Protein 3BB1 (pdb70)

GO terms:
  GO:0042802 identical protein binding (F, IPI)
  GO:0005515 protein binding (F, IPI)

Nearest PDB structures (foldseek):
  3bb1-assembly2_D  TM=1.004E+00  e=2.138E-53  Pisum sativum
  1h65-assembly1_A  TM=9.921E-01  e=2.258E-46  Pisum sativum
  3bb1-assembly3_F  TM=9.816E-01  e=4.273E-45  Pisum sativum
  3bb1-assembly3_E  TM=9.855E-01  e=5.135E-45  Pisum sativum
  3bb1-assembly2_C  TM=9.762E-01  e=2.525E-44  Pisum sativum

Secondary structure (DSSP, 8-state):
----------SGGGGS-HHHHHHHHHHHHHHHHTT--EEEEEEEESTTSSHHHHHHHHHTS--S---SS-----S-EEEEEEETTEEEEEEE---SEETTEE-HHHHHHHHHHTTT-EESEEEEEEESS-----HHHHHHHHHHHHHH-GGGGGGEEEEEE------GGG--HHHHHHHHHHHHHHHHHHHHT------EEE----TT--B-TTS-BB-TTS-BHHHHHHHHHHHHHTSSSPPEE--HHHH-/-EE-GGGGGS-HHHHHHHHHHHHHHHTTT----EEEEEESSSSSHHHHHHHHHTS--S---SS------EEEEEEETTEEEEEEE---SEETTEE-HHHHHHHHHHHTT-EESEEEEEEESS-----HHHHHHHHHHHHHH-GGGGGGEEEEEE--S---STT--HHHHHHHHHHHHHHHHHHHTT------EEE---SS-----S-B-TTS-BHHHHHHHHHHHHHTS----EE--HHHHH-/----GGGGGS-HHHHHHHHHHHHHHHHTT--EEEEEEEESTTSSHHHHHHHHTTS--S---SSS------EEEEEEETTEEEEEEE---S-STTS--HHHHHHHHHHTTTEEE-EEEEEEES------HHHHHHHHHHHHHH-GGGGGGEEEEEE------STT--HHHHHHHHHHHHHHHHHHHHT------EEE----TTPPB-TTS-BB-TTS-BHHHHHHHHHHHHHTSSS--EEE-HHHH-/---B-GGGGGS-HHHHHHHHHHHHHHHHTT--EEEEEEE-STTSSHHHHHHHHHTS--S---SS-------EEEEEEETTEEEEEEE---SEETTEE-HHHHHHHHHHTTT-EESEEEEEEESS-----HHHHHHHHHHHHHH-GGGGGGEEEEEE--S---STT--HHHHHHHHHHHHHHHHHHHHS--S-------EEE----S--------TTS--HHHHHHHHHHHHHTSSS--EE--HHHH-/----GGGGGS-HHHHHHHHHHHHHHHHTT--EEEEEEEESTTSSHHHHHHHHHTS--S---SS-------EEEEEEETTEEEEEEE---SEETTEE-HHHHHHHHHHTTT-EE-EEEEEEETT-----HHHHHHHHHHHHHH-GGGGGGEEEEEE------STT--HHHHHHHHHHHHHHHHHHHTT------S-EEE----TT--B-TTS-BB-TTS-BHHHHHHHHHHHHHTSSS--EE--HHHH-/-EE-GGGGGS-HHHHHHHHHHHHHHHTTT--EEEEEEEESTTSSHHHHHHHHHTS--S---SS-------EEEEEEETTEEEEEEE---SBSSSSB-HHHHHHHHHHTTT-EE-EEEEEEETT-----HHHHHHHHHHHHHH-GGGGGGEEEEEE--S---SSS--HHHHHHHHHHHHHHHHHHHHT------EEE---SS-----TTS--B-TTS-BHHHHHHHHHHHHHTS-SPPEE--TT--/----------SSGGGS-HHHHHHHHHHHHHHHHTT--EEEEEEE-STTSSHHHHHHHHHTS--S---SSS---SS-EEEEE-TTT-EEEEEE---SEETTEE-HHHHHHHHHHHTT-EESEEEEEEESS-----HHHHHHHHHHHHHH-GGGGGGEEEEEE------STT--HHHHHHHHHHHHHHHHHHHHT---S-EEE----TT--B-TTS-BB-TTS-BHHHHHHHHHHHHHTSSSPPEE--HHHH-/-----GGGTS-HHHHHHHHHHHHHHHTTT--EEEEEEEESTTSSHHHHHHHHHTS--S---SS----SS-EEEEEEETTEEEEEEE---SEETTEE-HHHHHHHHHHTTT-EE-EEEEEEESS-----HHHHHHHHHHHHHHTGGGGGSEEEEEE--S----SS--HHHHHHHHHHHHHHHHHHHHT--------EEE---SS---B-SS--BB-TTS-BHHHHHHHHHHHHHTSSS--EE--HHHH-

Solvent-accessible surface area: 80983 Å² total; per-residue (Å²): 165,109,164,163,134,120,112,166,26,9,77,0,1,86,97,20,18,99,34,4,38,93,78,8,81,123,13,19,35,59,2,69,128,92,119,31,75,56,6,18,1,0,0,0,0,45,27,18,7,19,13,28,32,0,0,18,19,6,0,17,43,170,45,7,90,40,29,17,47,108,64,140,40,69,165,18,69,74,8,17,57,15,62,98,57,2,28,15,20,0,0,9,7,18,11,0,17,89,5,5,122,28,26,82,133,2,12,68,43,0,37,66,61,0,51,113,56,49,0,23,0,0,0,1,1,2,27,1,10,25,28,64,20,50,76,21,2,66,59,0,0,101,9,0,16,94,4,4,31,116,31,0,3,69,4,0,0,0,0,0,1,42,0,43,32,54,14,43,52,26,38,4,3,41,68,1,44,64,81,6,15,111,21,0,31,113,26,0,46,54,7,0,70,51,179,118,44,5,34,31,4,7,0,11,34,29,67,129,8,50,110,50,117,57,83,8,47,17,9,8,43,48,72,16,2,16,12,64,0,15,80,9,6,4,101,4,17,64,48,210,36,150,45,18,96,0,62,152,128,63,17,142,131,136,6,4,8,0,1,35,57,18,4,88,42,2,38,76,93,2,75,106,18,7,29,67,2,92,153,108,129,32,67,62,7,13,1,0,0,0,0,51,23,24,9,17,15,24,22,0,0,15,18,11,0,11,11,93,38,14,100,60,43,55,38,114,84,68,82,185,8,43,72,10,8,17,38,48,47,48,3,34,10,18,0,0,15,7,20,24,0,23,108,11,7,158,39,38,90,123,2,16,63,55,0,17,77,64,0,68,91,57,49,0,22,0,0,0,1,0,3,24,0,5,28,23,65,50,53,46,16,4,78,35,0,0,102,8,0,12,66,1,3,26,119,45,0,5,67,3,1,0,1,0,0,0,44,0,60,31,55,18,37,86,76,39,81,25,84,71,0,37,66,115,5,13,100,34,1,14,124,16,1,51,50,7,1,67,106,100,61,128,9,41,35,3,9,0,14,34,44,24,52,12,80,127,34,12,10,39,6,68,58,60,72,31,4,12,10,60,3,14,77,9,8,6,103,9,12,75,72,172,26,137,42,17,109,0,47,168,112,48,55,128,80,191,141,5,9,48,2,0,91,106,20,13,94,33,1,37,75,94,1,67,116,27,4,30,65,2,68,155,106,128,27,85,50,6,14,0,0,0,0,0,38,36,20,9,19,16,18,22,0,0,16,19,8,0,18,46,236,47,10,68,81,51,21,49,135,70,134,18,92,42,19,52,77,8,27,26,41,64,73,55,2,47,7,26,0,0,0,1,11,12,0,14,85,7,3,41,25,39,83,144,5,10,74,56,0,32,78,65,0,52,94,53,50,0,19,0,0,0,3,0,4,26,0,12,28,25,67,37,42,32,18,5,4,34,0,2,44,8,0,14,83,2,4,26,109,30,0,9,80,7,2,0,1,0,0,1,49,0,43,38,48,12,46,66,28,31,9,5,37,67,0,35,56,76,8,14,113,30,0,20,76,2,3,70,36,5,0,39,35,192,158,127,16,22,32,4,8,0,10,35,31,69,133,7,44,129,51,113,55,75,5,52,14,9,7,35,45,75,10,2,14,8,61,0,10,77,6,8,6,106,8,13,64,56,221,40,149,35,16,115,0,36,130,135,57,27,140,138,115,92,2,4,8,0,0,32,67,18,12,91,54,4,35,86,80,0,68,106,25,4,22,75,1,62,133,98,104,50,77,48,6,16,1,0,0,0,0,47,30,12,8,20,14,28,28,0,0,15,18,4,0,12,10,99,43,10,100,53,59,34,39,83,68,88,36,40,139,6,51,78,15,14,12,35,47,35,63,2,38,8,23,1,0,10,7,23,15,0,18,67,6,4,27,14,33,35,50,0,11,76,40,0,37,69,60,0,53,112,57,53,0,23,0,0,1,2,1,3,25,0,9,24,27,67,40,52,51,22,2,80,26,0,0,46,9,0,19,48,1,1,26,113,32,0,5,71,2,0,0,1,0,0,2,45,0,55,41,59,18,42,75,72,42,82,28,97,80,1,42,70,102,9,16,130,37,0,17,105,6,0,59,46,6,0,46,61,38,100,129,124,147,80,75,6,41,32,5,12,0,12,34,46,49,89,1,69,77,54,43,59,11,67,49,42,92,13,3,11,10,64,1,11,76,8,6,6,100,10,20,48,47,198,47,155,47,25,106,0,44,143,135,58,34,144,128,189,11,9,65,2,0,100,101,22,14,99,33,4,37,79,81,1,59,125,16,3,31,55,2,65,146,95,125,28,81,50,6,14,0,0,0,0,0,37,32,19,10,16,12,23,30,0,0,15,20,6,0,21,48,219,52,19,88,63,38,23,51,137,75,156,50,53,194,13,63,78,6,17,14,37,64,75,55,2,32,8,25,0,0,10,6,20,16,0,20,99,4,2,34,38,40,70,151,3,12,74,51,0,31,72,62,0,75,93,58,53,0,22,0,0,0,5,0,7,28,0,10,29,24,67,36,38,32,18,5,4,32,0,2,46,6,0,18,86,1,2,27,109,30,0,8,80,3,3,0,4,0,0,0,49,0,64,36,30,6,39,61,18,29,14,4,42,61,1,43,64,79,9,13,121,28,0,40,52,5,3,60,38,5,0,48,36,160,137,145,107,117,20,44,30,2,9,0,12,29,53,63,167,1,42,108,49,107,57,80,6,50,15,10,10,38,46,78,8,2,15,9,82,0,11,72,10,8,6,106,9,17,66,54,216,42,139,37,17,117,0,33,152,124,50,38,149,121,127,10,6,10,0,0,31,45,20,11,94,34,5,34,96,91,0,55,118,30,4,10,57,2,76,126,105,121,33,74,53,5,13,0,0,0,0,0,51,29,16,8,19,15,26,24,0,0,13,21,7,0,11,11,84,41,14,96,59,32,37,29,93,72,74,42,36,153,12,52,72,9,17,22,36,46,32,66,2,26,6,22,0,0,9,8,20,17,0,21,74,10,0,26,18,31,39,43,0,17,46,32,0,22,73,60,0,59,104,53,52,0,19,0,0,0,3,1,4,25,0,9,30,24,67,39,38,58,18,3,79,29,0,0,38,8,0,17,96,5,4,33,114,35,0,2,52,1,1,0,2,0,0,2,48,0,54,34,98,16,60,55,72,36,86,27,98,75,1,41,64,111,8,12,81,42,1,14,116,18,0,45,54,4,0,49,42,183,61,137,7,45,37,4,12,0,13,42,29,51,73,0,57,17,40,127,61,19,11,56,23,6,66,62,51,91,12,4,17,12,76,1,10,70,7,8,5,95,10,6,65,65,123,47,130,22,18,100,6,55,155,131,52,146,166,106,162,175,147,134,107,163,22,13,75,0,0,85,102,21,15,100,28,3,39,98,78,4,77,124,14,14,34,52,5,65,139,89,122,34,75,52,5,16,1,0,0,0,0,34,27,18,8,18,13,22,33,0,0,20,19,6,0,19,40,234,42,15,54,64,31,30,41,146,71,119,31,88,174,12,69,81,8,15,61,12,73,71,60,3,31,12,28,0,0,11,4,16,18,0,14,106,7,7,152,28,51,96,141,3,18,73,66,0,27,72,60,0,50,107,52,53,0,23,0,0,0,1,1,2,28,1,13,20,27,76,19,42,70,26,2,83,55,0,0,102,8,0,16,92,4,2,26,120,26,0,8,79,2,2,0,1,0,0,1,48,0,64,29,34,8,46,82,14,36,4,6,37,70,1,43,58,90,5,15,121,29,1,22,111,17,0,81,60,7,0,67,104,156,100,8,46,31,3,8,0,14,34,39,71,150,6,52,121,50,116,58,84,6,52,16,9,7,44,46,79,14,2,13,13,68,0,19,73,8,5,5,97,8,18,66,57,215,42,150,41,21,112,0,46,122,110,57,52,139,130,139,5,6,8,0,0,29,31,17,23,99,33,3,34,79,82,1,66,110,25,15,32,55,1,117,143,103,131,38,88,63,4,17,1,0,2,0,0,46,38,12,9,20,17,25,24,0,2,13,21,5,0,10,11,88,38,15,83,71,40,43,34,67,73,148,49,42,158,5,71,73,8,15,25,35,47,54,70,9,33,7,20,1,0,15,6,26,14,0,26,115,1,14,162,35,33,94,125,2,13,70,15,0,40,65,68,0,80,108,49,50,0,22,0,0,3,3,1,3,27,0,7,24,26,60,36,32,71,15,3,86,41,0,0,103,5,0,20,95,3,3,14,116,30,0,11,81,2,1,0,0,0,0,2,44,0,58,40,59,8,46,81,79,33,75,22,89,109,1,41,62,124,7,9,85,39,1,9,119,19,3,64,52,10,0,74,61,171,191,133,151,67,9,39,40,5,4,0,16,40,29,33,84,0,56,22,39,111,50,21,12,48,25,4,66,50,54,69,17,0,7,5,55,0,10,78,14,10,4,103,8,22,81,58,216,33,150,44,17,110,0,56,127,108,55,42,142

Organism: Pisum sativum (NCBI:txid3888)

InterPro domains:
  IPR005688 Chloroplast protein import component Toc34 [PIRSF038134] (1-308)
  IPR005688 Chloroplast protein import component Toc34 [TIGR00991] (1-309)
  IPR006703 AIG1-type guanine nucleotide-binding (G) domain [PF04548] (40-227)
  IPR006703 AIG1-type guanine nucleotide-binding (G) domain [PS51720] (37-260)
  IPR027417 P-loop containing nucleoside triphosphate hydrolase [G3DSA:3.40.50.300] (1-269)
  IPR027417 P-loop containing nucleoside triphosphate hydrolase [SSF52540] (9-258)
  IPR045058 GTPase GIMA/IAN/Toc [PTHR10903] (39-187)

Sequence (1980 aa):
ASQQQTVRGWSGINTFAPATQTKLLELLGNLKQEDVNSLTILVMGKGGVGKSSTVNSIIGERVVSISPFQSEGPRPVMVSRSRAGFTLNIIDTPGLIEGGYINDMALNIIKSFLLDKTIDVLLYVDRLDAYRVDNLDKLVAKAITDSFGKGIWNKAIVALTHAQFSPPDGLPYDEFFSKRSEALLQVVRSGASLKSDIPVVLIENSGRCNKNDSDEKVLPNGIAWIPHLVQTITEVALNKSESIFVDKNLIDVRGWSGINTFAPATQTKLLELLGNLKQEDVNSLTILVMGKGGVGKSSTVNSIIGERVVSISPFQSGPRPVMVSRSRAGFTLNIIDTPGLIEGGYINDMALNIIKSFLLDKTIDVLLYVDRLDAYRVDNLDKLVAKAITDSFGKGIWNKAIVALTHAQFSPPDGLPYDEFFSKRSEALLQVVRSGASLASDIPVVLIENSGRCNSDEKVLPNGIAWIPHLVQTITEVALNKSESIFVDKNLIDGVRGWSGINTFAPATQTKLLELLGNLKQEDVNSLTILVMGKGGVGKSSTVNSIIGERVVSISPFQSEGPRPVMVSRSRAGFTLNIIDTPGLIEGGYINDMALNIIKSFLLDKTIDVLLYVDRLDAYRVDNLDKLVAKAITDSFGKGIWNKAIVALTHAQFSPPDGLPYDEFFSKRSEALLQVVRSGASLKSDIPVVLIENSGRCNKNDSDEKVLPNGIAWIPHLVQTITEVALNKSESIFVDKNLIDTVRGWSGINTFAPATQTKLLELLGNLKQEDVNSLTILVMGKGGVGKSSTVNSIIGERVVSISPFQSEGPRPVMVSRSRAGFTLNIIDTPGLIEGGYINDMALNIIKSFLLDKTIDVLLYVDRLDAYRVDNLDKLVAKAITDSFGKGIWNKAIVALTHAQFSPPDGLPYDEFFSKRSEALLQVVRSGASLKKDAASDIPVVLIENSGRCNDEKVLPNGIAWIPHLVQTITEVALNKSESIFVDKNLIDVRGWSGINTFAPATQTKLLELLGNLKQEDVNSLTILVMGKGGVGKSSTVNSIIGERVVSISPFQSEGPRPVMVSRSRAGFTLNIIDTPGLIEGGYINDMALNIIKSFLLDKTIDVLLYVDRLDAYRVDNLDKLVAKAITDSFGKGIWNKAIVALTHAQFSPPDGLPYDEFFSKRSEALLQVVRSGASLKKASDIPVVLIENSGRCNKNDSDEKVLPNGIAWIPHLVQTITEVALNKSESIFVDKNLIDVRGWSGINTFAPATQTKLLELLGNLKQEDVNSLTILVMGKGGVGKSSTVNSIIGERVVSISPFQSEGPRPVMVSRSRAGFTLNIIDTPGLIEGGYINDMALNIIKSFLLDKTIDVLLYVDRLDAYRVDNLDKLVAKAITDSFGKGIWNKAIVALTHAQFSPPDGLPYDEFFSKRSEALLQVVRSGASLKKDIPVVLIENSGRCNKNDSDEKVLPNGIAWIPHLVQTITEVALNKSESIFVDKNLIASQQQTVRGWSGINTFAPATQTKLLELLGNLKQEDVNSLTILVMGKGGVGKSSTVNSIIGERVVSISPFQSEGPRPVMVSRSRAGFTLNIIDTPGLIEGGYINDMALNIIKSFLLDKTIDVLLYVDRLDAYRVDNLDKLVAKAITDSFGKGIWNKAIVALTHAQFSPPDGLPYDEFFSKRSEALLQVVRSGASLSDIPVVLIENSGRCNKNDSDEKVLPNGIAWIPHLVQTITEVALNKSESIFVDKNLIDVRGWSGINTFAPATQTKLLELLGNLKQEDVNSLTILVMGKGGVGKSSTVNSIIGERVVSISPFQSEGPRPVMVSRSRAGFTLNIIDTPGLIEGGYINDMALNIIKSFLLDKTIDVLLYVDRLDAYRVDNLDKLVAKAITDSFGKGIWNKAIVALTHAQFSPPDGLPYDEFFSKRSEALLQVVRSGASLKKDSDIPVVLIENSGRCNKNDSDEKVLPNGIAWIPHLVQTITEVALNKSESIFVDKNLID

CATH classification: 3.40.50.300

Structure (mmCIF, N/CA/C/O backbone):
data_3BB1
#
_entry.id   3BB1
#
_cell.length_a   178.776
_cell.length_b   180.061
_cell.length_c   90.948
_cell.angle_alpha   90.00
_cell.angle_beta   90.00
_cell.angle_gamma   90.00
#
_symmetry.space_group_name_H-M   'P 21 21 2'
#
loop_
_entity.id
_entity.type
_entity.pdbx_description
1 polymer 'Translocase of chloroplast 34'
2 non-polymer 'MAGNESIUM ION'
3 non-polymer 'PHOSPHOAMINOPHOSPHONIC ACID-GUANYLATE ESTER'
4 non-polymer 'TRIETHYLENE GLYCOL'
5 non-polymer GLYCEROL
6 water water
#
loop_
_atom_site.group_PDB
_atom_site.id
_atom_site.type_symbol
_atom_site.label_atom_id
_atom_site.label_alt_id
_atom_site.label_comp_id
_atom_site.label_asym_id
_atom_site.label_entity_id
_atom_site.label_seq_id
_atom_site.pdbx_PDB_ins_code
_atom_site.Cartn_x
_atom_site.Cartn_y
_atom_site.Cartn_z
_atom_site.occupancy
_atom_site.B_iso_or_equiv
_atom_site.auth_seq_id
_atom_site.auth_comp_id
_atom_site.auth_asym_id
_atom_site.auth_atom_id
_atom_site.pdbx_PDB_model_num
ATOM 1 N N . ALA A 1 2 ? -31.843 66.161 77.146 1.00 71.24 2 ALA A N 1
ATOM 2 C CA . ALA A 1 2 ? -32.564 66.059 75.862 1.00 71.31 2 ALA A CA 1
ATOM 3 C C . ALA A 1 2 ? -31.629 65.318 74.950 1.00 72.08 2 ALA A C 1
ATOM 4 O O . ALA A 1 2 ? -30.500 65.026 75.313 1.00 71.26 2 ALA A O 1
ATOM 6 N N . SER A 1 3 ? -32.092 65.027 73.747 1.00 73.55 3 SER A N 1
ATOM 7 C CA . SER A 1 3 ? -31.358 64.140 72.850 1.00 74.72 3 SER A CA 1
ATOM 8 C C . SER A 1 3 ? -31.625 64.480 71.396 1.00 75.15 3 SER A C 1
ATOM 9 O O . SER A 1 3 ? -32.777 64.755 71.051 1.00 76.18 3 SER A O 1
ATOM 12 N N . GLN A 1 4 ? -30.582 64.484 70.566 1.00 75.26 4 GLN A N 1
ATOM 13 C CA . GLN A 1 4 ? -30.749 64.616 69.113 1.00 75.91 4 GLN A CA 1
ATOM 14 C C . GLN A 1 4 ? -30.168 63.438 68.331 1.00 75.95 4 GLN A C 1
ATOM 15 O O . GLN A 1 4 ? -29.407 62.619 68.840 1.00 75.36 4 GLN A O 1
ATOM 21 N N . GLN A 1 5 ? -30.527 63.413 67.055 1.00 76.03 5 GLN A N 1
ATOM 22 C CA . GLN A 1 5 ? -30.036 62.430 66.130 1.00 76.25 5 GLN A CA 1
ATOM 23 C C . GLN A 1 5 ? -29.082 63.248 65.297 1.00 74.87 5 GLN A C 1
ATOM 24 O O . GLN A 1 5 ? -29.451 63.966 64.378 1.00 75.45 5 GLN A O 1
ATOM 30 N N . GLN A 1 6 ? -27.842 63.212 65.734 1.00 73.44 6 GLN A N 1
ATOM 31 C CA . GLN A 1 6 ? -26.724 63.859 65.055 1.00 72.33 6 GLN A CA 1
ATOM 32 C C . GLN A 1 6 ? -26.424 63.021 63.814 1.00 70.59 6 GLN A C 1
ATOM 33 O O . GLN A 1 6 ? -26.606 61.801 63.816 1.00 71.68 6 GLN A O 1
ATOM 39 N N . THR A 1 7 ? -25.970 63.632 62.740 1.00 67.88 7 THR A N 1
ATOM 40 C CA . THR A 1 7 ? -25.471 62.800 61.669 1.00 66.07 7 THR A CA 1
ATOM 41 C C . THR A 1 7 ? -23.990 63.060 61.393 1.00 63.88 7 THR A C 1
ATOM 42 O O . THR A 1 7 ? -23.523 64.160 61.479 1.00 62.58 7 THR A O 1
ATOM 46 N N . VAL A 1 8 ? -23.271 61.989 61.094 1.00 62.49 8 VAL A N 1
ATOM 47 C CA . VAL A 1 8 ? -21.819 62.003 61.086 1.00 61.13 8 VAL A CA 1
ATOM 48 C C . VAL A 1 8 ? -21.321 61.021 60.098 1.00 60.71 8 VAL A C 1
ATOM 49 O O . VAL A 1 8 ? -21.973 60.072 59.807 1.00 59.96 8 VAL A O 1
ATOM 53 N N . ARG A 1 9 ? -20.117 61.239 59.617 1.00 61.10 9 ARG A N 1
ATOM 54 C CA . ARG A 1 9 ? -19.579 60.374 58.603 1.00 61.19 9 ARG A CA 1
ATOM 55 C C . ARG A 1 9 ? -19.244 58.965 59.058 1.00 61.48 9 ARG A C 1
ATOM 56 O O . ARG A 1 9 ? -19.537 57.993 58.386 1.00 62.61 9 ARG A O 1
ATOM 64 N N . GLY A 1 10 ? -18.602 58.842 60.186 1.00 61.69 10 GLY A N 1
ATOM 65 C CA . GLY A 1 10 ? -17.343 58.178 60.095 1.00 62.95 10 GLY A CA 1
ATOM 66 C C . GLY A 1 10 ? -16.997 56.768 60.424 1.00 63.71 10 GLY A C 1
ATOM 67 O O . GLY A 1 10 ? -17.630 56.071 61.221 1.00 65.39 10 GLY A O 1
ATOM 68 N N . TRP A 1 11 ? -15.945 56.367 59.753 1.00 63.94 11 TRP A N 1
ATOM 69 C CA . TRP A 1 11 ? -14.984 55.407 60.262 1.00 64.50 11 TRP A CA 1
ATOM 70 C C . TRP A 1 11 ? -15.443 54.037 60.660 1.00 63.15 11 TRP A C 1
ATOM 71 O O . TRP A 1 11 ? -15.273 53.659 61.795 1.00 62.43 11 TRP A O 1
ATOM 82 N N . SER A 1 12 ? -15.960 53.246 59.739 1.00 63.00 12 SER A N 1
ATOM 83 C CA . SER A 1 12 ? -16.147 51.815 60.062 1.00 63.12 12 SER A CA 1
ATOM 84 C C . SER A 1 12 ? -14.817 51.056 59.806 1.00 62.77 12 SER A C 1
ATOM 85 O O . SER A 1 12 ? -14.560 49.981 60.330 1.00 61.37 12 SER A O 1
ATOM 88 N N . GLY A 1 13 ? -13.953 51.679 59.025 1.00 63.54 13 GLY A N 1
ATOM 89 C CA . GLY A 1 13 ? -12.661 51.110 58.706 1.00 64.34 13 GLY A CA 1
ATOM 90 C C . GLY A 1 13 ? -11.822 50.746 59.909 1.00 65.05 13 GLY A C 1
ATOM 91 O O . GLY A 1 13 ? -11.187 49.682 59.902 1.00 64.72 13 GLY A O 1
ATOM 92 N N . ILE A 1 14 ? -11.843 51.594 60.950 1.00 65.87 14 ILE A N 1
ATOM 93 C CA . ILE A 1 14 ? -10.988 51.374 62.150 1.00 66.44 14 ILE A CA 1
ATOM 94 C C . ILE A 1 14 ? -11.285 50.060 62.839 1.00 65.55 14 ILE A C 1
ATOM 95 O O . ILE A 1 14 ? -10.380 49.417 63.383 1.00 65.08 14 ILE A O 1
ATOM 100 N N . ASN A 1 15 ? -12.556 49.683 62.825 1.00 65.01 15 ASN A N 1
ATOM 101 C CA . ASN A 1 15 ? -12.994 48.484 63.494 1.00 65.32 15 ASN A CA 1
ATOM 102 C C . ASN A 1 15 ? -12.340 47.225 62.922 1.00 65.27 15 ASN A C 1
ATOM 103 O O . ASN A 1 15 ? -12.172 46.216 63.621 1.00 65.69 15 ASN A O 1
ATOM 108 N N . THR A 1 16 ? -11.920 47.314 61.665 1.00 64.80 16 THR A N 1
ATOM 109 C CA . THR A 1 16 ? -11.188 46.246 61.004 1.00 64.15 16 THR A CA 1
ATOM 110 C C . THR A 1 16 ? -9.693 46.156 61.345 1.00 64.05 16 THR A C 1
ATOM 111 O O . THR A 1 16 ? -9.004 45.340 60.788 1.00 64.99 16 THR A O 1
ATOM 115 N N . PHE A 1 17 ? -9.147 47.004 62.201 1.00 63.78 17 PHE A N 1
ATOM 116 C CA . PHE A 1 17 ? -7.744 46.853 62.556 1.00 63.02 17 PHE A CA 1
ATOM 117 C C . PHE A 1 17 ? -7.681 45.866 63.667 1.00 61.86 17 PHE A C 1
ATOM 118 O O . PHE A 1 17 ? -8.699 45.617 64.325 1.00 61.25 17 PHE A O 1
ATOM 126 N N . ALA A 1 18 ? -6.475 45.368 63.938 1.00 60.75 18 ALA A N 1
ATOM 127 C CA . ALA A 1 18 ? -6.251 44.599 65.168 1.00 60.37 18 ALA A CA 1
ATOM 128 C C . ALA A 1 18 ? -6.655 45.456 66.416 1.00 60.15 18 ALA A C 1
ATOM 129 O O . ALA A 1 18 ? -6.443 46.672 66.465 1.00 60.33 18 ALA A O 1
ATOM 131 N N . PRO A 1 19 ? -7.286 44.839 67.412 1.00 59.73 19 PRO A N 1
ATOM 132 C CA . PRO A 1 19 ? -7.625 45.579 68.623 1.00 59.56 19 PRO A CA 1
ATOM 133 C C . PRO A 1 19 ? -6.474 46.455 69.165 1.00 59.38 19 PRO A C 1
ATOM 134 O O . PRO A 1 19 ? -6.672 47.635 69.508 1.00 59.28 19 PRO A O 1
ATOM 138 N N . ALA A 1 20 ? -5.279 45.885 69.227 1.00 58.92 20 ALA A N 1
ATOM 139 C CA . ALA A 1 20 ? -4.185 46.565 69.901 1.00 58.71 20 ALA A CA 1
ATOM 140 C C . ALA A 1 20 ? -3.873 47.832 69.145 1.00 58.63 20 ALA A C 1
ATOM 141 O O . ALA A 1 20 ? -3.487 48.813 69.771 1.00 58.32 20 ALA A O 1
ATOM 143 N N . THR A 1 21 ? -4.078 47.793 67.816 1.00 58.52 21 THR A N 1
ATOM 144 C CA . THR A 1 21 ? -3.854 48.922 66.936 1.00 59.47 21 THR A CA 1
ATOM 145 C C . THR A 1 21 ? -4.951 49.974 67.088 1.00 60.05 21 THR A C 1
ATOM 146 O O . THR A 1 21 ? -4.646 51.156 67.256 1.00 60.88 21 THR A O 1
ATOM 150 N N . GLN A 1 22 ? -6.227 49.578 67.049 1.00 60.19 22 GLN A N 1
ATOM 151 C CA . GLN A 1 22 ? -7.312 50.568 67.252 1.00 60.01 22 GLN A CA 1
ATOM 152 C C . GLN A 1 22 ? -7.091 51.334 68.498 1.00 59.47 22 GLN A C 1
ATOM 153 O O . GLN A 1 22 ? -7.283 52.541 68.505 1.00 58.81 22 GLN A O 1
ATOM 159 N N . THR A 1 23 ? -6.733 50.625 69.573 1.00 59.22 23 THR A N 1
ATOM 160 C CA . THR A 1 23 ? -6.513 51.293 70.842 1.00 59.10 23 THR A CA 1
ATOM 161 C C . THR A 1 23 ? -5.503 52.414 70.614 1.00 59.47 23 THR A C 1
ATOM 162 O O . THR A 1 23 ? -5.809 53.568 70.887 1.00 60.13 23 THR A O 1
ATOM 166 N N . LYS A 1 24 ? -4.359 52.135 70.012 1.00 59.29 24 LYS A N 1
ATOM 167 C CA . LYS A 1 24 ? -3.390 53.190 69.863 1.00 59.70 24 LYS A CA 1
ATOM 168 C C . LYS A 1 24 ? -3.989 54.308 69.048 1.00 60.28 24 LYS A C 1
ATOM 169 O O . LYS A 1 24 ? -3.829 55.483 69.364 1.00 60.80 24 LYS A O 1
ATOM 175 N N . LEU A 1 25 ? -4.673 53.965 67.976 1.00 60.64 25 LEU A N 1
ATOM 176 C CA . LEU A 1 25 ? -5.214 55.010 67.116 1.00 61.05 25 LEU A CA 1
ATOM 177 C C . LEU A 1 25 ? -6.236 55.855 67.865 1.00 60.45 25 LEU A C 1
ATOM 178 O O . LEU A 1 25 ? -6.172 57.084 67.825 1.00 60.86 25 LEU A O 1
ATOM 183 N N . LEU A 1 26 ? -7.164 55.215 68.569 1.00 59.92 26 LEU A N 1
ATOM 184 C CA . LEU A 1 26 ? -8.140 55.983 69.344 1.00 59.27 26 LEU A CA 1
ATOM 185 C C . LEU A 1 26 ? -7.374 56.943 70.256 1.00 59.48 26 LEU A C 1
ATOM 186 O O . LEU A 1 26 ? -7.736 58.105 70.356 1.00 60.73 26 LEU A O 1
ATOM 191 N N . GLU A 1 27 ? -6.278 56.487 70.855 1.00 59.32 27 GLU A N 1
ATOM 192 C CA . GLU A 1 27 ? -5.483 57.355 71.747 1.00 60.03 27 GLU A CA 1
ATOM 193 C C . GLU A 1 27 ? -4.923 58.566 71.042 1.00 59.28 27 GLU A C 1
ATOM 194 O O . GLU A 1 27 ? -4.946 59.659 71.560 1.00 58.17 27 GLU A O 1
ATOM 200 N N . LEU A 1 28 ? -4.424 58.346 69.840 1.00 60.10 28 LEU A N 1
ATOM 201 C CA . LEU A 1 28 ? -3.779 59.415 69.098 1.00 60.38 28 LEU A CA 1
ATOM 202 C C . LEU A 1 28 ? -4.811 60.455 68.707 1.00 61.09 28 LEU A C 1
ATOM 203 O O . LEU A 1 28 ? -4.546 61.659 68.793 1.00 62.32 28 LEU A O 1
ATOM 208 N N . LEU A 1 29 ? -5.987 59.999 68.308 1.00 60.87 29 LEU A N 1
ATOM 209 C CA . LEU A 1 29 ? -7.052 60.926 67.956 1.00 60.92 29 LEU A CA 1
ATOM 210 C C . LEU A 1 29 ? -7.448 61.811 69.159 1.00 59.86 29 LEU A C 1
ATOM 211 O O . LEU A 1 29 ? -7.886 62.932 68.982 1.00 59.18 29 LEU A O 1
ATOM 216 N N . GLY A 1 30 ? -7.287 61.311 70.371 1.00 59.24 30 GLY A N 1
ATOM 217 C CA . GLY A 1 30 ? -7.569 62.122 71.541 1.00 59.72 30 GLY A CA 1
ATOM 218 C C . GLY A 1 30 ? -6.484 63.158 71.663 1.00 60.63 30 GLY A C 1
ATOM 219 O O . GLY A 1 30 ? -6.773 64.333 71.714 1.00 60.66 30 GLY A O 1
ATOM 220 N N . ASN A 1 31 ? -5.223 62.710 71.647 1.00 61.80 31 ASN A N 1
ATOM 221 C CA . ASN A 1 31 ? -4.083 63.593 71.548 1.00 62.59 31 ASN A CA 1
ATOM 222 C C . ASN A 1 31 ? -4.392 64.779 70.624 1.00 62.96 31 ASN A C 1
ATOM 223 O O . ASN A 1 31 ? -4.194 65.927 71.001 1.00 62.94 31 ASN A O 1
ATOM 228 N N . LEU A 1 32 ? -4.893 64.501 69.428 1.00 63.42 32 LEU A N 1
ATOM 229 C CA . LEU A 1 32 ? -5.221 65.574 68.489 1.00 64.48 32 LEU A CA 1
ATOM 230 C C . LEU A 1 32 ? -6.353 66.450 69.031 1.00 65.27 32 LEU A C 1
ATOM 231 O O . LEU A 1 32 ? -6.159 67.664 69.191 1.00 66.12 32 LEU A O 1
ATOM 236 N N . LYS A 1 33 ? -7.503 65.845 69.341 1.00 65.21 33 LYS A N 1
ATOM 237 C CA . LYS A 1 33 ? -8.631 66.593 69.875 1.00 65.21 33 LYS A CA 1
ATOM 238 C C . LYS A 1 33 ? -8.144 67.387 71.064 1.00 65.47 33 LYS A C 1
ATOM 239 O O . LYS A 1 33 ? -8.601 68.518 71.325 1.00 65.84 33 LYS A O 1
ATOM 245 N N . GLN A 1 34 ? -7.189 66.817 71.780 1.00 65.30 34 GLN A N 1
ATOM 246 C CA . GLN A 1 34 ? -6.768 67.424 73.018 1.00 65.76 34 GLN A CA 1
ATOM 247 C C . GLN A 1 34 ? -6.112 68.769 72.793 1.00 66.56 34 GLN A C 1
ATOM 248 O O . GLN A 1 34 ? -6.256 69.653 73.616 1.00 66.48 34 GLN A O 1
ATOM 254 N N . GLU A 1 35 ? -5.390 68.917 71.690 1.00 67.01 35 GLU A N 1
ATOM 255 C CA . GLU A 1 35 ? -4.754 70.186 71.362 1.00 67.50 35 GLU A CA 1
ATOM 256 C C . GLU A 1 35 ? -5.643 71.020 70.414 1.00 67.47 35 GLU A C 1
ATOM 257 O O . GLU A 1 35 ? -5.156 71.837 69.632 1.00 66.89 35 GLU A O 1
ATOM 263 N N . ASP A 1 36 ? -6.950 70.813 70.489 1.00 67.46 36 ASP A N 1
ATOM 264 C CA . ASP A 1 36 ? -7.891 71.432 69.548 1.00 68.04 36 ASP A CA 1
ATOM 265 C C . ASP A 1 36 ? -7.648 71.183 68.070 1.00 66.62 36 ASP A C 1
ATOM 266 O O . ASP A 1 36 ? -8.003 71.992 67.266 1.00 67.03 36 ASP A O 1
ATOM 271 N N . VAL A 1 37 ? -7.059 70.056 67.712 1.00 65.75 37 VAL A N 1
ATOM 272 C CA . VAL A 1 37 ? -6.982 69.667 66.320 1.00 64.49 37 VAL A CA 1
ATOM 273 C C . VAL A 1 37 ? -8.154 68.741 65.990 1.00 64.66 37 VAL A C 1
ATOM 274 O O . VAL A 1 37 ? -8.131 67.545 66.239 1.00 63.63 37 VAL A O 1
ATOM 278 N N . ASN A 1 38 ? -9.177 69.352 65.398 1.00 65.73 38 ASN A N 1
ATOM 279 C CA . ASN A 1 38 ? -10.485 68.741 65.122 1.00 65.46 38 ASN A CA 1
ATOM 280 C C . ASN A 1 38 ? -10.656 68.105 63.748 1.00 64.72 38 ASN A C 1
ATOM 281 O O . ASN A 1 38 ? -11.648 67.449 63.487 1.00 65.01 38 ASN A O 1
ATOM 286 N N . SER A 1 39 ? -9.712 68.363 62.861 1.00 64.19 39 SER A N 1
ATOM 287 C CA . SER A 1 39 ? -9.642 67.690 61.596 1.00 64.17 39 SER A CA 1
ATOM 288 C C . SER A 1 39 ? -8.213 67.715 61.102 1.00 63.83 39 SER A C 1
ATOM 289 O O . SER A 1 39 ? -7.428 68.558 61.487 1.00 64.37 39 SER A O 1
ATOM 292 N N . LEU A 1 40 ? -7.866 66.757 60.267 1.00 63.74 40 LEU A N 1
ATOM 293 C CA . LEU A 1 40 ? -6.595 66.768 59.543 1.00 63.35 40 LEU A CA 1
ATOM 294 C C . LEU A 1 40 ? -6.911 66.519 58.085 1.00 62.80 40 LEU A C 1
ATOM 295 O O . LEU A 1 40 ? -7.755 65.677 57.774 1.00 63.04 40 LEU A O 1
ATOM 300 N N . THR A 1 41 ? -6.276 67.274 57.196 1.00 62.27 41 THR A N 1
ATOM 301 C CA . THR A 1 41 ? -6.249 66.924 55.775 1.00 62.26 41 THR A CA 1
ATOM 302 C C . THR A 1 41 ? -4.856 66.411 55.465 1.00 61.59 41 THR A C 1
ATOM 303 O O . THR A 1 41 ? -3.912 67.118 55.687 1.00 60.97 41 THR A O 1
ATOM 307 N N . ILE A 1 42 ? -4.762 65.185 54.958 1.00 61.22 42 ILE A N 1
ATOM 308 C CA . ILE A 1 42 ? -3.513 64.598 54.525 1.00 61.05 42 ILE A CA 1
ATOM 309 C C . ILE A 1 42 ? -3.462 64.473 53.014 1.00 61.15 42 ILE A C 1
ATOM 310 O O . ILE A 1 42 ? -4.305 63.764 52.438 1.00 60.66 42 ILE A O 1
ATOM 315 N N . LEU A 1 43 ? -2.468 65.123 52.385 1.00 60.72 43 LEU A N 1
ATOM 316 C CA . LEU A 1 43 ? -2.321 65.096 50.923 1.00 60.82 43 LEU A CA 1
ATOM 317 C C . LEU A 1 43 ? -1.277 64.054 50.598 1.00 61.52 43 LEU A C 1
ATOM 318 O O . LEU A 1 43 ? -0.204 64.043 51.192 1.00 61.82 43 LEU A O 1
ATOM 323 N N . VAL A 1 44 ? -1.600 63.142 49.681 1.00 62.18 44 VAL A N 1
ATOM 324 C CA . VAL A 1 44 ? -0.714 61.999 49.396 1.00 61.91 44 VAL A CA 1
ATOM 325 C C . VAL A 1 44 ? -0.207 62.125 47.980 1.00 62.30 44 VAL A C 1
ATOM 326 O O . VAL A 1 44 ? -0.953 62.069 47.030 1.00 62.04 44 VAL A O 1
ATOM 330 N N . MET A 1 45 ? 1.088 62.330 47.856 1.00 63.62 45 MET A N 1
ATOM 331 C CA . MET A 1 45 ? 1.707 62.580 46.565 1.00 64.40 45 MET A CA 1
ATOM 332 C C . MET A 1 45 ? 2.904 61.651 46.394 1.00 64.71 45 MET A C 1
ATOM 333 O O . MET A 1 45 ? 3.491 61.217 47.387 1.00 63.79 45 MET A O 1
ATOM 338 N N . GLY A 1 46 ? 3.207 61.355 45.117 1.00 65.49 46 GLY A N 1
ATOM 339 C CA . GLY A 1 46 ? 4.389 60.643 44.688 1.00 65.56 46 GLY A CA 1
ATOM 340 C C . GLY A 1 46 ? 4.509 60.331 43.202 1.00 66.34 46 GLY A C 1
ATOM 341 O O . GLY A 1 46 ? 3.657 60.646 42.381 1.00 66.59 46 GLY A O 1
ATOM 342 N N . LYS A 1 47 ? 5.621 59.697 42.855 1.00 67.28 47 LYS A N 1
ATOM 343 C CA . LYS A 1 47 ? 5.763 59.060 41.551 1.00 67.19 47 LYS A CA 1
ATOM 344 C C . LYS A 1 47 ? 4.640 58.040 41.365 1.00 66.62 47 LYS A C 1
ATOM 345 O O . LYS A 1 47 ? 3.940 57.662 42.307 1.00 66.83 47 LYS A O 1
ATOM 351 N N . GLY A 1 48 ? 4.435 57.615 40.147 1.00 66.23 48 GLY A N 1
ATOM 352 C CA . GLY A 1 48 ? 3.340 56.725 39.906 1.00 66.91 48 GLY A CA 1
ATOM 353 C C . GLY A 1 48 ? 3.760 55.318 40.261 1.00 67.40 48 GLY A C 1
ATOM 354 O O . GLY A 1 48 ? 4.936 54.995 40.234 1.00 67.72 48 GLY A O 1
ATOM 355 N N . GLY A 1 49 ? 2.797 54.477 40.611 1.00 67.55 49 GLY A N 1
ATOM 356 C CA . GLY A 1 49 ? 3.077 53.066 40.881 1.00 67.19 49 GLY A CA 1
ATOM 357 C C . GLY A 1 49 ? 3.849 52.787 42.152 1.00 66.80 49 GLY A C 1
ATOM 358 O O . GLY A 1 49 ? 4.443 51.743 42.285 1.00 67.88 49 GLY A O 1
ATOM 359 N N . VAL A 1 50 ? 3.836 53.701 43.101 1.00 66.41 50 VAL A N 1
ATOM 360 C CA . VAL A 1 50 ? 4.539 53.479 44.365 1.00 65.60 50 VAL A CA 1
ATOM 361 C C . VAL A 1 50 ? 3.687 53.015 45.539 1.00 65.79 50 VAL A C 1
ATOM 362 O O . VAL A 1 50 ? 4.265 52.706 46.607 1.00 65.97 50 VAL A O 1
ATOM 366 N N . GLY A 1 51 ? 2.353 52.962 45.362 1.00 65.29 51 GLY A N 1
ATOM 367 C CA . GLY A 1 51 ? 1.429 52.629 46.481 1.00 65.29 51 GLY A CA 1
ATOM 368 C C . GLY A 1 51 ? 0.728 53.773 47.235 1.00 65.18 51 GLY A C 1
ATOM 369 O O . GLY A 1 51 ? 0.235 53.582 48.369 1.00 64.66 51 GLY A O 1
ATOM 370 N N . LYS A 1 52 ? 0.659 54.956 46.611 1.00 64.55 52 LYS A N 1
ATOM 371 C CA . LYS A 1 52 ? -0.197 56.026 47.112 1.00 63.79 52 LYS A CA 1
ATOM 372 C C . LYS A 1 52 ? -1.616 55.484 47.455 1.00 63.45 52 LYS A C 1
ATOM 373 O O . LYS A 1 52 ? -2.084 55.642 48.570 1.00 63.71 52 LYS A O 1
ATOM 379 N N . SER A 1 53 ? -2.279 54.834 46.506 1.00 62.46 53 SER A N 1
ATOM 380 C CA . SER A 1 53 ? -3.655 54.421 46.694 1.00 61.83 53 SER A CA 1
ATOM 381 C C . SER A 1 53 ? -3.811 53.343 47.772 1.00 61.28 53 SER A C 1
ATOM 382 O O . SER A 1 53 ? -4.750 53.373 48.587 1.00 60.50 53 SER A O 1
ATOM 385 N N . SER A 1 54 ? -2.866 52.404 47.758 1.00 60.99 54 SER A N 1
ATOM 386 C CA . SER A 1 54 ? -2.824 51.259 48.663 1.00 60.38 54 SER A CA 1
ATOM 387 C C . SER A 1 54 ? -2.676 51.693 50.108 1.00 60.65 54 SER A C 1
ATOM 388 O O . SER A 1 54 ? -3.333 51.153 50.981 1.00 61.26 54 SER A O 1
ATOM 391 N N . THR A 1 55 ? -1.764 52.639 50.338 1.00 60.99 55 THR A N 1
ATOM 392 C CA . THR A 1 55 ? -1.593 53.348 51.606 1.00 60.88 55 THR A CA 1
ATOM 393 C C . THR A 1 55 ? -2.863 54.071 52.036 1.00 61.06 55 THR A C 1
ATOM 394 O O . THR A 1 55 ? -3.251 53.955 53.187 1.00 62.48 55 THR A O 1
ATOM 398 N N . VAL A 1 56 ? -3.521 54.824 51.158 1.00 60.67 56 VAL A N 1
ATOM 399 C CA . VAL A 1 56 ? -4.742 55.499 51.590 1.00 60.37 56 VAL A CA 1
ATOM 400 C C . VAL A 1 56 ? -5.721 54.413 52.028 1.00 61.00 56 VAL A C 1
ATOM 401 O O . VAL A 1 56 ? -6.243 54.472 53.103 1.00 60.97 56 VAL A O 1
ATOM 405 N N . ASN A 1 57 ? -5.904 53.381 51.218 1.00 61.62 57 ASN A N 1
ATOM 406 C CA . ASN A 1 57 ? -6.734 52.236 51.610 1.00 61.57 57 ASN A CA 1
ATOM 407 C C . ASN A 1 57 ? -6.322 51.601 52.949 1.00 61.97 57 ASN A C 1
ATOM 408 O O . ASN A 1 57 ? -7.169 51.096 53.695 1.00 63.03 57 ASN A O 1
ATOM 413 N N . SER A 1 58 ? -5.036 51.596 53.254 1.00 61.52 58 SER A N 1
ATOM 414 C CA . SER A 1 58 ? -4.578 50.970 54.476 1.00 61.74 58 SER A CA 1
ATOM 415 C C . SER A 1 58 ? -4.924 51.826 55.660 1.00 61.03 58 SER A C 1
ATOM 416 O O . SER A 1 58 ? -5.364 51.284 56.660 1.00 61.41 58 SER A O 1
ATOM 419 N N . ILE A 1 59 ? -4.680 53.143 55.568 1.00 60.10 59 ILE A N 1
ATOM 420 C CA . ILE A 1 59 ? -4.917 54.071 56.684 1.00 59.59 59 ILE A CA 1
ATOM 421 C C . ILE A 1 59 ? -6.420 54.132 57.030 1.00 59.34 59 ILE A C 1
ATOM 422 O O . ILE A 1 59 ? -6.820 53.985 58.167 1.00 58.76 59 ILE A O 1
ATOM 427 N N . ILE A 1 60 ? -7.237 54.334 56.015 1.00 58.89 60 ILE A N 1
ATOM 428 C CA . ILE A 1 60 ? -8.660 54.334 56.169 1.00 58.90 60 ILE A CA 1
ATOM 429 C C . ILE A 1 60 ? -9.192 52.933 56.515 1.00 59.71 60 ILE A C 1
ATOM 430 O O . ILE A 1 60 ? -10.266 52.802 57.100 1.00 59.12 60 ILE A O 1
ATOM 435 N N . GLY A 1 61 ? -8.441 51.885 56.181 1.00 59.91 61 GLY A N 1
ATOM 436 C CA . GLY A 1 61 ? -8.870 50.531 56.517 1.00 59.91 61 GLY A CA 1
ATOM 437 C C . GLY A 1 61 ? -10.138 50.111 55.780 1.00 60.43 61 GLY A C 1
ATOM 438 O O . GLY A 1 61 ? -10.943 49.369 56.316 1.00 60.73 61 GLY A O 1
ATOM 439 N N . GLU A 1 62 ? -10.293 50.582 54.535 1.00 61.31 62 GLU A N 1
ATOM 440 C CA . GLU A 1 62 ? -11.395 50.234 53.608 1.00 61.21 62 GLU A CA 1
ATOM 441 C C . GLU A 1 62 ? -10.875 50.440 52.182 1.00 62.21 62 GLU A C 1
ATOM 442 O O . GLU A 1 62 ? -10.028 51.300 51.971 1.00 61.81 62 GLU A O 1
ATOM 448 N N . ARG A 1 63 ? -11.332 49.643 51.206 1.00 63.63 63 ARG A N 1
ATOM 449 C CA . ARG A 1 63 ? -10.990 49.907 49.803 1.00 64.98 63 ARG A CA 1
ATOM 450 C C . ARG A 1 63 ? -11.824 51.064 49.424 1.00 63.85 63 ARG A C 1
ATOM 451 O O . ARG A 1 63 ? -13.002 50.882 49.179 1.00 62.72 63 ARG A O 1
ATOM 459 N N . VAL A 1 64 ? -11.227 52.254 49.402 1.00 63.81 64 VAL A N 1
ATOM 460 C CA . VAL A 1 64 ? -11.931 53.439 48.955 1.00 63.04 64 VAL A CA 1
ATOM 461 C C . VAL A 1 64 ? -11.278 53.988 47.707 1.00 63.39 64 VAL A C 1
ATOM 462 O O . VAL A 1 64 ? -11.917 54.721 46.976 1.00 63.94 64 VAL A O 1
ATOM 466 N N . VAL A 1 65 ? -10.027 53.639 47.441 1.00 63.36 65 VAL A N 1
ATOM 467 C CA . VAL A 1 65 ? -9.369 54.110 46.219 1.00 63.62 65 VAL A CA 1
ATOM 468 C C . VAL A 1 65 ? -8.838 52.923 45.465 1.00 65.10 65 VAL A C 1
ATOM 469 O O . VAL A 1 65 ? -8.503 51.897 46.057 1.00 65.56 65 VAL A O 1
ATOM 473 N N . SER A 1 66 ? -8.786 53.051 44.153 1.00 66.90 66 SER A N 1
ATOM 474 C CA . SER A 1 66 ? -8.480 51.910 43.306 1.00 68.50 66 SER A CA 1
ATOM 475 C C . SER A 1 66 ? -6.989 51.640 43.179 1.00 69.85 66 SER A C 1
ATOM 476 O O . SER A 1 66 ? -6.147 52.510 43.382 1.00 68.72 66 SER A O 1
ATOM 479 N N . ILE A 1 67 ? -6.695 50.397 42.833 1.00 72.59 67 ILE A N 1
ATOM 480 C CA . ILE A 1 67 ? -5.351 49.875 42.848 1.00 74.95 67 ILE A CA 1
ATOM 481 C C . ILE A 1 67 ? -4.916 49.566 41.442 1.00 77.42 67 ILE A C 1
ATOM 482 O O . ILE A 1 67 ? -5.723 49.194 40.613 1.00 78.03 67 ILE A O 1
ATOM 487 N N . SER A 1 68 ? -3.618 49.700 41.186 1.00 80.44 68 SER A N 1
ATOM 488 C CA . SER A 1 68 ? -3.114 49.680 39.823 1.00 82.37 68 SER A CA 1
ATOM 489 C C . SER A 1 68 ? -1.749 49.010 39.618 1.00 83.44 68 SER A C 1
ATOM 490 O O . SER A 1 68 ? -0.709 49.682 39.585 1.00 82.66 68 SER A O 1
ATOM 493 N N . PRO A 1 69 ? -1.772 47.679 39.433 1.00 85.22 69 PRO A N 1
ATOM 494 C CA . PRO A 1 69 ? -0.579 46.838 39.330 1.00 86.56 69 PRO A CA 1
ATOM 495 C C . PRO A 1 69 ? 0.103 46.909 37.974 1.00 88.24 69 PRO A C 1
ATOM 496 O O . PRO A 1 69 ? 1.174 46.333 37.797 1.00 88.41 69 PRO A O 1
ATOM 500 N N . PHE A 1 70 ? -0.533 47.578 37.019 1.00 90.41 70 PHE A N 1
ATOM 501 C CA . PHE A 1 70 ? -0.042 47.651 35.642 1.00 92.06 70 PHE A CA 1
ATOM 502 C C . PHE A 1 70 ? -0.186 49.017 35.036 1.00 93.69 70 PHE A C 1
ATOM 503 O O . PHE A 1 70 ? 0.471 49.335 34.048 1.00 94.05 70 PHE A O 1
ATOM 511 N N . GLN A 1 71 ? -1.066 49.817 35.612 1.00 95.83 71 GLN A N 1
ATOM 512 C CA . GLN A 1 71 ? -2.014 50.446 34.742 1.00 97.42 71 GLN A CA 1
ATOM 513 C C . GLN A 1 71 ? -2.160 51.954 34.724 1.00 97.72 71 GLN A C 1
ATOM 514 O O . GLN A 1 71 ? -2.497 52.478 33.668 1.00 99.14 71 GLN A O 1
ATOM 520 N N . SER A 1 72 ? -1.820 52.646 35.808 1.00 97.56 72 SER A N 1
ATOM 521 C CA . SER A 1 72 ? -2.289 54.048 36.113 1.00 97.63 72 SER A CA 1
ATOM 522 C C . SER A 1 72 ? -3.530 54.027 37.031 1.00 97.45 72 SER A C 1
ATOM 523 O O . SER A 1 72 ? -3.375 54.282 38.252 1.00 97.78 72 SER A O 1
ATOM 526 N N . GLU A 1 73 ? -4.751 53.813 36.539 1.00 96.29 73 GLU A N 1
ATOM 527 C CA . GLU A 1 73 ? -5.325 54.462 35.396 1.00 95.69 73 GLU A CA 1
ATOM 528 C C . GLU A 1 73 ? -5.583 55.938 35.802 1.00 93.38 73 GLU A C 1
ATOM 529 O O . GLU A 1 73 ? -5.195 56.875 35.102 1.00 93.63 73 GLU A O 1
ATOM 535 N N . GLY A 1 74 ? -6.165 56.102 36.994 1.00 90.64 74 GLY A N 1
ATOM 536 C CA . GLY A 1 74 ? -7.052 57.226 37.353 1.00 87.88 74 GLY A CA 1
ATOM 537 C C . GLY A 1 74 ? -6.426 58.579 37.643 1.00 86.52 74 GLY A C 1
ATOM 538 O O . GLY A 1 74 ? -5.866 58.794 38.733 1.00 86.82 74 GLY A O 1
ATOM 539 N N . PRO A 1 75 ? -6.572 59.522 36.699 1.00 83.93 75 PRO A N 1
ATOM 540 C CA . PRO A 1 75 ? -5.923 60.830 36.631 1.00 82.26 75 PRO A CA 1
ATOM 541 C C . PRO A 1 75 ? -6.473 61.982 37.499 1.00 80.59 75 PRO A C 1
ATOM 542 O O . PRO A 1 75 ? -5.890 63.082 37.457 1.00 81.00 75 PRO A O 1
ATOM 546 N N . ARG A 1 76 ? -7.559 61.771 38.249 1.00 77.79 76 ARG A N 1
ATOM 547 C CA . ARG A 1 76 ? -8.025 62.811 39.189 1.00 76.41 76 ARG A CA 1
ATOM 548 C C . ARG A 1 76 ? -7.941 62.412 40.659 1.00 72.84 76 ARG A C 1
ATOM 549 O O . ARG A 1 76 ? -8.051 61.250 40.976 1.00 72.53 76 ARG A O 1
ATOM 557 N N . PRO A 1 77 ? -7.726 63.389 41.551 1.00 69.73 77 PRO A N 1
ATOM 558 C CA . PRO A 1 77 ? -7.693 63.163 42.973 1.00 68.44 77 PRO A CA 1
ATOM 559 C C . PRO A 1 77 ? -8.969 62.593 43.512 1.00 66.98 77 PRO A C 1
ATOM 560 O O . PRO A 1 77 ? -10.053 62.981 43.085 1.00 67.58 77 PRO A O 1
ATOM 564 N N . VAL A 1 78 ? -8.843 61.683 44.454 1.00 65.16 78 VAL A N 1
ATOM 565 C CA . VAL A 1 78 ? -9.966 61.261 45.226 1.00 64.46 78 VAL A CA 1
ATOM 566 C C . VAL A 1 78 ? -9.666 61.733 46.614 1.00 64.26 78 VAL A C 1
ATOM 567 O O . VAL A 1 78 ? -8.568 61.465 47.120 1.00 65.30 78 VAL A O 1
ATOM 571 N N . MET A 1 79 ? -10.605 62.442 47.233 1.00 63.24 79 MET A N 1
ATOM 572 C CA . MET A 1 79 ? -10.548 62.666 48.692 1.00 62.16 79 MET A CA 1
ATOM 573 C C . MET A 1 79 ? -11.447 61.617 49.428 1.00 61.62 79 MET A C 1
ATOM 574 O O . MET A 1 79 ? -12.567 61.290 48.972 1.00 62.18 79 MET A O 1
ATOM 579 N N . VAL A 1 80 ? -10.927 61.048 50.513 1.00 60.22 80 VAL A N 1
ATOM 580 C CA . VAL A 1 80 ? -11.701 60.180 51.383 1.00 59.69 80 VAL A CA 1
ATOM 581 C C . VAL A 1 80 ? -11.787 60.911 52.703 1.00 59.37 80 VAL A C 1
ATOM 582 O O . VAL A 1 80 ? -10.801 61.537 53.112 1.00 60.08 80 VAL A O 1
ATOM 586 N N . SER A 1 81 ? -12.963 60.883 53.338 1.00 58.11 81 SER A N 1
ATOM 587 C CA . SER A 1 81 ? -13.182 61.645 54.543 1.00 58.28 81 SER A CA 1
ATOM 588 C C . SER A 1 81 ? -13.987 60.844 55.528 1.00 59.01 81 SER A C 1
ATOM 589 O O . SER A 1 81 ? -15.010 60.299 55.190 1.00 58.60 81 SER A O 1
ATOM 592 N N . ARG A 1 82 ? -13.533 60.799 56.774 1.00 59.90 82 ARG A N 1
ATOM 593 C CA . ARG A 1 82 ? -14.142 59.933 57.764 1.00 60.73 82 ARG A CA 1
ATOM 594 C C . ARG A 1 82 ? -14.112 60.613 59.113 1.00 60.82 82 ARG A C 1
ATOM 595 O O . ARG A 1 82 ? -13.321 61.521 59.321 1.00 61.08 82 ARG A O 1
ATOM 603 N N . SER A 1 83 ? -14.935 60.140 60.041 1.00 60.43 83 SER A N 1
ATOM 604 C CA . SER A 1 83 ? -14.934 60.719 61.355 1.00 59.92 83 SER A CA 1
ATOM 605 C C . SER A 1 83 ? -15.063 59.738 62.492 1.00 60.18 83 SER A C 1
ATOM 606 O O . SER A 1 83 ? -15.400 58.586 62.321 1.00 58.81 83 SER A O 1
ATOM 609 N N . ARG A 1 84 ? -14.676 60.228 63.658 1.00 61.34 84 ARG A N 1
ATOM 610 C CA . ARG A 1 84 ? -14.808 59.520 64.926 1.00 62.07 84 ARG A CA 1
ATOM 611 C C . ARG A 1 84 ? -14.762 60.537 66.080 1.00 62.34 84 ARG A C 1
ATOM 612 O O . ARG A 1 84 ? -13.950 61.474 66.088 1.00 62.88 84 ARG A O 1
ATOM 620 N N . ALA A 1 85 ? -15.674 60.394 67.023 1.00 62.30 85 ALA A N 1
ATOM 621 C CA . ALA A 1 85 ? -15.589 61.141 68.264 1.00 61.99 85 ALA A CA 1
ATOM 622 C C . ALA A 1 85 ? -15.179 62.614 68.084 1.00 61.92 85 ALA A C 1
ATOM 623 O O . ALA A 1 85 ? -14.349 63.145 68.850 1.00 62.43 85 ALA A O 1
ATOM 625 N N . GLY A 1 86 ? -15.766 63.277 67.088 1.00 61.69 86 GLY A N 1
ATOM 626 C CA . GLY A 1 86 ? -15.559 64.715 66.871 1.00 61.74 86 GLY A CA 1
ATOM 627 C C . GLY A 1 86 ? -14.435 65.056 65.906 1.00 62.25 86 GLY A C 1
ATOM 628 O O . GLY A 1 86 ? -14.398 66.151 65.331 1.00 63.04 86 GLY A O 1
ATOM 629 N N . PHE A 1 87 ? -13.535 64.102 65.686 1.00 62.16 87 PHE A N 1
ATOM 630 C CA . PHE A 1 87 ? -12.436 64.274 64.740 1.00 61.97 87 PHE A CA 1
ATOM 631 C C . PHE A 1 87 ? -12.748 63.790 63.326 1.00 62.29 87 PHE A C 1
ATOM 632 O O . PHE A 1 87 ? -13.239 62.631 63.160 1.00 62.64 87 PHE A O 1
ATOM 640 N N . THR A 1 88 ? -12.430 64.649 62.335 1.00 61.43 88 THR A N 1
ATOM 641 C CA . THR A 1 88 ? -12.553 64.337 60.917 1.00 60.87 88 THR A CA 1
ATOM 642 C C . THR A 1 88 ? -11.183 64.136 60.261 1.00 60.91 88 THR A C 1
ATOM 643 O O . THR A 1 88 ? -10.332 65.035 60.266 1.00 60.52 88 THR A O 1
ATOM 647 N N . LEU A 1 89 ? -10.987 62.960 59.666 1.00 60.68 89 LEU A N 1
ATOM 648 C CA . LEU A 1 89 ? -9.820 62.705 58.852 1.00 60.78 89 LEU A CA 1
ATOM 649 C C . LEU A 1 89 ? -10.204 62.870 57.391 1.00 61.10 89 LEU A C 1
ATOM 650 O O . LEU A 1 89 ? -11.178 62.258 56.961 1.00 61.50 89 LEU A O 1
ATOM 655 N N . ASN A 1 90 ? -9.494 63.741 56.662 1.00 61.15 90 ASN A N 1
ATOM 656 C CA . ASN A 1 90 ? -9.574 63.796 55.200 1.00 61.25 90 ASN A CA 1
ATOM 657 C C . ASN A 1 90 ? -8.234 63.418 54.640 1.00 61.83 90 ASN A C 1
ATOM 658 O O . ASN A 1 90 ? -7.211 64.022 55.001 1.00 61.39 90 ASN A O 1
ATOM 663 N N . ILE A 1 91 ? -8.246 62.480 53.701 1.00 62.06 91 ILE A N 1
ATOM 664 C CA . ILE A 1 91 ? -7.032 62.075 53.047 1.00 62.57 91 ILE A CA 1
ATOM 665 C C . ILE A 1 91 ? -7.222 62.159 51.510 1.00 62.51 91 ILE A C 1
ATOM 666 O O . ILE A 1 91 ? -8.114 61.576 50.978 1.00 61.97 91 ILE A O 1
ATOM 671 N N . ILE A 1 92 ? -6.352 62.910 50.826 1.00 63.37 92 ILE A N 1
ATOM 672 C CA . ILE A 1 92 ? -6.400 63.105 49.370 1.00 63.52 92 ILE A CA 1
ATOM 673 C C . ILE A 1 92 ? -5.404 62.193 48.630 1.00 63.50 92 ILE A C 1
ATOM 674 O O . ILE A 1 92 ? -4.183 62.358 48.764 1.00 63.48 92 ILE A O 1
ATOM 679 N N . ASP A 1 93 ? -5.922 61.216 47.881 1.00 63.49 93 ASP A N 1
ATOM 680 C CA . ASP A 1 93 ? -5.093 60.351 47.060 1.00 63.72 93 ASP A CA 1
ATOM 681 C C . ASP A 1 93 ? -4.895 61.179 45.809 1.00 64.05 93 ASP A C 1
ATOM 682 O O . ASP A 1 93 ? -5.724 62.022 45.502 1.00 64.86 93 ASP A O 1
ATOM 687 N N . THR A 1 94 ? -3.780 60.989 45.111 1.00 64.48 94 THR A N 1
ATOM 688 C CA . THR A 1 94 ? -3.433 61.794 43.910 1.00 64.12 94 THR A CA 1
ATOM 689 C C . THR A 1 94 ? -2.732 60.914 42.868 1.00 64.12 94 THR A C 1
ATOM 690 O O . THR A 1 94 ? -2.154 59.891 43.210 1.00 64.45 94 THR A O 1
ATOM 694 N N . PRO A 1 95 ? -2.788 61.306 41.593 1.00 64.24 95 PRO A N 1
ATOM 695 C CA . PRO A 1 95 ? -2.075 60.570 40.558 1.00 64.72 95 PRO A CA 1
ATOM 696 C C . PRO A 1 95 ? -0.550 60.778 40.571 1.00 65.00 95 PRO A C 1
ATOM 697 O O . PRO A 1 95 ? -0.071 61.854 40.886 1.00 65.45 95 PRO A O 1
ATOM 701 N N . GLY A 1 96 ? 0.206 59.752 40.239 1.00 65.62 96 GLY A N 1
ATOM 702 C CA . GLY A 1 96 ? 1.654 59.886 40.187 1.00 66.75 96 GLY A CA 1
ATOM 703 C C . GLY A 1 96 ? 2.054 61.094 39.347 1.00 67.64 96 GLY A C 1
ATOM 704 O O . GLY A 1 96 ? 1.566 61.262 38.236 1.00 67.81 96 GLY A O 1
ATOM 705 N N . LEU A 1 97 ? 2.921 61.945 39.888 1.00 68.67 97 LEU A N 1
ATOM 706 C CA . LEU A 1 97 ? 3.333 63.161 39.198 1.00 69.61 97 LEU A CA 1
ATOM 707 C C . LEU A 1 97 ? 4.353 62.956 38.055 1.00 71.44 97 LEU A C 1
ATOM 708 O O . LEU A 1 97 ? 4.520 63.826 37.209 1.00 71.61 97 LEU A O 1
ATOM 713 N N . ILE A 1 98 ? 5.046 61.830 38.028 1.00 73.67 98 ILE A N 1
ATOM 714 C CA . ILE A 1 98 ? 6.022 61.576 36.976 1.00 75.73 98 ILE A CA 1
ATOM 715 C C . ILE A 1 98 ? 5.407 60.651 35.932 1.00 77.99 98 ILE A C 1
ATOM 716 O O . ILE A 1 98 ? 4.884 59.599 36.292 1.00 79.12 98 ILE A O 1
ATOM 721 N N . GLU A 1 99 ? 5.388 61.084 34.664 1.00 80.25 99 GLU A N 1
ATOM 722 C CA . GLU A 1 99 ? 5.244 60.169 33.507 1.00 81.79 99 GLU A CA 1
ATOM 723 C C . GLU A 1 99 ? 6.198 60.115 32.317 1.00 82.02 99 GLU A C 1
ATOM 724 O O . GLU A 1 99 ? 6.520 61.129 31.700 1.00 81.44 99 GLU A O 1
ATOM 730 N N . GLY A 1 100 ? 6.669 58.906 32.040 1.00 82.72 100 GLY A N 1
ATOM 731 C CA . GLY A 1 100 ? 7.817 58.714 31.183 1.00 83.30 100 GLY A CA 1
ATOM 732 C C . GLY A 1 100 ? 9.003 59.367 31.857 1.00 83.80 100 GLY A C 1
ATOM 733 O O . GLY A 1 100 ? 9.289 59.111 33.038 1.00 83.28 100 GLY A O 1
ATOM 734 N N . GLY A 1 101 ? 9.674 60.236 31.107 1.00 84.48 101 GLY A N 1
ATOM 735 C CA . GLY A 1 101 ? 10.792 60.984 31.632 1.00 84.74 101 GLY A CA 1
ATOM 736 C C . GLY A 1 101 ? 10.434 62.209 32.454 1.00 85.10 101 GLY A C 1
ATOM 737 O O . GLY A 1 101 ? 11.243 62.679 33.218 1.00 85.52 101 GLY A O 1
ATOM 738 N N . TYR A 1 102 ? 9.217 62.714 32.338 1.00 85.50 102 TYR A N 1
ATOM 739 C CA . TYR A 1 102 ? 8.934 64.106 32.712 1.00 85.75 102 TYR A CA 1
ATOM 740 C C . TYR A 1 102 ? 7.800 64.209 33.701 1.00 84.45 102 TYR A C 1
ATOM 741 O O . TYR A 1 102 ? 7.033 63.274 33.847 1.00 83.99 102 TYR A O 1
ATOM 750 N N . ILE A 1 103 ? 7.695 65.359 34.375 1.00 83.26 103 ILE A N 1
ATOM 751 C CA . ILE A 1 103 ? 6.529 65.650 35.241 1.00 81.55 103 ILE A CA 1
ATOM 752 C C . ILE A 1 103 ? 5.298 65.741 34.388 1.00 80.41 103 ILE A C 1
ATOM 753 O O . ILE A 1 103 ? 5.351 66.153 33.238 1.00 79.93 103 ILE A O 1
ATOM 758 N N . ASN A 1 104 ? 4.183 65.375 34.978 1.00 79.28 104 ASN A N 1
ATOM 759 C CA . ASN A 1 104 ? 2.943 65.443 34.295 1.00 78.51 104 ASN A CA 1
ATOM 760 C C . ASN A 1 104 ? 2.200 66.669 34.757 1.00 78.50 104 ASN A C 1
ATOM 761 O O . ASN A 1 104 ? 1.574 66.627 35.799 1.00 78.26 104 ASN A O 1
ATOM 766 N N . ASP A 1 105 ? 2.252 67.779 34.020 1.00 79.20 105 ASP A N 1
ATOM 767 C CA . ASP A 1 105 ? 1.546 68.960 34.561 1.00 79.50 105 ASP A CA 1
ATOM 768 C C . ASP A 1 105 ? 0.026 68.966 34.435 1.00 79.35 105 ASP A C 1
ATOM 769 O O . ASP A 1 105 ? -0.628 69.645 35.203 1.00 79.77 105 ASP A O 1
ATOM 774 N N . MET A 1 106 ? -0.545 68.135 33.575 1.00 79.09 106 MET A N 1
ATOM 775 C CA . MET A 1 106 ? -1.987 67.908 33.607 1.00 79.07 106 MET A CA 1
ATOM 776 C C . MET A 1 106 ? -2.361 67.279 34.936 1.00 76.77 106 MET A C 1
ATOM 777 O O . MET A 1 106 ? -3.179 67.815 35.677 1.00 76.68 106 MET A O 1
ATOM 782 N N . ALA A 1 107 ? -1.758 66.137 35.234 1.00 74.51 107 ALA A N 1
ATOM 783 C CA . ALA A 1 107 ? -1.884 65.549 36.552 1.00 72.37 107 ALA A CA 1
ATOM 784 C C . ALA A 1 107 ? -1.660 66.640 37.591 1.00 70.95 107 ALA A C 1
ATOM 785 O O . ALA A 1 107 ? -2.557 66.949 38.358 1.00 70.34 107 ALA A O 1
ATOM 787 N N . LEU A 1 108 ? -0.477 67.243 37.598 1.00 69.50 108 LEU A N 1
ATOM 788 C CA . LEU A 1 108 ? -0.150 68.249 38.609 1.00 68.76 108 LEU A CA 1
ATOM 789 C C . LEU A 1 108 ? -1.185 69.363 38.722 1.00 68.44 108 LEU A C 1
ATOM 790 O O . LEU A 1 108 ? -1.605 69.728 39.808 1.00 68.65 108 LEU A O 1
ATOM 795 N N . ASN A 1 109 ? -1.593 69.911 37.598 1.00 67.87 109 ASN A N 1
ATOM 796 C CA . ASN A 1 109 ? -2.462 71.073 37.612 1.00 67.48 109 ASN A CA 1
ATOM 797 C C . ASN A 1 109 ? -3.829 70.859 38.209 1.00 66.87 109 ASN A C 1
ATOM 798 O O . ASN A 1 109 ? -4.401 71.791 38.767 1.00 66.40 109 ASN A O 1
ATOM 803 N N . ILE A 1 110 ? -4.361 69.647 38.071 1.00 66.25 110 ILE A N 1
ATOM 804 C CA . ILE A 1 110 ? -5.642 69.310 38.658 1.00 66.04 110 ILE A CA 1
ATOM 805 C C . ILE A 1 110 ? -5.468 69.072 40.151 1.00 65.92 110 ILE A C 1
ATOM 806 O O . ILE A 1 110 ? -6.315 69.468 40.954 1.00 66.74 110 ILE A O 1
ATOM 811 N N . ILE A 1 111 ? -4.362 68.468 40.551 1.00 65.44 111 ILE A N 1
ATOM 812 C CA . ILE A 1 111 ? -4.045 68.405 41.978 1.00 64.46 111 ILE A CA 1
ATOM 813 C C . ILE A 1 111 ? -4.121 69.833 42.536 1.00 64.30 111 ILE A C 1
ATOM 814 O O . ILE A 1 111 ? -4.864 70.086 43.466 1.00 63.36 111 ILE A O 1
ATOM 819 N N . LYS A 1 112 ? -3.415 70.767 41.905 1.00 64.66 112 LYS A N 1
ATOM 820 C CA . LYS A 1 112 ? -3.339 72.149 42.381 1.00 65.34 112 LYS A CA 1
ATOM 821 C C . LYS A 1 112 ? -4.719 72.776 42.402 1.00 65.88 112 LYS A C 1
ATOM 822 O O . LYS A 1 112 ? -5.155 73.323 43.398 1.00 66.33 112 LYS A O 1
ATOM 828 N N . SER A 1 113 ? -5.432 72.691 41.300 1.00 66.77 113 SER A N 1
ATOM 829 C CA . SER A 1 113 ? -6.771 73.250 41.265 1.00 67.30 113 SER A CA 1
ATOM 830 C C . SER A 1 113 ? -7.643 72.643 42.369 1.00 67.43 113 SER A C 1
ATOM 831 O O . SER A 1 113 ? -8.333 73.360 43.083 1.00 67.86 113 SER A O 1
ATOM 834 N N . PHE A 1 114 ? -7.590 71.321 42.495 1.00 67.03 114 PHE A N 1
ATOM 835 C CA . PHE A 1 114 ? -8.415 70.602 43.438 1.00 67.07 114 PHE A CA 1
ATOM 836 C C . PHE A 1 114 ? -8.200 70.981 44.901 1.00 67.06 114 PHE A C 1
ATOM 837 O O . PHE A 1 114 ? -9.072 70.764 45.737 1.00 66.88 114 PHE A O 1
ATOM 845 N N . LEU A 1 115 ? -7.030 71.527 45.212 1.00 67.47 115 LEU A N 1
ATOM 846 C CA . LEU A 1 115 ? -6.640 71.835 46.610 1.00 67.26 115 LEU A CA 1
ATOM 847 C C . LEU A 1 115 ? -6.965 73.270 47.024 1.00 66.80 115 LEU A C 1
ATOM 848 O O . LEU A 1 115 ? -6.748 73.640 48.173 1.00 66.21 115 LEU A O 1
ATOM 853 N N . LEU A 1 116 ? -7.486 74.066 46.084 1.00 66.96 116 LEU A N 1
ATOM 854 C CA . LEU A 1 116 ? -7.746 75.495 46.308 1.00 66.66 116 LEU A CA 1
ATOM 855 C C . LEU A 1 116 ? -8.710 75.632 47.466 1.00 66.05 116 LEU A C 1
ATOM 856 O O . LEU A 1 116 ? -9.700 74.919 47.537 1.00 65.68 116 LEU A O 1
ATOM 861 N N . ASP A 1 117 ? -8.357 76.483 48.417 1.00 65.92 117 ASP A N 1
ATOM 862 C CA . ASP A 1 117 ? -9.178 76.721 49.611 1.00 66.16 117 ASP A CA 1
ATOM 863 C C . ASP A 1 117 ? -9.201 75.612 50.669 1.00 65.12 117 ASP A C 1
ATOM 864 O O . ASP A 1 117 ? -9.745 75.815 51.761 1.00 64.11 117 ASP A O 1
ATOM 869 N N . LYS A 1 118 ? -8.595 74.462 50.345 1.00 64.23 118 LYS A N 1
ATOM 870 C CA . LYS A 1 118 ? -8.342 73.404 51.317 1.00 63.18 118 LYS A CA 1
ATOM 871 C C . LYS A 1 118 ? -7.055 73.810 51.985 1.00 63.27 118 LYS A C 1
ATOM 872 O O . LYS A 1 118 ? -6.333 74.639 51.457 1.00 63.16 118 LYS A O 1
ATOM 878 N N . THR A 1 119 ? -6.800 73.223 53.148 1.00 63.29 119 THR A N 1
ATOM 879 C CA . THR A 1 119 ? -5.557 73.357 53.875 1.00 62.94 119 THR A CA 1
ATOM 880 C C . THR A 1 119 ? -4.845 72.006 54.048 1.00 63.36 119 THR A C 1
ATOM 881 O O . THR A 1 119 ? -5.445 71.019 54.461 1.00 63.18 119 THR A O 1
ATOM 885 N N . ILE A 1 120 ? -3.547 71.991 53.773 1.00 64.21 120 ILE A N 1
ATOM 886 C CA . ILE A 1 120 ? -2.731 70.787 53.885 1.00 64.62 120 ILE A CA 1
ATOM 887 C C . ILE A 1 120 ? -2.085 70.750 55.252 1.00 64.94 120 ILE A C 1
ATOM 888 O O . ILE A 1 120 ? -1.294 71.632 55.579 1.00 65.42 120 ILE A O 1
ATOM 893 N N . ASP A 1 121 ? -2.440 69.744 56.040 1.00 64.90 121 ASP A N 1
ATOM 894 C CA . ASP A 1 121 ? -1.940 69.601 57.385 1.00 65.42 121 ASP A CA 1
ATOM 895 C C . ASP A 1 121 ? -0.720 68.692 57.401 1.00 65.46 121 ASP A C 1
ATOM 896 O O . ASP A 1 121 ? 0.214 68.884 58.206 1.00 65.64 121 ASP A O 1
ATOM 901 N N . VAL A 1 122 ? -0.748 67.698 56.515 1.00 65.06 122 VAL A N 1
ATOM 902 C CA . VAL A 1 122 ? 0.348 66.790 56.329 1.00 64.66 122 VAL A CA 1
ATOM 903 C C . VAL A 1 122 ? 0.430 66.359 54.849 1.00 65.12 122 VAL A C 1
ATOM 904 O O . VAL A 1 122 ? -0.592 66.168 54.170 1.00 64.97 122 VAL A O 1
ATOM 908 N N . LEU A 1 123 ? 1.672 66.262 54.369 1.00 65.12 123 LEU A N 1
ATOM 909 C CA . LEU A 1 123 ? 2.003 65.750 53.072 1.00 65.15 123 LEU A CA 1
ATOM 910 C C . LEU A 1 123 ? 2.649 64.384 53.216 1.00 65.72 123 LEU A C 1
ATOM 911 O O . LEU A 1 123 ? 3.719 64.254 53.779 1.00 66.11 123 LEU A O 1
ATOM 916 N N . LEU A 1 124 ? 2.024 63.367 52.666 1.00 66.42 124 LEU A N 1
ATOM 917 C CA . LEU A 1 124 ? 2.580 62.020 52.706 1.00 66.68 124 LEU A CA 1
ATOM 918 C C . LEU A 1 124 ? 3.260 61.688 51.358 1.00 67.58 124 LEU A C 1
ATOM 919 O O . LEU A 1 124 ? 2.645 61.109 50.448 1.00 67.97 124 LEU A O 1
ATOM 924 N N . TYR A 1 125 ? 4.534 62.060 51.245 1.00 67.65 125 TYR A N 1
ATOM 925 C CA . TYR A 1 125 ? 5.330 61.738 50.074 1.00 67.78 125 TYR A CA 1
ATOM 926 C C . TYR A 1 125 ? 5.585 60.250 50.000 1.00 66.50 125 TYR A C 1
ATOM 927 O O . TYR A 1 125 ? 6.208 59.728 50.880 1.00 66.56 125 TYR A O 1
ATOM 936 N N . VAL A 1 126 ? 5.132 59.578 48.948 1.00 65.60 126 VAL A N 1
ATOM 937 C CA . VAL A 1 126 ? 5.182 58.125 48.900 1.00 65.24 126 VAL A CA 1
ATOM 938 C C . VAL A 1 126 ? 6.159 57.586 47.834 1.00 65.98 126 VAL A C 1
ATOM 939 O O . VAL A 1 126 ? 6.242 58.094 46.722 1.00 66.74 126 VAL A O 1
ATOM 943 N N . ASP A 1 127 ? 6.912 56.555 48.208 1.00 66.00 127 ASP A N 1
ATOM 944 C CA . ASP A 1 127 ? 7.895 55.940 47.347 1.00 66.17 127 ASP A CA 1
ATOM 945 C C . ASP A 1 127 ? 8.053 54.466 47.758 1.00 66.46 127 ASP A C 1
ATOM 946 O O . ASP A 1 127 ? 7.466 54.019 48.742 1.00 65.95 127 ASP A O 1
ATOM 951 N N . ARG A 1 128 ? 8.817 53.712 46.969 1.00 66.87 128 ARG A N 1
ATOM 952 C CA . ARG A 1 128 ? 9.145 52.327 47.289 1.00 67.10 128 ARG A CA 1
ATOM 953 C C . ARG A 1 128 ? 10.401 52.189 48.078 1.00 67.11 128 ARG A C 1
ATOM 954 O O . ARG A 1 128 ? 11.296 52.999 47.944 1.00 67.35 128 ARG A O 1
ATOM 962 N N . LEU A 1 129 ? 10.453 51.169 48.924 1.00 67.18 129 LEU A N 1
ATOM 963 C CA . LEU A 1 129 ? 11.623 50.964 49.768 1.00 67.35 129 LEU A CA 1
ATOM 964 C C . LEU A 1 129 ? 12.647 50.292 48.900 1.00 67.41 129 LEU A C 1
ATOM 965 O O . LEU A 1 129 ? 13.795 50.689 48.855 1.00 66.90 129 LEU A O 1
ATOM 970 N N . ASP A 1 130 ? 12.160 49.299 48.167 1.00 68.13 130 ASP A N 1
ATOM 971 C CA . ASP A 1 130 ? 12.953 48.445 47.280 1.00 68.44 130 ASP A CA 1
ATOM 972 C C . ASP A 1 130 ? 13.120 49.013 45.901 1.00 68.45 130 ASP A C 1
ATOM 973 O O . ASP A 1 130 ? 12.697 48.392 44.930 1.00 68.57 130 ASP A O 1
ATOM 978 N N . ALA A 1 131 ? 13.691 50.211 45.850 1.00 68.65 131 ALA A N 1
ATOM 979 C CA . ALA A 1 131 ? 14.188 50.837 44.644 1.00 68.74 131 ALA A CA 1
ATOM 980 C C . ALA A 1 131 ? 15.637 51.045 44.997 1.00 69.82 131 ALA A C 1
ATOM 981 O O . ALA A 1 131 ? 15.953 51.279 46.144 1.00 69.29 131 ALA A O 1
ATOM 983 N N . TYR A 1 132 ? 16.533 50.924 44.027 1.00 71.77 132 TYR A N 1
ATOM 984 C CA . TYR A 1 132 ? 17.977 50.940 44.319 1.00 72.62 132 TYR A CA 1
ATOM 985 C C . TYR A 1 132 ? 18.690 52.216 43.876 1.00 73.65 132 TYR A C 1
ATOM 986 O O . TYR A 1 132 ? 19.919 52.335 44.016 1.00 73.90 132 TYR A O 1
ATOM 995 N N . ARG A 1 133 ? 17.927 53.167 43.357 1.00 74.60 133 ARG A N 1
ATOM 996 C CA . ARG A 1 133 ? 18.496 54.231 42.544 1.00 75.57 133 ARG A CA 1
ATOM 997 C C . ARG A 1 133 ? 17.695 55.485 42.793 1.00 75.27 133 ARG A C 1
ATOM 998 O O . ARG A 1 133 ? 16.537 55.426 43.115 1.00 76.08 133 ARG A O 1
ATOM 1006 N N . VAL A 1 134 ? 18.331 56.620 42.666 1.00 75.22 134 VAL A N 1
ATOM 1007 C CA . VAL A 1 134 ? 17.688 57.876 42.898 1.00 75.11 134 VAL A CA 1
ATOM 1008 C C . VAL A 1 134 ? 18.323 58.861 41.975 1.00 75.21 134 VAL A C 1
ATOM 1009 O O . VAL A 1 134 ? 19.549 58.988 41.921 1.00 75.21 134 VAL A O 1
ATOM 1013 N N . ASP A 1 135 ? 17.476 59.548 41.234 1.00 75.27 135 ASP A N 1
ATOM 1014 C CA . ASP A 1 135 ? 17.928 60.404 40.177 1.00 75.34 135 ASP A CA 1
ATOM 1015 C C . ASP A 1 135 ? 17.079 61.663 40.144 1.00 75.39 135 ASP A C 1
ATOM 1016 O O . ASP A 1 135 ? 16.357 61.978 41.091 1.00 74.83 135 ASP A O 1
ATOM 1021 N N . ASN A 1 136 ? 17.191 62.382 39.044 1.00 75.54 136 ASN A N 1
ATOM 1022 C CA . ASN A 1 136 ? 16.570 63.653 38.914 1.00 75.61 136 ASN A CA 1
ATOM 1023 C C . ASN A 1 136 ? 15.062 63.572 38.803 1.00 74.93 136 ASN A C 1
ATOM 1024 O O . ASN A 1 136 ? 14.385 64.565 39.067 1.00 74.46 136 ASN A O 1
ATOM 1029 N N . LEU A 1 137 ? 14.537 62.415 38.392 1.00 74.52 137 LEU A N 1
ATOM 1030 C CA . LEU A 1 137 ? 13.068 62.239 38.305 1.00 74.37 137 LEU A CA 1
ATOM 1031 C C . LEU A 1 137 ? 12.460 62.431 39.663 1.00 73.52 137 LEU A C 1
ATOM 1032 O O . LEU A 1 137 ? 11.366 62.960 39.768 1.00 73.91 137 LEU A O 1
ATOM 1037 N N . ASP A 1 138 ? 13.177 61.968 40.683 1.00 72.58 138 ASP A N 1
ATOM 1038 C CA . ASP A 1 138 ? 12.763 62.106 42.081 1.00 72.16 138 ASP A CA 1
ATOM 1039 C C . ASP A 1 138 ? 12.831 63.544 42.495 1.00 71.32 138 ASP A C 1
ATOM 1040 O O . ASP A 1 138 ? 11.896 64.059 43.107 1.00 71.31 138 ASP A O 1
ATOM 1045 N N . LYS A 1 139 ? 13.937 64.175 42.115 1.00 70.37 139 LYS A N 1
ATOM 1046 C CA . LYS A 1 139 ? 14.212 65.581 42.370 1.00 69.90 139 LYS A CA 1
ATOM 1047 C C . LYS A 1 139 ? 13.218 66.513 41.666 1.00 68.72 139 LYS A C 1
ATOM 1048 O O . LYS A 1 139 ? 12.766 67.501 42.262 1.00 68.26 139 LYS A O 1
ATOM 1054 N N . LEU A 1 140 ? 12.899 66.208 40.401 1.00 67.36 140 LEU A N 1
ATOM 1055 C CA . LEU A 1 140 ? 11.785 66.858 39.706 1.00 66.28 140 LEU A CA 1
ATOM 1056 C C . LEU A 1 140 ? 10.500 66.782 40.500 1.00 66.38 140 LEU A C 1
ATOM 1057 O O . LEU A 1 140 ? 9.742 67.752 40.511 1.00 67.54 140 LEU A O 1
ATOM 1062 N N . VAL A 1 141 ? 10.247 65.657 41.174 1.00 65.51 141 VAL A N 1
ATOM 1063 C CA . VAL A 1 141 ? 9.031 65.527 41.958 1.00 64.69 141 VAL A CA 1
ATOM 1064 C C . VAL A 1 141 ? 9.080 66.454 43.156 1.00 64.48 141 VAL A C 1
ATOM 1065 O O . VAL A 1 141 ? 8.111 67.144 43.439 1.00 64.77 141 VAL A O 1
ATOM 1069 N N . ALA A 1 142 ? 10.200 66.480 43.865 1.00 63.97 142 ALA A N 1
ATOM 1070 C CA . ALA A 1 142 ? 10.338 67.380 45.006 1.00 63.80 142 ALA A CA 1
ATOM 1071 C C . ALA A 1 142 ? 10.152 68.822 44.553 1.00 64.30 142 ALA A C 1
ATOM 1072 O O . ALA A 1 142 ? 9.532 69.621 45.226 1.00 64.39 142 ALA A O 1
ATOM 1074 N N . LYS A 1 143 ? 10.709 69.148 43.398 1.00 64.70 143 LYS A N 1
ATOM 1075 C CA . LYS A 1 143 ? 10.718 70.515 42.947 1.00 64.97 143 LYS A CA 1
ATOM 1076 C C . LYS A 1 143 ? 9.306 70.874 42.609 1.00 64.83 143 LYS A C 1
ATOM 1077 O O . LYS A 1 143 ? 8.858 71.956 42.970 1.00 65.41 143 LYS A O 1
ATOM 1083 N N . ALA A 1 144 ? 8.604 69.973 41.917 1.00 64.18 144 ALA A N 1
ATOM 1084 C CA . ALA A 1 144 ? 7.215 70.248 41.528 1.00 63.72 144 ALA A CA 1
ATOM 1085 C C . ALA A 1 144 ? 6.345 70.485 42.769 1.00 63.71 144 ALA A C 1
ATOM 1086 O O . ALA A 1 144 ? 5.478 71.355 42.748 1.00 63.33 144 ALA A O 1
ATOM 1088 N N . ILE A 1 145 ? 6.588 69.749 43.855 1.00 63.64 145 ILE A N 1
ATOM 1089 C CA . ILE A 1 145 ? 5.810 69.988 45.048 1.00 63.73 145 ILE A CA 1
ATOM 1090 C C . ILE A 1 145 ? 6.132 71.354 45.646 1.00 64.38 145 ILE A C 1
ATOM 1091 O O . ILE A 1 145 ? 5.198 72.095 45.999 1.00 65.03 145 ILE A O 1
ATOM 1096 N N . THR A 1 146 ? 7.420 71.699 45.733 1.00 64.13 146 THR A N 1
ATOM 1097 C CA . THR A 1 146 ? 7.841 72.976 46.324 1.00 64.42 146 THR A CA 1
ATOM 1098 C C . THR A 1 146 ? 7.263 74.117 45.525 1.00 64.76 146 THR A C 1
ATOM 1099 O O . THR A 1 146 ? 6.606 75.008 46.071 1.00 64.46 146 THR A O 1
ATOM 1103 N N . ASP A 1 147 ? 7.488 74.068 44.221 1.00 64.98 147 ASP A N 1
ATOM 1104 C CA . ASP A 1 147 ? 6.914 75.047 43.318 1.00 65.73 147 ASP A CA 1
ATOM 1105 C C . ASP A 1 147 ? 5.416 75.255 43.576 1.00 65.56 147 ASP A C 1
ATOM 1106 O O . ASP A 1 147 ? 4.893 76.369 43.614 1.00 65.68 147 ASP A O 1
ATOM 1111 N N . SER A 1 148 ? 4.719 74.164 43.760 1.00 65.96 148 SER A N 1
ATOM 1112 C CA . SER A 1 148 ? 3.283 74.224 43.832 1.00 66.09 148 SER A CA 1
ATOM 1113 C C . SER A 1 148 ? 2.798 74.762 45.174 1.00 66.49 148 SER A C 1
ATOM 1114 O O . SER A 1 148 ? 1.788 75.495 45.208 1.00 66.66 148 SER A O 1
ATOM 1117 N N . PHE A 1 149 ? 3.513 74.430 46.260 1.00 66.25 149 PHE A N 1
ATOM 1118 C CA . PHE A 1 149 ? 3.037 74.747 47.605 1.00 66.26 149 PHE A CA 1
ATOM 1119 C C . PHE A 1 149 ? 3.962 75.539 48.548 1.00 66.83 149 PHE A C 1
ATOM 1120 O O . PHE A 1 149 ? 3.503 76.057 49.558 1.00 67.51 149 PHE A O 1
ATOM 1128 N N . GLY A 1 150 ? 5.238 75.679 48.230 1.00 67.38 150 GLY A N 1
ATOM 1129 C CA . GLY A 1 150 ? 6.145 76.465 49.077 1.00 67.82 150 GLY A CA 1
ATOM 1130 C C . GLY A 1 150 ? 7.174 75.568 49.743 1.00 68.82 150 GLY A C 1
ATOM 1131 O O . GLY A 1 150 ? 6.943 74.368 49.841 1.00 69.85 150 GLY A O 1
ATOM 1132 N N . LYS A 1 151 ? 8.300 76.121 50.215 1.00 68.94 151 LYS A N 1
ATOM 1133 C CA . LYS A 1 151 ? 9.257 75.327 50.998 1.00 68.99 151 LYS A CA 1
ATOM 1134 C C . LYS A 1 151 ? 8.641 74.923 52.346 1.00 68.66 151 LYS A C 1
ATOM 1135 O O . LYS A 1 151 ? 9.163 74.041 53.038 1.00 69.05 151 LYS A O 1
ATOM 1141 N N . GLY A 1 152 ? 7.524 75.562 52.696 1.00 67.92 152 GLY A N 1
ATOM 1142 C CA . GLY A 1 152 ? 6.841 75.321 53.945 1.00 67.44 152 GLY A CA 1
ATOM 1143 C C . GLY A 1 152 ? 6.135 73.984 54.017 1.00 67.10 152 GLY A C 1
ATOM 1144 O O . GLY A 1 152 ? 5.978 73.397 55.088 1.00 67.13 152 GLY A O 1
ATOM 1145 N N . ILE A 1 153 ? 5.700 73.469 52.887 1.00 66.82 153 ILE A N 1
ATOM 1146 C CA . ILE A 1 153 ? 5.005 72.186 52.928 1.00 66.19 153 ILE A CA 1
ATOM 1147 C C . ILE A 1 153 ? 5.915 71.123 53.593 1.00 66.51 153 ILE A C 1
ATOM 1148 O O . ILE A 1 153 ? 5.417 70.198 54.264 1.00 66.50 153 ILE A O 1
ATOM 1153 N N . TRP A 1 154 ? 7.239 71.273 53.434 1.00 65.93 154 TRP A N 1
ATOM 1154 C CA . TRP A 1 154 ? 8.193 70.248 53.887 1.00 65.46 154 TRP A CA 1
ATOM 1155 C C . TRP A 1 154 ? 8.318 70.187 55.409 1.00 64.90 154 TRP A C 1
ATOM 1156 O O . TRP A 1 154 ? 8.723 69.161 55.976 1.00 64.63 154 TRP A O 1
ATOM 1167 N N . ASN A 1 155 ? 7.912 71.275 56.071 1.00 64.63 155 ASN A N 1
ATOM 1168 C CA . ASN A 1 155 ? 7.748 71.271 57.523 1.00 64.09 155 ASN A CA 1
ATOM 1169 C C . ASN A 1 155 ? 6.556 70.367 57.927 1.00 64.00 155 ASN A C 1
ATOM 1170 O O . ASN A 1 155 ? 6.414 70.038 59.085 1.00 64.11 155 ASN A O 1
ATOM 1175 N N . LYS A 1 156 ? 5.704 69.983 56.978 1.00 63.66 156 LYS A N 1
ATOM 1176 C CA . LYS A 1 156 ? 4.649 69.017 57.225 1.00 63.39 156 LYS A CA 1
ATOM 1177 C C . LYS A 1 156 ? 4.830 67.707 56.460 1.00 63.39 156 LYS A C 1
ATOM 1178 O O . LYS A 1 156 ? 3.942 66.866 56.456 1.00 63.75 156 LYS A O 1
ATOM 1184 N N . ALA A 1 157 ? 5.993 67.513 55.845 1.00 63.43 157 ALA A N 1
ATOM 1185 C CA . ALA A 1 157 ? 6.298 66.278 55.119 1.00 62.83 157 ALA A CA 1
ATOM 1186 C C . ALA A 1 157 ? 6.564 65.119 56.043 1.00 62.51 157 ALA A C 1
ATOM 1187 O O . ALA A 1 157 ? 7.251 65.286 57.073 1.00 63.07 157 ALA A O 1
ATOM 1189 N N . ILE A 1 158 ? 6.008 63.968 55.649 1.00 61.62 158 ILE A N 1
ATOM 1190 C CA . ILE A 1 158 ? 6.490 62.633 56.022 1.00 61.28 158 ILE A CA 1
ATOM 1191 C C . ILE A 1 158 ? 6.810 61.840 54.735 1.00 61.14 158 ILE A C 1
ATOM 1192 O O . ILE A 1 158 ? 5.970 61.707 53.861 1.00 60.73 158 ILE A O 1
ATOM 1197 N N . VAL A 1 159 ? 8.013 61.292 54.628 1.00 61.32 159 VAL A N 1
ATOM 1198 C CA . VAL A 1 159 ? 8.333 60.343 53.543 1.00 60.98 159 VAL A CA 1
ATOM 1199 C C . VAL A 1 159 ? 7.995 58.914 53.968 1.00 60.95 159 VAL A C 1
ATOM 1200 O O . VAL A 1 159 ? 8.386 58.513 55.058 1.00 61.89 159 VAL A O 1
ATOM 1204 N N . ALA A 1 160 ? 7.291 58.152 53.121 1.00 60.18 160 ALA A N 1
ATOM 1205 C CA . ALA A 1 160 ? 6.717 56.838 53.514 1.00 59.62 160 ALA A CA 1
ATOM 1206 C C . ALA A 1 160 ? 7.120 55.772 52.486 1.00 59.03 160 ALA A C 1
ATOM 1207 O O . ALA A 1 160 ? 6.607 55.770 51.377 1.00 59.30 160 ALA A O 1
ATOM 1209 N N . LEU A 1 161 ? 8.044 54.873 52.824 1.00 58.24 161 LEU A N 1
ATOM 1210 C CA . LEU A 1 161 ? 8.527 53.923 51.839 1.00 57.54 161 LEU A CA 1
ATOM 1211 C C . LEU A 1 161 ? 7.662 52.675 51.936 1.00 57.16 161 LEU A C 1
ATOM 1212 O O . LEU A 1 161 ? 7.464 52.154 53.012 1.00 57.30 161 LEU A O 1
ATOM 1217 N N . THR A 1 162 ? 7.123 52.212 50.821 1.00 57.02 162 THR A N 1
ATOM 1218 C CA . THR A 1 162 ? 6.253 51.067 50.826 1.00 57.19 162 THR A CA 1
ATOM 1219 C C . THR A 1 162 ? 7.008 49.794 50.495 1.00 57.46 162 THR A C 1
ATOM 1220 O O . THR A 1 162 ? 8.226 49.805 50.413 1.00 58.39 162 THR A O 1
ATOM 1224 N N . HIS A 1 163 ? 6.281 48.692 50.350 1.00 57.68 163 HIS A N 1
ATOM 1225 C CA . HIS A 1 163 ? 6.849 47.346 50.316 1.00 57.82 163 HIS A CA 1
ATOM 1226 C C . HIS A 1 163 ? 7.938 47.089 51.383 1.00 58.03 163 HIS A C 1
ATOM 1227 O O . HIS A 1 163 ? 8.958 46.453 51.118 1.00 58.16 163 HIS A O 1
ATOM 1234 N N . ALA A 1 164 ? 7.674 47.553 52.599 1.00 57.94 164 ALA A N 1
ATOM 1235 C CA . ALA A 1 164 ? 8.549 47.388 53.728 1.00 57.45 164 ALA A CA 1
ATOM 1236 C C . ALA A 1 164 ? 8.868 45.937 54.027 1.00 58.06 164 ALA A C 1
ATOM 1237 O O . ALA A 1 164 ? 9.902 45.657 54.580 1.00 58.44 164 ALA A O 1
ATOM 1239 N N . GLN A 1 165 ? 8.028 44.983 53.676 1.00 59.67 165 GLN A N 1
ATOM 1240 C CA . GLN A 1 165 ? 8.408 43.583 53.944 1.00 61.17 165 GLN A CA 1
ATOM 1241 C C . GLN A 1 165 ? 9.412 43.057 52.880 1.00 62.51 165 GLN A C 1
ATOM 1242 O O . GLN A 1 165 ? 9.074 42.395 51.907 1.00 63.32 165 GLN A O 1
ATOM 1248 N N . PHE A 1 166 ? 10.676 43.330 53.132 1.00 63.51 166 PHE A N 1
ATOM 1249 C CA . PHE A 1 166 ? 11.704 43.259 52.118 1.00 63.90 166 PHE A CA 1
ATOM 1250 C C . PHE A 1 166 ? 12.941 42.722 52.818 1.00 63.69 166 PHE A C 1
ATOM 1251 O O . PHE A 1 166 ? 13.354 43.239 53.843 1.00 63.26 166 PHE A O 1
ATOM 1259 N N . SER A 1 167 ? 13.506 41.663 52.269 1.00 63.61 167 SER A N 1
ATOM 1260 C CA . SER A 1 167 ? 14.794 41.182 52.705 1.00 62.98 167 SER A CA 1
ATOM 1261 C C . SER A 1 167 ? 15.883 41.743 51.782 1.00 63.00 167 SER A C 1
ATOM 1262 O O . SER A 1 167 ? 15.994 41.329 50.642 1.00 63.70 167 SER A O 1
ATOM 1265 N N . PRO A 1 168 ? 16.658 42.736 52.239 1.00 63.23 168 PRO A N 1
ATOM 1266 C CA . PRO A 1 168 ? 17.651 43.334 51.346 1.00 63.88 168 PRO A CA 1
ATOM 1267 C C . PRO A 1 168 ? 18.681 42.358 50.810 1.00 64.73 168 PRO A C 1
ATOM 1268 O O . PRO A 1 168 ? 19.066 41.412 51.505 1.00 65.34 168 PRO A O 1
ATOM 1272 N N . PRO A 1 169 ? 19.153 42.603 49.587 1.00 65.68 169 PRO A N 1
ATOM 1273 C CA . PRO A 1 169 ? 20.063 41.669 48.927 1.00 66.33 169 PRO A CA 1
ATOM 1274 C C . PRO A 1 169 ? 21.465 41.647 49.515 1.00 66.47 169 PRO A C 1
ATOM 1275 O O . PRO A 1 169 ? 21.897 42.605 50.149 1.00 66.28 169 PRO A O 1
ATOM 1279 N N . ASP A 1 170 ? 22.167 40.556 49.262 1.00 66.99 170 ASP A N 1
ATOM 1280 C CA . ASP A 1 170 ? 23.542 40.428 49.691 1.00 67.78 170 ASP A CA 1
ATOM 1281 C C . ASP A 1 170 ? 23.755 40.519 51.191 1.00 67.43 170 ASP A C 1
ATOM 1282 O O . ASP A 1 170 ? 24.843 40.903 51.672 1.00 67.28 170 ASP A O 1
ATOM 1287 N N . GLY A 1 171 ? 22.700 40.166 51.919 1.00 66.64 171 GLY A N 1
ATOM 1288 C CA . GLY A 1 171 ? 22.780 40.017 53.361 1.00 66.11 171 GLY A CA 1
ATOM 1289 C C . GLY A 1 171 ? 22.868 41.324 54.110 1.00 65.42 171 GLY A C 1
ATOM 1290 O O . GLY A 1 171 ? 23.085 41.320 55.346 1.00 65.17 171 GLY A O 1
ATOM 1291 N N . LEU A 1 172 ? 22.679 42.435 53.385 1.00 63.99 172 LEU A N 1
ATOM 1292 C CA . LEU A 1 172 ? 22.765 43.736 53.998 1.00 63.41 172 LEU A CA 1
ATOM 1293 C C . LEU A 1 172 ? 21.620 43.849 54.990 1.00 63.34 172 LEU A C 1
ATOM 1294 O O . LEU A 1 172 ? 20.484 43.553 54.662 1.00 62.89 172 LEU A O 1
ATOM 1299 N N . PRO A 1 173 ? 21.921 44.238 56.233 1.00 63.70 173 PRO A N 1
ATOM 1300 C CA . PRO A 1 173 ? 20.852 44.129 57.204 1.00 63.87 173 PRO A CA 1
ATOM 1301 C C . PRO A 1 173 ? 19.739 45.164 56.995 1.00 63.74 173 PRO A C 1
ATOM 1302 O O . PRO A 1 173 ? 19.994 46.271 56.588 1.00 63.43 173 PRO A O 1
ATOM 1306 N N . TYR A 1 174 ? 18.508 44.781 57.289 1.00 64.33 174 TYR A N 1
ATOM 1307 C CA . TYR A 1 174 ? 17.321 45.605 56.969 1.00 64.85 174 TYR A CA 1
ATOM 1308 C C . TYR A 1 174 ? 17.470 47.084 57.354 1.00 64.93 174 TYR A C 1
ATOM 1309 O O . TYR A 1 174 ? 17.081 47.962 56.603 1.00 64.95 174 TYR A O 1
ATOM 1318 N N . ASP A 1 175 ? 18.011 47.354 58.530 1.00 65.72 175 ASP A N 1
ATOM 1319 C CA . ASP A 1 175 ? 18.077 48.726 59.028 1.00 66.74 175 ASP A CA 1
ATOM 1320 C C . ASP A 1 175 ? 19.105 49.488 58.270 1.00 66.18 175 ASP A C 1
ATOM 1321 O O . ASP A 1 175 ? 18.949 50.658 58.013 1.00 66.48 175 ASP A O 1
ATOM 1326 N N . GLU A 1 176 ? 20.160 48.798 57.889 1.00 66.26 176 GLU A N 1
ATOM 1327 C CA . GLU A 1 176 ? 21.251 49.428 57.182 1.00 65.77 176 GLU A CA 1
ATOM 1328 C C . GLU A 1 176 ? 20.791 49.843 55.783 1.00 65.08 176 GLU A C 1
ATOM 1329 O O . GLU A 1 176 ? 21.063 50.946 55.330 1.00 65.67 176 GLU A O 1
ATOM 1335 N N . PHE A 1 177 ? 20.049 48.963 55.129 1.00 64.44 177 PHE A N 1
ATOM 1336 C CA . PHE A 1 177 ? 19.390 49.279 53.857 1.00 63.62 177 PHE A CA 1
ATOM 1337 C C . PHE A 1 177 ? 18.425 50.434 54.019 1.00 63.58 177 PHE A C 1
ATOM 1338 O O . PHE A 1 177 ? 18.323 51.273 53.165 1.00 63.44 177 PHE A O 1
ATOM 1346 N N . PHE A 1 178 ? 17.690 50.454 55.115 1.00 64.37 178 PHE A N 1
ATOM 1347 C CA . PHE A 1 178 ? 16.597 51.401 55.257 1.00 64.91 178 PHE A CA 1
ATOM 1348 C C . PHE A 1 178 ? 17.232 52.737 55.365 1.00 65.14 178 PHE A C 1
ATOM 1349 O O . PHE A 1 178 ? 16.768 53.710 54.798 1.00 64.59 178 PHE A O 1
ATOM 1357 N N . SER A 1 179 ? 18.328 52.756 56.099 1.00 65.92 179 SER A N 1
ATOM 1358 C CA . SER A 1 179 ? 19.029 53.983 56.363 1.00 66.57 179 SER A CA 1
ATOM 1359 C C . SER A 1 179 ? 19.664 54.563 55.108 1.00 67.40 179 SER A C 1
ATOM 1360 O O . SER A 1 179 ? 19.478 55.738 54.846 1.00 68.10 179 SER A O 1
ATOM 1363 N N . LYS A 1 180 ? 20.374 53.765 54.312 1.00 68.00 180 LYS A N 1
ATOM 1364 C CA . LYS A 1 180 ? 20.964 54.311 53.083 1.00 68.88 180 LYS A CA 1
ATOM 1365 C C . LYS A 1 180 ? 19.845 54.778 52.117 1.00 69.07 180 LYS A C 1
ATOM 1366 O O . LYS A 1 180 ? 19.867 55.925 51.671 1.00 69.99 180 LYS A O 1
ATOM 1372 N N . ARG A 1 181 ? 18.843 53.941 51.835 1.00 69.02 181 ARG A N 1
ATOM 1373 C CA . ARG A 1 181 ? 17.647 54.391 51.050 1.00 69.01 181 ARG A CA 1
ATOM 1374 C C . ARG A 1 181 ? 17.057 55.727 51.522 1.00 68.58 181 ARG A C 1
ATOM 1375 O O . ARG A 1 181 ? 16.814 56.600 50.712 1.00 68.63 181 ARG A O 1
ATOM 1383 N N . SER A 1 182 ? 16.839 55.871 52.823 1.00 68.62 182 SER A N 1
ATOM 1384 C CA . SER A 1 182 ? 16.333 57.130 53.416 1.00 68.57 182 SER A CA 1
ATOM 1385 C C . SER A 1 182 ? 17.279 58.290 53.155 1.00 68.54 182 SER A C 1
ATOM 1386 O O . SER A 1 182 ? 16.873 59.324 52.638 1.00 68.43 182 SER A O 1
ATOM 1389 N N . GLU A 1 183 ? 18.542 58.104 53.519 1.00 68.85 183 GLU A N 1
ATOM 1390 C CA . GLU A 1 183 ? 19.570 59.149 53.353 1.00 69.87 183 GLU A CA 1
ATOM 1391 C C . GLU A 1 183 ? 19.616 59.628 51.901 1.00 69.02 183 GLU A C 1
ATOM 1392 O O . GLU A 1 183 ? 19.512 60.820 51.641 1.00 68.98 183 GLU A O 1
ATOM 1398 N N . ALA A 1 184 ? 19.718 58.679 50.974 1.00 68.54 184 ALA A N 1
ATOM 1399 C CA . ALA A 1 184 ? 19.735 58.957 49.538 1.00 68.00 184 ALA A CA 1
ATOM 1400 C C . ALA A 1 184 ? 18.515 59.719 49.022 1.00 67.68 184 ALA A C 1
ATOM 1401 O O . ALA A 1 184 ? 18.635 60.505 48.119 1.00 67.45 184 ALA A O 1
ATOM 1403 N N . LEU A 1 185 ? 17.348 59.487 49.595 1.00 67.92 185 LEU A N 1
ATOM 1404 C CA . LEU A 1 185 ? 16.084 60.061 49.069 1.00 68.15 185 LEU A CA 1
ATOM 1405 C C . LEU A 1 185 ? 15.788 61.436 49.702 1.00 68.51 185 LEU A C 1
ATOM 1406 O O . LEU A 1 185 ? 15.247 62.340 49.066 1.00 68.11 185 LEU A O 1
ATOM 1411 N N . LEU A 1 186 ? 16.127 61.566 50.978 1.00 69.39 186 LEU A N 1
ATOM 1412 C CA . LEU A 1 186 ? 16.003 62.832 51.673 1.00 69.46 186 LEU A CA 1
ATOM 1413 C C . LEU A 1 186 ? 16.983 63.829 51.087 1.00 70.26 186 LEU A C 1
ATOM 1414 O O . LEU A 1 186 ? 16.681 65.006 50.998 1.00 70.97 186 LEU A O 1
ATOM 1419 N N . GLN A 1 187 ? 18.158 63.349 50.690 1.00 70.73 187 GLN A N 1
ATOM 1420 C CA . GLN A 1 187 ? 19.160 64.155 49.982 1.00 71.52 187 GLN A CA 1
ATOM 1421 C C . GLN A 1 187 ? 18.479 64.833 48.792 1.00 70.92 187 GLN A C 1
ATOM 1422 O O . GLN A 1 187 ? 18.430 66.043 48.676 1.00 71.38 187 GLN A O 1
ATOM 1428 N N . VAL A 1 188 ? 17.926 64.004 47.926 1.00 70.45 188 VAL A N 1
ATOM 1429 C CA . VAL A 1 188 ? 17.439 64.401 46.629 1.00 69.94 188 VAL A CA 1
ATOM 1430 C C . VAL A 1 188 ? 16.118 65.135 46.711 1.00 70.24 188 VAL A C 1
ATOM 1431 O O . VAL A 1 188 ? 15.886 66.029 45.890 1.00 70.60 188 VAL A O 1
ATOM 1435 N N . VAL A 1 189 ? 15.256 64.791 47.679 1.00 69.99 189 VAL A N 1
ATOM 1436 C CA . VAL A 1 189 ? 14.095 65.628 47.949 1.00 70.02 189 VAL A CA 1
ATOM 1437 C C . VAL A 1 189 ? 14.582 67.029 48.335 1.00 70.40 189 VAL A C 1
ATOM 1438 O O . VAL A 1 189 ? 14.085 68.019 47.840 1.00 69.95 189 VAL A O 1
ATOM 1442 N N . ARG A 1 190 ? 15.574 67.101 49.201 1.00 71.07 190 ARG A N 1
ATOM 1443 C CA . ARG A 1 190 ? 16.018 68.384 49.717 1.00 72.35 190 ARG A CA 1
ATOM 1444 C C . ARG A 1 190 ? 16.612 69.198 48.606 1.00 72.26 190 ARG A C 1
ATOM 1445 O O . ARG A 1 190 ? 16.436 70.406 48.544 1.00 72.03 190 ARG A O 1
ATOM 1453 N N . SER A 1 191 ? 17.302 68.513 47.711 1.00 73.05 191 SER A N 1
ATOM 1454 C CA . SER A 1 191 ? 17.947 69.152 46.580 1.00 73.77 191 SER A CA 1
ATOM 1455 C C . SER A 1 191 ? 16.890 69.790 45.681 1.00 74.14 191 SER A C 1
ATOM 1456 O O . SER A 1 191 ? 16.850 71.007 45.532 1.00 74.34 191 SER A O 1
ATOM 1459 N N . GLY A 1 192 ? 16.002 68.967 45.129 1.00 74.55 192 GLY A N 1
ATOM 1460 C CA . GLY A 1 192 ? 14.876 69.452 44.327 1.00 74.67 192 GLY A CA 1
ATOM 1461 C C . GLY A 1 192 ? 13.992 70.404 45.089 1.00 74.69 192 GLY A C 1
ATOM 1462 O O . GLY A 1 192 ? 13.488 71.349 44.539 1.00 74.57 192 GLY A O 1
ATOM 1463 N N . ALA A 1 193 ? 13.825 70.152 46.374 1.00 75.76 193 ALA A N 1
ATOM 1464 C CA . ALA A 1 193 ? 13.038 71.025 47.238 1.00 76.59 193 ALA A CA 1
ATOM 1465 C C . ALA A 1 193 ? 13.735 72.348 47.488 1.00 77.30 193 ALA A C 1
ATOM 1466 O O . ALA A 1 193 ? 13.108 73.300 47.935 1.00 76.82 193 ALA A O 1
ATOM 1468 N N . SER A 1 194 ? 15.030 72.409 47.183 1.00 78.89 194 SER A N 1
ATOM 1469 C CA . SER A 1 194 ? 15.853 73.601 47.466 1.00 80.14 194 SER A CA 1
ATOM 1470 C C . SER A 1 194 ? 15.848 73.975 48.968 1.00 81.43 194 SER A C 1
ATOM 1471 O O . SER A 1 194 ? 15.701 75.147 49.325 1.00 81.89 194 SER A O 1
ATOM 1474 N N . LEU A 1 195 ? 15.992 72.968 49.832 1.00 82.64 195 LEU A N 1
ATOM 1475 C CA . LEU A 1 195 ? 16.077 73.177 51.270 1.00 83.36 195 LEU A CA 1
ATOM 1476 C C . LEU A 1 195 ? 17.546 73.141 51.702 1.00 84.35 195 LEU A C 1
ATOM 1477 O O . LEU A 1 195 ? 18.279 74.105 51.466 1.00 84.96 195 LEU A O 1
ATOM 1482 N N . LYS A 1 196 ? 18.007 72.054 52.318 1.00 85.30 196 LYS A N 1
ATOM 1483 C CA . LYS A 1 196 ? 19.295 72.147 52.988 1.00 86.13 196 LYS A CA 1
ATOM 1484 C C . LYS A 1 196 ? 20.201 70.823 52.914 1.00 86.51 196 LYS A C 1
ATOM 1485 O O . LYS A 1 196 ? 21.260 70.873 53.724 1.00 87.09 196 LYS A O 1
ATOM 1489 N N . SER A 1 202 ? 14.142 67.604 61.405 1.00 83.83 202 SER A N 1
ATOM 1490 C CA . SER A 1 202 ? 14.491 68.111 60.077 1.00 83.68 202 SER A CA 1
ATOM 1491 C C . SER A 1 202 ? 13.275 68.731 59.322 1.00 83.38 202 SER A C 1
ATOM 1492 O O . SER A 1 202 ? 13.459 69.779 58.679 1.00 83.50 202 SER A O 1
ATOM 1495 N N . ASP A 1 203 ? 12.059 68.127 59.378 1.00 82.69 203 ASP A N 1
ATOM 1496 C CA . ASP A 1 203 ? 11.796 66.858 60.109 1.00 81.61 203 ASP A CA 1
ATOM 1497 C C . ASP A 1 203 ? 12.802 65.786 59.623 1.00 79.30 203 ASP A C 1
ATOM 1498 O O . ASP A 1 203 ? 13.597 65.312 60.438 1.00 79.85 203 ASP A O 1
ATOM 1503 N N . ILE A 1 204 ? 12.750 65.320 58.368 1.00 75.84 204 ILE A N 1
ATOM 1504 C CA . ILE A 1 204 ? 11.526 64.957 57.698 1.00 73.06 204 ILE A CA 1
ATOM 1505 C C . ILE A 1 204 ? 11.436 63.512 58.130 1.00 71.03 204 ILE A C 1
ATOM 1506 O O . ILE A 1 204 ? 12.350 62.734 57.902 1.00 71.24 204 ILE A O 1
ATOM 1511 N N . PRO A 1 205 ? 10.365 63.135 58.787 1.00 68.59 205 PRO A N 1
ATOM 1512 C CA . PRO A 1 205 ? 10.401 61.760 59.202 1.00 67.38 205 PRO A CA 1
ATOM 1513 C C . PRO A 1 205 ? 10.258 60.782 58.046 1.00 66.17 205 PRO A C 1
ATOM 1514 O O . PRO A 1 205 ? 9.596 61.067 57.048 1.00 65.52 205 PRO A O 1
ATOM 1518 N N . VAL A 1 206 ? 10.882 59.626 58.194 1.00 65.17 206 VAL A N 1
ATOM 1519 C CA . VAL A 1 206 ? 10.701 58.534 57.249 1.00 64.20 206 VAL A CA 1
ATOM 1520 C C . VAL A 1 206 ? 10.089 57.344 57.984 1.00 63.85 206 VAL A C 1
ATOM 1521 O O . VAL A 1 206 ? 10.549 56.936 59.036 1.00 63.70 206 VAL A O 1
ATOM 1525 N N . VAL A 1 207 ? 9.020 56.818 57.421 1.00 63.57 207 VAL A N 1
ATOM 1526 C CA . VAL A 1 207 ? 8.266 55.732 58.015 1.00 63.57 207 VAL A CA 1
ATOM 1527 C C . VAL A 1 207 ? 8.119 54.610 56.998 1.00 63.17 207 VAL A C 1
ATOM 1528 O O . VAL A 1 207 ? 8.151 54.850 55.811 1.00 64.38 207 VAL A O 1
ATOM 1532 N N . LEU A 1 208 ? 7.972 53.377 57.425 1.00 62.58 208 LEU A N 1
ATOM 1533 C CA . LEU A 1 208 ? 7.891 52.321 56.435 1.00 62.51 208 LEU A CA 1
ATOM 1534 C C . LEU A 1 208 ? 6.453 51.848 56.381 1.00 62.78 208 LEU A C 1
ATOM 1535 O O . LEU A 1 208 ? 5.671 52.066 57.323 1.00 62.94 208 LEU A O 1
ATOM 1540 N N . ILE A 1 209 ? 6.105 51.207 55.267 1.00 62.36 209 ILE A N 1
ATOM 1541 C CA . ILE A 1 209 ? 4.731 50.797 54.999 1.00 61.91 209 ILE A CA 1
ATOM 1542 C C . ILE A 1 209 ? 4.770 49.466 54.289 1.00 61.14 209 ILE A C 1
ATOM 1543 O O . ILE A 1 209 ? 5.559 49.253 53.407 1.00 60.56 209 ILE A O 1
ATOM 1548 N N . GLU A 1 210 ? 3.924 48.546 54.705 1.00 61.28 210 GLU A N 1
ATOM 1549 C CA . GLU A 1 210 ? 3.751 47.330 53.941 1.00 61.42 210 GLU A CA 1
ATOM 1550 C C . GLU A 1 210 ? 2.273 47.095 53.808 1.00 61.47 210 GLU A C 1
ATOM 1551 O O . GLU A 1 210 ? 1.606 46.694 54.754 1.00 61.10 210 GLU A O 1
ATOM 1557 N N . ASN A 1 211 ? 1.750 47.351 52.627 1.00 61.60 211 ASN A N 1
ATOM 1558 C CA . ASN A 1 211 ? 0.321 47.263 52.472 1.00 61.79 211 ASN A CA 1
ATOM 1559 C C . ASN A 1 211 ? -0.235 45.869 52.277 1.00 62.91 211 ASN A C 1
ATOM 1560 O O . ASN A 1 211 ? -1.443 45.707 52.304 1.00 63.11 211 ASN A O 1
ATOM 1565 N N . SER A 1 212 ? 0.619 44.858 52.160 1.00 64.61 212 SER A N 1
ATOM 1566 C CA . SER A 1 212 ? 0.161 43.542 51.727 1.00 66.36 212 SER A CA 1
ATOM 1567 C C . SER A 1 212 ? -0.688 42.831 52.766 1.00 67.91 212 SER A C 1
ATOM 1568 O O . SER A 1 212 ? -0.442 42.916 53.982 1.00 68.75 212 SER A O 1
ATOM 1571 N N . GLY A 1 213 ? -1.688 42.103 52.272 1.00 69.18 213 GLY A N 1
ATOM 1572 C CA . GLY A 1 213 ? -2.435 41.164 53.113 1.00 69.95 213 GLY A CA 1
ATOM 1573 C C . GLY A 1 213 ? -1.500 40.278 53.904 1.00 70.66 213 GLY A C 1
ATOM 1574 O O . GLY A 1 213 ? -1.674 40.112 55.106 1.00 71.07 213 GLY A O 1
ATOM 1575 N N . ARG A 1 214 ? -0.455 39.794 53.229 1.00 71.16 214 ARG A N 1
ATOM 1576 C CA . ARG A 1 214 ? 0.428 38.760 53.759 1.00 71.87 214 ARG A CA 1
ATOM 1577 C C . ARG A 1 214 ? 1.581 39.369 54.593 1.00 70.16 214 ARG A C 1
ATOM 1578 O O . ARG A 1 214 ? 2.624 38.739 54.819 1.00 69.14 214 ARG A O 1
ATOM 1586 N N . CYS A 1 215 ? 1.380 40.594 55.057 1.00 68.89 215 CYS A N 1
ATOM 1587 C CA . CYS A 1 215 ? 2.324 41.195 55.984 1.00 69.08 215 CYS A CA 1
ATOM 1588 C C . CYS A 1 215 ? 2.431 40.366 57.253 1.00 69.13 215 CYS A C 1
ATOM 1589 O O . CYS A 1 215 ? 1.466 39.756 57.678 1.00 69.60 215 CYS A O 1
ATOM 1592 N N . ASN A 1 216 ? 3.608 40.360 57.863 1.00 69.09 216 ASN A N 1
ATOM 1593 C CA . ASN A 1 216 ? 3.797 39.671 59.134 1.00 69.10 216 ASN A CA 1
ATOM 1594 C C . ASN A 1 216 ? 3.076 40.391 60.276 1.00 69.46 216 ASN A C 1
ATOM 1595 O O . ASN A 1 216 ? 2.839 41.596 60.208 1.00 70.13 216 ASN A O 1
ATOM 1600 N N . LYS A 1 217 ? 2.735 39.650 61.320 1.00 69.73 217 LYS A N 1
ATOM 1601 C CA . LYS A 1 217 ? 1.992 40.196 62.438 1.00 70.45 217 LYS A CA 1
ATOM 1602 C C . LYS A 1 217 ? 2.721 39.910 63.728 1.00 69.83 217 LYS A C 1
ATOM 1603 O O . LYS A 1 217 ? 3.315 38.858 63.858 1.00 70.65 217 LYS A O 1
ATOM 1609 N N . ASN A 1 218 ? 2.710 40.839 64.675 1.00 69.29 218 ASN A N 1
ATOM 1610 C CA . ASN A 1 218 ? 3.170 40.540 66.027 1.00 68.93 218 ASN A CA 1
ATOM 1611 C C . ASN A 1 218 ? 2.147 39.670 66.781 1.00 69.78 218 ASN A C 1
ATOM 1612 O O . ASN A 1 218 ? 1.136 39.257 66.208 1.00 70.08 218 ASN A O 1
ATOM 1617 N N . ASP A 1 219 ? 2.399 39.380 68.056 1.00 70.28 219 ASP A N 1
ATOM 1618 C CA . ASP A 1 219 ? 1.503 38.507 68.811 1.00 70.51 219 ASP A CA 1
ATOM 1619 C C . ASP A 1 219 ? 0.136 39.141 69.043 1.00 70.17 219 ASP A C 1
ATOM 1620 O O . ASP A 1 219 ? -0.773 38.418 69.474 1.00 70.39 219 ASP A O 1
ATOM 1625 N N . SER A 1 220 ? -0.021 40.456 68.799 1.00 68.83 220 SER A N 1
ATOM 1626 C CA . SER A 1 220 ? -1.347 41.109 68.954 1.00 68.35 220 SER A CA 1
ATOM 1627 C C . SER A 1 220 ? -2.090 41.293 67.644 1.00 67.46 220 SER A C 1
ATOM 1628 O O . SER A 1 220 ? -3.099 41.989 67.570 1.00 66.70 220 SER A O 1
ATOM 1631 N N . ASP A 1 221 ? -1.533 40.688 66.606 1.00 66.81 221 ASP A N 1
ATOM 1632 C CA . ASP A 1 221 ? -2.145 40.587 65.297 1.00 66.26 221 ASP A CA 1
ATOM 1633 C C . ASP A 1 221 ? -2.083 41.904 64.569 1.00 64.24 221 ASP A C 1
ATOM 1634 O O . ASP A 1 221 ? -2.845 42.162 63.630 1.00 63.51 221 ASP A O 1
ATOM 1639 N N . GLU A 1 222 ? -1.112 42.711 64.983 1.00 62.64 222 GLU A N 1
ATOM 1640 C CA . GLU A 1 222 ? -0.787 43.927 64.272 1.00 61.61 222 GLU A CA 1
ATOM 1641 C C . GLU A 1 222 ? 0.151 43.602 63.147 1.00 60.94 222 GLU A C 1
ATOM 1642 O O . GLU A 1 222 ? 1.063 42.837 63.307 1.00 60.82 222 GLU A O 1
ATOM 1648 N N . LYS A 1 223 ? -0.026 44.240 62.018 1.00 60.42 223 LYS A N 1
ATOM 1649 C CA . LYS A 1 223 ? 1.013 44.210 61.022 1.00 60.51 223 LYS A CA 1
ATOM 1650 C C . LYS A 1 223 ? 2.388 44.751 61.567 1.00 59.92 223 LYS A C 1
ATOM 1651 O O . LYS A 1 223 ? 2.481 45.870 62.085 1.00 59.15 223 LYS A O 1
ATOM 1657 N N . VAL A 1 224 ? 3.437 43.945 61.444 1.00 59.21 224 VAL A N 1
ATOM 1658 C CA . VAL A 1 224 ? 4.774 44.378 61.846 1.00 59.39 224 VAL A CA 1
ATOM 1659 C C . VAL A 1 224 ? 5.742 44.443 60.705 1.00 59.43 224 VAL A C 1
ATOM 1660 O O . VAL A 1 224 ? 5.719 43.618 59.812 1.00 59.82 224 VAL A O 1
ATOM 1664 N N . LEU A 1 225 ? 6.641 45.407 60.786 1.00 59.52 225 LEU A N 1
ATOM 1665 C CA . LEU A 1 225 ? 7.827 45.413 59.935 1.00 59.69 225 LEU A CA 1
ATOM 1666 C C . LEU A 1 225 ? 8.853 44.354 60.379 1.00 59.66 225 LEU A C 1
ATOM 1667 O O . LEU A 1 225 ? 8.826 43.860 61.505 1.00 59.00 225 LEU A O 1
ATOM 1672 N N . PRO A 1 226 ? 9.778 44.004 59.482 1.00 60.07 226 PRO A N 1
ATOM 1673 C CA . PRO A 1 226 ? 10.830 43.090 59.928 1.00 59.94 226 PRO A CA 1
ATOM 1674 C C . PRO A 1 226 ? 11.653 43.695 61.064 1.00 59.65 226 PRO A C 1
ATOM 1675 O O . PRO A 1 226 ? 12.282 42.953 61.816 1.00 58.22 226 PRO A O 1
ATOM 1679 N N . ASN A 1 227 ? 11.600 45.022 61.218 1.00 60.30 227 ASN A N 1
ATOM 1680 C CA . ASN A 1 227 ? 12.329 45.681 62.317 1.00 61.02 227 ASN A CA 1
ATOM 1681 C C . ASN A 1 227 ? 11.612 45.608 63.668 1.00 61.01 227 ASN A C 1
ATOM 1682 O O . ASN A 1 227 ? 12.106 46.104 64.674 1.00 59.84 227 ASN A O 1
ATOM 1687 N N . GLY A 1 228 ? 10.460 44.951 63.684 1.00 61.94 228 GLY A N 1
ATOM 1688 C CA . GLY A 1 228 ? 9.670 44.818 64.910 1.00 62.67 228 GLY A CA 1
ATOM 1689 C C . GLY A 1 228 ? 8.572 45.865 65.170 1.00 63.04 228 GLY A C 1
ATOM 1690 O O . GLY A 1 228 ? 7.766 45.664 66.062 1.00 63.51 228 GLY A O 1
ATOM 1691 N N . ILE A 1 229 ? 8.512 46.947 64.392 1.00 62.87 229 ILE A N 1
ATOM 1692 C CA . ILE A 1 229 ? 7.528 47.994 64.622 1.00 63.05 229 ILE A CA 1
ATOM 1693 C C . ILE A 1 229 ? 6.136 47.745 63.990 1.00 63.27 229 ILE A C 1
ATOM 1694 O O . ILE A 1 229 ? 6.020 47.221 62.885 1.00 64.37 229 ILE A O 1
ATOM 1699 N N . ALA A 1 230 ? 5.082 48.120 64.704 1.00 62.74 230 ALA A N 1
ATOM 1700 C CA . ALA A 1 230 ? 3.730 48.038 64.179 1.00 62.35 230 ALA A CA 1
ATOM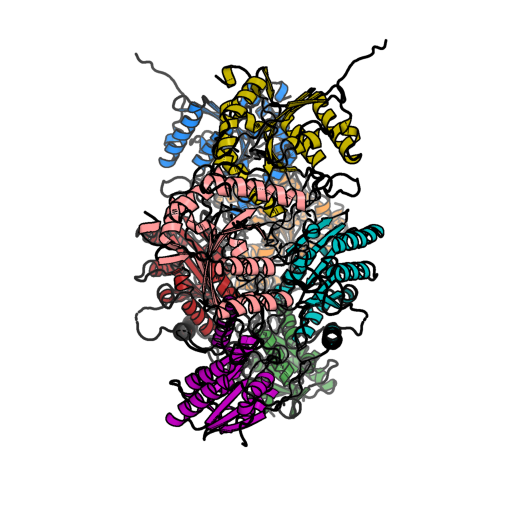 1701 C C . ALA A 1 230 ? 3.523 49.269 63.323 1.00 62.42 230 ALA A C 1
ATOM 1702 O O . ALA A 1 230 ? 3.439 50.399 63.816 1.00 61.95 230 ALA A O 1
ATOM 1704 N N . TRP A 1 231 ? 3.472 49.055 62.021 1.00 62.67 231 TRP A N 1
ATOM 1705 C CA . TRP A 1 231 ? 3.650 50.168 61.098 1.00 62.65 231 TRP A CA 1
ATOM 1706 C C . TRP A 1 231 ? 2.493 51.153 61.138 1.00 62.69 231 TRP A C 1
ATOM 1707 O O . TRP A 1 231 ? 2.720 52.363 61.152 1.00 63.35 231 TRP A O 1
ATOM 1718 N N . ILE A 1 232 ? 1.261 50.660 61.248 1.00 62.64 232 ILE A N 1
ATOM 1719 C CA . ILE A 1 232 ? 0.090 51.574 61.176 1.00 62.53 232 ILE A CA 1
ATOM 1720 C C . ILE A 1 232 ? 0.016 52.580 62.326 1.00 61.99 232 ILE A C 1
ATOM 1721 O O . ILE A 1 232 ? -0.205 53.762 62.096 1.00 62.02 232 ILE A O 1
ATOM 1726 N N . PRO A 1 233 ? 0.181 52.105 63.564 1.00 61.78 233 PRO A N 1
ATOM 1727 C CA . PRO A 1 233 ? 0.199 53.020 64.682 1.00 61.86 233 PRO A CA 1
ATOM 1728 C C . PRO A 1 233 ? 1.355 53.999 64.594 1.00 62.11 233 PRO A C 1
ATOM 1729 O O . PRO A 1 233 ? 1.172 55.218 64.813 1.00 62.40 233 PRO A O 1
ATOM 1733 N N . HIS A 1 234 ? 2.508 53.459 64.220 1.00 61.96 234 HIS A N 1
ATOM 1734 C CA . HIS A 1 234 ? 3.718 54.236 64.051 1.00 61.77 234 HIS A CA 1
ATOM 1735 C C . HIS A 1 234 ? 3.482 55.353 63.068 1.00 61.10 234 HIS A C 1
ATOM 1736 O O . HIS A 1 234 ? 3.828 56.510 63.317 1.00 61.50 234 HIS A O 1
ATOM 1743 N N . LEU A 1 235 ? 2.913 55.000 61.937 1.00 59.93 235 LEU A N 1
ATOM 1744 C CA . LEU A 1 235 ? 2.584 56.005 60.981 1.00 60.21 235 LEU A CA 1
ATOM 1745 C C . LEU A 1 235 ? 1.615 57.058 61.617 1.00 61.13 235 LEU A C 1
ATOM 1746 O O . LEU A 1 235 ? 1.894 58.303 61.615 1.00 60.80 235 LEU A O 1
ATOM 1751 N N . VAL A 1 236 ? 0.491 56.568 62.168 1.00 61.10 236 VAL A N 1
ATOM 1752 C CA . VAL A 1 236 ? -0.527 57.490 62.643 1.00 61.12 236 VAL A CA 1
ATOM 1753 C C . VAL A 1 236 ? 0.160 58.367 63.672 1.00 61.10 236 VAL A C 1
ATOM 1754 O O . VAL A 1 236 ? -0.049 59.549 63.697 1.00 60.90 236 VAL A O 1
ATOM 1758 N N . GLN A 1 237 ? 1.044 57.786 64.455 1.00 61.35 237 GLN A N 1
ATOM 1759 C CA . GLN A 1 237 ? 1.792 58.566 65.427 1.00 62.22 237 GLN A CA 1
ATOM 1760 C C . GLN A 1 237 ? 2.750 59.598 64.825 1.00 62.22 237 GLN A C 1
ATOM 1761 O O . GLN A 1 237 ? 2.880 60.724 65.345 1.00 62.42 237 GLN A O 1
ATOM 1767 N N . THR A 1 238 ? 3.427 59.254 63.745 1.00 61.91 238 THR A N 1
ATOM 1768 C CA . THR A 1 238 ? 4.264 60.269 63.125 1.00 61.85 238 THR A CA 1
ATOM 1769 C C . THR A 1 238 ? 3.384 61.397 62.599 1.00 61.59 238 THR A C 1
ATOM 1770 O O . THR A 1 238 ? 3.718 62.563 62.737 1.00 61.29 238 THR A O 1
ATOM 1774 N N . ILE A 1 239 ? 2.246 61.034 62.000 1.00 62.11 239 ILE A N 1
ATOM 1775 C CA . ILE A 1 239 ? 1.257 62.037 61.531 1.00 62.03 239 ILE A CA 1
ATOM 1776 C C . ILE A 1 239 ? 0.896 62.983 62.657 1.00 62.49 239 ILE A C 1
ATOM 1777 O O . ILE A 1 239 ? 0.753 64.186 62.471 1.00 62.51 239 ILE A O 1
ATOM 1782 N N . THR A 1 240 ? 0.794 62.435 63.853 1.00 62.86 240 THR A N 1
ATOM 1783 C CA . THR A 1 240 ? 0.340 63.234 64.967 1.00 62.73 240 THR A CA 1
ATOM 1784 C C . THR A 1 240 ? 1.408 64.184 65.442 1.00 63.18 240 THR A C 1
ATOM 1785 O O . THR A 1 240 ? 1.133 65.320 65.804 1.00 63.33 240 THR A O 1
ATOM 1789 N N . GLU A 1 241 ? 2.640 63.729 65.413 1.00 63.74 241 GLU A N 1
ATOM 1790 C CA . GLU A 1 241 ? 3.701 64.571 65.872 1.00 63.94 241 GLU A CA 1
ATOM 1791 C C . GLU A 1 241 ? 3.852 65.704 64.880 1.00 64.52 241 GLU A C 1
ATOM 1792 O O . GLU A 1 241 ? 4.042 66.865 65.282 1.00 64.90 241 GLU A O 1
ATOM 1798 N N . VAL A 1 242 ? 3.729 65.397 63.592 1.00 64.35 242 VAL A N 1
ATOM 1799 C CA . VAL A 1 242 ? 3.840 66.463 62.625 1.00 64.72 242 VAL A CA 1
ATOM 1800 C C . VAL A 1 242 ? 2.611 67.413 62.679 1.00 65.55 242 VAL A C 1
ATOM 1801 O O . VAL A 1 242 ? 2.752 68.643 62.684 1.00 65.76 242 VAL A O 1
ATOM 1805 N N . ALA A 1 243 ? 1.413 66.844 62.762 1.00 66.38 243 ALA A N 1
ATOM 1806 C CA . ALA A 1 243 ? 0.191 67.635 62.950 1.00 66.51 243 ALA A CA 1
ATOM 1807 C C . ALA A 1 243 ? 0.368 68.659 64.075 1.00 67.55 243 ALA A C 1
ATOM 1808 O O . ALA A 1 243 ? -0.156 69.784 64.039 1.00 66.88 243 ALA A O 1
ATOM 1810 N N . LEU A 1 244 ? 1.120 68.240 65.087 1.00 68.70 244 LEU A N 1
ATOM 1811 C CA . LEU A 1 244 ? 1.276 69.024 66.294 1.00 69.05 244 LEU A CA 1
ATOM 1812 C C . LEU A 1 244 ? 2.607 69.705 66.348 1.00 70.18 244 LEU A C 1
ATOM 1813 O O . LEU A 1 244 ? 2.860 70.353 67.328 1.00 71.26 244 LEU A O 1
ATOM 1818 N N . ASN A 1 245 ? 3.475 69.590 65.347 1.00 71.22 245 ASN A N 1
ATOM 1819 C CA . ASN A 1 245 ? 4.717 70.359 65.426 1.00 71.82 245 ASN A CA 1
ATOM 1820 C C . ASN A 1 245 ? 4.396 71.855 65.319 1.00 74.43 245 ASN A C 1
ATOM 1821 O O . ASN A 1 245 ? 3.218 72.261 65.241 1.00 75.30 245 ASN A O 1
ATOM 1826 N N . LYS A 1 246 ? 5.397 72.708 65.350 1.00 76.55 246 LYS A N 1
ATOM 1827 C CA . LYS A 1 246 ? 5.046 74.099 65.495 1.00 78.53 246 LYS A CA 1
ATOM 1828 C C . LYS A 1 246 ? 5.098 74.895 64.195 1.00 78.58 246 LYS A C 1
ATOM 1829 O O . LYS A 1 246 ? 5.295 76.112 64.235 1.00 79.21 246 LYS A O 1
ATOM 1835 N N . SER A 1 247 ? 4.897 74.227 63.054 1.00 78.06 247 SER A N 1
ATOM 1836 C CA . SER A 1 247 ? 4.832 74.911 61.763 1.00 77.49 247 SER A CA 1
ATOM 1837 C C . SER A 1 247 ? 3.381 75.125 61.383 1.00 77.67 247 SER A C 1
ATOM 1838 O O . SER A 1 247 ? 2.492 74.430 61.876 1.00 78.12 247 SER A O 1
ATOM 1841 N N . GLU A 1 248 ? 3.161 76.088 60.494 1.00 77.89 248 GLU A N 1
ATOM 1842 C CA . GLU A 1 248 ? 1.840 76.384 59.937 1.00 78.08 248 GLU A CA 1
ATOM 1843 C C . GLU A 1 248 ? 1.442 75.315 58.929 1.00 77.17 248 GLU A C 1
ATOM 1844 O O . GLU A 1 248 ? 2.245 74.827 58.165 1.00 76.57 248 GLU A O 1
ATOM 1850 N N . SER A 1 249 ? 0.177 74.935 58.956 1.00 77.07 249 SER A N 1
ATOM 1851 C CA . SER A 1 249 ? -0.378 74.170 57.861 1.00 76.42 249 SER A CA 1
ATOM 1852 C C . SER A 1 249 ? -0.350 75.113 56.673 1.00 76.35 249 SER A C 1
ATOM 1853 O O . SER A 1 249 ? -0.075 76.317 56.844 1.00 76.81 249 SER A O 1
ATOM 1856 N N . ILE A 1 250 ? -0.585 74.572 55.483 1.00 75.51 250 ILE A N 1
ATOM 1857 C CA . ILE A 1 250 ? -0.448 75.328 54.252 1.00 74.62 250 ILE A CA 1
ATOM 1858 C C . ILE A 1 250 ? -1.854 75.616 53.748 1.00 74.66 250 ILE A C 1
ATOM 1859 O O . ILE A 1 250 ? -2.650 74.711 53.574 1.00 74.64 250 ILE A O 1
ATOM 1864 N N . PHE A 1 251 ? -2.176 76.882 53.546 1.00 74.55 251 PHE A N 1
ATOM 1865 C CA . PHE A 1 251 ? -3.426 77.242 52.900 1.00 74.50 251 PHE A CA 1
ATOM 1866 C C . PHE A 1 251 ? -3.249 77.416 51.377 1.00 74.88 251 PHE A C 1
ATOM 1867 O O . PHE A 1 251 ? -2.273 78.021 50.926 1.00 75.75 251 PHE A O 1
ATOM 1875 N N . VAL A 1 252 ? -4.193 76.922 50.583 1.00 75.02 252 VAL A N 1
ATOM 1876 C CA . VAL A 1 252 ? -4.036 76.942 49.129 1.00 75.10 252 VAL A CA 1
ATOM 1877 C C . VAL A 1 252 ? -4.920 78.057 48.496 1.00 76.51 252 VAL A C 1
ATOM 1878 O O . VAL A 1 252 ? -6.082 77.875 48.150 1.00 75.79 252 VAL A O 1
ATOM 1882 N N . ASP A 1 253 ? -4.301 79.236 48.438 1.00 78.71 253 ASP A N 1
ATOM 1883 C CA . ASP A 1 253 ? -4.759 80.426 47.727 1.00 80.27 253 ASP A CA 1
ATOM 1884 C C . ASP A 1 253 ? -4.482 80.265 46.250 1.00 81.38 253 ASP A C 1
ATOM 1885 O O . ASP A 1 253 ? -3.697 79.392 45.840 1.00 80.79 253 ASP A O 1
ATOM 1890 N N . LYS A 1 254 ? -5.025 81.191 45.457 1.00 82.69 254 LYS A N 1
ATOM 1891 C CA . LYS A 1 254 ? -4.528 81.375 44.087 1.00 83.69 254 LYS A CA 1
ATOM 1892 C C . LYS A 1 254 ? -3.073 81.797 44.078 1.00 83.65 254 LYS A C 1
ATOM 1893 O O . LYS A 1 254 ? -2.314 81.325 43.238 1.00 84.08 254 LYS A O 1
ATOM 1899 N N . ASN A 1 255 ? -2.678 82.661 45.007 1.00 83.74 255 ASN A N 1
ATOM 1900 C CA . ASN A 1 255 ? -1.303 83.123 45.044 1.00 84.08 255 ASN A CA 1
ATOM 1901 C C . ASN A 1 255 ? -0.322 81.959 45.161 1.00 84.03 255 ASN A C 1
ATOM 1902 O O . ASN A 1 255 ? 0.693 81.929 44.463 1.00 84.05 255 ASN A O 1
ATOM 1907 N N . LEU A 1 256 ? -0.635 80.988 46.013 1.00 84.35 256 LEU A N 1
ATOM 1908 C CA . LEU A 1 256 ? 0.274 79.848 46.230 1.00 84.45 256 LEU A CA 1
ATOM 1909 C C . LEU A 1 256 ? 0.445 79.053 44.957 1.00 84.86 256 LEU A C 1
ATOM 1910 O O . LEU A 1 256 ? 1.575 78.698 44.602 1.00 84.65 256 LEU A O 1
ATOM 1915 N N . ILE A 1 257 ? -0.666 78.773 44.275 1.00 85.65 257 ILE A N 1
ATOM 1916 C CA . ILE A 1 257 ? -0.622 77.793 43.186 1.00 86.75 257 ILE A CA 1
ATOM 1917 C C . ILE A 1 257 ? -0.209 78.376 41.828 1.00 87.62 257 I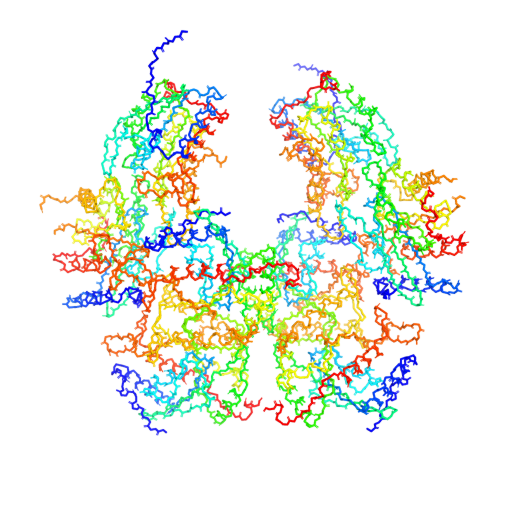LE A C 1
ATOM 1918 O O . ILE A 1 257 ? 0.128 77.599 40.926 1.00 88.03 257 ILE A O 1
ATOM 1923 N N . ASP A 1 258 ? -0.202 79.718 41.706 1.00 88.49 258 ASP A N 1
ATOM 1924 C CA . ASP A 1 258 ? 0.272 80.462 40.499 1.00 88.51 258 ASP A CA 1
ATOM 1925 C C . ASP A 1 258 ? 1.683 81.028 40.703 1.00 88.56 258 ASP A C 1
ATOM 1926 O O . ASP A 1 258 ? 1.848 82.161 41.162 1.00 88.34 258 ASP A O 1
ATOM 1931 N N . VAL B 1 8 ? 38.722 32.911 28.164 1.00 89.19 8 VAL B N 1
ATOM 1932 C CA . VAL B 1 8 ? 40.185 33.273 28.328 1.00 89.52 8 VAL B CA 1
ATOM 1933 C C . VAL B 1 8 ? 40.797 32.911 29.731 1.00 89.43 8 VAL B C 1
ATOM 1934 O O . VAL B 1 8 ? 41.670 32.039 29.766 1.00 89.48 8 VAL B O 1
ATOM 1938 N N . ARG B 1 9 ? 40.362 33.556 30.843 1.00 88.75 9 ARG B N 1
ATOM 1939 C CA . ARG B 1 9 ? 40.457 32.953 32.195 1.00 87.92 9 ARG B CA 1
ATOM 1940 C C . ARG B 1 9 ? 39.436 31.804 32.232 1.00 87.51 9 ARG B C 1
ATOM 1941 O O . ARG B 1 9 ? 38.371 31.925 31.652 1.00 87.84 9 ARG B O 1
ATOM 1949 N N . GLY B 1 10 ? 39.733 30.712 32.933 1.00 86.64 10 GLY B N 1
ATOM 1950 C CA . GLY B 1 10 ? 38.857 29.522 32.957 1.00 85.54 10 GLY B CA 1
ATOM 1951 C C . GLY B 1 10 ? 37.618 29.623 33.845 1.00 84.92 10 GLY B C 1
ATOM 1952 O O . GLY B 1 10 ? 37.697 30.086 34.990 1.00 85.32 10 GLY B O 1
ATOM 1953 N N . TRP B 1 11 ? 36.486 29.141 33.322 1.00 83.44 11 TRP B N 1
ATOM 1954 C CA . TRP B 1 11 ? 35.152 29.251 33.949 1.00 82.18 11 TRP B CA 1
ATOM 1955 C C . TRP B 1 11 ? 34.991 28.517 35.264 1.00 80.11 11 TRP B C 1
ATOM 1956 O O . TRP B 1 11 ? 34.131 27.665 35.402 1.00 80.13 11 TRP B O 1
ATOM 1967 N N . SER B 1 12 ? 35.771 28.894 36.259 1.00 78.10 12 SER B N 1
ATOM 1968 C CA . SER B 1 12 ? 35.695 28.261 37.560 1.00 76.15 12 SER B CA 1
ATOM 1969 C C . SER B 1 12 ? 34.303 28.322 38.128 1.00 74.90 12 SER B C 1
ATOM 1970 O O . SER B 1 12 ? 33.909 27.448 38.874 1.00 74.26 12 SER B O 1
ATOM 1973 N N . GLY B 1 13 ? 33.564 29.372 37.774 1.00 74.40 13 GLY B N 1
ATOM 1974 C CA . GLY B 1 13 ? 32.241 29.633 38.342 1.00 73.73 13 GLY B CA 1
ATOM 1975 C C . GLY B 1 13 ? 31.262 28.474 38.260 1.00 73.11 13 GLY B C 1
ATOM 1976 O O . GLY B 1 13 ? 30.489 28.243 39.181 1.00 72.87 13 GLY B O 1
ATOM 1977 N N . ILE B 1 14 ? 31.296 27.713 37.174 1.00 72.70 14 ILE B N 1
ATOM 1978 C CA . ILE B 1 14 ? 30.357 26.599 37.066 1.00 72.14 14 ILE B CA 1
ATOM 1979 C C . ILE B 1 14 ? 30.484 25.685 38.281 1.00 71.64 14 ILE B C 1
ATOM 1980 O O . ILE B 1 14 ? 29.491 25.143 38.754 1.00 71.77 14 ILE B O 1
ATOM 1985 N N . ASN B 1 15 ? 31.688 25.527 38.814 1.00 71.18 15 ASN B N 1
ATOM 1986 C CA . ASN B 1 15 ? 31.862 24.591 39.919 1.00 70.82 15 ASN B CA 1
ATOM 1987 C C . ASN B 1 15 ? 30.942 24.948 41.070 1.00 71.07 15 ASN B C 1
ATOM 1988 O O . ASN B 1 15 ? 30.635 24.086 41.885 1.00 71.08 15 ASN B O 1
ATOM 1993 N N . THR B 1 16 ? 30.497 26.208 41.122 1.00 71.44 16 THR B N 1
ATOM 1994 C CA . THR B 1 16 ? 29.643 26.687 42.210 1.00 71.53 16 THR B CA 1
ATOM 1995 C C . THR B 1 16 ? 28.195 26.289 42.024 1.00 72.51 16 THR B C 1
ATOM 1996 O O . THR B 1 16 ? 27.444 26.251 42.993 1.00 72.31 16 THR B O 1
ATOM 2000 N N . PHE B 1 17 ? 27.821 25.975 40.783 1.00 73.67 17 PHE B N 1
ATOM 2001 C CA . PHE B 1 17 ? 26.478 25.513 40.465 1.00 74.27 17 PHE B CA 1
ATOM 2002 C C . PHE B 1 17 ? 26.185 24.144 41.039 1.00 74.87 17 PHE B C 1
ATOM 2003 O O . PHE B 1 17 ? 27.035 23.518 41.647 1.00 74.86 17 PHE B O 1
ATOM 2011 N N . ALA B 1 18 ? 24.935 23.722 40.888 1.00 75.96 18 ALA B N 1
ATOM 2012 C CA . ALA B 1 18 ? 24.491 22.429 41.359 1.00 76.55 18 ALA B CA 1
ATOM 2013 C C . ALA B 1 18 ? 24.960 21.409 40.331 1.00 76.91 18 ALA B C 1
ATOM 2014 O O . ALA B 1 18 ? 25.147 21.740 39.165 1.00 77.06 18 ALA B O 1
ATOM 2016 N N . PRO B 1 19 ? 25.199 20.184 40.768 1.00 77.38 19 PRO B N 1
ATOM 2017 C CA . PRO B 1 19 ? 25.529 19.106 39.848 1.00 78.02 19 PRO B CA 1
ATOM 2018 C C . PRO B 1 19 ? 24.492 18.866 38.730 1.00 78.76 19 PRO B C 1
ATOM 2019 O O . PRO B 1 19 ? 24.867 18.589 37.586 1.00 78.57 19 PRO B O 1
ATOM 2023 N N . ALA B 1 20 ? 23.204 18.963 39.043 1.00 79.87 20 ALA B N 1
ATOM 2024 C CA . ALA B 1 20 ? 22.181 18.854 38.004 1.00 80.57 20 ALA B CA 1
ATOM 2025 C C . ALA B 1 20 ? 22.307 20.032 37.009 1.00 81.29 20 ALA B C 1
ATOM 2026 O O . ALA B 1 20 ? 22.175 19.817 35.782 1.00 81.81 20 ALA B O 1
ATOM 2028 N N . THR B 1 21 ? 22.596 21.249 37.521 1.00 81.53 21 THR B N 1
ATOM 2029 C CA . THR B 1 21 ? 22.955 22.404 36.654 1.00 81.70 21 THR B CA 1
ATOM 2030 C C . THR B 1 21 ? 24.318 22.248 35.988 1.00 81.87 21 THR B C 1
ATOM 2031 O O . THR B 1 21 ? 24.455 22.606 34.834 1.00 82.51 21 THR B O 1
ATOM 2035 N N . GLN B 1 22 ? 25.324 21.741 36.690 1.00 81.94 22 GLN B N 1
ATOM 2036 C CA . GLN B 1 22 ? 26.622 21.508 36.050 1.00 82.36 22 GLN B CA 1
ATOM 2037 C C . GLN B 1 22 ? 26.476 20.540 34.884 1.00 83.59 22 GLN B C 1
ATOM 2038 O O . GLN B 1 22 ? 26.977 20.807 33.788 1.00 83.55 22 GLN B O 1
ATOM 2044 N N . THR B 1 23 ? 25.757 19.434 35.113 1.00 85.06 23 THR B N 1
ATOM 2045 C CA . THR B 1 23 ? 25.564 18.404 34.087 1.00 85.80 23 THR B CA 1
ATOM 2046 C C . THR B 1 23 ? 24.872 19.019 32.878 1.00 86.91 23 THR B C 1
ATOM 2047 O O . THR B 1 23 ? 25.342 18.846 31.751 1.00 86.85 23 THR B O 1
ATOM 2051 N N . LYS B 1 24 ? 23.795 19.771 33.115 1.00 88.38 24 LYS B N 1
ATOM 2052 C CA . LYS B 1 24 ? 23.059 20.437 32.019 1.00 89.66 24 LYS B CA 1
ATOM 2053 C C . LYS B 1 24 ? 23.882 21.425 31.185 1.00 90.50 24 LYS B C 1
ATOM 2054 O O . LYS B 1 24 ? 23.786 21.421 29.951 1.00 90.61 24 LYS B O 1
ATOM 2060 N N . LEU B 1 25 ? 24.668 22.275 31.850 1.00 91.34 25 LEU B N 1
ATOM 2061 C CA . LEU B 1 25 ? 25.478 23.284 31.156 1.00 91.91 25 LEU B CA 1
ATOM 2062 C C . LEU B 1 25 ? 26.567 22.632 30.334 1.00 92.19 25 LEU B C 1
ATOM 2063 O O . LEU B 1 25 ? 26.840 23.085 29.216 1.00 92.45 25 LEU B O 1
ATOM 2068 N N . LEU B 1 26 ? 27.182 21.577 30.867 1.00 92.27 26 LEU B N 1
ATOM 2069 C CA . LEU B 1 26 ? 28.162 20.819 30.076 1.00 92.81 26 LEU B CA 1
ATOM 2070 C C . LEU B 1 26 ? 27.481 20.134 28.872 1.00 93.24 26 LEU B C 1
ATOM 2071 O O . LEU B 1 26 ? 28.047 20.127 27.782 1.00 92.96 26 LEU B O 1
ATOM 2076 N N . GLU B 1 27 ? 26.267 19.607 29.053 1.00 94.04 27 GLU B N 1
ATOM 2077 C CA . GLU B 1 27 ? 25.476 19.095 27.912 1.00 94.80 27 GLU B CA 1
ATOM 2078 C C . GLU B 1 27 ? 25.012 20.209 26.961 1.00 94.77 27 GLU B C 1
ATOM 2079 O O . GLU B 1 27 ? 24.980 20.005 25.747 1.00 94.99 27 GLU B O 1
ATOM 2085 N N . LEU B 1 28 ? 24.642 21.374 27.494 1.00 94.60 28 LEU B N 1
ATOM 2086 C CA . LEU B 1 28 ? 24.208 22.474 26.633 1.00 94.56 28 LEU B CA 1
ATOM 2087 C C . LEU B 1 28 ? 25.401 23.000 25.866 1.00 94.49 28 LEU B C 1
ATOM 2088 O O . LEU B 1 28 ? 25.327 23.220 24.667 1.00 94.01 28 LEU B O 1
ATOM 2093 N N . LEU B 1 29 ? 26.515 23.182 26.563 1.00 94.88 29 LEU B N 1
ATOM 2094 C CA . LEU B 1 29 ? 27.751 23.613 25.908 1.00 95.20 29 LEU B CA 1
ATOM 2095 C C . LEU B 1 29 ? 28.195 22.568 24.887 1.00 95.24 29 LEU B C 1
ATOM 2096 O O . LEU B 1 29 ? 28.727 22.911 23.841 1.00 94.85 29 LEU B O 1
ATOM 2101 N N . GLY B 1 30 ? 27.941 21.299 25.195 1.00 95.79 30 GLY B N 1
ATOM 2102 C CA . GLY B 1 30 ? 28.219 20.185 24.284 1.00 96.04 30 GLY B CA 1
ATOM 2103 C C . GLY B 1 30 ? 27.593 20.317 22.901 1.00 96.47 30 GLY B C 1
ATOM 2104 O O . GLY B 1 30 ? 28.266 20.110 21.889 1.00 96.75 30 GLY B O 1
ATOM 2105 N N . ASN B 1 31 ? 26.310 20.655 22.832 1.00 96.76 31 ASN B N 1
ATOM 2106 C CA . ASN B 1 31 ? 25.652 20.705 21.527 1.00 97.01 31 ASN B CA 1
ATOM 2107 C C . ASN B 1 31 ? 25.835 22.041 20.772 1.00 97.31 31 ASN B C 1
ATOM 2108 O O . ASN B 1 31 ? 25.393 22.177 19.616 1.00 97.49 31 ASN B O 1
ATOM 2113 N N . LEU B 1 32 ? 26.507 23.005 21.407 1.00 97.44 32 LEU B N 1
ATOM 2114 C CA . LEU B 1 32 ? 27.027 24.187 20.694 1.00 97.65 32 LEU B CA 1
ATOM 2115 C C . LEU B 1 32 ? 28.351 23.797 20.046 1.00 97.98 32 LEU B C 1
ATOM 2116 O O . LEU B 1 32 ? 28.638 24.187 18.921 1.00 98.30 32 LEU B O 1
ATOM 2121 N N . LYS B 1 33 ? 29.155 23.044 20.795 1.00 98.32 33 LYS B N 1
ATOM 2122 C CA . LYS B 1 33 ? 30.411 22.439 20.325 1.00 98.05 33 LYS B CA 1
ATOM 2123 C C . LYS B 1 33 ? 30.146 21.520 19.118 1.00 97.73 33 LYS B C 1
ATOM 2124 O O . LYS B 1 33 ? 30.895 21.520 18.131 1.00 97.65 33 LYS B O 1
ATOM 2130 N N . GLN B 1 34 ? 29.051 20.762 19.209 1.00 97.19 34 GLN B N 1
ATOM 2131 C CA . GLN B 1 34 ? 28.594 19.840 18.145 1.00 96.60 34 GLN B CA 1
ATOM 2132 C C . GLN B 1 34 ? 28.273 20.529 16.814 1.00 95.62 34 GLN B C 1
ATOM 2133 O O . GLN B 1 34 ? 28.193 19.870 15.780 1.00 95.41 34 GLN B O 1
ATOM 2139 N N . GLU B 1 35 ? 28.081 21.848 16.867 1.00 94.67 35 GLU B N 1
ATOM 2140 C CA . GLU B 1 35 ? 27.619 22.667 15.740 1.00 93.89 35 GLU B CA 1
ATOM 2141 C C . GLU B 1 35 ? 28.674 23.681 15.309 1.00 92.93 35 GLU B C 1
ATOM 2142 O O . GLU B 1 35 ? 28.351 24.718 14.710 1.00 92.40 35 GLU B O 1
ATOM 2148 N N . ASP B 1 36 ? 29.928 23.375 15.630 1.00 91.97 36 ASP B N 1
ATOM 2149 C CA . ASP B 1 36 ? 31.034 24.325 15.520 1.00 91.45 36 ASP B CA 1
ATOM 2150 C C . ASP B 1 36 ? 30.683 25.716 16.040 1.00 90.80 36 ASP B C 1
ATOM 2151 O O . ASP B 1 36 ? 30.958 26.728 15.383 1.00 91.28 36 ASP B O 1
ATOM 2156 N N . VAL B 1 37 ? 30.064 25.746 17.222 1.00 89.70 37 VAL B N 1
ATOM 2157 C CA . VAL B 1 37 ? 29.896 26.969 17.998 1.00 88.36 37 VAL B CA 1
ATOM 2158 C C . VAL B 1 37 ? 30.818 26.844 19.199 1.00 87.46 37 VAL B C 1
ATOM 2159 O O . VAL B 1 37 ? 30.629 25.973 20.044 1.00 87.03 37 VAL B O 1
ATOM 2163 N N . ASN B 1 38 ? 31.840 27.700 19.220 1.00 86.57 38 ASN B N 1
ATOM 2164 C CA . ASN B 1 38 ? 32.951 27.633 20.185 1.00 86.11 38 ASN B CA 1
ATOM 2165 C C . ASN B 1 38 ? 33.063 28.869 21.070 1.00 85.60 38 ASN B C 1
ATOM 2166 O O . ASN B 1 38 ? 33.420 28.785 22.243 1.00 86.03 38 ASN B O 1
ATOM 2171 N N . SER B 1 39 ? 32.844 30.024 20.465 1.00 84.64 39 SER B N 1
ATOM 2172 C CA . SER B 1 39 ? 32.727 31.250 21.187 1.00 83.51 39 SER B CA 1
ATOM 2173 C C . SER B 1 39 ? 31.229 31.469 21.298 1.00 82.47 39 SER B C 1
ATOM 2174 O O . SER B 1 39 ? 30.443 30.683 20.787 1.00 82.43 39 SER B O 1
ATOM 2177 N N . LEU B 1 40 ? 30.841 32.523 21.994 1.00 81.37 40 LEU B N 1
ATOM 2178 C CA . LEU B 1 40 ? 29.464 33.023 21.996 1.00 80.07 40 LEU B CA 1
ATOM 2179 C C . LEU B 1 40 ? 29.586 34.296 22.805 1.00 78.65 40 LEU B C 1
ATOM 2180 O O . LEU B 1 40 ? 30.075 34.270 23.934 1.00 78.36 40 LEU B O 1
ATOM 2185 N N . THR B 1 41 ? 29.227 35.415 22.201 1.00 77.11 41 THR B N 1
ATOM 2186 C CA . THR B 1 41 ? 29.297 36.692 22.879 1.00 76.10 41 THR B CA 1
ATOM 2187 C C . THR B 1 41 ? 27.886 37.180 23.192 1.00 75.88 41 THR B C 1
ATOM 2188 O O . THR B 1 41 ? 27.031 37.223 22.306 1.00 76.21 41 THR B O 1
ATOM 2192 N N . ILE B 1 42 ? 27.659 37.509 24.465 1.00 74.84 42 ILE B N 1
ATOM 2193 C CA . ILE B 1 42 ? 26.376 37.997 24.943 1.00 74.08 42 ILE B CA 1
ATOM 2194 C C . ILE B 1 42 ? 26.501 39.413 25.453 1.00 73.78 42 ILE B C 1
ATOM 2195 O O . ILE B 1 42 ? 27.389 39.743 26.218 1.00 73.92 42 ILE B O 1
ATOM 2200 N N . LEU B 1 43 ? 25.624 40.264 24.971 1.00 74.09 43 LEU B N 1
ATOM 2201 C CA . LEU B 1 43 ? 25.587 41.644 25.369 1.00 74.19 43 LEU B CA 1
ATOM 2202 C C . LEU B 1 43 ? 24.420 41.781 26.320 1.00 75.49 43 LEU B C 1
ATOM 2203 O O . LEU B 1 43 ? 23.300 41.306 26.041 1.00 75.55 43 LEU B O 1
ATOM 2208 N N . VAL B 1 44 ? 24.687 42.444 27.442 1.00 76.34 44 VAL B N 1
ATOM 2209 C CA . VAL B 1 44 ? 23.711 42.638 28.485 1.00 76.24 44 VAL B CA 1
ATOM 2210 C C . VAL B 1 44 ? 23.455 44.124 28.586 1.00 76.63 44 VAL B C 1
ATOM 2211 O O . VAL B 1 44 ? 24.342 44.878 28.982 1.00 77.16 44 VAL B O 1
ATOM 2215 N N . MET B 1 45 ? 22.243 44.529 28.220 1.00 77.10 45 MET B N 1
ATOM 2216 C CA . MET B 1 45 ? 21.854 45.931 28.174 1.00 77.59 45 MET B CA 1
ATOM 2217 C C . MET B 1 45 ? 20.493 46.138 28.773 1.00 78.07 45 MET B C 1
ATOM 2218 O O . MET B 1 45 ? 19.595 45.299 28.650 1.00 77.45 45 MET B O 1
ATOM 2223 N N . GLY B 1 46 ? 20.333 47.325 29.345 1.00 78.80 46 GLY B N 1
ATOM 2224 C CA . GLY B 1 46 ? 19.065 47.763 29.861 1.00 79.14 46 GLY B CA 1
ATOM 2225 C C . GLY B 1 46 ? 19.184 49.098 30.562 1.00 79.75 46 GLY B C 1
ATOM 2226 O O . GLY B 1 46 ? 19.785 50.034 30.036 1.00 80.72 46 GLY B O 1
ATOM 2227 N N . LYS B 1 47 ? 18.715 49.147 31.805 1.00 80.13 47 LYS B N 1
ATOM 2228 C CA . LYS B 1 47 ? 18.056 50.338 32.280 1.00 79.56 47 LYS B CA 1
ATOM 2229 C C . LYS B 1 47 ? 18.587 51.449 33.263 1.00 79.62 47 LYS B C 1
ATOM 2230 O O . LYS B 1 47 ? 18.141 52.594 33.156 1.00 81.16 47 LYS B O 1
ATOM 2236 N N . GLY B 1 48 ? 19.413 51.170 34.265 1.00 78.48 48 GLY B N 1
ATOM 2237 C CA . GLY B 1 48 ? 19.367 49.985 35.037 1.00 78.60 48 GLY B CA 1
ATOM 2238 C C . GLY B 1 48 ? 19.195 50.260 36.543 1.00 78.10 48 GLY B C 1
ATOM 2239 O O . GLY B 1 48 ? 18.280 50.936 36.992 1.00 78.04 48 GLY B O 1
ATOM 2240 N N . GLY B 1 49 ? 20.078 49.694 37.336 1.00 77.25 49 GLY B N 1
ATOM 2241 C CA . GLY B 1 49 ? 19.621 49.204 38.605 1.00 76.95 49 GLY B CA 1
ATOM 2242 C C . GLY B 1 49 ? 18.460 48.241 38.333 1.00 76.09 49 GLY B C 1
ATOM 2243 O O . GLY B 1 49 ? 17.440 48.272 39.024 1.00 77.01 49 GLY B O 1
ATOM 2244 N N . VAL B 1 50 ? 18.573 47.392 37.325 1.00 74.36 50 VAL B N 1
ATOM 2245 C CA . VAL B 1 50 ? 17.544 46.369 37.158 1.00 73.39 50 VAL B CA 1
ATOM 2246 C C . VAL B 1 50 ? 18.108 44.956 37.205 1.00 73.21 50 VAL B C 1
ATOM 2247 O O . VAL B 1 50 ? 17.342 43.979 37.175 1.00 73.21 50 VAL B O 1
ATOM 2251 N N . GLY B 1 51 ? 19.438 44.846 37.307 1.00 72.66 51 GLY B N 1
ATOM 2252 C CA . GLY B 1 51 ? 20.098 43.597 37.726 1.00 71.79 51 GLY B CA 1
ATOM 2253 C C . GLY B 1 51 ? 20.982 43.045 36.642 1.00 71.41 51 GLY B C 1
ATOM 2254 O O . GLY B 1 51 ? 21.117 41.827 36.467 1.00 70.62 51 GLY B O 1
ATOM 2255 N N . LYS B 1 52 ? 21.595 43.957 35.901 1.00 71.07 52 LYS B N 1
ATOM 2256 C CA . LYS B 1 52 ? 22.469 43.562 34.802 1.00 70.44 52 LYS B CA 1
ATOM 2257 C C . LYS B 1 52 ? 23.692 42.910 35.361 1.00 70.05 52 LYS B C 1
ATOM 2258 O O . LYS B 1 52 ? 23.988 41.767 35.080 1.00 69.58 52 LYS B O 1
ATOM 2264 N N . SER B 1 53 ? 24.382 43.641 36.213 1.00 70.04 53 SER B N 1
ATOM 2265 C CA . SER B 1 53 ? 25.644 43.148 36.689 1.00 69.92 53 SER B CA 1
ATOM 2266 C C . SER B 1 53 ? 25.383 41.870 37.442 1.00 69.46 53 SER B C 1
ATOM 2267 O O . SER B 1 53 ? 26.083 40.885 37.268 1.00 69.28 53 SER B O 1
ATOM 2270 N N . SER B 1 54 ? 24.333 41.882 38.241 1.00 69.25 54 SER B N 1
ATOM 2271 C CA . SER B 1 54 ? 24.001 40.700 39.041 1.00 69.52 54 SER B CA 1
ATOM 2272 C C . SER B 1 54 ? 23.798 39.498 38.156 1.00 68.72 54 SER B C 1
ATOM 2273 O O . SER B 1 54 ? 24.190 38.397 38.511 1.00 68.53 54 SER B O 1
ATOM 2276 N N . THR B 1 55 ? 23.193 39.730 36.995 1.00 68.33 55 THR B N 1
ATOM 2277 C CA . THR B 1 55 ? 22.857 38.650 36.067 1.00 67.71 55 THR B CA 1
ATOM 2278 C C . THR B 1 55 ? 24.126 38.146 35.472 1.00 66.76 55 THR B C 1
ATOM 2279 O O . THR B 1 55 ? 24.309 36.948 35.395 1.00 66.74 55 THR B O 1
ATOM 2283 N N . VAL B 1 56 ? 25.007 39.065 35.082 1.00 66.23 56 VAL B N 1
ATOM 2284 C CA . VAL B 1 56 ? 26.341 38.689 34.636 1.00 66.54 56 VAL B CA 1
ATOM 2285 C C . VAL B 1 56 ? 27.020 37.809 35.690 1.00 66.90 56 VAL B C 1
ATOM 2286 O O . VAL B 1 56 ? 27.555 36.728 35.367 1.00 66.28 56 VAL B O 1
ATOM 2290 N N . ASN B 1 57 ? 26.948 38.262 36.946 1.00 67.00 57 ASN B N 1
ATOM 2291 C CA . ASN B 1 57 ? 27.524 37.531 38.032 1.00 67.57 57 ASN B CA 1
ATOM 2292 C C . ASN B 1 57 ? 26.923 36.160 38.251 1.00 68.20 57 ASN B C 1
ATOM 2293 O O . ASN B 1 57 ? 27.650 35.223 38.596 1.00 67.92 57 ASN B O 1
ATOM 2298 N N . SER B 1 58 ? 25.620 36.010 38.027 1.00 69.08 58 SER B N 1
ATOM 2299 C CA . SER B 1 58 ? 25.001 34.698 38.261 1.00 69.65 58 SER B CA 1
ATOM 2300 C C . SER B 1 58 ? 25.401 33.768 37.173 1.00 69.73 58 SER B C 1
ATOM 2301 O O . SER B 1 58 ? 25.601 32.594 37.425 1.00 70.07 58 SER B O 1
ATOM 2304 N N . ILE B 1 59 ? 25.516 34.290 35.961 1.00 70.18 59 ILE B N 1
ATOM 2305 C CA . ILE B 1 59 ? 25.886 33.446 34.831 1.00 70.73 59 ILE B CA 1
ATOM 2306 C C . ILE B 1 59 ? 27.329 32.911 35.034 1.00 71.15 59 ILE B C 1
ATOM 2307 O O . ILE B 1 59 ? 27.538 31.705 35.188 1.00 70.61 59 ILE B O 1
ATOM 2312 N N . ILE B 1 60 ? 28.297 33.833 35.089 1.00 71.30 60 ILE B N 1
ATOM 2313 C CA . ILE B 1 60 ? 29.688 33.521 35.409 1.00 70.94 60 ILE B CA 1
ATOM 2314 C C . ILE B 1 60 ? 29.870 32.583 36.635 1.00 71.24 60 ILE B C 1
ATOM 2315 O O . ILE B 1 60 ? 30.802 31.795 36.691 1.00 72.53 60 ILE B O 1
ATOM 2320 N N . GLY B 1 61 ? 28.996 32.659 37.621 1.00 71.25 61 GLY B N 1
ATOM 2321 C CA . GLY B 1 61 ? 29.097 31.790 38.782 1.00 70.83 61 GLY B CA 1
ATOM 2322 C C . GLY B 1 61 ? 29.934 32.427 39.851 1.00 71.25 61 GLY B C 1
ATOM 2323 O O . GLY B 1 61 ? 30.254 31.785 40.842 1.00 71.37 61 GLY B O 1
ATOM 2324 N N . GLU B 1 62 ? 30.304 33.691 39.666 1.00 72.10 62 GLU B N 1
ATOM 2325 C CA . GLU B 1 62 ? 31.088 34.432 40.684 1.00 72.82 62 GLU B CA 1
ATOM 2326 C C . GLU B 1 62 ? 30.989 35.953 40.483 1.00 72.70 62 GLU B C 1
ATOM 2327 O O . GLU B 1 62 ? 30.530 36.408 39.457 1.00 72.20 62 GLU B O 1
ATOM 2333 N N . ARG B 1 63 ? 31.395 36.708 41.501 1.00 73.77 63 ARG B N 1
ATOM 2334 C CA . ARG B 1 63 ? 31.292 38.176 41.543 1.00 74.69 63 ARG B CA 1
ATOM 2335 C C . ARG B 1 63 ? 32.336 38.839 40.724 1.00 75.09 63 ARG B C 1
ATOM 2336 O O . ARG B 1 63 ? 33.410 39.165 41.200 1.00 74.95 63 ARG B O 1
ATOM 2344 N N . VAL B 1 64 ? 31.983 39.072 39.485 1.00 76.24 64 VAL B N 1
ATOM 2345 C CA . VAL B 1 64 ? 32.924 39.476 38.486 1.00 76.94 64 VAL B CA 1
ATOM 2346 C C . VAL B 1 64 ? 32.698 40.950 38.157 1.00 77.59 64 VAL B C 1
ATOM 2347 O O . VAL B 1 64 ? 33.557 41.622 37.611 1.00 78.04 64 VAL B O 1
ATOM 2351 N N . VAL B 1 65 ? 31.563 41.472 38.553 1.00 78.24 65 VAL B N 1
ATOM 2352 C CA . VAL B 1 65 ? 31.232 42.820 38.240 1.00 78.88 65 VAL B CA 1
ATOM 2353 C C . VAL B 1 65 ? 30.672 43.441 39.483 1.00 80.61 65 VAL B C 1
ATOM 2354 O O . VAL B 1 65 ? 30.032 42.766 40.308 1.00 80.64 65 VAL B O 1
ATOM 2358 N N . SER B 1 66 ? 30.931 44.732 39.638 1.00 82.53 66 SER B N 1
ATOM 2359 C CA . SER B 1 66 ? 30.508 45.428 40.839 1.00 84.15 66 SER B CA 1
ATOM 2360 C C . SER B 1 66 ? 28.978 45.535 40.840 1.00 85.19 66 SER B C 1
ATOM 2361 O O . SER B 1 66 ? 28.357 45.824 39.805 1.00 85.04 66 SER B O 1
ATOM 2364 N N . ILE B 1 67 ? 28.366 45.266 41.980 1.00 86.48 67 ILE B N 1
ATOM 2365 C CA . ILE B 1 67 ? 26.971 45.608 42.121 1.00 88.00 67 ILE B CA 1
ATOM 2366 C C . ILE B 1 67 ? 26.852 46.648 43.263 1.00 89.81 67 ILE B C 1
ATOM 2367 O O . ILE B 1 67 ? 27.156 46.370 44.428 1.00 90.47 67 ILE B O 1
ATOM 2372 N N . SER B 1 68 ? 26.491 47.877 42.901 1.00 91.54 68 SER B N 1
ATOM 2373 C CA . SER B 1 68 ? 26.104 48.878 43.893 1.00 92.70 68 SER B CA 1
ATOM 2374 C C . SER B 1 68 ? 24.620 48.706 44.219 1.00 93.44 68 SER B C 1
ATOM 2375 O O . SER B 1 68 ? 23.759 48.723 43.330 1.00 93.34 68 SER B O 1
ATOM 2378 N N . PRO B 1 69 ? 24.313 48.524 45.504 1.00 94.52 69 PRO B N 1
ATOM 2379 C CA . PRO B 1 69 ? 22.888 48.548 45.827 1.00 95.42 69 PRO B CA 1
ATOM 2380 C C . PRO B 1 69 ? 22.242 49.956 45.767 1.00 96.15 69 PRO B C 1
ATOM 2381 O O . PRO B 1 69 ? 21.016 50.018 45.868 1.00 96.54 69 PRO B O 1
ATOM 2385 N N . PHE B 1 70 ? 23.013 51.053 45.596 1.00 96.47 70 PHE B N 1
ATOM 2386 C CA . PHE B 1 70 ? 22.469 52.412 45.842 1.00 96.64 70 PHE B CA 1
ATOM 2387 C C . PHE B 1 70 ? 22.693 53.516 44.823 1.00 97.14 70 PHE B C 1
ATOM 2388 O O . PHE B 1 70 ? 21.874 54.431 44.777 1.00 97.11 70 PHE B O 1
ATOM 2396 N N . GLN B 1 71 ? 23.805 53.478 44.076 1.00 98.08 71 GLN B N 1
ATOM 2397 C CA . GLN B 1 71 ? 23.950 54.248 42.795 1.00 98.42 71 GLN B CA 1
ATOM 2398 C C . GLN B 1 71 ? 24.997 53.604 41.849 1.00 98.76 71 GLN B C 1
ATOM 2399 O O . GLN B 1 71 ? 25.853 52.845 42.290 1.00 98.83 71 GLN B O 1
ATOM 2405 N N . SER B 1 72 ? 24.908 53.929 40.556 1.00 99.34 72 SER B N 1
ATOM 2406 C CA . SER B 1 72 ? 25.361 53.051 39.442 1.00 99.95 72 SER B CA 1
ATOM 2407 C C . SER B 1 72 ? 26.726 52.354 39.555 1.00 100.20 72 SER B C 1
ATOM 2408 O O . SER B 1 72 ? 26.960 51.338 38.877 1.00 100.76 72 SER B O 1
ATOM 2411 N N . GLY B 1 74 ? 29.199 54.916 37.346 1.00 88.78 74 GLY B N 1
ATOM 2412 C CA . GLY B 1 74 ? 29.090 53.702 36.532 1.00 89.02 74 GLY B CA 1
ATOM 2413 C C . GLY B 1 74 ? 30.063 53.433 35.358 1.00 88.96 74 GLY B C 1
ATOM 2414 O O . GLY B 1 74 ? 30.745 52.394 35.345 1.00 89.35 74 GLY B O 1
ATOM 2415 N N . PRO B 1 75 ? 30.160 54.377 34.391 1.00 88.34 75 PRO B N 1
ATOM 2416 C CA . PRO B 1 75 ? 30.046 53.989 32.939 1.00 87.80 75 PRO B CA 1
ATOM 2417 C C . PRO B 1 75 ? 31.105 53.029 32.279 1.00 87.07 75 PRO B C 1
ATOM 2418 O O . PRO B 1 75 ? 31.714 53.365 31.276 1.00 86.79 75 PRO B O 1
ATOM 2422 N N . ARG B 1 76 ? 31.193 51.802 32.781 1.00 86.56 76 ARG B N 1
ATOM 2423 C CA . ARG B 1 76 ? 32.386 50.958 32.619 1.00 86.28 76 ARG B CA 1
ATOM 2424 C C . ARG B 1 76 ? 32.706 50.377 31.252 1.00 84.34 76 ARG B C 1
ATOM 2425 O O . ARG B 1 76 ? 33.802 50.641 30.721 1.00 85.02 76 ARG B O 1
ATOM 2433 N N . PRO B 1 77 ? 31.736 49.737 30.606 1.00 81.57 77 PRO B N 1
ATOM 2434 C CA . PRO B 1 77 ? 31.401 48.388 30.174 1.00 79.85 77 PRO B CA 1
ATOM 2435 C C . PRO B 1 77 ? 32.539 47.401 30.261 1.00 77.77 77 PRO B C 1
ATOM 2436 O O . PRO B 1 77 ? 33.684 47.740 30.040 1.00 77.25 77 PRO B O 1
ATOM 2440 N N . VAL B 1 78 ? 32.201 46.160 30.523 1.00 75.95 78 VAL B N 1
ATOM 2441 C CA . VAL B 1 78 ? 33.194 45.155 30.764 1.00 75.10 78 VAL B CA 1
ATOM 2442 C C . VAL B 1 78 ? 32.826 43.919 29.983 1.00 74.07 78 VAL B C 1
ATOM 2443 O O . VAL B 1 78 ? 31.652 43.602 29.806 1.00 73.83 78 VAL B O 1
ATOM 2447 N N . MET B 1 79 ? 33.821 43.225 29.489 1.00 72.75 79 MET B N 1
ATOM 2448 C CA . MET B 1 79 ? 33.555 41.934 28.950 1.00 72.77 79 MET B CA 1
ATOM 2449 C C . MET B 1 79 ? 34.298 41.004 29.856 1.00 72.09 79 MET B C 1
ATOM 2450 O O . MET B 1 79 ? 35.434 41.271 30.210 1.00 72.21 79 MET B O 1
ATOM 2455 N N . VAL B 1 80 ? 33.650 39.933 30.280 1.00 71.49 80 VAL B N 1
ATOM 2456 C CA . VAL B 1 80 ? 34.352 38.934 31.040 1.00 71.26 80 VAL B CA 1
ATOM 2457 C C . VAL B 1 80 ? 34.261 37.669 30.224 1.00 71.45 80 VAL B C 1
ATOM 2458 O O . VAL B 1 80 ? 33.261 37.456 29.544 1.00 71.38 80 VAL B O 1
ATOM 2462 N N . SER B 1 81 ? 35.325 36.865 30.280 1.00 71.30 81 SER B N 1
ATOM 2463 C CA . SER B 1 81 ? 35.470 35.740 29.405 1.00 71.49 81 SER B CA 1
ATOM 2464 C C . SER B 1 81 ? 35.908 34.532 30.143 1.00 71.82 81 SER B C 1
ATOM 2465 O O . SER B 1 81 ? 36.897 34.581 30.880 1.00 72.59 81 SER B O 1
ATOM 2468 N N . ARG B 1 82 ? 35.206 33.428 29.907 1.00 71.82 82 ARG B N 1
ATOM 2469 C CA . ARG B 1 82 ? 35.467 32.214 30.654 1.00 72.36 82 ARG B CA 1
ATOM 2470 C C . ARG B 1 82 ? 35.397 30.998 29.771 1.00 72.69 82 ARG B C 1
ATOM 2471 O O . ARG B 1 82 ? 34.360 30.753 29.185 1.00 73.35 82 ARG B O 1
ATOM 2479 N N . SER B 1 83 ? 36.483 30.227 29.710 1.00 72.75 83 SER B N 1
ATOM 2480 C CA . SER B 1 83 ? 36.528 29.046 28.869 1.00 73.22 83 SER B CA 1
ATOM 2481 C C . SER B 1 83 ? 36.066 27.792 29.619 1.00 73.51 83 SER B C 1
ATOM 2482 O O . SER B 1 83 ? 36.186 27.714 30.824 1.00 72.90 83 SER B O 1
ATOM 2485 N N . ARG B 1 84 ? 35.543 26.811 28.891 1.00 74.65 84 ARG B N 1
ATOM 2486 C CA . ARG B 1 84 ? 35.302 25.463 29.444 1.00 75.39 84 ARG B CA 1
ATOM 2487 C C . ARG B 1 84 ? 34.915 24.449 28.365 1.00 75.91 84 ARG B C 1
ATOM 2488 O O . ARG B 1 84 ? 34.066 24.718 27.521 1.00 75.81 84 ARG B O 1
ATOM 2496 N N . ALA B 1 85 ? 35.521 23.265 28.425 1.00 76.65 85 ALA B N 1
ATOM 2497 C CA . ALA B 1 85 ? 35.248 22.192 27.465 1.00 77.23 85 ALA B CA 1
ATOM 2498 C C . ALA B 1 85 ? 35.574 22.645 26.046 1.00 77.88 85 ALA B C 1
ATOM 2499 O O . ALA B 1 85 ? 35.088 22.047 25.077 1.00 78.55 85 ALA B O 1
ATOM 2501 N N . GLY B 1 86 ? 36.423 23.677 25.941 1.00 78.31 86 GLY B N 1
ATOM 2502 C CA . GLY B 1 86 ? 36.871 24.226 24.664 1.00 78.32 86 GLY B CA 1
ATOM 2503 C C . GLY B 1 86 ? 35.988 25.355 24.189 1.00 78.61 86 GLY B C 1
ATOM 2504 O O . GLY B 1 86 ? 36.344 26.079 23.263 1.00 79.08 86 GLY B O 1
ATOM 2505 N N . PHE B 1 87 ? 34.825 25.496 24.818 1.00 78.69 87 PHE B N 1
ATOM 2506 C CA . PHE B 1 87 ? 33.905 26.605 24.556 1.00 78.59 87 PHE B CA 1
ATOM 2507 C C . PHE B 1 87 ? 34.320 27.881 25.335 1.00 78.82 87 PHE B C 1
ATOM 2508 O O . PHE B 1 87 ? 34.835 27.785 26.454 1.00 78.93 87 PHE B O 1
ATOM 2516 N N . THR B 1 88 ? 34.115 29.060 24.738 1.00 78.92 88 THR B N 1
ATOM 2517 C CA . THR B 1 88 ? 34.423 30.351 25.387 1.00 78.87 88 THR B CA 1
ATOM 2518 C C . THR B 1 88 ? 33.218 31.277 25.414 1.00 78.87 88 THR B C 1
ATOM 2519 O O . THR B 1 88 ? 32.602 31.561 24.385 1.00 77.99 88 THR B O 1
ATOM 2523 N N . LEU B 1 89 ? 32.900 31.737 26.621 1.00 79.43 89 LEU B N 1
ATOM 2524 C CA . LEU B 1 89 ? 31.761 32.620 26.864 1.00 79.90 89 LEU B CA 1
ATOM 2525 C C . LEU B 1 89 ? 32.271 34.006 27.152 1.00 80.24 89 LEU B C 1
ATOM 2526 O O . LEU B 1 89 ? 33.053 34.183 28.087 1.00 80.73 89 LEU B O 1
ATOM 2531 N N . ASN B 1 90 ? 31.823 34.972 26.355 1.00 80.09 90 ASN B N 1
ATOM 2532 C CA . ASN B 1 90 ? 32.113 36.364 26.597 1.00 80.32 90 ASN B CA 1
ATOM 2533 C C . ASN B 1 90 ? 30.810 37.002 27.053 1.00 80.58 90 ASN B C 1
ATOM 2534 O O . ASN B 1 90 ? 29.828 36.945 26.308 1.00 80.92 90 ASN B O 1
ATOM 2539 N N . ILE B 1 91 ? 30.744 37.552 28.271 1.00 80.35 91 ILE B N 1
ATOM 2540 C CA . ILE B 1 91 ? 29.600 38.431 28.605 1.00 80.34 91 ILE B CA 1
ATOM 2541 C C . ILE B 1 91 ? 29.993 39.895 28.727 1.00 79.55 91 ILE B C 1
ATOM 2542 O O . ILE B 1 91 ? 30.960 40.217 29.387 1.00 79.19 91 ILE B O 1
ATOM 2547 N N . ILE B 1 92 ? 29.224 40.772 28.099 1.00 78.82 92 ILE B N 1
ATOM 2548 C CA . ILE B 1 92 ? 29.452 42.206 28.228 1.00 78.90 92 ILE B CA 1
ATOM 2549 C C . ILE B 1 92 ? 28.422 42.846 29.148 1.00 78.46 92 ILE B C 1
ATOM 2550 O O . ILE B 1 92 ? 27.225 42.822 28.861 1.00 78.21 92 ILE B O 1
ATOM 2555 N N . ASP B 1 93 ? 28.899 43.402 30.260 1.00 78.33 93 ASP B N 1
ATOM 2556 C CA . ASP B 1 93 ? 28.068 44.166 31.200 1.00 78.07 93 ASP B CA 1
ATOM 2557 C C . ASP B 1 93 ? 28.202 45.571 30.607 1.00 77.81 93 ASP B C 1
ATOM 2558 O O . ASP B 1 93 ? 29.181 45.870 29.903 1.00 78.26 93 ASP B O 1
ATOM 2563 N N . THR B 1 94 ? 27.184 46.396 30.807 1.00 77.22 94 THR B N 1
ATOM 2564 C CA . THR B 1 94 ? 27.125 47.717 30.169 1.00 76.30 94 THR B CA 1
ATOM 2565 C C . THR B 1 94 ? 26.351 48.629 31.092 1.00 75.46 94 THR B C 1
ATOM 2566 O O . THR B 1 94 ? 25.501 48.131 31.805 1.00 75.47 94 THR B O 1
ATOM 2570 N N . PRO B 1 95 ? 26.662 49.933 31.122 1.00 74.32 95 PRO B N 1
ATOM 2571 C CA . PRO B 1 95 ? 25.888 50.888 31.907 1.00 74.14 95 PRO B CA 1
ATOM 2572 C C . PRO B 1 95 ? 24.394 50.911 31.564 1.00 74.90 95 PRO B C 1
ATOM 2573 O O . PRO B 1 95 ? 23.966 50.567 30.456 1.00 74.82 95 PRO B O 1
ATOM 2577 N N . GLY B 1 96 ? 23.594 51.302 32.538 1.00 75.92 96 GLY B N 1
ATOM 2578 C CA . GLY B 1 96 ? 22.213 51.586 32.286 1.00 76.66 96 GLY B CA 1
ATOM 2579 C C . GLY B 1 96 ? 22.201 52.689 31.246 1.00 77.63 96 GLY B C 1
ATOM 2580 O O . GLY B 1 96 ? 23.048 53.620 31.266 1.00 77.11 96 GLY B O 1
ATOM 2581 N N . LEU B 1 97 ? 21.254 52.559 30.327 1.00 78.52 97 LEU B N 1
ATOM 2582 C CA . LEU B 1 97 ? 21.093 53.507 29.252 1.00 79.48 97 LEU B CA 1
ATOM 2583 C C . LEU B 1 97 ? 20.346 54.784 29.616 1.00 80.15 97 LEU B C 1
ATOM 2584 O O . LEU B 1 97 ? 20.414 55.721 28.857 1.00 80.60 97 LEU B O 1
ATOM 2589 N N . ILE B 1 98 ? 19.613 54.836 30.718 1.00 81.00 98 ILE B N 1
ATOM 2590 C CA . ILE B 1 98 ? 18.761 55.997 30.952 1.00 82.06 98 ILE B CA 1
ATOM 2591 C C . ILE B 1 98 ? 19.242 56.908 32.092 1.00 83.69 98 ILE B C 1
ATOM 2592 O O . ILE B 1 98 ? 19.761 56.448 33.098 1.00 84.01 98 ILE B O 1
ATOM 2597 N N . GLU B 1 99 ? 19.082 58.212 31.902 1.00 85.44 99 GLU B N 1
ATOM 2598 C CA . GLU B 1 99 ? 19.466 59.193 32.903 1.00 87.01 99 GLU B CA 1
ATOM 2599 C C . GLU B 1 99 ? 18.377 60.213 33.058 1.00 87.57 99 GLU B C 1
ATOM 2600 O O . GLU B 1 99 ? 18.044 60.902 32.102 1.00 87.90 99 GLU B O 1
ATOM 2606 N N . GLY B 1 100 ? 17.849 60.336 34.272 1.00 88.53 100 GLY B N 1
ATOM 2607 C CA . GLY B 1 100 ? 16.614 61.080 34.496 1.00 89.05 100 GLY B CA 1
ATOM 2608 C C . GLY B 1 100 ? 15.608 60.483 33.536 1.00 89.72 100 GLY B C 1
ATOM 2609 O O . GLY B 1 100 ? 15.361 59.274 33.557 1.00 90.24 100 GLY B O 1
ATOM 2610 N N . GLY B 1 101 ? 15.081 61.306 32.644 1.00 90.14 101 GLY B N 1
ATOM 2611 C CA . GLY B 1 101 ? 14.108 60.832 31.673 1.00 90.64 101 GLY B CA 1
ATOM 2612 C C . GLY B 1 101 ? 14.569 60.911 30.237 1.00 90.85 101 GLY B C 1
ATOM 2613 O O . GLY B 1 101 ? 13.777 61.207 29.337 1.00 90.91 101 GLY B O 1
ATOM 2614 N N . TYR B 1 102 ? 15.855 60.649 30.036 1.00 91.15 102 TYR B N 1
ATOM 2615 C CA . TYR B 1 102 ? 16.495 60.690 28.720 1.00 91.31 102 TYR B CA 1
ATOM 2616 C C . TYR B 1 102 ? 17.528 59.579 28.628 1.00 91.35 102 TYR B C 1
ATOM 2617 O O . TYR B 1 102 ? 18.036 59.107 29.644 1.00 91.20 102 TYR B O 1
ATOM 2626 N N . ILE B 1 103 ? 17.869 59.183 27.407 1.00 91.49 103 ILE B N 1
ATOM 2627 C CA . ILE B 1 103 ? 19.014 58.282 27.200 1.00 91.25 103 ILE B CA 1
ATOM 2628 C C . ILE B 1 103 ? 20.285 59.038 27.599 1.00 90.98 103 ILE B C 1
ATOM 2629 O O . ILE B 1 103 ? 20.339 60.271 27.518 1.00 91.25 103 ILE B O 1
ATOM 2634 N N . ASN B 1 104 ? 21.278 58.305 28.079 1.00 90.75 104 ASN B N 1
ATOM 2635 C CA . ASN B 1 104 ? 22.590 58.863 28.337 1.00 90.84 104 ASN B CA 1
ATOM 2636 C C . ASN B 1 104 ? 23.440 58.605 27.111 1.00 91.03 104 ASN B C 1
ATOM 2637 O O . ASN B 1 104 ? 23.936 57.498 26.898 1.00 90.83 104 ASN B O 1
ATOM 2642 N N . ASP B 1 105 ? 23.609 59.636 26.302 1.00 91.37 105 ASP B N 1
ATOM 2643 C CA . ASP B 1 105 ? 24.153 59.445 24.969 1.00 91.78 105 ASP B CA 1
ATOM 2644 C C . ASP B 1 105 ? 25.616 59.067 25.032 1.00 91.38 105 ASP B C 1
ATOM 2645 O O . ASP B 1 105 ? 26.090 58.207 24.287 1.00 90.63 105 ASP B O 1
ATOM 2650 N N . MET B 1 106 ? 26.319 59.731 25.936 1.00 91.32 106 MET B N 1
ATOM 2651 C CA . MET B 1 106 ? 27.711 59.433 26.185 1.00 91.26 106 MET B CA 1
ATOM 2652 C C . MET B 1 106 ? 27.864 57.939 26.437 1.00 91.21 106 MET B C 1
ATOM 2653 O O . MET B 1 106 ? 28.636 57.254 25.751 1.00 91.45 106 MET B O 1
ATOM 2658 N N . ALA B 1 107 ? 27.072 57.444 27.386 1.00 90.94 107 ALA B N 1
ATOM 2659 C CA . ALA B 1 107 ? 27.100 56.033 27.813 1.00 90.68 107 ALA B CA 1
ATOM 2660 C C . ALA B 1 107 ? 26.771 55.034 26.705 1.00 90.28 107 ALA B C 1
ATOM 2661 O O . ALA B 1 107 ? 27.404 54.010 26.595 1.00 89.70 107 ALA B O 1
ATOM 2663 N N . LEU B 1 108 ? 25.763 55.334 25.905 1.00 90.43 108 LEU B N 1
ATOM 2664 C CA . LEU B 1 108 ? 25.470 54.558 24.704 1.00 90.48 108 LEU B CA 1
ATOM 2665 C C . LEU B 1 108 ? 26.694 54.550 23.760 1.00 90.60 108 LEU B C 1
ATOM 2666 O O . LEU B 1 108 ? 27.131 53.489 23.317 1.00 90.50 108 LEU B O 1
ATOM 2671 N N . ASN B 1 109 ? 27.263 55.722 23.474 1.00 90.50 109 ASN B N 1
ATOM 2672 C CA . ASN B 1 109 ? 28.360 55.816 22.495 1.00 90.52 109 ASN B CA 1
ATOM 2673 C C . ASN B 1 109 ? 29.611 55.088 22.939 1.00 89.71 109 ASN B C 1
ATOM 2674 O O . ASN B 1 109 ? 30.428 54.682 22.108 1.00 90.12 109 ASN B O 1
ATOM 2679 N N . ILE B 1 110 ? 29.756 54.935 24.249 1.00 88.61 110 ILE B N 1
ATOM 2680 C CA . ILE B 1 110 ? 30.819 54.115 24.818 1.00 87.81 110 ILE B CA 1
ATOM 2681 C C . ILE B 1 110 ? 30.577 52.605 24.598 1.00 87.60 110 ILE B C 1
ATOM 2682 O O . ILE B 1 110 ? 31.455 51.897 24.096 1.00 87.75 110 ILE B O 1
ATOM 2687 N N . ILE B 1 111 ? 29.401 52.114 24.990 1.00 86.88 111 ILE B N 1
ATOM 2688 C CA . ILE B 1 111 ? 28.974 50.744 24.644 1.00 86.71 111 ILE B CA 1
ATOM 2689 C C . ILE B 1 111 ? 29.316 50.446 23.185 1.00 86.47 111 ILE B C 1
ATOM 2690 O O . ILE B 1 111 ? 30.018 49.480 22.882 1.00 86.77 111 ILE B O 1
ATOM 2695 N N . LYS B 1 112 ? 28.812 51.298 22.296 1.00 85.99 112 LYS B N 1
ATOM 2696 C CA . LYS B 1 112 ? 29.022 51.171 20.861 1.00 85.43 112 LYS B CA 1
ATOM 2697 C C . LYS B 1 112 ? 30.512 51.035 20.578 1.00 84.96 112 LYS B C 1
ATOM 2698 O O . LYS B 1 112 ? 30.986 50.034 20.031 1.00 85.02 112 LYS B O 1
ATOM 2704 N N . SER B 1 113 ? 31.267 52.044 20.974 1.00 84.28 113 SER B N 1
ATOM 2705 C CA . SER B 1 113 ? 32.646 52.107 20.560 1.00 83.52 113 SER B CA 1
ATOM 2706 C C . SER B 1 113 ? 33.466 50.979 21.224 1.00 83.02 113 SER B C 1
ATOM 2707 O O . SER B 1 113 ? 34.514 50.598 20.720 1.00 82.74 113 SER B O 1
ATOM 2710 N N . PHE B 1 114 ? 32.968 50.423 22.328 1.00 82.60 114 PHE B N 1
ATOM 2711 C CA . PHE B 1 114 ? 33.608 49.244 22.965 1.00 82.75 114 PHE B CA 1
ATOM 2712 C C . PHE B 1 114 ? 33.277 47.941 22.178 1.00 82.79 114 PHE B C 1
ATOM 2713 O O . PHE B 1 114 ? 34.033 46.951 22.223 1.00 82.72 114 PHE B O 1
ATOM 2721 N N . LEU B 1 115 ? 32.160 47.967 21.445 1.00 82.61 115 LEU B N 1
ATOM 2722 C CA . LEU B 1 115 ? 31.700 46.819 20.675 1.00 82.44 115 LEU B CA 1
ATOM 2723 C C . LEU B 1 115 ? 32.278 46.838 19.287 1.00 82.54 115 LEU B C 1
ATOM 2724 O O . LEU B 1 115 ? 32.146 45.845 18.558 1.00 82.63 115 LEU B O 1
ATOM 2729 N N . LEU B 1 116 ? 32.893 47.971 18.915 1.00 82.63 116 LEU B N 1
ATOM 2730 C CA . LEU B 1 116 ? 33.513 48.124 17.590 1.00 82.41 116 LEU B CA 1
ATOM 2731 C C . LEU B 1 116 ? 34.327 46.868 17.304 1.00 82.02 116 LEU B C 1
ATOM 2732 O O . LEU B 1 116 ? 35.275 46.556 17.995 1.00 81.66 116 LEU B O 1
ATOM 2737 N N . ASP B 1 117 ? 33.858 46.112 16.327 1.00 82.24 117 ASP B N 1
ATOM 2738 C CA . ASP B 1 117 ? 34.550 44.946 15.797 1.00 82.46 117 ASP B CA 1
ATOM 2739 C C . ASP B 1 117 ? 34.294 43.665 16.597 1.00 82.06 117 ASP B C 1
ATOM 2740 O O . ASP B 1 117 ? 34.846 42.630 16.244 1.00 82.09 117 ASP B O 1
ATOM 2745 N N . LYS B 1 118 ? 33.445 43.712 17.634 1.00 81.55 118 LYS B N 1
ATOM 2746 C CA . LYS B 1 118 ? 32.963 42.477 18.304 1.00 80.95 118 LYS B CA 1
ATOM 2747 C C . LYS B 1 118 ? 31.649 41.982 17.675 1.00 80.58 118 LYS B C 1
ATOM 2748 O O . LYS B 1 118 ? 31.084 42.662 16.810 1.00 80.84 118 LYS B O 1
ATOM 2754 N N . THR B 1 119 ? 31.184 40.797 18.084 1.00 79.49 119 THR B N 1
ATOM 2755 C CA . THR B 1 119 ? 30.060 40.114 17.402 1.00 79.03 119 THR B CA 1
ATOM 2756 C C . THR B 1 119 ? 28.990 39.712 18.421 1.00 78.45 119 THR B C 1
ATOM 2757 O O . THR B 1 119 ? 29.214 38.852 19.274 1.00 78.98 119 THR B O 1
ATOM 2761 N N . ILE B 1 120 ? 27.820 40.325 18.325 1.00 77.31 120 ILE B N 1
ATOM 2762 C CA . ILE B 1 120 ? 26.782 40.096 19.309 1.00 76.40 120 ILE B CA 1
ATOM 2763 C C . ILE B 1 120 ? 26.015 38.837 18.928 1.00 76.18 120 ILE B C 1
ATOM 2764 O O . ILE B 1 120 ? 25.257 38.825 17.967 1.00 76.40 120 ILE B O 1
ATOM 2769 N N . ASP B 1 121 ? 26.224 37.763 19.668 1.00 75.86 121 ASP B N 1
ATOM 2770 C CA . ASP B 1 121 ? 25.561 36.505 19.351 1.00 75.79 121 ASP B CA 1
ATOM 2771 C C . ASP B 1 121 ? 24.174 36.446 19.886 1.00 75.86 121 ASP B C 1
ATOM 2772 O O . ASP B 1 121 ? 23.287 35.900 19.220 1.00 75.36 121 ASP B O 1
ATOM 2777 N N . VAL B 1 122 ? 24.033 36.980 21.113 1.00 76.05 122 VAL B N 1
ATOM 2778 C CA . VAL B 1 122 ? 22.787 37.011 21.910 1.00 75.61 122 VAL B CA 1
ATOM 2779 C C . VAL B 1 122 ? 22.765 38.296 22.735 1.00 74.96 122 VAL B C 1
ATOM 2780 O O . VAL B 1 122 ? 23.673 38.535 23.498 1.00 74.43 122 VAL B O 1
ATOM 2784 N N . LEU B 1 123 ? 21.729 39.117 22.565 1.00 74.51 123 LEU B N 1
ATOM 2785 C CA . LEU B 1 123 ? 21.505 40.305 23.395 1.00 73.74 123 LEU B CA 1
ATOM 2786 C C . LEU B 1 123 ? 20.560 39.895 24.517 1.00 73.91 123 LEU B C 1
ATOM 2787 O O . LEU B 1 123 ? 19.503 39.310 24.266 1.00 73.14 123 LEU B O 1
ATOM 2792 N N . LEU B 1 124 ? 20.963 40.209 25.750 1.00 74.05 124 LEU B N 1
ATOM 2793 C CA . LEU B 1 124 ? 20.152 39.990 26.947 1.00 73.87 124 LEU B CA 1
ATOM 2794 C C . LEU B 1 124 ? 19.679 41.351 27.477 1.00 73.71 124 LEU B C 1
ATOM 2795 O O . LEU B 1 124 ? 20.464 42.088 28.072 1.00 72.71 124 LEU B O 1
ATOM 2800 N N . TYR B 1 125 ? 18.393 41.645 27.220 1.00 73.63 125 TYR B N 1
ATOM 2801 C CA . TYR B 1 125 ? 17.723 42.871 27.601 1.00 73.30 125 TYR B CA 1
ATOM 2802 C C . TYR B 1 125 ? 17.099 42.675 28.953 1.00 72.98 125 TYR B C 1
ATOM 2803 O O . TYR B 1 125 ? 16.094 41.973 29.080 1.00 73.26 125 TYR B O 1
ATOM 2812 N N . VAL B 1 126 ? 17.647 43.327 29.966 1.00 72.67 126 VAL B N 1
ATOM 2813 C CA . VAL B 1 126 ? 17.230 43.055 31.339 1.00 72.45 126 VAL B CA 1
ATOM 2814 C C . VAL B 1 126 ? 16.274 44.123 31.877 1.00 72.30 126 VAL B C 1
ATOM 2815 O O . VAL B 1 126 ? 16.466 45.327 31.644 1.00 72.21 126 VAL B O 1
ATOM 2819 N N . ASP B 1 127 ? 15.228 43.660 32.557 1.00 72.08 127 ASP B N 1
ATOM 2820 C CA . ASP B 1 127 ? 14.383 44.524 33.364 1.00 72.63 127 ASP B CA 1
ATOM 2821 C C . ASP B 1 127 ? 13.917 43.756 34.608 1.00 72.59 127 ASP B C 1
ATOM 2822 O O . ASP B 1 127 ? 14.142 42.554 34.727 1.00 72.90 127 ASP B O 1
ATOM 2827 N N . ARG B 1 128 ? 13.272 44.455 35.528 1.00 72.56 128 ARG B N 1
ATOM 2828 C CA . ARG B 1 128 ? 12.671 43.814 36.692 1.00 73.16 128 ARG B CA 1
ATOM 2829 C C . ARG B 1 128 ? 11.351 43.139 36.359 1.00 72.98 128 ARG B C 1
ATOM 2830 O O . ARG B 1 128 ? 10.591 43.653 35.537 1.00 73.27 128 ARG B O 1
ATOM 2838 N N . LEU B 1 129 ? 11.085 42.004 37.006 1.00 72.21 129 LEU B N 1
ATOM 2839 C CA . LEU B 1 129 ? 9.775 41.360 36.929 1.00 71.76 129 LEU B CA 1
ATOM 2840 C C . LEU B 1 129 ? 8.783 42.152 37.762 1.00 71.91 129 LEU B C 1
ATOM 2841 O O . LEU B 1 129 ? 7.615 42.289 37.395 1.00 71.22 129 LEU B O 1
ATOM 2846 N N . ASP B 1 130 ? 9.243 42.652 38.904 1.00 72.11 130 ASP B N 1
ATOM 2847 C CA . ASP B 1 130 ? 8.321 43.277 39.883 1.00 71.88 130 ASP B CA 1
ATOM 2848 C C . ASP B 1 130 ? 8.123 44.771 39.714 1.00 71.54 130 ASP B C 1
ATOM 2849 O O . ASP B 1 130 ? 8.082 45.479 40.675 1.00 71.66 130 ASP B O 1
ATOM 2854 N N . ALA B 1 131 ? 8.033 45.252 38.487 1.00 71.99 131 ALA B N 1
ATOM 2855 C CA . ALA B 1 131 ? 7.667 46.644 38.253 1.00 72.24 131 ALA B CA 1
ATOM 2856 C C . ALA B 1 131 ? 6.228 46.625 37.785 1.00 72.64 131 ALA B C 1
ATOM 2857 O O . ALA B 1 131 ? 5.725 45.617 37.288 1.00 72.66 131 ALA B O 1
ATOM 2859 N N . TYR B 1 132 ? 5.559 47.752 37.951 1.00 72.94 132 TYR B N 1
ATOM 2860 C CA . TYR B 1 132 ? 4.154 47.819 37.669 1.00 72.98 132 TYR B CA 1
ATOM 2861 C C . TYR B 1 132 ? 3.859 48.607 36.367 1.00 73.83 132 TYR B C 1
ATOM 2862 O O . TYR B 1 132 ? 2.699 48.743 35.983 1.00 75.07 132 TYR B O 1
ATOM 2871 N N . ARG B 1 133 ? 4.881 49.101 35.666 1.00 74.29 133 ARG B N 1
ATOM 2872 C CA . ARG B 1 133 ? 4.672 49.979 34.499 1.00 74.51 133 ARG B CA 1
ATOM 2873 C C . ARG B 1 133 ? 5.517 49.658 33.261 1.00 74.88 133 ARG B C 1
ATOM 2874 O O . ARG B 1 133 ? 6.414 48.860 33.284 1.00 74.78 133 ARG B O 1
ATOM 2882 N N . VAL B 1 134 ? 5.122 50.268 32.157 1.00 75.64 134 VAL B N 1
ATOM 2883 C CA . VAL B 1 134 ? 5.949 50.481 31.011 1.00 76.25 134 VAL B CA 1
ATOM 2884 C C . VAL B 1 134 ? 5.714 51.973 30.699 1.00 76.86 134 VAL B C 1
ATOM 2885 O O . VAL B 1 134 ? 4.805 52.591 31.260 1.00 76.85 134 VAL B O 1
ATOM 2889 N N . ASP B 1 135 ? 6.531 52.559 29.831 1.00 77.55 135 ASP B N 1
ATOM 2890 C CA . ASP B 1 135 ? 6.349 53.953 29.403 1.00 77.69 135 ASP B CA 1
ATOM 2891 C C . ASP B 1 135 ? 7.557 54.395 28.607 1.00 77.80 135 ASP B C 1
ATOM 2892 O O . ASP B 1 135 ? 8.552 53.657 28.503 1.00 77.44 135 ASP B O 1
ATOM 2897 N N . ASN B 1 136 ? 7.484 55.622 28.100 1.00 77.88 136 ASN B N 1
ATOM 2898 C CA . ASN B 1 136 ? 8.484 56.114 27.189 1.00 78.31 136 ASN B CA 1
ATOM 2899 C C . ASN B 1 136 ? 9.917 55.740 27.564 1.00 78.26 136 ASN B C 1
ATOM 2900 O O . ASN B 1 136 ? 10.740 55.514 26.671 1.00 78.17 136 ASN B O 1
ATOM 2905 N N . LEU B 1 137 ? 10.246 55.693 28.850 1.00 78.06 137 LEU B N 1
ATOM 2906 C CA . LEU B 1 137 ? 11.554 55.190 29.174 1.00 77.99 137 LEU B CA 1
ATOM 2907 C C . LEU B 1 137 ? 11.982 53.811 28.711 1.00 78.47 137 LEU B C 1
ATOM 2908 O O . LEU B 1 137 ? 13.099 53.609 28.205 1.00 78.55 137 LEU B O 1
ATOM 2913 N N . ASP B 1 138 ? 11.050 52.876 28.804 1.00 78.70 138 ASP B N 1
ATOM 2914 C CA . ASP B 1 138 ? 11.252 51.564 28.220 1.00 78.92 138 ASP B CA 1
ATOM 2915 C C . ASP B 1 138 ? 11.357 51.660 26.667 1.00 78.70 138 ASP B C 1
ATOM 2916 O O . ASP B 1 138 ? 12.197 51.015 26.056 1.00 78.15 138 ASP B O 1
ATOM 2921 N N . LYS B 1 139 ? 10.522 52.507 26.062 1.00 79.01 139 LYS B N 1
ATOM 2922 C CA . LYS B 1 139 ? 10.492 52.758 24.599 1.00 79.02 139 LYS B CA 1
ATOM 2923 C C . LYS B 1 139 ? 11.834 53.302 24.058 1.00 78.29 139 LYS B C 1
ATOM 2924 O O . LYS B 1 139 ? 12.372 52.786 23.070 1.00 77.43 139 LYS B O 1
ATOM 2930 N N . LEU B 1 140 ? 12.353 54.336 24.722 1.00 77.84 140 LEU B N 1
ATOM 2931 C CA . LEU B 1 140 ? 13.645 54.924 24.399 1.00 77.61 140 LEU B CA 1
ATOM 2932 C C . LEU B 1 140 ? 14.767 53.881 24.331 1.00 78.33 140 LEU B C 1
ATOM 2933 O O . LEU B 1 140 ? 15.466 53.768 23.325 1.00 78.69 140 LEU B O 1
ATOM 2938 N N . VAL B 1 141 ? 14.942 53.120 25.398 1.00 78.61 141 VAL B N 1
ATOM 2939 C CA . VAL B 1 141 ? 15.901 52.005 25.403 1.00 78.81 141 VAL B CA 1
ATOM 2940 C C . VAL B 1 141 ? 15.842 51.032 24.184 1.00 79.12 141 VAL B C 1
ATOM 2941 O O . VAL B 1 141 ? 16.881 50.691 23.594 1.00 79.53 141 VAL B O 1
ATOM 2945 N N . ALA B 1 142 ? 14.640 50.586 23.813 1.00 79.32 142 ALA B N 1
ATOM 2946 C CA . ALA B 1 142 ? 14.452 49.712 22.643 1.00 79.17 142 ALA B CA 1
ATOM 2947 C C . ALA B 1 142 ? 14.825 50.494 21.407 1.00 79.40 142 ALA B C 1
ATOM 2948 O O . ALA B 1 142 ? 15.294 49.931 20.420 1.00 79.59 142 ALA B O 1
ATOM 2950 N N . LYS B 1 143 ? 14.581 51.805 21.469 1.00 79.62 143 LYS B N 1
ATOM 2951 C CA . LYS B 1 143 ? 14.936 52.724 20.390 1.00 79.39 143 LYS B CA 1
ATOM 2952 C C . LYS B 1 143 ? 16.456 52.810 20.236 1.00 78.78 143 LYS B C 1
ATOM 2953 O O . LYS B 1 143 ? 16.970 52.645 19.134 1.00 78.41 143 LYS B O 1
ATOM 2959 N N . ALA B 1 144 ? 17.142 53.061 21.352 1.00 78.34 144 ALA B N 1
ATOM 2960 C CA . ALA B 1 144 ? 18.601 53.151 21.412 1.00 78.34 144 ALA B CA 1
ATOM 2961 C C . ALA B 1 144 ? 19.287 51.885 20.919 1.00 78.63 144 ALA B C 1
ATOM 2962 O O . ALA B 1 144 ? 20.273 51.963 20.179 1.00 78.47 144 ALA B O 1
ATOM 2964 N N . ILE B 1 145 ? 18.775 50.723 21.337 1.00 78.86 145 ILE B N 1
ATOM 2965 C CA . ILE B 1 145 ? 19.314 49.423 20.882 1.00 78.96 145 ILE B CA 1
ATOM 2966 C C . ILE B 1 145 ? 19.230 49.243 19.348 1.00 79.15 145 ILE B C 1
ATOM 2967 O O . ILE B 1 145 ? 20.199 48.846 18.696 1.00 79.44 145 ILE B O 1
ATOM 2972 N N . THR B 1 146 ? 18.062 49.543 18.797 1.00 79.16 146 THR B N 1
ATOM 2973 C CA . THR B 1 146 ? 17.773 49.391 17.376 1.00 79.15 146 THR B CA 1
ATOM 2974 C C . THR B 1 146 ? 18.575 50.354 16.448 1.00 79.31 146 THR B C 1
ATOM 2975 O O . THR B 1 146 ? 18.857 50.024 15.284 1.00 78.63 146 THR B O 1
ATOM 2979 N N . ASP B 1 147 ? 18.909 51.539 16.972 1.00 79.54 147 ASP B N 1
ATOM 2980 C CA . ASP B 1 147 ? 19.601 52.589 16.209 1.00 79.85 147 ASP B CA 1
ATOM 2981 C C . ASP B 1 147 ? 21.100 52.350 16.204 1.00 80.10 147 ASP B C 1
ATOM 2982 O O . ASP B 1 147 ? 21.799 52.628 15.232 1.00 80.07 147 ASP B O 1
ATOM 2987 N N . SER B 1 148 ? 21.575 51.856 17.331 1.00 80.55 148 SER B N 1
ATOM 2988 C CA . SER B 1 148 ? 22.914 51.357 17.464 1.00 80.99 148 SER B CA 1
ATOM 2989 C C . SER B 1 148 ? 23.180 50.099 16.598 1.00 81.49 148 SER B C 1
ATOM 2990 O O . SER B 1 148 ? 24.073 50.130 15.737 1.00 81.73 148 SER B O 1
ATOM 2993 N N . PHE B 1 149 ? 22.416 49.014 16.792 1.00 81.57 149 PHE B N 1
ATOM 2994 C CA . PHE B 1 149 ? 22.780 47.702 16.196 1.00 81.64 149 PHE B CA 1
ATOM 2995 C C . PHE B 1 149 ? 21.837 47.100 15.166 1.00 81.65 149 PHE B C 1
ATOM 2996 O O . PHE B 1 149 ? 22.112 46.010 14.647 1.00 81.94 149 PHE B O 1
ATOM 3004 N N . GLY B 1 150 ? 20.748 47.794 14.865 1.00 81.38 150 GLY B N 1
ATOM 3005 C CA . GLY B 1 150 ? 19.821 47.352 13.839 1.00 81.16 150 GLY B CA 1
ATOM 3006 C C . GLY B 1 150 ? 18.694 46.527 14.417 1.00 81.06 150 GLY B C 1
ATOM 3007 O O . GLY B 1 150 ? 18.826 45.934 15.489 1.00 80.82 150 GLY B O 1
ATOM 3008 N N . LYS B 1 151 ? 17.584 46.511 13.688 1.00 80.78 151 LYS B N 1
ATOM 3009 C CA . LYS B 1 151 ? 16.441 45.667 13.987 1.00 81.03 151 LYS B CA 1
ATOM 3010 C C . LYS B 1 151 ? 16.753 44.164 13.874 1.00 81.02 151 LYS B C 1
ATOM 3011 O O . LYS B 1 151 ? 15.989 43.331 14.367 1.00 81.19 151 LYS B O 1
ATOM 3017 N N . GLY B 1 152 ? 17.875 43.824 13.238 1.00 80.88 152 GLY B N 1
ATOM 3018 C CA . GLY B 1 152 ? 18.314 42.432 13.100 1.00 80.75 152 GLY B CA 1
ATOM 3019 C C . GLY B 1 152 ? 18.693 41.804 14.426 1.00 80.61 152 GLY B C 1
ATOM 3020 O O . GLY B 1 152 ? 18.497 40.614 14.622 1.00 80.55 152 GLY B O 1
ATOM 3021 N N . ILE B 1 153 ? 19.215 42.629 15.335 1.00 80.59 153 ILE B N 1
ATOM 3022 C CA . ILE B 1 153 ? 19.559 42.229 16.715 1.00 80.37 153 ILE B CA 1
ATOM 3023 C C . ILE B 1 153 ? 18.422 41.595 17.530 1.00 80.23 153 ILE B C 1
ATOM 3024 O O . ILE B 1 153 ? 18.687 40.778 18.421 1.00 80.34 153 ILE B O 1
ATOM 3029 N N . TRP B 1 154 ? 17.174 41.968 17.247 1.00 79.61 154 TRP B N 1
ATOM 3030 C CA . TRP B 1 154 ? 16.056 41.461 18.043 1.00 79.29 154 TRP B CA 1
ATOM 3031 C C . TRP B 1 154 ? 15.721 40.015 17.768 1.00 79.98 154 TRP B C 1
ATOM 3032 O O . TRP B 1 154 ? 14.982 39.397 18.542 1.00 79.80 154 TRP B O 1
ATOM 3043 N N . ASN B 1 155 ? 16.239 39.486 16.659 1.00 80.83 155 ASN B N 1
ATOM 3044 C CA . ASN B 1 155 ? 16.138 38.050 16.373 1.00 81.60 155 ASN B CA 1
ATOM 3045 C C . ASN B 1 155 ? 17.151 37.222 17.192 1.00 81.70 155 ASN B C 1
ATOM 3046 O O . ASN B 1 155 ? 17.055 35.985 17.229 1.00 81.99 155 ASN B O 1
ATOM 3051 N N . LYS B 1 156 ? 18.128 37.899 17.803 1.00 81.53 156 LYS B N 1
ATOM 3052 C CA . LYS B 1 156 ? 19.119 37.244 18.668 1.00 81.46 156 LYS B CA 1
ATOM 3053 C C . LYS B 1 156 ? 18.956 37.739 20.117 1.00 81.26 156 LYS B C 1
ATOM 3054 O O . LYS B 1 156 ? 19.861 37.584 20.946 1.00 81.34 156 LYS B O 1
ATOM 3060 N N . ALA B 1 157 ? 17.770 38.293 20.400 1.00 80.65 157 ALA B N 1
ATOM 3061 C CA . ALA B 1 157 ? 17.422 38.915 21.685 1.00 80.14 157 ALA B CA 1
ATOM 3062 C C . ALA B 1 157 ? 16.595 37.977 22.562 1.00 79.41 157 ALA B C 1
ATOM 3063 O O . ALA B 1 157 ? 15.775 37.201 22.062 1.00 79.58 157 ALA B O 1
ATOM 3065 N N . ILE B 1 158 ? 16.831 38.093 23.876 1.00 78.56 158 ILE B N 1
ATOM 3066 C CA . ILE B 1 158 ? 16.051 37.468 24.955 1.00 77.04 158 ILE B CA 1
ATOM 3067 C C . ILE B 1 158 ? 15.813 38.549 26.024 1.00 76.38 158 ILE B C 1
ATOM 3068 O O . ILE B 1 158 ? 16.714 39.322 26.340 1.00 75.63 158 ILE B O 1
ATOM 3073 N N . VAL B 1 159 ? 14.600 38.593 26.571 1.00 76.03 159 VAL B N 1
ATOM 3074 C CA . VAL B 1 159 ? 14.260 39.506 27.666 1.00 75.66 159 VAL B CA 1
ATOM 3075 C C . VAL B 1 159 ? 14.284 38.739 28.993 1.00 75.76 159 VAL B C 1
ATOM 3076 O O . VAL B 1 159 ? 13.624 37.707 29.153 1.00 76.15 159 VAL B O 1
ATOM 3080 N N . ALA B 1 160 ? 15.071 39.238 29.945 1.00 75.58 160 ALA B N 1
ATOM 3081 C CA . ALA B 1 160 ? 15.259 38.576 31.231 1.00 75.13 160 ALA B CA 1
ATOM 3082 C C . ALA B 1 160 ? 14.683 39.476 32.323 1.00 75.61 160 ALA B C 1
ATOM 3083 O O . ALA B 1 160 ? 15.082 40.670 32.472 1.00 75.14 160 ALA B O 1
ATOM 3085 N N . LEU B 1 161 ? 13.726 38.911 33.064 1.00 75.24 161 LEU B N 1
ATOM 3086 C CA . LEU B 1 161 ? 13.111 39.618 34.146 1.00 74.84 161 LEU B CA 1
ATOM 3087 C C . LEU B 1 161 ? 13.699 39.091 35.432 1.00 75.12 161 LEU B C 1
ATOM 3088 O O . LEU B 1 161 ? 13.620 37.885 35.691 1.00 75.55 161 LEU B O 1
ATOM 3093 N N . THR B 1 162 ? 14.314 40.007 36.202 1.00 74.60 162 THR B N 1
ATOM 3094 C CA . THR B 1 162 ? 14.980 39.707 37.472 1.00 73.88 162 THR B CA 1
ATOM 3095 C C . THR B 1 162 ? 13.975 39.918 38.628 1.00 73.67 162 THR B C 1
ATOM 3096 O O . THR B 1 162 ? 12.818 40.197 38.372 1.00 73.78 162 THR B O 1
ATOM 3100 N N . HIS B 1 163 ? 14.418 39.761 39.877 1.00 73.26 163 HIS B N 1
ATOM 3101 C CA . HIS B 1 163 ? 13.547 39.647 41.025 1.00 73.16 163 HIS B CA 1
ATOM 3102 C C . HIS B 1 163 ? 12.375 38.638 40.823 1.00 73.98 163 HIS B C 1
ATOM 3103 O O . HIS B 1 163 ? 11.263 38.814 41.314 1.00 73.34 163 HIS B O 1
ATOM 3110 N N . ALA B 1 164 ? 12.668 37.538 40.152 1.00 75.10 164 ALA B N 1
ATOM 3111 C CA . ALA B 1 164 ? 11.664 36.545 39.813 1.00 76.20 164 ALA B CA 1
ATOM 3112 C C . ALA B 1 164 ? 11.168 35.745 41.022 1.00 77.72 164 ALA B C 1
ATOM 3113 O O . ALA B 1 164 ? 10.239 34.939 40.891 1.00 77.46 164 ALA B O 1
ATOM 3115 N N . GLN B 1 165 ? 11.769 35.944 42.197 1.00 79.56 165 GLN B N 1
ATOM 3116 C CA . GLN B 1 165 ? 11.220 35.343 43.400 1.00 81.25 165 GLN B CA 1
ATOM 3117 C C . GLN B 1 165 ? 10.175 36.255 44.021 1.00 81.89 165 GLN B C 1
ATOM 3118 O O . GLN B 1 165 ? 10.035 36.370 45.226 1.00 81.75 165 GLN B O 1
ATOM 3124 N N . PHE B 1 166 ? 9.438 36.909 43.157 1.00 83.25 166 PHE B N 1
ATOM 3125 C CA . PHE B 1 166 ? 8.359 37.754 43.542 1.00 84.31 166 PHE B CA 1
ATOM 3126 C C . PHE B 1 166 ? 7.167 36.879 43.883 1.00 84.61 166 PHE B C 1
ATOM 3127 O O . PHE B 1 166 ? 6.996 35.803 43.312 1.00 84.96 166 PHE B O 1
ATOM 3135 N N . SER B 1 167 ? 6.348 37.338 44.817 1.00 84.46 167 SER B N 1
ATOM 3136 C CA . SER B 1 167 ? 4.964 36.926 44.835 1.00 84.50 167 SER B CA 1
ATOM 3137 C C . SER B 1 167 ? 4.151 38.180 44.526 1.00 83.79 167 SER B C 1
ATOM 3138 O O . SER B 1 167 ? 4.370 39.219 45.117 1.00 83.84 167 SER B O 1
ATOM 3141 N N . PRO B 1 168 ? 3.238 38.106 43.560 1.00 83.31 168 PRO B N 1
ATOM 3142 C CA . PRO B 1 168 ? 2.497 39.289 43.154 1.00 82.90 168 PRO B CA 1
ATOM 3143 C C . PRO B 1 168 ? 1.687 39.969 44.235 1.00 82.88 168 PRO B C 1
ATOM 3144 O O . PRO B 1 168 ? 1.583 39.453 45.331 1.00 82.93 168 PRO B O 1
ATOM 3148 N N . PRO B 1 169 ? 1.149 41.157 43.933 1.00 83.02 169 PRO B N 1
ATOM 3149 C CA . PRO B 1 169 ? 0.182 41.846 44.775 1.00 82.94 169 PRO B CA 1
ATOM 3150 C C . PRO B 1 169 ? -1.244 41.329 44.648 1.00 83.45 169 PRO B C 1
ATOM 3151 O O . PRO B 1 169 ? -1.456 40.286 44.065 1.00 83.72 169 PRO B O 1
ATOM 3155 N N . ASP B 1 170 ? -2.212 42.086 45.167 1.00 84.17 170 ASP B N 1
ATOM 3156 C CA . ASP B 1 170 ? -3.554 41.561 45.481 1.00 84.59 170 ASP B CA 1
ATOM 3157 C C . ASP B 1 170 ? -3.963 40.239 44.843 1.00 84.56 170 ASP B C 1
ATOM 3158 O O . ASP B 1 170 ? -4.840 40.135 43.979 1.00 84.34 170 ASP B O 1
ATOM 3163 N N . GLY B 1 171 ? -3.292 39.211 45.354 1.00 84.87 171 GLY B N 1
ATOM 3164 C CA . GLY B 1 171 ? -3.623 37.821 45.091 1.00 85.01 171 GLY B CA 1
ATOM 3165 C C . GLY B 1 171 ? -3.613 37.442 43.624 1.00 85.02 171 GLY B C 1
ATOM 3166 O O . GLY B 1 171 ? -4.093 36.360 43.277 1.00 85.22 171 GLY B O 1
ATOM 3167 N N . LEU B 1 172 ? -3.089 38.322 42.761 1.00 84.50 172 LEU B N 1
ATOM 3168 C CA . LEU B 1 172 ? -2.835 37.962 41.373 1.00 84.09 172 LEU B CA 1
ATOM 3169 C C . LEU B 1 172 ? -1.961 36.703 41.384 1.00 83.02 172 LEU B C 1
ATOM 3170 O O . LEU B 1 172 ? -0.934 36.673 42.042 1.00 82.03 172 LEU B O 1
ATOM 3175 N N . PRO B 1 173 ? -2.408 35.627 40.723 1.00 82.28 173 PRO B N 1
ATOM 3176 C CA . PRO B 1 173 ? -1.492 34.489 40.703 1.00 81.76 173 PRO B CA 1
ATOM 3177 C C . PRO B 1 173 ? -0.217 34.883 39.994 1.00 80.98 173 PRO B C 1
ATOM 3178 O O . PRO B 1 173 ? -0.189 35.929 39.355 1.00 80.55 173 PRO B O 1
ATOM 3182 N N . TYR B 1 174 ? 0.821 34.060 40.123 1.00 80.62 174 TYR B N 1
ATOM 3183 C CA . TYR B 1 174 ? 2.185 34.413 39.681 1.00 80.16 174 TYR B CA 1
ATOM 3184 C C . TYR B 1 174 ? 2.251 34.501 38.180 1.00 80.14 174 TYR B C 1
ATOM 3185 O O . TYR B 1 174 ? 2.950 35.348 37.647 1.00 80.77 174 TYR B O 1
ATOM 3194 N N . ASP B 1 175 ? 1.519 33.621 37.502 1.00 80.05 175 ASP B N 1
ATOM 3195 C CA . ASP B 1 175 ? 1.528 33.542 36.033 1.00 79.90 175 ASP B CA 1
ATOM 3196 C C . ASP B 1 175 ? 0.772 34.664 35.355 1.00 79.12 175 ASP B C 1
ATOM 3197 O O . ASP B 1 175 ? 1.261 35.239 34.391 1.00 78.35 175 ASP B O 1
ATOM 3202 N N . GLU B 1 176 ? -0.437 34.941 35.834 1.00 78.59 176 GLU B N 1
ATOM 3203 C CA . GLU B 1 176 ? -1.182 36.088 35.356 1.00 78.17 176 GLU B CA 1
ATOM 3204 C C . GLU B 1 176 ? -0.306 37.345 35.434 1.00 77.45 176 GLU B C 1
ATOM 3205 O O . GLU B 1 176 ? -0.147 38.066 34.444 1.00 76.47 176 GLU B O 1
ATOM 3211 N N . PHE B 1 177 ? 0.270 37.591 36.610 1.00 77.31 177 PHE B N 1
ATOM 3212 C CA . PHE B 1 177 ? 1.061 38.793 36.808 1.00 77.44 177 PHE B CA 1
ATOM 3213 C C . PHE B 1 177 ? 2.168 38.801 35.787 1.00 77.73 177 PHE B C 1
ATOM 3214 O O . PHE B 1 177 ? 2.359 39.792 35.083 1.00 78.41 177 PHE B O 1
ATOM 3222 N N . PHE B 1 178 ? 2.902 37.688 35.740 1.00 77.34 178 PHE B N 1
ATOM 3223 C CA . PHE B 1 178 ? 3.970 37.461 34.782 1.00 76.80 178 PHE B CA 1
ATOM 3224 C C . PHE B 1 178 ? 3.550 37.633 33.362 1.00 76.57 178 PHE B C 1
ATOM 3225 O O . PHE B 1 178 ? 4.223 38.264 32.571 1.00 77.18 178 PHE B O 1
ATOM 3233 N N . SER B 1 179 ? 2.449 37.012 33.025 1.00 76.58 179 SER B N 1
ATOM 3234 C CA . SER B 1 179 ? 1.980 37.047 31.666 1.00 76.53 179 SER B CA 1
ATOM 3235 C C . SER B 1 179 ? 1.586 38.461 31.227 1.00 76.25 179 SER B C 1
ATOM 3236 O O . SER B 1 179 ? 1.910 38.865 30.101 1.00 75.51 179 SER B O 1
ATOM 3239 N N . LYS B 1 180 ? 0.924 39.219 32.108 1.00 76.23 180 LYS B N 1
ATOM 3240 C CA . LYS B 1 180 ? 0.576 40.602 31.773 1.00 76.92 180 LYS B CA 1
ATOM 3241 C C . LYS B 1 180 ? 1.808 41.523 31.650 1.00 77.23 180 LYS B C 1
ATOM 3242 O O . LYS B 1 180 ? 1.846 42.372 30.772 1.00 76.90 180 LYS B O 1
ATOM 3248 N N . ARG B 1 181 ? 2.813 41.357 32.504 1.00 78.05 181 ARG B N 1
ATOM 3249 C CA . ARG B 1 181 ? 3.984 42.209 32.404 1.00 78.87 181 ARG B CA 1
ATOM 3250 C C . ARG B 1 181 ? 4.830 41.846 31.199 1.00 79.79 181 ARG B C 1
ATOM 3251 O O . ARG B 1 181 ? 5.407 42.734 30.594 1.00 79.79 181 ARG B O 1
ATOM 3259 N N . SER B 1 182 ? 4.910 40.572 30.830 1.00 80.65 182 SER B N 1
ATOM 3260 C CA . SER B 1 182 ? 5.639 40.216 29.620 1.00 81.60 182 SER B CA 1
ATOM 3261 C C . SER B 1 182 ? 5.077 40.927 28.389 1.00 82.55 182 SER B C 1
ATOM 3262 O O . SER B 1 182 ? 5.836 41.534 27.634 1.00 83.17 182 SER B O 1
ATOM 3265 N N . GLU B 1 183 ? 3.766 40.882 28.181 1.00 83.13 183 GLU B N 1
ATOM 3266 C CA . GLU B 1 183 ? 3.208 41.589 27.042 1.00 83.83 183 GLU B CA 1
ATOM 3267 C C . GLU B 1 183 ? 3.409 43.097 27.192 1.00 83.56 183 GLU B C 1
ATOM 3268 O O . GLU B 1 183 ? 3.794 43.777 26.240 1.00 83.65 183 GLU B O 1
ATOM 3274 N N . ALA B 1 184 ? 3.195 43.629 28.388 1.00 83.26 184 ALA B N 1
ATOM 3275 C CA . ALA B 1 184 ? 3.335 45.078 28.583 1.00 83.08 184 ALA B CA 1
ATOM 3276 C C . ALA B 1 184 ? 4.685 45.558 28.015 1.00 82.80 184 ALA B C 1
ATOM 3277 O O . ALA B 1 184 ? 4.781 46.567 27.333 1.00 82.34 184 ALA B O 1
ATOM 3279 N N . LEU B 1 185 ? 5.714 44.778 28.284 1.00 82.92 185 LEU B N 1
ATOM 3280 C CA . LEU B 1 185 ? 7.084 45.146 27.980 1.00 83.14 185 LEU B CA 1
ATOM 3281 C C . LEU B 1 185 ? 7.411 44.776 26.558 1.00 83.47 185 LEU B C 1
ATOM 3282 O O . LEU B 1 185 ? 7.999 45.576 25.824 1.00 83.42 185 LEU B O 1
ATOM 3287 N N . LEU B 1 186 ? 7.040 43.556 26.176 1.00 83.86 186 LEU B N 1
ATOM 3288 C CA . LEU B 1 186 ? 7.214 43.122 24.800 1.00 84.32 186 LEU B CA 1
ATOM 3289 C C . LEU B 1 186 ? 6.535 44.109 23.842 1.00 84.62 186 LEU B C 1
ATOM 3290 O O . LEU B 1 186 ? 7.153 44.485 22.865 1.00 84.91 186 LEU B O 1
ATOM 3295 N N . GLN B 1 187 ? 5.312 44.571 24.138 1.00 85.17 187 GLN B N 1
ATOM 3296 C CA . GLN B 1 187 ? 4.655 45.566 23.275 1.00 85.65 187 GLN B CA 1
ATOM 3297 C C . GLN B 1 187 ? 5.516 46.819 23.121 1.00 85.40 187 GLN B C 1
ATOM 3298 O O . GLN B 1 187 ? 5.742 47.261 22.012 1.00 85.76 187 GLN B O 1
ATOM 3304 N N . VAL B 1 188 ? 6.011 47.380 24.218 1.00 85.28 188 VAL B N 1
ATOM 3305 C CA . VAL B 1 188 ? 6.730 48.656 24.152 1.00 85.23 188 VAL B CA 1
ATOM 3306 C C . VAL B 1 188 ? 8.169 48.555 23.633 1.00 85.72 188 VAL B C 1
ATOM 3307 O O . VAL B 1 188 ? 8.676 49.522 23.059 1.00 85.83 188 VAL B O 1
ATOM 3311 N N . VAL B 1 189 ? 8.838 47.418 23.815 1.00 86.02 189 VAL B N 1
ATOM 3312 C CA . VAL B 1 189 ? 10.150 47.272 23.186 1.00 86.44 189 VAL B CA 1
ATOM 3313 C C . VAL B 1 189 ? 9.911 47.105 21.691 1.00 86.63 189 VAL B C 1
ATOM 3314 O O . VAL B 1 189 ? 10.552 47.774 20.892 1.00 86.90 189 VAL B O 1
ATOM 3318 N N . ARG B 1 190 ? 8.967 46.235 21.324 1.00 86.79 190 ARG B N 1
ATOM 3319 C CA . ARG B 1 190 ? 8.507 46.113 19.924 1.00 87.24 190 ARG B CA 1
ATOM 3320 C C . ARG B 1 190 ? 8.144 47.461 19.298 1.00 86.04 190 ARG B C 1
ATOM 3321 O O . ARG B 1 190 ? 8.381 47.679 18.119 1.00 86.05 190 ARG B O 1
ATOM 3329 N N . SER B 1 191 ? 7.551 48.348 20.083 1.00 85.07 191 SER B N 1
ATOM 3330 C CA . SER B 1 191 ? 7.279 49.691 19.631 1.00 84.41 191 SER B CA 1
ATOM 3331 C C . SER B 1 191 ? 8.585 50.459 19.420 1.00 84.06 191 SER B C 1
ATOM 3332 O O . SER B 1 191 ? 8.879 50.880 18.327 1.00 83.80 191 SER B O 1
ATOM 3335 N N . GLY B 1 192 ? 9.385 50.638 20.453 1.00 84.05 192 GLY B N 1
ATOM 3336 C CA . GLY B 1 192 ? 10.597 51.446 20.309 1.00 84.35 192 GLY B CA 1
ATOM 3337 C C . GLY B 1 192 ? 11.592 50.917 19.267 1.00 84.66 192 GLY B C 1
ATOM 3338 O O . GLY B 1 192 ? 12.381 51.677 18.677 1.00 84.66 192 GLY B O 1
ATOM 3339 N N . ALA B 1 193 ? 11.571 49.608 19.043 1.00 84.61 193 ALA B N 1
ATOM 3340 C CA . ALA B 1 193 ? 12.424 49.006 18.035 1.00 84.63 193 ALA B CA 1
ATOM 3341 C C . ALA B 1 193 ? 11.740 49.027 16.653 1.00 84.72 193 ALA B C 1
ATOM 3342 O O . ALA B 1 193 ? 12.378 48.785 15.629 1.00 85.09 193 ALA B O 1
ATOM 3344 N N . SER B 1 194 ? 10.450 49.337 16.634 1.00 84.99 194 SER B N 1
ATOM 3345 C CA . SER B 1 194 ? 9.612 49.211 15.438 1.00 85.21 194 SER B CA 1
ATOM 3346 C C . SER B 1 194 ? 9.605 47.767 14.890 1.00 85.72 194 SER B C 1
ATOM 3347 O O . SER B 1 194 ? 10.449 47.412 14.054 1.00 86.50 194 SER B O 1
ATOM 3350 N N . LEU B 1 195 ? 8.672 46.943 15.400 1.00 85.79 195 LEU B N 1
ATOM 3351 C CA . LEU B 1 195 ? 8.397 45.588 14.873 1.00 85.44 195 LEU B CA 1
ATOM 3352 C C . LEU B 1 195 ? 6.908 45.271 15.009 1.00 85.14 195 LEU B C 1
ATOM 3353 O O . LEU B 1 195 ? 6.334 44.603 14.157 1.00 84.67 195 LEU B O 1
ATOM 3358 N N . ALA B 1 201 ? 7.774 38.118 13.938 1.00 104.14 201 ALA B N 1
ATOM 3359 C CA . ALA B 1 201 ? 7.528 38.810 15.208 1.00 104.23 201 ALA B CA 1
ATOM 3360 C C . ALA B 1 201 ? 8.806 38.989 16.095 1.00 104.30 201 ALA B C 1
ATOM 3361 O O . ALA B 1 201 ? 8.930 39.994 16.826 1.00 104.17 201 ALA B O 1
ATOM 3363 N N . SER B 1 202 ? 9.717 38.007 16.098 1.00 104.03 202 SER B N 1
ATOM 3364 C CA . SER B 1 202 ? 9.419 36.620 15.709 1.00 103.41 202 SER B CA 1
ATOM 3365 C C . SER B 1 202 ? 9.174 35.925 17.037 1.00 102.42 202 SER B C 1
ATOM 3366 O O . SER B 1 202 ? 8.037 35.627 17.417 1.00 102.15 202 SER B O 1
ATOM 3369 N N . ASP B 1 203 ? 10.245 35.716 17.781 1.00 101.34 203 ASP B N 1
ATOM 3370 C CA . ASP B 1 203 ? 10.075 35.002 18.996 1.00 100.19 203 ASP B CA 1
ATOM 3371 C C . ASP B 1 203 ? 9.181 35.500 20.067 1.00 98.13 203 ASP B C 1
ATOM 3372 O O . ASP B 1 203 ? 8.013 35.097 20.104 1.00 97.89 203 ASP B O 1
ATOM 3377 N N . ILE B 1 204 ? 9.636 36.479 20.876 1.00 95.45 204 ILE B N 1
ATOM 3378 C CA . ILE B 1 204 ? 11.055 36.781 21.194 1.00 92.95 204 ILE B CA 1
ATOM 3379 C C . ILE B 1 204 ? 11.113 36.518 22.702 1.00 90.69 204 ILE B C 1
ATOM 3380 O O . ILE B 1 204 ? 10.379 37.140 23.462 1.00 90.03 204 ILE B O 1
ATOM 3385 N N . PRO B 1 205 ? 11.970 35.573 23.128 1.00 88.13 205 PRO B N 1
ATOM 3386 C CA . PRO B 1 205 ? 11.810 34.914 24.405 1.00 86.50 205 PRO B CA 1
ATOM 3387 C C . PRO B 1 205 ? 11.958 35.758 25.662 1.00 85.10 205 PRO B C 1
ATOM 3388 O O . PRO B 1 205 ? 12.783 36.670 25.725 1.00 84.49 205 PRO B O 1
ATOM 3392 N N . VAL B 1 206 ? 11.137 35.418 26.653 1.00 83.71 206 VAL B N 1
ATOM 3393 C CA . VAL B 1 206 ? 11.209 35.984 27.988 1.00 82.37 206 VAL B CA 1
ATOM 3394 C C . VAL B 1 206 ? 11.560 34.870 29.000 1.00 81.70 206 VAL B C 1
ATOM 3395 O O . VAL B 1 206 ? 10.854 33.881 29.095 1.00 81.23 206 VAL B O 1
ATOM 3399 N N . VAL B 1 207 ? 12.673 35.040 29.720 1.00 81.13 207 VAL B N 1
ATOM 3400 C CA . VAL B 1 207 ? 13.138 34.098 30.751 1.00 80.43 207 VAL B CA 1
ATOM 3401 C C . VAL B 1 207 ? 13.078 34.845 32.051 1.00 79.69 207 VAL B C 1
ATOM 3402 O O . VAL B 1 207 ? 13.038 36.070 32.046 1.00 79.69 207 VAL B O 1
ATOM 3406 N N . LEU B 1 208 ? 13.087 34.113 33.157 1.00 79.20 208 LEU B N 1
ATOM 3407 C CA . LEU B 1 208 ? 13.001 34.711 34.501 1.00 79.12 208 LEU B CA 1
ATOM 3408 C C . LEU B 1 208 ? 14.302 34.513 35.258 1.00 79.05 208 LEU B C 1
ATOM 3409 O O . LEU B 1 208 ? 15.014 33.587 34.995 1.00 79.40 208 LEU B O 1
ATOM 3414 N N . ILE B 1 209 ? 14.615 35.378 36.201 1.00 79.80 209 ILE B N 1
ATOM 3415 C CA . ILE B 1 209 ? 15.954 35.389 36.802 1.00 80.70 209 ILE B CA 1
ATOM 3416 C C . ILE B 1 209 ? 15.901 35.753 38.278 1.00 81.21 209 ILE B C 1
ATOM 3417 O O . ILE B 1 209 ? 15.324 36.777 38.627 1.00 81.39 209 ILE B O 1
ATOM 3422 N N . GLU B 1 210 ? 16.491 34.931 39.148 1.00 81.78 210 GLU B N 1
ATOM 3423 C CA . GLU B 1 210 ? 16.630 35.312 40.582 1.00 82.35 210 GLU B CA 1
ATOM 3424 C C . GLU B 1 210 ? 18.093 35.382 41.021 1.00 83.22 210 GLU B C 1
ATOM 3425 O O . GLU B 1 210 ? 18.672 34.381 41.428 1.00 83.15 210 GLU B O 1
ATOM 3431 N N . ASN B 1 211 ? 18.670 36.579 40.959 1.00 84.69 211 ASN B N 1
ATOM 3432 C CA . ASN B 1 211 ? 20.067 36.797 41.340 1.00 86.25 211 ASN B CA 1
ATOM 3433 C C . ASN B 1 211 ? 20.246 36.781 42.874 1.00 88.49 211 ASN B C 1
ATOM 3434 O O . ASN B 1 211 ? 21.304 37.144 43.400 1.00 88.85 211 ASN B O 1
ATOM 3439 N N . SER B 1 212 ? 19.237 36.253 43.558 1.00 91.16 212 SER B N 1
ATOM 3440 C CA . SER B 1 212 ? 18.780 36.708 44.881 1.00 93.30 212 SER B CA 1
ATOM 3441 C C . SER B 1 212 ? 19.761 36.942 45.993 1.00 95.50 212 SER B C 1
ATOM 3442 O O . SER B 1 212 ? 19.668 38.004 46.621 1.00 96.21 212 SER B O 1
ATOM 3445 N N . GLY B 1 213 ? 20.655 35.989 46.320 1.00 97.92 213 GLY B N 1
ATOM 3446 C CA . GLY B 1 213 ? 20.965 34.729 45.575 1.00 99.69 213 GLY B CA 1
ATOM 3447 C C . GLY B 1 213 ? 19.987 33.542 45.442 1.00 100.68 213 GLY B C 1
ATOM 3448 O O . GLY B 1 213 ? 19.463 33.297 44.332 1.00 100.84 213 GLY B O 1
ATOM 3449 N N . ARG B 1 214 ? 19.788 32.771 46.530 1.00 101.77 214 ARG B N 1
ATOM 3450 C CA . ARG B 1 214 ? 18.832 31.619 46.557 1.00 102.42 214 ARG B CA 1
ATOM 3451 C C . ARG B 1 214 ? 17.518 32.039 47.296 1.00 102.95 214 ARG B C 1
ATOM 3452 O O . ARG B 1 214 ? 17.435 33.143 47.872 1.00 102.68 214 ARG B O 1
ATOM 3460 N N . CYS B 1 215 ? 16.442 31.259 47.210 1.00 103.57 215 CYS B N 1
ATOM 3461 C CA . CYS B 1 215 ? 16.034 30.484 46.043 1.00 103.93 215 CYS B CA 1
ATOM 3462 C C . CYS B 1 215 ? 15.670 28.994 46.205 1.00 104.17 215 CYS B C 1
ATOM 3463 O O . CYS B 1 215 ? 16.371 28.273 46.924 1.00 104.44 215 CYS B O 1
ATOM 3466 N N . ASN B 1 216 ? 14.543 28.570 45.633 1.00 104.23 216 ASN B N 1
ATOM 3467 C CA . ASN B 1 216 ? 13.876 27.381 46.188 1.00 104.62 216 ASN B CA 1
ATOM 3468 C C . ASN B 1 216 ? 13.627 26.171 45.245 1.00 105.00 216 ASN B C 1
ATOM 3469 O O . ASN B 1 216 ? 14.364 25.136 45.292 1.00 104.79 216 ASN B O 1
ATOM 3474 N N . SER B 1 220 ? 17.370 18.932 44.445 1.00 110.54 220 SER B N 1
ATOM 3475 C CA . SER B 1 220 ? 17.051 19.207 43.038 1.00 110.47 220 SER B CA 1
ATOM 3476 C C . SER B 1 220 ? 18.288 19.040 42.106 1.00 110.57 220 SER B C 1
ATOM 3477 O O . SER B 1 220 ? 18.292 18.145 41.262 1.00 110.36 220 SER B O 1
ATOM 3480 N N . ASP B 1 221 ? 19.343 19.847 42.264 1.00 110.75 221 ASP B N 1
ATOM 3481 C CA . ASP B 1 221 ? 19.494 20.794 43.379 1.00 110.81 221 ASP B CA 1
ATOM 3482 C C . ASP B 1 221 ? 19.227 22.252 42.982 1.00 110.70 221 ASP B C 1
ATOM 3483 O O . ASP B 1 221 ? 18.519 22.952 43.716 1.00 110.85 221 ASP B O 1
ATOM 3488 N N . GLU B 1 222 ? 19.743 22.710 41.833 1.00 110.32 222 GLU B N 1
ATOM 3489 C CA . GLU B 1 222 ? 19.727 24.160 41.549 1.00 109.87 222 GLU B CA 1
ATOM 3490 C C . GLU B 1 222 ? 18.304 24.713 41.417 1.00 109.03 222 GLU B C 1
ATOM 3491 O O . GLU B 1 222 ? 17.311 23.964 41.390 1.00 108.75 222 GLU B O 1
ATOM 3497 N N . LYS B 1 223 ? 18.255 26.033 41.251 1.00 107.97 223 LYS B N 1
ATOM 3498 C CA . LYS B 1 223 ? 17.366 26.881 42.012 1.00 106.76 223 LYS B CA 1
ATOM 3499 C C . LYS B 1 223 ? 16.130 27.349 41.234 1.00 106.01 223 LYS B C 1
ATOM 3500 O O . LYS B 1 223 ? 16.229 28.135 40.302 1.00 105.80 223 LYS B O 1
ATOM 3506 N N . VAL B 1 224 ? 14.970 26.842 41.653 1.00 105.22 224 VAL B N 1
ATOM 3507 C CA . VAL B 1 224 ? 13.709 26.942 40.899 1.00 104.64 224 VAL B CA 1
ATOM 3508 C C . VAL B 1 224 ? 12.946 28.258 41.174 1.00 104.43 224 VAL B C 1
ATOM 3509 O O . VAL B 1 224 ? 13.121 28.864 42.231 1.00 105.05 224 VAL B O 1
ATOM 3513 N N . LEU B 1 225 ? 12.129 28.695 40.212 1.00 103.60 225 LEU B N 1
ATOM 3514 C CA . LEU B 1 225 ? 11.241 29.865 40.363 1.00 103.13 225 LEU B CA 1
ATOM 3515 C C . LEU B 1 225 ? 9.846 29.399 40.807 1.00 102.81 225 LEU B C 1
ATOM 3516 O O . LEU B 1 225 ? 9.574 28.187 40.765 1.00 102.66 225 LEU B O 1
ATOM 3521 N N . PRO B 1 226 ? 8.943 30.347 41.207 1.00 102.00 226 PRO B N 1
ATOM 3522 C CA . PRO B 1 226 ? 7.662 29.932 41.791 1.00 101.54 226 PRO B CA 1
ATOM 3523 C C . PRO B 1 226 ? 6.670 29.364 40.785 1.00 100.81 226 PRO B C 1
ATOM 3524 O O . PRO B 1 226 ? 5.487 29.245 41.094 1.00 100.72 226 PRO B O 1
ATOM 3528 N N . ASN B 1 227 ? 7.155 29.004 39.598 1.00 100.20 227 ASN B N 1
ATOM 3529 C CA . ASN B 1 227 ? 6.356 28.236 38.634 1.00 99.68 227 ASN B CA 1
ATOM 3530 C C . ASN B 1 227 ? 6.950 26.841 38.296 1.00 99.40 227 ASN B C 1
ATOM 3531 O O . ASN B 1 227 ? 6.454 26.161 37.394 1.00 99.58 227 ASN B O 1
ATOM 3536 N N . GLY B 1 228 ? 7.997 26.420 39.011 1.00 98.56 228 GLY B N 1
ATOM 3537 C CA . GLY B 1 228 ? 8.581 25.090 38.810 1.00 97.97 228 GLY B CA 1
ATOM 3538 C C . GLY B 1 228 ? 9.884 25.057 38.027 1.00 97.24 228 GLY B C 1
ATOM 3539 O O . GLY B 1 228 ? 10.656 24.126 38.191 1.00 96.97 228 GLY B O 1
ATOM 3540 N N . ILE B 1 229 ? 10.150 26.073 37.202 1.00 96.65 229 ILE B N 1
ATOM 3541 C CA . ILE B 1 229 ? 11.315 26.065 36.297 1.00 96.29 229 ILE B CA 1
ATOM 3542 C C . ILE B 1 229 ? 12.674 26.358 36.967 1.00 96.30 229 ILE B C 1
ATOM 3543 O O . ILE B 1 229 ? 12.785 27.296 37.767 1.00 96.80 229 ILE B O 1
ATOM 3548 N N . ALA B 1 230 ? 13.703 25.574 36.614 1.00 95.61 230 ALA B N 1
ATOM 3549 C CA . ALA B 1 230 ? 15.097 25.850 37.027 1.00 94.99 230 ALA B CA 1
ATOM 3550 C C . ALA B 1 230 ? 15.714 26.811 36.019 1.00 93.90 230 ALA B C 1
ATOM 3551 O O . ALA B 1 230 ? 15.976 26.431 34.882 1.00 94.14 230 ALA B O 1
ATOM 3553 N N . TRP B 1 231 ? 15.946 28.051 36.424 1.00 92.90 231 TRP B N 1
ATOM 3554 C CA . TRP B 1 231 ? 16.204 29.111 35.443 1.00 91.94 231 TRP B CA 1
ATOM 3555 C C . TRP B 1 231 ? 17.607 29.133 34.828 1.00 91.57 231 TRP B C 1
ATOM 3556 O O . TRP B 1 231 ? 17.727 29.428 33.650 1.00 91.90 231 TRP B O 1
ATOM 3567 N N . ILE B 1 232 ? 18.662 28.831 35.586 1.00 90.79 232 ILE B N 1
ATOM 3568 C CA . ILE B 1 232 ? 20.032 28.803 34.998 1.00 90.55 232 ILE B CA 1
ATOM 3569 C C . ILE B 1 232 ? 20.140 27.813 33.803 1.00 89.51 232 ILE B C 1
ATOM 3570 O O . ILE B 1 232 ? 20.569 28.183 32.693 1.00 89.21 232 ILE B O 1
ATOM 3575 N N . PRO B 1 233 ? 19.740 26.552 34.021 1.00 88.51 233 PRO B N 1
ATOM 3576 C CA . PRO B 1 233 ? 19.616 25.740 32.829 1.00 87.67 233 PRO B CA 1
ATOM 3577 C C . PRO B 1 233 ? 18.723 26.424 31.801 1.00 86.41 233 PRO B C 1
ATOM 3578 O O . PRO B 1 233 ? 19.129 26.537 30.655 1.00 86.52 233 PRO B O 1
ATOM 3582 N N . HIS B 1 234 ? 17.543 26.898 32.208 1.00 84.68 234 HIS B N 1
ATOM 3583 C CA . HIS B 1 234 ? 16.596 27.503 31.258 1.00 83.29 234 HIS B CA 1
ATOM 3584 C C . HIS B 1 234 ? 17.154 28.693 30.469 1.00 82.38 234 HIS B C 1
ATOM 3585 O O . HIS B 1 234 ? 16.795 28.863 29.307 1.00 82.42 234 HIS B O 1
ATOM 3592 N N . LEU B 1 235 ? 18.006 29.517 31.085 1.00 81.18 235 LEU B N 1
ATOM 3593 C CA . LEU B 1 235 ? 18.570 30.674 30.394 1.00 80.35 235 LEU B CA 1
ATOM 3594 C C . LEU B 1 235 ? 19.660 30.243 29.429 1.00 80.26 235 LEU B C 1
ATOM 3595 O O . LEU B 1 235 ? 19.642 30.684 28.272 1.00 79.38 235 LEU B O 1
ATOM 3600 N N . VAL B 1 236 ? 20.600 29.388 29.878 1.00 80.29 236 VAL B N 1
ATOM 3601 C CA . VAL B 1 236 ? 21.659 28.876 28.944 1.00 80.29 236 VAL B CA 1
ATOM 3602 C C . VAL B 1 236 ? 21.042 28.081 27.810 1.00 80.03 236 VAL B C 1
ATOM 3603 O O . VAL B 1 236 ? 21.518 28.154 26.695 1.00 80.74 236 VAL B O 1
ATOM 3607 N N . GLN B 1 237 ? 19.961 27.365 28.093 1.00 79.72 237 GLN B N 1
ATOM 3608 C CA . GLN B 1 237 ? 19.158 26.710 27.060 1.00 79.22 237 GLN B CA 1
ATOM 3609 C C . GLN B 1 237 ? 18.547 27.696 26.100 1.00 78.65 237 GLN B C 1
ATOM 3610 O O . GLN B 1 237 ? 18.657 27.498 24.886 1.00 78.35 237 GLN B O 1
ATOM 3616 N N . THR B 1 238 ? 17.894 28.742 26.614 1.00 78.09 238 THR B N 1
ATOM 3617 C CA . THR B 1 238 ? 17.388 29.791 25.715 1.00 78.32 238 THR B CA 1
ATOM 3618 C C . THR B 1 238 ? 18.561 30.477 25.000 1.00 78.92 238 THR B C 1
ATOM 3619 O O . THR B 1 238 ? 18.424 30.784 23.816 1.00 79.71 238 THR B O 1
ATOM 3623 N N . ILE B 1 239 ? 19.709 30.677 25.663 1.00 78.86 239 ILE B N 1
ATOM 3624 C CA . ILE B 1 239 ? 20.854 31.273 24.962 1.00 79.28 239 ILE B CA 1
ATOM 3625 C C . ILE B 1 239 ? 21.339 30.351 23.819 1.00 79.88 239 ILE B C 1
ATOM 3626 O O . ILE B 1 239 ? 21.701 30.825 22.744 1.00 79.82 239 ILE B O 1
ATOM 3631 N N . THR B 1 240 ? 21.311 29.037 24.025 1.00 80.83 240 THR B N 1
ATOM 3632 C CA . THR B 1 240 ? 21.706 28.113 22.955 1.00 81.58 240 THR B CA 1
ATOM 3633 C C . THR B 1 240 ? 20.666 28.161 21.817 1.00 82.51 240 THR B C 1
ATOM 3634 O O . THR B 1 240 ? 21.042 28.279 20.649 1.00 83.24 240 THR B O 1
ATOM 3638 N N . GLU B 1 241 ? 19.372 28.088 22.136 1.00 82.83 241 GLU B N 1
ATOM 3639 C CA . GLU B 1 241 ? 18.350 28.140 21.082 1.00 83.01 241 GLU B CA 1
ATOM 3640 C C . GLU B 1 241 ? 18.387 29.453 20.284 1.00 83.27 241 GLU B C 1
ATOM 3641 O O . GLU B 1 241 ? 18.253 29.444 19.051 1.00 83.71 241 GLU B O 1
ATOM 3647 N N . VAL B 1 242 ? 18.578 30.583 20.952 1.00 83.24 242 VAL B N 1
ATOM 3648 C CA . VAL B 1 242 ? 18.670 31.835 20.207 1.00 83.20 242 VAL B CA 1
ATOM 3649 C C . VAL B 1 242 ? 19.997 31.897 19.477 1.00 83.72 242 VAL B C 1
ATOM 3650 O O . VAL B 1 242 ? 20.073 32.499 18.423 1.00 83.57 242 VAL B O 1
ATOM 3654 N N . ALA B 1 243 ? 21.030 31.261 20.032 1.00 84.31 243 ALA B N 1
ATOM 3655 C CA . ALA B 1 243 ? 22.353 31.181 19.377 1.00 84.71 243 ALA B CA 1
ATOM 3656 C C . ALA B 1 243 ? 22.402 30.317 18.106 1.00 85.06 243 ALA B C 1
ATOM 3657 O O . ALA B 1 243 ? 23.281 30.518 17.256 1.00 85.03 243 ALA B O 1
ATOM 3659 N N . LEU B 1 244 ? 21.471 29.361 17.993 1.00 85.57 244 LEU B N 1
ATOM 3660 C CA . LEU B 1 244 ? 21.405 28.401 16.869 1.00 85.90 244 LEU B CA 1
ATOM 3661 C C . LEU B 1 244 ? 20.199 28.591 15.883 1.00 86.56 244 LEU B C 1
ATOM 3662 O O . LEU B 1 244 ? 19.950 27.741 15.028 1.00 86.44 244 LEU B O 1
ATOM 3667 N N . ASN B 1 245 ? 19.467 29.699 15.988 1.00 87.58 245 ASN B N 1
ATOM 3668 C CA . ASN B 1 245 ? 18.284 29.955 15.122 1.00 88.11 245 ASN B CA 1
ATOM 3669 C C . ASN B 1 245 ? 18.627 30.339 13.647 1.00 89.27 245 ASN B C 1
ATOM 3670 O O . ASN B 1 245 ? 17.932 29.936 12.702 1.00 89.41 245 ASN B O 1
ATOM 3675 N N . LYS B 1 246 ? 19.669 31.166 13.497 1.00 90.46 246 LYS B N 1
ATOM 3676 C CA . LYS B 1 246 ? 20.452 31.385 12.238 1.00 90.87 246 LYS B CA 1
ATOM 3677 C C . LYS B 1 246 ? 21.763 32.178 12.660 1.00 91.39 246 LYS B C 1
ATOM 3678 O O . LYS B 1 246 ? 22.894 31.624 12.606 1.00 90.48 246 LYS B O 1
ATOM 3684 N N . SER B 1 247 ? 21.591 33.479 13.007 1.00 91.60 247 SER B N 1
ATOM 3685 C CA . SER B 1 247 ? 20.367 34.245 12.548 1.00 91.51 247 SER B CA 1
ATOM 3686 C C . SER B 1 247 ? 20.418 35.447 11.626 1.00 91.50 247 SER B C 1
ATOM 3687 O O . SER B 1 247 ? 19.388 35.688 10.990 1.00 92.04 247 SER B O 1
ATOM 3690 N N . GLU B 1 248 ? 21.525 36.172 11.449 1.00 90.91 248 GLU B N 1
ATOM 3691 C CA . GLU B 1 248 ? 22.863 35.801 11.837 1.00 90.28 248 GLU B CA 1
ATOM 3692 C C . GLU B 1 248 ? 23.203 36.553 13.109 1.00 89.43 248 GLU B C 1
ATOM 3693 O O . GLU B 1 248 ? 22.364 37.279 13.650 1.00 89.22 248 GLU B O 1
ATOM 3699 N N . SER B 1 249 ? 24.441 36.400 13.575 1.00 88.37 249 SER B N 1
ATOM 3700 C CA . SER B 1 249 ? 24.967 37.265 14.634 1.00 87.45 249 SER B CA 1
ATOM 3701 C C . SER B 1 249 ? 25.047 38.722 14.103 1.00 87.13 249 SER B C 1
ATOM 3702 O O . SER B 1 249 ? 24.623 38.985 12.981 1.00 86.94 249 SER B O 1
ATOM 3705 N N . ILE B 1 250 ? 25.535 39.670 14.899 1.00 86.40 250 ILE B N 1
ATOM 3706 C CA . ILE B 1 250 ? 25.689 41.049 14.413 1.00 86.39 250 ILE B CA 1
ATOM 3707 C C . ILE B 1 250 ? 27.124 41.531 14.591 1.00 86.50 250 ILE B C 1
ATOM 3708 O O . ILE B 1 250 ? 27.583 41.732 15.708 1.00 86.82 250 ILE B O 1
ATOM 3713 N N . PHE B 1 251 ? 27.828 41.709 13.480 1.00 86.66 251 PHE B N 1
ATOM 3714 C CA . PHE B 1 251 ? 29.167 42.271 13.494 1.00 86.78 251 PHE B CA 1
ATOM 3715 C C . PHE B 1 251 ? 29.080 43.799 13.598 1.00 88.12 251 PHE B C 1
ATOM 3716 O O . PHE B 1 251 ? 28.684 44.490 12.654 1.00 87.89 251 PHE B O 1
ATOM 3724 N N . VAL B 1 252 ? 29.453 44.316 14.763 1.00 89.92 252 VAL B N 1
ATOM 3725 C CA . VAL B 1 252 ? 29.422 45.750 15.016 1.00 91.52 252 VAL B CA 1
ATOM 3726 C C . VAL B 1 252 ? 30.593 46.455 14.314 1.00 93.48 252 VAL B C 1
ATOM 3727 O O . VAL B 1 252 ? 31.692 46.555 14.867 1.00 93.64 252 VAL B O 1
ATOM 3731 N N . ASP B 1 253 ? 30.344 46.918 13.085 1.00 95.75 253 ASP B N 1
ATOM 3732 C CA . ASP B 1 253 ? 31.289 47.752 12.325 1.00 97.26 253 ASP B CA 1
ATOM 3733 C C . ASP B 1 253 ? 31.276 49.192 12.783 1.00 98.75 253 ASP B C 1
ATOM 3734 O O . ASP B 1 253 ? 30.350 49.633 13.465 1.00 98.92 253 ASP B O 1
ATOM 3739 N N . LYS B 1 254 ? 32.268 49.949 12.319 1.00 100.59 254 LYS B N 1
ATOM 3740 C CA . LYS B 1 254 ? 32.164 51.415 12.323 1.00 101.85 254 LYS B CA 1
ATOM 3741 C C . LYS B 1 254 ? 30.964 51.882 11.472 1.00 103.21 254 LYS B C 1
ATOM 3742 O O . LYS B 1 254 ? 30.386 52.932 11.757 1.00 103.23 254 LYS B O 1
ATOM 3748 N N . ASN B 1 255 ? 30.596 51.112 10.443 1.00 105.04 255 ASN B N 1
ATOM 3749 C CA . ASN B 1 255 ? 29.354 51.351 9.709 1.00 106.15 255 ASN B CA 1
ATOM 3750 C C . ASN B 1 255 ? 28.197 51.546 10.665 1.00 107.22 255 ASN B C 1
ATOM 3751 O O . ASN B 1 255 ? 27.704 52.676 10.825 1.00 107.44 255 ASN B O 1
ATOM 3756 N N . LEU B 1 256 ? 27.768 50.456 11.311 1.00 108.24 256 LEU B N 1
ATOM 3757 C CA . LEU B 1 256 ? 26.526 50.509 12.057 1.00 109.00 256 LEU B CA 1
ATOM 3758 C C . LEU B 1 256 ? 26.211 51.587 13.041 1.00 110.11 256 LEU B C 1
ATOM 3759 O O . LEU B 1 256 ? 25.043 51.963 13.198 1.00 110.67 256 LEU B O 1
ATOM 3764 N N . ILE B 1 257 ? 27.257 52.131 13.647 1.00 111.24 257 ILE B N 1
ATOM 3765 C CA . ILE B 1 257 ? 27.096 53.142 14.677 1.00 112.13 257 ILE B CA 1
ATOM 3766 C C . ILE B 1 257 ? 26.525 54.472 14.141 1.00 113.03 257 ILE B C 1
ATOM 3767 O O . ILE B 1 257 ? 25.640 55.058 14.791 1.00 113.03 257 ILE B O 1
ATOM 3772 N N . ASP B 1 258 ? 26.975 54.954 12.977 1.00 113.92 258 ASP B N 1
ATOM 3773 C CA . ASP B 1 258 ? 26.388 56.194 12.516 1.00 114.65 258 ASP B CA 1
ATOM 3774 C C . ASP B 1 258 ? 24.903 56.176 12.077 1.00 115.11 258 ASP B C 1
ATOM 3775 O O . ASP B 1 258 ? 24.245 57.208 11.879 1.00 115.20 258 ASP B O 1
ATOM 3780 N N . GLY B 1 259 ? 24.380 54.945 11.994 1.00 115.46 259 GLY B N 1
ATOM 3781 C CA . GLY B 1 259 ? 22.954 54.669 11.824 1.00 115.43 259 GLY B CA 1
ATOM 3782 C C . GLY B 1 259 ? 22.152 55.060 13.045 1.00 115.47 259 GLY B C 1
ATOM 3783 O O . GLY B 1 259 ? 21.597 56.157 13.097 1.00 115.64 259 GLY B O 1
ATOM 3784 N N . VAL C 1 8 ? 66.530 3.101 41.466 1.00 78.73 8 VAL C N 1
ATOM 3785 C CA . VAL C 1 8 ? 67.019 2.637 40.124 1.00 78.18 8 VAL C CA 1
ATOM 3786 C C . VAL C 1 8 ? 65.840 2.802 39.125 1.00 78.21 8 VAL C C 1
ATOM 3787 O O . VAL C 1 8 ? 66.049 2.940 37.909 1.00 78.66 8 VAL C O 1
ATOM 3791 N N . ARG C 1 9 ? 64.623 2.931 39.665 1.00 77.22 9 ARG C N 1
ATOM 3792 C CA . ARG C 1 9 ? 63.450 2.278 39.086 1.00 76.52 9 ARG C CA 1
ATOM 3793 C C . ARG C 1 9 ? 62.614 2.959 37.994 1.00 74.93 9 ARG C C 1
ATOM 3794 O O . ARG C 1 9 ? 62.083 2.354 37.080 1.00 74.70 9 ARG C O 1
ATOM 3802 N N . GLY C 1 10 ? 62.450 4.233 38.117 1.00 73.53 10 GLY C N 1
ATOM 3803 C CA . GLY C 1 10 ? 61.114 4.764 37.934 1.00 72.50 10 GLY C CA 1
ATOM 3804 C C . GLY C 1 10 ? 59.981 4.611 36.942 1.00 70.34 10 GLY C C 1
ATOM 3805 O O . GLY C 1 10 ? 59.134 3.740 37.040 1.00 70.46 10 GLY C O 1
ATOM 3806 N N . TRP C 1 11 ? 59.892 5.613 36.093 1.00 68.17 11 TRP C N 1
ATOM 3807 C CA . TRP C 1 11 ? 58.734 6.512 36.203 1.00 65.80 11 TRP C CA 1
ATOM 3808 C C . TRP C 1 11 ? 57.459 6.066 35.471 1.00 64.06 11 TRP C C 1
ATOM 3809 O O . TRP C 1 11 ? 56.802 6.839 34.773 1.00 63.12 11 TRP C O 1
ATOM 3820 N N . SER C 1 12 ? 57.090 4.810 35.733 1.00 62.20 12 SER C N 1
ATOM 3821 C CA . SER C 1 12 ? 55.913 4.184 35.160 1.00 60.88 12 SER C CA 1
ATOM 3822 C C . SER C 1 12 ? 54.620 4.931 35.472 1.00 60.16 12 SER C C 1
ATOM 3823 O O . SER C 1 12 ? 53.660 4.877 34.750 1.00 59.83 12 SER C O 1
ATOM 3826 N N . GLY C 1 13 ? 54.603 5.659 36.560 1.00 60.51 13 GLY C N 1
ATOM 3827 C CA . GLY C 1 13 ? 53.441 6.467 36.918 1.00 60.29 13 GLY C CA 1
ATOM 3828 C C . GLY C 1 13 ? 53.028 7.510 35.898 1.00 60.01 13 GLY C C 1
ATOM 3829 O O . GLY C 1 13 ? 51.869 7.866 35.860 1.00 58.95 13 GLY C O 1
ATOM 3830 N N . ILE C 1 14 ? 53.987 8.031 35.118 1.00 60.32 14 ILE C N 1
ATOM 3831 C CA . ILE C 1 14 ? 53.709 8.884 33.953 1.00 59.89 14 ILE C CA 1
ATOM 3832 C C . ILE C 1 14 ? 52.713 8.202 32.975 1.00 59.70 14 ILE C C 1
ATOM 3833 O O . ILE C 1 14 ? 51.866 8.871 32.393 1.00 59.85 14 ILE C O 1
ATOM 3838 N N . ASN C 1 15 ? 52.778 6.882 32.797 1.00 59.42 15 ASN C N 1
ATOM 3839 C CA . ASN C 1 15 ? 51.876 6.213 31.835 1.00 59.42 15 ASN C CA 1
ATOM 3840 C C . ASN C 1 15 ? 50.434 6.270 32.322 1.00 59.44 15 ASN C C 1
ATOM 3841 O O . ASN C 1 15 ? 49.497 6.182 31.554 1.00 60.58 15 ASN C O 1
ATOM 3846 N N . THR C 1 16 ? 50.246 6.432 33.614 1.00 59.39 16 THR C N 1
ATOM 3847 C CA . THR C 1 16 ? 48.907 6.587 34.174 1.00 58.71 16 THR C CA 1
ATOM 3848 C C . THR C 1 16 ? 48.346 8.030 34.016 1.00 59.10 16 THR C C 1
ATOM 3849 O O . THR C 1 16 ? 47.194 8.302 34.398 1.00 59.06 16 THR C O 1
ATOM 3853 N N . PHE C 1 17 ? 49.145 8.936 33.448 1.00 58.86 17 PHE C N 1
ATOM 3854 C CA . PHE C 1 17 ? 48.763 10.341 33.244 1.00 58.76 17 PHE C CA 1
ATOM 3855 C C . PHE C 1 17 ? 48.097 10.603 31.890 1.00 58.94 17 PHE C C 1
ATOM 3856 O O . PHE C 1 17 ? 48.388 9.931 30.909 1.00 59.36 17 PHE C O 1
ATOM 3864 N N . ALA C 1 18 ? 47.303 11.651 31.766 1.00 59.25 18 ALA C N 1
ATOM 3865 C CA . ALA C 1 18 ? 46.720 11.896 30.449 1.00 59.92 18 ALA C CA 1
ATOM 3866 C C . ALA C 1 18 ? 47.882 11.946 29.454 1.00 60.45 18 ALA C C 1
ATOM 3867 O O . ALA C 1 18 ? 48.952 12.462 29.741 1.00 59.89 18 ALA C O 1
ATOM 3869 N N . PRO C 1 19 ? 47.708 11.355 28.281 1.00 62.15 19 PRO C N 1
ATOM 3870 C CA . PRO C 1 19 ? 48.859 11.515 27.336 1.00 62.95 19 PRO C CA 1
ATOM 3871 C C . PRO C 1 19 ? 49.294 12.986 27.072 1.00 62.80 19 PRO C C 1
ATOM 3872 O O . PRO C 1 19 ? 50.498 13.252 27.031 1.00 63.02 19 PRO C O 1
ATOM 3876 N N . ALA C 1 20 ? 48.349 13.914 26.946 1.00 62.34 20 ALA C N 1
ATOM 3877 C CA . ALA C 1 20 ? 48.698 15.320 26.746 1.00 62.74 20 ALA C CA 1
ATOM 3878 C C . ALA C 1 20 ? 49.756 15.749 27.785 1.00 63.97 20 ALA C C 1
ATOM 3879 O O . ALA C 1 20 ? 50.754 16.431 27.466 1.00 64.21 20 ALA C O 1
ATOM 3881 N N . THR C 1 21 ? 49.521 15.325 29.030 1.00 64.84 21 THR C N 1
ATOM 3882 C CA . THR C 1 21 ? 50.390 15.629 30.163 1.00 65.08 21 THR C CA 1
ATOM 3883 C C . THR C 1 21 ? 51.719 14.886 30.058 1.00 65.74 21 THR C C 1
ATOM 3884 O O . THR C 1 21 ? 52.714 15.374 30.542 1.00 65.75 21 THR C O 1
ATOM 3888 N N . GLN C 1 22 ? 51.750 13.711 29.428 1.00 66.45 22 GLN C N 1
ATOM 3889 C CA . GLN C 1 22 ? 52.995 12.962 29.321 1.00 66.67 22 GLN C CA 1
ATOM 3890 C C . GLN C 1 22 ? 53.987 13.682 28.405 1.00 67.03 22 GLN C C 1
ATOM 3891 O O . GLN C 1 22 ? 55.178 13.744 28.672 1.00 67.40 22 GLN C O 1
ATOM 3897 N N . THR C 1 23 ? 53.487 14.214 27.307 1.00 66.95 23 THR C N 1
ATOM 3898 C CA . THR C 1 23 ? 54.324 14.888 26.354 1.00 66.94 23 THR C CA 1
ATOM 3899 C C . THR C 1 23 ? 54.907 16.107 27.000 1.00 66.85 23 THR C C 1
ATOM 3900 O O . THR C 1 23 ? 56.111 16.322 26.947 1.00 66.78 23 THR C O 1
ATOM 3904 N N . LYS C 1 24 ? 54.045 16.889 27.637 1.00 66.56 24 LYS C N 1
ATOM 3905 C CA . LYS C 1 24 ? 54.462 18.171 28.139 1.00 67.12 24 LYS C CA 1
ATOM 3906 C C . LYS C 1 24 ? 55.682 17.947 29.017 1.00 66.93 24 LYS C C 1
ATOM 3907 O O . LYS C 1 24 ? 56.695 18.663 28.953 1.00 66.82 24 LYS C O 1
ATOM 3913 N N . LEU C 1 25 ? 55.579 16.863 29.752 1.00 66.44 25 LEU C N 1
ATOM 3914 C CA . LEU C 1 25 ? 56.472 16.529 30.799 1.00 66.31 25 LEU C CA 1
ATOM 3915 C C . LEU C 1 25 ? 57.728 15.835 30.267 1.00 66.16 25 LEU C C 1
ATOM 3916 O O . LEU C 1 25 ? 58.769 15.808 30.934 1.00 66.32 25 LEU C O 1
ATOM 3921 N N . LEU C 1 26 ? 57.633 15.298 29.049 1.00 65.58 26 LEU C N 1
ATOM 3922 C CA . LEU C 1 26 ? 58.747 14.611 28.417 1.00 64.68 26 LEU C CA 1
ATOM 3923 C C . LEU C 1 26 ? 59.525 15.610 27.643 1.00 64.24 26 LEU C C 1
ATOM 3924 O O . LEU C 1 26 ? 60.713 15.461 27.456 1.00 64.64 26 LEU C O 1
ATOM 3929 N N . GLU C 1 27 ? 58.816 16.606 27.154 1.00 63.68 27 GLU C N 1
ATOM 3930 C CA . GLU C 1 27 ? 59.406 17.802 26.603 1.00 63.19 27 GLU C CA 1
ATOM 3931 C C . GLU C 1 27 ? 60.288 18.469 27.664 1.00 62.10 27 GLU C C 1
ATOM 3932 O O . GLU C 1 27 ? 61.459 18.781 27.432 1.00 61.93 27 GLU C O 1
ATOM 3938 N N . LEU C 1 28 ? 59.710 18.663 28.837 1.00 61.33 28 LEU C N 1
ATOM 3939 C CA . LEU C 1 28 ? 60.397 19.294 29.943 1.00 60.66 28 LEU C CA 1
ATOM 3940 C C . LEU C 1 28 ? 61.645 18.526 30.348 1.00 60.72 28 LEU C C 1
ATOM 3941 O O . LEU C 1 28 ? 62.736 19.117 30.456 1.00 61.01 28 LEU C O 1
ATOM 3946 N N . LEU C 1 29 ? 61.525 17.207 30.516 1.00 60.32 29 LEU C N 1
ATOM 3947 C CA . LEU C 1 29 ? 62.699 16.400 30.871 1.00 59.48 29 LEU C CA 1
ATOM 3948 C C . LEU C 1 29 ? 63.770 16.552 29.808 1.00 58.54 29 LEU C C 1
ATOM 3949 O O . LEU C 1 29 ? 64.950 16.702 30.120 1.00 58.56 29 LEU C O 1
ATOM 3954 N N . GLY C 1 30 ? 63.370 16.560 28.552 1.00 57.73 30 GLY C N 1
ATOM 3955 C CA . GLY C 1 30 ? 64.346 16.702 27.481 1.00 57.84 30 GLY C CA 1
ATOM 3956 C C . GLY C 1 30 ? 65.093 17.997 27.685 1.00 58.10 30 GLY C C 1
ATOM 3957 O O . GLY C 1 30 ? 66.322 18.047 27.675 1.00 57.70 30 GLY C O 1
ATOM 3958 N N . ASN C 1 31 ? 64.304 19.034 27.925 1.00 58.68 31 ASN C N 1
ATOM 3959 C CA . ASN C 1 31 ? 64.779 20.371 28.085 1.00 59.00 31 ASN C CA 1
ATOM 3960 C C . ASN C 1 31 ? 65.750 20.442 29.239 1.00 60.17 31 ASN C C 1
ATOM 3961 O O . ASN C 1 31 ? 66.807 21.038 29.100 1.00 58.93 31 ASN C O 1
ATOM 3966 N N . LEU C 1 32 ? 65.413 19.844 30.377 1.00 62.32 32 LEU C N 1
ATOM 3967 C CA . LEU C 1 32 ? 66.420 19.756 31.448 1.00 64.67 32 LEU C CA 1
ATOM 3968 C C . LEU C 1 32 ? 67.692 19.019 30.913 1.00 65.66 32 LEU C C 1
ATOM 3969 O O . LEU C 1 32 ? 68.819 19.477 31.145 1.00 65.70 32 LEU C O 1
ATOM 3974 N N . LYS C 1 33 ? 67.503 17.907 30.183 1.00 66.85 33 LYS C N 1
ATOM 3975 C CA . LYS C 1 33 ? 68.626 17.039 29.820 1.00 67.33 33 LYS C CA 1
ATOM 3976 C C . LYS C 1 33 ? 69.524 17.776 28.876 1.00 68.07 33 LYS C C 1
ATOM 3977 O O . LYS C 1 33 ? 70.741 17.584 28.908 1.00 66.58 33 LYS C O 1
ATOM 3983 N N . GLN C 1 34 ? 68.921 18.617 28.032 1.00 69.58 34 GLN C N 1
ATOM 3984 C CA . GLN C 1 34 ? 69.724 19.485 27.255 1.00 70.97 34 GLN C CA 1
ATOM 3985 C C . GLN C 1 34 ? 70.451 20.650 27.818 1.00 69.64 34 GLN C C 1
ATOM 3986 O O . GLN C 1 34 ? 71.516 21.007 27.327 1.00 69.22 34 GLN C O 1
ATOM 3992 N N . GLU C 1 35 ? 69.953 21.114 28.957 1.00 68.70 35 GLU C N 1
ATOM 3993 C CA . GLU C 1 35 ? 70.635 22.089 29.779 1.00 67.50 35 GLU C CA 1
ATOM 3994 C C . GLU C 1 35 ? 71.470 21.449 30.887 1.00 67.08 35 GLU C C 1
ATOM 3995 O O . GLU C 1 35 ? 71.704 22.057 31.903 1.00 67.26 35 GLU C O 1
ATOM 4001 N N . ASP C 1 36 ? 71.966 20.233 30.650 1.00 66.49 36 ASP C N 1
ATOM 4002 C CA . ASP C 1 36 ? 72.906 19.532 31.548 1.00 65.69 36 ASP C CA 1
ATOM 4003 C C . ASP C 1 36 ? 72.398 19.373 32.998 1.00 64.07 36 ASP C C 1
ATOM 4004 O O . ASP C 1 36 ? 73.151 19.489 33.971 1.00 63.68 36 ASP C O 1
ATOM 4009 N N . VAL C 1 37 ? 71.099 19.119 33.116 1.00 62.59 37 VAL C N 1
ATOM 4010 C CA . VAL C 1 37 ? 70.474 18.804 34.379 1.00 61.30 37 VAL C CA 1
ATOM 4011 C C . VAL C 1 37 ? 69.861 17.435 34.181 1.00 61.07 37 VAL C C 1
ATOM 4012 O O . VAL C 1 37 ? 68.791 17.290 33.584 1.00 60.15 37 VAL C O 1
ATOM 4016 N N . ASN C 1 38 ? 70.598 16.449 34.694 1.00 61.09 38 ASN C N 1
ATOM 4017 C CA . ASN C 1 38 ? 70.321 15.021 34.534 1.00 61.14 38 ASN C CA 1
ATOM 4018 C C . ASN C 1 38 ? 69.416 14.407 35.609 1.00 60.83 38 ASN C C 1
ATOM 4019 O O . ASN C 1 38 ? 68.806 13.343 35.407 1.00 60.34 38 ASN C O 1
ATOM 4024 N N . SER C 1 39 ? 69.315 15.112 36.731 1.00 60.52 39 SER C N 1
ATOM 4025 C CA . SER C 1 39 ? 68.506 14.703 37.865 1.00 60.33 39 SER C CA 1
ATOM 4026 C C . SER C 1 39 ? 68.138 15.907 38.689 1.00 60.12 39 SER C C 1
ATOM 4027 O O . SER C 1 39 ? 68.574 17.008 38.438 1.00 60.47 39 SER C O 1
ATOM 4030 N N . LEU C 1 40 ? 67.366 15.676 39.725 1.00 60.25 40 LEU C N 1
ATOM 4031 C CA . LEU C 1 40 ? 66.809 16.749 40.529 1.00 60.02 40 LEU C CA 1
ATOM 4032 C C . LEU C 1 40 ? 66.304 16.132 41.846 1.00 59.44 40 LEU C C 1
ATOM 4033 O O . LEU C 1 40 ? 65.720 15.034 41.883 1.00 59.01 40 LEU C O 1
ATOM 4038 N N . THR C 1 41 ? 66.554 16.833 42.930 1.00 58.69 41 THR C N 1
ATOM 4039 C CA . THR C 1 41 ? 66.172 16.351 44.217 1.00 58.33 41 THR C CA 1
ATOM 4040 C C . THR C 1 41 ? 65.292 17.439 44.720 1.00 58.62 41 THR C C 1
ATOM 4041 O O . THR C 1 41 ? 65.753 18.568 44.918 1.00 58.07 41 THR C O 1
ATOM 4045 N N . ILE C 1 42 ? 64.009 17.097 44.848 1.00 59.06 42 ILE C N 1
ATOM 4046 C CA . ILE C 1 42 ? 63.000 18.003 45.325 1.00 59.50 42 ILE C CA 1
ATOM 4047 C C . ILE C 1 42 ? 62.669 17.609 46.774 1.00 59.85 42 ILE C C 1
ATOM 4048 O O . ILE C 1 42 ? 62.429 16.449 47.060 1.00 60.78 42 ILE C O 1
ATOM 4053 N N . LEU C 1 43 ? 62.676 18.593 47.675 1.00 60.04 43 LEU C N 1
ATOM 4054 C CA . LEU C 1 43 ? 62.395 18.396 49.095 1.00 59.95 43 LEU C CA 1
ATOM 4055 C C . LEU C 1 43 ? 61.033 19.004 49.396 1.00 60.38 43 LEU C C 1
ATOM 4056 O O . LEU C 1 43 ? 60.800 20.206 49.147 1.00 60.74 43 LEU C O 1
ATOM 4061 N N . VAL C 1 44 ? 60.130 18.147 49.876 1.00 59.96 44 VAL C N 1
ATOM 4062 C CA . VAL C 1 44 ? 58.781 18.540 50.133 1.00 59.47 44 VAL C CA 1
ATOM 4063 C C . VAL C 1 44 ? 58.736 18.784 51.633 1.00 60.34 44 VAL C C 1
ATOM 4064 O O . VAL C 1 44 ? 59.130 17.952 52.420 1.00 59.97 44 VAL C O 1
ATOM 4068 N N . MET C 1 45 ? 58.252 19.943 52.022 1.00 61.67 45 MET C N 1
ATOM 4069 C CA . MET C 1 45 ? 58.194 20.313 53.412 1.00 62.87 45 MET C CA 1
ATOM 4070 C C . MET C 1 45 ? 56.939 21.140 53.634 1.00 63.00 45 MET C C 1
ATOM 4071 O O . MET C 1 45 ? 56.327 21.655 52.700 1.00 62.46 45 MET C O 1
ATOM 4076 N N . GLY C 1 46 ? 56.562 21.271 54.896 1.00 63.24 46 GLY C N 1
ATOM 4077 C CA . GLY C 1 46 ? 55.506 22.187 55.264 1.00 62.97 46 GLY C CA 1
ATOM 4078 C C . GLY C 1 46 ? 54.829 21.743 56.518 1.00 62.47 46 GLY C C 1
ATOM 4079 O O . GLY C 1 46 ? 55.234 20.773 57.103 1.00 62.39 46 GLY C O 1
ATOM 4080 N N . LYS C 1 47 ? 53.778 22.453 56.914 1.00 62.52 47 LYS C N 1
ATOM 4081 C CA . LYS C 1 47 ? 53.072 22.126 58.145 1.00 61.82 47 LYS C CA 1
ATOM 4082 C C . LYS C 1 47 ? 52.436 20.773 57.974 1.00 61.52 47 LYS C C 1
ATOM 4083 O O . LYS C 1 47 ? 52.454 20.204 56.895 1.00 61.97 47 LYS C O 1
ATOM 4089 N N . GLY C 1 48 ? 51.866 20.253 59.039 1.00 61.27 48 GLY C N 1
ATOM 4090 C CA . GLY C 1 48 ? 51.234 18.935 58.992 1.00 61.03 48 GLY C CA 1
ATOM 4091 C C . GLY C 1 48 ? 49.842 18.907 58.389 1.00 60.54 48 GLY C C 1
ATOM 4092 O O . GLY C 1 48 ? 49.070 19.820 58.584 1.00 60.36 48 GLY C O 1
ATOM 4093 N N . GLY C 1 49 ? 49.521 17.849 57.654 1.00 60.57 49 GLY C N 1
ATOM 4094 C CA . GLY C 1 49 ? 48.159 17.646 57.159 1.00 60.50 49 GLY C CA 1
ATOM 4095 C C . GLY C 1 49 ? 47.796 18.562 56.011 1.00 60.69 49 GLY C C 1
ATOM 4096 O O . GLY C 1 49 ? 46.638 18.722 55.675 1.00 61.19 49 GLY C O 1
ATOM 4097 N N . VAL C 1 50 ? 48.797 19.163 55.389 1.00 61.00 50 VAL C N 1
ATOM 4098 C CA . VAL C 1 50 ? 48.577 20.065 54.270 1.00 60.46 50 VAL C CA 1
ATOM 4099 C C . VAL C 1 50 ? 48.536 19.373 52.920 1.00 60.72 50 VAL C C 1
ATOM 4100 O O . VAL C 1 50 ? 48.198 20.018 51.909 1.00 60.04 50 VAL C O 1
ATOM 4104 N N . GLY C 1 51 ? 48.908 18.082 52.894 1.00 60.87 51 GLY C N 1
ATOM 4105 C CA . GLY C 1 51 ? 48.999 17.322 51.635 1.00 60.84 51 GLY C CA 1
ATOM 4106 C C . GLY C 1 51 ? 50.381 17.160 50.999 1.00 60.46 51 GLY C C 1
ATOM 4107 O O . GLY C 1 51 ? 50.505 17.044 49.776 1.00 58.84 51 GLY C O 1
ATOM 4108 N N . LYS C 1 52 ? 51.414 17.127 51.837 1.00 60.95 52 LYS C N 1
ATOM 4109 C CA . LYS C 1 52 ? 52.786 16.832 51.364 1.00 61.11 52 LYS C CA 1
ATOM 4110 C C . LYS C 1 52 ? 52.808 15.480 50.694 1.00 60.74 52 LYS C C 1
ATOM 4111 O O . LYS C 1 52 ? 53.101 15.384 49.514 1.00 60.46 52 LYS C O 1
ATOM 4117 N N . SER C 1 53 ? 52.476 14.436 51.449 1.00 60.63 53 SER C N 1
ATOM 4118 C CA . SER C 1 53 ? 52.568 13.061 50.935 1.00 60.60 53 SER C CA 1
ATOM 4119 C C . SER C 1 53 ? 51.675 12.803 49.707 1.00 60.54 53 SER C C 1
ATOM 4120 O O . SER C 1 53 ? 52.060 12.041 48.823 1.00 60.08 53 SER C O 1
ATOM 4123 N N . SER C 1 54 ? 50.502 13.439 49.640 1.00 60.28 54 SER C N 1
ATOM 4124 C CA . SER C 1 54 ? 49.604 13.225 48.507 1.00 59.93 54 SER C CA 1
ATOM 4125 C C . SER C 1 54 ? 50.207 13.828 47.227 1.00 59.95 54 SER C C 1
ATOM 4126 O O . SER C 1 54 ? 50.043 13.285 46.127 1.00 60.94 54 SER C O 1
ATOM 4129 N N . THR C 1 55 ? 50.920 14.941 47.365 1.00 59.07 55 THR C N 1
ATOM 4130 C CA . THR C 1 55 ? 51.560 15.585 46.234 1.00 57.92 55 THR C CA 1
ATOM 4131 C C . THR C 1 55 ? 52.716 14.678 45.764 1.00 58.08 55 THR C C 1
ATOM 4132 O O . THR C 1 55 ? 52.958 14.536 44.576 1.00 57.98 55 THR C O 1
ATOM 4136 N N . VAL C 1 56 ? 53.411 14.016 46.678 1.00 58.26 56 VAL C N 1
ATOM 4137 C CA . VAL C 1 56 ? 54.486 13.126 46.241 1.00 58.55 56 VAL C CA 1
ATOM 4138 C C . VAL C 1 56 ? 53.853 11.966 45.504 1.00 59.49 56 VAL C C 1
ATOM 4139 O O . VAL C 1 56 ? 54.328 11.577 44.432 1.00 60.53 56 VAL C O 1
ATOM 4143 N N . ASN C 1 57 ? 52.757 11.424 46.041 1.00 60.10 57 ASN C N 1
ATOM 4144 C CA . ASN C 1 57 ? 52.034 10.359 45.334 1.00 60.02 57 ASN C CA 1
ATOM 4145 C C . ASN C 1 57 ? 51.532 10.811 43.940 1.00 60.43 57 ASN C C 1
ATOM 4146 O O . ASN C 1 57 ? 51.561 10.004 43.002 1.00 60.92 57 ASN C O 1
ATOM 4151 N N . SER C 1 58 ? 51.114 12.075 43.792 1.00 59.68 58 SER C N 1
ATOM 4152 C CA . SER C 1 58 ? 50.667 12.578 42.491 1.00 59.73 58 SER C CA 1
ATOM 4153 C C . SER C 1 58 ? 51.826 12.735 41.508 1.00 60.22 58 SER C C 1
ATOM 4154 O O . SER C 1 58 ? 51.725 12.327 40.356 1.00 61.91 58 SER C O 1
ATOM 4157 N N . ILE C 1 59 ? 52.934 13.317 41.934 1.00 60.09 59 ILE C N 1
ATOM 4158 C CA . ILE C 1 59 ? 54.065 13.543 41.016 1.00 59.65 59 ILE C CA 1
ATOM 4159 C C . ILE C 1 59 ? 54.601 12.185 40.511 1.00 60.21 59 ILE C C 1
ATOM 4160 O O . ILE C 1 59 ? 54.672 11.923 39.334 1.00 59.62 59 ILE C O 1
ATOM 4165 N N . ILE C 1 60 ? 54.932 11.303 41.429 1.00 61.09 60 ILE C N 1
ATOM 4166 C CA . ILE C 1 60 ? 55.393 9.976 41.061 1.00 62.02 60 ILE C CA 1
ATOM 4167 C C . ILE C 1 60 ? 54.284 9.136 40.420 1.00 62.87 60 ILE C C 1
ATOM 4168 O O . ILE C 1 60 ? 54.541 8.050 39.912 1.00 63.41 60 ILE C O 1
ATOM 4173 N N . GLY C 1 61 ? 53.046 9.615 40.444 1.00 63.86 61 GLY C N 1
ATOM 4174 C CA . GLY C 1 61 ? 51.922 8.819 39.920 1.00 64.84 61 GLY C CA 1
ATOM 4175 C C . GLY C 1 61 ? 51.731 7.391 40.452 1.00 64.95 61 GLY C C 1
ATOM 4176 O O . GLY C 1 61 ? 51.239 6.552 39.759 1.00 63.66 61 GLY C O 1
ATOM 4177 N N . GLU C 1 62 ? 52.113 7.147 41.697 1.00 66.49 62 GLU C N 1
ATOM 4178 C CA . GLU C 1 62 ? 51.895 5.880 42.395 1.00 67.60 62 GLU C CA 1
ATOM 4179 C C . GLU C 1 62 ? 51.444 6.146 43.849 1.00 68.62 62 GLU C C 1
ATOM 4180 O O . GLU C 1 62 ? 51.542 7.272 44.331 1.00 69.37 62 GLU C O 1
ATOM 4186 N N . ARG C 1 63 ? 50.974 5.128 44.566 1.00 69.80 63 ARG C N 1
ATOM 4187 C CA . ARG C 1 63 ? 50.803 5.264 46.018 1.00 71.20 63 ARG C CA 1
ATOM 4188 C C . ARG C 1 63 ? 52.065 4.826 46.766 1.00 70.22 63 ARG C C 1
ATOM 4189 O O . ARG C 1 63 ? 52.034 3.846 47.489 1.00 69.28 63 ARG C O 1
ATOM 4197 N N . VAL C 1 64 ? 53.158 5.575 46.602 1.00 70.25 64 VAL C N 1
ATOM 4198 C CA . VAL C 1 64 ? 54.440 5.238 47.241 1.00 70.39 64 VAL C CA 1
ATOM 4199 C C . VAL C 1 64 ? 54.547 5.615 48.702 1.00 70.77 64 VAL C C 1
ATOM 4200 O O . VAL C 1 64 ? 55.333 5.023 49.405 1.00 70.80 64 VAL C O 1
ATOM 4204 N N . VAL C 1 65 ? 53.790 6.610 49.146 1.00 71.68 65 VAL C N 1
ATOM 4205 C CA . VAL C 1 65 ? 53.866 7.095 50.527 1.00 72.58 65 VAL C CA 1
ATOM 4206 C C . VAL C 1 65 ? 52.487 7.075 51.180 1.00 73.72 65 VAL C C 1
ATOM 4207 O O . VAL C 1 65 ? 51.463 7.122 50.496 1.00 73.17 65 VAL C O 1
ATOM 4211 N N . SER C 1 66 ? 52.470 6.952 52.505 1.00 75.37 66 SER C N 1
ATOM 4212 C CA . SER C 1 66 ? 51.219 6.872 53.256 1.00 76.76 66 SER C CA 1
ATOM 4213 C C . SER C 1 66 ? 50.530 8.213 53.349 1.00 78.07 66 SER C C 1
ATOM 4214 O O . SER C 1 66 ? 51.166 9.270 53.396 1.00 78.23 66 SER C O 1
ATOM 4217 N N . ILE C 1 67 ? 49.210 8.173 53.389 1.00 79.76 67 ILE C N 1
ATOM 4218 C CA . ILE C 1 67 ? 48.467 9.383 53.639 1.00 80.84 67 ILE C CA 1
ATOM 4219 C C . ILE C 1 67 ? 47.495 9.109 54.774 1.00 82.24 67 ILE C C 1
ATOM 4220 O O . ILE C 1 67 ? 46.629 8.236 54.642 1.00 82.60 67 ILE C O 1
ATOM 4225 N N . SER C 1 68 ? 47.699 9.783 55.914 1.00 83.68 68 SER C N 1
ATOM 4226 C CA . SER C 1 68 ? 46.734 9.692 57.013 1.00 85.03 68 SER C CA 1
ATOM 4227 C C . SER C 1 68 ? 45.921 10.979 57.132 1.00 85.59 68 SER C C 1
ATOM 4228 O O . SER C 1 68 ? 46.465 12.074 57.246 1.00 84.82 68 SER C O 1
ATOM 4231 N N . PRO C 1 69 ? 44.595 10.831 57.098 1.00 86.85 69 PRO C N 1
ATOM 4232 C CA . PRO C 1 69 ? 43.706 11.967 57.067 1.00 87.96 69 PRO C CA 1
ATOM 4233 C C . PRO C 1 69 ? 43.253 12.417 58.452 1.00 88.47 69 PRO C C 1
ATOM 4234 O O . PRO C 1 69 ? 42.433 13.324 58.546 1.00 88.65 69 PRO C O 1
ATOM 4238 N N . PHE C 1 70 ? 43.753 11.764 59.506 1.00 89.65 70 PHE C N 1
ATOM 4239 C CA . PHE C 1 70 ? 43.400 12.088 60.920 1.00 90.15 70 PHE C CA 1
ATOM 4240 C C . PHE C 1 70 ? 44.593 12.216 61.848 1.00 91.01 70 PHE C C 1
ATOM 4241 O O . PHE C 1 70 ? 44.570 13.031 62.747 1.00 91.14 70 PHE C O 1
ATOM 4249 N N . GLN C 1 71 ? 45.603 11.376 61.675 1.00 92.03 71 GLN C N 1
ATOM 4250 C CA . GLN C 1 71 ? 46.739 11.411 62.563 1.00 93.29 71 GLN C CA 1
ATOM 4251 C C . GLN C 1 71 ? 48.066 11.432 61.818 1.00 94.18 71 GLN C C 1
ATOM 4252 O O . GLN C 1 71 ? 48.303 12.318 61.018 1.00 94.45 71 GLN C O 1
ATOM 4258 N N . SER C 1 72 ? 48.956 10.489 62.088 1.00 95.52 72 SER C N 1
ATOM 4259 C CA . SER C 1 72 ? 50.323 10.812 61.933 1.00 96.15 72 SER C CA 1
ATOM 4260 C C . SER C 1 72 ? 51.071 10.637 60.680 1.00 97.29 72 SER C C 1
ATOM 4261 O O . SER C 1 72 ? 50.799 11.425 59.777 1.00 98.36 72 SER C O 1
ATOM 4264 N N . GLU C 1 73 ? 52.037 9.728 60.517 1.00 97.91 73 GLU C N 1
ATOM 4265 C CA . GLU C 1 73 ? 52.742 8.961 61.539 1.00 98.52 73 GLU C CA 1
ATOM 4266 C C . GLU C 1 73 ? 53.756 9.815 62.366 1.00 97.71 73 GLU C C 1
ATOM 4267 O O . GLU C 1 73 ? 53.764 9.686 63.579 1.00 97.86 73 GLU C O 1
ATOM 4273 N N . GLY C 1 74 ? 54.651 10.631 61.779 1.00 96.97 74 GLY C N 1
ATOM 4274 C CA . GLY C 1 74 ? 55.185 10.520 60.408 1.00 96.23 74 GLY C CA 1
ATOM 4275 C C . GLY C 1 74 ? 56.211 9.393 60.434 1.00 95.32 74 GLY C C 1
ATOM 4276 O O . GLY C 1 74 ? 56.193 8.516 59.545 1.00 95.24 74 GLY C O 1
ATOM 4277 N N . PRO C 1 75 ? 57.198 9.470 61.366 1.00 93.84 75 PRO C N 1
ATOM 4278 C CA . PRO C 1 75 ? 58.060 10.618 61.702 1.00 92.56 75 PRO C CA 1
ATOM 4279 C C . PRO C 1 75 ? 59.312 10.347 60.841 1.00 91.23 75 PRO C C 1
ATOM 4280 O O . PRO C 1 75 ? 60.372 9.978 61.345 1.00 91.57 75 PRO C O 1
ATOM 4284 N N . ARG C 1 76 ? 59.171 10.654 59.555 1.00 89.25 76 ARG C N 1
ATOM 4285 C CA . ARG C 1 76 ? 59.230 9.653 58.472 1.00 87.84 76 ARG C CA 1
ATOM 4286 C C . ARG C 1 76 ? 60.280 9.565 57.330 1.00 84.56 76 ARG C C 1
ATOM 4287 O O . ARG C 1 76 ? 60.213 8.594 56.600 1.00 85.21 76 ARG C O 1
ATOM 4295 N N . PRO C 1 77 ? 61.199 10.537 57.137 1.00 80.34 77 PRO C N 1
ATOM 4296 C CA . PRO C 1 77 ? 61.485 10.941 55.746 1.00 78.00 77 PRO C CA 1
ATOM 4297 C C . PRO C 1 77 ? 61.873 9.845 54.734 1.00 76.10 77 PRO C C 1
ATOM 4298 O O . PRO C 1 77 ? 62.697 8.980 55.018 1.00 75.39 77 PRO C O 1
ATOM 4302 N N . VAL C 1 78 ? 61.275 9.944 53.549 1.00 74.05 78 VAL C N 1
ATOM 4303 C CA . VAL C 1 78 ? 61.342 8.952 52.487 1.00 72.69 78 VAL C CA 1
ATOM 4304 C C . VAL C 1 78 ? 61.783 9.607 51.183 1.00 71.33 78 VAL C C 1
ATOM 4305 O O . VAL C 1 78 ? 61.147 10.552 50.731 1.00 71.21 78 VAL C O 1
ATOM 4309 N N . MET C 1 79 ? 62.825 9.084 50.550 1.00 69.85 79 MET C N 1
ATOM 4310 C CA . MET C 1 79 ? 63.092 9.440 49.158 1.00 69.60 79 MET C CA 1
ATOM 4311 C C . MET C 1 79 ? 62.486 8.488 48.134 1.00 69.05 79 MET C C 1
ATOM 4312 O O . MET C 1 79 ? 62.505 7.279 48.298 1.00 69.66 79 MET C O 1
ATOM 4317 N N . VAL C 1 80 ? 61.939 9.054 47.072 1.00 68.40 80 VAL C N 1
ATOM 4318 C CA . VAL C 1 80 ? 61.333 8.266 46.025 1.00 67.99 80 VAL C CA 1
ATOM 4319 C C . VAL C 1 80 ? 62.053 8.705 44.775 1.00 67.66 80 VAL C C 1
ATOM 4320 O O . VAL C 1 80 ? 62.026 9.902 44.409 1.00 67.89 80 VAL C O 1
ATOM 4324 N N . SER C 1 81 ? 62.740 7.753 44.140 1.00 66.50 81 SER C N 1
ATOM 4325 C CA . SER C 1 81 ? 63.449 8.045 42.931 1.00 65.27 81 SER C CA 1
ATOM 4326 C C . SER C 1 81 ? 62.774 7.325 41.829 1.00 64.96 81 SER C C 1
ATOM 4327 O O . SER C 1 81 ? 62.443 6.181 41.993 1.00 65.62 81 SER C O 1
ATOM 4330 N N . ARG C 1 82 ? 62.504 8.041 40.747 1.00 64.73 82 ARG C N 1
ATOM 4331 C CA . ARG C 1 82 ? 62.006 7.481 39.493 1.00 64.67 82 ARG C CA 1
ATOM 4332 C C . ARG C 1 82 ? 62.796 8.084 38.326 1.00 64.61 82 ARG C C 1
ATOM 4333 O O . ARG C 1 82 ? 63.270 9.245 38.393 1.00 64.13 82 ARG C O 1
ATOM 4341 N N . SER C 1 83 ? 62.921 7.307 37.254 1.00 63.86 83 SER C N 1
ATOM 4342 C CA . SER C 1 83 ? 63.723 7.697 36.121 1.00 63.80 83 SER C CA 1
ATOM 4343 C C . SER C 1 83 ? 62.907 7.656 34.848 1.00 63.35 83 SER C C 1
ATOM 4344 O O . SER C 1 83 ? 62.017 6.840 34.720 1.00 62.84 83 SER C O 1
ATOM 4347 N N . ARG C 1 84 ? 63.227 8.540 33.905 1.00 63.74 84 ARG C N 1
ATOM 4348 C CA . ARG C 1 84 ? 62.650 8.486 32.555 1.00 64.20 84 ARG C CA 1
ATOM 4349 C C . ARG C 1 84 ? 63.452 9.306 31.566 1.00 63.68 84 ARG C C 1
ATOM 4350 O O . ARG C 1 84 ? 63.815 10.462 31.854 1.00 63.83 84 ARG C O 1
ATOM 4358 N N . ALA C 1 85 ? 63.675 8.723 30.388 1.00 62.81 85 ALA C N 1
ATOM 4359 C CA . ALA C 1 85 ? 64.391 9.393 29.300 1.00 62.23 85 ALA C CA 1
ATOM 4360 C C . ALA C 1 85 ? 65.732 9.921 29.800 1.00 61.80 85 ALA C C 1
ATOM 4361 O O . ALA C 1 85 ? 66.119 11.035 29.510 1.00 61.35 85 ALA C O 1
ATOM 4363 N N . GLY C 1 86 ? 66.418 9.102 30.585 1.00 61.67 86 GLY C N 1
ATOM 4364 C CA . GLY C 1 86 ? 67.728 9.449 31.128 1.00 61.79 86 GLY C CA 1
ATOM 4365 C C . GLY C 1 86 ? 67.755 10.489 32.234 1.00 62.03 86 GLY C C 1
ATOM 4366 O O . GLY C 1 86 ? 68.817 11.000 32.550 1.00 63.27 86 GLY C O 1
ATOM 4367 N N . PHE C 1 87 ? 66.612 10.808 32.838 1.00 61.56 87 PHE C N 1
ATOM 4368 C CA . PHE C 1 87 ? 66.539 11.843 33.869 1.00 60.69 87 PHE C CA 1
ATOM 4369 C C . PHE C 1 87 ? 65.996 11.227 35.146 1.00 60.09 87 PHE C C 1
ATOM 4370 O O . PHE C 1 87 ? 65.061 10.463 35.058 1.00 59.79 87 PHE C O 1
ATOM 4378 N N . THR C 1 88 ? 66.544 11.566 36.318 1.00 59.35 88 THR C N 1
ATOM 4379 C CA . THR C 1 88 ? 66.101 10.959 37.590 1.00 59.28 88 THR C CA 1
ATOM 4380 C C . THR C 1 88 ? 65.441 12.002 38.512 1.00 59.78 88 THR C C 1
ATOM 4381 O O . THR C 1 88 ? 66.058 13.000 38.910 1.00 60.78 88 THR C O 1
ATOM 4385 N N . LEU C 1 89 ? 64.174 11.770 38.838 1.00 59.27 89 LEU C N 1
ATOM 4386 C CA . LEU C 1 89 ? 63.509 12.540 39.841 1.00 58.65 89 LEU C CA 1
ATOM 4387 C C . LEU C 1 89 ? 63.846 11.824 41.118 1.00 58.65 89 LEU C C 1
ATOM 4388 O O . LEU C 1 89 ? 63.747 10.620 41.184 1.00 58.94 89 LEU C O 1
ATOM 4393 N N . ASN C 1 90 ? 64.274 12.581 42.113 1.00 58.62 90 ASN C N 1
ATOM 4394 C CA . ASN C 1 90 ? 64.385 12.126 43.481 1.00 57.62 90 ASN C CA 1
ATOM 4395 C C . ASN C 1 90 ? 63.563 13.105 44.273 1.00 57.92 90 ASN C C 1
ATOM 4396 O O . ASN C 1 90 ? 63.853 14.288 44.285 1.00 57.63 90 ASN C O 1
ATOM 4401 N N . ILE C 1 91 ? 62.541 12.622 44.942 1.00 58.61 91 ILE C N 1
ATOM 4402 C CA . ILE C 1 91 ? 61.651 13.489 45.711 1.00 59.58 91 ILE C CA 1
ATOM 4403 C C . ILE C 1 91 ? 61.560 12.960 47.161 1.00 59.59 91 ILE C C 1
ATOM 4404 O O . ILE C 1 91 ? 61.323 11.786 47.386 1.00 58.78 91 ILE C O 1
ATOM 4409 N N . ILE C 1 92 ? 61.791 13.833 48.135 1.00 60.31 92 ILE C N 1
ATOM 4410 C CA . ILE C 1 92 ? 61.875 13.422 49.518 1.00 60.78 92 ILE C CA 1
ATOM 4411 C C . ILE C 1 92 ? 60.662 13.951 50.260 1.00 61.32 92 ILE C C 1
ATOM 4412 O O . ILE C 1 92 ? 60.474 15.186 50.358 1.00 61.54 92 ILE C O 1
ATOM 4417 N N . ASP C 1 93 ? 59.823 13.019 50.726 1.00 61.32 93 ASP C N 1
ATOM 4418 C CA . ASP C 1 93 ? 58.651 13.339 51.544 1.00 61.45 93 ASP C CA 1
ATOM 4419 C C . ASP C 1 93 ? 59.101 13.433 53.011 1.00 61.09 93 ASP C C 1
ATOM 4420 O O . ASP C 1 93 ? 59.899 12.666 53.481 1.00 59.59 93 ASP C O 1
ATOM 4425 N N . THR C 1 94 ? 58.620 14.438 53.715 1.00 61.79 94 THR C N 1
ATOM 4426 C CA . THR C 1 94 ? 59.110 14.695 55.051 1.00 62.18 94 THR C CA 1
ATOM 4427 C C . THR C 1 94 ? 57.897 14.789 55.980 1.00 62.98 94 THR C C 1
ATOM 4428 O O . THR C 1 94 ? 56.757 15.051 55.532 1.00 63.23 94 THR C O 1
ATOM 4432 N N . PRO C 1 95 ? 58.131 14.566 57.270 1.00 63.19 95 PRO C N 1
ATOM 4433 C CA . PRO C 1 95 ? 57.092 14.805 58.260 1.00 63.81 95 PRO C CA 1
ATOM 4434 C C . PRO C 1 95 ? 56.875 16.291 58.410 1.00 64.44 95 PRO C C 1
ATOM 4435 O O . PRO C 1 95 ? 57.787 17.067 58.129 1.00 64.88 95 PRO C O 1
ATOM 4439 N N . GLY C 1 96 ? 55.681 16.688 58.837 1.00 65.48 96 GLY C N 1
ATOM 4440 C CA . GLY C 1 96 ? 55.327 18.121 59.012 1.00 66.03 96 GLY C CA 1
ATOM 4441 C C . GLY C 1 96 ? 56.239 18.800 60.024 1.00 66.37 96 GLY C C 1
ATOM 4442 O O . GLY C 1 96 ? 56.760 18.153 60.895 1.00 66.18 96 GLY C O 1
ATOM 4443 N N . LEU C 1 97 ? 56.443 20.096 59.925 1.00 67.46 97 LEU C N 1
ATOM 4444 C CA . LEU C 1 97 ? 57.480 20.732 60.743 1.00 69.32 97 LEU C CA 1
ATOM 4445 C C . LEU C 1 97 ? 57.037 21.199 62.130 1.00 70.43 97 LEU C C 1
ATOM 4446 O O . LEU C 1 97 ? 57.847 21.413 63.033 1.00 70.38 97 LEU C O 1
ATOM 4451 N N . ILE C 1 98 ? 55.742 21.316 62.322 1.00 71.85 98 ILE C N 1
ATOM 4452 C CA . ILE C 1 98 ? 55.253 22.315 63.230 1.00 72.94 98 ILE C CA 1
ATOM 4453 C C . ILE C 1 98 ? 54.127 21.805 64.112 1.00 73.78 98 ILE C C 1
ATOM 4454 O O . ILE C 1 98 ? 52.970 22.025 63.789 1.00 74.22 98 ILE C O 1
ATOM 4459 N N . GLU C 1 99 ? 54.480 21.157 65.232 1.00 74.60 99 GLU C N 1
ATOM 4460 C CA . GLU C 1 99 ? 53.495 20.660 66.215 1.00 75.79 99 GLU C CA 1
ATOM 4461 C C . GLU C 1 99 ? 52.960 21.665 67.230 1.00 75.27 99 GLU C C 1
ATOM 4462 O O . GLU C 1 99 ? 53.718 22.416 67.877 1.00 75.13 99 GLU C O 1
ATOM 4468 N N . GLY C 1 100 ? 51.637 21.620 67.397 1.00 74.59 100 GLY C N 1
ATOM 4469 C CA . GLY C 1 100 ? 50.917 22.645 68.127 1.00 74.06 100 GLY C CA 1
ATOM 4470 C C . GLY C 1 100 ? 51.319 23.955 67.481 1.00 73.23 100 GLY C C 1
ATOM 4471 O O . GLY C 1 100 ? 51.145 24.131 66.279 1.00 72.95 100 GLY C O 1
ATOM 4472 N N . GLY C 1 101 ? 51.891 24.843 68.277 1.00 72.13 101 GLY C N 1
ATOM 4473 C CA . GLY C 1 101 ? 52.339 26.127 67.803 1.00 71.95 101 GLY C CA 1
ATOM 4474 C C . GLY C 1 101 ? 53.840 26.309 67.765 1.00 71.75 101 GLY C C 1
ATOM 4475 O O . GLY C 1 101 ? 54.313 27.434 67.629 1.00 71.62 101 GLY C O 1
ATOM 4476 N N . TYR C 1 102 ? 54.582 25.206 67.882 1.00 71.77 102 TYR C N 1
ATOM 4477 C CA . TYR C 1 102 ? 56.032 25.235 67.883 1.00 71.76 102 TYR C CA 1
ATOM 4478 C C . TYR C 1 102 ? 56.582 24.286 66.855 1.00 70.76 102 TYR C C 1
ATOM 4479 O O . TYR C 1 102 ? 55.887 23.406 66.399 1.00 70.21 102 TYR C O 1
ATOM 4488 N N . ILE C 1 103 ? 57.855 24.462 66.514 1.00 69.89 103 ILE C N 1
ATOM 4489 C CA . ILE C 1 103 ? 58.514 23.599 65.555 1.00 68.84 103 ILE C CA 1
ATOM 4490 C C . ILE C 1 103 ? 58.723 22.301 66.239 1.00 68.33 103 ILE C C 1
ATOM 4491 O O . ILE C 1 103 ? 59.147 22.289 67.383 1.00 67.41 103 ILE C O 1
ATOM 4496 N N . ASN C 1 104 ? 58.426 21.218 65.532 1.00 68.15 104 ASN C N 1
ATOM 4497 C CA . ASN C 1 104 ? 58.781 19.861 65.962 1.00 67.83 104 ASN C CA 1
ATOM 4498 C C . ASN C 1 104 ? 60.262 19.628 65.772 1.00 68.19 104 ASN C C 1
ATOM 4499 O O . ASN C 1 104 ? 60.676 19.092 64.760 1.00 67.59 104 ASN C O 1
ATOM 4504 N N . ASP C 1 105 ? 61.065 20.014 66.752 1.00 69.44 105 ASP C N 1
ATOM 4505 C CA . ASP C 1 105 ? 62.513 19.878 66.629 1.00 70.52 105 ASP C CA 1
ATOM 4506 C C . ASP C 1 105 ? 63.036 18.432 66.392 1.00 70.52 105 ASP C C 1
ATOM 4507 O O . ASP C 1 105 ? 64.133 18.239 65.888 1.00 70.59 105 ASP C O 1
ATOM 4512 N N . MET C 1 106 ? 62.234 17.419 66.679 1.00 70.95 106 MET C N 1
ATOM 4513 C CA . MET C 1 106 ? 62.598 16.026 66.368 1.00 71.39 106 MET C CA 1
ATOM 4514 C C . MET C 1 106 ? 62.487 15.713 64.886 1.00 69.93 106 MET C C 1
ATOM 4515 O O . MET C 1 106 ? 63.329 15.053 64.302 1.00 69.96 106 MET C O 1
ATOM 4520 N N . ALA C 1 107 ? 61.378 16.147 64.312 1.00 68.80 107 ALA C N 1
ATOM 4521 C CA . ALA C 1 107 ? 61.103 16.014 62.912 1.00 67.50 107 ALA C CA 1
ATOM 4522 C C . ALA C 1 107 ? 62.225 16.683 62.138 1.00 66.57 107 ALA C C 1
ATOM 4523 O O . ALA C 1 107 ? 62.853 16.095 61.259 1.00 65.68 107 ALA C O 1
ATOM 4525 N N . LEU C 1 108 ? 62.488 17.919 62.523 1.00 65.57 108 LEU C N 1
ATOM 4526 C CA . LEU C 1 108 ? 63.455 18.726 61.856 1.00 65.22 108 LEU C CA 1
ATOM 4527 C C . LEU C 1 108 ? 64.872 18.155 61.970 1.00 65.40 108 LEU C C 1
ATOM 4528 O O . LEU C 1 108 ? 65.648 18.194 61.009 1.00 65.51 108 LEU C O 1
ATOM 4533 N N . ASN C 1 109 ? 65.236 17.625 63.132 1.00 65.43 109 ASN C N 1
ATOM 4534 C CA . ASN C 1 109 ? 66.576 17.036 63.261 1.00 65.24 109 ASN C CA 1
ATOM 4535 C C . ASN C 1 109 ? 66.703 15.805 62.368 1.00 64.60 109 ASN C C 1
ATOM 4536 O O . ASN C 1 109 ? 67.674 15.675 61.626 1.00 64.68 109 ASN C O 1
ATOM 4541 N N . ILE C 1 110 ? 65.693 14.942 62.402 1.00 64.05 110 ILE C N 1
ATOM 4542 C CA . ILE C 1 110 ? 65.569 13.824 61.461 1.00 63.46 110 ILE C CA 1
ATOM 4543 C C . ILE C 1 110 ? 65.633 14.250 59.992 1.00 63.46 110 ILE C C 1
ATOM 4544 O O . ILE C 1 110 ? 66.278 13.568 59.181 1.00 63.81 110 ILE C O 1
ATOM 4549 N N . ILE C 1 111 ? 64.984 15.362 59.639 1.00 62.82 111 ILE C N 1
ATOM 4550 C CA . ILE C 1 111 ? 65.011 15.848 58.248 1.00 61.96 111 ILE C CA 1
ATOM 4551 C C . ILE C 1 111 ? 66.435 16.226 57.892 1.00 62.46 111 ILE C C 1
ATOM 4552 O O . ILE C 1 111 ? 66.969 15.819 56.855 1.00 61.60 111 ILE C O 1
ATOM 4557 N N . LYS C 1 112 ? 67.042 16.982 58.788 1.00 63.32 112 LYS C N 1
ATOM 4558 C CA . LYS C 1 112 ? 68.421 17.401 58.631 1.00 64.99 112 LYS C CA 1
ATOM 4559 C C . LYS C 1 112 ? 69.354 16.209 58.552 1.00 64.72 112 LYS C C 1
ATOM 4560 O O . LYS C 1 112 ? 70.186 16.136 57.681 1.00 64.54 112 LYS C O 1
ATOM 4566 N N . SER C 1 113 ? 69.220 15.268 59.464 1.00 65.42 113 SER C N 1
ATOM 4567 C CA . SER C 1 113 ? 70.022 14.046 59.389 1.00 65.96 113 SER C CA 1
ATOM 4568 C C . SER C 1 113 ? 69.968 13.407 58.032 1.00 66.39 113 SER C C 1
ATOM 4569 O O . SER C 1 113 ? 70.996 13.104 57.422 1.00 67.23 113 SER C O 1
ATOM 4572 N N . PHE C 1 114 ? 68.740 13.176 57.596 1.00 66.57 114 PHE C N 1
ATOM 4573 C CA . PHE C 1 114 ? 68.444 12.461 56.371 1.00 66.70 114 PHE C CA 1
ATOM 4574 C C . PHE C 1 114 ? 68.998 13.108 55.128 1.00 66.94 114 PHE C C 1
ATOM 4575 O O . PHE C 1 114 ? 69.186 12.433 54.147 1.00 67.27 114 PHE C O 1
ATOM 4583 N N . LEU C 1 115 ? 69.209 14.419 55.152 1.00 67.60 115 LEU C N 1
ATOM 4584 C CA . LEU C 1 115 ? 69.614 15.159 53.954 1.00 68.05 115 LEU C CA 1
ATOM 4585 C C . LEU C 1 115 ? 71.117 15.279 53.803 1.00 68.41 115 LEU C C 1
ATOM 4586 O O . LEU C 1 115 ? 71.619 15.851 52.851 1.00 67.53 115 LEU C O 1
ATOM 4591 N N . LEU C 1 116 ? 71.837 14.705 54.756 1.00 69.48 116 LEU C N 1
ATOM 4592 C CA . LEU C 1 116 ? 73.265 14.842 54.809 1.00 69.92 116 LEU C CA 1
ATOM 4593 C C . LEU C 1 116 ? 73.922 14.403 53.529 1.00 69.57 116 LEU C C 1
ATOM 4594 O O . LEU C 1 116 ? 73.612 13.333 52.987 1.00 69.16 116 LEU C O 1
ATOM 4599 N N . ASP C 1 117 ? 74.851 15.257 53.095 1.00 69.30 117 ASP C N 1
ATOM 4600 C CA . ASP C 1 117 ? 75.535 15.156 51.821 1.00 68.81 117 ASP C CA 1
ATOM 4601 C C . ASP C 1 117 ? 74.607 14.925 50.621 1.00 67.92 117 ASP C C 1
ATOM 4602 O O . ASP C 1 117 ? 75.018 14.282 49.673 1.00 68.50 117 ASP C O 1
ATOM 4607 N N . LYS C 1 118 ? 73.369 15.431 50.662 1.00 66.34 118 LYS C N 1
ATOM 4608 C CA . LYS C 1 118 ? 72.534 15.508 49.463 1.00 65.42 118 LYS C CA 1
ATOM 4609 C C . LYS C 1 118 ? 72.515 16.930 48.949 1.00 64.68 118 LYS C C 1
ATOM 4610 O O . LYS C 1 118 ? 72.974 17.838 49.627 1.00 64.42 118 LYS C O 1
ATOM 4616 N N . THR C 1 119 ? 71.987 17.096 47.736 1.00 64.04 119 THR C N 1
ATOM 4617 C CA . THR C 1 119 ? 71.844 18.391 47.096 1.00 63.29 119 THR C CA 1
ATOM 4618 C C . THR C 1 119 ? 70.392 18.665 46.767 1.00 63.34 119 THR C C 1
ATOM 4619 O O . THR C 1 119 ? 69.815 18.007 45.891 1.00 63.66 119 THR C O 1
ATOM 4623 N N . ILE C 1 120 ? 69.814 19.640 47.473 1.00 63.05 120 ILE C N 1
ATOM 4624 C CA . ILE C 1 120 ? 68.463 20.086 47.195 1.00 62.85 120 ILE C CA 1
ATOM 4625 C C . ILE C 1 120 ? 68.508 21.010 45.988 1.00 63.28 120 ILE C C 1
ATOM 4626 O O . ILE C 1 120 ? 69.209 22.051 46.033 1.00 62.87 120 ILE C O 1
ATOM 4631 N N . ASP C 1 121 ? 67.784 20.611 44.928 1.00 63.00 121 ASP C N 1
ATOM 4632 C CA . ASP C 1 121 ? 67.630 21.439 43.747 1.00 63.88 121 ASP C CA 1
ATOM 4633 C C . ASP C 1 121 ? 66.372 22.335 43.787 1.00 63.71 121 ASP C C 1
ATOM 4634 O O . ASP C 1 121 ? 66.369 23.438 43.208 1.00 63.79 121 ASP C O 1
ATOM 4639 N N . VAL C 1 122 ? 65.343 21.859 44.486 1.00 63.12 122 VAL C N 1
ATOM 4640 C CA . VAL C 1 122 ? 64.062 22.537 44.571 1.00 62.65 122 VAL C CA 1
ATOM 4641 C C . VAL C 1 122 ? 63.414 22.238 45.899 1.00 62.63 122 VAL C C 1
ATOM 4642 O O . VAL C 1 122 ? 63.481 21.139 46.395 1.00 61.54 122 VAL C O 1
ATOM 4646 N N . LEU C 1 123 ? 62.808 23.251 46.483 1.00 63.59 123 LEU C N 1
ATOM 4647 C CA . LEU C 1 123 ? 62.069 23.093 47.737 1.00 63.86 123 LEU C CA 1
ATOM 4648 C C . LEU C 1 123 ? 60.622 23.313 47.344 1.00 63.53 123 LEU C C 1
ATOM 4649 O O . LEU C 1 123 ? 60.247 24.366 46.805 1.00 62.70 123 LEU C O 1
ATOM 4654 N N . LEU C 1 124 ? 59.853 22.258 47.524 1.00 63.16 124 LEU C N 1
ATOM 4655 C CA . LEU C 1 124 ? 58.467 22.332 47.280 1.00 63.39 124 LEU C CA 1
ATOM 4656 C C . LEU C 1 124 ? 57.839 22.500 48.661 1.00 63.46 124 LEU C C 1
ATOM 4657 O O . LEU C 1 124 ? 57.764 21.539 49.463 1.00 62.86 124 LEU C O 1
ATOM 4662 N N . TYR C 1 125 ? 57.430 23.736 48.938 1.00 63.15 125 TYR C N 1
ATOM 4663 C CA . TYR C 1 125 ? 56.861 24.076 50.226 1.00 63.57 125 TYR C CA 1
ATOM 4664 C C . TYR C 1 125 ? 55.334 24.078 50.148 1.00 62.84 125 TYR C C 1
ATOM 4665 O O . TYR C 1 125 ? 54.715 24.960 49.571 1.00 62.56 125 TYR C O 1
ATOM 4674 N N . VAL C 1 126 ? 54.749 23.083 50.783 1.00 62.66 126 VAL C N 1
ATOM 4675 C CA . VAL C 1 126 ? 53.360 22.755 50.613 1.00 62.63 126 VAL C CA 1
ATOM 4676 C C . VAL C 1 126 ? 52.512 23.345 51.779 1.00 62.73 126 VAL C C 1
ATOM 4677 O O . VAL C 1 126 ? 52.880 23.292 52.934 1.00 62.40 126 VAL C O 1
ATOM 4681 N N . ASP C 1 127 ? 51.427 23.999 51.409 1.00 62.90 127 ASP C N 1
ATOM 4682 C CA . ASP C 1 127 ? 50.353 24.381 52.308 1.00 63.44 127 ASP C CA 1
ATOM 4683 C C . ASP C 1 127 ? 49.048 24.050 51.539 1.00 63.10 127 ASP C C 1
ATOM 4684 O O . ASP C 1 127 ? 49.061 23.392 50.484 1.00 63.18 127 ASP C O 1
ATOM 4689 N N . ARG C 1 128 ? 47.939 24.532 52.073 1.00 62.56 128 ARG C N 1
ATOM 4690 C CA . ARG C 1 128 ? 46.608 24.248 51.599 1.00 62.12 128 ARG C CA 1
ATOM 4691 C C . ARG C 1 128 ? 45.990 25.540 51.108 1.00 61.09 128 ARG C C 1
ATOM 4692 O O . ARG C 1 128 ? 46.316 26.575 51.581 1.00 61.14 128 ARG C O 1
ATOM 4700 N N . LEU C 1 129 ? 45.084 25.495 50.165 1.00 60.90 129 LEU C N 1
ATOM 4701 C CA . LEU C 1 129 ? 44.658 26.733 49.512 1.00 60.97 129 LEU C CA 1
ATOM 4702 C C . LEU C 1 129 ? 43.657 27.414 50.386 1.00 61.21 129 LEU C C 1
ATOM 4703 O O . LEU C 1 129 ? 43.771 28.604 50.674 1.00 60.34 129 LEU C O 1
ATOM 4708 N N . ASP C 1 130 ? 42.653 26.644 50.782 1.00 62.30 130 ASP C N 1
ATOM 4709 C CA . ASP C 1 130 ? 41.595 27.139 51.658 1.00 63.05 130 ASP C CA 1
ATOM 4710 C C . ASP C 1 130 ? 42.047 27.206 53.130 1.00 64.33 130 ASP C C 1
ATOM 4711 O O . ASP C 1 130 ? 41.607 26.434 53.976 1.00 65.49 130 ASP C O 1
ATOM 4716 N N . ALA C 1 131 ? 42.986 28.112 53.408 1.00 65.13 131 ALA C N 1
ATOM 4717 C CA . ALA C 1 131 ? 43.235 28.652 54.763 1.00 65.04 131 ALA C CA 1
ATOM 4718 C C . ALA C 1 131 ? 43.031 30.183 54.625 1.00 65.34 131 ALA C C 1
ATOM 4719 O O . ALA C 1 131 ? 43.451 30.791 53.647 1.00 65.37 131 ALA C O 1
ATOM 4721 N N . TYR C 1 132 ? 42.374 30.793 55.599 1.00 65.99 132 TYR C N 1
ATOM 4722 C CA . TYR C 1 132 ? 42.029 32.201 55.540 1.00 65.98 132 TYR C CA 1
ATOM 4723 C C . TYR C 1 132 ? 42.931 33.056 56.400 1.00 67.52 132 TYR C C 1
ATOM 4724 O O . TYR C 1 132 ? 42.744 34.299 56.431 1.00 68.53 132 TYR C O 1
ATOM 4733 N N . ARG C 1 133 ? 43.841 32.426 57.170 1.00 68.34 133 ARG C N 1
ATOM 4734 C CA . ARG C 1 133 ? 44.842 33.194 57.943 1.00 68.96 133 ARG C CA 1
ATOM 4735 C C . ARG C 1 133 ? 46.249 32.634 58.036 1.00 67.56 133 ARG C C 1
ATOM 4736 O O . ARG C 1 133 ? 46.545 31.498 57.727 1.00 67.51 133 ARG C O 1
ATOM 4744 N N . VAL C 1 134 ? 47.111 33.527 58.463 1.00 66.62 134 VAL C N 1
ATOM 4745 C CA . VAL C 1 134 ? 48.511 33.425 58.269 1.00 65.61 134 VAL C CA 1
ATOM 4746 C C . VAL C 1 134 ? 49.011 34.391 59.315 1.00 65.64 134 VAL C C 1
ATOM 4747 O O . VAL C 1 134 ? 48.547 35.501 59.371 1.00 66.07 134 VAL C 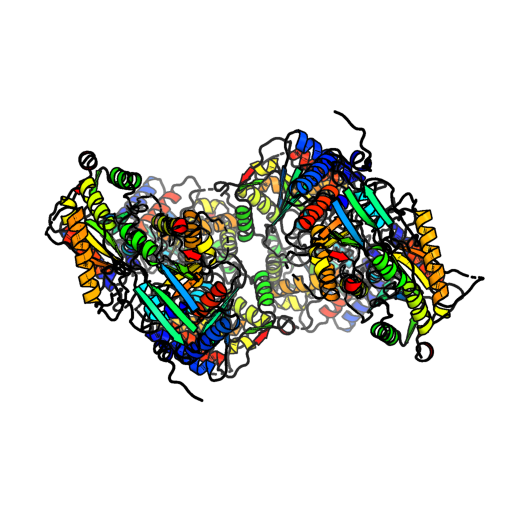O 1
ATOM 4751 N N . ASP C 1 135 ? 49.904 33.924 60.180 1.00 65.47 135 ASP C N 1
ATOM 4752 C CA . ASP C 1 135 ? 50.330 34.616 61.383 1.00 64.32 135 ASP C CA 1
ATOM 4753 C C . ASP C 1 135 ? 51.785 34.182 61.701 1.00 63.96 135 ASP C C 1
ATOM 4754 O O . ASP C 1 135 ? 52.407 33.482 60.918 1.00 63.86 135 ASP C O 1
ATOM 4759 N N . ASN C 1 136 ? 52.341 34.571 62.833 1.00 63.73 136 ASN C N 1
ATOM 4760 C CA . ASN C 1 136 ? 53.756 34.266 63.078 1.00 63.42 136 ASN C CA 1
ATOM 4761 C C . ASN C 1 136 ? 54.182 32.797 63.085 1.00 63.32 136 ASN C C 1
ATOM 4762 O O . ASN C 1 136 ? 55.383 32.520 63.096 1.00 64.39 136 ASN C O 1
ATOM 4767 N N . LEU C 1 137 ? 53.233 31.866 63.110 1.00 62.65 137 LEU C N 1
ATOM 4768 C CA . LEU C 1 137 ? 53.559 30.429 63.110 1.00 62.37 137 LEU C CA 1
ATOM 4769 C C . LEU C 1 137 ? 54.154 30.147 61.761 1.00 62.30 137 LEU C C 1
ATOM 4770 O O . LEU C 1 137 ? 55.187 29.508 61.637 1.00 63.84 137 LEU C O 1
ATOM 4775 N N . ASP C 1 138 ? 53.511 30.673 60.738 1.00 61.67 138 ASP C N 1
ATOM 4776 C CA . ASP C 1 138 ? 53.967 30.503 59.402 1.00 61.52 138 ASP C CA 1
ATOM 4777 C C . ASP C 1 138 ? 55.319 31.117 59.309 1.00 61.33 138 ASP C C 1
ATOM 4778 O O . ASP C 1 138 ? 56.194 30.566 58.662 1.00 61.45 138 ASP C O 1
ATOM 4783 N N . LYS C 1 139 ? 55.514 32.247 59.986 1.00 61.17 139 LYS C N 1
ATOM 4784 C CA . LYS C 1 139 ? 56.844 32.880 60.018 1.00 60.57 139 LYS C CA 1
ATOM 4785 C C . LYS C 1 139 ? 57.843 31.909 60.614 1.00 60.33 139 LYS C C 1
ATOM 4786 O O . LYS C 1 139 ? 58.926 31.752 60.085 1.00 61.08 139 LYS C O 1
ATOM 4792 N N . LEU C 1 140 ? 57.465 31.251 61.705 1.00 60.00 140 LEU C N 1
ATOM 4793 C CA . LEU C 1 140 ? 58.341 30.286 62.390 1.00 60.10 140 LEU C CA 1
ATOM 4794 C C . LEU C 1 140 ? 58.794 29.169 61.464 1.00 60.68 140 LEU C C 1
ATOM 4795 O O . LEU C 1 140 ? 59.958 28.748 61.501 1.00 60.92 140 LEU C O 1
ATOM 4800 N N . VAL C 1 141 ? 57.851 28.688 60.647 1.00 60.93 141 VAL C N 1
ATOM 4801 C CA . VAL C 1 141 ? 58.126 27.644 59.662 1.00 60.61 141 VAL C CA 1
ATOM 4802 C C . VAL C 1 141 ? 59.110 28.118 58.590 1.00 60.53 141 VAL C C 1
ATOM 4803 O O . VAL C 1 141 ? 60.054 27.405 58.248 1.00 61.55 141 VAL C O 1
ATOM 4807 N N . ALA C 1 142 ? 58.900 29.310 58.047 1.00 60.06 142 ALA C N 1
ATOM 4808 C CA . ALA C 1 142 ? 59.825 29.830 57.049 1.00 59.87 142 ALA C CA 1
ATOM 4809 C C . ALA C 1 142 ? 61.181 29.899 57.737 1.00 60.30 142 ALA C C 1
ATOM 4810 O O . ALA C 1 142 ? 62.210 29.506 57.170 1.00 60.15 142 ALA C O 1
ATOM 4812 N N . LYS C 1 143 ? 61.173 30.323 58.995 1.00 60.68 143 LYS C N 1
ATOM 4813 C CA . LYS C 1 143 ? 62.429 30.501 59.690 1.00 61.84 143 LYS C CA 1
ATOM 4814 C C . LYS C 1 143 ? 63.217 29.230 59.960 1.00 61.70 143 LYS C C 1
ATOM 4815 O O . LYS C 1 143 ? 64.447 29.231 59.777 1.00 62.62 143 LYS C O 1
ATOM 4821 N N . ALA C 1 144 ? 62.542 28.183 60.450 1.00 60.95 144 ALA C N 1
ATOM 4822 C CA . ALA C 1 144 ? 63.217 26.890 60.746 1.00 59.99 144 ALA C CA 1
ATOM 4823 C C . ALA C 1 144 ? 63.927 26.382 59.470 1.00 59.01 144 ALA C C 1
ATOM 4824 O O . ALA C 1 144 ? 65.070 25.924 59.493 1.00 57.94 144 ALA C O 1
ATOM 4826 N N . ILE C 1 145 ? 63.235 26.546 58.344 1.00 58.42 145 ILE C N 1
ATOM 4827 C CA . ILE C 1 145 ? 63.762 26.155 57.074 1.00 57.93 145 ILE C CA 1
ATOM 4828 C C . ILE C 1 145 ? 64.996 27.006 56.761 1.00 59.05 145 ILE C C 1
ATOM 4829 O O . ILE C 1 145 ? 66.032 26.479 56.305 1.00 59.89 145 ILE C O 1
ATOM 4834 N N . THR C 1 146 ? 64.912 28.300 57.022 1.00 59.28 146 THR C N 1
ATOM 4835 C CA . THR C 1 146 ? 66.060 29.158 56.788 1.00 59.61 146 THR C CA 1
ATOM 4836 C C . THR C 1 146 ? 67.206 28.813 57.717 1.00 60.41 146 THR C C 1
ATOM 4837 O O . THR C 1 146 ? 68.353 28.750 57.287 1.00 60.02 146 THR C O 1
ATOM 4841 N N . ASP C 1 147 ? 66.921 28.565 58.986 1.00 61.37 147 ASP C N 1
ATOM 4842 C CA . ASP C 1 147 ? 68.008 28.096 59.866 1.00 62.68 147 ASP C CA 1
ATOM 4843 C C . ASP C 1 147 ? 68.567 26.751 59.396 1.00 62.99 147 ASP C C 1
ATOM 4844 O O . ASP C 1 147 ? 69.770 26.547 59.442 1.00 63.81 147 ASP C O 1
ATOM 4849 N N . SER C 1 148 ? 67.715 25.862 58.903 1.00 63.03 148 SER C N 1
ATOM 4850 C CA . SER C 1 148 ? 68.183 24.553 58.525 1.00 63.62 148 SER C CA 1
ATOM 4851 C C . SER C 1 148 ? 69.125 24.494 57.273 1.00 64.02 148 SER C C 1
ATOM 4852 O O . SER C 1 148 ? 70.140 23.766 57.294 1.00 63.31 148 SER C O 1
ATOM 4855 N N . PHE C 1 149 ? 68.817 25.275 56.225 1.00 63.84 149 PHE C N 1
ATOM 4856 C CA . PHE C 1 149 ? 69.577 25.254 54.975 1.00 63.37 149 PHE C CA 1
ATOM 4857 C C . PHE C 1 149 ? 70.061 26.609 54.411 1.00 63.07 149 PHE C C 1
ATOM 4858 O O . PHE C 1 149 ? 70.601 26.651 53.313 1.00 63.62 149 PHE C O 1
ATOM 4866 N N . GLY C 1 150 ? 69.868 27.709 55.130 1.00 61.93 150 GLY C N 1
ATOM 4867 C CA . GLY C 1 150 ? 70.293 29.001 54.657 1.00 61.40 150 GLY C CA 1
ATOM 4868 C C . GLY C 1 150 ? 69.300 29.755 53.801 1.00 61.65 150 GLY C C 1
ATOM 4869 O O . GLY C 1 150 ? 68.421 29.165 53.189 1.00 61.26 150 GLY C O 1
ATOM 4870 N N . LYS C 1 151 ? 69.472 31.075 53.736 1.00 62.39 151 LYS C N 1
ATOM 4871 C CA . LYS C 1 151 ? 68.603 31.972 52.941 1.00 63.70 151 LYS C CA 1
ATOM 4872 C C . LYS C 1 151 ? 68.494 31.567 51.483 1.00 63.93 151 LYS C C 1
ATOM 4873 O O . LYS C 1 151 ? 67.600 32.051 50.758 1.00 64.83 151 LYS C O 1
ATOM 4879 N N . GLY C 1 152 ? 69.483 30.783 51.041 1.00 63.75 152 GLY C N 1
ATOM 4880 C CA . GLY C 1 152 ? 69.674 30.424 49.635 1.00 63.06 152 GLY C CA 1
ATOM 4881 C C . GLY C 1 152 ? 68.663 29.436 49.146 1.00 62.26 152 GLY C C 1
ATOM 4882 O O . GLY C 1 152 ? 68.352 29.389 47.975 1.00 63.16 152 GLY C O 1
ATOM 4883 N N . ILE C 1 153 ? 68.127 28.651 50.057 1.00 61.61 153 ILE C N 1
ATOM 4884 C CA . ILE C 1 153 ? 67.167 27.646 49.695 1.00 60.46 153 ILE C CA 1
ATOM 4885 C C . ILE C 1 153 ? 65.953 28.296 49.135 1.00 60.16 153 ILE C C 1
ATOM 4886 O O . ILE C 1 153 ? 65.272 27.655 48.422 1.00 60.91 153 ILE C O 1
ATOM 4891 N N . TRP C 1 154 ? 65.663 29.556 49.446 1.00 59.89 154 TRP C N 1
ATOM 4892 C CA . TRP C 1 154 ? 64.437 30.182 48.955 1.00 59.58 154 TRP C CA 1
ATOM 4893 C C . TRP C 1 154 ? 64.526 30.550 47.468 1.00 60.00 154 TRP C C 1
ATOM 4894 O O . TRP C 1 154 ? 63.488 30.575 46.735 1.00 60.73 154 TRP C O 1
ATOM 4905 N N . ASN C 1 155 ? 65.754 30.748 46.992 1.00 59.62 155 ASN C N 1
ATOM 4906 C CA . ASN C 1 155 ? 66.012 30.852 45.550 1.00 58.97 155 ASN C CA 1
ATOM 4907 C C . ASN C 1 155 ? 65.602 29.640 44.717 1.00 58.45 155 ASN C C 1
ATOM 4908 O O . ASN C 1 155 ? 65.663 29.712 43.524 1.00 59.17 155 ASN C O 1
ATOM 4913 N N . LYS C 1 156 ? 65.236 28.529 45.340 1.00 57.91 156 LYS C N 1
ATOM 4914 C CA . LYS C 1 156 ? 64.891 27.304 44.662 1.00 57.61 156 LYS C CA 1
ATOM 4915 C C . LYS C 1 156 ? 63.537 26.829 45.128 1.00 58.02 156 LYS C C 1
ATOM 4916 O O . LYS C 1 156 ? 63.120 25.701 44.885 1.00 58.59 156 LYS C O 1
ATOM 4922 N N . ALA C 1 157 ? 62.827 27.713 45.804 1.00 58.64 157 ALA C N 1
ATOM 4923 C CA . ALA C 1 157 ? 61.566 27.354 46.439 1.00 57.83 157 ALA C CA 1
ATOM 4924 C C . ALA C 1 157 ? 60.417 27.541 45.497 1.00 56.93 157 ALA C C 1
ATOM 4925 O O . ALA C 1 157 ? 60.437 28.372 44.624 1.00 55.09 157 ALA C O 1
ATOM 4927 N N . ILE C 1 158 ? 59.418 26.716 45.701 1.00 57.35 158 ILE C N 1
ATOM 4928 C CA . ILE C 1 158 ? 58.139 26.870 45.061 1.00 58.06 158 ILE C CA 1
ATOM 4929 C C . ILE C 1 158 ? 57.144 26.730 46.146 1.00 57.95 158 ILE C C 1
ATOM 4930 O O . ILE C 1 158 ? 57.291 25.831 46.952 1.00 57.69 158 ILE C O 1
ATOM 4935 N N . VAL C 1 159 ? 56.132 27.589 46.187 1.00 58.51 159 VAL C N 1
ATOM 4936 C CA . VAL C 1 159 ? 55.034 27.348 47.146 1.00 58.70 159 VAL C CA 1
ATOM 4937 C C . VAL C 1 159 ? 53.886 26.661 46.435 1.00 58.47 159 VAL C C 1
ATOM 4938 O O . VAL C 1 159 ? 53.394 27.136 45.435 1.00 58.34 159 VAL C O 1
ATOM 4942 N N . ALA C 1 160 ? 53.461 25.547 46.999 1.00 58.43 160 ALA C N 1
ATOM 4943 C CA . ALA C 1 160 ? 52.449 24.652 46.403 1.00 58.10 160 ALA C CA 1
ATOM 4944 C C . ALA C 1 160 ? 51.146 24.527 47.264 1.00 57.72 160 ALA C C 1
ATOM 4945 O O . ALA C 1 160 ? 51.082 23.805 48.262 1.00 57.30 160 ALA C O 1
ATOM 4947 N N . LEU C 1 161 ? 50.113 25.252 46.867 1.00 57.76 161 LEU C N 1
ATOM 4948 C CA . LEU C 1 161 ? 48.823 25.225 47.568 1.00 58.25 161 LEU C CA 1
ATOM 4949 C C . LEU C 1 161 ? 47.933 24.016 47.160 1.00 58.86 161 LEU C C 1
ATOM 4950 O O . LEU C 1 161 ? 47.408 23.985 46.065 1.00 59.43 161 LEU C O 1
ATOM 4955 N N . THR C 1 162 ? 47.742 23.027 48.037 1.00 59.64 162 THR C N 1
ATOM 4956 C CA . THR C 1 162 ? 46.928 21.834 47.695 1.00 59.40 162 THR C CA 1
ATOM 4957 C C . THR C 1 162 ? 45.481 22.163 47.812 1.00 59.53 162 THR C C 1
ATOM 4958 O O . THR C 1 162 ? 45.147 23.280 48.119 1.00 59.30 162 THR C O 1
ATOM 4962 N N . HIS C 1 163 ? 44.616 21.190 47.547 1.00 60.68 163 HIS C N 1
ATOM 4963 C CA . HIS C 1 163 ? 43.149 21.374 47.613 1.00 61.47 163 HIS C CA 1
ATOM 4964 C C . HIS C 1 163 ? 42.686 22.512 46.656 1.00 61.97 163 HIS C C 1
ATOM 4965 O O . HIS C 1 163 ? 41.869 23.349 47.015 1.00 62.03 163 HIS C O 1
ATOM 4972 N N . ALA C 1 164 ? 43.199 22.531 45.434 1.00 62.62 164 ALA C N 1
ATOM 4973 C CA . ALA C 1 164 ? 42.951 23.637 44.517 1.00 62.81 164 ALA C CA 1
ATOM 4974 C C . ALA C 1 164 ? 41.536 23.599 43.951 1.00 63.01 164 ALA C C 1
ATOM 4975 O O . ALA C 1 164 ? 41.026 24.640 43.543 1.00 63.35 164 ALA C O 1
ATOM 4977 N N . GLN C 1 165 ? 40.879 22.435 43.947 1.00 63.71 165 GLN C N 1
ATOM 4978 C CA . GLN C 1 165 ? 39.465 22.360 43.456 1.00 63.96 165 GLN C CA 1
ATOM 4979 C C . GLN C 1 165 ? 38.510 22.900 44.501 1.00 63.74 165 GLN C C 1
ATOM 4980 O O . GLN C 1 165 ? 37.995 22.162 45.302 1.00 63.73 165 GLN C O 1
ATOM 4986 N N . PHE C 1 166 ? 38.247 24.196 44.446 1.00 64.20 166 PHE C N 1
ATOM 4987 C CA . PHE C 1 166 ? 37.712 24.939 45.590 1.00 64.25 166 PHE C CA 1
ATOM 4988 C C . PHE C 1 166 ? 36.949 26.152 45.081 1.00 63.97 166 PHE C C 1
ATOM 4989 O O . PHE C 1 166 ? 37.425 26.855 44.198 1.00 64.21 166 PHE C O 1
ATOM 4997 N N . SER C 1 167 ? 35.762 26.389 45.613 1.00 63.38 167 SER C N 1
ATOM 4998 C CA . SER C 1 167 ? 35.017 27.593 45.287 1.00 62.78 167 SER C CA 1
ATOM 4999 C C . SER C 1 167 ? 35.188 28.579 46.400 1.00 62.46 167 SER C C 1
ATOM 5000 O O . SER C 1 167 ? 34.708 28.351 47.498 1.00 62.51 167 SER C O 1
ATOM 5003 N N . PRO C 1 168 ? 35.909 29.669 46.158 1.00 62.58 168 PRO C N 1
ATOM 5004 C CA . PRO C 1 168 ? 35.974 30.651 47.228 1.00 63.00 168 PRO C CA 1
ATOM 5005 C C . PRO C 1 168 ? 34.601 31.168 47.656 1.00 64.01 168 PRO C C 1
ATOM 5006 O O . PRO C 1 168 ? 33.643 31.102 46.898 1.00 64.07 168 PRO C O 1
ATOM 5010 N N . PRO C 1 169 ? 34.498 31.662 48.889 1.00 65.64 169 PRO C N 1
ATOM 5011 C CA . PRO C 1 169 ? 33.218 32.101 49.396 1.00 66.40 169 PRO C CA 1
ATOM 5012 C C . PRO C 1 169 ? 32.942 33.558 49.161 1.00 67.53 169 PRO C C 1
ATOM 5013 O O . PRO C 1 169 ? 33.843 34.342 48.914 1.00 67.72 169 PRO C O 1
ATOM 5017 N N . ASP C 1 170 ? 31.670 33.894 49.304 1.00 69.02 170 ASP C N 1
ATOM 5018 C CA . ASP C 1 170 ? 31.113 35.213 48.967 1.00 69.61 170 ASP C CA 1
ATOM 5019 C C . ASP C 1 170 ? 31.314 35.552 47.497 1.00 68.81 170 ASP C C 1
ATOM 5020 O O . ASP C 1 170 ? 31.515 36.706 47.132 1.00 69.16 170 ASP C O 1
ATOM 5025 N N . GLY C 1 171 ? 31.214 34.510 46.672 1.00 67.89 171 GLY C N 1
ATOM 5026 C CA . GLY C 1 171 ? 31.316 34.598 45.227 1.00 67.27 171 GLY C CA 1
ATOM 5027 C C . GLY C 1 171 ? 32.597 35.243 44.747 1.00 67.05 171 GLY C C 1
ATOM 5028 O O . GLY C 1 171 ? 32.629 35.801 43.654 1.00 67.36 171 GLY C O 1
ATOM 5029 N N . LEU C 1 172 ? 33.659 35.167 45.558 1.00 65.98 172 LEU C N 1
ATOM 5030 C CA . LEU C 1 172 ? 34.924 35.786 45.217 1.00 64.79 172 LEU C CA 1
ATOM 5031 C C . LEU C 1 172 ? 35.479 35.006 44.037 1.00 63.57 172 LEU C C 1
ATOM 5032 O O . LEU C 1 172 ? 35.462 33.786 44.068 1.00 62.25 172 LEU C O 1
ATOM 5037 N N . PRO C 1 173 ? 35.907 35.707 42.968 1.00 62.54 173 PRO C N 1
ATOM 5038 C CA . PRO C 1 173 ? 36.436 35.011 41.804 1.00 61.85 173 PRO C CA 1
ATOM 5039 C C . PRO C 1 173 ? 37.648 34.145 42.124 1.00 61.61 173 PRO C C 1
ATOM 5040 O O . PRO C 1 173 ? 38.588 34.646 42.720 1.00 62.33 173 PRO C O 1
ATOM 5044 N N . TYR C 1 174 ? 37.633 32.877 41.721 1.00 61.01 174 TYR C N 1
ATOM 5045 C CA . TYR C 1 174 ? 38.739 31.945 42.010 1.00 61.21 174 TYR C CA 1
ATOM 5046 C C . TYR C 1 174 ? 40.172 32.528 41.952 1.00 62.10 174 TYR C C 1
ATOM 5047 O O . TYR C 1 174 ? 40.982 32.284 42.836 1.00 61.74 174 TYR C O 1
ATOM 5056 N N . ASP C 1 175 ? 40.484 33.287 40.920 1.00 63.22 175 ASP C N 1
ATOM 5057 C CA . ASP C 1 175 ? 41.831 33.807 40.743 1.00 64.43 175 ASP C CA 1
ATOM 5058 C C . ASP C 1 175 ? 42.096 34.923 41.761 1.00 64.58 175 ASP C C 1
ATOM 5059 O O . ASP C 1 175 ? 43.225 35.182 42.156 1.00 65.06 175 ASP C O 1
ATOM 5064 N N . GLU C 1 176 ? 41.044 35.596 42.189 1.00 64.58 176 GLU C N 1
ATOM 5065 C CA . GLU C 1 176 ? 41.209 36.710 43.079 1.00 64.72 176 GLU C CA 1
ATOM 5066 C C . GLU C 1 176 ? 41.538 36.175 44.478 1.00 63.42 176 GLU C C 1
ATOM 5067 O O . GLU C 1 176 ? 42.351 36.740 45.172 1.00 63.45 176 GLU C O 1
ATOM 5073 N N . PHE C 1 177 ? 40.900 35.072 44.871 1.00 62.55 177 PHE C N 1
ATOM 5074 C CA . PHE C 1 177 ? 41.147 34.427 46.160 1.00 61.74 177 PHE C CA 1
ATOM 5075 C C . PHE C 1 177 ? 42.573 33.892 46.181 1.00 61.68 177 PHE C C 1
ATOM 5076 O O . PHE C 1 177 ? 43.279 34.091 47.148 1.00 61.68 177 PHE C O 1
ATOM 5084 N N . PHE C 1 178 ? 42.967 33.194 45.115 1.00 61.80 178 PHE C N 1
ATOM 5085 C CA . PHE C 1 178 ? 44.296 32.608 44.978 1.00 61.99 178 PHE C CA 1
ATOM 5086 C C . PHE C 1 178 ? 45.365 33.672 45.037 1.00 62.01 178 PHE C C 1
ATOM 5087 O O . PHE C 1 178 ? 46.437 33.482 45.625 1.00 61.06 178 PHE C O 1
ATOM 5095 N N . SER C 1 179 ? 45.084 34.799 44.412 1.00 62.26 179 SER C N 1
ATOM 5096 C CA . SER C 1 179 ? 46.066 35.853 44.383 1.00 62.81 179 SER C CA 1
ATOM 5097 C C . SER C 1 179 ? 46.301 36.436 45.785 1.00 63.82 179 SER C C 1
ATOM 5098 O O . SER C 1 179 ? 47.440 36.714 46.189 1.00 64.57 179 SER C O 1
ATOM 5101 N N . LYS C 1 180 ? 45.238 36.582 46.557 1.00 64.45 180 LYS C N 1
ATOM 5102 C CA . LYS C 1 180 ? 45.377 37.193 47.868 1.00 65.26 180 LYS C CA 1
ATOM 5103 C C . LYS C 1 180 ? 46.014 36.248 48.882 1.00 64.78 180 LYS C C 1
ATOM 5104 O O . LYS C 1 180 ? 46.853 36.631 49.688 1.00 64.26 180 LYS C O 1
ATOM 5110 N N . ARG C 1 181 ? 45.598 34.999 48.805 1.00 64.40 181 ARG C N 1
ATOM 5111 C CA . ARG C 1 181 ? 46.087 33.972 49.672 1.00 64.25 181 ARG C CA 1
ATOM 5112 C C . ARG C 1 181 ? 47.598 33.890 49.478 1.00 64.79 181 ARG C C 1
ATOM 5113 O O . ARG C 1 181 ? 48.337 33.865 50.457 1.00 64.72 181 ARG C O 1
ATOM 5121 N N . SER C 1 182 ? 48.021 33.893 48.202 1.00 65.88 182 SER C N 1
ATOM 5122 C CA . SER C 1 182 ? 49.439 33.813 47.749 1.00 65.62 182 SER C CA 1
ATOM 5123 C C . SER C 1 182 ? 50.217 34.983 48.279 1.00 66.72 182 SER C C 1
ATOM 5124 O O . SER C 1 182 ? 51.352 34.853 48.680 1.00 67.54 182 SER C O 1
ATOM 5127 N N . GLU C 1 183 ? 49.612 36.155 48.237 1.00 67.59 183 GLU C N 1
ATOM 5128 C CA . GLU C 1 183 ? 50.334 37.369 48.562 1.00 68.27 183 GLU C CA 1
ATOM 5129 C C . GLU C 1 183 ? 50.660 37.311 50.035 1.00 67.52 183 GLU C C 1
ATOM 5130 O O . GLU C 1 183 ? 51.791 37.581 50.471 1.00 67.91 183 GLU C O 1
ATOM 5136 N N . ALA C 1 184 ? 49.628 36.957 50.794 1.00 66.28 184 ALA C N 1
ATOM 5137 C CA . ALA C 1 184 ? 49.690 36.964 52.231 1.00 65.60 184 ALA C CA 1
ATOM 5138 C C . ALA C 1 184 ? 50.689 35.915 52.674 1.00 65.31 184 ALA C C 1
ATOM 5139 O O . ALA C 1 184 ? 51.495 36.192 53.581 1.00 66.43 184 ALA C O 1
ATOM 5141 N N . LEU C 1 185 ? 50.680 34.746 52.028 1.00 64.28 185 LEU C N 1
ATOM 5142 C CA . LEU C 1 185 ? 51.575 33.675 52.442 1.00 63.98 185 LEU C CA 1
ATOM 5143 C C . LEU C 1 185 ? 53.023 33.988 52.041 1.00 64.24 185 LEU C C 1
ATOM 5144 O O . LEU C 1 185 ? 53.953 33.683 52.801 1.00 65.21 185 LEU C O 1
ATOM 5149 N N . LEU C 1 186 ? 53.222 34.621 50.890 1.00 63.42 186 LEU C N 1
ATOM 5150 C CA . LEU C 1 186 ? 54.549 34.983 50.513 1.00 63.56 186 LEU C CA 1
ATOM 5151 C C . LEU C 1 186 ? 55.144 36.027 51.498 1.00 64.24 186 LEU C C 1
ATOM 5152 O O . LEU C 1 186 ? 56.337 35.937 51.849 1.00 63.73 186 LEU C O 1
ATOM 5157 N N . GLN C 1 187 ? 54.328 36.981 51.968 1.00 65.01 187 GLN C N 1
ATOM 5158 C CA . GLN C 1 187 ? 54.843 38.049 52.859 1.00 64.77 187 GLN C CA 1
ATOM 5159 C C . GLN C 1 187 ? 55.379 37.402 54.134 1.00 64.14 187 GLN C C 1
ATOM 5160 O O . GLN C 1 187 ? 56.539 37.575 54.530 1.00 63.07 187 GLN C O 1
ATOM 5166 N N . VAL C 1 188 ? 54.515 36.600 54.723 1.00 63.91 188 VAL C N 1
ATOM 5167 C CA . VAL C 1 188 ? 54.835 35.845 55.922 1.00 63.54 188 VAL C CA 1
ATOM 5168 C C . VAL C 1 188 ? 56.068 34.885 55.737 1.00 63.17 188 VAL C C 1
ATOM 5169 O O . VAL C 1 188 ? 56.954 34.872 56.588 1.00 62.91 188 VAL C O 1
ATOM 5173 N N . VAL C 1 189 ? 56.120 34.109 54.641 1.00 62.40 189 VAL C N 1
ATOM 5174 C CA . VAL C 1 189 ? 57.339 33.351 54.272 1.00 61.79 189 VAL C CA 1
ATOM 5175 C C . VAL C 1 189 ? 58.551 34.266 54.199 1.00 61.59 189 VAL C C 1
ATOM 5176 O O . VAL C 1 189 ? 59.557 34.006 54.827 1.00 61.01 189 VAL C O 1
ATOM 5180 N N . ARG C 1 190 ? 58.444 35.351 53.460 1.00 62.40 190 ARG C N 1
ATOM 5181 C CA . ARG C 1 190 ? 59.571 36.286 53.344 1.00 63.90 190 ARG C CA 1
ATOM 5182 C C . ARG C 1 190 ? 59.981 36.898 54.669 1.00 63.23 190 ARG C C 1
ATOM 5183 O O . ARG C 1 190 ? 61.156 37.017 54.948 1.00 63.87 190 ARG C O 1
ATOM 5191 N N . SER C 1 191 ? 59.027 37.276 55.496 1.00 62.81 191 SER C N 1
ATOM 5192 C CA . SER C 1 191 ? 59.352 37.699 56.838 1.00 62.54 191 SER C CA 1
ATOM 5193 C C . SER C 1 191 ? 60.120 36.687 57.664 1.00 62.70 191 SER C C 1
ATOM 5194 O O . SER C 1 191 ? 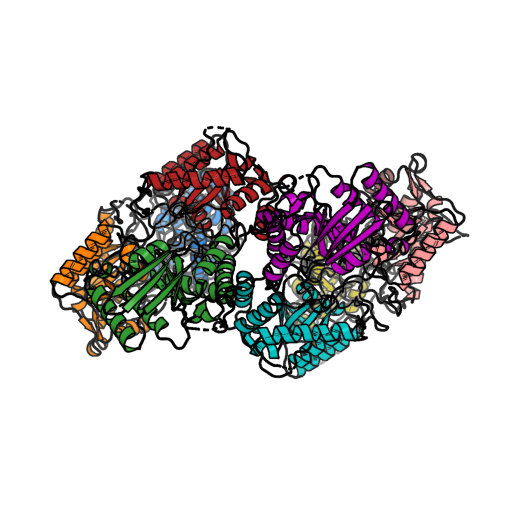61.165 37.007 58.194 1.00 62.95 191 SER C O 1
ATOM 5197 N N . GLY C 1 192 ? 59.600 35.486 57.820 1.00 63.03 192 GLY C N 1
ATOM 5198 C CA . GLY C 1 192 ? 60.232 34.510 58.694 1.00 63.58 192 GLY C CA 1
ATOM 5199 C C . GLY C 1 192 ? 61.583 34.060 58.156 1.00 64.27 192 GLY C C 1
ATOM 5200 O O . GLY C 1 192 ? 62.505 33.769 58.919 1.00 64.25 192 GLY C O 1
ATOM 5201 N N . ALA C 1 193 ? 61.701 33.987 56.840 1.00 64.71 193 ALA C N 1
ATOM 5202 C CA . ALA C 1 193 ? 62.965 33.666 56.230 1.00 65.94 193 ALA C CA 1
ATOM 5203 C C . ALA C 1 193 ? 63.928 34.858 56.241 1.00 66.68 193 ALA C C 1
ATOM 5204 O O . ALA C 1 193 ? 65.121 34.684 55.979 1.00 66.88 193 ALA C O 1
ATOM 5206 N N . SER C 1 194 ? 63.393 36.051 56.549 1.00 67.73 194 SER C N 1
ATOM 5207 C CA . SER C 1 194 ? 64.048 37.394 56.399 1.00 68.62 194 SER C CA 1
ATOM 5208 C C . SER C 1 194 ? 64.750 37.600 55.078 1.00 69.90 194 SER C C 1
ATOM 5209 O O . SER C 1 194 ? 65.958 37.770 55.013 1.00 68.89 194 SER C O 1
ATOM 5212 N N . LEU C 1 195 ? 63.929 37.577 54.033 1.00 71.81 195 LEU C N 1
ATOM 5213 C CA . LEU C 1 195 ? 64.304 37.929 52.672 1.00 72.77 195 LEU C CA 1
ATOM 5214 C C . LEU C 1 195 ? 63.829 39.366 52.495 1.00 73.69 195 LEU C C 1
ATOM 5215 O O . LEU C 1 195 ? 63.430 39.974 53.487 1.00 74.21 195 LEU C O 1
ATOM 5220 N N . LYS C 1 196 ? 63.858 39.896 51.260 1.00 75.10 196 LYS C N 1
ATOM 5221 C CA . LYS C 1 196 ? 63.636 41.344 50.947 1.00 75.40 196 LYS C CA 1
ATOM 5222 C C . LYS C 1 196 ? 62.680 41.605 49.773 1.00 75.99 196 LYS C C 1
ATOM 5223 O O . LYS C 1 196 ? 62.469 42.764 49.369 1.00 76.74 196 LYS C O 1
ATOM 5229 N N . SER C 1 202 ? 62.210 38.354 42.890 1.00 88.75 202 SER C N 1
ATOM 5230 C CA . SER C 1 202 ? 60.841 38.397 43.465 1.00 88.44 202 SER C CA 1
ATOM 5231 C C . SER C 1 202 ? 59.837 37.438 42.784 1.00 87.73 202 SER C C 1
ATOM 5232 O O . SER C 1 202 ? 58.602 37.546 42.951 1.00 87.82 202 SER C O 1
ATOM 5235 N N . ASP C 1 203 ? 60.361 36.506 42.011 1.00 86.19 203 ASP C N 1
ATOM 5236 C CA . ASP C 1 203 ? 59.537 35.418 41.582 1.00 85.30 203 ASP C CA 1
ATOM 5237 C C . ASP C 1 203 ? 59.932 34.295 42.530 1.00 82.50 203 ASP C C 1
ATOM 5238 O O . ASP C 1 203 ? 60.988 33.648 42.355 1.00 83.82 203 ASP C O 1
ATOM 5243 N N . ILE C 1 204 ? 59.109 34.100 43.548 1.00 78.00 204 ILE C N 1
ATOM 5244 C CA . ILE C 1 204 ? 59.135 32.865 44.332 1.00 74.57 204 ILE C CA 1
ATOM 5245 C C . ILE C 1 204 ? 57.788 32.197 44.038 1.00 72.35 204 ILE C C 1
ATOM 5246 O O . ILE C 1 204 ? 56.763 32.573 44.572 1.00 71.94 204 ILE C O 1
ATOM 5251 N N . PRO C 1 205 ? 57.771 31.264 43.091 1.00 69.41 205 PRO C N 1
ATOM 5252 C CA . PRO C 1 205 ? 56.518 30.932 42.450 1.00 67.51 205 PRO C CA 1
ATOM 5253 C C . PRO C 1 205 ? 55.462 30.231 43.315 1.00 65.82 205 PRO C C 1
ATOM 5254 O O . PRO C 1 205 ? 55.767 29.482 44.276 1.00 64.65 205 PRO C O 1
ATOM 5258 N N . VAL C 1 206 ? 54.210 30.430 42.922 1.00 63.92 206 VAL C N 1
ATOM 5259 C CA . VAL C 1 206 ? 53.136 29.745 43.582 1.00 62.40 206 VAL C CA 1
ATOM 5260 C C . VAL C 1 206 ? 52.375 28.877 42.588 1.00 61.37 206 VAL C C 1
ATOM 5261 O O . VAL C 1 206 ? 51.994 29.326 41.527 1.00 61.71 206 VAL C O 1
ATOM 5265 N N . VAL C 1 207 ? 52.181 27.613 42.951 1.00 60.08 207 VAL C N 1
ATOM 5266 C CA . VAL C 1 207 ? 51.491 26.644 42.096 1.00 58.57 207 VAL C CA 1
ATOM 5267 C C . VAL C 1 207 ? 50.309 26.074 42.819 1.00 57.79 207 VAL C C 1
ATOM 5268 O O . VAL C 1 207 ? 50.328 25.925 44.004 1.00 57.86 207 VAL C O 1
ATOM 5272 N N . LEU C 1 208 ? 49.280 25.692 42.109 1.00 57.93 208 LEU C N 1
ATOM 5273 C CA . LEU C 1 208 ? 48.097 25.116 42.749 1.00 57.54 208 LEU C CA 1
ATOM 5274 C C . LEU C 1 208 ? 48.152 23.611 42.540 1.00 57.88 208 LEU C C 1
ATOM 5275 O O . LEU C 1 208 ? 48.562 23.196 41.490 1.00 59.35 208 LEU C O 1
ATOM 5280 N N . ILE C 1 209 ? 47.786 22.790 43.508 1.00 58.08 209 ILE C N 1
ATOM 5281 C CA . ILE C 1 209 ? 47.798 21.337 43.346 1.00 58.01 209 ILE C CA 1
ATOM 5282 C C . ILE C 1 209 ? 46.423 20.822 43.678 1.00 59.41 209 ILE C C 1
ATOM 5283 O O . ILE C 1 209 ? 45.810 21.315 44.563 1.00 59.94 209 ILE C O 1
ATOM 5288 N N . GLU C 1 210 ? 45.888 19.865 42.940 1.00 61.73 210 GLU C N 1
ATOM 5289 C CA . GLU C 1 210 ? 44.660 19.164 43.397 1.00 63.01 210 GLU C CA 1
ATOM 5290 C C . GLU C 1 210 ? 44.836 17.646 43.327 1.00 63.57 210 GLU C C 1
ATOM 5291 O O . GLU C 1 210 ? 44.704 17.044 42.273 1.00 63.69 210 GLU C O 1
ATOM 5297 N N . ASN C 1 211 ? 45.113 17.039 44.469 1.00 64.18 211 ASN C N 1
ATOM 5298 C CA . ASN C 1 211 ? 45.444 15.625 44.514 1.00 65.02 211 ASN C CA 1
ATOM 5299 C C . ASN C 1 211 ? 44.259 14.713 44.423 1.00 65.35 211 ASN C C 1
ATOM 5300 O O . ASN C 1 211 ? 44.420 13.515 44.327 1.00 65.52 211 ASN C O 1
ATOM 5305 N N . SER C 1 212 ? 43.061 15.264 44.456 1.00 66.45 212 SER C N 1
ATOM 5306 C CA . SER C 1 212 ? 41.886 14.416 44.595 1.00 66.73 212 SER C CA 1
ATOM 5307 C C . SER C 1 212 ? 41.660 13.682 43.326 1.00 67.15 212 SER C C 1
ATOM 5308 O O . SER C 1 212 ? 41.931 14.196 42.239 1.00 66.72 212 SER C O 1
ATOM 5311 N N . GLY C 1 213 ? 41.145 12.474 43.476 1.00 68.01 213 GLY C N 1
ATOM 5312 C CA . GLY C 1 213 ? 40.717 11.687 42.323 1.00 68.59 213 GLY C CA 1
ATOM 5313 C C . GLY C 1 213 ? 39.495 12.261 41.632 1.00 68.79 213 GLY C C 1
ATOM 5314 O O . GLY C 1 213 ? 39.323 12.055 40.443 1.00 68.74 213 GLY C O 1
ATOM 5315 N N . ARG C 1 214 ? 38.677 13.011 42.362 1.00 69.00 214 ARG C N 1
ATOM 5316 C CA . ARG C 1 214 ? 37.472 13.602 41.786 1.00 70.16 214 ARG C CA 1
ATOM 5317 C C . ARG C 1 214 ? 37.727 14.946 41.050 1.00 68.79 214 ARG C C 1
ATOM 5318 O O . ARG C 1 214 ? 36.783 15.727 40.767 1.00 68.82 214 ARG C O 1
ATOM 5326 N N . CYS C 1 215 ? 38.991 15.203 40.743 1.00 67.05 215 CYS C N 1
ATOM 5327 C CA . CYS C 1 215 ? 39.417 16.492 40.263 1.00 66.57 215 CYS C CA 1
ATOM 5328 C C . CYS C 1 215 ? 38.951 16.641 38.827 1.00 66.93 215 CYS C C 1
ATOM 5329 O O . CYS C 1 215 ? 39.079 15.728 38.060 1.00 66.80 215 CYS C O 1
ATOM 5332 N N . ASN C 1 216 ? 38.387 17.777 38.461 1.00 67.75 216 ASN C N 1
ATOM 5333 C CA . ASN C 1 216 ? 37.904 17.976 37.088 1.00 68.74 216 ASN C CA 1
ATOM 5334 C C . ASN C 1 216 ? 38.960 17.802 35.978 1.00 69.65 216 ASN C C 1
ATOM 5335 O O . ASN C 1 216 ? 39.952 18.519 35.913 1.00 70.72 216 ASN C O 1
ATOM 5340 N N . LYS C 1 217 ? 38.715 16.864 35.080 1.00 70.65 217 LYS C N 1
ATOM 5341 C CA . LYS C 1 217 ? 39.542 16.655 33.879 1.00 71.38 217 LYS C CA 1
ATOM 5342 C C . LYS C 1 217 ? 39.193 17.642 32.724 1.00 71.21 217 LYS C C 1
ATOM 5343 O O . LYS C 1 217 ? 38.097 18.185 32.672 1.00 71.28 217 LYS C O 1
ATOM 5349 N N . ASN C 1 218 ? 40.139 17.908 31.825 1.00 71.59 218 ASN C N 1
ATOM 5350 C CA . ASN C 1 218 ? 39.904 18.820 30.689 1.00 71.52 218 ASN C CA 1
ATOM 5351 C C . ASN C 1 218 ? 39.604 18.032 29.467 1.00 71.72 218 ASN C C 1
ATOM 5352 O O . ASN C 1 218 ? 39.442 16.834 29.544 1.00 71.60 218 ASN C O 1
ATOM 5357 N N . ASP C 1 219 ? 39.499 18.715 28.343 1.00 72.72 219 ASP C N 1
ATOM 5358 C CA . ASP C 1 219 ? 39.183 18.071 27.052 1.00 73.60 219 ASP C CA 1
ATOM 5359 C C . ASP C 1 219 ? 40.169 16.931 26.673 1.00 73.38 219 ASP C C 1
ATOM 5360 O O . ASP C 1 219 ? 39.758 15.938 26.087 1.00 73.71 219 ASP C O 1
ATOM 5365 N N . SER C 1 220 ? 41.451 17.084 27.016 1.00 72.72 220 SER C N 1
ATOM 5366 C CA . SER C 1 220 ? 42.464 16.049 26.801 1.00 72.15 220 SER C CA 1
ATOM 5367 C C . SER C 1 220 ? 42.595 15.075 27.974 1.00 71.73 220 SER C C 1
ATOM 5368 O O . SER C 1 220 ? 43.496 14.234 27.991 1.00 71.97 220 SER C O 1
ATOM 5371 N N . ASP C 1 221 ? 41.739 15.207 28.977 1.00 71.01 221 ASP C N 1
ATOM 5372 C CA . ASP C 1 221 ? 41.692 14.260 30.073 1.00 70.31 221 ASP C CA 1
ATOM 5373 C C . ASP C 1 221 ? 42.807 14.517 31.068 1.00 69.91 221 ASP C C 1
ATOM 5374 O O . ASP C 1 221 ? 43.150 13.635 31.851 1.00 70.71 221 ASP C O 1
ATOM 5379 N N . GLU C 1 222 ? 43.378 15.724 31.063 1.00 69.12 222 GLU C N 1
ATOM 5380 C CA . GLU C 1 222 ? 44.333 16.093 32.117 1.00 68.26 222 GLU C CA 1
ATOM 5381 C C . GLU C 1 222 ? 43.565 16.596 33.348 1.00 68.03 222 GLU C C 1
ATOM 5382 O O . GLU C 1 222 ? 42.487 17.185 33.234 1.00 67.40 222 GLU C O 1
ATOM 5388 N N . LYS C 1 223 ? 44.135 16.369 34.528 1.00 67.58 223 LYS C N 1
ATOM 5389 C CA . LYS C 1 223 ? 43.657 17.012 35.740 1.00 67.00 223 LYS C CA 1
ATOM 5390 C C . LYS C 1 223 ? 43.803 18.536 35.603 1.00 66.41 223 LYS C C 1
ATOM 5391 O O . LYS C 1 223 ? 44.934 19.051 35.418 1.00 66.52 223 LYS C O 1
ATOM 5397 N N . VAL C 1 224 ? 42.677 19.251 35.665 1.00 65.26 224 VAL C N 1
ATOM 5398 C CA . VAL C 1 224 ? 42.729 20.712 35.652 1.00 64.52 224 VAL C CA 1
ATOM 5399 C C . VAL C 1 224 ? 42.057 21.399 36.810 1.00 64.26 224 VAL C C 1
ATOM 5400 O O . VAL C 1 224 ? 41.012 20.973 37.342 1.00 64.48 224 VAL C O 1
ATOM 5404 N N . LEU C 1 225 ? 42.675 22.543 37.103 1.00 63.42 225 LEU C N 1
ATOM 5405 C CA . LEU C 1 225 ? 42.264 23.488 38.125 1.00 62.03 225 LEU C CA 1
ATOM 5406 C C . LEU C 1 225 ? 41.045 24.207 37.604 1.00 61.13 225 LEU C C 1
ATOM 5407 O O . LEU C 1 225 ? 40.827 24.211 36.398 1.00 60.89 225 LEU C O 1
ATOM 5412 N N . PRO C 1 226 ? 40.253 24.795 38.513 1.00 60.08 226 PRO C N 1
ATOM 5413 C CA . PRO C 1 226 ? 39.157 25.686 38.174 1.00 59.52 226 PRO C CA 1
ATOM 5414 C C . PRO C 1 226 ? 39.492 26.799 37.221 1.00 58.08 226 PRO C C 1
ATOM 5415 O O . PRO C 1 226 ? 38.644 27.170 36.460 1.00 57.59 226 PRO C O 1
ATOM 5419 N N . ASN C 1 227 ? 40.707 27.313 37.225 1.00 57.93 227 ASN C N 1
ATOM 5420 C CA . ASN C 1 227 ? 41.027 28.411 36.298 1.00 58.42 227 ASN C CA 1
ATOM 5421 C C . ASN C 1 227 ? 41.480 27.856 34.989 1.00 57.69 227 ASN C C 1
ATOM 5422 O O . ASN C 1 227 ? 42.151 28.544 34.219 1.00 57.48 227 ASN C O 1
ATOM 5427 N N . GLY C 1 228 ? 41.115 26.598 34.770 1.00 56.89 228 GLY C N 1
ATOM 5428 C CA . GLY C 1 228 ? 41.527 25.839 33.626 1.00 56.38 228 GLY C CA 1
ATOM 5429 C C . GLY C 1 228 ? 42.984 25.447 33.405 1.00 56.03 228 GLY C C 1
ATOM 5430 O O . GLY C 1 228 ? 43.268 25.039 32.326 1.00 56.02 228 GLY C O 1
ATOM 5431 N N . ILE C 1 229 ? 43.920 25.538 34.346 1.00 55.37 229 ILE C N 1
ATOM 5432 C CA . ILE C 1 229 ? 45.260 25.057 34.001 1.00 55.61 229 ILE C CA 1
ATOM 5433 C C . ILE C 1 229 ? 45.435 23.572 34.313 1.00 55.93 229 ILE C C 1
ATOM 5434 O O . ILE C 1 229 ? 44.910 23.064 35.266 1.00 56.04 229 ILE C O 1
ATOM 5439 N N . ALA C 1 230 ? 46.096 22.855 33.429 1.00 56.42 230 ALA C N 1
ATOM 5440 C CA . ALA C 1 230 ? 46.465 21.488 33.705 1.00 57.48 230 ALA C CA 1
ATOM 5441 C C . ALA C 1 230 ? 47.557 21.535 34.776 1.00 58.20 230 ALA C C 1
ATOM 5442 O O . ALA C 1 230 ? 48.693 22.010 34.502 1.00 58.23 230 ALA C O 1
ATOM 5444 N N . TRP C 1 231 ? 47.231 21.097 35.993 1.00 58.77 231 TRP C N 1
ATOM 5445 C CA . TRP C 1 231 ? 48.125 21.422 37.138 1.00 59.33 231 TRP C CA 1
ATOM 5446 C C . TRP C 1 231 ? 49.473 20.693 37.085 1.00 59.35 231 TRP C C 1
ATOM 5447 O O . TRP C 1 231 ? 50.501 21.330 37.326 1.00 59.55 231 TRP C O 1
ATOM 5458 N N . ILE C 1 232 ? 49.481 19.424 36.641 1.00 59.67 232 ILE C N 1
ATOM 5459 C CA . ILE C 1 232 ? 50.724 18.615 36.634 1.00 59.25 232 ILE C CA 1
ATOM 5460 C C . ILE C 1 232 ? 51.808 19.188 35.736 1.00 59.36 232 ILE C C 1
ATOM 5461 O O . ILE C 1 232 ? 52.962 19.352 36.150 1.00 59.21 232 ILE C O 1
ATOM 5466 N N . PRO C 1 233 ? 51.461 19.464 34.496 1.00 60.01 233 PRO C N 1
ATOM 5467 C CA . PRO C 1 233 ? 52.454 20.062 33.582 1.00 60.78 233 PRO C CA 1
ATOM 5468 C C . PRO C 1 233 ? 53.032 21.366 34.097 1.00 61.56 233 PRO C C 1
ATOM 5469 O O . PRO C 1 233 ? 54.230 21.659 33.899 1.00 61.53 233 PRO C O 1
ATOM 5473 N N . HIS C 1 234 ? 52.178 22.098 34.806 1.00 61.79 234 HIS C N 1
ATOM 5474 C CA . HIS C 1 234 ? 52.501 23.419 35.224 1.00 61.92 234 HIS C CA 1
ATOM 5475 C C . HIS C 1 234 ? 53.407 23.354 36.409 1.00 61.41 234 HIS C C 1
ATOM 5476 O O . HIS C 1 234 ? 54.310 24.189 36.531 1.00 62.23 234 HIS C O 1
ATOM 5483 N N . LEU C 1 235 ? 53.186 22.384 37.275 1.00 60.73 235 LEU C N 1
ATOM 5484 C CA . LEU C 1 235 ? 54.119 22.155 38.389 1.00 61.02 235 LEU C CA 1
ATOM 5485 C C . LEU C 1 235 ? 55.513 21.724 37.867 1.00 61.51 235 LEU C C 1
ATOM 5486 O O . LEU C 1 235 ? 56.576 22.215 38.340 1.00 61.64 235 LEU C O 1
ATOM 5491 N N . VAL C 1 236 ? 55.517 20.829 36.879 1.00 61.27 236 VAL C N 1
ATOM 5492 C CA . VAL C 1 236 ? 56.781 20.405 36.290 1.00 60.93 236 VAL C CA 1
ATOM 5493 C C . VAL C 1 236 ? 57.408 21.570 35.497 1.00 61.19 236 VAL C C 1
ATOM 5494 O O . VAL C 1 236 ? 58.628 21.705 35.410 1.00 62.19 236 VAL C O 1
ATOM 5498 N N . GLN C 1 237 ? 56.586 22.415 34.906 1.00 60.12 237 GLN C N 1
ATOM 5499 C CA . GLN C 1 237 ? 57.146 23.533 34.197 1.00 59.92 237 GLN C CA 1
ATOM 5500 C C . GLN C 1 237 ? 57.864 24.468 35.181 1.00 58.87 237 GLN C C 1
ATOM 5501 O O . GLN C 1 237 ? 58.976 24.935 34.909 1.00 57.67 237 GLN C O 1
ATOM 5507 N N . THR C 1 238 ? 57.206 24.709 36.332 1.00 57.55 238 THR C N 1
ATOM 5508 C CA . THR C 1 238 ? 57.677 25.648 37.339 1.00 56.01 238 THR C CA 1
ATOM 5509 C C . THR C 1 238 ? 58.939 25.053 37.887 1.00 55.97 238 THR C C 1
ATOM 5510 O O . THR C 1 238 ? 59.941 25.729 37.996 1.00 53.74 238 THR C O 1
ATOM 5514 N N . ILE C 1 239 ? 58.871 23.742 38.145 1.00 56.85 239 ILE C N 1
ATOM 5515 C CA . ILE C 1 239 ? 60.047 22.937 38.557 1.00 57.25 239 ILE C CA 1
ATOM 5516 C C . ILE C 1 239 ? 61.212 23.114 37.611 1.00 57.09 239 ILE C C 1
ATOM 5517 O O . ILE C 1 239 ? 62.341 23.302 38.039 1.00 55.96 239 ILE C O 1
ATOM 5522 N N . THR C 1 240 ? 60.906 23.078 36.318 1.00 57.54 240 THR C N 1
ATOM 5523 C CA . THR C 1 240 ? 61.918 23.246 35.315 1.00 57.78 240 THR C CA 1
ATOM 5524 C C . THR C 1 240 ? 62.424 24.667 35.379 1.00 58.71 240 THR C C 1
ATOM 5525 O O . THR C 1 240 ? 63.619 24.871 35.418 1.00 59.33 240 THR C O 1
ATOM 5529 N N . GLU C 1 241 ? 61.537 25.647 35.472 1.00 59.12 241 GLU C N 1
ATOM 5530 C CA . GLU C 1 241 ? 61.981 27.040 35.472 1.00 59.37 241 GLU C CA 1
ATOM 5531 C C . GLU C 1 241 ? 62.958 27.336 36.620 1.00 59.14 241 GLU C C 1
ATOM 5532 O O . GLU C 1 241 ? 64.010 27.946 36.402 1.00 59.40 241 GLU C O 1
ATOM 5538 N N . VAL C 1 242 ? 62.651 26.821 37.802 1.00 58.69 242 VAL C N 1
ATOM 5539 C CA . VAL C 1 242 ? 63.525 26.919 38.965 1.00 58.56 242 VAL C CA 1
ATOM 5540 C C . VAL C 1 242 ? 64.870 26.139 38.788 1.00 59.29 242 VAL C C 1
ATOM 5541 O O . VAL C 1 242 ? 65.960 26.695 38.877 1.00 60.54 242 VAL C O 1
ATOM 5545 N N . ALA C 1 243 ? 64.785 24.852 38.520 1.00 59.27 243 ALA C N 1
ATOM 5546 C CA . ALA C 1 243 ? 65.940 24.040 38.141 1.00 58.74 243 ALA C CA 1
ATOM 5547 C C . ALA C 1 243 ? 66.896 24.744 37.160 1.00 58.22 243 ALA C C 1
ATOM 5548 O O . ALA C 1 243 ? 68.078 24.387 37.084 1.00 59.11 243 ALA C O 1
ATOM 5550 N N . LEU C 1 244 ? 66.398 25.700 36.387 1.00 57.11 244 LEU C N 1
ATOM 5551 C CA . LEU C 1 244 ? 67.259 26.395 35.432 1.00 57.08 244 LEU C CA 1
ATOM 5552 C C . LEU C 1 244 ? 67.397 27.922 35.704 1.00 56.84 244 LEU C C 1
ATOM 5553 O O . LEU C 1 244 ? 67.870 28.678 34.859 1.00 53.89 244 LEU C O 1
ATOM 5558 N N . ASN C 1 245 ? 67.034 28.347 36.915 1.00 57.58 245 ASN C N 1
ATOM 5559 C CA . ASN C 1 245 ? 67.149 29.741 37.247 1.00 58.99 245 ASN C CA 1
ATOM 5560 C C . ASN C 1 245 ? 68.645 30.137 37.432 1.00 59.63 245 ASN C C 1
ATOM 5561 O O . ASN C 1 245 ? 69.528 29.382 37.068 1.00 60.19 245 ASN C O 1
ATOM 5566 N N . LYS C 1 246 ? 68.926 31.319 37.962 1.00 60.84 246 LYS C N 1
ATOM 5567 C CA . LYS C 1 246 ? 70.324 31.796 38.113 1.00 61.26 246 LYS C CA 1
ATOM 5568 C C . LYS C 1 246 ? 71.031 31.396 39.440 1.00 60.63 246 LYS C C 1
ATOM 5569 O O . LYS C 1 246 ? 72.180 31.775 39.668 1.00 59.50 246 LYS C O 1
ATOM 5575 N N . SER C 1 247 ? 70.355 30.607 40.277 1.00 60.27 247 SER C N 1
ATOM 5576 C CA . SER C 1 247 ? 70.795 30.356 41.648 1.00 60.84 247 SER C CA 1
ATOM 5577 C C . SER C 1 247 ? 71.272 28.935 41.862 1.00 60.80 247 SER C C 1
ATOM 5578 O O . SER C 1 247 ? 70.856 28.013 41.187 1.00 60.95 247 SER C O 1
ATOM 5581 N N . GLU C 1 248 ? 72.173 28.737 42.799 1.00 61.38 248 GLU C N 1
ATOM 5582 C CA . GLU C 1 248 ? 72.736 27.399 42.967 1.00 61.87 248 GLU C CA 1
ATOM 5583 C C . GLU C 1 248 ? 71.811 26.515 43.778 1.00 61.96 248 GLU C C 1
ATOM 5584 O O . GLU C 1 248 ? 71.033 26.999 44.600 1.00 61.24 248 GLU C O 1
ATOM 5590 N N . SER C 1 249 ? 71.889 25.212 43.518 1.00 62.70 249 SER C N 1
ATOM 5591 C CA . SER C 1 249 ? 71.379 24.210 44.449 1.00 62.45 249 SER C CA 1
ATOM 5592 C C . SER C 1 249 ? 72.090 24.348 45.785 1.00 62.51 249 SER C C 1
ATOM 5593 O O . SER C 1 249 ? 73.136 24.990 45.863 1.00 62.52 249 SER C O 1
ATOM 5596 N N . ILE C 1 250 ? 71.486 23.753 46.812 1.00 62.73 250 ILE C N 1
ATOM 5597 C CA . ILE C 1 250 ? 71.939 23.833 48.188 1.00 62.97 250 ILE C CA 1
ATOM 5598 C C . ILE C 1 250 ? 72.469 22.470 48.513 1.00 64.00 250 ILE C C 1
ATOM 5599 O O . ILE C 1 250 ? 71.794 21.469 48.300 1.00 64.25 250 ILE C O 1
ATOM 5604 N N . PHE C 1 251 ? 73.671 22.433 49.045 1.00 65.31 251 PHE C N 1
ATOM 5605 C CA . PHE C 1 251 ? 74.328 21.188 49.362 1.00 66.24 251 PHE C CA 1
ATOM 5606 C C . PHE C 1 251 ? 74.357 21.044 50.898 1.00 67.23 251 PHE C C 1
ATOM 5607 O O . PHE C 1 251 ? 74.879 21.899 51.632 1.00 67.30 251 PHE C O 1
ATOM 5615 N N . VAL C 1 252 ? 73.755 19.967 51.387 1.00 67.92 252 VAL C N 1
ATOM 5616 C CA . VAL C 1 252 ? 73.492 19.817 52.806 1.00 67.77 252 VAL C CA 1
ATOM 5617 C C . VAL C 1 252 ? 74.618 18.982 53.407 1.00 69.11 252 VAL C C 1
ATOM 5618 O O . VAL C 1 252 ? 74.671 17.766 53.234 1.00 68.70 252 VAL C O 1
ATOM 5622 N N . ASP C 1 253 ? 75.532 19.648 54.103 1.00 70.76 253 ASP C N 1
ATOM 5623 C CA . ASP C 1 253 ? 76.599 18.958 54.794 1.00 72.07 253 ASP C CA 1
ATOM 5624 C C . ASP C 1 253 ? 76.613 19.294 56.273 1.00 73.59 253 ASP C C 1
ATOM 5625 O O . ASP C 1 253 ? 75.853 20.120 56.762 1.00 72.84 253 ASP C O 1
ATOM 5630 N N . LYS C 1 254 ? 77.521 18.643 56.982 1.00 76.16 254 LYS C N 1
ATOM 5631 C CA . LYS C 1 254 ? 77.617 18.817 58.407 1.00 77.98 254 LYS C CA 1
ATOM 5632 C C . LYS C 1 254 ? 77.682 20.299 58.751 1.00 79.27 254 LYS C C 1
ATOM 5633 O O . LYS C 1 254 ? 77.034 20.753 59.680 1.00 79.25 254 LYS C O 1
ATOM 5639 N N . ASN C 1 255 ? 78.420 21.066 57.960 1.00 81.19 255 ASN C N 1
ATOM 5640 C CA . ASN C 1 255 ? 78.706 22.455 58.302 1.00 83.08 255 ASN C CA 1
ATOM 5641 C C . ASN C 1 255 ? 77.649 23.429 57.791 1.00 83.91 255 ASN C C 1
ATOM 5642 O O . ASN C 1 255 ? 77.980 24.591 57.530 1.00 85.08 255 ASN C O 1
ATOM 5647 N N . LEU C 1 256 ? 76.408 22.947 57.631 1.00 84.47 256 LEU C N 1
ATOM 5648 C CA . LEU C 1 256 ? 75.235 23.756 57.227 1.00 84.93 256 LEU C CA 1
ATOM 5649 C C . LEU C 1 256 ? 74.041 23.465 58.117 1.00 86.49 256 LEU C C 1
ATOM 5650 O O . LEU C 1 256 ? 73.310 24.380 58.508 1.00 86.81 256 LEU C O 1
ATOM 5655 N N . ILE C 1 257 ? 73.801 22.177 58.360 1.00 87.80 257 ILE C N 1
ATOM 5656 C CA . ILE C 1 257 ? 72.910 21.740 59.430 1.00 89.04 257 ILE C CA 1
ATOM 5657 C C . ILE C 1 257 ? 73.281 22.427 60.772 1.00 90.02 257 ILE C C 1
ATOM 5658 O O . ILE C 1 257 ? 72.494 23.219 61.339 1.00 90.52 257 ILE C O 1
ATOM 5663 N N . ASP C 1 258 ? 74.495 22.110 61.246 1.00 90.49 258 ASP C N 1
ATOM 5664 C CA . ASP C 1 258 ? 74.944 22.384 62.612 1.00 90.85 258 ASP C CA 1
ATOM 5665 C C . ASP C 1 258 ? 75.601 23.746 62.722 1.00 90.69 258 ASP C C 1
ATOM 5666 O O . ASP C 1 258 ? 76.820 23.843 62.854 1.00 90.92 258 ASP C O 1
ATOM 5671 N N . THR D 1 7 ? 22.228 47.668 69.000 1.00 86.31 7 THR D N 1
ATOM 5672 C CA . THR D 1 7 ? 21.047 47.953 69.874 1.00 86.56 7 THR D CA 1
ATOM 5673 C C . THR D 1 7 ? 19.871 46.937 69.756 1.00 86.66 7 THR D C 1
ATOM 5674 O O . THR D 1 7 ? 20.040 45.824 69.248 1.00 86.90 7 THR D O 1
ATOM 5678 N N . VAL D 1 8 ? 18.702 47.347 70.275 1.00 86.65 8 VAL D N 1
ATOM 5679 C CA . VAL D 1 8 ? 17.426 46.585 70.296 1.00 86.23 8 VAL D CA 1
ATOM 5680 C C . VAL D 1 8 ? 17.182 45.502 69.238 1.00 85.82 8 VAL D C 1
ATOM 5681 O O . VAL D 1 8 ? 16.829 44.348 69.564 1.00 86.91 8 VAL D O 1
ATOM 5685 N N . ARG D 1 9 ? 17.489 45.885 68.000 1.00 84.19 9 ARG D N 1
ATOM 5686 C CA . ARG D 1 9 ? 16.669 45.656 66.778 1.00 82.28 9 ARG D CA 1
ATOM 5687 C C . ARG D 1 9 ? 15.703 44.488 66.658 1.00 80.62 9 ARG D C 1
ATOM 5688 O O . ARG D 1 9 ? 15.808 43.456 67.343 1.00 80.50 9 ARG D O 1
ATOM 5696 N N . GLY D 1 10 ? 14.761 44.671 65.739 1.00 78.02 10 GLY D N 1
ATOM 5697 C CA . GLY D 1 10 ? 13.942 43.568 65.284 1.00 76.16 10 GLY D CA 1
ATOM 5698 C C . GLY D 1 10 ? 14.791 42.595 64.493 1.00 74.45 10 GLY D C 1
ATOM 5699 O O . GLY D 1 10 ? 15.714 42.991 63.773 1.00 74.51 10 GLY D O 1
ATOM 5700 N N . TRP D 1 11 ? 14.470 41.319 64.618 1.00 72.19 11 TRP D N 1
ATOM 5701 C CA . TRP D 1 11 ? 15.191 40.267 63.938 1.00 70.94 11 TRP D CA 1
ATOM 5702 C C . TRP D 1 11 ? 14.683 40.101 62.510 1.00 70.09 11 TRP D C 1
ATOM 5703 O O . TRP D 1 11 ? 14.098 39.103 62.177 1.00 70.51 11 TRP D O 1
ATOM 5714 N N . SER D 1 12 ? 14.913 41.102 61.669 1.00 69.02 12 SER D N 1
ATOM 5715 C CA . SER D 1 12 ? 14.697 41.030 60.212 1.00 67.85 12 SER D CA 1
ATOM 5716 C C . SER D 1 12 ? 15.143 39.733 59.545 1.00 67.72 12 SER D C 1
ATOM 5717 O O . SER D 1 12 ? 14.450 39.177 58.700 1.00 66.60 12 SER D O 1
ATOM 5720 N N . GLY D 1 13 ? 16.331 39.276 59.942 1.00 68.25 13 GLY D N 1
ATOM 5721 C CA . GLY D 1 13 ? 17.053 38.221 59.243 1.00 68.67 13 GLY D CA 1
ATOM 5722 C C . GLY D 1 13 ? 16.294 36.919 59.183 1.00 69.30 13 GLY D C 1
ATOM 5723 O O . GLY D 1 13 ? 16.463 36.112 58.249 1.00 69.34 13 GLY D O 1
ATOM 5724 N N . ILE D 1 14 ? 15.437 36.719 60.175 1.00 69.34 14 ILE D N 1
ATOM 5725 C CA . ILE D 1 14 ? 14.725 35.472 60.295 1.00 69.56 14 ILE D CA 1
ATOM 5726 C C . ILE D 1 14 ? 13.702 35.356 59.161 1.00 69.60 14 ILE D C 1
ATOM 5727 O O . ILE D 1 14 ? 13.361 34.250 58.770 1.00 69.83 14 ILE D O 1
ATOM 5732 N N . ASN D 1 15 ? 13.299 36.484 58.569 1.00 69.82 15 ASN D N 1
ATOM 5733 C CA . ASN D 1 15 ? 12.525 36.468 57.300 1.00 69.83 15 ASN D CA 1
ATOM 5734 C C . ASN D 1 15 ? 13.315 35.974 56.077 1.00 70.05 15 ASN D C 1
ATOM 5735 O O . ASN D 1 15 ? 12.738 35.762 55.019 1.00 69.39 15 ASN D O 1
ATOM 5740 N N . THR D 1 16 ? 14.637 35.867 56.194 1.00 70.80 16 THR D N 1
ATOM 5741 C CA . THR D 1 16 ? 15.477 35.407 55.080 1.00 71.06 16 THR D CA 1
ATOM 5742 C C . THR D 1 16 ? 15.557 33.897 55.073 1.00 72.24 16 THR D C 1
ATOM 5743 O O . THR D 1 16 ? 15.874 33.316 54.057 1.00 72.00 16 THR D O 1
ATOM 5747 N N . PHE D 1 17 ? 15.293 33.267 56.216 1.00 73.81 17 PHE D N 1
ATOM 5748 C CA . PHE D 1 17 ? 15.283 31.818 56.303 1.00 74.80 17 PHE D CA 1
ATOM 5749 C C . PHE D 1 17 ? 14.155 31.252 55.489 1.00 75.87 17 PHE D C 1
ATOM 5750 O O . PHE D 1 17 ? 13.231 31.957 55.075 1.00 76.39 17 PHE D O 1
ATOM 5758 N N . ALA D 1 18 ? 14.228 29.952 55.276 1.00 77.37 18 ALA D N 1
ATOM 5759 C CA . ALA D 1 18 ? 13.190 29.231 54.550 1.00 78.41 18 ALA D CA 1
ATOM 5760 C C . ALA D 1 18 ? 11.948 29.165 55.438 1.00 78.97 18 ALA D C 1
ATOM 5761 O O . ALA D 1 18 ? 12.081 28.899 56.648 1.00 79.80 18 ALA D O 1
ATOM 5763 N N . PRO D 1 19 ? 10.753 29.409 54.861 1.00 79.05 19 PRO D N 1
ATOM 5764 C CA . PRO D 1 19 ? 9.474 29.377 55.593 1.00 79.41 19 PRO D CA 1
ATOM 5765 C C . PRO D 1 19 ? 9.328 28.203 56.576 1.00 80.00 19 PRO D C 1
ATOM 5766 O O . PRO D 1 19 ? 8.890 28.386 57.724 1.00 80.22 19 PRO D O 1
ATOM 5770 N N . ALA D 1 20 ? 9.683 27.006 56.113 1.00 80.47 20 ALA D N 1
ATOM 5771 C CA . ALA D 1 20 ? 9.684 25.801 56.953 1.00 80.74 20 ALA D CA 1
ATOM 5772 C C . ALA D 1 20 ? 10.520 25.983 58.228 1.00 81.11 20 ALA D C 1
ATOM 5773 O O . ALA D 1 20 ? 10.127 25.499 59.299 1.00 80.94 20 ALA D O 1
ATOM 5775 N N . THR D 1 21 ? 11.653 26.686 58.088 1.00 81.31 21 THR D N 1
ATOM 5776 C CA . THR D 1 21 ? 12.564 26.985 59.188 1.00 81.67 21 THR D CA 1
ATOM 5777 C C . THR D 1 21 ? 12.148 28.196 59.997 1.00 81.55 21 THR D C 1
ATOM 5778 O O . THR D 1 21 ? 12.508 28.294 61.177 1.00 81.59 21 THR D O 1
ATOM 5782 N N . GLN D 1 22 ? 11.440 29.143 59.378 1.00 81.40 22 GLN D N 1
ATOM 5783 C CA . GLN D 1 22 ? 10.900 30.274 60.138 1.00 81.25 22 GLN D CA 1
ATOM 5784 C C . GLN D 1 22 ? 9.935 29.713 61.155 1.00 82.14 22 GLN D C 1
ATOM 5785 O O . GLN D 1 22 ? 9.985 30.057 62.345 1.00 82.02 22 GLN D O 1
ATOM 5791 N N . THR D 1 23 ? 9.096 28.797 60.678 1.00 83.29 23 THR D N 1
ATOM 5792 C CA . THR D 1 23 ? 8.102 28.166 61.518 1.00 84.16 23 THR D CA 1
ATOM 5793 C C . THR D 1 23 ? 8.758 27.287 62.576 1.00 84.99 23 THR D C 1
ATOM 5794 O O . THR D 1 23 ? 8.339 27.321 63.711 1.00 85.39 23 THR D O 1
ATOM 5798 N N . LYS D 1 24 ? 9.782 26.516 62.236 1.00 86.15 24 LYS D N 1
ATOM 5799 C CA . LYS D 1 24 ? 10.477 25.720 63.262 1.00 87.53 24 LYS D CA 1
ATOM 5800 C C . LYS D 1 24 ? 11.112 26.573 64.378 1.00 87.71 24 LYS D C 1
ATOM 5801 O O . LYS D 1 24 ? 11.071 26.164 65.554 1.00 87.24 24 LYS D O 1
ATOM 5807 N N . LEU D 1 25 ? 11.711 27.728 64.021 1.00 88.08 25 LEU D N 1
ATOM 5808 C CA . LEU D 1 25 ? 12.311 28.613 65.038 1.00 88.35 25 LEU D CA 1
ATOM 5809 C C . LEU D 1 25 ? 11.233 29.272 65.858 1.00 88.68 25 LEU D C 1
ATOM 5810 O O . LEU D 1 25 ? 11.327 29.299 67.085 1.00 88.62 25 LEU D O 1
ATOM 5815 N N . LEU D 1 26 ? 10.243 29.860 65.184 1.00 88.80 26 LEU D N 1
ATOM 5816 C CA . LEU D 1 26 ? 9.194 30.569 65.915 1.00 89.29 26 LEU D CA 1
ATOM 5817 C C . LEU D 1 26 ? 8.597 29.681 67.030 1.00 89.35 26 LEU D C 1
ATOM 5818 O O . LEU D 1 26 ? 8.408 30.164 68.135 1.00 89.02 26 LEU D O 1
ATOM 5823 N N . GLU D 1 27 ? 8.383 28.386 66.776 1.00 89.88 27 GLU D N 1
ATOM 5824 C CA . GLU D 1 27 ? 8.078 27.447 67.864 1.00 90.33 27 GLU D CA 1
ATOM 5825 C C . GLU D 1 27 ? 9.157 27.482 68.923 1.00 90.92 27 GLU D C 1
ATOM 5826 O O . GLU D 1 27 ? 8.878 27.873 70.042 1.00 91.26 27 GLU D O 1
ATOM 5832 N N . LEU D 1 28 ? 10.381 27.049 68.579 1.00 91.33 28 LEU D N 1
ATOM 5833 C CA . LEU D 1 28 ? 11.465 26.889 69.572 1.00 91.41 28 LEU D CA 1
ATOM 5834 C C . LEU D 1 28 ? 11.618 28.155 70.418 1.00 91.53 28 LEU D C 1
ATOM 5835 O O . LEU D 1 28 ? 11.772 28.065 71.625 1.00 91.64 28 LEU D O 1
ATOM 5840 N N . LEU D 1 29 ? 11.542 29.323 69.782 1.00 91.75 29 LEU D N 1
ATOM 5841 C CA . LEU D 1 29 ? 11.470 30.607 70.501 1.00 91.93 29 LEU D CA 1
ATOM 5842 C C . LEU D 1 29 ? 10.220 30.744 71.377 1.00 91.99 29 LEU D C 1
ATOM 5843 O O . LEU D 1 29 ? 10.204 31.521 72.326 1.00 91.63 29 LEU D O 1
ATOM 5848 N N . GLY D 1 30 ? 9.170 30.013 71.021 1.00 92.21 30 GLY D N 1
ATOM 5849 C CA . GLY D 1 30 ? 7.972 29.889 71.843 1.00 92.19 30 GLY D CA 1
ATOM 5850 C C . GLY D 1 30 ? 8.190 29.006 73.058 1.00 92.28 30 GLY D C 1
ATOM 5851 O O . GLY D 1 30 ? 8.106 29.493 74.185 1.00 92.32 30 GLY D O 1
ATOM 5852 N N . ASN D 1 31 ? 8.489 27.721 72.864 1.00 92.29 31 ASN D N 1
ATOM 5853 C CA . ASN D 1 31 ? 8.621 26.851 74.045 1.00 92.54 31 ASN D CA 1
ATOM 5854 C C . ASN D 1 31 ? 9.715 27.295 75.006 1.00 92.86 31 ASN D C 1
ATOM 5855 O O . ASN D 1 31 ? 9.684 26.958 76.188 1.00 92.78 31 ASN D O 1
ATOM 5860 N N . LEU D 1 32 ? 10.646 28.091 74.498 1.00 93.37 32 LEU D N 1
ATOM 5861 C CA . LEU D 1 32 ? 11.643 28.764 75.329 1.00 93.81 32 LEU D CA 1
ATOM 5862 C C . LEU D 1 32 ? 10.997 29.904 76.096 1.00 94.41 32 LEU D C 1
ATOM 5863 O O . LEU D 1 32 ? 11.121 30.024 77.312 1.00 93.77 32 LEU D O 1
ATOM 5868 N N . LYS D 1 33 ? 10.303 30.734 75.328 1.00 95.56 33 LYS D N 1
ATOM 5869 C CA . LYS D 1 33 ? 9.769 32.014 75.776 1.00 96.48 33 LYS D CA 1
ATOM 5870 C C . LYS D 1 33 ? 8.698 31.848 76.802 1.00 96.75 33 LYS D C 1
ATOM 5871 O O . LYS D 1 33 ? 8.505 32.733 77.630 1.00 97.21 33 LYS D O 1
ATOM 5877 N N . GLN D 1 34 ? 7.958 30.745 76.697 1.00 96.93 34 GLN D N 1
ATOM 5878 C CA . GLN D 1 34 ? 7.122 30.293 77.788 1.00 96.79 34 GLN D CA 1
ATOM 5879 C C . GLN D 1 34 ? 7.947 30.260 79.042 1.00 96.57 34 GLN D C 1
ATOM 5880 O O . GLN D 1 34 ? 7.710 31.049 79.931 1.00 96.94 34 GLN D O 1
ATOM 5886 N N . GLU D 1 35 ? 8.950 29.389 79.091 1.00 96.32 35 GLU D N 1
ATOM 5887 C CA . GLU D 1 35 ? 9.207 28.697 80.341 1.00 96.21 35 GLU D CA 1
ATOM 5888 C C . GLU D 1 35 ? 10.527 28.889 81.108 1.00 95.17 35 GLU D C 1
ATOM 5889 O O . GLU D 1 35 ? 11.189 27.905 81.411 1.00 95.42 35 GLU D O 1
ATOM 5895 N N . ASP D 1 36 ? 10.922 30.105 81.488 1.00 94.06 36 ASP D N 1
ATOM 5896 C CA . ASP D 1 36 ? 10.364 31.392 81.082 1.00 93.11 36 ASP D CA 1
ATOM 5897 C C . ASP D 1 36 ? 11.605 32.245 80.823 1.00 92.02 36 ASP D C 1
ATOM 5898 O O . ASP D 1 36 ? 12.231 32.749 81.758 1.00 91.75 36 ASP D O 1
ATOM 5903 N N . VAL D 1 37 ? 12.005 32.358 79.561 1.00 90.62 37 VAL D N 1
ATOM 5904 C CA . VAL D 1 37 ? 13.394 32.622 79.333 1.00 89.60 37 VAL D CA 1
ATOM 5905 C C . VAL D 1 37 ? 14.048 34.001 79.697 1.00 88.71 37 VAL D C 1
ATOM 5906 O O . VAL D 1 37 ? 14.960 33.987 80.532 1.00 89.04 37 VAL D O 1
ATOM 5910 N N . ASN D 1 38 ? 13.669 35.177 79.162 1.00 86.70 38 ASN D N 1
ATOM 5911 C CA . ASN D 1 38 ? 13.014 35.444 77.884 1.00 85.29 38 ASN D CA 1
ATOM 5912 C C . ASN D 1 38 ? 14.067 35.778 76.831 1.00 84.03 38 ASN D C 1
ATOM 5913 O O . ASN D 1 38 ? 13.751 36.165 75.706 1.00 83.82 38 ASN D O 1
ATOM 5918 N N . SER D 1 39 ? 15.328 35.683 77.230 1.00 82.21 39 SER D N 1
ATOM 5919 C CA . SER D 1 39 ? 16.433 35.936 76.354 1.00 80.70 39 SER D CA 1
ATOM 5920 C C . SER D 1 39 ? 17.501 34.914 76.648 1.00 80.01 39 SER D C 1
ATOM 5921 O O . SER D 1 39 ? 17.425 34.184 77.624 1.00 80.03 39 SER D O 1
ATOM 5924 N N . LEU D 1 40 ? 18.484 34.872 75.769 1.00 79.05 40 LEU D N 1
ATOM 5925 C CA . LEU D 1 40 ? 19.615 33.970 75.859 1.00 78.44 40 LEU D CA 1
ATOM 5926 C C . LEU D 1 40 ? 20.799 34.833 75.486 1.00 77.24 40 LEU D C 1
ATOM 5927 O O . LEU D 1 40 ? 20.640 35.782 74.748 1.00 77.47 40 LEU D O 1
ATOM 5932 N N . THR D 1 41 ? 21.978 34.529 75.989 1.00 75.95 41 THR D N 1
ATOM 5933 C CA . THR D 1 41 ? 23.197 35.121 75.441 1.00 75.30 41 THR D CA 1
ATOM 5934 C C . THR D 1 41 ? 24.123 34.006 74.967 1.00 74.36 41 THR D C 1
ATOM 5935 O O . THR D 1 41 ? 24.364 33.054 75.699 1.00 74.61 41 THR D O 1
ATOM 5939 N N . ILE D 1 42 ? 24.644 34.128 73.754 1.00 73.00 42 ILE D N 1
ATOM 5940 C CA . ILE D 1 42 ? 25.500 33.102 73.188 1.00 71.72 42 ILE D CA 1
ATOM 5941 C C . ILE D 1 42 ? 26.874 33.715 73.022 1.00 71.15 42 ILE D C 1
ATOM 5942 O O . ILE D 1 42 ? 27.022 34.834 72.480 1.00 70.39 42 ILE D O 1
ATOM 5947 N N . LEU D 1 43 ? 27.868 33.005 73.550 1.00 70.46 43 LEU D N 1
ATOM 5948 C CA . LEU D 1 43 ? 29.261 33.413 73.423 1.00 70.02 43 LEU D CA 1
ATOM 5949 C C . LEU D 1 43 ? 29.886 32.548 72.361 1.00 69.79 43 LEU D C 1
ATOM 5950 O O . LEU D 1 43 ? 29.980 31.356 72.554 1.00 70.12 43 LEU D O 1
ATOM 5955 N N . VAL D 1 44 ? 30.301 33.152 71.242 1.00 69.36 44 VAL D N 1
ATOM 5956 C CA . VAL D 1 44 ? 30.913 32.421 70.132 1.00 67.76 44 VAL D CA 1
ATOM 5957 C C . VAL D 1 44 ? 32.390 32.590 70.206 1.00 67.39 44 VAL D C 1
ATOM 5958 O O . VAL D 1 44 ? 32.891 33.704 70.227 1.00 66.84 44 VAL D O 1
ATOM 5962 N N . MET D 1 45 ? 33.078 31.458 70.244 1.00 67.60 45 MET D N 1
ATOM 5963 C CA . MET D 1 45 ? 34.506 31.420 70.497 1.00 67.57 45 MET D CA 1
ATOM 5964 C C . MET D 1 45 ? 35.180 30.244 69.801 1.00 67.34 45 MET D C 1
ATOM 5965 O O . MET D 1 45 ? 34.564 29.213 69.606 1.00 67.98 45 MET D O 1
ATOM 5970 N N . GLY D 1 46 ? 36.460 30.429 69.478 1.00 66.79 46 GLY D N 1
ATOM 5971 C CA . GLY D 1 46 ? 37.275 29.507 68.712 1.00 66.19 46 GLY D CA 1
ATOM 5972 C C . GLY D 1 46 ? 38.606 30.141 68.283 1.00 66.76 46 GLY D C 1
ATOM 5973 O O . GLY D 1 46 ? 38.924 31.299 68.584 1.00 66.29 46 GLY D O 1
ATOM 5974 N N . LYS D 1 47 ? 39.415 29.351 67.586 1.00 67.44 47 LYS D N 1
ATOM 5975 C CA . LYS D 1 47 ? 40.672 29.821 67.050 1.00 67.11 47 LYS D CA 1
ATOM 5976 C C . LYS D 1 47 ? 40.291 30.767 65.924 1.00 67.61 47 LYS D C 1
ATOM 5977 O O . LYS D 1 47 ? 39.088 30.945 65.618 1.00 67.08 47 LYS D O 1
ATOM 5983 N N . GLY D 1 48 ? 41.315 31.389 65.335 1.00 67.71 48 GLY D N 1
ATOM 5984 C CA . GLY D 1 48 ? 41.130 32.304 64.233 1.00 67.86 48 GLY D CA 1
ATOM 5985 C C . GLY D 1 48 ? 40.789 31.601 62.924 1.00 68.45 48 GLY D C 1
ATOM 5986 O O . GLY D 1 48 ? 41.345 30.528 62.574 1.00 68.72 48 GLY D O 1
ATOM 5987 N N . GLY D 1 49 ? 39.883 32.224 62.186 1.00 68.10 49 GLY D N 1
ATOM 5988 C CA . GLY D 1 49 ? 39.590 31.789 60.845 1.00 68.02 49 GLY D CA 1
ATOM 5989 C C . GLY D 1 49 ? 38.786 30.523 60.742 1.00 67.86 49 GLY D C 1
ATOM 5990 O O . GLY D 1 49 ? 38.780 29.914 59.704 1.00 68.58 49 GLY D O 1
ATOM 5991 N N . VAL D 1 50 ? 38.099 30.113 61.792 1.00 67.83 50 VAL D N 1
ATOM 5992 C CA . VAL D 1 50 ? 37.317 28.879 61.721 1.00 67.57 50 VAL D CA 1
ATOM 5993 C C . VAL D 1 50 ? 35.855 29.167 61.370 1.00 68.12 50 VAL D C 1
ATOM 5994 O O . VAL D 1 50 ? 35.040 28.256 61.142 1.00 67.90 50 VAL D O 1
ATOM 5998 N N . GLY D 1 51 ? 35.518 30.449 61.315 1.00 68.59 51 GLY D N 1
ATOM 5999 C CA . GLY D 1 51 ? 34.194 30.851 60.835 1.00 68.77 51 GLY D CA 1
ATOM 6000 C C . GLY D 1 51 ? 33.226 31.215 61.929 1.00 68.75 51 GLY D C 1
ATOM 6001 O O . GLY D 1 51 ? 32.032 30.942 61.832 1.00 69.14 51 GLY D O 1
ATOM 6002 N N . LYS D 1 52 ? 33.754 31.841 62.965 1.00 68.46 52 LYS D N 1
ATOM 6003 C CA . LYS D 1 52 ? 32.930 32.415 64.006 1.00 68.25 52 LYS D CA 1
ATOM 6004 C C . LYS D 1 52 ? 31.948 33.502 63.483 1.00 68.41 52 LYS D C 1
ATOM 6005 O O . LYS D 1 52 ? 30.731 33.366 63.614 1.00 67.94 52 LYS D O 1
ATOM 6011 N N . SER D 1 53 ? 32.487 34.576 62.908 1.00 68.18 53 SER D N 1
ATOM 6012 C CA . SER D 1 53 ? 31.659 35.714 62.482 1.00 68.01 53 SER D CA 1
ATOM 6013 C C . SER D 1 53 ? 30.605 35.297 61.481 1.00 68.32 53 SER D C 1
ATOM 6014 O O . SER D 1 53 ? 29.511 35.833 61.435 1.00 68.22 53 SER D O 1
ATOM 6017 N N . SER D 1 54 ? 30.954 34.331 60.656 1.00 68.80 54 SER D N 1
ATOM 6018 C CA . SER D 1 54 ? 30.015 33.819 59.691 1.00 68.75 54 SER D CA 1
ATOM 6019 C C . SER D 1 54 ? 28.869 33.128 60.423 1.00 68.59 54 SER D C 1
ATOM 6020 O O . SER D 1 54 ? 27.719 33.304 60.077 1.00 69.29 54 SER D O 1
ATOM 6023 N N . THR D 1 55 ? 29.189 32.374 61.463 1.00 68.15 55 THR D N 1
ATOM 6024 C CA . THR D 1 55 ? 28.173 31.649 62.189 1.00 68.31 55 THR D CA 1
ATOM 6025 C C . THR D 1 55 ? 27.286 32.655 62.918 1.00 68.34 55 THR D C 1
ATOM 6026 O O . THR D 1 55 ? 26.093 32.456 62.986 1.00 69.08 55 THR D O 1
ATOM 6030 N N . VAL D 1 56 ? 27.839 33.771 63.390 1.00 67.92 56 VAL D N 1
ATOM 6031 C CA . VAL D 1 56 ? 26.987 34.849 63.924 1.00 67.48 56 VAL D CA 1
ATOM 6032 C C . VAL D 1 56 ? 26.020 35.331 62.842 1.00 66.87 56 VAL D C 1
ATOM 6033 O O . VAL D 1 56 ? 24.825 35.413 63.085 1.00 65.86 56 VAL D O 1
ATOM 6037 N N . ASN D 1 57 ? 26.552 35.606 61.650 1.00 66.98 57 ASN D N 1
ATOM 6038 C CA . ASN D 1 57 ? 25.758 36.151 60.523 1.00 67.21 57 ASN D CA 1
ATOM 6039 C C . ASN D 1 57 ? 24.635 35.190 60.102 1.00 68.09 57 ASN D C 1
ATOM 6040 O O . ASN D 1 57 ? 23.492 35.602 59.920 1.00 68.02 57 ASN D O 1
ATOM 6045 N N . SER D 1 58 ? 24.921 33.896 60.010 1.00 68.91 58 SER D N 1
ATOM 6046 C CA . SER D 1 58 ? 23.880 33.014 59.507 1.00 69.42 58 SER D CA 1
ATOM 6047 C C . SER D 1 58 ? 22.774 32.809 60.547 1.00 69.28 58 SER D C 1
ATOM 6048 O O . SER D 1 58 ? 21.626 32.729 60.148 1.00 69.08 58 SER D O 1
ATOM 6051 N N . ILE D 1 59 ? 23.112 32.796 61.849 1.00 69.46 59 ILE D N 1
ATOM 6052 C CA . ILE D 1 59 ? 22.118 32.778 62.952 1.00 69.43 59 ILE D CA 1
ATOM 6053 C C . ILE D 1 59 ? 21.249 34.072 62.912 1.00 69.98 59 ILE D C 1
ATOM 6054 O O . ILE D 1 59 ? 20.026 34.043 63.140 1.00 69.93 59 ILE D O 1
ATOM 6059 N N . ILE D 1 60 ? 21.880 35.213 62.647 1.00 69.88 60 ILE D N 1
ATOM 6060 C CA . ILE D 1 60 ? 21.159 36.478 62.699 1.00 69.55 60 ILE D CA 1
ATOM 6061 C C . ILE D 1 60 ? 20.358 36.707 61.403 1.00 69.67 60 ILE D C 1
ATOM 6062 O O . ILE D 1 60 ? 19.434 37.518 61.401 1.00 69.47 60 ILE D O 1
ATOM 6067 N N . GLY D 1 61 ? 20.700 35.970 60.334 1.00 69.26 61 GLY D N 1
ATOM 6068 C CA . GLY D 1 61 ? 20.090 36.117 59.000 1.00 69.09 61 GLY D CA 1
ATOM 6069 C C . GLY D 1 61 ? 20.628 37.272 58.150 1.00 69.41 61 GLY D C 1
ATOM 6070 O O . GLY D 1 61 ? 20.066 37.643 57.114 1.00 69.57 61 GLY D O 1
AT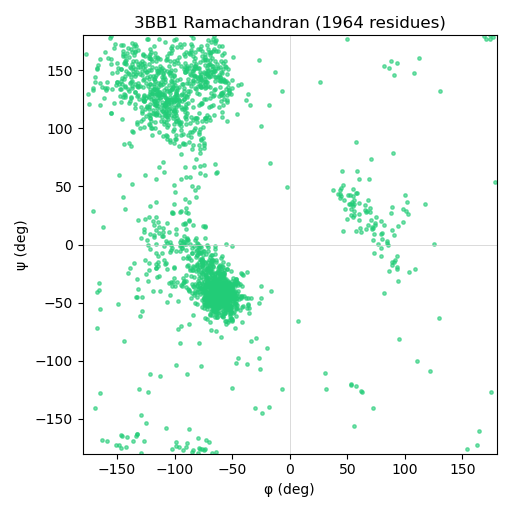OM 6071 N N . GLU D 1 62 ? 21.702 37.889 58.586 1.00 69.71 62 GLU D N 1
ATOM 6072 C CA . GLU D 1 62 ? 22.144 39.068 57.923 1.00 70.34 62 GLU D CA 1
ATOM 6073 C C . GLU D 1 62 ? 23.532 39.396 58.395 1.00 71.14 62 GLU D C 1
ATOM 6074 O O . GLU D 1 62 ? 23.898 39.058 59.517 1.00 70.60 62 GLU D O 1
ATOM 6080 N N . ARG D 1 63 ? 24.289 40.034 57.496 1.00 72.33 63 ARG D N 1
ATOM 6081 C CA . ARG D 1 63 ? 25.700 40.321 57.679 1.00 74.15 63 ARG D CA 1
ATOM 6082 C C . ARG D 1 63 ? 25.892 41.437 58.663 1.00 73.07 63 ARG D C 1
ATOM 6083 O O . ARG D 1 63 ? 25.995 42.595 58.264 1.00 72.45 63 ARG D O 1
ATOM 6091 N N . VAL D 1 64 ? 25.955 41.094 59.940 1.00 73.10 64 VAL D N 1
ATOM 6092 C CA . VAL D 1 64 ? 26.132 42.098 60.975 1.00 73.49 64 VAL D CA 1
ATOM 6093 C C . VAL D 1 64 ? 27.593 42.185 61.360 1.00 73.44 64 VAL D C 1
ATOM 6094 O O . VAL D 1 64 ? 28.170 43.249 61.409 1.00 73.27 64 VAL D O 1
ATOM 6098 N N . VAL D 1 65 ? 28.203 41.057 61.616 1.00 74.23 65 VAL D N 1
ATOM 6099 C CA . VAL D 1 65 ? 29.640 41.054 61.827 1.00 74.58 65 VAL D CA 1
ATOM 6100 C C . VAL D 1 65 ? 30.313 41.023 60.476 1.00 75.15 65 VAL D C 1
ATOM 6101 O O . VAL D 1 65 ? 29.800 40.437 59.525 1.00 73.30 65 VAL D O 1
ATOM 6105 N N . SER D 1 66 ? 31.442 41.717 60.422 1.00 76.95 66 SER D N 1
ATOM 6106 C CA . SER D 1 66 ? 32.284 41.812 59.224 1.00 78.68 66 SER D CA 1
ATOM 6107 C C . SER D 1 66 ? 32.984 40.490 59.048 1.00 79.83 66 SER D C 1
ATOM 6108 O O . SER D 1 66 ? 33.222 39.810 60.071 1.00 80.75 66 SER D O 1
ATOM 6111 N N . ILE D 1 67 ? 33.375 40.119 57.823 1.00 80.61 67 ILE D N 1
ATOM 6112 C CA . ILE D 1 67 ? 34.072 38.830 57.691 1.00 81.47 67 ILE D CA 1
ATOM 6113 C C . ILE D 1 67 ? 35.135 38.646 56.602 1.00 82.04 67 ILE D C 1
ATOM 6114 O O . ILE D 1 67 ? 34.997 37.722 55.836 1.00 83.03 67 ILE D O 1
ATOM 6119 N N . SER D 1 68 ? 36.223 39.413 56.571 1.00 83.15 68 SER D N 1
ATOM 6120 C CA . SER D 1 68 ? 37.402 39.035 55.710 1.00 84.16 68 SER D CA 1
ATOM 6121 C C . SER D 1 68 ? 37.831 37.538 55.702 1.00 85.05 68 SER D C 1
ATOM 6122 O O . SER D 1 68 ? 37.843 36.901 56.741 1.00 86.07 68 SER D O 1
ATOM 6125 N N . PRO D 1 69 ? 38.168 36.971 54.518 1.00 86.16 69 PRO D N 1
ATOM 6126 C CA . PRO D 1 69 ? 38.789 35.649 54.429 1.00 86.85 69 PRO D CA 1
ATOM 6127 C C . PRO D 1 69 ? 40.322 35.670 54.255 1.00 87.64 69 PRO D C 1
ATOM 6128 O O . PRO D 1 69 ? 40.888 34.627 53.896 1.00 87.00 69 PRO D O 1
ATOM 6132 N N . PHE D 1 70 ? 40.972 36.824 54.474 1.00 88.55 70 PHE D N 1
ATOM 6133 C CA . PHE D 1 70 ? 42.432 36.929 54.281 1.00 89.65 70 PHE D CA 1
ATOM 6134 C C . PHE D 1 70 ? 43.234 37.391 55.489 1.00 90.75 70 PHE D C 1
ATOM 6135 O O . PHE D 1 70 ? 44.406 36.977 55.633 1.00 90.74 70 PHE D O 1
ATOM 6143 N N . GLN D 1 71 ? 42.616 38.236 56.331 1.00 92.09 71 GLN D N 1
ATOM 6144 C CA . GLN D 1 71 ? 43.213 38.672 57.619 1.00 92.88 71 GLN D CA 1
ATOM 6145 C C . GLN D 1 71 ? 42.145 38.949 58.710 1.00 92.97 71 GLN D C 1
ATOM 6146 O O . GLN D 1 71 ? 40.976 38.673 58.486 1.00 92.44 71 GLN D O 1
ATOM 6152 N N . SER D 1 72 ? 42.535 39.487 59.873 1.00 93.78 72 SER D N 1
ATOM 6153 C CA . SER D 1 72 ? 41.837 39.131 61.143 1.00 93.66 72 SER D CA 1
ATOM 6154 C C . SER D 1 72 ? 40.529 39.910 61.506 1.00 94.18 72 SER D C 1
ATOM 6155 O O . SER D 1 72 ? 39.456 39.249 61.717 1.00 94.01 72 SER D O 1
ATOM 6158 N N . GLU D 1 73 ? 40.576 41.246 61.673 1.00 94.12 73 GLU D N 1
ATOM 6159 C CA . GLU D 1 73 ? 41.735 42.009 62.171 1.00 94.18 73 GLU D CA 1
ATOM 6160 C C . GLU D 1 73 ? 41.560 42.453 63.655 1.00 93.76 73 GLU D C 1
ATOM 6161 O O . GLU D 1 73 ? 42.531 42.577 64.396 1.00 94.18 73 GLU D O 1
ATOM 6167 N N . GLY D 1 74 ? 40.317 42.724 64.058 1.00 93.29 74 GLY D N 1
ATOM 6168 C CA . GLY D 1 74 ? 39.976 43.646 65.191 1.00 92.41 74 GLY D CA 1
ATOM 6169 C C . GLY D 1 74 ? 40.968 43.864 66.317 1.00 90.97 74 GLY D C 1
ATOM 6170 O O . GLY D 1 74 ? 41.889 44.662 66.170 1.00 91.23 74 GLY D O 1
ATOM 6171 N N . PRO D 1 75 ? 40.813 43.158 67.446 1.00 89.70 75 PRO D N 1
ATOM 6172 C CA . PRO D 1 75 ? 39.792 42.189 67.878 1.00 88.85 75 PRO D CA 1
ATOM 6173 C C . PRO D 1 75 ? 38.353 42.404 67.271 1.00 87.99 75 PRO D C 1
ATOM 6174 O O . PRO D 1 75 ? 37.946 41.645 66.340 1.00 87.00 75 PRO D O 1
ATOM 6178 N N . ARG D 1 76 ? 37.532 43.326 67.786 1.00 87.02 76 ARG D N 1
ATOM 6179 C CA . ARG D 1 76 ? 37.236 43.526 69.185 1.00 85.26 76 ARG D CA 1
ATOM 6180 C C . ARG D 1 76 ? 35.887 42.832 69.287 1.00 82.72 76 ARG D C 1
ATOM 6181 O O . ARG D 1 76 ? 35.173 42.738 68.291 1.00 82.75 76 ARG D O 1
ATOM 6189 N N . PRO D 1 77 ? 35.488 42.407 70.486 1.00 79.66 77 PRO D N 1
ATOM 6190 C CA . PRO D 1 77 ? 34.208 41.752 70.602 1.00 77.81 77 PRO D CA 1
ATOM 6191 C C . PRO D 1 77 ? 33.046 42.659 70.263 1.00 76.55 77 PRO D C 1
ATOM 6192 O O . PRO D 1 77 ? 33.105 43.881 70.458 1.00 75.49 77 PRO D O 1
ATOM 6196 N N . VAL D 1 78 ? 31.970 42.035 69.797 1.00 75.36 78 VAL D N 1
ATOM 6197 C CA . VAL D 1 78 ? 30.742 42.749 69.531 1.00 74.38 78 VAL D CA 1
ATOM 6198 C C . VAL D 1 78 ? 29.557 41.895 69.877 1.00 72.94 78 VAL D C 1
ATOM 6199 O O . VAL D 1 78 ? 29.557 40.705 69.661 1.00 71.73 78 VAL D O 1
ATOM 6203 N N . MET D 1 79 ? 28.538 42.535 70.420 1.00 72.51 79 MET D N 1
ATOM 6204 C CA . MET D 1 79 ? 27.295 41.864 70.731 1.00 72.11 79 MET D CA 1
ATOM 6205 C C . MET D 1 79 ? 26.264 42.347 69.761 1.00 71.24 79 MET D C 1
ATOM 6206 O O . MET D 1 79 ? 26.087 43.548 69.573 1.00 70.75 79 MET D O 1
ATOM 6211 N N . VAL D 1 80 ? 25.589 41.398 69.140 1.00 70.55 80 VAL D N 1
ATOM 6212 C CA . VAL D 1 80 ? 24.509 41.711 68.226 1.00 70.05 80 VAL D CA 1
ATOM 6213 C C . VAL D 1 80 ? 23.256 41.234 68.911 1.00 69.22 80 VAL D C 1
ATOM 6214 O O . VAL D 1 80 ? 23.214 40.098 69.361 1.00 68.24 80 VAL D O 1
ATOM 6218 N N . SER D 1 81 ? 22.266 42.114 69.041 1.00 68.95 81 SER D N 1
ATOM 6219 C CA . SER D 1 81 ? 21.084 41.786 69.826 1.00 69.28 81 SER D CA 1
ATOM 6220 C C . SER D 1 81 ? 19.814 41.965 69.060 1.00 69.15 81 SER D C 1
ATOM 6221 O O . SER D 1 81 ? 19.499 43.080 68.692 1.00 69.29 81 SER D O 1
ATOM 6224 N N . ARG D 1 82 ? 19.073 40.882 68.846 1.00 69.57 82 ARG D N 1
ATOM 6225 C CA . ARG D 1 82 ? 17.824 40.939 68.078 1.00 70.85 82 ARG D CA 1
ATOM 6226 C C . ARG D 1 82 ? 16.633 40.444 68.867 1.00 71.15 82 ARG D C 1
ATOM 6227 O O . ARG D 1 82 ? 16.783 39.501 69.597 1.00 72.25 82 ARG D O 1
ATOM 6235 N N . SER D 1 83 ? 15.459 41.066 68.700 1.00 71.53 83 SER D N 1
ATOM 6236 C CA . SER D 1 83 ? 14.193 40.633 69.355 1.00 71.45 83 SER D CA 1
ATOM 6237 C C . SER D 1 83 ? 13.177 39.975 68.386 1.00 71.70 83 SER D C 1
ATOM 6238 O O . SER D 1 83 ? 13.251 40.195 67.178 1.00 71.43 83 SER D O 1
ATOM 6241 N N . ARG D 1 84 ? 12.242 39.183 68.940 1.00 72.02 84 ARG D N 1
ATOM 6242 C CA . ARG D 1 84 ? 11.099 38.572 68.206 1.00 72.32 84 ARG D CA 1
ATOM 6243 C C . ARG D 1 84 ? 10.144 37.812 69.113 1.00 72.90 84 ARG D C 1
ATOM 6244 O O . ARG D 1 84 ? 10.552 36.924 69.900 1.00 72.89 84 ARG D O 1
ATOM 6252 N N . ALA D 1 85 ? 8.859 38.131 68.956 1.00 73.02 85 ALA D N 1
ATOM 6253 C CA . ALA D 1 85 ? 7.798 37.472 69.687 1.00 72.85 85 ALA D CA 1
ATOM 6254 C C . ALA D 1 85 ? 8.126 37.529 71.145 1.00 72.93 85 ALA D C 1
ATOM 6255 O O . ALA D 1 85 ? 7.844 36.589 71.843 1.00 73.60 85 ALA D O 1
ATOM 6257 N N . GLY D 1 86 ? 8.752 38.607 71.602 1.00 72.87 86 GLY D N 1
ATOM 6258 C CA . GLY D 1 86 ? 9.130 38.729 73.007 1.00 72.88 86 GLY D CA 1
ATOM 6259 C C . GLY D 1 86 ? 10.495 38.176 73.374 1.00 73.04 86 GLY D C 1
ATOM 6260 O O . GLY D 1 86 ? 11.023 38.524 74.427 1.00 73.60 86 GLY D O 1
ATOM 6261 N N . PHE D 1 87 ? 11.078 37.327 72.532 1.00 72.70 87 PHE D N 1
ATOM 6262 C CA . PHE D 1 87 ? 12.385 36.763 72.826 1.00 72.82 87 PHE D CA 1
ATOM 6263 C C . PHE D 1 87 ? 13.530 37.661 72.328 1.00 72.89 87 PHE D C 1
ATOM 6264 O O . PHE D 1 87 ? 13.474 38.195 71.249 1.00 73.66 87 PHE D O 1
ATOM 6272 N N . THR D 1 88 ? 14.590 37.832 73.090 1.00 72.76 88 THR D N 1
ATOM 6273 C CA . THR D 1 88 ? 15.776 38.492 72.536 1.00 72.31 88 THR D CA 1
ATOM 6274 C C . THR D 1 88 ? 16.912 37.481 72.413 1.00 72.73 88 THR D C 1
ATOM 6275 O O . THR D 1 88 ? 17.106 36.665 73.315 1.00 72.99 88 THR D O 1
ATOM 6279 N N . LEU D 1 89 ? 17.638 37.510 71.298 1.00 72.76 89 LEU D N 1
ATOM 6280 C CA . LEU D 1 89 ? 18.917 36.825 71.208 1.00 73.31 89 LEU D CA 1
ATOM 6281 C C . LEU D 1 89 ? 20.037 37.836 71.335 1.00 73.09 89 LEU D C 1
ATOM 6282 O O . LEU D 1 89 ? 20.022 38.870 70.706 1.00 73.34 89 LEU D O 1
ATOM 6287 N N . ASN D 1 90 ? 21.022 37.530 72.150 1.00 73.15 90 ASN D N 1
ATOM 6288 C CA . ASN D 1 90 ? 22.242 38.318 72.162 1.00 73.24 90 ASN D CA 1
ATOM 6289 C C . ASN D 1 90 ? 23.432 37.434 71.836 1.00 73.03 90 ASN D C 1
ATOM 6290 O O . ASN D 1 90 ? 23.802 36.609 72.673 1.00 72.37 90 ASN D O 1
ATOM 6295 N N . ILE D 1 91 ? 23.999 37.618 70.625 1.00 73.07 91 ILE D N 1
ATOM 6296 C CA . ILE D 1 91 ? 25.224 36.915 70.171 1.00 73.08 91 ILE D CA 1
ATOM 6297 C C . ILE D 1 91 ? 26.459 37.781 70.341 1.00 72.43 91 ILE D C 1
ATOM 6298 O O . ILE D 1 91 ? 26.503 38.935 69.858 1.00 73.04 91 ILE D O 1
ATOM 6303 N N . ILE D 1 92 ? 27.430 37.218 71.068 1.00 71.02 92 ILE D N 1
ATOM 6304 C CA . ILE D 1 92 ? 28.752 37.824 71.249 1.00 69.71 92 ILE D CA 1
ATOM 6305 C C . ILE D 1 92 ? 29.783 37.165 70.325 1.00 69.32 92 ILE D C 1
ATOM 6306 O O . ILE D 1 92 ? 30.052 35.952 70.365 1.00 69.05 92 ILE D O 1
ATOM 6311 N N . ASP D 1 93 ? 30.339 37.980 69.457 1.00 68.90 93 ASP D N 1
ATOM 6312 C CA . ASP D 1 93 ? 31.364 37.523 68.533 1.00 67.73 93 ASP D CA 1
ATOM 6313 C C . ASP D 1 93 ? 32.652 38.046 69.117 1.00 66.30 93 ASP D C 1
ATOM 6314 O O . ASP D 1 93 ? 32.691 39.086 69.772 1.00 65.59 93 ASP D O 1
ATOM 6319 N N . THR D 1 94 ? 33.703 37.270 68.903 1.00 65.46 94 THR D N 1
ATOM 6320 C CA . THR D 1 94 ? 34.962 37.456 69.604 1.00 63.74 94 THR D CA 1
ATOM 6321 C C . THR D 1 94 ? 36.083 37.081 68.701 1.00 62.79 94 THR D C 1
ATOM 6322 O O . THR D 1 94 ? 35.920 36.227 67.869 1.00 62.53 94 THR D O 1
ATOM 6326 N N . PRO D 1 95 ? 37.239 37.686 68.877 1.00 62.72 95 PRO D N 1
ATOM 6327 C CA . PRO D 1 95 ? 38.396 37.362 68.044 1.00 62.47 95 PRO D CA 1
ATOM 6328 C C . PRO D 1 95 ? 38.931 35.963 68.331 1.00 62.51 95 PRO D C 1
ATOM 6329 O O . PRO D 1 95 ? 38.579 35.343 69.333 1.00 62.36 95 PRO D O 1
ATOM 6333 N N . GLY D 1 96 ? 39.769 35.459 67.436 1.00 62.78 96 GLY D N 1
ATOM 6334 C CA . GLY D 1 96 ? 40.389 34.160 67.651 1.00 62.46 96 GLY D CA 1
ATOM 6335 C C . GLY D 1 96 ? 41.289 34.231 68.850 1.00 62.40 96 GLY D C 1
ATOM 6336 O O . GLY D 1 96 ? 42.065 35.184 68.992 1.00 62.20 96 GLY D O 1
ATOM 6337 N N . LEU D 1 97 ? 41.185 33.230 69.718 1.00 63.11 97 LEU D N 1
ATOM 6338 C CA . LEU D 1 97 ? 42.037 33.170 70.915 1.00 63.53 97 LEU D CA 1
ATOM 6339 C C . LEU D 1 97 ? 43.457 32.687 70.640 1.00 63.31 97 LEU D C 1
ATOM 6340 O O . LEU D 1 97 ? 44.291 32.769 71.540 1.00 63.78 97 LEU D O 1
ATOM 6345 N N . ILE D 1 98 ? 43.732 32.139 69.464 1.00 62.82 98 ILE D N 1
ATOM 6346 C CA . ILE D 1 98 ? 45.097 31.680 69.167 1.00 63.52 98 ILE D CA 1
ATOM 6347 C C . ILE D 1 98 ? 45.712 32.561 68.118 1.00 63.44 98 ILE D C 1
ATOM 6348 O O . ILE D 1 98 ? 45.039 33.002 67.236 1.00 64.11 98 ILE D O 1
ATOM 6353 N N . GLU D 1 99 ? 46.996 32.809 68.214 1.00 64.05 99 GLU D N 1
ATOM 6354 C CA . GLU D 1 99 ? 47.632 33.841 67.411 1.00 65.21 99 GLU D CA 1
ATOM 6355 C C . GLU D 1 99 ? 49.094 33.651 67.647 1.00 65.21 99 GLU D C 1
ATOM 6356 O O . GLU D 1 99 ? 49.480 33.442 68.773 1.00 65.66 99 GLU D O 1
ATOM 6362 N N . GLY D 1 100 ? 49.924 33.647 66.617 1.00 66.24 100 GLY D N 1
ATOM 6363 C CA . GLY D 1 100 ? 51.208 32.888 66.734 1.00 67.17 100 GLY D CA 1
ATOM 6364 C C . GLY D 1 100 ? 50.739 31.479 67.085 1.00 67.72 100 GLY D C 1
ATOM 6365 O O . GLY D 1 100 ? 49.582 31.132 66.800 1.00 69.55 100 GLY D O 1
ATOM 6366 N N . GLY D 1 101 ? 51.547 30.649 67.710 1.00 67.54 101 GLY D N 1
ATOM 6367 C CA . GLY D 1 101 ? 50.991 29.387 68.225 1.00 67.10 101 GLY D CA 1
ATOM 6368 C C . GLY D 1 101 ? 50.718 29.503 69.718 1.00 67.37 101 GLY D C 1
ATOM 6369 O O . GLY D 1 101 ? 51.091 28.643 70.520 1.00 68.10 101 GLY D O 1
ATOM 6370 N N . TYR D 1 102 ? 50.125 30.608 70.132 1.00 67.15 102 TYR D N 1
ATOM 6371 C CA . TYR D 1 102 ? 49.916 30.841 71.551 1.00 66.60 102 TYR D CA 1
ATOM 6372 C C . TYR D 1 102 ? 48.504 31.332 71.745 1.00 66.68 102 TYR D C 1
ATOM 6373 O O . TYR D 1 102 ? 47.779 31.607 70.791 1.00 66.09 102 TYR D O 1
ATOM 6382 N N . ILE D 1 103 ? 48.104 31.449 73.000 1.00 66.81 103 ILE D N 1
ATOM 6383 C CA . ILE D 1 103 ? 46.862 32.143 73.276 1.00 66.45 103 ILE D CA 1
ATOM 6384 C C . ILE D 1 103 ? 47.180 33.614 73.019 1.00 66.20 103 ILE D C 1
ATOM 6385 O O . ILE D 1 103 ? 48.317 34.048 73.148 1.00 65.35 103 ILE D O 1
ATOM 6390 N N . ASN D 1 104 ? 46.175 34.334 72.559 1.00 66.53 104 ASN D N 1
ATOM 6391 C CA . ASN D 1 104 ? 46.243 35.759 72.403 1.00 66.65 104 ASN D CA 1
ATOM 6392 C C . ASN D 1 104 ? 45.747 36.348 73.695 1.00 66.99 104 ASN D C 1
ATOM 6393 O O . ASN D 1 104 ? 44.577 36.623 73.888 1.00 66.01 104 ASN D O 1
ATOM 6398 N N . ASP D 1 105 ? 46.675 36.491 74.619 1.00 68.68 105 ASP D N 1
ATOM 6399 C CA . ASP D 1 105 ? 46.350 36.934 75.960 1.00 69.45 105 ASP D CA 1
ATOM 6400 C C . ASP D 1 105 ? 45.580 38.252 75.878 1.00 69.38 105 ASP D C 1
ATOM 6401 O O . ASP D 1 105 ? 44.493 38.378 76.428 1.00 68.42 105 ASP D O 1
ATOM 6406 N N . MET D 1 106 ? 46.133 39.198 75.128 1.00 69.87 106 MET D N 1
ATOM 6407 C CA . MET D 1 106 ? 45.512 40.495 74.943 1.00 70.92 106 MET D CA 1
ATOM 6408 C C . MET D 1 106 ? 44.102 40.377 74.437 1.00 69.15 106 MET D C 1
ATOM 6409 O O . MET D 1 106 ? 43.241 41.107 74.894 1.00 68.98 106 MET D O 1
ATOM 6414 N N . ALA D 1 107 ? 43.882 39.498 73.468 1.00 67.83 107 ALA D N 1
ATOM 6415 C CA . ALA D 1 107 ? 42.533 39.250 72.953 1.00 67.04 107 ALA D CA 1
ATOM 6416 C C . ALA D 1 107 ? 41.665 38.643 74.046 1.00 66.86 107 ALA D C 1
ATOM 6417 O O . ALA D 1 107 ? 40.542 39.064 74.260 1.00 67.15 107 ALA D O 1
ATOM 6419 N N . LEU D 1 108 ? 42.193 37.680 74.782 1.00 66.58 108 LEU D N 1
ATOM 6420 C CA . LEU D 1 108 ? 41.420 37.122 75.882 1.00 66.16 108 LEU D CA 1
ATOM 6421 C C . LEU D 1 108 ? 41.040 38.190 76.927 1.00 65.96 108 LEU D C 1
ATOM 6422 O O . LEU D 1 108 ? 39.909 38.207 77.418 1.00 65.59 108 LEU D O 1
ATOM 6427 N N . ASN D 1 109 ? 41.977 39.077 77.256 1.00 65.53 109 ASN D N 1
ATOM 6428 C CA . ASN D 1 109 ? 41.723 40.093 78.260 1.00 65.54 109 ASN D CA 1
ATOM 6429 C C . ASN D 1 109 ? 40.629 40.995 77.754 1.00 65.34 109 ASN D C 1
ATOM 6430 O O . ASN D 1 109 ? 39.632 41.229 78.440 1.00 66.33 109 ASN D O 1
ATOM 6435 N N . ILE D 1 110 ? 40.798 41.502 76.543 1.00 64.77 110 ILE D N 1
ATOM 6436 C CA . ILE D 1 110 ? 39.781 42.351 75.961 1.00 63.91 110 ILE D CA 1
ATOM 6437 C C . ILE D 1 110 ? 38.444 41.626 75.989 1.00 63.93 110 ILE D C 1
ATOM 6438 O O . ILE D 1 110 ? 37.495 42.202 76.482 1.00 64.05 110 ILE D O 1
ATOM 6443 N N . ILE D 1 111 ? 38.368 40.366 75.541 1.00 63.73 111 ILE D N 1
ATOM 6444 C CA . ILE D 1 111 ? 37.095 39.588 75.633 1.00 63.97 111 ILE D CA 1
ATOM 6445 C C . ILE D 1 111 ? 36.524 39.576 77.025 1.00 64.24 111 ILE D C 1
ATOM 6446 O O . ILE D 1 111 ? 35.383 39.898 77.216 1.00 64.06 111 ILE D O 1
ATOM 6451 N N . LYS D 1 112 ? 37.330 39.160 77.985 1.00 65.35 112 LYS D N 1
ATOM 6452 C CA . LYS D 1 112 ? 36.934 39.141 79.397 1.00 66.52 112 LYS D CA 1
ATOM 6453 C C . LYS D 1 112 ? 36.313 40.470 79.874 1.00 67.28 112 LYS D C 1
ATOM 6454 O O . LYS D 1 112 ? 35.182 40.484 80.348 1.00 67.23 112 LYS D O 1
ATOM 6460 N N . SER D 1 113 ? 37.060 41.571 79.759 1.00 68.01 113 SER D N 1
ATOM 6461 C CA . SER D 1 113 ? 36.522 42.889 80.023 1.00 68.70 113 SER D CA 1
ATOM 6462 C C . SER D 1 113 ? 35.087 42.982 79.553 1.00 69.91 113 SER D C 1
ATOM 6463 O O . SER D 1 113 ? 34.212 43.416 80.294 1.00 70.91 113 SER D O 1
ATOM 6466 N N . PHE D 1 114 ? 34.878 42.608 78.296 1.00 70.77 114 PHE D N 1
ATOM 6467 C CA . PHE D 1 114 ? 33.641 42.831 77.585 1.00 71.52 114 PHE D CA 1
ATOM 6468 C C . PHE D 1 114 ? 32.490 42.028 78.182 1.00 72.63 114 PHE D C 1
ATOM 6469 O O . PHE D 1 114 ? 31.342 42.478 78.145 1.00 73.08 114 PHE D O 1
ATOM 6477 N N . LEU D 1 115 ? 32.783 40.848 78.730 1.00 73.56 115 LEU D N 1
ATOM 6478 C CA . LEU D 1 115 ? 31.740 39.991 79.295 1.00 74.24 115 LEU D CA 1
ATOM 6479 C C . LEU D 1 115 ? 31.374 40.431 80.709 1.00 74.92 115 LEU D C 1
ATOM 6480 O O . LEU D 1 115 ? 30.584 39.776 81.387 1.00 75.15 115 LEU D O 1
ATOM 6485 N N . LEU D 1 116 ? 31.940 41.540 81.161 1.00 75.93 116 LEU D N 1
ATOM 6486 C CA . LEU D 1 116 ? 31.839 41.905 82.570 1.00 76.86 116 LEU D CA 1
ATOM 6487 C C . LEU D 1 116 ? 30.421 42.370 82.836 1.00 76.94 116 LEU D C 1
ATOM 6488 O O . LEU D 1 116 ? 29.885 43.245 82.141 1.00 76.85 116 LEU D O 1
ATOM 6493 N N . ASP D 1 117 ? 29.812 41.730 83.823 1.00 77.06 117 ASP D N 1
ATOM 6494 C CA . ASP D 1 117 ? 28.407 41.955 84.177 1.00 77.38 117 ASP D CA 1
ATOM 6495 C C . ASP D 1 117 ? 27.454 41.367 83.161 1.00 76.75 117 ASP D C 1
ATOM 6496 O O . ASP D 1 117 ? 26.260 41.512 83.302 1.00 76.70 117 ASP D O 1
ATOM 6501 N N . LYS D 1 118 ? 27.965 40.674 82.157 1.00 76.41 118 LYS D N 1
ATOM 6502 C CA . LYS D 1 118 ? 27.083 39.898 81.294 1.00 76.23 118 LYS D CA 1
ATOM 6503 C C . LYS D 1 118 ? 26.841 38.501 81.899 1.00 75.95 118 LYS D C 1
ATOM 6504 O O . LYS D 1 118 ? 27.436 38.119 82.924 1.00 75.55 118 LYS D O 1
ATOM 6510 N N . THR D 1 119 ? 25.928 37.775 81.254 1.00 75.47 119 THR D N 1
ATOM 6511 C CA . THR D 1 119 ? 25.573 36.393 81.600 1.00 74.59 119 THR D CA 1
ATOM 6512 C C . THR D 1 119 ? 25.577 35.499 80.345 1.00 74.40 119 THR D C 1
ATOM 6513 O O . THR D 1 119 ? 24.910 35.768 79.336 1.00 74.36 119 THR D O 1
ATOM 6517 N N . ILE D 1 120 ? 26.349 34.428 80.432 1.00 73.82 120 ILE D N 1
ATOM 6518 C CA . ILE D 1 120 ? 26.558 33.535 79.321 1.00 73.31 120 ILE D CA 1
ATOM 6519 C C . ILE D 1 120 ? 25.642 32.354 79.510 1.00 72.90 120 ILE D C 1
ATOM 6520 O O . ILE D 1 120 ? 25.775 31.630 80.471 1.00 72.57 120 ILE D O 1
ATOM 6525 N N . ASP D 1 121 ? 24.689 32.197 78.604 1.00 72.65 121 ASP D N 1
ATOM 6526 C CA . ASP D 1 121 ? 23.732 31.095 78.656 1.00 72.39 121 ASP D CA 1
ATOM 6527 C C . ASP D 1 121 ? 24.217 29.915 77.850 1.00 72.09 121 ASP D C 1
ATOM 6528 O O . ASP D 1 121 ? 23.917 28.783 78.196 1.00 72.42 121 ASP D O 1
ATOM 6533 N N . VAL D 1 122 ? 24.936 30.195 76.765 1.00 71.57 122 VAL D N 1
ATOM 6534 C CA . VAL D 1 122 ? 25.439 29.179 75.849 1.00 71.10 122 VAL D CA 1
ATOM 6535 C C . VAL D 1 122 ? 26.784 29.602 75.265 1.00 70.79 122 VAL D C 1
ATOM 6536 O O . VAL D 1 122 ? 26.964 30.761 74.857 1.00 70.28 122 VAL D O 1
ATOM 6540 N N . LEU D 1 123 ? 27.716 28.644 75.269 1.00 70.38 123 LEU D N 1
ATOM 6541 C CA . LEU D 1 123 ? 29.018 28.789 74.666 1.00 70.24 123 LEU D CA 1
ATOM 6542 C C . LEU D 1 123 ? 28.979 27.978 73.386 1.00 70.23 123 LEU D C 1
ATOM 6543 O O . LEU D 1 123 ? 28.807 26.774 73.410 1.00 70.58 123 LEU D O 1
ATOM 6548 N N . LEU D 1 124 ? 29.137 28.685 72.275 1.00 70.42 124 LEU D N 1
ATOM 6549 C CA . LEU D 1 124 ? 29.315 28.125 70.941 1.00 70.14 124 LEU D CA 1
ATOM 6550 C C . LEU D 1 124 ? 30.815 28.061 70.641 1.00 69.64 124 LEU D C 1
ATOM 6551 O O . LEU D 1 124 ? 31.467 29.083 70.411 1.00 69.00 124 LEU D O 1
ATOM 6556 N N . TYR D 1 125 ? 31.348 26.843 70.714 1.00 69.66 125 TYR D N 1
ATOM 6557 C CA . TYR D 1 125 ? 32.739 26.528 70.372 1.00 69.62 125 TYR D CA 1
ATOM 6558 C C . TYR D 1 125 ? 32.827 26.177 68.925 1.00 69.93 125 TYR D C 1
ATOM 6559 O O . TYR D 1 125 ? 32.460 25.082 68.536 1.00 70.40 125 TYR D O 1
ATOM 6568 N N . VAL D 1 126 ? 33.323 27.089 68.111 1.00 70.53 126 VAL D N 1
ATOM 6569 C CA . VAL D 1 126 ? 33.334 26.893 66.663 1.00 70.03 126 VAL D CA 1
ATOM 6570 C C . VAL D 1 126 ? 34.723 26.365 66.239 1.00 69.82 126 VAL D C 1
ATOM 6571 O O . VAL D 1 126 ? 35.678 26.524 66.968 1.00 69.30 126 VAL D O 1
ATOM 6575 N N . ASP D 1 127 ? 34.772 25.687 65.091 1.00 70.02 127 ASP D N 1
ATOM 6576 C CA . ASP D 1 127 ? 35.977 25.104 64.482 1.00 69.96 127 ASP D CA 1
ATOM 6577 C C . ASP D 1 127 ? 35.524 24.501 63.154 1.00 69.84 127 ASP D C 1
ATOM 6578 O O . ASP D 1 127 ? 34.327 24.329 62.969 1.00 70.64 127 ASP D O 1
ATOM 6583 N N . ARG D 1 128 ? 36.446 24.185 62.241 1.00 69.41 128 ARG D N 1
ATOM 6584 C CA . ARG D 1 128 ? 36.091 23.622 60.923 1.00 69.54 128 ARG D CA 1
ATOM 6585 C C . ARG D 1 128 ? 35.926 22.092 60.963 1.00 69.43 128 ARG D C 1
ATOM 6586 O O . ARG D 1 128 ? 36.642 21.415 61.699 1.00 69.58 128 ARG D O 1
ATOM 6594 N N . LEU D 1 129 ? 35.008 21.562 60.155 1.00 69.17 129 LEU D N 1
ATOM 6595 C CA . LEU D 1 129 ? 34.879 20.100 59.932 1.00 68.95 129 LEU D CA 1
ATOM 6596 C C . LEU D 1 129 ? 36.062 19.605 59.105 1.00 69.10 129 LEU D C 1
ATOM 6597 O O . LEU D 1 129 ? 36.693 18.574 59.398 1.00 68.27 129 LEU D O 1
ATOM 6602 N N . ASP D 1 130 ? 36.369 20.369 58.063 1.00 69.38 130 ASP D N 1
ATOM 6603 C CA . ASP D 1 130 ? 37.358 19.950 57.091 1.00 69.66 130 ASP D CA 1
ATOM 6604 C C . ASP D 1 130 ? 38.787 20.178 57.558 1.00 70.26 130 ASP D C 1
ATOM 6605 O O . ASP D 1 130 ? 39.591 20.746 56.842 1.00 70.94 130 ASP D O 1
ATOM 6610 N N . ALA D 1 131 ? 39.087 19.738 58.775 1.00 70.69 131 ALA D N 1
ATOM 6611 C CA . ALA D 1 131 ? 40.421 19.810 59.336 1.00 70.64 131 ALA D CA 1
ATOM 6612 C C . ALA D 1 131 ? 40.782 18.380 59.616 1.00 71.30 131 ALA D C 1
ATOM 6613 O O . ALA D 1 131 ? 39.899 17.556 59.830 1.00 72.14 131 ALA D O 1
ATOM 6615 N N . TYR D 1 132 ? 42.076 18.092 59.602 1.00 71.72 132 TYR D N 1
ATOM 6616 C CA . TYR D 1 132 ? 42.598 16.743 59.685 1.00 71.65 132 TYR D CA 1
ATOM 6617 C C . TYR D 1 132 ? 43.387 16.487 60.949 1.00 71.58 132 TYR D C 1
ATOM 6618 O O . TYR D 1 132 ? 43.756 15.365 61.215 1.00 71.62 132 TYR D O 1
ATOM 6627 N N . ARG D 1 133 ? 43.676 17.524 61.710 1.00 71.99 133 ARG D N 1
ATOM 6628 C CA . ARG D 1 133 ? 44.474 17.400 62.928 1.00 72.25 133 ARG D CA 1
ATOM 6629 C C . ARG D 1 133 ? 43.808 18.087 64.137 1.00 72.23 133 ARG D C 1
ATOM 6630 O O . ARG D 1 133 ? 43.097 19.088 64.009 1.00 72.37 133 ARG D O 1
ATOM 6638 N N . VAL D 1 134 ? 44.036 17.495 65.302 1.00 72.15 134 VAL D N 1
ATOM 6639 C CA . VAL D 1 134 ? 43.735 18.098 66.585 1.00 72.10 134 VAL D CA 1
ATOM 6640 C C . VAL D 1 134 ? 45.082 18.225 67.305 1.00 71.38 134 VAL D C 1
ATOM 6641 O O . VAL D 1 134 ? 45.875 17.299 67.295 1.00 71.38 134 VAL D O 1
ATOM 6645 N N . ASP D 1 135 ? 45.378 19.366 67.899 1.00 71.19 135 ASP D N 1
ATOM 6646 C CA . ASP D 1 135 ? 46.649 19.478 68.653 1.00 70.98 135 ASP D CA 1
ATOM 6647 C C . ASP D 1 135 ? 46.582 20.399 69.892 1.00 70.55 135 ASP D C 1
ATOM 6648 O O . ASP D 1 135 ? 45.507 20.865 70.257 1.00 70.24 135 ASP D O 1
ATOM 6653 N N . ASN D 1 136 ? 47.726 20.622 70.547 1.00 70.17 136 ASN D N 1
ATOM 6654 C CA . ASN D 1 136 ? 47.817 21.546 71.692 1.00 69.74 136 ASN D CA 1
ATOM 6655 C C . ASN D 1 136 ? 47.101 22.916 71.522 1.00 69.28 136 ASN D C 1
ATOM 6656 O O . ASN D 1 136 ? 46.608 23.500 72.522 1.00 68.50 136 ASN D O 1
ATOM 6661 N N . LEU D 1 137 ? 47.079 23.436 70.287 1.00 68.65 137 LEU D N 1
ATOM 6662 C CA . LEU D 1 137 ? 46.449 24.725 70.011 1.00 68.61 137 LEU D CA 1
ATOM 6663 C C . LEU D 1 137 ? 44.948 24.690 70.289 1.00 68.92 137 LEU D C 1
ATOM 6664 O O . LEU D 1 137 ? 44.394 25.705 70.743 1.00 68.78 137 LEU D O 1
ATOM 6669 N N . ASP D 1 138 ? 44.315 23.524 70.040 1.00 69.00 138 ASP D N 1
ATOM 6670 C CA . ASP D 1 138 ? 42.927 23.233 70.472 1.00 68.65 138 ASP D CA 1
ATOM 6671 C C . ASP D 1 138 ? 42.835 23.031 71.991 1.00 68.72 138 ASP D C 1
ATOM 6672 O O . ASP D 1 138 ? 41.973 23.604 72.662 1.00 68.23 138 ASP D O 1
ATOM 6677 N N . LYS D 1 139 ? 43.731 22.200 72.523 1.00 69.24 139 LYS D N 1
ATOM 6678 C CA . LYS D 1 139 ? 43.899 22.072 73.953 1.00 69.62 139 LYS D CA 1
ATOM 6679 C C . LYS D 1 139 ? 43.981 23.468 74.571 1.00 69.42 139 LYS D C 1
ATOM 6680 O O . LYS D 1 139 ? 43.259 23.730 75.518 1.00 69.02 139 LYS D O 1
ATOM 6686 N N . LEU D 1 140 ? 44.840 24.358 74.036 1.00 69.52 140 LEU D N 1
ATOM 6687 C CA . LEU D 1 140 ? 45.014 25.713 74.605 1.00 69.24 140 LEU D CA 1
ATOM 6688 C C . LEU D 1 140 ? 43.692 26.498 74.625 1.00 69.84 140 LEU D C 1
ATOM 6689 O O . LEU D 1 140 ? 43.406 27.246 75.565 1.00 70.80 140 LEU D O 1
ATOM 6694 N N . VAL D 1 141 ? 42.871 26.332 73.608 1.00 69.47 141 VAL D N 1
ATOM 6695 C CA . VAL D 1 141 ? 41.659 27.114 73.562 1.00 69.37 141 VAL D CA 1
ATOM 6696 C C . VAL D 1 141 ? 40.722 26.686 74.722 1.00 69.59 141 VAL D C 1
ATOM 6697 O O . VAL D 1 141 ? 40.208 27.544 75.438 1.00 70.45 141 VAL D O 1
ATOM 6701 N N . ALA D 1 142 ? 40.531 25.382 74.944 1.00 69.49 142 ALA D N 1
ATOM 6702 C CA . ALA D 1 142 ? 39.651 24.883 76.040 1.00 69.10 142 ALA D CA 1
ATOM 6703 C C . ALA D 1 142 ? 40.191 25.318 77.380 1.00 69.16 142 ALA D C 1
ATOM 6704 O O . ALA D 1 142 ? 39.464 25.789 78.261 1.00 68.99 142 ALA D O 1
ATOM 6706 N N . LYS D 1 143 ? 41.501 25.178 77.507 1.00 69.40 143 LYS D N 1
ATOM 6707 C CA . LYS D 1 143 ? 42.197 25.546 78.721 1.00 69.32 143 LYS D CA 1
ATOM 6708 C C . LYS D 1 143 ? 41.911 26.988 79.063 1.00 69.09 143 LYS D C 1
ATOM 6709 O O . LYS D 1 143 ? 41.548 27.274 80.210 1.00 69.59 143 LYS D O 1
ATOM 6715 N N . ALA D 1 144 ? 42.040 27.882 78.079 1.00 68.91 144 ALA D N 1
ATOM 6716 C CA . ALA D 1 144 ? 41.835 29.323 78.322 1.00 68.87 144 ALA D CA 1
ATOM 6717 C C . ALA D 1 144 ? 40.397 29.646 78.547 1.00 69.11 144 ALA D C 1
ATOM 6718 O O . ALA D 1 144 ? 40.111 30.591 79.274 1.00 69.42 144 ALA D O 1
ATOM 6720 N N . ILE D 1 145 ? 39.483 28.898 77.928 1.00 69.48 145 ILE D N 1
ATOM 6721 C CA . ILE D 1 145 ? 38.055 29.127 78.195 1.00 69.50 145 ILE D CA 1
ATOM 6722 C C . ILE D 1 145 ? 37.770 28.717 79.611 1.00 69.85 145 ILE D C 1
ATOM 6723 O O . ILE D 1 145 ? 37.184 29.477 80.357 1.00 70.84 145 ILE D O 1
ATOM 6728 N N . THR D 1 146 ? 38.208 27.532 79.997 1.00 69.94 146 THR D N 1
ATOM 6729 C CA . THR D 1 146 ? 38.030 27.098 81.381 1.00 70.00 146 THR D CA 1
ATOM 6730 C C . THR D 1 146 ? 38.714 28.034 82.383 1.00 69.88 146 THR D C 1
ATOM 6731 O O . THR D 1 146 ? 38.127 28.364 83.396 1.00 69.34 146 THR D O 1
ATOM 6735 N N . ASP D 1 147 ? 39.933 28.480 82.086 1.00 70.33 147 ASP D N 1
ATOM 6736 C CA . ASP D 1 147 ? 40.645 29.422 82.972 1.00 70.82 147 ASP D CA 1
ATOM 6737 C C . ASP D 1 147 ? 39.908 30.733 83.192 1.00 71.02 147 ASP D C 1
ATOM 6738 O O . ASP D 1 147 ? 40.064 31.372 84.201 1.00 71.72 147 ASP D O 1
ATOM 6743 N N . SER D 1 148 ? 39.082 31.130 82.262 1.00 71.79 148 SER D N 1
ATOM 6744 C CA . SER D 1 148 ? 38.481 32.434 82.344 1.00 72.42 148 SER D CA 1
ATOM 6745 C C . SER D 1 148 ? 37.061 32.369 82.890 1.00 72.76 148 SER D C 1
ATOM 6746 O O . SER D 1 148 ? 36.685 33.248 83.647 1.00 72.94 148 SER D O 1
ATOM 6749 N N . PHE D 1 149 ? 36.281 31.338 82.572 1.00 72.89 149 PHE D N 1
ATOM 6750 C CA . PHE D 1 149 ? 34.915 31.281 83.114 1.00 73.46 149 PHE D CA 1
ATOM 6751 C C . PHE D 1 149 ? 34.563 30.049 83.921 1.00 73.12 149 PHE D C 1
ATOM 6752 O O . PHE D 1 149 ? 33.423 29.938 84.404 1.00 73.85 149 PHE D O 1
ATOM 6760 N N . GLY D 1 150 ? 35.505 29.127 84.068 1.00 72.21 150 GLY D N 1
ATOM 6761 C CA . GLY D 1 150 ? 35.300 27.973 84.918 1.00 71.71 150 GLY D CA 1
ATOM 6762 C C . GLY D 1 150 ? 34.707 26.788 84.200 1.00 71.48 150 GLY D C 1
ATOM 6763 O O . GLY D 1 150 ? 33.900 26.950 83.293 1.00 70.77 150 GLY D O 1
ATOM 6764 N N . LYS D 1 151 ? 35.120 25.589 84.630 1.00 71.77 151 LYS D N 1
ATOM 6765 C CA . LYS D 1 151 ? 34.596 24.299 84.136 1.00 72.14 151 LYS D CA 1
ATOM 6766 C C . LYS D 1 151 ? 33.081 24.280 83.925 1.00 71.90 151 LYS D C 1
ATOM 6767 O O . LYS D 1 151 ? 32.569 23.494 83.135 1.00 71.42 151 LYS D O 1
ATOM 6773 N N . GLY D 1 152 ? 32.372 25.123 84.674 1.00 72.08 152 GLY D N 1
ATOM 6774 C CA . GLY D 1 152 ? 30.925 25.297 84.528 1.00 72.02 152 GLY D CA 1
ATOM 6775 C C . GLY D 1 152 ? 30.460 25.556 83.105 1.00 72.12 152 GLY D C 1
ATOM 6776 O O . GLY D 1 152 ? 29.393 25.094 82.696 1.00 71.60 152 GLY D O 1
ATOM 6777 N N . ILE D 1 153 ? 31.272 26.269 82.327 1.00 72.20 153 ILE D N 1
ATOM 6778 C CA . ILE D 1 153 ? 30.808 26.720 81.028 1.00 71.87 153 ILE D CA 1
ATOM 6779 C C . ILE D 1 153 ? 30.539 25.572 80.081 1.00 72.21 153 ILE D C 1
ATOM 6780 O O . ILE D 1 153 ? 29.668 25.677 79.231 1.00 71.83 153 ILE D O 1
ATOM 6785 N N . TRP D 1 154 ? 31.243 24.466 80.267 1.00 72.58 154 TRP D N 1
ATOM 6786 C CA . TRP D 1 154 ? 31.104 23.332 79.368 1.00 73.31 154 TRP D CA 1
ATOM 6787 C C . TRP D 1 154 ? 29.753 22.602 79.500 1.00 73.67 154 TRP D C 1
ATOM 6788 O O . TRP D 1 154 ? 29.351 21.876 78.593 1.00 73.20 154 TRP D O 1
ATOM 6799 N N . ASN D 1 155 ? 29.036 22.817 80.602 1.00 74.19 155 ASN D N 1
ATOM 6800 C CA . ASN D 1 155 ? 27.661 22.333 80.703 1.00 74.84 155 ASN D CA 1
ATOM 6801 C C . ASN D 1 155 ? 26.705 23.250 79.936 1.00 74.95 155 ASN D C 1
ATOM 6802 O O . ASN D 1 155 ? 25.486 23.007 79.922 1.00 75.61 155 ASN D O 1
ATOM 6807 N N . LYS D 1 156 ? 27.231 24.321 79.341 1.00 74.63 156 LYS D N 1
ATOM 6808 C CA . LYS D 1 156 ? 26.425 25.220 78.498 1.00 74.20 156 LYS D CA 1
ATOM 6809 C C . LYS D 1 156 ? 26.924 25.259 77.036 1.00 74.00 156 LYS D C 1
ATOM 6810 O O . LYS D 1 156 ? 26.407 26.037 76.211 1.00 73.86 156 LYS D O 1
ATOM 6816 N N . ALA D 1 157 ? 27.899 24.395 76.727 1.00 73.29 157 ALA D N 1
ATOM 6817 C CA . ALA D 1 157 ? 28.633 24.439 75.478 1.00 72.75 157 ALA D CA 1
ATOM 6818 C C . ALA D 1 157 ? 28.027 23.571 74.406 1.00 72.67 157 ALA D C 1
ATOM 6819 O O . ALA D 1 157 ? 27.402 22.552 74.698 1.00 73.29 157 ALA D O 1
ATOM 6821 N N . ILE D 1 158 ? 28.233 23.981 73.157 1.00 72.56 158 ILE D N 1
ATOM 6822 C CA . ILE D 1 158 ? 27.998 23.147 71.973 1.00 72.09 158 ILE D CA 1
ATOM 6823 C C . ILE D 1 158 ? 29.183 23.363 71.030 1.00 72.02 158 ILE D C 1
ATOM 6824 O O . ILE D 1 158 ? 29.604 24.493 70.813 1.00 72.19 158 ILE D O 1
ATOM 6829 N N . VAL D 1 159 ? 29.727 22.295 70.470 1.00 71.92 159 VAL D N 1
ATOM 6830 C CA . VAL D 1 159 ? 30.800 22.440 69.494 1.00 71.67 159 VAL D CA 1
ATOM 6831 C C . VAL D 1 159 ? 30.122 22.542 68.131 1.00 71.74 159 VAL D C 1
ATOM 6832 O O . VAL D 1 159 ? 29.412 21.618 67.704 1.00 72.20 159 VAL D O 1
ATOM 6836 N N . ALA D 1 160 ? 30.310 23.691 67.479 1.00 70.97 160 ALA D N 1
ATOM 6837 C CA . ALA D 1 160 ? 29.825 23.923 66.137 1.00 70.19 160 ALA D CA 1
ATOM 6838 C C . ALA D 1 160 ? 30.974 23.646 65.178 1.00 69.74 160 ALA D C 1
ATOM 6839 O O . ALA D 1 160 ? 32.039 24.217 65.323 1.00 70.66 160 ALA D O 1
ATOM 6841 N N . LEU D 1 161 ? 30.767 22.770 64.200 1.00 68.99 161 LEU D N 1
ATOM 6842 C CA . LEU D 1 161 ? 31.763 22.533 63.154 1.00 68.42 161 LEU D CA 1
ATOM 6843 C C . LEU D 1 161 ? 31.299 23.060 61.760 1.00 68.25 161 LEU D C 1
ATOM 6844 O O . LEU D 1 161 ? 30.327 22.568 61.162 1.00 68.35 161 LEU D O 1
ATOM 6849 N N . THR D 1 162 ? 32.020 24.065 61.263 1.00 67.58 162 THR D N 1
ATOM 6850 C CA . THR D 1 162 ? 31.717 24.721 60.005 1.00 67.14 162 THR D CA 1
ATOM 6851 C C . THR D 1 162 ? 32.318 24.008 58.750 1.00 67.40 162 THR D C 1
ATOM 6852 O O . THR D 1 162 ? 32.950 22.956 58.832 1.00 67.13 162 THR D O 1
ATOM 6856 N N . HIS D 1 163 ? 32.092 24.594 57.588 1.00 67.62 163 HIS D N 1
ATOM 6857 C CA . HIS D 1 163 ? 32.321 23.929 56.332 1.00 68.12 163 HIS D CA 1
ATOM 6858 C C . HIS D 1 163 ? 31.736 22.501 56.352 1.00 69.66 163 HIS D C 1
ATOM 6859 O O . HIS D 1 163 ? 32.408 21.522 56.010 1.00 70.42 163 HIS D O 1
ATOM 6866 N N . ALA D 1 164 ? 30.479 22.370 56.735 1.00 70.88 164 ALA D N 1
ATOM 6867 C CA . ALA D 1 164 ? 29.913 21.036 56.910 1.00 72.12 164 ALA D CA 1
ATOM 6868 C C . ALA D 1 164 ? 29.509 20.345 55.604 1.00 73.14 164 ALA D C 1
ATOM 6869 O O . ALA D 1 164 ? 29.330 19.120 55.573 1.00 73.79 164 ALA D O 1
ATOM 6871 N N . GLN D 1 165 ? 29.416 21.120 54.531 1.00 73.95 165 GLN D N 1
ATOM 6872 C CA . GLN D 1 165 ? 29.064 20.621 53.199 1.00 74.97 165 GLN D CA 1
ATOM 6873 C C . GLN D 1 165 ? 30.307 20.290 52.427 1.00 75.15 165 GLN D C 1
ATOM 6874 O O . GLN D 1 165 ? 30.817 21.111 51.692 1.00 75.21 165 GLN D O 1
ATOM 6880 N N . PHE D 1 166 ? 30.804 19.081 52.592 1.00 75.89 166 PHE D N 1
ATOM 6881 C CA . PHE D 1 166 ? 32.165 18.813 52.188 1.00 76.74 166 PHE D CA 1
ATOM 6882 C C . PHE D 1 166 ? 32.386 17.330 51.961 1.00 76.88 166 PHE D C 1
ATOM 6883 O O . PHE D 1 166 ? 31.858 16.512 52.701 1.00 77.21 166 PHE D O 1
ATOM 6891 N N . SER D 1 167 ? 33.143 17.007 50.913 1.00 76.89 167 SER D N 1
ATOM 6892 C CA . SER D 1 167 ? 33.458 15.634 50.568 1.00 76.97 167 SER D CA 1
ATOM 6893 C C . SER D 1 167 ? 34.732 15.209 51.252 1.00 77.37 167 SER D C 1
ATOM 6894 O O . SER D 1 167 ? 35.814 15.705 50.937 1.00 77.48 167 SER D O 1
ATOM 6897 N N . PRO D 1 168 ? 34.616 14.306 52.216 1.00 77.72 168 PRO D N 1
ATOM 6898 C CA . PRO D 1 168 ? 35.835 13.803 52.788 1.00 77.92 168 PRO D CA 1
ATOM 6899 C C . PRO D 1 168 ? 36.710 13.236 51.707 1.00 78.29 168 PRO D C 1
ATOM 6900 O O . PRO D 1 168 ? 36.202 12.769 50.697 1.00 78.28 168 PRO D O 1
ATOM 6904 N N . PRO D 1 169 ? 38.023 13.249 51.928 1.00 78.96 169 PRO D N 1
ATOM 6905 C CA . PRO D 1 169 ? 38.947 12.775 50.934 1.00 79.22 169 PRO D CA 1
ATOM 6906 C C . PRO D 1 169 ? 39.090 11.298 51.104 1.00 79.84 169 PRO D C 1
ATOM 6907 O O . PRO D 1 169 ? 38.475 10.752 51.992 1.00 80.07 169 PRO D O 1
ATOM 6911 N N . ASP D 1 170 ? 39.909 10.665 50.269 1.00 80.68 170 ASP D N 1
ATOM 6912 C CA . ASP D 1 170 ? 40.196 9.225 50.340 1.00 81.08 170 ASP D CA 1
ATOM 6913 C C . ASP D 1 170 ? 38.901 8.434 50.123 1.00 81.15 170 ASP D C 1
ATOM 6914 O O . ASP D 1 170 ? 38.853 7.227 50.346 1.00 81.07 170 ASP D O 1
ATOM 6919 N N . GLY D 1 171 ? 37.837 9.114 49.706 1.00 81.38 171 GLY D N 1
ATOM 6920 C CA . GLY D 1 171 ? 36.517 8.488 49.655 1.00 81.43 171 GLY D CA 1
ATOM 6921 C C . GLY D 1 171 ? 35.980 7.991 50.995 1.00 81.55 171 GLY D C 1
ATOM 6922 O O . GLY D 1 171 ? 35.033 7.223 50.981 1.00 81.76 171 GLY D O 1
ATOM 6923 N N . LEU D 1 172 ? 36.576 8.411 52.134 1.00 81.44 172 LEU D N 1
ATOM 6924 C CA . LEU D 1 172 ? 36.051 8.137 53.512 1.00 81.09 172 LEU D CA 1
ATOM 6925 C C . LEU D 1 172 ? 34.633 8.710 53.604 1.00 80.23 172 LEU D C 1
ATOM 6926 O O . LEU D 1 172 ? 34.402 9.859 53.209 1.00 79.93 172 LEU D O 1
ATOM 6931 N N . PRO D 1 173 ? 33.671 7.911 54.095 1.00 79.19 173 PRO D N 1
ATOM 6932 C CA . PRO D 1 173 ? 32.274 8.357 54.074 1.00 78.66 173 PRO D CA 1
ATOM 6933 C C . PRO D 1 173 ? 31.947 9.445 55.089 1.00 78.02 173 PRO D C 1
ATOM 6934 O O . PRO D 1 173 ? 32.409 9.389 56.226 1.00 78.10 173 PRO D O 1
ATOM 6938 N N . TYR D 1 174 ? 31.133 10.412 54.670 1.00 77.24 174 TYR D N 1
ATOM 6939 C CA . TYR D 1 174 ? 30.766 11.586 55.492 1.00 76.41 174 TYR D CA 1
ATOM 6940 C C . TYR D 1 174 ? 30.608 11.327 57.003 1.00 76.35 174 TYR D C 1
ATOM 6941 O O . TYR D 1 174 ? 31.219 11.992 57.803 1.00 76.41 174 TYR D O 1
ATOM 6950 N N . ASP D 1 175 ? 29.775 10.364 57.367 1.00 76.91 175 ASP D N 1
ATOM 6951 C CA . ASP D 1 175 ? 29.478 10.020 58.763 1.00 77.14 175 ASP D CA 1
ATOM 6952 C C . ASP D 1 175 ? 30.689 9.527 59.505 1.00 77.34 175 ASP D C 1
ATOM 6953 O O . ASP D 1 175 ? 30.868 9.819 60.678 1.00 77.15 175 ASP D O 1
ATOM 6958 N N . GLU D 1 176 ? 31.462 8.689 58.824 1.00 77.81 176 GLU D N 1
ATOM 6959 C CA . GLU D 1 176 ? 32.717 8.126 59.344 1.00 78.06 176 GLU D CA 1
ATOM 6960 C C . GLU D 1 176 ? 33.737 9.231 59.689 1.00 78.03 176 GLU D C 1
ATOM 6961 O O . GLU D 1 176 ? 34.421 9.196 60.719 1.00 77.49 176 GLU D O 1
ATOM 6967 N N . PHE D 1 177 ? 33.835 10.203 58.793 1.00 78.15 177 PHE D N 1
ATOM 6968 C CA . PHE D 1 177 ? 34.745 11.327 58.963 1.00 78.34 177 PHE D CA 1
ATOM 6969 C C . PHE D 1 177 ? 34.339 12.135 60.187 1.00 78.13 177 PHE D C 1
ATOM 6970 O O . PHE D 1 177 ? 35.102 12.302 61.139 1.00 78.13 177 PHE D O 1
ATOM 6978 N N . PHE D 1 178 ? 33.110 12.617 60.122 1.00 78.23 178 PHE D N 1
ATOM 6979 C CA . PHE D 1 178 ? 32.501 13.442 61.136 1.00 78.39 178 PHE D CA 1
ATOM 6980 C C . PHE D 1 178 ? 32.649 12.804 62.496 1.00 78.09 178 PHE D C 1
ATOM 6981 O O . PHE D 1 178 ? 33.049 13.430 63.462 1.00 78.59 178 PHE D O 1
ATOM 6989 N N . SER D 1 179 ? 32.359 11.528 62.547 1.00 77.78 179 SER D N 1
ATOM 6990 C CA . SER D 1 179 ? 32.427 10.806 63.774 1.00 77.51 179 SER D CA 1
ATOM 6991 C C . SER D 1 179 ? 33.844 10.756 64.332 1.00 77.48 179 SER D C 1
ATOM 6992 O O . SER D 1 179 ? 34.045 10.977 65.517 1.00 77.46 179 SER D O 1
ATOM 6995 N N . LYS D 1 180 ? 34.823 10.475 63.475 1.00 77.77 180 LYS D N 1
ATOM 6996 C CA . LYS D 1 180 ? 36.245 10.454 63.871 1.00 77.74 180 LYS D CA 1
ATOM 6997 C C . LYS D 1 180 ? 36.775 11.817 64.267 1.00 77.28 180 LYS D C 1
ATOM 6998 O O . LYS D 1 180 ? 37.646 11.920 65.140 1.00 77.46 180 LYS D O 1
ATOM 7004 N N . ARG D 1 181 ? 36.266 12.863 63.624 1.00 76.64 181 ARG D N 1
ATOM 7005 C CA . ARG D 1 181 ? 36.639 14.209 64.015 1.00 76.38 181 ARG D CA 1
ATOM 7006 C C . ARG D 1 181 ? 36.008 14.670 65.316 1.00 77.15 181 ARG D C 1
ATOM 7007 O O . ARG D 1 181 ? 36.687 15.190 66.194 1.00 77.81 181 ARG D O 1
ATOM 7015 N N . SER D 1 182 ? 34.694 14.534 65.423 1.00 77.46 182 SER D N 1
ATOM 7016 C CA . SER D 1 182 ? 34.023 14.844 66.666 1.00 77.72 182 SER D CA 1
ATOM 7017 C C . SER D 1 182 ? 34.793 14.271 67.838 1.00 77.34 182 SER D C 1
ATOM 7018 O O . SER D 1 182 ? 35.025 14.971 68.814 1.00 77.95 182 SER D O 1
ATOM 7021 N N . GLU D 1 183 ? 35.201 13.005 67.738 1.00 76.87 183 GLU D N 1
ATOM 7022 C CA . GLU D 1 183 ? 35.779 12.312 68.875 1.00 76.35 183 GLU D CA 1
ATOM 7023 C C . GLU D 1 183 ? 37.153 12.837 69.098 1.00 75.13 183 GLU D C 1
ATOM 7024 O O . GLU D 1 183 ? 37.539 13.070 70.225 1.00 75.07 183 GLU D O 1
ATOM 7030 N N . ALA D 1 184 ? 37.888 13.036 68.006 1.00 74.05 184 ALA D N 1
ATOM 7031 C CA . ALA D 1 184 ? 39.196 13.636 68.067 1.00 72.91 184 ALA D CA 1
ATOM 7032 C C . ALA D 1 184 ? 39.101 14.933 68.859 1.00 72.78 184 ALA D C 1
ATOM 7033 O O . ALA D 1 184 ? 39.787 15.098 69.852 1.00 72.51 184 ALA D O 1
ATOM 7035 N N . LEU D 1 185 ? 38.203 15.821 68.441 1.00 72.80 185 LEU D N 1
ATOM 7036 C CA . LEU D 1 185 ? 38.129 17.187 68.963 1.00 73.19 185 LEU D CA 1
ATOM 7037 C C . LEU D 1 185 ? 37.621 17.279 70.417 1.00 73.41 185 LEU D C 1
ATOM 7038 O O . LEU D 1 185 ? 38.151 18.051 71.231 1.00 73.50 185 LEU D O 1
ATOM 7043 N N . LEU D 1 186 ? 36.591 16.505 70.738 1.00 73.41 186 LEU D N 1
ATOM 7044 C CA . LEU D 1 186 ? 36.077 16.453 72.102 1.00 73.15 186 LEU D CA 1
ATOM 7045 C C . LEU D 1 186 ? 37.068 15.847 73.087 1.00 74.01 186 LEU D C 1
ATOM 7046 O O . LEU D 1 186 ? 37.002 16.193 74.249 1.00 74.92 186 LEU D O 1
ATOM 7051 N N . GLN D 1 187 ? 37.968 14.951 72.660 1.00 74.64 187 GLN D N 1
ATOM 7052 C CA . GLN D 1 187 ? 38.986 14.428 73.561 1.00 75.30 187 GLN D CA 1
ATOM 7053 C C . GLN D 1 187 ? 39.925 15.566 74.005 1.00 75.18 187 GLN D C 1
ATOM 7054 O O . GLN D 1 187 ? 40.214 15.715 75.200 1.00 75.51 187 GLN D O 1
ATOM 7060 N N . VAL D 1 188 ? 40.362 16.401 73.067 1.00 74.84 188 VAL D N 1
ATOM 7061 C CA . VAL D 1 188 ? 41.324 17.470 73.390 1.00 74.71 188 VAL D CA 1
ATOM 7062 C C . VAL D 1 188 ? 40.687 18.677 74.062 1.00 73.92 188 VAL D C 1
ATOM 7063 O O . VAL D 1 188 ? 41.372 19.367 74.795 1.00 74.18 188 VAL D O 1
ATOM 7067 N N . VAL D 1 189 ? 39.410 18.942 73.787 1.00 73.26 189 VAL D N 1
ATOM 7068 C CA . VAL D 1 189 ? 38.622 19.919 74.554 1.00 73.36 189 VAL D CA 1
ATOM 7069 C C . VAL D 1 189 ? 38.461 19.466 76.015 1.00 74.45 189 VAL D C 1
ATOM 7070 O O . VAL D 1 189 ? 38.909 20.155 76.941 1.00 74.25 189 VAL D O 1
ATOM 7074 N N . ARG D 1 190 ? 37.857 18.298 76.224 1.00 75.57 190 ARG D N 1
ATOM 7075 C CA . ARG D 1 190 ? 37.833 17.681 77.557 1.00 77.03 190 ARG D CA 1
ATOM 7076 C C . ARG D 1 190 ? 39.219 17.610 78.222 1.00 76.89 190 ARG D C 1
ATOM 7077 O O . ARG D 1 190 ? 39.353 17.934 79.378 1.00 77.01 190 ARG D O 1
ATOM 7085 N N . SER D 1 191 ? 40.252 17.189 77.503 1.00 77.61 191 SER D N 1
ATOM 7086 C CA . SER D 1 191 ? 41.601 17.149 78.070 1.00 77.96 191 SER D CA 1
ATOM 7087 C C . SER D 1 191 ? 42.087 18.551 78.481 1.00 78.83 191 SER D C 1
ATOM 7088 O O . SER D 1 191 ? 42.510 18.762 79.616 1.00 78.88 191 SER D O 1
ATOM 7091 N N . GLY D 1 192 ? 42.005 19.506 77.557 1.00 79.58 192 GLY D N 1
ATOM 7092 C CA . GLY D 1 192 ? 42.277 20.900 77.863 1.00 80.01 192 GLY D CA 1
ATOM 7093 C C . GLY D 1 192 ? 41.405 21.493 78.948 1.00 80.68 192 GLY D C 1
ATOM 7094 O O . GLY D 1 192 ? 41.793 22.473 79.569 1.00 80.27 192 GLY D O 1
ATOM 7095 N N . ALA D 1 193 ? 40.258 20.872 79.227 1.00 81.96 193 ALA D N 1
ATOM 7096 C CA . ALA D 1 193 ? 39.143 21.587 79.870 1.00 82.96 193 ALA D CA 1
ATOM 7097 C C . ALA D 1 193 ? 38.949 21.686 81.389 1.00 83.87 193 ALA D C 1
ATOM 7098 O O . ALA D 1 193 ? 38.266 22.616 81.758 1.00 84.76 193 ALA D O 1
ATOM 7100 N N . SER D 1 194 ? 39.395 20.806 82.293 1.00 84.73 194 SER D N 1
ATOM 7101 C CA . SER D 1 194 ? 39.904 19.478 82.065 1.00 85.51 194 SER D CA 1
ATOM 7102 C C . SER D 1 194 ? 38.945 18.398 82.686 1.00 86.13 194 SER D C 1
ATOM 7103 O O . SER D 1 194 ? 39.312 17.668 83.587 1.00 86.21 194 SER D O 1
ATOM 7106 N N . LEU D 1 195 ? 37.735 18.279 82.134 1.00 87.17 195 LEU D N 1
ATOM 7107 C CA . LEU D 1 195 ? 36.643 17.437 82.685 1.00 87.79 195 LEU D CA 1
ATOM 7108 C C . LEU D 1 195 ? 36.759 15.900 82.661 1.00 89.08 195 LEU D C 1
ATOM 7109 O O . LEU D 1 195 ? 36.535 15.202 83.646 1.00 89.30 195 LEU D O 1
ATOM 7114 N N . LYS D 1 196 ? 37.101 15.405 81.492 1.00 90.77 196 LYS D N 1
ATOM 7115 C CA . LYS D 1 196 ? 36.410 14.265 80.847 1.00 92.21 196 LYS D CA 1
ATOM 7116 C C . LYS D 1 196 ? 35.638 13.163 81.611 1.00 93.04 196 LYS D C 1
ATOM 7117 O O . LYS D 1 196 ? 34.544 13.369 82.155 1.00 92.70 196 LYS D O 1
ATOM 7119 N N . LYS D 1 197 ? 36.281 12.000 81.632 1.00 94.34 197 LYS D N 1
ATOM 7120 C CA . LYS D 1 197 ? 35.679 10.699 81.261 1.00 95.45 197 LYS D CA 1
ATOM 7121 C C . LYS D 1 197 ? 34.261 10.297 81.711 1.00 96.25 197 LYS D C 1
ATOM 7122 O O . LYS D 1 197 ? 33.626 9.478 81.048 1.00 96.17 197 LYS D O 1
ATOM 7124 N N . ASP D 1 198 ? 33.759 10.862 82.804 1.00 97.53 198 ASP D N 1
ATOM 7125 C CA . ASP D 1 198 ? 32.783 10.136 83.650 1.00 98.29 198 ASP D CA 1
ATOM 7126 C C . ASP D 1 198 ? 31.299 10.099 83.147 1.00 98.69 198 ASP D C 1
ATOM 7127 O O . ASP D 1 198 ? 30.955 9.095 82.514 1.00 99.02 198 ASP D O 1
ATOM 7132 N N . ALA D 1 199 ? 30.393 11.064 83.382 1.00 99.03 199 ALA D N 1
ATOM 7133 C CA . ALA D 1 199 ? 30.424 12.176 84.358 1.00 99.10 199 ALA D CA 1
ATOM 7134 C C . ALA D 1 199 ? 31.456 13.238 84.043 1.00 99.16 199 ALA D C 1
ATOM 7135 O O . ALA D 1 199 ? 31.274 13.987 83.094 1.00 99.56 199 ALA D O 1
ATOM 7137 N N . ALA D 1 201 ? 25.946 11.141 78.936 1.00 97.84 201 ALA D N 1
ATOM 7138 C CA . ALA D 1 201 ? 25.119 11.985 78.056 1.00 97.94 201 ALA D CA 1
ATOM 7139 C C . ALA D 1 201 ? 25.365 13.522 78.233 1.00 97.86 201 ALA D C 1
ATOM 7140 O O . ALA D 1 201 ? 24.407 14.299 78.358 1.00 97.57 201 ALA D O 1
ATOM 7142 N N . SER D 1 202 ? 26.640 13.943 78.211 1.00 97.93 202 SER D N 1
ATOM 7143 C CA . SER D 1 202 ? 27.084 15.304 78.691 1.00 97.91 202 SER D CA 1
ATOM 7144 C C . SER D 1 202 ? 26.717 16.544 77.817 1.00 97.50 202 SER D C 1
ATOM 7145 O O . SER D 1 202 ? 26.096 17.492 78.324 1.00 97.49 202 SER D O 1
ATOM 7148 N N . ASP D 1 203 ? 27.087 16.543 76.535 1.00 96.52 203 ASP D N 1
ATOM 7149 C CA . ASP D 1 203 ? 27.831 15.426 75.972 1.00 96.04 203 ASP D CA 1
ATOM 7150 C C . ASP D 1 203 ? 29.282 15.661 75.511 1.00 94.71 203 ASP D C 1
ATOM 7151 O O . ASP D 1 203 ? 30.048 14.686 75.509 1.00 94.79 203 ASP D O 1
ATOM 7156 N N . ILE D 1 204 ? 29.698 16.876 75.117 1.00 92.31 204 ILE D N 1
ATOM 7157 C CA . ILE D 1 204 ? 28.839 18.018 74.838 1.00 90.01 204 ILE D CA 1
ATOM 7158 C C . ILE D 1 204 ? 28.186 17.684 73.514 1.00 88.50 204 ILE D C 1
ATOM 7159 O O . ILE D 1 204 ? 28.741 16.886 72.755 1.00 89.23 204 ILE D O 1
ATOM 7164 N N . PRO D 1 205 ? 27.049 18.311 73.183 1.00 85.92 205 PRO D N 1
ATOM 7165 C CA . PRO D 1 205 ? 26.583 18.050 71.829 1.00 84.36 205 PRO D CA 1
ATOM 7166 C C . PRO D 1 205 ? 27.540 18.676 70.812 1.00 82.99 205 PRO D C 1
ATOM 7167 O O . PRO D 1 205 ? 28.383 19.466 71.185 1.00 83.26 205 PRO D O 1
ATOM 7171 N N . VAL D 1 206 ? 27.416 18.291 69.547 1.00 81.37 206 VAL D N 1
ATOM 7172 C CA . VAL D 1 206 ? 28.289 18.742 68.460 1.00 79.81 206 VAL D CA 1
ATOM 7173 C C . VAL D 1 206 ? 27.341 18.999 67.288 1.00 78.84 206 VAL D C 1
ATOM 7174 O O . VAL D 1 206 ? 26.564 18.142 66.958 1.00 78.56 206 VAL D O 1
ATOM 7178 N N . VAL D 1 207 ? 27.374 20.182 66.677 1.00 77.93 207 VAL D N 1
ATOM 7179 C CA . VAL D 1 207 ? 26.467 20.491 65.575 1.00 76.81 207 VAL D CA 1
ATOM 7180 C C . VAL D 1 207 ? 27.284 20.862 64.349 1.00 76.65 207 VAL D C 1
ATOM 7181 O O . VAL D 1 207 ? 28.456 21.181 64.479 1.00 76.33 207 VAL D O 1
ATOM 7185 N N . LEU D 1 208 ? 26.665 20.779 63.169 1.00 76.55 208 LEU D N 1
ATOM 7186 C CA . LEU D 1 208 ? 27.314 21.030 61.866 1.00 76.50 208 LEU D CA 1
ATOM 7187 C C . LEU D 1 208 ? 26.739 22.273 61.247 1.00 76.68 208 LEU D C 1
ATOM 7188 O O . LEU D 1 208 ? 25.534 22.367 61.105 1.00 76.89 208 LEU D O 1
ATOM 7193 N N . ILE D 1 209 ? 27.594 23.222 60.878 1.00 77.18 209 ILE D N 1
ATOM 7194 C CA . ILE D 1 209 ? 27.158 24.475 60.266 1.00 77.34 209 ILE D CA 1
ATOM 7195 C C . ILE D 1 209 ? 27.635 24.522 58.825 1.00 77.95 209 ILE D C 1
ATOM 7196 O O . ILE D 1 209 ? 28.663 23.926 58.495 1.00 78.23 209 ILE D O 1
ATOM 7201 N N . GLU D 1 210 ? 26.887 25.221 57.971 1.00 78.27 210 GLU D N 1
ATOM 7202 C CA . GLU D 1 210 ? 27.344 25.537 56.621 1.00 78.67 210 GLU D CA 1
ATOM 7203 C C . GLU D 1 210 ? 26.945 26.965 56.270 1.00 79.80 210 GLU D C 1
ATOM 7204 O O . GLU D 1 210 ? 25.896 27.226 55.647 1.00 80.05 210 GLU D O 1
ATOM 7210 N N . ASN D 1 211 ? 27.831 27.877 56.644 1.00 81.22 211 ASN D N 1
ATOM 7211 C CA . ASN D 1 211 ? 27.631 29.290 56.478 1.00 82.67 211 ASN D CA 1
ATOM 7212 C C . ASN D 1 211 ? 27.616 29.727 55.048 1.00 84.88 211 ASN D C 1
ATOM 7213 O O . ASN D 1 211 ? 27.168 30.834 54.745 1.00 84.18 211 ASN D O 1
ATOM 7218 N N . SER D 1 212 ? 28.119 28.869 54.167 1.00 88.48 212 SER D N 1
ATOM 7219 C CA . SER D 1 212 ? 28.173 29.180 52.758 1.00 91.40 212 SER D CA 1
ATOM 7220 C C . SER D 1 212 ? 26.775 29.434 52.243 1.00 94.65 212 SER D C 1
ATOM 7221 O O . SER D 1 212 ? 25.885 28.586 52.403 1.00 95.54 212 SER D O 1
ATOM 7224 N N . GLY D 1 213 ? 26.562 30.613 51.658 1.00 98.10 213 GLY D N 1
ATOM 7225 C CA . GLY D 1 213 ? 25.276 30.936 51.075 1.00 100.61 213 GLY D CA 1
ATOM 7226 C C . GLY D 1 213 ? 24.912 29.713 50.255 1.00 103.35 213 GLY D C 1
ATOM 7227 O O . GLY D 1 213 ? 23.790 29.177 50.349 1.00 103.64 213 GLY D O 1
ATOM 7228 N N . ARG D 1 214 ? 25.899 29.232 49.493 1.00 106.34 214 ARG D N 1
ATOM 7229 C CA . ARG D 1 214 ? 25.696 28.062 48.685 1.00 108.70 214 ARG D CA 1
ATOM 7230 C C . ARG D 1 214 ? 25.726 26.626 49.201 1.00 110.02 214 ARG D C 1
ATOM 7231 O O . ARG D 1 214 ? 26.782 25.991 49.322 1.00 110.16 214 ARG D O 1
ATOM 7239 N N . CYS D 1 215 ? 24.513 26.165 49.498 1.00 111.70 215 CYS D N 1
ATOM 7240 C CA . CYS D 1 215 ? 24.258 24.989 50.284 1.00 112.79 215 CYS D CA 1
ATOM 7241 C C . CYS D 1 215 ? 23.069 24.206 49.673 1.00 113.45 215 CYS D C 1
ATOM 7242 O O . CYS D 1 215 ? 22.137 24.798 49.090 1.00 113.87 215 CYS D O 1
ATOM 7245 N N . ASN D 1 216 ? 23.104 22.878 49.795 1.00 113.86 216 ASN D N 1
ATOM 7246 C CA . ASN D 1 216 ? 22.124 22.007 49.125 1.00 113.88 216 ASN D CA 1
ATOM 7247 C C . ASN D 1 216 ? 20.768 21.949 49.828 1.00 113.97 216 ASN D C 1
ATOM 7248 O O . ASN D 1 216 ? 20.629 22.373 50.975 1.00 113.95 216 ASN D O 1
ATOM 7253 N N . ASP D 1 221 ? 13.359 26.730 50.657 1.00 110.75 221 ASP D N 1
ATOM 7254 C CA . ASP D 1 221 ? 14.724 26.203 50.600 1.00 111.04 221 ASP D CA 1
ATOM 7255 C C . ASP D 1 221 ? 14.952 25.009 51.534 1.00 111.17 221 ASP D C 1
ATOM 7256 O O . ASP D 1 221 ? 15.155 23.890 51.056 1.00 111.59 221 ASP D O 1
ATOM 7261 N N . GLU D 1 222 ? 14.802 25.258 52.841 1.00 110.88 222 GLU D N 1
ATOM 7262 C CA . GLU D 1 222 ? 15.738 24.810 53.928 1.00 110.56 222 GLU D CA 1
ATOM 7263 C C . GLU D 1 222 ? 16.930 23.868 53.641 1.00 110.01 222 GLU D C 1
ATOM 7264 O O . GLU D 1 222 ? 16.819 22.796 53.045 1.00 109.88 222 GLU D O 1
ATOM 7270 N N . LYS D 1 223 ? 18.067 24.286 54.172 1.00 109.36 223 LYS D N 1
ATOM 7271 C CA . LYS D 1 223 ? 19.362 23.768 53.775 1.00 108.77 223 LYS D CA 1
ATOM 7272 C C . LYS D 1 223 ? 19.621 22.370 54.309 1.00 108.24 223 LYS D C 1
ATOM 7273 O O . LYS D 1 223 ? 19.826 22.202 55.507 1.00 108.41 223 LYS D O 1
ATOM 7279 N N . VAL D 1 224 ? 19.612 21.377 53.420 1.00 107.45 224 VAL D N 1
ATOM 7280 C CA . VAL D 1 224 ? 19.989 20.002 53.783 1.00 106.93 224 VAL D CA 1
ATOM 7281 C C . VAL D 1 224 ? 21.517 19.899 53.879 1.00 106.20 224 VAL D C 1
ATOM 7282 O O . VAL D 1 224 ? 22.238 20.418 53.028 1.00 106.28 224 VAL D O 1
ATOM 7286 N N . LEU D 1 225 ? 22.006 19.242 54.925 1.00 105.35 225 LEU D N 1
ATOM 7287 C CA . LEU D 1 225 ? 23.423 18.911 55.027 1.00 104.69 225 LEU D CA 1
ATOM 7288 C C . LEU D 1 225 ? 23.692 17.609 54.260 1.00 104.24 225 LEU D C 1
ATOM 7289 O O . LEU D 1 225 ? 22.782 17.040 53.675 1.00 104.34 225 LEU D O 1
ATOM 7294 N N . PRO D 1 226 ? 24.955 17.157 54.202 1.00 103.71 226 PRO D N 1
ATOM 7295 C CA . PRO D 1 226 ? 25.185 15.822 53.638 1.00 103.08 226 PRO D CA 1
ATOM 7296 C C . PRO D 1 226 ? 24.766 14.653 54.543 1.00 102.58 226 PRO D C 1
ATOM 7297 O O . PRO D 1 226 ? 24.640 13.530 54.055 1.00 102.71 226 PRO D O 1
ATOM 7301 N N . ASN D 1 227 ? 24.538 14.888 55.834 1.00 101.78 227 ASN D N 1
ATOM 7302 C CA . ASN D 1 227 ? 23.862 13.867 56.652 1.00 100.96 227 ASN D CA 1
ATOM 7303 C C . ASN D 1 227 ? 22.333 14.055 56.661 1.00 100.41 227 ASN D C 1
ATOM 7304 O O . ASN D 1 227 ? 21.639 13.544 57.539 1.00 100.07 227 ASN D O 1
ATOM 7309 N N . GLY D 1 228 ? 21.829 14.808 55.679 1.00 99.83 228 GLY D N 1
ATOM 7310 C CA . GLY D 1 228 ? 20.389 15.081 55.513 1.00 99.48 228 GLY D CA 1
ATOM 7311 C C . GLY D 1 228 ? 19.834 16.207 56.382 1.00 98.64 228 GLY D C 1
ATOM 7312 O O . GLY D 1 228 ? 19.036 17.042 55.915 1.00 98.50 228 GLY D O 1
ATOM 7313 N N . ILE D 1 229 ? 20.283 16.231 57.642 1.00 97.49 229 ILE D N 1
ATOM 7314 C CA . ILE D 1 229 ? 19.680 17.056 58.697 1.00 96.14 229 ILE D CA 1
ATOM 7315 C C . ILE D 1 229 ? 19.847 18.570 58.437 1.00 95.44 229 ILE D C 1
ATOM 7316 O O . ILE D 1 229 ? 20.975 19.109 58.508 1.00 95.33 229 ILE D O 1
ATOM 7321 N N . ALA D 1 230 ? 18.712 19.229 58.149 1.00 93.85 230 ALA D N 1
ATOM 7322 C CA . ALA D 1 230 ? 18.642 20.686 57.927 1.00 92.94 230 ALA D CA 1
ATOM 7323 C C . ALA D 1 230 ? 19.129 21.491 59.140 1.00 91.15 230 ALA D C 1
ATOM 7324 O O . ALA D 1 230 ? 18.470 21.478 60.183 1.00 90.85 230 ALA D O 1
ATOM 7326 N N . TRP D 1 231 ? 20.246 22.218 58.976 1.00 88.94 231 TRP D N 1
ATOM 7327 C CA . TRP D 1 231 ? 21.062 22.670 60.123 1.00 86.99 231 TRP D CA 1
ATOM 7328 C C . TRP D 1 231 ? 20.558 23.843 60.955 1.00 86.58 231 TRP D C 1
ATOM 7329 O O . TRP D 1 231 ? 20.718 23.813 62.177 1.00 86.61 231 TRP D O 1
ATOM 7340 N N . ILE D 1 232 ? 19.995 24.881 60.333 1.00 86.13 232 ILE D N 1
ATOM 7341 C CA . ILE D 1 232 ? 19.671 26.122 61.092 1.00 85.98 232 ILE D CA 1
ATOM 7342 C C . ILE D 1 232 ? 18.642 25.854 62.191 1.00 85.04 232 ILE D C 1
ATOM 7343 O O . ILE D 1 232 ? 18.813 26.288 63.321 1.00 84.76 232 ILE D O 1
ATOM 7348 N N . PRO D 1 233 ? 17.597 25.087 61.885 1.00 84.69 233 PRO D N 1
ATOM 7349 C CA . PRO D 1 233 ? 16.711 24.663 62.981 1.00 84.17 233 PRO D CA 1
ATOM 7350 C C . PRO D 1 233 ? 17.320 23.658 63.974 1.00 83.05 233 PRO D C 1
ATOM 7351 O O . PRO D 1 233 ? 16.984 23.700 65.160 1.00 82.86 233 PRO D O 1
ATOM 7355 N N . HIS D 1 234 ? 18.192 22.771 63.504 1.00 81.97 234 HIS D N 1
ATOM 7356 C CA . HIS D 1 234 ? 18.888 21.845 64.399 1.00 81.24 234 HIS D CA 1
ATOM 7357 C C . HIS D 1 234 ? 19.725 22.561 65.439 1.00 80.90 234 HIS D C 1
ATOM 7358 O O . HIS D 1 234 ? 19.791 22.147 66.590 1.00 80.96 234 HIS D O 1
ATOM 7365 N N . LEU D 1 235 ? 20.397 23.618 65.015 1.00 80.67 235 LEU D N 1
ATOM 7366 C CA . LEU D 1 235 ? 21.217 24.408 65.918 1.00 80.42 235 LEU D CA 1
ATOM 7367 C C . LEU D 1 235 ? 20.378 25.129 66.970 1.00 80.42 235 LEU D C 1
ATOM 7368 O O . LEU D 1 235 ? 20.639 25.002 68.159 1.00 80.38 235 LEU D O 1
ATOM 7373 N N . VAL D 1 236 ? 19.390 25.904 66.527 1.00 80.62 236 VAL D N 1
ATOM 7374 C CA . VAL D 1 236 ? 18.499 26.621 67.454 1.00 80.96 236 VAL D CA 1
ATOM 7375 C C . VAL D 1 236 ? 17.762 25.630 68.368 1.00 81.64 236 VAL D C 1
ATOM 7376 O O . VAL D 1 236 ? 17.509 25.926 69.534 1.00 81.67 236 VAL D O 1
ATOM 7380 N N . GLN D 1 237 ? 17.437 24.452 67.851 1.00 82.16 237 GLN D N 1
ATOM 7381 C CA . GLN D 1 237 ? 16.946 23.399 68.718 1.00 83.37 237 GLN D CA 1
ATOM 7382 C C . GLN D 1 237 ? 17.944 23.049 69.812 1.00 83.13 237 GLN D C 1
ATOM 7383 O O . GLN D 1 237 ? 17.596 22.996 70.996 1.00 83.50 237 GLN D O 1
ATOM 7389 N N . THR D 1 238 ? 19.174 22.777 69.404 1.00 82.93 238 THR D N 1
ATOM 7390 C CA . THR D 1 238 ? 20.200 22.331 70.334 1.00 82.62 238 THR D CA 1
ATOM 7391 C C . THR D 1 238 ? 20.608 23.455 71.273 1.00 82.82 238 THR D C 1
ATOM 7392 O O . THR D 1 238 ? 21.010 23.183 72.402 1.00 82.93 238 THR D O 1
ATOM 7396 N N . ILE D 1 239 ? 20.490 24.707 70.822 1.00 82.93 239 ILE D N 1
ATOM 7397 C CA . ILE D 1 239 ? 20.672 25.854 71.715 1.00 83.10 239 ILE D CA 1
ATOM 7398 C C . ILE D 1 239 ? 19.584 25.833 72.820 1.00 83.32 239 ILE D C 1
ATOM 7399 O O . ILE D 1 239 ? 19.930 25.975 74.000 1.00 83.63 239 ILE D O 1
ATOM 7404 N N . THR D 1 240 ? 18.299 25.637 72.474 1.00 83.08 240 THR D N 1
ATOM 7405 C CA . THR D 1 240 ? 17.244 25.646 73.516 1.00 82.80 240 THR D CA 1
ATOM 7406 C C . THR D 1 240 ? 17.346 24.452 74.467 1.00 82.33 240 THR D C 1
ATOM 7407 O O . THR D 1 240 ? 17.072 24.616 75.644 1.00 82.47 240 THR D O 1
ATOM 7411 N N . GLU D 1 241 ? 17.743 23.269 73.992 1.00 81.80 241 GLU D N 1
ATOM 7412 C CA . GLU D 1 241 ? 17.941 22.128 74.915 1.00 81.62 241 GLU D CA 1
ATOM 7413 C C . GLU D 1 241 ? 19.069 22.399 75.913 1.00 81.24 241 GLU D C 1
ATOM 7414 O O . GLU D 1 241 ? 18.991 21.935 77.036 1.00 81.50 241 GLU D O 1
ATOM 7420 N N . VAL D 1 242 ? 20.105 23.139 75.501 1.00 80.85 242 VAL D N 1
ATOM 7421 C CA . VAL D 1 242 ? 21.149 23.620 76.427 1.00 80.52 242 VAL D CA 1
ATOM 7422 C C . VAL D 1 242 ? 20.649 24.740 77.347 1.00 80.51 242 VAL D C 1
ATOM 7423 O O . VAL D 1 242 ? 20.801 24.641 78.565 1.00 80.45 242 VAL D O 1
ATOM 7427 N N . ALA D 1 243 ? 20.056 25.794 76.781 1.00 80.56 243 ALA D N 1
ATOM 7428 C CA . ALA D 1 243 ? 19.515 26.902 77.597 1.00 80.68 243 ALA D CA 1
ATOM 7429 C C . ALA D 1 243 ? 18.494 26.414 78.594 1.00 80.78 243 ALA D C 1
ATOM 7430 O O . ALA D 1 243 ? 18.325 27.031 79.634 1.00 80.80 243 ALA D O 1
ATOM 7432 N N . LEU D 1 244 ? 17.814 25.319 78.247 1.00 80.96 244 LEU D N 1
ATOM 7433 C CA . LEU D 1 244 ? 16.869 24.642 79.124 1.00 81.04 244 LEU D CA 1
ATOM 7434 C C . LEU D 1 244 ? 17.440 23.468 79.903 1.00 81.41 244 LEU D C 1
ATOM 7435 O O . LEU D 1 244 ? 16.710 22.853 80.663 1.00 81.95 244 LEU D O 1
ATOM 7440 N N . ASN D 1 245 ? 18.706 23.117 79.743 1.00 81.97 245 ASN D N 1
ATOM 7441 C CA . ASN D 1 245 ? 19.220 21.972 80.508 1.00 82.23 245 ASN D CA 1
ATOM 7442 C C . ASN D 1 245 ? 19.247 22.294 81.995 1.00 83.02 245 ASN D C 1
ATOM 7443 O O . ASN D 1 245 ? 18.877 23.408 82.422 1.00 82.99 245 ASN D O 1
ATOM 7448 N N . LYS D 1 246 ? 19.639 21.322 82.808 1.00 83.87 246 LYS D N 1
ATOM 7449 C CA . LYS D 1 246 ? 19.694 21.608 84.203 1.00 84.01 246 LYS D CA 1
ATOM 7450 C C . LYS D 1 246 ? 20.717 22.540 84.822 1.00 83.81 246 LYS D C 1
ATOM 7451 O O . LYS D 1 246 ? 20.570 22.944 85.977 1.00 83.81 246 LYS D O 1
ATOM 7457 N N . SER D 1 247 ? 21.741 22.884 84.045 1.00 83.37 247 SER D N 1
ATOM 7458 C CA . SER D 1 247 ? 22.877 23.594 84.589 1.00 83.22 247 SER D CA 1
ATOM 7459 C C . SER D 1 247 ? 22.682 25.113 84.604 1.00 83.03 247 SER D C 1
ATOM 7460 O O . SER D 1 247 ? 21.777 25.666 83.980 1.00 82.62 247 SER D O 1
ATOM 7463 N N . GLU D 1 248 ? 23.530 25.766 85.384 1.00 83.08 248 GLU D N 1
ATOM 7464 C CA . GLU D 1 248 ? 23.420 27.188 85.654 1.00 83.33 248 GLU D CA 1
ATOM 7465 C C . GLU D 1 248 ? 24.128 27.900 84.560 1.00 82.66 248 GLU D C 1
ATOM 7466 O O . GLU D 1 248 ? 24.865 27.299 83.811 1.00 82.92 248 GLU D O 1
ATOM 7472 N N . SER D 1 249 ? 23.911 29.196 84.496 1.00 82.47 249 SER D N 1
ATOM 7473 C CA . SER D 1 249 ? 24.471 30.038 83.465 1.00 82.33 249 SER D CA 1
ATOM 7474 C C . SER D 1 249 ? 25.504 30.902 84.152 1.00 82.30 249 SER D C 1
ATOM 7475 O O . SER D 1 249 ? 25.326 31.274 85.289 1.00 82.99 249 SER D O 1
ATOM 7478 N N . ILE D 1 250 ? 26.578 31.237 83.468 1.00 82.29 250 ILE D N 1
ATOM 7479 C CA . ILE D 1 250 ? 27.743 31.783 84.130 1.00 82.43 250 ILE D CA 1
ATOM 7480 C C . ILE D 1 250 ? 27.711 33.309 84.149 1.00 83.16 250 ILE D C 1
ATOM 7481 O O . ILE D 1 250 ? 28.144 33.961 83.220 1.00 83.38 250 ILE D O 1
ATOM 7486 N N . PHE D 1 251 ? 27.220 33.899 85.219 1.00 84.33 251 PHE D N 1
ATOM 7487 C CA . PHE D 1 251 ? 27.334 35.353 85.356 1.00 85.53 251 PHE D CA 1
ATOM 7488 C C . PHE D 1 251 ? 28.829 35.681 85.360 1.00 85.73 251 PHE D C 1
ATOM 7489 O O . PHE D 1 251 ? 29.589 34.971 85.988 1.00 85.71 251 PHE D O 1
ATOM 7497 N N . VAL D 1 252 ? 29.258 36.709 84.632 1.00 86.54 252 VAL D N 1
ATOM 7498 C CA . VAL D 1 252 ? 30.689 37.053 84.572 1.00 87.03 252 VAL D CA 1
ATOM 7499 C C . VAL D 1 252 ? 31.025 38.331 85.337 1.00 88.63 252 VAL D C 1
ATOM 7500 O O . VAL D 1 252 ? 30.908 39.435 84.808 1.00 88.70 252 VAL D O 1
ATOM 7504 N N . ASP D 1 253 ? 31.440 38.151 86.589 1.00 90.58 253 ASP D N 1
ATOM 7505 C CA . ASP D 1 253 ? 31.964 39.226 87.462 1.00 92.26 253 ASP D CA 1
ATOM 7506 C C . ASP D 1 253 ? 33.505 39.156 87.541 1.00 92.93 253 ASP D C 1
ATOM 7507 O O . ASP D 1 253 ? 34.095 38.160 87.078 1.00 93.29 253 ASP D O 1
ATOM 7512 N N . LYS D 1 254 ? 34.178 40.159 88.126 1.00 93.68 254 LYS D N 1
ATOM 7513 C CA . LYS D 1 254 ? 35.649 39.995 88.310 1.00 94.20 254 LYS D CA 1
ATOM 7514 C C . LYS D 1 254 ? 35.987 38.976 89.396 1.00 94.42 254 LYS D C 1
ATOM 7515 O O . LYS D 1 254 ? 37.098 38.464 89.452 1.00 93.71 254 LYS D O 1
ATOM 7521 N N . ASN D 1 255 ? 35.019 38.689 90.254 1.00 95.10 255 ASN D N 1
ATOM 7522 C CA . ASN D 1 255 ? 35.141 37.567 91.159 1.00 95.79 255 ASN D CA 1
ATOM 7523 C C . ASN D 1 255 ? 35.576 36.313 90.405 1.00 95.88 255 ASN D C 1
ATOM 7524 O O . ASN D 1 255 ? 36.429 35.577 90.893 1.00 96.19 255 ASN D O 1
ATOM 7529 N N . LEU D 1 256 ? 35.018 36.089 89.210 1.00 95.85 256 LEU D N 1
ATOM 7530 C CA . LEU D 1 256 ? 35.330 34.883 88.400 1.00 95.87 256 LEU D CA 1
ATOM 7531 C C . LEU D 1 256 ? 36.319 35.134 87.276 1.00 96.04 256 LEU D C 1
ATOM 7532 O O . LEU D 1 256 ? 37.045 34.238 86.884 1.00 95.62 256 LEU D O 1
ATOM 7537 N N . ILE D 1 257 ? 36.354 36.344 86.749 1.00 96.84 257 ILE D N 1
ATOM 7538 C CA . ILE D 1 257 ? 37.500 36.759 85.945 1.00 97.63 257 ILE D CA 1
ATOM 7539 C C . ILE D 1 257 ? 38.778 36.534 86.737 1.00 98.37 257 ILE D C 1
ATOM 7540 O O . ILE D 1 257 ? 39.774 36.041 86.198 1.00 98.82 257 ILE D O 1
ATOM 7545 N N . ASP D 1 258 ? 38.666 36.867 88.036 1.00 99.09 258 ASP D N 1
ATOM 7546 C CA . ASP D 1 258 ? 39.738 37.232 89.023 1.00 99.05 258 ASP D CA 1
ATOM 7547 C C . ASP D 1 258 ? 41.167 37.529 88.580 1.00 99.19 258 ASP D C 1
ATOM 7548 O O . ASP D 1 258 ? 41.679 38.615 88.909 1.00 99.11 258 ASP D O 1
ATOM 7553 N N . VAL E 1 8 ? 85.941 24.514 94.515 1.00 74.69 8 VAL E N 1
ATOM 7554 C CA . VAL E 1 8 ? 85.266 24.747 95.847 1.00 74.81 8 VAL E CA 1
ATOM 7555 C C . VAL E 1 8 ? 86.243 25.187 96.950 1.00 74.70 8 VAL E C 1
ATOM 7556 O O . VAL E 1 8 ? 86.924 24.371 97.586 1.00 74.56 8 VAL E O 1
ATOM 7560 N N . ARG E 1 9 ? 86.275 26.499 97.167 1.00 74.60 9 ARG E N 1
ATOM 7561 C CA . ARG E 1 9 ? 87.127 27.126 98.184 1.00 74.55 9 ARG E CA 1
ATOM 7562 C C . ARG E 1 9 ? 86.312 27.946 99.187 1.00 72.61 9 ARG E C 1
ATOM 7563 O O . ARG E 1 9 ? 86.767 28.286 100.250 1.00 72.04 9 ARG E O 1
ATOM 7571 N N . GLY E 1 10 ? 85.087 28.256 98.848 1.00 71.08 10 GLY E N 1
ATOM 7572 C CA . GLY E 1 10 ? 84.267 29.045 99.732 1.00 69.61 10 GLY E CA 1
ATOM 7573 C C . GLY E 1 10 ? 84.839 30.309 100.295 1.00 67.38 10 GLY E C 1
ATOM 7574 O O . GLY E 1 10 ? 85.872 30.776 99.896 1.00 67.34 10 GLY E O 1
ATOM 7575 N N . TRP E 1 11 ? 84.028 31.012 101.040 1.00 65.23 11 TRP E N 1
ATOM 7576 C CA . TRP E 1 11 ? 82.794 31.566 100.544 1.00 63.41 11 TRP E CA 1
ATOM 7577 C C . TRP E 1 11 ? 83.079 32.866 101.260 1.00 62.03 11 TRP E C 1
ATOM 7578 O O . TRP E 1 11 ? 82.291 33.385 102.059 1.00 61.36 11 TRP E O 1
ATOM 7589 N N . SER E 1 12 ? 84.284 33.355 100.980 1.00 60.44 12 SER E N 1
ATOM 7590 C CA . SER E 1 12 ? 84.846 34.420 101.746 1.00 59.81 12 SER E CA 1
ATOM 7591 C C . SER E 1 12 ? 84.049 35.686 101.516 1.00 59.49 12 SER E C 1
ATOM 7592 O O . SER E 1 12 ? 84.122 36.601 102.290 1.00 58.79 12 SER E O 1
ATOM 7595 N N . GLY E 1 13 ? 83.225 35.703 100.479 1.00 59.79 13 GLY E N 1
ATOM 7596 C CA . GLY E 1 13 ? 82.394 36.858 100.190 1.00 59.82 13 GLY E CA 1
ATOM 7597 C C . GLY E 1 13 ? 81.302 37.129 101.203 1.00 59.96 13 GLY E C 1
ATOM 7598 O O . GLY E 1 13 ? 80.907 38.303 101.385 1.00 58.88 13 GLY E O 1
ATOM 7599 N N . ILE E 1 14 ? 80.809 36.066 101.866 1.00 59.88 14 ILE E N 1
ATOM 7600 C CA . ILE E 1 14 ? 80.049 36.292 103.115 1.00 60.16 14 ILE E CA 1
ATOM 7601 C C . ILE E 1 14 ? 80.809 37.304 103.989 1.00 59.78 14 ILE E C 1
ATOM 7602 O O . ILE E 1 14 ? 80.224 38.191 104.555 1.00 59.49 14 ILE E O 1
ATOM 7607 N N . ASN E 1 15 ? 82.116 37.191 104.077 1.00 59.72 15 ASN E N 1
ATOM 7608 C CA . ASN E 1 15 ? 82.829 38.077 104.970 1.00 60.31 15 ASN E CA 1
ATOM 7609 C C . ASN E 1 15 ? 82.607 39.547 104.604 1.00 59.99 15 ASN E C 1
ATOM 7610 O O . ASN E 1 15 ? 82.697 40.408 105.451 1.00 60.75 15 ASN E O 1
ATOM 7615 N N . THR E 1 16 ? 82.247 39.843 103.372 1.00 59.35 16 THR E N 1
ATOM 7616 C CA . THR E 1 16 ? 82.056 41.244 102.965 1.00 58.81 16 THR E CA 1
ATOM 7617 C C . THR E 1 16 ? 80.596 41.760 103.056 1.00 58.41 16 THR E C 1
ATOM 7618 O O . THR E 1 16 ? 80.301 42.911 102.753 1.00 57.40 16 THR E O 1
ATOM 7622 N N . PHE E 1 17 ? 79.688 40.900 103.473 1.00 58.18 17 PHE E N 1
ATOM 7623 C CA . PHE E 1 17 ? 78.351 41.335 103.838 1.00 57.97 17 PHE E CA 1
ATOM 7624 C C . PHE E 1 17 ? 78.241 41.989 105.213 1.00 58.02 17 PHE E C 1
ATOM 7625 O O . PHE E 1 17 ? 78.996 41.699 106.136 1.00 58.28 17 PHE E O 1
ATOM 7633 N N . ALA E 1 18 ? 77.208 42.795 105.375 1.00 58.16 18 ALA E N 1
ATOM 7634 C CA . ALA E 1 18 ? 76.830 43.290 106.676 1.00 58.29 18 ALA E CA 1
ATOM 7635 C C . ALA E 1 18 ? 76.859 42.123 107.668 1.00 59.20 18 ALA E C 1
ATOM 7636 O O . ALA E 1 18 ? 76.456 41.005 107.350 1.00 60.77 18 ALA E O 1
ATOM 7638 N N . PRO E 1 19 ? 77.381 42.333 108.865 1.00 59.61 19 PRO E N 1
ATOM 7639 C CA . PRO E 1 19 ? 77.205 41.229 109.815 1.00 59.54 19 PRO E CA 1
ATOM 7640 C C . PRO E 1 19 ? 75.769 40.799 110.032 1.00 59.16 19 PRO E C 1
ATOM 7641 O O . PRO E 1 19 ? 75.505 39.618 110.255 1.00 59.30 19 PRO E O 1
ATOM 7645 N N . ALA E 1 20 ? 74.847 41.755 109.987 1.00 59.12 20 ALA E N 1
ATOM 7646 C CA . ALA E 1 20 ? 73.434 41.454 110.201 1.00 58.54 20 ALA E CA 1
ATOM 7647 C C . ALA E 1 20 ? 73.011 40.418 109.159 1.00 58.80 20 ALA E C 1
ATOM 7648 O O . ALA E 1 20 ? 72.367 39.421 109.498 1.00 58.70 20 ALA E O 1
ATOM 7650 N N . THR E 1 21 ? 73.424 40.644 107.910 1.00 58.79 21 THR E N 1
ATOM 7651 C CA . THR E 1 21 ? 73.197 39.693 106.835 1.00 59.06 21 THR E CA 1
ATOM 7652 C C . THR E 1 21 ? 73.975 38.391 107.030 1.00 59.97 21 THR E C 1
ATOM 7653 O O . THR E 1 21 ? 73.448 37.336 106.766 1.00 60.57 21 THR E O 1
ATOM 7657 N N . GLN E 1 22 ? 75.214 38.445 107.476 1.00 60.96 22 GLN E N 1
ATOM 7658 C CA . GLN E 1 22 ? 75.986 37.214 107.624 1.00 61.90 22 GLN E CA 1
ATOM 7659 C C . GLN E 1 22 ? 75.246 36.242 108.548 1.00 62.53 22 GLN E C 1
ATOM 7660 O O . GLN E 1 22 ? 75.083 35.063 108.233 1.00 61.51 22 GLN E O 1
ATOM 7666 N N . THR E 1 23 ? 74.785 36.761 109.688 1.00 63.78 23 THR E N 1
ATOM 7667 C CA . THR E 1 23 ? 74.050 35.947 110.668 1.00 64.71 23 THR E CA 1
ATOM 7668 C C . THR E 1 23 ? 72.872 35.180 110.053 1.00 65.09 23 THR E C 1
ATOM 7669 O O . THR E 1 23 ? 72.825 33.962 110.201 1.00 65.03 23 THR E O 1
ATOM 7673 N N . LYS E 1 24 ? 71.933 35.892 109.398 1.00 64.97 24 LYS E N 1
ATOM 7674 C CA . LYS E 1 24 ? 70.722 35.254 108.850 1.00 65.21 24 LYS E CA 1
ATOM 7675 C C . LYS E 1 24 ? 71.209 34.252 107.842 1.00 64.62 24 LYS E C 1
ATOM 7676 O O . LYS E 1 24 ? 70.771 33.104 107.781 1.00 64.96 24 LYS E O 1
ATOM 7682 N N . LEU E 1 25 ? 72.148 34.696 107.045 1.00 63.75 25 LEU E N 1
ATOM 7683 C CA . LEU E 1 25 ? 72.668 33.838 106.041 1.00 63.31 25 LEU E CA 1
ATOM 7684 C C . LEU E 1 25 ? 73.189 32.523 106.651 1.00 62.74 25 LEU E C 1
ATOM 7685 O O . LEU E 1 25 ? 72.919 31.433 106.134 1.00 62.10 25 LEU E O 1
ATOM 7690 N N . LEU E 1 26 ? 73.882 32.623 107.785 1.00 62.50 26 LEU E N 1
ATOM 7691 C CA . LEU E 1 26 ? 74.530 31.453 108.370 1.00 61.28 26 LEU E CA 1
ATOM 7692 C C . LEU E 1 26 ? 73.550 30.591 109.128 1.00 61.32 26 LEU E C 1
ATOM 7693 O O . LEU E 1 26 ? 73.720 29.383 109.146 1.00 62.82 26 LEU E O 1
ATOM 7698 N N . GLU E 1 27 ? 72.520 31.187 109.727 1.00 61.18 27 GLU E N 1
ATOM 7699 C CA . GLU E 1 27 ? 71.421 30.437 110.347 1.00 60.93 27 GLU E CA 1
ATOM 7700 C C . GLU E 1 27 ? 70.722 29.628 109.288 1.00 60.23 27 GLU E C 1
ATOM 7701 O O . GLU E 1 27 ? 70.392 28.493 109.536 1.00 60.97 27 GLU E O 1
ATOM 7707 N N . LEU E 1 28 ? 70.502 30.205 108.107 1.00 59.54 28 LEU E N 1
ATOM 7708 C CA . LEU E 1 28 ? 69.947 29.458 106.971 1.00 58.45 28 LEU E CA 1
ATOM 7709 C C . LEU E 1 28 ? 70.846 28.289 106.506 1.00 58.68 28 LEU E C 1
ATOM 7710 O O . LEU E 1 28 ? 70.361 27.158 106.327 1.00 59.06 28 LEU E O 1
ATOM 7715 N N . LEU E 1 29 ? 72.150 28.504 106.357 1.00 58.75 29 LEU E N 1
ATOM 7716 C CA . LEU E 1 29 ? 73.030 27.360 106.005 1.00 58.43 29 LEU E CA 1
ATOM 7717 C C . LEU E 1 29 ? 72.936 26.285 107.088 1.00 58.01 29 LEU E C 1
ATOM 7718 O O . LEU E 1 29 ? 73.009 25.096 106.802 1.00 58.03 29 LEU E O 1
ATOM 7723 N N . GLY E 1 30 ? 72.727 26.697 108.327 1.00 57.73 30 GLY E N 1
ATOM 7724 C CA . GLY E 1 30 ? 72.486 25.730 109.397 1.00 57.77 30 GLY E CA 1
ATOM 7725 C C . GLY E 1 30 ? 71.161 25.016 109.211 1.00 58.16 30 GLY E C 1
ATOM 7726 O O . GLY E 1 30 ? 71.051 23.806 109.366 1.00 58.93 30 GLY E O 1
ATOM 7727 N N . ASN E 1 31 ? 70.145 25.770 108.839 1.00 58.05 31 ASN E N 1
ATOM 7728 C CA . ASN E 1 31 ? 68.857 25.215 108.638 1.00 57.85 31 ASN E CA 1
ATOM 7729 C C . ASN E 1 31 ? 68.989 24.036 107.698 1.00 57.68 31 ASN E C 1
ATOM 7730 O O . ASN E 1 31 ? 68.527 22.940 107.980 1.00 56.80 31 ASN E O 1
ATOM 7735 N N . LEU E 1 32 ? 69.681 24.266 106.588 1.00 58.53 32 LEU E N 1
ATOM 7736 C CA . LEU E 1 32 ? 69.706 23.299 105.506 1.00 58.75 32 LEU E CA 1
ATOM 7737 C C . LEU E 1 32 ? 70.441 22.097 106.036 1.00 59.15 32 LEU E C 1
ATOM 7738 O O . LEU E 1 32 ? 69.949 20.965 105.964 1.00 58.93 32 LEU E O 1
ATOM 7743 N N . LYS E 1 33 ? 71.567 22.340 106.683 1.00 59.84 33 LYS E N 1
ATOM 7744 C CA . LYS E 1 33 ? 72.315 21.231 107.276 1.00 60.33 33 LYS E CA 1
ATOM 7745 C C . LYS E 1 33 ? 71.500 20.369 108.249 1.00 60.64 33 LYS E C 1
ATOM 7746 O O . LYS E 1 33 ? 71.476 19.153 108.092 1.00 61.12 33 LYS E O 1
ATOM 7752 N N . GLN E 1 34 ? 70.824 20.950 109.233 1.00 61.41 34 GLN E N 1
ATOM 7753 C CA . GLN E 1 34 ? 69.996 20.112 110.135 1.00 62.57 34 GLN E CA 1
ATOM 7754 C C . GLN E 1 34 ? 69.045 19.259 109.302 1.00 62.05 34 GLN E C 1
ATOM 7755 O O . GLN E 1 34 ? 68.715 18.161 109.686 1.00 61.44 34 GLN E O 1
ATOM 7761 N N . GLU E 1 35 ? 68.594 19.786 108.168 1.00 62.80 35 GLU E N 1
ATOM 7762 C CA . GLU E 1 35 ? 67.610 19.082 107.302 1.00 63.43 35 GLU E CA 1
ATOM 7763 C C . GLU E 1 35 ? 68.222 18.203 106.174 1.00 63.35 35 GLU E C 1
ATOM 7764 O O . GLU E 1 35 ? 67.519 17.828 105.211 1.00 63.35 35 GLU E O 1
ATOM 7770 N N . ASP E 1 36 ? 69.513 17.871 106.325 1.00 62.70 36 ASP E N 1
ATOM 7771 C CA . ASP E 1 36 ? 70.205 16.934 105.455 1.00 62.50 36 ASP E CA 1
ATOM 7772 C C . ASP E 1 36 ? 70.341 17.454 104.014 1.00 61.78 36 ASP E C 1
ATOM 7773 O O . ASP E 1 36 ? 70.433 16.700 103.072 1.00 61.40 36 ASP E O 1
ATOM 7778 N N . VAL E 1 37 ? 70.385 18.771 103.860 1.00 61.27 37 VAL E N 1
ATOM 7779 C CA . VAL E 1 37 ? 70.775 19.381 102.603 1.00 60.34 37 VAL E CA 1
ATOM 7780 C C . VAL E 1 37 ? 72.193 20.011 102.670 1.00 60.95 37 VAL E C 1
ATOM 7781 O O . VAL E 1 37 ? 72.344 21.196 102.967 1.00 60.85 37 VAL E O 1
ATOM 7785 N N . ASN E 1 38 ? 73.229 19.236 102.337 1.00 60.84 38 ASN E N 1
ATOM 7786 C CA . ASN E 1 38 ? 74.623 19.727 102.512 1.00 60.46 38 ASN E CA 1
ATOM 7787 C C . ASN E 1 38 ? 75.200 20.609 101.390 1.00 60.68 38 ASN E C 1
ATOM 7788 O O . ASN E 1 38 ? 76.313 21.103 101.476 1.00 61.05 38 ASN E O 1
ATOM 7793 N N . SER E 1 39 ? 74.408 20.830 100.359 1.00 61.23 39 SER E N 1
ATOM 7794 C CA . SER E 1 39 ? 74.797 21.612 99.208 1.00 61.19 39 SER E CA 1
ATOM 7795 C C . SER E 1 39 ? 73.545 21.918 98.376 1.00 62.18 39 SER E C 1
ATOM 7796 O O . SER E 1 39 ? 72.580 21.149 98.346 1.00 62.05 39 SER E O 1
ATOM 7799 N N . LEU E 1 40 ? 73.587 23.027 97.662 1.00 63.19 40 LEU E N 1
ATOM 7800 C CA . LEU E 1 40 ? 72.497 23.406 96.752 1.00 63.66 40 LEU E CA 1
ATOM 7801 C C . LEU E 1 40 ? 73.155 23.830 95.397 1.00 63.81 40 LEU E C 1
ATOM 7802 O O . LEU E 1 40 ? 74.217 24.503 95.354 1.00 63.63 40 LEU E O 1
ATOM 7807 N N . THR E 1 41 ? 72.576 23.367 94.294 1.00 63.75 41 THR E N 1
ATOM 7808 C CA . THR E 1 41 ? 73.080 23.739 92.969 1.00 63.55 41 THR E CA 1
ATOM 7809 C C . THR E 1 41 ? 71.986 24.523 92.278 1.00 63.67 41 THR E C 1
ATOM 7810 O O . THR E 1 41 ? 70.912 23.973 91.987 1.00 64.26 41 THR E O 1
ATOM 7814 N N . ILE E 1 42 ? 72.265 25.817 92.094 1.00 62.75 42 ILE E N 1
ATOM 7815 C CA . ILE E 1 42 ? 71.299 26.772 91.670 1.00 62.24 42 ILE E CA 1
ATOM 7816 C C . ILE E 1 42 ? 71.667 27.196 90.250 1.00 61.90 42 ILE E C 1
ATOM 7817 O O . ILE E 1 42 ? 72.758 27.697 90.029 1.00 62.23 42 ILE E O 1
ATOM 7822 N N . LEU E 1 43 ? 70.738 27.029 89.311 1.00 61.14 43 LEU E N 1
ATOM 7823 C CA . LEU E 1 43 ? 70.921 27.407 87.913 1.00 60.38 43 LEU E CA 1
ATOM 7824 C C . LEU E 1 43 ? 70.254 28.746 87.686 1.00 60.32 43 LEU E C 1
ATOM 7825 O O . LEU E 1 43 ? 69.048 28.887 87.873 1.00 60.31 43 LEU E O 1
ATOM 7830 N N . VAL E 1 44 ? 71.033 29.746 87.305 1.00 60.38 44 VAL E N 1
ATOM 7831 C CA . VAL E 1 44 ? 70.461 31.052 87.071 1.00 60.50 44 VAL E CA 1
ATOM 7832 C C . VAL E 1 44 ? 70.356 31.249 85.595 1.00 60.95 44 VAL E C 1
ATOM 7833 O O . VAL E 1 44 ? 71.335 31.069 84.885 1.00 61.56 44 VAL E O 1
ATOM 7837 N N . MET E 1 45 ? 69.151 31.565 85.127 1.00 61.29 45 MET E N 1
ATOM 7838 C CA . MET E 1 45 ? 68.855 31.644 83.673 1.00 61.44 45 MET E CA 1
ATOM 7839 C C . MET E 1 45 ? 68.073 32.909 83.371 1.00 60.67 45 MET E C 1
ATOM 7840 O O . MET E 1 45 ? 67.547 33.571 84.273 1.00 61.02 45 MET E O 1
ATOM 7845 N N . GLY E 1 46 ? 68.006 33.253 82.100 1.00 59.73 46 GLY E N 1
ATOM 7846 C CA . GLY E 1 46 ? 67.045 34.249 81.676 1.00 59.29 46 GLY E CA 1
ATOM 7847 C C . GLY E 1 46 ? 67.360 34.825 80.338 1.00 58.56 46 GLY E C 1
ATOM 7848 O O . GLY E 1 46 ? 68.282 34.366 79.688 1.00 58.92 46 GLY E O 1
ATOM 7849 N N . LYS E 1 47 ? 66.612 35.850 79.936 1.00 58.04 47 LYS E N 1
ATOM 7850 C CA . LYS E 1 47 ? 66.924 36.572 78.689 1.00 57.41 47 LYS E CA 1
ATOM 7851 C C . LYS E 1 47 ? 68.269 37.271 78.871 1.00 57.19 47 LYS E C 1
ATOM 7852 O O . LYS E 1 47 ? 68.881 37.174 79.934 1.00 57.43 47 LYS E O 1
ATOM 7858 N N . GLY E 1 48 ? 68.739 37.972 77.868 1.00 56.57 48 GLY E N 1
ATOM 7859 C CA . GLY E 1 48 ? 70.061 38.521 77.954 1.00 57.19 48 GLY E CA 1
ATOM 7860 C C . GLY E 1 48 ? 70.036 39.892 78.543 1.00 57.97 48 GLY E C 1
ATOM 7861 O O . GLY E 1 48 ? 69.064 40.585 78.377 1.00 58.46 48 GLY E O 1
ATOM 7862 N N . GLY E 1 49 ? 71.115 40.283 79.230 1.00 59.01 49 GLY E N 1
ATOM 7863 C CA . GLY E 1 49 ? 71.257 41.627 79.832 1.00 58.97 49 GLY E CA 1
ATOM 7864 C C . GLY E 1 49 ? 70.294 42.000 80.977 1.00 59.83 49 GLY E C 1
ATOM 7865 O O . GLY E 1 49 ? 69.965 43.192 81.146 1.00 60.14 49 GLY E O 1
ATOM 7866 N N . VAL E 1 50 ? 69.833 41.012 81.765 1.00 59.76 50 VAL E N 1
ATOM 7867 C CA . VAL E 1 50 ? 68.895 41.261 82.866 1.00 58.64 50 VAL E CA 1
ATOM 7868 C C . VAL E 1 50 ? 69.562 41.212 84.254 1.00 59.75 50 VAL E C 1
ATOM 7869 O O . VAL E 1 50 ? 68.932 41.514 85.300 1.00 59.95 50 VAL E O 1
ATOM 7873 N N . GLY E 1 51 ? 70.835 40.835 84.290 1.00 60.04 51 GLY E N 1
ATOM 7874 C CA . GLY E 1 51 ? 71.566 40.820 85.566 1.00 59.91 51 GLY E CA 1
ATOM 7875 C C . GLY E 1 51 ? 71.787 39.480 86.250 1.00 59.51 51 GLY E C 1
ATOM 7876 O O . GLY E 1 51 ? 71.969 39.445 87.473 1.00 58.77 51 GLY E O 1
ATOM 7877 N N . LYS E 1 52 ? 71.803 38.395 85.465 1.00 59.34 52 LYS E N 1
ATOM 7878 C CA . LYS E 1 52 ? 72.170 37.060 85.973 1.00 58.78 52 LYS E CA 1
ATOM 7879 C C . LYS E 1 52 ? 73.554 37.086 86.613 1.00 58.93 52 LYS E C 1
ATOM 7880 O O . LYS E 1 52 ? 73.705 36.817 87.809 1.00 58.39 52 LYS E O 1
ATOM 7886 N N . SER E 1 53 ? 74.560 37.466 85.841 1.00 58.99 53 SER E N 1
ATOM 7887 C CA . SER E 1 53 ? 75.916 37.500 86.374 1.00 59.87 53 SER E CA 1
ATOM 7888 C C . SER E 1 53 ? 76.107 38.518 87.518 1.00 59.91 53 SER E C 1
ATOM 7889 O O . SER E 1 53 ? 76.656 38.201 88.566 1.00 60.08 53 SER E O 1
ATOM 7892 N N . SER E 1 54 ? 75.650 39.743 87.318 1.00 60.14 54 SER E N 1
ATOM 7893 C CA . SER E 1 54 ? 75.602 40.695 88.404 1.00 60.37 54 SER E CA 1
ATOM 7894 C C . SER E 1 54 ? 74.980 40.093 89.673 1.00 60.48 54 SER E C 1
ATOM 7895 O O . SER E 1 54 ? 75.356 40.453 90.784 1.00 60.55 54 SER E O 1
ATOM 7898 N N . THR E 1 55 ? 74.014 39.192 89.503 1.00 60.71 55 THR E N 1
ATOM 7899 C CA . THR E 1 55 ? 73.367 38.527 90.615 1.00 60.44 55 THR E CA 1
ATOM 7900 C C . THR E 1 55 ? 74.267 37.430 91.143 1.00 61.29 55 THR E C 1
ATOM 7901 O O . THR E 1 55 ? 74.386 37.294 92.376 1.00 63.01 55 THR E O 1
ATOM 7905 N N . VAL E 1 56 ? 74.904 36.639 90.272 1.00 60.99 56 VAL E N 1
ATOM 7906 C CA . VAL E 1 56 ? 75.829 35.608 90.767 1.00 60.38 56 VAL E CA 1
ATOM 7907 C C . VAL E 1 56 ? 76.927 36.266 91.594 1.00 61.54 56 VAL E C 1
ATOM 7908 O O . VAL E 1 56 ? 77.290 35.759 92.684 1.00 63.06 56 VAL E O 1
ATOM 7912 N N . ASN E 1 57 ? 77.442 37.411 91.141 1.00 61.57 57 ASN E N 1
ATOM 7913 C CA . ASN E 1 57 ? 78.503 38.091 91.908 1.00 61.33 57 ASN E CA 1
ATOM 7914 C C . ASN E 1 57 ? 77.991 38.594 93.253 1.00 61.09 57 ASN E C 1
ATOM 7915 O O . ASN E 1 57 ? 78.612 38.367 94.286 1.00 61.57 57 ASN E O 1
ATOM 7920 N N . SER E 1 58 ? 76.836 39.245 93.263 1.00 60.29 58 SER E N 1
ATOM 7921 C CA . SER E 1 58 ? 76.255 39.641 94.544 1.00 59.96 58 SER E CA 1
ATOM 7922 C C . SER E 1 58 ? 76.110 38.449 95.498 1.00 59.39 58 SER E C 1
ATOM 7923 O O . SER E 1 58 ? 76.463 38.579 96.637 1.00 59.15 58 SER E O 1
ATOM 7926 N N . ILE E 1 59 ? 75.581 37.311 95.049 1.00 58.92 59 ILE E N 1
ATOM 7927 C CA . ILE E 1 59 ? 75.478 36.119 95.925 1.00 58.53 59 ILE E CA 1
ATOM 7928 C C . ILE E 1 59 ? 76.851 35.605 96.361 1.00 58.92 59 ILE E C 1
ATOM 7929 O O . ILE E 1 59 ? 77.100 35.460 97.543 1.00 59.33 59 ILE E O 1
ATOM 7934 N N . ILE E 1 60 ? 77.756 35.331 95.436 1.00 58.82 60 ILE E N 1
ATOM 7935 C CA . ILE E 1 60 ? 79.046 34.789 95.852 1.00 59.44 60 ILE E CA 1
ATOM 7936 C C . ILE E 1 60 ? 79.780 35.826 96.679 1.00 60.66 60 ILE E C 1
ATOM 7937 O O . ILE E 1 60 ? 80.473 35.494 97.599 1.00 61.49 60 ILE E O 1
ATOM 7942 N N . GLY E 1 61 ? 79.601 37.098 96.391 1.00 61.97 61 GLY E N 1
ATOM 7943 C CA . GLY E 1 61 ? 80.298 38.119 97.153 1.00 62.84 61 GLY E CA 1
ATOM 7944 C C . GLY E 1 61 ? 81.662 38.468 96.594 1.00 63.94 61 GLY E C 1
ATOM 7945 O O . GLY E 1 61 ? 82.467 39.131 97.248 1.00 63.18 61 GLY E O 1
ATOM 7946 N N . GLU E 1 62 ? 81.917 38.011 95.379 1.00 65.75 62 GLU E N 1
ATOM 7947 C CA . GLU E 1 62 ? 83.076 38.429 94.629 1.00 67.04 62 GLU E CA 1
ATOM 7948 C C . GLU E 1 62 ? 82.652 38.765 93.226 1.00 68.65 62 GLU E C 1
ATOM 7949 O O . GLU E 1 62 ? 81.516 38.484 92.834 1.00 68.70 62 GLU E O 1
ATOM 7955 N N . ARG E 1 63 ? 83.570 39.343 92.465 1.00 70.87 63 ARG E N 1
ATOM 7956 C CA . ARG E 1 63 ? 83.343 39.616 91.058 1.00 73.64 63 ARG E CA 1
ATOM 7957 C C . ARG E 1 63 ? 83.962 38.466 90.301 1.00 73.46 63 ARG E C 1
ATOM 7958 O O . ARG E 1 63 ? 85.090 38.552 89.845 1.00 73.92 63 ARG E O 1
ATOM 7966 N N . VAL E 1 64 ? 83.198 37.398 90.155 1.00 73.79 64 VAL E N 1
ATOM 7967 C CA . VAL E 1 64 ? 83.703 36.130 89.694 1.00 74.23 64 VAL E CA 1
ATOM 7968 C C . VAL E 1 64 ? 83.403 35.885 88.231 1.00 74.47 64 VAL E C 1
ATOM 7969 O O . VAL E 1 64 ? 84.029 35.040 87.624 1.00 74.59 64 VAL E O 1
ATOM 7973 N N . VAL E 1 65 ? 82.435 36.605 87.677 1.00 75.22 65 VAL E N 1
ATOM 7974 C CA . VAL E 1 65 ? 81.992 36.418 86.284 1.00 76.02 65 VAL E CA 1
ATOM 7975 C C . VAL E 1 65 ? 81.888 37.798 85.630 1.00 76.51 65 VAL E C 1
ATOM 7976 O O . VAL E 1 65 ? 81.615 38.759 86.306 1.00 75.94 65 VAL E O 1
ATOM 7980 N N . SER E 1 66 ? 82.173 37.926 84.338 1.00 78.58 66 SER E N 1
ATOM 7981 C CA . SER E 1 66 ? 82.157 39.271 83.701 1.00 79.63 66 SER E CA 1
ATOM 7982 C C . SER E 1 66 ? 80.743 39.743 83.572 1.00 81.65 66 SER E C 1
ATOM 7983 O O . SER E 1 66 ? 79.832 38.964 83.271 1.00 81.86 66 SER E O 1
ATOM 7986 N N . ILE E 1 67 ? 80.548 41.024 83.822 1.00 83.70 67 ILE E N 1
ATOM 7987 C CA . ILE E 1 67 ? 79.286 41.618 83.494 1.00 85.38 67 ILE E CA 1
ATOM 7988 C C . ILE E 1 67 ? 79.572 42.421 82.246 1.00 87.01 67 ILE E C 1
ATOM 7989 O O . ILE E 1 67 ? 80.744 42.622 81.902 1.00 87.59 67 ILE E O 1
ATOM 7994 N N . SER E 1 68 ? 78.517 42.833 81.547 1.00 88.53 68 SER E N 1
ATOM 7995 C CA . SER E 1 68 ? 78.674 43.599 80.308 1.00 89.57 68 SER E CA 1
ATOM 7996 C C . SER E 1 68 ? 77.455 44.500 80.060 1.00 90.26 68 SER E C 1
ATOM 7997 O O . SER E 1 68 ? 76.316 44.009 79.971 1.00 90.32 68 SER E O 1
ATOM 8000 N N . PRO E 1 69 ? 77.680 45.821 79.945 1.00 90.62 69 PRO E N 1
ATOM 8001 C CA . PRO E 1 69 ? 76.527 46.676 79.691 1.00 90.92 69 PRO E CA 1
ATOM 8002 C C . PRO E 1 69 ? 76.226 46.876 78.208 1.00 91.21 69 PRO E C 1
ATOM 8003 O O . PRO E 1 69 ? 75.324 47.657 77.899 1.00 91.63 69 PRO E O 1
ATOM 8007 N N . PHE E 1 70 ? 76.955 46.214 77.297 1.00 91.20 70 PHE E N 1
ATOM 8008 C CA . PHE E 1 70 ? 76.873 46.582 75.866 1.00 91.14 70 PHE E CA 1
ATOM 8009 C C . PHE E 1 70 ? 76.599 45.442 74.932 1.00 91.45 70 PHE E C 1
ATOM 8010 O O . PHE E 1 70 ? 75.644 45.519 74.157 1.00 91.76 70 PHE E O 1
ATOM 8018 N N . GLN E 1 71 ? 77.446 44.414 74.955 1.00 91.86 71 GLN E N 1
ATOM 8019 C CA . GLN E 1 71 ? 77.180 43.232 74.126 1.00 91.87 71 GLN E CA 1
ATOM 8020 C C . GLN E 1 71 ? 77.060 41.913 74.881 1.00 91.88 71 GLN E C 1
ATOM 8021 O O . GLN E 1 71 ? 76.060 41.734 75.554 1.00 92.17 71 GLN E O 1
ATOM 8027 N N . SER E 1 72 ? 77.992 40.967 74.744 1.00 91.82 72 SER E N 1
ATOM 8028 C CA . SER E 1 72 ? 77.556 39.563 74.848 1.00 91.69 72 SER E CA 1
ATOM 8029 C C . SER E 1 72 ? 78.589 38.452 74.647 1.00 91.72 72 SER E C 1
ATOM 8030 O O . SER E 1 72 ? 78.360 37.536 73.866 1.00 92.12 72 SER E O 1
ATOM 8033 N N . GLU E 1 73 ? 79.688 38.486 75.382 1.00 91.72 73 GLU E N 1
ATOM 8034 C CA . GLU E 1 73 ? 80.751 37.483 75.198 1.00 92.08 73 GLU E CA 1
ATOM 8035 C C . GLU E 1 73 ? 80.200 36.056 74.990 1.00 91.60 73 GLU E C 1
ATOM 8036 O O . GLU E 1 73 ? 80.245 35.473 73.890 1.00 91.09 73 GLU E O 1
ATOM 8042 N N . GLY E 1 74 ? 79.596 35.573 76.072 1.00 91.20 74 GLY E N 1
ATOM 8043 C CA . GLY E 1 74 ? 79.524 34.156 76.437 1.00 90.38 74 GLY E CA 1
ATOM 8044 C C . GLY E 1 74 ? 80.049 33.182 75.416 1.00 89.55 74 GLY E C 1
ATOM 8045 O O . GLY E 1 74 ? 81.233 33.182 75.139 1.00 89.98 74 GLY E O 1
ATOM 8046 N N . PRO E 1 75 ? 79.223 32.217 75.010 1.00 88.88 75 PRO E N 1
ATOM 8047 C CA . PRO E 1 75 ? 78.144 31.735 75.860 1.00 88.39 75 PRO E CA 1
ATOM 8048 C C . PRO E 1 75 ? 78.666 31.383 77.269 1.00 87.22 75 PRO E C 1
ATOM 8049 O O . PRO E 1 75 ? 78.151 31.902 78.294 1.00 87.85 75 PRO E O 1
ATOM 8053 N N . ARG E 1 76 ? 79.766 30.623 77.260 1.00 84.93 76 ARG E N 1
ATOM 8054 C CA . ARG E 1 76 ? 80.016 29.531 78.192 1.00 83.05 76 ARG E CA 1
ATOM 8055 C C . ARG E 1 76 ? 79.533 29.611 79.615 1.00 79.86 76 ARG E C 1
ATOM 8056 O O . ARG E 1 76 ? 79.953 30.477 80.359 1.00 79.84 76 ARG E O 1
ATOM 8064 N N . PRO E 1 77 ? 78.678 28.667 80.004 1.00 76.41 77 PRO E N 1
ATOM 8065 C CA . PRO E 1 77 ? 78.203 28.628 81.365 1.00 75.04 77 PRO E CA 1
ATOM 8066 C C . PRO E 1 77 ? 79.337 28.399 82.349 1.00 73.38 77 PRO E C 1
ATOM 8067 O O . PRO E 1 77 ? 80.350 27.769 82.004 1.00 73.81 77 PRO E O 1
ATOM 8071 N N . VAL E 1 78 ? 79.145 28.907 83.565 1.00 71.05 78 VAL E N 1
ATOM 8072 C CA . VAL E 1 78 ? 80.134 28.830 84.631 1.00 68.76 78 VAL E CA 1
ATOM 8073 C C . VAL E 1 78 ? 79.469 28.348 85.914 1.00 67.53 78 VAL E C 1
ATOM 8074 O O . VAL E 1 78 ? 78.359 28.754 86.242 1.00 67.20 78 VAL E O 1
ATOM 8078 N N . MET E 1 79 ? 80.155 27.437 86.598 1.00 66.00 79 MET E N 1
ATOM 8079 C CA . MET E 1 79 ? 79.849 27.017 87.952 1.00 64.61 79 MET E CA 1
ATOM 8080 C C . MET E 1 79 ? 80.878 27.600 88.911 1.00 63.33 79 MET E C 1
ATOM 8081 O O . MET E 1 79 ? 82.054 27.244 88.884 1.00 63.04 79 MET E O 1
ATOM 8086 N N . VAL E 1 80 ? 80.423 28.550 89.709 1.00 62.50 80 VAL E N 1
ATOM 8087 C CA . VAL E 1 80 ? 81.176 29.092 90.824 1.00 62.06 80 VAL E CA 1
ATOM 8088 C C . VAL E 1 80 ? 80.711 28.282 92.016 1.00 62.23 80 VAL E C 1
ATOM 8089 O O . VAL E 1 80 ? 79.512 28.288 92.325 1.00 63.83 80 VAL E O 1
ATOM 8093 N N . SER E 1 81 ? 81.623 27.555 92.661 1.00 61.78 81 SER E N 1
ATOM 8094 C CA . SER E 1 81 ? 81.302 26.785 93.867 1.00 61.06 81 SER E CA 1
ATOM 8095 C C . SER E 1 81 ? 82.045 27.410 95.036 1.00 60.90 81 SER E C 1
ATOM 8096 O O . SER E 1 81 ? 83.236 27.674 94.948 1.00 61.02 81 SER E O 1
ATOM 8099 N N . ARG E 1 82 ? 81.314 27.673 96.112 1.00 60.99 82 ARG E N 1
ATOM 8100 C CA . ARG E 1 82 ? 81.836 28.211 97.375 1.00 60.85 82 ARG E CA 1
ATOM 8101 C C . ARG E 1 82 ? 81.199 27.464 98.557 1.00 60.81 82 ARG E C 1
ATOM 8102 O O . ARG E 1 82 ? 80.085 26.978 98.455 1.00 61.33 82 ARG E O 1
ATOM 8110 N N . SER E 1 83 ? 81.865 27.427 99.695 1.00 60.68 83 SER E N 1
ATOM 8111 C CA . SER E 1 83 ? 81.455 26.551 100.800 1.00 60.91 83 SER E CA 1
ATOM 8112 C C . SER E 1 83 ? 81.638 27.165 102.185 1.00 60.59 83 SER E C 1
ATOM 8113 O O . SER E 1 83 ? 82.546 27.969 102.405 1.00 60.93 83 SER E O 1
ATOM 8116 N N . ARG E 1 84 ? 80.785 26.780 103.127 1.00 59.93 84 ARG E N 1
ATOM 8117 C CA . ARG E 1 84 ? 80.797 27.434 104.415 1.00 59.92 84 ARG E CA 1
ATOM 8118 C C . ARG E 1 84 ? 80.032 26.632 105.427 1.00 59.67 84 ARG E C 1
ATOM 8119 O O . ARG E 1 84 ? 78.857 26.397 105.264 1.00 60.33 84 ARG E O 1
ATOM 8127 N N . ALA E 1 85 ? 80.713 26.213 106.483 1.00 58.92 85 ALA E N 1
ATOM 8128 C CA . ALA E 1 85 ? 80.054 25.653 107.650 1.00 58.17 85 ALA E CA 1
ATOM 8129 C C . ALA E 1 85 ? 79.453 24.351 107.251 1.00 58.06 85 ALA E C 1
ATOM 8130 O O . ALA E 1 85 ? 78.369 24.015 107.685 1.00 58.95 85 ALA E O 1
ATOM 8132 N N . GLY E 1 86 ? 80.176 23.625 106.405 1.00 58.07 86 GLY E N 1
ATOM 8133 C CA . GLY E 1 86 ? 79.765 22.304 105.972 1.00 58.00 86 GLY E CA 1
ATOM 8134 C C . GLY E 1 86 ? 78.925 22.298 104.730 1.00 58.52 86 GLY E C 1
ATOM 8135 O O . GLY E 1 86 ? 78.770 21.237 104.120 1.00 59.31 86 GLY E O 1
ATOM 8136 N N . PHE E 1 87 ? 78.395 23.474 104.336 1.00 58.64 87 PHE E N 1
ATOM 8137 C CA . PHE E 1 87 ? 77.492 23.619 103.164 1.00 58.02 87 PHE E CA 1
ATOM 8138 C C . PHE E 1 87 ? 78.218 24.076 101.925 1.00 57.18 87 PHE E C 1
ATOM 8139 O O . PHE E 1 87 ? 79.062 24.936 102.009 1.00 56.88 87 PHE E O 1
ATOM 8147 N N . THR E 1 88 ? 77.851 23.542 100.769 1.00 56.86 88 THR E N 1
ATOM 8148 C CA . THR E 1 88 ? 78.434 24.001 99.515 1.00 56.82 88 THR E CA 1
ATOM 8149 C C . THR E 1 88 ? 77.381 24.595 98.549 1.00 57.50 88 THR E C 1
ATOM 8150 O O . THR E 1 88 ? 76.356 23.948 98.254 1.00 57.59 88 THR E O 1
ATOM 8154 N N . LEU E 1 89 ? 77.645 25.828 98.094 1.00 57.24 89 LEU E N 1
ATOM 8155 C CA . LEU E 1 89 ? 76.808 26.463 97.130 1.00 58.31 89 LEU E CA 1
ATOM 8156 C C . LEU E 1 89 ? 77.481 26.314 95.788 1.00 58.93 89 LEU E C 1
ATOM 8157 O O . LEU E 1 89 ? 78.634 26.646 95.689 1.00 59.41 89 LEU E O 1
ATOM 8162 N N . ASN E 1 90 ? 76.750 25.784 94.793 1.00 59.34 90 ASN E N 1
ATOM 8163 C CA . ASN E 1 90 ? 77.183 25.739 93.413 1.00 59.95 90 ASN E CA 1
ATOM 8164 C C . ASN E 1 90 ? 76.188 26.532 92.605 1.00 61.47 90 ASN E C 1
ATOM 8165 O O . ASN E 1 90 ? 75.007 26.124 92.456 1.00 61.71 90 ASN E O 1
ATOM 8170 N N . ILE E 1 91 ? 76.661 27.646 92.060 1.00 61.77 91 ILE E N 1
ATOM 8171 C CA . ILE E 1 91 ? 75.770 28.536 91.365 1.00 62.54 91 ILE E CA 1
ATOM 8172 C C . ILE E 1 91 ? 76.314 28.592 89.957 1.00 62.95 91 ILE E C 1
ATOM 8173 O O . ILE E 1 91 ? 77.524 28.771 89.776 1.00 63.33 91 ILE E O 1
ATOM 8178 N N . ILE E 1 92 ? 75.413 28.394 88.987 1.00 62.90 92 ILE E N 1
ATOM 8179 C CA . ILE E 1 92 ? 75.737 28.232 87.569 1.00 62.39 92 ILE E CA 1
ATOM 8180 C C . ILE E 1 92 ? 75.119 29.397 86.762 1.00 62.29 92 ILE E C 1
ATOM 8181 O O . ILE E 1 92 ? 73.875 29.536 86.673 1.00 62.01 92 ILE E O 1
ATOM 8186 N N . ASP E 1 93 ? 76.012 30.227 86.219 1.00 61.31 93 ASP E N 1
ATOM 8187 C CA . ASP E 1 93 ? 75.668 31.345 85.375 1.00 61.40 93 ASP E CA 1
ATOM 8188 C C . ASP E 1 93 ? 75.587 30.895 83.938 1.00 61.91 93 ASP E C 1
ATOM 8189 O O . ASP E 1 93 ? 76.383 30.088 83.460 1.00 62.01 93 ASP E O 1
ATOM 8194 N N . THR E 1 94 ? 74.634 31.449 83.216 1.00 62.57 94 THR E N 1
ATOM 8195 C CA . THR E 1 94 ? 74.379 30.985 81.870 1.00 62.93 94 THR E CA 1
ATOM 8196 C C . THR E 1 94 ? 74.296 32.185 80.920 1.00 63.17 94 THR E C 1
ATOM 8197 O O . THR E 1 94 ? 74.001 33.301 81.347 1.00 62.83 94 THR E O 1
ATOM 8201 N N . PRO E 1 95 ? 74.582 31.951 79.626 1.00 63.78 95 PRO E N 1
ATOM 8202 C CA . PRO E 1 95 ? 74.252 32.920 78.567 1.00 63.57 95 PRO E CA 1
ATOM 8203 C C . PRO E 1 95 ? 72.741 33.065 78.400 1.00 64.35 95 PRO E C 1
ATOM 8204 O O . PRO E 1 95 ? 71.982 32.098 78.602 1.00 64.49 95 PRO E O 1
ATOM 8208 N N . GLY E 1 96 ? 72.305 34.268 78.046 1.00 65.12 96 GLY E N 1
ATOM 8209 C CA . GLY E 1 96 ? 70.902 34.551 77.844 1.00 64.90 96 GLY E CA 1
ATOM 8210 C C . GLY E 1 96 ? 70.371 33.567 76.823 1.00 65.07 96 GLY E C 1
ATOM 8211 O O . GLY E 1 96 ? 71.059 33.253 75.869 1.00 63.95 96 GLY E O 1
ATOM 8212 N N . LEU E 1 97 ? 69.149 33.087 77.046 1.00 65.92 97 LEU E N 1
ATOM 8213 C CA . LEU E 1 97 ? 68.464 32.145 76.152 1.00 67.03 97 LEU E CA 1
ATOM 8214 C C . LEU E 1 97 ? 67.888 32.716 74.845 1.00 68.08 97 LEU E C 1
ATOM 8215 O O . LEU E 1 97 ? 67.600 31.980 73.916 1.00 68.17 97 LEU E O 1
ATOM 8220 N N . ILE E 1 98 ? 67.730 34.026 74.778 1.00 69.33 98 ILE E N 1
ATOM 8221 C CA . ILE E 1 98 ? 67.051 34.679 73.686 1.00 69.87 98 ILE E CA 1
ATOM 8222 C C . ILE E 1 98 ? 68.084 35.386 72.865 1.00 70.09 98 ILE E C 1
ATOM 8223 O O . ILE E 1 98 ? 69.055 35.894 73.388 1.00 69.82 98 ILE E O 1
ATOM 8228 N N . GLU E 1 99 ? 67.873 35.348 71.564 1.00 71.29 99 GLU E N 1
ATOM 8229 C CA . GLU E 1 99 ? 68.632 36.112 70.596 1.00 72.44 99 GLU E CA 1
ATOM 8230 C C . GLU E 1 99 ? 67.649 36.647 69.568 1.00 71.88 99 GLU E C 1
ATOM 8231 O O . GLU E 1 99 ? 66.910 35.892 68.934 1.00 71.08 99 GLU E O 1
ATOM 8237 N N . GLY E 1 100 ? 67.657 37.962 69.416 1.00 72.02 100 GLY E N 1
ATOM 8238 C CA . GLY E 1 100 ? 66.641 38.633 68.646 1.00 72.20 100 GLY E CA 1
ATOM 8239 C C . GLY E 1 100 ? 65.329 38.260 69.284 1.00 72.08 100 GLY E C 1
ATOM 8240 O O . GLY E 1 100 ? 65.148 38.477 70.486 1.00 72.44 100 GLY E O 1
ATOM 8241 N N . GLY E 1 101 ? 64.448 37.655 68.495 1.00 71.52 101 GLY E N 1
ATOM 8242 C CA . GLY E 1 101 ? 63.139 37.232 68.967 1.00 71.43 101 GLY E CA 1
ATOM 8243 C C . GLY E 1 101 ? 62.909 35.743 68.944 1.00 71.17 101 GLY E C 1
ATOM 8244 O O . GLY E 1 101 ? 61.769 35.266 69.084 1.00 70.50 101 GLY E O 1
ATOM 8245 N N . TYR E 1 102 ? 63.999 35.012 68.741 1.00 71.63 102 TYR E N 1
ATOM 8246 C CA . TYR E 1 102 ? 63.988 33.565 68.800 1.00 71.55 102 TYR E CA 1
ATOM 8247 C C . TYR E 1 102 ? 64.906 33.091 69.863 1.00 70.46 102 TYR E C 1
ATOM 8248 O O . TYR E 1 102 ? 65.835 33.744 70.255 1.00 69.91 102 TYR E O 1
ATOM 8257 N N . ILE E 1 103 ? 64.623 31.892 70.294 1.00 70.28 103 ILE E N 1
ATOM 8258 C CA . ILE E 1 103 ? 65.480 31.119 71.169 1.00 70.12 103 ILE E CA 1
ATOM 8259 C C . ILE E 1 103 ? 66.852 30.888 70.527 1.00 68.70 103 ILE E C 1
ATOM 8260 O O . ILE E 1 103 ? 66.931 30.519 69.376 1.00 68.27 103 ILE E O 1
ATOM 8265 N N . ASN E 1 104 ? 67.918 31.158 71.258 1.00 68.09 104 ASN E N 1
ATOM 8266 C CA . ASN E 1 104 ? 69.289 30.897 70.799 1.00 68.07 104 ASN E CA 1
ATOM 8267 C C . ASN E 1 104 ? 69.641 29.462 71.111 1.00 68.03 104 ASN E C 1
ATOM 8268 O O . ASN E 1 104 ? 70.056 29.143 72.203 1.00 67.02 104 ASN E O 1
ATOM 8273 N N . ASP E 1 105 ? 69.500 28.599 70.131 1.00 68.89 105 ASP E N 1
ATOM 8274 C CA . ASP E 1 105 ? 69.707 27.188 70.360 1.00 70.28 105 ASP E CA 1
ATOM 8275 C C . ASP E 1 105 ? 71.123 26.745 70.720 1.00 70.40 105 ASP E C 1
ATOM 8276 O O . ASP E 1 105 ? 71.283 25.792 71.481 1.00 69.85 105 ASP E O 1
ATOM 8281 N N . MET E 1 106 ? 72.132 27.445 70.190 1.00 70.45 106 MET E N 1
ATOM 8282 C CA . MET E 1 106 ? 73.527 27.176 70.529 1.00 70.88 106 MET E CA 1
ATOM 8283 C C . MET E 1 106 ? 73.806 27.413 72.024 1.00 68.87 106 MET E C 1
ATOM 8284 O O . MET E 1 106 ? 74.452 26.614 72.698 1.00 68.69 106 MET E O 1
ATOM 8289 N N . ALA E 1 107 ? 73.322 28.531 72.535 1.00 66.92 107 ALA E N 1
ATOM 8290 C CA . ALA E 1 107 ? 73.450 28.813 73.929 1.00 65.88 107 ALA E CA 1
ATOM 8291 C C . ALA E 1 107 ? 72.639 27.773 74.714 1.00 65.63 107 ALA E C 1
ATOM 8292 O O . ALA E 1 107 ? 73.098 27.275 75.727 1.00 66.00 107 ALA E O 1
ATOM 8294 N N . LEU E 1 108 ? 71.455 27.403 74.242 1.00 64.71 108 LEU E N 1
ATOM 8295 C CA . LEU E 1 108 ? 70.652 26.459 74.985 1.00 64.10 108 LEU E CA 1
ATOM 8296 C C . LEU E 1 108 ? 71.288 25.061 75.028 1.00 64.00 108 LEU E C 1
ATOM 8297 O O . LEU E 1 108 ? 71.276 24.382 76.068 1.00 63.62 108 LEU E O 1
ATOM 8302 N N . ASN E 1 109 ? 71.876 24.635 73.922 1.00 64.35 109 ASN E N 1
ATOM 8303 C CA . ASN E 1 109 ? 72.404 23.260 73.842 1.00 64.67 109 ASN E CA 1
ATOM 8304 C C . ASN E 1 109 ? 73.706 23.131 74.618 1.00 64.57 109 ASN E C 1
ATOM 8305 O O . ASN E 1 109 ? 73.932 22.095 75.247 1.00 64.73 109 ASN E O 1
ATOM 8310 N N . ILE E 1 110 ? 74.506 24.208 74.631 1.00 64.36 110 ILE E N 1
ATOM 8311 C CA . ILE E 1 110 ? 75.714 24.326 75.469 1.00 64.13 110 ILE E CA 1
ATOM 8312 C C . ILE E 1 110 ? 75.390 24.188 76.954 1.00 64.90 110 ILE E C 1
ATOM 8313 O O . ILE E 1 110 ? 76.075 23.469 77.689 1.00 64.78 110 ILE E O 1
ATOM 8318 N N . ILE E 1 111 ? 74.353 24.901 77.390 1.00 65.43 111 ILE E N 1
ATOM 8319 C CA . ILE E 1 111 ? 73.847 24.813 78.757 1.00 65.63 111 ILE E CA 1
ATOM 8320 C C . ILE E 1 111 ? 73.379 23.399 79.100 1.00 66.12 111 ILE E C 1
ATOM 8321 O O . ILE E 1 111 ? 73.617 22.917 80.191 1.00 65.28 111 ILE E O 1
ATOM 8326 N N . LYS E 1 112 ? 72.663 22.757 78.181 1.00 66.97 112 LYS E N 1
ATOM 8327 C CA . LYS E 1 112 ? 72.210 21.387 78.400 1.00 67.57 112 LYS E CA 1
ATOM 8328 C C . LYS E 1 112 ? 73.428 20.483 78.559 1.00 67.90 112 LYS E C 1
ATOM 8329 O O . LYS E 1 112 ? 73.561 19.792 79.560 1.00 68.20 112 LYS E O 1
ATOM 8335 N N . SER E 1 113 ? 74.347 20.501 77.602 1.00 68.14 113 SER E N 1
ATOM 8336 C CA . SER E 1 113 ? 75.626 19.814 77.812 1.00 68.51 113 SER E CA 1
ATOM 8337 C C . SER E 1 113 ? 76.274 20.093 79.171 1.00 68.27 113 SER E C 1
ATOM 8338 O O . SER E 1 113 ? 76.636 19.180 79.899 1.00 69.25 113 SER E O 1
ATOM 8341 N N . PHE E 1 114 ? 76.485 21.355 79.490 1.00 67.69 114 PHE E N 1
ATOM 8342 C CA . PHE E 1 114 ? 77.172 21.695 80.721 1.00 67.38 114 PHE E CA 1
ATOM 8343 C C . PHE E 1 114 ? 76.470 21.134 81.943 1.00 67.82 114 PHE E C 1
ATOM 8344 O O . PHE E 1 114 ? 77.117 20.843 82.933 1.00 68.62 114 PHE E O 1
ATOM 8352 N N . LEU E 1 115 ? 75.161 20.951 81.883 1.00 68.48 115 LEU E N 1
ATOM 8353 C CA . LEU E 1 115 ? 74.424 20.464 83.039 1.00 69.16 115 LEU E CA 1
ATOM 8354 C C . LEU E 1 115 ? 74.304 18.954 83.085 1.00 69.62 115 LEU E C 1
ATOM 8355 O O . LEU E 1 115 ? 73.499 18.427 83.832 1.00 69.86 115 LEU E O 1
ATOM 8360 N N . LEU E 1 116 ? 75.141 18.241 82.341 1.00 70.33 116 LEU E N 1
ATOM 8361 C CA . LEU E 1 116 ? 74.930 16.816 82.167 1.00 70.46 116 LEU E CA 1
ATOM 8362 C C . LEU E 1 116 ? 75.382 16.137 83.409 1.00 69.95 116 LEU E C 1
ATOM 8363 O O . LEU E 1 116 ? 76.530 16.281 83.803 1.00 69.44 116 LEU E O 1
ATOM 8368 N N . ASP E 1 117 ? 74.438 15.416 84.011 1.00 69.91 117 ASP E N 1
ATOM 8369 C CA . ASP E 1 117 ? 74.617 14.602 85.236 1.00 69.76 117 ASP E CA 1
ATOM 8370 C C . ASP E 1 117 ? 74.593 15.383 86.535 1.00 69.08 117 ASP E C 1
ATOM 8371 O O . ASP E 1 117 ? 74.775 14.832 87.597 1.00 69.35 117 ASP E O 1
ATOM 8376 N N . LYS E 1 118 ? 74.323 16.677 86.441 1.00 68.83 118 LYS E N 1
ATOM 8377 C CA . LYS E 1 118 ? 74.184 17.533 87.610 1.00 67.74 118 LYS E CA 1
ATOM 8378 C C . LYS E 1 118 ? 72.748 17.487 88.077 1.00 67.45 118 LYS E C 1
ATOM 8379 O O . LYS E 1 118 ? 71.848 17.010 87.370 1.00 67.30 118 LYS E O 1
ATOM 8385 N N . THR E 1 119 ? 72.539 17.955 89.293 1.00 67.31 119 THR E N 1
ATOM 8386 C CA . THR E 1 119 ? 71.200 18.032 89.848 1.00 67.27 119 THR E CA 1
ATOM 8387 C C . THR E 1 119 ? 70.916 19.490 90.148 1.00 67.15 119 THR E C 1
ATOM 8388 O O . THR E 1 119 ? 71.611 20.078 90.965 1.00 67.45 119 THR E O 1
ATOM 8392 N N . ILE E 1 120 ? 69.928 20.055 89.450 1.00 66.62 120 ILE E N 1
ATOM 8393 C CA . ILE E 1 120 ? 69.435 21.388 89.745 1.00 66.43 120 ILE E CA 1
ATOM 8394 C C . ILE E 1 120 ? 68.544 21.275 90.971 1.00 66.35 120 ILE E C 1
ATOM 8395 O O . ILE E 1 120 ? 67.572 20.523 90.938 1.00 66.31 120 ILE E O 1
ATOM 8400 N N . ASP E 1 121 ? 68.890 21.990 92.041 1.00 65.62 121 ASP E N 1
ATOM 8401 C CA . ASP E 1 121 ? 68.072 22.023 93.239 1.00 65.80 121 ASP E CA 1
ATOM 8402 C C . ASP E 1 121 ? 67.173 23.269 93.295 1.00 66.12 121 ASP E C 1
ATOM 8403 O O . ASP E 1 121 ? 66.087 23.231 93.889 1.00 66.40 121 ASP E O 1
ATOM 8408 N N . VAL E 1 122 ? 67.663 24.375 92.736 1.00 65.84 122 VAL E N 1
ATOM 8409 C CA . VAL E 1 122 ? 66.900 25.606 92.613 1.00 64.98 122 VAL E CA 1
ATOM 8410 C C . VAL E 1 122 ? 67.151 26.275 91.277 1.00 64.73 122 VAL E C 1
ATOM 8411 O O . VAL E 1 122 ? 68.297 26.364 90.854 1.00 64.82 122 VAL E O 1
ATOM 8415 N N . LEU E 1 123 ? 66.084 26.713 90.610 1.00 64.45 123 LEU E N 1
ATOM 8416 C CA . LEU E 1 123 ? 66.192 27.541 89.401 1.00 64.17 123 LEU E CA 1
ATOM 8417 C C . LEU E 1 123 ? 65.889 28.978 89.728 1.00 64.06 123 LEU E C 1
ATOM 8418 O O . LEU E 1 123 ? 64.810 29.327 90.226 1.00 63.41 123 LEU E O 1
ATOM 8423 N N . LEU E 1 124 ? 66.856 29.814 89.415 1.00 63.95 124 LEU E N 1
ATOM 8424 C CA . LEU E 1 124 ? 66.722 31.223 89.620 1.00 64.00 124 LEU E CA 1
ATOM 8425 C C . LEU E 1 124 ? 66.516 31.813 88.237 1.00 64.09 124 LEU E C 1
ATOM 8426 O O . LEU E 1 124 ? 67.458 31.893 87.434 1.00 63.20 124 LEU E O 1
ATOM 8431 N N . TYR E 1 125 ? 65.264 32.166 87.927 1.00 64.37 125 TYR E N 1
ATOM 8432 C CA . TYR E 1 125 ? 64.968 32.789 86.625 1.00 64.57 125 TYR E CA 1
ATOM 8433 C C . TYR E 1 125 ? 65.078 34.272 86.800 1.00 63.97 125 TYR E C 1
ATOM 8434 O O . TYR E 1 125 ? 64.328 34.810 87.598 1.00 64.25 125 TYR E O 1
ATOM 8443 N N . VAL E 1 126 ? 65.999 34.915 86.081 1.00 63.22 126 VAL E N 1
ATOM 8444 C CA . VAL E 1 126 ? 66.245 36.361 86.198 1.00 63.13 126 VAL E CA 1
ATOM 8445 C C . VAL E 1 126 ? 65.543 37.208 85.078 1.00 63.35 126 VAL E C 1
ATOM 8446 O O . VAL E 1 126 ? 65.608 36.909 83.867 1.00 61.61 126 VAL E O 1
ATOM 8450 N N . ASP E 1 127 ? 64.838 38.254 85.506 1.00 63.90 127 ASP E N 1
ATOM 8451 C CA . ASP E 1 127 ? 64.347 39.283 84.580 1.00 64.76 127 ASP E CA 1
ATOM 8452 C C . ASP E 1 127 ? 64.665 40.631 85.202 1.00 64.49 127 ASP E C 1
ATOM 8453 O O . ASP E 1 127 ? 65.459 40.676 86.113 1.00 64.83 127 ASP E O 1
ATOM 8458 N N . ARG E 1 128 ? 64.073 41.718 84.727 1.00 64.44 128 ARG E N 1
ATOM 8459 C CA . ARG E 1 128 ? 64.395 43.047 85.246 1.00 64.48 128 ARG E CA 1
ATOM 8460 C C . ARG E 1 128 ? 63.137 43.691 85.731 1.00 64.45 128 ARG E C 1
ATOM 8461 O O . ARG E 1 128 ? 62.107 43.648 85.041 1.00 64.88 128 ARG E O 1
ATOM 8469 N N . LEU E 1 129 ? 63.204 44.322 86.901 1.00 64.22 129 LEU E N 1
ATOM 8470 C CA . LEU E 1 129 ? 61.988 44.965 87.488 1.00 63.50 129 LEU E CA 1
ATOM 8471 C C . LEU E 1 129 ? 61.320 45.989 86.534 1.00 63.03 129 LEU E C 1
ATOM 8472 O O . LEU E 1 129 ? 60.074 46.004 86.354 1.00 61.14 129 LEU E O 1
ATOM 8477 N N . ASP E 1 130 ? 62.160 46.823 85.926 1.00 63.28 130 ASP E N 1
ATOM 8478 C CA . ASP E 1 130 ? 61.662 47.982 85.201 1.00 64.14 130 ASP E CA 1
ATOM 8479 C C . ASP E 1 130 ? 61.493 47.694 83.697 1.00 64.81 130 ASP E C 1
ATOM 8480 O O . ASP E 1 130 ? 62.065 48.360 82.838 1.00 66.09 130 ASP E O 1
ATOM 8485 N N . ALA E 1 131 ? 60.700 46.661 83.400 1.00 64.57 131 ALA E N 1
ATOM 8486 C CA . ALA E 1 131 ? 60.243 46.381 82.060 1.00 63.82 131 ALA E CA 1
ATOM 8487 C C . ALA E 1 131 ? 58.749 46.576 82.154 1.00 64.30 131 ALA E C 1
ATOM 8488 O O . ALA E 1 131 ? 58.161 46.360 83.202 1.00 63.95 131 ALA E O 1
ATOM 8490 N N . TYR E 1 132 ? 58.132 46.999 81.065 1.00 64.89 132 TYR E N 1
ATOM 8491 C CA . TYR E 1 132 ? 56.725 47.351 81.081 1.00 65.07 132 TYR E CA 1
ATOM 8492 C C . TYR E 1 132 ? 55.862 46.387 80.295 1.00 65.66 132 TYR E C 1
ATOM 8493 O O . TYR E 1 132 ? 54.644 46.534 80.302 1.00 66.07 132 TYR E O 1
ATOM 8502 N N . ARG E 1 133 ? 56.473 45.443 79.578 1.00 65.82 133 ARG E N 1
ATOM 8503 C CA . ARG E 1 133 ? 55.717 44.520 78.698 1.00 65.88 133 ARG E CA 1
ATOM 8504 C C . ARG E 1 133 ? 56.124 43.064 78.882 1.00 65.01 133 ARG E C 1
ATOM 8505 O O . ARG E 1 133 ? 57.276 42.731 79.170 1.00 64.87 133 ARG E O 1
ATOM 8513 N N . VAL E 1 134 ? 55.155 42.197 78.679 1.00 64.56 134 VAL E N 1
ATOM 8514 C CA . VAL E 1 134 ? 55.441 40.790 78.504 1.00 64.18 134 VAL E CA 1
ATOM 8515 C C . VAL E 1 134 ? 54.599 40.242 77.351 1.00 63.92 134 VAL E C 1
ATOM 8516 O O . VAL E 1 134 ? 53.556 40.792 77.006 1.00 64.04 134 VAL E O 1
ATOM 8520 N N . ASP E 1 135 ? 55.083 39.208 76.697 1.00 63.69 135 ASP E N 1
ATOM 8521 C CA . ASP E 1 135 ? 54.404 38.753 75.497 1.00 63.55 135 ASP E CA 1
ATOM 8522 C C . ASP E 1 135 ? 54.817 37.347 75.113 1.00 63.38 135 ASP E C 1
ATOM 8523 O O . ASP E 1 135 ? 55.475 36.660 75.893 1.00 63.91 135 ASP E O 1
ATOM 8528 N N . ASN E 1 136 ? 54.456 36.896 73.910 1.00 62.81 136 ASN E N 1
ATOM 8529 C CA . ASN E 1 136 ? 54.982 35.633 73.498 1.00 61.18 136 ASN E CA 1
ATOM 8530 C C . ASN E 1 136 ? 56.437 35.272 73.634 1.00 60.32 136 ASN E C 1
ATOM 8531 O O . ASN E 1 136 ? 56.755 34.123 73.879 1.00 59.80 136 ASN E O 1
ATOM 8536 N N . LEU E 1 137 ? 57.310 36.273 73.568 1.00 59.17 137 LEU E N 1
ATOM 8537 C CA . LEU E 1 137 ? 58.729 36.035 73.659 1.00 59.19 137 LEU E CA 1
ATOM 8538 C C . LEU E 1 137 ? 59.014 35.425 75.044 1.00 59.69 137 LEU E C 1
ATOM 8539 O O . LEU E 1 137 ? 59.739 34.432 75.212 1.00 60.07 137 LEU E O 1
ATOM 8544 N N . ASP E 1 138 ? 58.390 36.015 76.043 1.00 59.63 138 ASP E N 1
ATOM 8545 C CA . ASP E 1 138 ? 58.526 35.539 77.373 1.00 60.09 138 ASP E CA 1
ATOM 8546 C C . ASP E 1 138 ? 57.880 34.168 77.507 1.00 59.79 138 ASP E C 1
ATOM 8547 O O . ASP E 1 138 ? 58.360 33.331 78.268 1.00 59.86 138 ASP E O 1
ATOM 8552 N N . LYS E 1 139 ? 56.814 33.896 76.755 1.00 58.78 139 LYS E N 1
ATOM 8553 C CA . LYS E 1 139 ? 56.273 32.560 76.795 1.00 57.66 139 LYS E CA 1
ATOM 8554 C C . LYS E 1 139 ? 57.282 31.560 76.255 1.00 56.86 139 LYS E C 1
ATOM 8555 O O . LYS E 1 139 ? 57.411 30.481 76.810 1.00 56.53 139 LYS E O 1
ATOM 8561 N N . LEU E 1 140 ? 58.012 31.949 75.208 1.00 56.08 140 LEU E N 1
ATOM 8562 C CA . LEU E 1 140 ? 59.027 31.104 74.569 1.00 55.68 140 LEU E CA 1
ATOM 8563 C C . LEU E 1 140 ? 60.104 30.623 75.589 1.00 56.28 140 LEU E C 1
ATOM 8564 O O . LEU E 1 140 ? 60.391 29.414 75.691 1.00 55.66 140 LEU E O 1
ATOM 8569 N N . VAL E 1 141 ? 60.681 31.573 76.334 1.00 56.23 141 VAL E N 1
ATOM 8570 C CA . VAL E 1 141 ? 61.714 31.262 77.272 1.00 56.39 141 VAL E CA 1
ATOM 8571 C C . VAL E 1 141 ? 61.210 30.204 78.231 1.00 57.56 141 VAL E C 1
ATOM 8572 O O . VAL E 1 141 ? 61.834 29.160 78.400 1.00 59.42 141 VAL E O 1
ATOM 8576 N N . ALA E 1 142 ? 60.076 30.458 78.863 1.00 58.04 142 ALA E N 1
ATOM 8577 C CA . ALA E 1 142 ? 59.446 29.479 79.750 1.00 58.84 142 ALA E CA 1
ATOM 8578 C C . ALA E 1 142 ? 59.303 28.065 79.104 1.00 59.17 142 ALA E C 1
ATOM 8579 O O . ALA E 1 142 ? 59.616 27.054 79.720 1.00 59.05 142 ALA E O 1
ATOM 8581 N N . LYS E 1 143 ? 58.852 28.000 77.867 1.00 59.90 143 LYS E N 1
ATOM 8582 C CA . LYS E 1 143 ? 58.782 26.720 77.153 1.00 61.15 143 LYS E CA 1
ATOM 8583 C C . LYS E 1 143 ? 60.185 26.058 76.963 1.00 61.46 143 LYS E C 1
ATOM 8584 O O . LYS E 1 143 ? 60.384 24.862 77.274 1.00 61.70 143 LYS E O 1
ATOM 8590 N N . ALA E 1 144 ? 61.112 26.847 76.413 1.00 60.95 144 ALA E N 1
ATOM 8591 C CA . ALA E 1 144 ? 62.510 26.513 76.292 1.00 61.01 144 ALA E CA 1
ATOM 8592 C C . ALA E 1 144 ? 63.039 25.747 77.499 1.00 61.63 144 ALA E C 1
ATOM 8593 O O . ALA E 1 144 ? 63.626 24.663 77.386 1.00 60.84 144 ALA E O 1
ATOM 8595 N N . ILE E 1 145 ? 62.840 26.357 78.663 1.00 61.93 145 ILE E N 1
ATOM 8596 C CA . ILE E 1 145 ? 63.246 25.771 79.920 1.00 62.02 145 ILE E CA 1
ATOM 8597 C C . ILE E 1 145 ? 62.435 24.513 80.199 1.00 62.26 145 ILE E C 1
ATOM 8598 O O . ILE E 1 145 ? 63.022 23.474 80.552 1.00 62.64 145 ILE E O 1
ATOM 8603 N N . THR E 1 146 ? 61.114 24.567 80.033 1.00 62.12 146 THR E N 1
ATOM 8604 C CA . THR E 1 146 ? 60.295 23.387 80.320 1.00 62.57 146 THR E CA 1
ATOM 8605 C C . THR E 1 146 ? 60.731 22.194 79.470 1.00 63.08 146 THR E C 1
ATOM 8606 O O . THR E 1 146 ? 60.915 21.086 79.988 1.00 62.36 146 THR E O 1
ATOM 8610 N N . ASP E 1 147 ? 60.892 22.427 78.170 1.00 63.52 147 ASP E N 1
ATOM 8611 C CA . ASP E 1 147 ? 61.386 21.404 77.261 1.00 64.18 147 ASP E CA 1
ATOM 8612 C C . ASP E 1 147 ? 62.758 20.871 77.663 1.00 64.04 147 ASP E C 1
ATOM 8613 O O . ASP E 1 147 ? 63.070 19.710 77.499 1.00 64.01 147 ASP E O 1
ATOM 8618 N N . SER E 1 148 ? 63.616 21.757 78.115 1.00 64.58 148 SER E N 1
ATOM 8619 C CA . SER E 1 148 ? 64.975 21.380 78.421 1.00 65.20 148 SER E CA 1
ATOM 8620 C C . SER E 1 148 ? 65.076 20.513 79.679 1.00 65.58 148 SER E C 1
ATOM 8621 O O . SER E 1 148 ? 65.789 19.523 79.711 1.00 64.70 148 SER E O 1
ATOM 8624 N N . PHE E 1 149 ? 64.334 20.890 80.713 1.00 66.36 149 PHE E N 1
ATOM 8625 C CA . PHE E 1 149 ? 64.475 20.253 82.012 1.00 66.07 149 PHE E CA 1
ATOM 8626 C C . PHE E 1 149 ? 63.231 19.649 82.632 1.00 65.44 149 PHE E C 1
ATOM 8627 O O . PHE E 1 149 ? 63.322 19.160 83.759 1.00 66.55 149 PHE E O 1
ATOM 8635 N N . GLY E 1 150 ? 62.096 19.662 81.929 1.00 64.28 150 GLY E N 1
ATOM 8636 C CA . GLY E 1 150 ? 60.821 19.165 82.476 1.00 63.58 150 GLY E CA 1
ATOM 8637 C C . GLY E 1 150 ? 60.036 20.186 83.273 1.00 63.40 150 GLY E C 1
ATOM 8638 O O . GLY E 1 150 ? 60.621 21.101 83.873 1.00 63.22 150 GLY E O 1
ATOM 8639 N N . LYS E 1 151 ? 58.705 20.046 83.302 1.00 63.51 151 LYS E N 1
ATOM 8640 C CA . LYS E 1 151 ? 57.831 20.963 84.097 1.00 63.74 151 LYS E CA 1
ATOM 8641 C C . LYS E 1 151 ? 58.181 20.983 85.573 1.00 62.26 151 LYS E C 1
ATOM 8642 O O . LYS E 1 151 ? 57.874 21.917 86.264 1.00 61.86 151 LYS E O 1
ATOM 8648 N N . GLY E 1 152 ? 58.773 19.910 86.059 1.00 61.67 152 GLY E N 1
ATOM 8649 C CA . GLY E 1 152 ? 59.203 19.830 87.424 1.00 61.80 152 GLY E CA 1
ATOM 8650 C C . GLY E 1 152 ? 60.193 20.889 87.801 1.00 62.24 152 GLY E C 1
ATOM 8651 O O . GLY E 1 152 ? 60.286 21.289 88.954 1.00 63.19 152 GLY E O 1
ATOM 8652 N N . ILE E 1 153 ? 60.933 21.399 86.834 1.00 62.72 153 ILE E N 1
ATOM 8653 C CA . ILE E 1 153 ? 61.883 22.437 87.155 1.00 62.18 153 ILE E CA 1
ATOM 8654 C C . ILE E 1 153 ? 61.178 23.615 87.803 1.00 62.04 153 ILE E C 1
ATOM 8655 O O . ILE E 1 153 ? 61.783 24.232 88.669 1.00 62.90 153 ILE E O 1
ATOM 8660 N N . TRP E 1 154 ? 59.923 23.911 87.426 1.00 61.51 154 TRP E N 1
ATOM 8661 C CA . TRP E 1 154 ? 59.184 25.084 87.968 1.00 61.34 154 TRP E CA 1
ATOM 8662 C C . TRP E 1 154 ? 58.753 24.987 89.445 1.00 60.24 154 TRP E C 1
ATOM 8663 O O . TRP E 1 154 ? 58.543 25.979 90.103 1.00 61.35 154 TRP E O 1
ATOM 8674 N N . ASN E 1 155 ? 58.676 23.798 89.993 1.00 59.43 155 ASN E N 1
ATOM 8675 C CA . ASN E 1 155 ? 58.531 23.628 91.422 1.00 58.69 155 ASN E CA 1
ATOM 8676 C C . ASN E 1 155 ? 59.804 23.959 92.169 1.00 58.31 155 ASN E C 1
ATOM 8677 O O . ASN E 1 155 ? 59.829 23.861 93.373 1.00 59.13 155 ASN E O 1
ATOM 8682 N N . LYS E 1 156 ? 60.866 24.338 91.473 1.00 57.68 156 LYS E N 1
ATOM 8683 C CA . LYS E 1 156 ? 62.114 24.707 92.091 1.00 56.97 156 LYS E CA 1
ATOM 8684 C C . LYS E 1 156 ? 62.494 26.064 91.617 1.00 57.14 156 LYS E C 1
ATOM 8685 O O . LYS E 1 156 ? 63.640 26.444 91.690 1.00 57.88 156 LYS E O 1
ATOM 8691 N N . ALA E 1 157 ? 61.526 26.835 91.158 1.00 57.28 157 ALA E N 1
ATOM 8692 C CA . ALA E 1 157 ? 61.850 28.081 90.495 1.00 57.12 157 ALA E CA 1
ATOM 8693 C C . ALA E 1 157 ? 61.638 29.238 91.446 1.00 57.39 157 ALA E C 1
ATOM 8694 O O . ALA E 1 157 ? 60.642 29.295 92.165 1.00 56.42 157 ALA E O 1
ATOM 8696 N N . ILE E 1 158 ? 62.600 30.150 91.462 1.00 57.88 158 ILE E N 1
ATOM 8697 C CA . ILE E 1 158 ? 62.368 31.475 92.000 1.00 58.59 158 ILE E CA 1
ATOM 8698 C C . ILE E 1 158 ? 62.532 32.419 90.857 1.00 58.72 158 ILE E C 1
ATOM 8699 O O . ILE E 1 158 ? 63.510 32.283 90.109 1.00 60.57 158 ILE E O 1
ATOM 8704 N N . VAL E 1 159 ? 61.602 33.357 90.690 1.00 58.47 159 VAL E N 1
ATOM 8705 C CA . VAL E 1 159 ? 61.823 34.453 89.742 1.00 58.64 159 VAL E CA 1
ATOM 8706 C C . VAL E 1 159 ? 62.415 35.607 90.509 1.00 58.58 159 VAL E C 1
ATOM 8707 O O . VAL E 1 159 ? 61.880 35.983 91.564 1.00 58.42 159 VAL E O 1
ATOM 8711 N N . ALA E 1 160 ? 63.525 36.137 89.966 1.00 57.67 160 ALA E N 1
ATOM 8712 C CA . ALA E 1 160 ? 64.322 37.193 90.565 1.00 57.12 160 ALA E CA 1
ATOM 8713 C C . ALA E 1 160 ? 64.362 38.381 89.637 1.00 57.12 160 ALA E C 1
ATOM 8714 O O . ALA E 1 160 ? 65.058 38.348 88.655 1.00 59.00 160 ALA E O 1
ATOM 8716 N N . LEU E 1 161 ? 63.651 39.446 89.946 1.00 57.13 161 LEU E N 1
ATOM 8717 C CA . LEU E 1 161 ? 63.711 40.681 89.164 1.00 56.87 161 LEU E CA 1
ATOM 8718 C C . LEU E 1 161 ? 64.811 41.672 89.643 1.00 56.63 161 LEU E C 1
ATOM 8719 O O . LEU E 1 161 ? 64.727 42.261 90.729 1.00 55.72 161 LEU E O 1
ATOM 8724 N N . THR E 1 162 ? 65.822 41.894 88.808 1.00 57.08 162 THR E N 1
ATOM 8725 C CA . THR E 1 162 ? 66.903 42.851 89.152 1.00 57.41 162 THR E CA 1
ATOM 8726 C C . THR E 1 162 ? 66.487 44.305 88.992 1.00 58.11 162 THR E C 1
ATOM 8727 O O . THR E 1 162 ? 65.323 44.586 88.699 1.00 58.39 162 THR E O 1
ATOM 8731 N N . HIS E 1 163 ? 67.455 45.209 89.210 1.00 59.11 163 HIS E N 1
ATOM 8732 C CA . HIS E 1 163 ? 67.273 46.665 89.165 1.00 59.10 163 HIS E CA 1
ATOM 8733 C C . HIS E 1 163 ? 66.151 47.114 90.096 1.00 59.68 163 HIS E C 1
ATOM 8734 O O . HIS E 1 163 ? 65.310 47.932 89.713 1.00 60.29 163 HIS E O 1
ATOM 8741 N N . ALA E 1 164 ? 66.153 46.625 91.338 1.00 60.15 164 ALA E N 1
ATOM 8742 C CA . ALA E 1 164 ? 65.004 46.834 92.241 1.00 60.55 164 ALA E CA 1
ATOM 8743 C C . ALA E 1 164 ? 64.988 48.207 92.901 1.00 61.34 164 ALA E C 1
ATOM 8744 O O . ALA E 1 164 ? 63.994 48.584 93.550 1.00 60.79 164 ALA E O 1
ATOM 8746 N N . GLN E 1 165 ? 66.067 48.969 92.749 1.00 62.63 165 GLN E N 1
ATOM 8747 C CA . GLN E 1 165 ? 66.056 50.343 93.279 1.00 63.67 165 GLN E CA 1
ATOM 8748 C C . GLN E 1 165 ? 65.517 51.292 92.248 1.00 63.72 165 GLN E C 1
ATOM 8749 O O . GLN E 1 165 ? 66.242 51.782 91.421 1.00 64.99 165 GLN E O 1
ATOM 8755 N N . PHE E 1 166 ? 64.236 51.569 92.305 1.00 63.95 166 PHE E N 1
ATOM 8756 C CA . PHE E 1 166 ? 63.578 52.110 91.145 1.00 64.17 166 PHE E CA 1
ATOM 8757 C C . PHE E 1 166 ? 62.322 52.796 91.569 1.00 64.26 166 PHE E C 1
ATOM 8758 O O . PHE E 1 166 ? 61.580 52.268 92.374 1.00 64.57 166 PHE E O 1
ATOM 8766 N N . SER E 1 167 ? 62.101 53.998 91.062 1.00 63.94 167 SER E N 1
ATOM 8767 C CA . SER E 1 167 ? 60.876 54.686 91.337 1.00 63.51 167 SER E CA 1
ATOM 8768 C C . SER E 1 167 ? 59.879 54.558 90.186 1.00 63.43 167 SER E C 1
ATOM 8769 O O . SER E 1 167 ? 60.095 55.081 89.095 1.00 63.17 167 SER E O 1
ATOM 8772 N N . PRO E 1 168 ? 58.773 53.853 90.430 1.00 63.59 168 PRO E N 1
ATOM 8773 C CA . PRO E 1 168 ? 57.768 53.793 89.393 1.00 64.37 168 PRO E CA 1
ATOM 8774 C C . PRO E 1 168 ? 57.174 55.169 89.028 1.00 65.34 168 PRO E C 1
ATOM 8775 O O . PRO E 1 168 ? 57.024 56.043 89.902 1.00 65.61 168 PRO E O 1
ATOM 8779 N N . PRO E 1 169 ? 56.836 55.356 87.740 1.00 65.99 169 PRO E N 1
ATOM 8780 C CA . PRO E 1 169 ? 56.340 56.605 87.218 1.00 67.10 169 PRO E CA 1
ATOM 8781 C C . PRO E 1 169 ? 54.870 56.854 87.591 1.00 67.85 169 PRO E C 1
ATOM 8782 O O . PRO E 1 169 ? 54.170 55.909 87.957 1.00 68.88 169 PRO E O 1
ATOM 8786 N N . ASP E 1 170 ? 54.418 58.105 87.478 1.00 67.93 170 ASP E N 1
ATOM 8787 C CA . ASP E 1 170 ? 53.086 58.553 87.957 1.00 68.03 170 ASP E CA 1
ATOM 8788 C C . ASP E 1 170 ? 52.816 58.240 89.404 1.00 66.74 170 ASP E C 1
ATOM 8789 O O . ASP E 1 170 ? 51.671 57.904 89.764 1.00 66.72 170 ASP E O 1
ATOM 8794 N N . GLY E 1 171 ? 53.866 58.337 90.219 1.00 65.18 171 GLY E N 1
ATOM 8795 C CA . GLY E 1 171 ? 53.789 58.061 91.650 1.00 63.80 171 GLY E CA 1
ATOM 8796 C C . GLY E 1 171 ? 53.000 56.795 91.906 1.00 62.53 171 GLY E C 1
ATOM 8797 O O . GLY E 1 171 ? 52.175 56.741 92.818 1.00 62.07 171 GLY E O 1
ATOM 8798 N N . LEU E 1 172 ? 53.233 55.780 91.077 1.00 60.88 172 LEU E N 1
ATOM 8799 C CA . LEU E 1 172 ? 52.595 54.521 91.283 1.00 59.51 172 LEU E CA 1
ATOM 8800 C C . LEU E 1 172 ? 53.358 53.977 92.458 1.00 58.90 172 LEU E C 1
ATOM 8801 O O . LEU E 1 172 ? 54.573 53.974 92.423 1.00 58.70 172 LEU E O 1
ATOM 8806 N N . PRO E 1 173 ? 52.658 53.599 93.541 1.00 57.95 173 PRO E N 1
ATOM 8807 C CA . PRO E 1 173 ? 53.400 53.082 94.651 1.00 57.19 173 PRO E CA 1
ATOM 8808 C C . PRO E 1 173 ? 54.349 51.936 94.253 1.00 57.12 173 PRO E C 1
ATOM 8809 O O . PRO E 1 173 ? 53.969 51.031 93.552 1.00 56.85 173 PRO E O 1
ATOM 8813 N N . TYR E 1 174 ? 55.583 52.003 94.700 1.00 57.30 174 TYR E N 1
ATOM 8814 C CA . TYR E 1 174 ? 56.513 50.955 94.440 1.00 58.25 174 TYR E CA 1
ATOM 8815 C C . TYR E 1 174 ? 55.957 49.537 94.598 1.00 59.87 174 TYR E C 1
ATOM 8816 O O . TYR E 1 174 ? 56.237 48.640 93.807 1.00 59.77 174 TYR E O 1
ATOM 8825 N N . ASP E 1 175 ? 55.219 49.290 95.651 1.00 62.13 175 ASP E N 1
ATOM 8826 C CA . ASP E 1 175 ? 54.843 47.916 95.911 1.00 63.88 175 ASP E CA 1
ATOM 8827 C C . ASP E 1 175 ? 53.793 47.526 94.892 1.00 63.90 175 ASP E C 1
ATOM 8828 O O . ASP E 1 175 ? 53.840 46.432 94.369 1.00 64.58 175 ASP E O 1
ATOM 8833 N N . GLU E 1 176 ? 52.867 48.431 94.587 1.00 64.09 176 GLU E N 1
ATOM 8834 C CA . GLU E 1 176 ? 51.839 48.166 93.577 1.00 64.32 176 GLU E CA 1
ATOM 8835 C C . GLU E 1 176 ? 52.405 47.793 92.216 1.00 63.08 176 GLU E C 1
ATOM 8836 O O . GLU E 1 176 ? 51.920 46.889 91.554 1.00 61.91 176 GLU E O 1
ATOM 8842 N N . PHE E 1 177 ? 53.420 48.544 91.805 1.00 62.61 177 PHE E N 1
ATOM 8843 C CA . PHE E 1 177 ? 54.165 48.282 90.595 1.00 61.80 177 PHE E CA 1
ATOM 8844 C C . PHE E 1 177 ? 54.741 46.854 90.631 1.00 61.78 177 PHE E C 1
ATOM 8845 O O . PHE E 1 177 ? 54.580 46.073 89.680 1.00 61.74 177 PHE E O 1
ATOM 8853 N N . PHE E 1 178 ? 55.432 46.539 91.726 1.00 61.11 178 PHE E N 1
ATOM 8854 C CA . PHE E 1 178 ? 56.066 45.255 91.896 1.00 61.05 178 PHE E CA 1
ATOM 8855 C C . PHE E 1 178 ? 55.037 44.136 91.791 1.00 61.51 178 PHE E C 1
ATOM 8856 O O . PHE E 1 178 ? 55.223 43.119 91.119 1.00 61.71 178 PHE E O 1
ATOM 8864 N N . SER E 1 179 ? 53.946 44.343 92.489 1.00 61.62 179 SER E N 1
ATOM 8865 C CA . SER E 1 179 ? 52.830 43.462 92.442 1.00 61.65 179 SER E CA 1
ATOM 8866 C C . SER E 1 179 ? 52.280 43.244 91.027 1.00 61.65 179 SER E C 1
ATOM 8867 O O . SER E 1 179 ? 52.093 42.128 90.654 1.00 61.97 179 SER E O 1
ATOM 8870 N N . LYS E 1 180 ? 52.009 44.284 90.245 1.00 61.92 180 LYS E N 1
ATOM 8871 C CA . LYS E 1 180 ? 51.510 44.098 88.870 1.00 62.22 180 LYS E CA 1
ATOM 8872 C C . LYS E 1 180 ? 52.589 43.476 87.937 1.00 62.23 180 LYS E C 1
ATOM 8873 O O . LYS E 1 180 ? 52.326 42.610 87.098 1.00 62.01 180 LYS E O 1
ATOM 8879 N N . ARG E 1 181 ? 53.808 43.955 88.033 1.00 62.08 181 ARG E N 1
ATOM 8880 C CA . ARG E 1 181 ? 54.855 43.383 87.198 1.00 62.20 181 ARG E CA 1
ATOM 8881 C C . ARG E 1 181 ? 54.932 41.858 87.454 1.00 62.34 181 ARG E C 1
ATOM 8882 O O . ARG E 1 181 ? 54.877 41.117 86.521 1.00 62.87 181 ARG E O 1
ATOM 8890 N N . SER E 1 182 ? 55.057 41.426 88.708 1.00 62.61 182 SER E N 1
ATOM 8891 C CA . SER E 1 182 ? 55.104 40.007 89.095 1.00 63.22 182 SER E CA 1
ATOM 8892 C C . SER E 1 182 ? 53.913 39.167 88.594 1.00 63.81 182 SER E C 1
ATOM 8893 O O . SER E 1 182 ? 54.076 38.030 88.134 1.00 63.99 182 SER E O 1
ATOM 8896 N N . GLU E 1 183 ? 52.713 39.715 88.757 1.00 63.81 183 GLU E N 1
ATOM 8897 C CA . GLU E 1 183 ? 51.483 39.078 88.332 1.00 64.08 183 GLU E CA 1
ATOM 8898 C C . GLU E 1 183 ? 51.619 38.779 86.841 1.00 63.26 183 GLU E C 1
ATOM 8899 O O . GLU E 1 183 ? 51.430 37.642 86.441 1.00 64.29 183 GLU E O 1
ATOM 8905 N N . ALA E 1 184 ? 52.001 39.775 86.035 1.00 62.10 184 ALA E N 1
ATOM 8906 C CA . ALA E 1 184 ? 52.057 39.638 84.574 1.00 61.63 184 ALA E CA 1
ATOM 8907 C C . ALA E 1 184 ? 53.114 38.647 84.155 1.00 61.09 184 ALA E C 1
ATOM 8908 O O . ALA E 1 184 ? 52.820 37.693 83.460 1.00 62.05 184 ALA E O 1
ATOM 8910 N N . LEU E 1 185 ? 54.334 38.843 84.607 1.00 60.90 185 LEU E N 1
ATOM 8911 C CA . LEU E 1 185 ? 55.414 37.931 84.294 1.00 60.64 185 LEU E CA 1
ATOM 8912 C C . LEU E 1 185 ? 55.107 36.502 84.713 1.00 61.36 185 LEU E C 1
ATOM 8913 O O . LEU E 1 185 ? 55.311 35.579 83.937 1.00 61.69 185 LEU E O 1
ATOM 8918 N N . LEU E 1 186 ? 54.581 36.317 85.909 1.00 62.26 186 LEU E N 1
ATOM 8919 C CA . LEU E 1 186 ? 54.099 34.994 86.298 1.00 63.55 186 LEU E CA 1
ATOM 8920 C C . LEU E 1 186 ? 52.996 34.444 85.383 1.00 64.05 186 LEU E C 1
ATOM 8921 O O . LEU E 1 186 ? 53.027 33.263 85.064 1.00 63.87 186 LEU E O 1
ATOM 8926 N N . GLN E 1 187 ? 52.041 35.262 84.943 1.00 65.57 187 GLN E N 1
ATOM 8927 C CA . GLN E 1 187 ? 50.989 34.737 84.030 1.00 66.84 187 GLN E CA 1
ATOM 8928 C C . GLN E 1 187 ? 51.676 34.066 82.840 1.00 66.90 187 GLN E C 1
ATOM 8929 O O . GLN E 1 187 ? 51.495 32.861 82.577 1.00 67.05 187 GLN E O 1
ATOM 8935 N N . VAL E 1 188 ? 52.526 34.854 82.194 1.00 66.34 188 VAL E N 1
ATOM 8936 C CA . VAL E 1 188 ? 53.206 34.487 80.961 1.00 66.17 188 VAL E CA 1
ATOM 8937 C C . VAL E 1 188 ? 54.172 33.274 81.114 1.00 65.61 188 VAL E C 1
ATOM 8938 O O . VAL E 1 188 ? 54.269 32.445 80.231 1.00 63.54 188 VAL E O 1
ATOM 8942 N N . VAL E 1 189 ? 54.873 33.188 82.244 1.00 66.21 189 VAL E N 1
ATOM 8943 C CA . VAL E 1 189 ? 55.817 32.099 82.504 1.00 66.55 189 VAL E CA 1
ATOM 8944 C C . VAL E 1 189 ? 55.037 30.813 82.618 1.00 67.21 189 VAL E C 1
ATOM 8945 O O . VAL E 1 189 ? 55.407 29.779 82.108 1.00 66.90 189 VAL E O 1
ATOM 8949 N N . ARG E 1 190 ? 53.924 30.914 83.299 1.00 68.83 1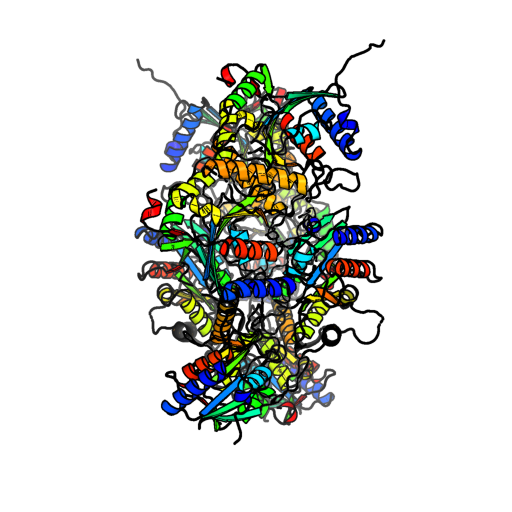90 ARG E N 1
ATOM 8950 C CA . ARG E 1 190 ? 53.147 29.760 83.671 1.00 70.36 190 ARG E CA 1
ATOM 8951 C C . ARG E 1 190 ? 52.460 29.249 82.423 1.00 70.07 190 ARG E C 1
ATOM 8952 O O . ARG E 1 190 ? 52.430 28.074 82.188 1.00 70.12 190 ARG E O 1
ATOM 8960 N N . SER E 1 191 ? 51.952 30.172 81.604 1.00 70.82 191 SER E N 1
ATOM 8961 C CA . SER E 1 191 ? 51.439 29.940 80.225 1.00 70.51 191 SER E CA 1
ATOM 8962 C C . SER E 1 191 ? 52.391 29.202 79.259 1.00 70.72 191 SER E C 1
ATOM 8963 O O . SER E 1 191 ? 52.021 28.212 78.658 1.00 71.34 191 SER E O 1
ATOM 8966 N N . GLY E 1 192 ? 53.613 29.678 79.100 1.00 71.32 192 GLY E N 1
ATOM 8967 C CA . GLY E 1 192 ? 54.606 28.980 78.287 1.00 71.85 192 GLY E CA 1
ATOM 8968 C C . GLY E 1 192 ? 55.170 27.704 78.899 1.00 72.40 192 GLY E C 1
ATOM 8969 O O . GLY E 1 192 ? 55.645 26.805 78.193 1.00 72.10 192 GLY E O 1
ATOM 8970 N N . ALA E 1 193 ? 55.140 27.621 80.219 1.00 73.19 193 ALA E N 1
ATOM 8971 C CA . ALA E 1 193 ? 55.553 26.407 80.901 1.00 73.81 193 ALA E CA 1
ATOM 8972 C C . ALA E 1 193 ? 54.467 25.346 80.864 1.00 74.61 193 ALA E C 1
ATOM 8973 O O . ALA E 1 193 ? 54.696 24.210 81.280 1.00 74.75 193 ALA E O 1
ATOM 8975 N N . SER E 1 194 ? 53.293 25.720 80.352 1.00 75.58 194 SER E N 1
ATOM 8976 C CA . SER E 1 194 ? 52.113 24.868 80.342 1.00 76.57 194 SER E CA 1
ATOM 8977 C C . SER E 1 194 ? 51.751 24.401 81.758 1.00 77.97 194 SER E C 1
ATOM 8978 O O . SER E 1 194 ? 51.269 23.290 81.962 1.00 78.28 194 SER E O 1
ATOM 8981 N N . LEU E 1 195 ? 51.977 25.285 82.725 1.00 79.55 195 LEU E N 1
ATOM 8982 C CA . LEU E 1 195 ? 51.618 25.055 84.112 1.00 80.68 195 LEU E CA 1
ATOM 8983 C C . LEU E 1 195 ? 50.148 25.403 84.298 1.00 82.69 195 LEU E C 1
ATOM 8984 O O . LEU E 1 195 ? 49.605 26.327 83.653 1.00 83.34 195 LEU E O 1
ATOM 8989 N N . LYS E 1 196 ? 49.517 24.643 85.191 1.00 84.40 196 LYS E N 1
ATOM 8990 C CA . LYS E 1 196 ? 48.075 24.605 85.308 1.00 85.65 196 LYS E CA 1
ATOM 8991 C C . LYS E 1 196 ? 47.700 25.271 86.600 1.00 86.85 196 LYS E C 1
ATOM 8992 O O . LYS E 1 196 ? 47.348 24.585 87.557 1.00 87.94 196 LYS E O 1
ATOM 8998 N N . LYS E 1 197 ? 47.858 26.598 86.642 1.00 87.94 197 LYS E N 1
ATOM 8999 C CA . LYS E 1 197 ? 47.327 27.481 87.732 1.00 88.81 197 LYS E CA 1
ATOM 9000 C C . LYS E 1 197 ? 47.105 26.869 89.153 1.00 88.55 197 LYS E C 1
ATOM 9001 O O . LYS E 1 197 ? 45.995 26.884 89.718 1.00 88.55 197 LYS E O 1
ATOM 9007 N N . ALA E 1 201 ? 47.887 28.579 93.912 1.00 94.82 201 ALA E N 1
ATOM 9008 C CA . ALA E 1 201 ? 47.587 29.038 95.264 1.00 94.23 201 ALA E CA 1
ATOM 9009 C C . ALA E 1 201 ? 48.813 29.722 95.948 1.00 93.83 201 ALA E C 1
ATOM 9010 O O . ALA E 1 201 ? 48.627 30.665 96.734 1.00 94.57 201 ALA E O 1
ATOM 9012 N N . SER E 1 202 ? 50.043 29.272 95.659 1.00 92.63 202 SER E N 1
ATOM 9013 C CA . SER E 1 202 ? 51.227 30.146 95.858 1.00 91.47 202 SER E CA 1
ATOM 9014 C C . SER E 1 202 ? 51.829 30.976 94.719 1.00 89.20 202 SER E C 1
ATOM 9015 O O . SER E 1 202 ? 51.471 32.174 94.601 1.00 89.83 202 SER E O 1
ATOM 9018 N N . ASP E 1 203 ? 52.717 30.421 93.887 1.00 85.45 203 ASP E N 1
ATOM 9019 C CA . ASP E 1 203 ? 53.463 29.202 94.135 1.00 81.54 203 ASP E CA 1
ATOM 9020 C C . ASP E 1 203 ? 54.907 29.368 93.629 1.00 78.83 203 ASP E C 1
ATOM 9021 O O . ASP E 1 203 ? 55.774 28.634 94.111 1.00 79.99 203 ASP E O 1
ATOM 9026 N N . ILE E 1 204 ? 55.179 30.260 92.666 1.00 73.27 204 ILE E N 1
ATOM 9027 C CA . ILE E 1 204 ? 56.557 30.587 92.308 1.00 70.63 204 ILE E CA 1
ATOM 9028 C C . ILE E 1 204 ? 56.879 31.887 92.992 1.00 67.69 204 ILE E C 1
ATOM 9029 O O . ILE E 1 204 ? 56.284 32.945 92.748 1.00 67.64 204 ILE E O 1
ATOM 9034 N N . PRO E 1 205 ? 57.803 31.831 93.904 1.00 64.33 205 PRO E N 1
ATOM 9035 C CA . PRO E 1 205 ? 58.106 33.063 94.522 1.00 62.26 205 PRO E CA 1
ATOM 9036 C C . PRO E 1 205 ? 58.834 34.018 93.591 1.00 60.71 205 PRO E C 1
ATOM 9037 O O . PRO E 1 205 ? 59.551 33.606 92.692 1.00 59.58 205 PRO E O 1
ATOM 9041 N N . VAL E 1 206 ? 58.611 35.304 93.835 1.00 59.71 206 VAL E N 1
ATOM 9042 C CA . VAL E 1 206 ? 59.276 36.354 93.141 1.00 58.75 206 VAL E CA 1
ATOM 9043 C C . VAL E 1 206 ? 60.107 37.092 94.125 1.00 59.24 206 VAL E C 1
ATOM 9044 O O . VAL E 1 206 ? 59.587 37.548 95.123 1.00 60.90 206 VAL E O 1
ATOM 9048 N N . VAL E 1 207 ? 61.394 37.244 93.856 1.00 59.35 207 VAL E N 1
ATOM 9049 C CA . VAL E 1 207 ? 62.243 38.035 94.748 1.00 58.79 207 VAL E CA 1
ATOM 9050 C C . VAL E 1 207 ? 62.694 39.271 94.027 1.00 58.13 207 VAL E C 1
ATOM 9051 O O . VAL E 1 207 ? 62.640 39.309 92.828 1.00 58.43 207 VAL E O 1
ATOM 9055 N N . LEU E 1 208 ? 63.112 40.288 94.772 1.00 57.90 208 LEU E N 1
ATOM 9056 C CA . LEU E 1 208 ? 63.613 41.549 94.204 1.00 56.76 208 LEU E CA 1
ATOM 9057 C C . LEU E 1 208 ? 65.101 41.593 94.476 1.00 57.01 208 LEU E C 1
ATOM 9058 O O . LEU E 1 208 ? 65.551 41.195 95.547 1.00 56.66 208 LEU E O 1
ATOM 9063 N N . ILE E 1 209 ? 65.863 42.029 93.476 1.00 57.64 209 ILE E N 1
ATOM 9064 C CA . ILE E 1 209 ? 67.329 42.109 93.554 1.00 57.91 209 ILE E CA 1
ATOM 9065 C C . ILE E 1 209 ? 67.793 43.491 93.152 1.00 58.75 209 ILE E C 1
ATOM 9066 O O . ILE E 1 209 ? 67.163 44.128 92.329 1.00 60.06 209 ILE E O 1
ATOM 9071 N N . GLU E 1 210 ? 68.862 43.962 93.786 1.00 59.34 210 GLU E N 1
ATOM 9072 C CA . GLU E 1 210 ? 69.508 45.226 93.445 1.00 59.63 210 GLU E CA 1
ATOM 9073 C C . GLU E 1 210 ? 71.002 45.037 93.678 1.00 60.02 210 GLU E C 1
ATOM 9074 O O . GLU E 1 210 ? 71.462 44.924 94.816 1.00 59.51 210 GLU E O 1
ATOM 9080 N N . ASN E 1 211 ? 71.735 44.969 92.581 1.00 60.62 211 ASN E N 1
ATOM 9081 C CA . ASN E 1 211 ? 73.111 44.565 92.606 1.00 61.28 211 ASN E CA 1
ATOM 9082 C C . ASN E 1 211 ? 73.981 45.753 92.735 1.00 62.58 211 ASN E C 1
ATOM 9083 O O . ASN E 1 211 ? 75.038 45.683 93.319 1.00 63.31 211 ASN E O 1
ATOM 9088 N N . SER E 1 212 ? 73.521 46.861 92.186 1.00 63.98 212 SER E N 1
ATOM 9089 C CA . SER E 1 212 ? 74.243 48.091 92.250 1.00 64.64 212 SER E CA 1
ATOM 9090 C C . SER E 1 212 ? 74.971 48.257 93.569 1.00 66.10 212 SER E C 1
ATOM 9091 O O . SER E 1 212 ? 74.406 48.073 94.646 1.00 66.13 212 SER E O 1
ATOM 9094 N N . GLY E 1 213 ? 76.253 48.571 93.480 1.00 68.06 213 GLY E N 1
ATOM 9095 C CA . GLY E 1 213 ? 76.990 49.071 94.639 1.00 69.10 213 GLY E CA 1
ATOM 9096 C C . GLY E 1 213 ? 76.274 50.230 95.339 1.00 69.98 213 GLY E C 1
ATOM 9097 O O . GLY E 1 213 ? 76.301 50.337 96.559 1.00 71.11 213 GLY E O 1
ATOM 9098 N N . ARG E 1 214 ? 75.594 51.090 94.607 1.00 70.65 214 ARG E N 1
ATOM 9099 C CA . ARG E 1 214 ? 75.018 52.255 95.252 1.00 71.81 214 ARG E CA 1
ATOM 9100 C C . ARG E 1 214 ? 73.614 51.985 95.756 1.00 70.74 214 ARG E C 1
ATOM 9101 O O . ARG E 1 214 ? 72.802 52.916 95.879 1.00 71.02 214 ARG E O 1
ATOM 9109 N N . CYS E 1 215 ? 73.331 50.719 96.074 1.00 69.02 215 CYS E N 1
ATOM 9110 C CA . CYS E 1 215 ? 72.056 50.346 96.661 1.00 67.92 215 CYS E CA 1
ATOM 9111 C C . CYS E 1 215 ? 71.939 51.012 98.019 1.00 67.56 215 CYS E C 1
ATOM 9112 O O . CYS E 1 215 ? 72.929 51.174 98.689 1.00 67.66 215 CYS E O 1
ATOM 9115 N N . ASN E 1 216 ? 70.738 51.431 98.403 1.00 67.23 216 ASN E N 1
ATOM 9116 C CA . ASN E 1 216 ? 70.514 51.973 99.733 1.00 67.03 216 ASN E CA 1
ATOM 9117 C C . ASN E 1 216 ? 70.739 50.883 100.780 1.00 67.29 216 ASN E C 1
ATOM 9118 O O . ASN E 1 216 ? 70.687 49.704 100.458 1.00 66.45 216 ASN E O 1
ATOM 9123 N N . LYS E 1 217 ? 71.016 51.302 102.018 1.00 68.18 217 LYS E N 1
ATOM 9124 C CA . LYS E 1 217 ? 71.339 50.416 103.132 1.00 69.00 217 LYS E CA 1
ATOM 9125 C C . LYS E 1 217 ? 70.456 50.730 104.347 1.00 69.57 217 LYS E C 1
ATOM 9126 O O . LYS E 1 217 ? 70.028 51.853 104.525 1.00 69.48 217 LYS E O 1
ATOM 9132 N N . ASN E 1 218 ? 70.152 49.722 105.164 1.00 70.45 218 ASN E N 1
ATOM 9133 C CA . ASN E 1 218 ? 69.358 49.931 106.378 1.00 70.88 218 ASN E CA 1
ATOM 9134 C C . ASN E 1 218 ? 70.272 50.272 107.536 1.00 70.98 218 ASN E C 1
ATOM 9135 O O . ASN E 1 218 ? 71.457 50.524 107.320 1.00 70.52 218 ASN E O 1
ATOM 9140 N N . ASP E 1 219 ? 69.718 50.307 108.743 1.00 71.33 219 ASP E N 1
ATOM 9141 C CA . ASP E 1 219 ? 70.487 50.706 109.916 1.00 72.29 219 ASP E CA 1
ATOM 9142 C C . ASP E 1 219 ? 71.666 49.755 110.230 1.00 71.79 219 ASP E C 1
ATOM 9143 O O . ASP E 1 219 ? 72.722 50.181 110.743 1.00 72.01 219 ASP E O 1
ATOM 9148 N N . SER E 1 220 ? 71.484 48.479 109.902 1.00 70.84 220 SER E N 1
ATOM 9149 C CA . SER E 1 220 ? 72.500 47.466 110.145 1.00 70.02 220 SER E CA 1
ATOM 9150 C C . SER E 1 220 ? 73.434 47.324 108.961 1.00 69.20 220 SER E C 1
ATOM 9151 O O . SER E 1 220 ? 74.174 46.372 108.858 1.00 68.91 220 SER E O 1
ATOM 9154 N N . ASP E 1 221 ? 73.368 48.283 108.061 1.00 68.74 221 ASP E N 1
ATOM 9155 C CA . ASP E 1 221 ? 74.239 48.362 106.923 1.00 68.60 221 ASP E CA 1
ATOM 9156 C C . ASP E 1 221 ? 73.978 47.217 105.949 1.00 67.63 221 ASP E C 1
ATOM 9157 O O . ASP E 1 221 ? 74.869 46.770 105.207 1.00 67.21 221 ASP E O 1
ATOM 9162 N N . GLU E 1 222 ? 72.738 46.750 105.939 1.00 66.54 222 GLU E N 1
ATOM 9163 C CA . GLU E 1 222 ? 72.330 45.792 104.925 1.00 65.90 222 GLU E CA 1
ATOM 9164 C C . GLU E 1 222 ? 71.775 46.536 103.725 1.00 65.42 222 GLU E C 1
ATOM 9165 O O . GLU E 1 222 ? 71.183 47.580 103.864 1.00 65.01 222 GLU E O 1
ATOM 9171 N N . LYS E 1 223 ? 71.953 45.962 102.547 1.00 65.40 223 LYS E N 1
ATOM 9172 C CA . LYS E 1 223 ? 71.319 46.445 101.352 1.00 65.41 223 LYS E CA 1
ATOM 9173 C C . LYS E 1 223 ? 69.811 46.245 101.457 1.00 64.92 223 LYS E C 1
ATOM 9174 O O . LYS E 1 223 ? 69.343 45.122 101.621 1.00 64.48 223 LYS E O 1
ATOM 9180 N N . VAL E 1 224 ? 69.074 47.354 101.382 1.00 64.44 224 VAL E N 1
ATOM 9181 C CA . VAL E 1 224 ? 67.612 47.343 101.399 1.00 63.70 224 VAL E CA 1
ATOM 9182 C C . VAL E 1 224 ? 66.999 47.759 100.105 1.00 62.91 224 VAL E C 1
ATOM 9183 O O . VAL E 1 224 ? 67.496 48.603 99.398 1.00 62.68 224 VAL E O 1
ATOM 9187 N N . LEU E 1 225 ? 65.831 47.198 99.884 1.00 62.44 225 LEU E N 1
ATOM 9188 C CA . LEU E 1 225 ? 64.928 47.621 98.847 1.00 61.53 225 LEU E CA 1
ATOM 9189 C C . LEU E 1 225 ? 64.112 48.830 99.335 1.00 61.12 225 LEU E C 1
ATOM 9190 O O . LEU E 1 225 ? 63.989 49.097 100.550 1.00 60.69 225 LEU E O 1
ATOM 9195 N N . PRO E 1 226 ? 63.545 49.575 98.396 1.00 60.31 226 PRO E N 1
ATOM 9196 C CA . PRO E 1 226 ? 62.679 50.664 98.773 1.00 60.44 226 PRO E CA 1
ATOM 9197 C C . PRO E 1 226 ? 61.568 50.255 99.678 1.00 60.09 226 PRO E C 1
ATOM 9198 O O . PRO E 1 226 ? 60.999 51.102 100.339 1.00 61.17 226 PRO E O 1
ATOM 9202 N N . ASN E 1 227 ? 61.230 48.978 99.690 1.00 59.69 227 ASN E N 1
ATOM 9203 C CA . ASN E 1 227 ? 60.171 48.529 100.529 1.00 59.68 227 ASN E CA 1
ATOM 9204 C C . ASN E 1 227 ? 60.726 48.209 101.918 1.00 60.29 227 ASN E C 1
ATOM 9205 O O . ASN E 1 227 ? 60.007 47.828 102.831 1.00 60.68 227 ASN E O 1
ATOM 9210 N N . GLY E 1 228 ? 62.024 48.402 102.084 1.00 60.87 228 GLY E N 1
ATOM 9211 C CA . GLY E 1 228 ? 62.663 48.204 103.370 1.00 61.04 228 GLY E CA 1
ATOM 9212 C C . GLY E 1 228 ? 63.101 46.778 103.689 1.00 61.00 228 GLY E C 1
ATOM 9213 O O . GLY E 1 228 ? 63.663 46.537 104.757 1.00 61.95 228 GLY E O 1
ATOM 9214 N N . ILE E 1 229 ? 62.872 45.826 102.797 1.00 59.95 229 ILE E N 1
ATOM 9215 C CA . ILE E 1 229 ? 63.462 44.518 103.000 1.00 59.41 229 ILE E CA 1
ATOM 9216 C C . ILE E 1 229 ? 64.949 44.474 102.569 1.00 58.70 229 ILE E C 1
ATOM 9217 O O . ILE E 1 229 ? 65.349 45.037 101.569 1.00 57.84 229 ILE E O 1
ATOM 9222 N N . ALA E 1 230 ? 65.765 43.848 103.399 1.00 58.48 230 ALA E N 1
ATOM 9223 C CA . ALA E 1 230 ? 67.118 43.442 103.026 1.00 58.19 230 ALA E CA 1
ATOM 9224 C C . ALA E 1 230 ? 66.992 42.300 102.072 1.00 58.52 230 ALA E C 1
ATOM 9225 O O . ALA E 1 230 ? 66.601 41.207 102.457 1.00 59.28 230 ALA E O 1
ATOM 9227 N N . TRP E 1 231 ? 67.339 42.526 100.832 1.00 58.75 231 TRP E N 1
ATOM 9228 C CA . TRP E 1 231 ? 67.102 41.536 99.806 1.00 59.15 231 TRP E CA 1
ATOM 9229 C C . TRP E 1 231 ? 67.992 40.285 99.892 1.00 59.45 231 TRP E C 1
ATOM 9230 O O . TRP E 1 231 ? 67.476 39.185 99.749 1.00 60.88 231 TRP E O 1
ATOM 9241 N N . ILE E 1 232 ? 69.292 40.411 100.159 1.00 59.38 232 ILE E N 1
ATOM 9242 C CA . ILE E 1 232 ? 70.163 39.198 100.194 1.00 58.67 232 ILE E CA 1
ATOM 9243 C C . ILE E 1 232 ? 69.606 38.051 101.095 1.00 58.39 232 ILE E C 1
ATOM 9244 O O . ILE E 1 232 ? 69.373 36.915 100.616 1.00 58.09 232 ILE E O 1
ATOM 9249 N N . PRO E 1 233 ? 69.391 38.344 102.372 1.00 57.88 233 PRO E N 1
ATOM 9250 C CA . PRO E 1 233 ? 68.823 37.403 103.300 1.00 58.32 233 PRO E CA 1
ATOM 9251 C C . PRO E 1 233 ? 67.535 36.858 102.812 1.00 58.57 233 PRO E C 1
ATOM 9252 O O . PRO E 1 233 ? 67.334 35.638 102.811 1.00 59.73 233 PRO E O 1
ATOM 9256 N N . HIS E 1 234 ? 66.696 37.762 102.354 1.00 58.41 234 HIS E N 1
ATOM 9257 C CA . HIS E 1 234 ? 65.408 37.389 101.842 1.00 58.79 234 HIS E CA 1
ATOM 9258 C C . HIS E 1 234 ? 65.580 36.403 100.713 1.00 58.58 234 HIS E C 1
ATOM 9259 O O . HIS E 1 234 ? 64.758 35.511 100.548 1.00 58.81 234 HIS E O 1
ATOM 9266 N N . LEU E 1 235 ? 66.639 36.591 99.926 1.00 58.56 235 LEU E N 1
ATOM 9267 C CA . LEU E 1 235 ? 66.909 35.714 98.792 1.00 58.51 235 LEU E CA 1
ATOM 9268 C C . LEU E 1 235 ? 67.252 34.357 99.333 1.00 58.26 235 LEU E C 1
ATOM 9269 O O . LEU E 1 235 ? 66.646 33.367 98.926 1.00 57.14 235 LEU E O 1
ATOM 9274 N N . VAL E 1 236 ? 68.212 34.320 100.269 1.00 58.87 236 VAL E N 1
ATOM 9275 C CA . VAL E 1 236 ? 68.805 33.039 100.667 1.00 58.64 236 VAL E CA 1
ATOM 9276 C C . VAL E 1 236 ? 67.708 32.288 101.416 1.00 59.77 236 VAL E C 1
ATOM 9277 O O . VAL E 1 236 ? 67.653 31.046 101.453 1.00 59.63 236 VAL E O 1
ATOM 9281 N N . GLN E 1 237 ? 66.771 33.052 101.946 1.00 59.94 237 GLN E N 1
ATOM 9282 C CA . GLN E 1 237 ? 65.663 32.410 102.560 1.00 60.67 237 GLN E CA 1
ATOM 9283 C C . GLN E 1 237 ? 64.683 31.774 101.573 1.00 60.14 237 GLN E C 1
ATOM 9284 O O . GLN E 1 237 ? 64.201 30.655 101.790 1.00 59.95 237 GLN E O 1
ATOM 9290 N N . THR E 1 238 ? 64.321 32.518 100.532 1.00 59.62 238 THR E N 1
ATOM 9291 C CA . THR E 1 238 ? 63.424 31.985 99.526 1.00 58.48 238 THR E CA 1
ATOM 9292 C C . THR E 1 238 ? 64.087 30.724 99.006 1.00 57.99 238 THR E C 1
ATOM 9293 O O . THR E 1 238 ? 63.454 29.675 99.008 1.00 58.38 238 THR E O 1
ATOM 9297 N N . ILE E 1 239 ? 65.384 30.799 98.690 1.00 56.73 239 ILE E N 1
ATOM 9298 C CA . ILE E 1 239 ? 66.165 29.599 98.358 1.00 56.98 239 ILE E CA 1
ATOM 9299 C C . ILE E 1 239 ? 65.964 28.493 99.382 1.00 56.65 239 ILE E C 1
ATOM 9300 O O . ILE E 1 239 ? 65.721 27.327 99.030 1.00 56.50 239 ILE E O 1
ATOM 9305 N N . THR E 1 240 ? 66.057 28.844 100.647 1.00 56.12 240 THR E N 1
ATOM 9306 C CA . THR E 1 240 ? 65.938 27.809 101.664 1.00 56.38 240 THR E CA 1
ATOM 9307 C C . THR E 1 240 ? 64.556 27.153 101.607 1.00 56.26 240 THR E C 1
ATOM 9308 O O . THR E 1 240 ? 64.433 25.949 101.568 1.00 55.79 240 THR E O 1
ATOM 9312 N N . GLU E 1 241 ? 63.526 27.966 101.523 1.00 56.63 241 GLU E N 1
ATOM 9313 C CA . GLU E 1 241 ? 62.188 27.458 101.525 1.00 57.26 241 GLU E CA 1
ATOM 9314 C C . GLU E 1 241 ? 61.948 26.614 100.274 1.00 57.77 241 GLU E C 1
ATOM 9315 O O . GLU E 1 241 ? 61.265 25.579 100.329 1.00 57.60 241 GLU E O 1
ATOM 9321 N N . VAL E 1 242 ? 62.508 27.045 99.142 1.00 57.92 242 VAL E N 1
ATOM 9322 C CA . VAL E 1 242 ? 62.432 26.211 97.957 1.00 58.23 242 VAL E CA 1
ATOM 9323 C C . VAL E 1 242 ? 63.268 24.926 98.190 1.00 58.56 242 VAL E C 1
ATOM 9324 O O . VAL E 1 242 ? 62.718 23.829 98.155 1.00 57.32 242 VAL E O 1
ATOM 9328 N N . ALA E 1 243 ? 64.563 25.069 98.491 1.00 59.49 243 ALA E N 1
ATOM 9329 C CA . ALA E 1 243 ? 65.442 23.891 98.686 1.00 60.08 243 ALA E CA 1
ATOM 9330 C C . ALA E 1 243 ? 64.736 22.865 99.561 1.00 61.08 243 ALA E C 1
ATOM 9331 O O . ALA E 1 243 ? 64.898 21.656 99.353 1.00 62.91 243 ALA E O 1
ATOM 9333 N N . LEU E 1 244 ? 63.943 23.334 100.529 1.00 60.51 244 LEU E N 1
ATOM 9334 C CA . LEU E 1 244 ? 63.236 22.434 101.436 1.00 59.89 244 LEU E CA 1
ATOM 9335 C C . LEU E 1 244 ? 61.717 22.328 101.179 1.00 60.34 244 LEU E C 1
ATOM 9336 O O . LEU E 1 244 ? 60.986 21.828 102.029 1.00 60.09 244 LEU E O 1
ATOM 9341 N N . ASN E 1 245 ? 61.249 22.720 99.989 1.00 60.95 245 ASN E N 1
ATOM 9342 C CA . ASN E 1 245 ? 59.822 22.572 99.637 1.00 60.45 245 ASN E CA 1
ATOM 9343 C C . ASN E 1 245 ? 59.467 21.103 99.446 1.00 60.81 245 ASN E C 1
ATOM 9344 O O . ASN E 1 245 ? 60.259 20.235 99.792 1.00 60.84 245 ASN E O 1
ATOM 9349 N N . LYS E 1 246 ? 58.269 20.812 98.934 1.00 61.54 246 LYS E N 1
ATOM 9350 C CA . LYS E 1 246 ? 57.770 19.415 98.908 1.00 61.22 246 LYS E CA 1
ATOM 9351 C C . LYS E 1 246 ? 58.326 18.609 97.756 1.00 60.71 246 LYS E C 1
ATOM 9352 O O . LYS E 1 246 ? 58.174 17.422 97.759 1.00 61.21 246 LYS E O 1
ATOM 9358 N N . SER E 1 247 ? 58.993 19.262 96.809 1.00 60.50 247 SER E N 1
ATOM 9359 C CA . SER E 1 247 ? 59.201 18.760 95.434 1.00 60.30 247 SER E CA 1
ATOM 9360 C C . SER E 1 247 ? 60.636 18.306 95.253 1.00 60.44 247 SER E C 1
ATOM 9361 O O . SER E 1 247 ? 61.494 18.684 96.008 1.00 60.12 247 SER E O 1
ATOM 9364 N N . GLU E 1 248 ? 60.904 17.513 94.237 1.00 60.85 248 GLU E N 1
ATOM 9365 C CA . GLU E 1 248 ? 62.247 16.985 94.097 1.00 62.35 248 GLU E CA 1
ATOM 9366 C C . GLU E 1 248 ? 63.128 17.906 93.273 1.00 62.29 248 GLU E C 1
ATOM 9367 O O . GLU E 1 248 ? 62.636 18.650 92.443 1.00 62.51 248 GLU E O 1
ATOM 9373 N N . SER E 1 249 ? 64.431 17.833 93.510 1.00 62.83 249 SER E N 1
ATOM 9374 C CA . SER E 1 249 ? 65.418 18.450 92.640 1.00 62.90 249 SER E CA 1
ATOM 9375 C C . SER E 1 249 ? 65.424 17.683 91.317 1.00 63.22 249 SER E C 1
ATOM 9376 O O . SER E 1 249 ? 64.917 16.538 91.267 1.00 63.26 249 SER E O 1
ATOM 9379 N N . ILE E 1 250 ? 66.002 18.311 90.272 1.00 63.55 250 ILE E N 1
ATOM 9380 C CA . ILE E 1 250 ? 66.006 17.812 88.880 1.00 63.58 250 ILE E CA 1
ATOM 9381 C C . ILE E 1 250 ? 67.383 17.263 88.510 1.00 64.32 250 ILE E C 1
ATOM 9382 O O . ILE E 1 250 ? 68.387 17.958 88.595 1.00 63.93 250 ILE E O 1
ATOM 9387 N N . PHE E 1 251 ? 67.413 15.994 88.115 1.00 65.81 251 PHE E N 1
ATOM 9388 C CA . PHE E 1 251 ? 68.641 15.300 87.711 1.00 66.79 251 PHE E CA 1
ATOM 9389 C C . PHE E 1 251 ? 68.700 15.395 86.228 1.00 68.29 251 PHE E C 1
ATOM 9390 O O . PHE E 1 251 ? 67.739 15.039 85.565 1.00 68.10 251 PHE E O 1
ATOM 9398 N N . VAL E 1 252 ? 69.793 15.921 85.696 1.00 70.65 252 VAL E N 1
ATOM 9399 C CA . VAL E 1 252 ? 69.883 16.186 84.255 1.00 72.15 252 VAL E CA 1
ATOM 9400 C C . VAL E 1 252 ? 70.784 15.184 83.558 1.00 74.85 252 VAL E C 1
ATOM 9401 O O . VAL E 1 252 ? 72.023 15.292 83.597 1.00 75.37 252 VAL E O 1
ATOM 9405 N N . ASP E 1 253 ? 70.158 14.217 82.905 1.00 77.18 253 ASP E N 1
ATOM 9406 C CA . ASP E 1 253 ? 70.889 13.194 82.222 1.00 79.51 253 ASP E CA 1
ATOM 9407 C C . ASP E 1 253 ? 70.576 13.268 80.722 1.00 80.57 253 ASP E C 1
ATOM 9408 O O . ASP E 1 253 ? 69.673 13.995 80.310 1.00 80.57 253 ASP E O 1
ATOM 9413 N N . LYS E 1 254 ? 71.323 12.506 79.922 1.00 82.09 254 LYS E N 1
ATOM 9414 C CA . LYS E 1 254 ? 71.141 12.448 78.454 1.00 83.16 254 LYS E CA 1
ATOM 9415 C C . LYS E 1 254 ? 69.678 12.325 78.030 1.00 83.95 254 LYS E C 1
ATOM 9416 O O . LYS E 1 254 ? 69.261 12.942 77.056 1.00 83.57 254 LYS E O 1
ATOM 9422 N N . ASN E 1 255 ? 68.916 11.519 78.777 1.00 85.38 255 ASN E N 1
ATOM 9423 C CA . ASN E 1 255 ? 67.463 11.352 78.596 1.00 86.20 255 ASN E CA 1
ATOM 9424 C C . ASN E 1 255 ? 66.756 12.689 78.569 1.00 86.95 255 ASN E C 1
ATOM 9425 O O . ASN E 1 255 ? 65.866 12.910 77.758 1.00 86.78 255 ASN E O 1
ATOM 9430 N N . LEU E 1 256 ? 67.168 13.574 79.472 1.00 88.02 256 LEU E N 1
ATOM 9431 C CA . LEU E 1 256 ? 66.560 14.904 79.615 1.00 89.01 256 LEU E CA 1
ATOM 9432 C C . LEU E 1 256 ? 67.156 15.959 78.653 1.00 89.95 256 LEU E C 1
ATOM 9433 O O . LEU E 1 256 ? 66.427 16.830 78.206 1.00 90.41 256 LEU E O 1
ATOM 9438 N N . ILE E 1 257 ? 68.458 15.882 78.342 1.00 91.24 257 ILE E N 1
ATOM 9439 C CA . ILE E 1 257 ? 69.041 16.536 77.139 1.00 91.80 257 ILE E CA 1
ATOM 9440 C C . ILE E 1 257 ? 68.210 16.240 75.856 1.00 92.62 257 ILE E C 1
ATOM 9441 O O . ILE E 1 257 ? 67.725 17.175 75.189 1.00 93.26 257 ILE E O 1
ATOM 9446 N N . ASP E 1 258 ? 68.051 14.960 75.514 1.00 92.71 258 ASP E N 1
ATOM 9447 C CA . ASP E 1 258 ? 67.206 14.565 74.378 1.00 92.65 258 ASP E CA 1
ATOM 9448 C C . ASP E 1 258 ? 65.733 14.714 74.721 1.00 92.69 258 ASP E C 1
ATOM 9449 O O . ASP E 1 258 ? 64.944 15.141 73.886 1.00 92.93 258 ASP E O 1
ATOM 9454 N N . VAL F 1 8 ? 41.934 71.078 64.724 1.00 76.53 8 VAL F N 1
ATOM 9455 C CA . VAL F 1 8 ? 43.047 71.364 65.677 1.00 76.01 8 VAL F CA 1
ATOM 9456 C C . VAL F 1 8 ? 42.644 72.348 66.808 1.00 75.81 8 VAL F C 1
ATOM 9457 O O . VAL F 1 8 ? 41.883 73.310 66.588 1.00 75.41 8 VAL F O 1
ATOM 9461 N N . ARG F 1 9 ? 43.159 72.063 68.011 1.00 75.16 9 ARG F N 1
ATOM 9462 C CA . ARG F 1 9 ? 42.967 72.905 69.214 1.00 74.64 9 ARG F CA 1
ATOM 9463 C C . ARG F 1 9 ? 44.228 73.713 69.487 1.00 73.44 9 ARG F C 1
ATOM 9464 O O . ARG F 1 9 ? 45.295 73.407 68.957 1.00 73.39 9 ARG F O 1
ATOM 9472 N N . GLY F 1 10 ? 44.104 74.733 70.323 1.00 72.18 10 GLY F N 1
ATOM 9473 C CA . GLY F 1 10 ? 45.257 75.501 70.753 1.00 71.61 10 GLY F CA 1
ATOM 9474 C C . GLY F 1 10 ? 46.235 74.617 71.525 1.00 71.41 10 GLY F C 1
ATOM 9475 O O . GLY F 1 10 ? 45.804 73.708 72.257 1.00 72.12 10 GLY F O 1
ATOM 9476 N N . TRP F 1 11 ? 47.542 74.875 71.358 1.00 70.06 11 TRP F N 1
ATOM 9477 C CA . TRP F 1 11 ? 48.609 74.198 72.093 1.00 69.04 11 TRP F CA 1
ATOM 9478 C C . TRP F 1 11 ? 48.712 74.661 73.563 1.00 67.91 11 TRP F C 1
ATOM 9479 O O . TRP F 1 11 ? 49.758 75.088 74.018 1.00 67.43 11 TRP F O 1
ATOM 9490 N N . SER F 1 12 ? 47.646 74.478 74.332 1.00 66.97 12 SER F N 1
ATOM 9491 C CA . SER F 1 12 ? 47.648 74.865 75.740 1.00 66.45 12 SER F CA 1
ATOM 9492 C C . SER F 1 12 ? 48.806 74.272 76.562 1.00 65.95 12 SER F C 1
ATOM 9493 O O . SER F 1 12 ? 49.289 74.892 77.504 1.00 64.95 12 SER F O 1
ATOM 9496 N N . GLY F 1 13 ? 49.255 73.076 76.184 1.00 66.36 13 GLY F N 1
ATOM 9497 C CA . GLY F 1 13 ? 50.363 72.388 76.860 1.00 66.24 13 GLY F CA 1
ATOM 9498 C C . GLY F 1 13 ? 51.643 73.195 77.039 1.00 66.17 13 GLY F C 1
ATOM 9499 O O . GLY F 1 13 ? 52.330 73.056 78.040 1.00 64.79 13 GLY F O 1
ATOM 9500 N N . ILE F 1 14 ? 51.965 74.060 76.087 1.00 66.80 14 ILE F N 1
ATOM 9501 C CA . ILE F 1 14 ? 53.263 74.732 76.154 1.00 67.70 14 ILE F CA 1
ATOM 9502 C C . ILE F 1 14 ? 53.363 75.682 77.343 1.00 67.16 14 ILE F C 1
ATOM 9503 O O . ILE F 1 14 ? 54.457 76.014 77.784 1.00 67.08 14 ILE F O 1
ATOM 9508 N N . ASN F 1 15 ? 52.222 76.076 77.890 1.00 67.13 15 ASN F N 1
ATOM 9509 C CA . ASN F 1 15 ? 52.212 76.829 79.142 1.00 66.78 15 ASN F CA 1
ATOM 9510 C C . ASN F 1 15 ? 52.803 76.012 80.280 1.00 67.44 15 ASN F C 1
ATOM 9511 O O . ASN F 1 15 ? 53.240 76.572 81.265 1.00 68.04 15 ASN F O 1
ATOM 9516 N N . THR F 1 16 ? 52.814 74.688 80.172 1.00 68.34 16 THR F N 1
ATOM 9517 C CA . THR F 1 16 ? 53.354 73.871 81.261 1.00 68.53 16 THR F CA 1
ATOM 9518 C C . THR F 1 16 ? 54.866 73.933 81.253 1.00 69.32 16 THR F C 1
ATOM 9519 O O . THR F 1 16 ? 55.501 73.703 82.268 1.00 69.32 16 THR F O 1
ATOM 9523 N N . PHE F 1 17 ? 55.454 74.256 80.116 1.00 70.16 17 PHE F N 1
ATOM 9524 C CA . PHE F 1 17 ? 56.904 74.314 80.065 1.00 71.14 17 PHE F CA 1
ATOM 9525 C C . PHE F 1 17 ? 57.434 75.418 80.977 1.00 71.75 17 PHE F C 1
ATOM 9526 O O . PHE F 1 17 ? 56.685 76.267 81.467 1.00 71.19 17 PHE F O 1
ATOM 9534 N N . ALA F 1 18 ? 58.734 75.383 81.220 1.00 72.73 18 ALA F N 1
ATOM 9535 C CA . ALA F 1 18 ? 59.383 76.456 81.956 1.00 73.20 18 ALA F CA 1
ATOM 9536 C C . ALA F 1 18 ? 59.334 77.670 81.048 1.00 73.61 18 ALA F C 1
ATOM 9537 O O . ALA F 1 18 ? 59.349 77.512 79.825 1.00 73.47 18 ALA F O 1
ATOM 9539 N N . PRO F 1 19 ? 59.247 78.883 81.626 1.00 74.10 19 PRO F N 1
ATOM 9540 C CA . PRO F 1 19 ? 59.242 80.103 80.794 1.00 74.45 19 PRO F CA 1
ATOM 9541 C C . PRO F 1 19 ? 60.459 80.261 79.841 1.00 74.64 19 PRO F C 1
ATOM 9542 O O . PRO F 1 19 ? 60.297 80.731 78.704 1.00 74.52 19 PRO F O 1
ATOM 9546 N N . ALA F 1 20 ? 61.651 79.858 80.282 1.00 74.87 20 ALA F N 1
ATOM 9547 C CA . ALA F 1 20 ? 62.816 79.756 79.365 1.00 74.84 20 ALA F CA 1
ATOM 9548 C C . ALA F 1 20 ? 62.533 78.869 78.158 1.00 74.65 20 ALA F C 1
ATOM 9549 O O . ALA F 1 20 ? 62.816 79.261 77.039 1.00 74.18 20 ALA F O 1
ATOM 9551 N N . THR F 1 21 ? 61.983 77.676 78.410 1.00 75.18 21 THR F N 1
ATOM 9552 C CA . THR F 1 21 ? 61.591 76.708 77.360 1.00 75.24 21 THR F CA 1
ATOM 9553 C C . THR F 1 21 ? 60.467 77.244 76.464 1.00 75.40 21 THR F C 1
ATOM 9554 O O . THR F 1 21 ? 60.434 76.940 75.272 1.00 74.83 21 THR F O 1
ATOM 9558 N N . GLN F 1 22 ? 59.575 78.066 77.020 1.00 75.78 22 GLN F N 1
ATOM 9559 C CA . GLN F 1 22 ? 58.495 78.649 76.217 1.00 76.06 22 GLN F CA 1
ATOM 9560 C C . GLN F 1 22 ? 58.963 79.639 75.130 1.00 77.10 22 GLN F C 1
ATOM 9561 O O . GLN F 1 22 ? 58.531 79.515 73.984 1.00 77.35 22 GLN F O 1
ATOM 9567 N N . THR F 1 23 ? 59.837 80.597 75.445 1.00 78.18 23 THR F N 1
ATOM 9568 C CA . THR F 1 23 ? 60.268 81.529 74.397 1.00 79.52 23 THR F CA 1
ATOM 9569 C C . THR F 1 23 ? 61.129 80.845 73.355 1.00 80.41 23 THR F C 1
ATOM 9570 O O . THR F 1 23 ? 60.839 81.011 72.190 1.00 81.07 23 THR F O 1
ATOM 9574 N N . LYS F 1 24 ? 62.136 80.054 73.735 1.00 81.65 24 LYS F N 1
ATOM 9575 C CA . LYS F 1 24 ? 62.925 79.295 72.727 1.00 82.72 24 LYS F CA 1
ATOM 9576 C C . LYS F 1 24 ? 62.038 78.404 71.865 1.00 83.30 24 LYS F C 1
ATOM 9577 O O . LYS F 1 24 ? 62.264 78.282 70.664 1.00 83.48 24 LYS F O 1
ATOM 9583 N N . LEU F 1 25 ? 61.073 77.737 72.502 1.00 83.99 25 LEU F N 1
ATOM 9584 C CA . LEU F 1 25 ? 60.055 76.956 71.794 1.00 84.34 25 LEU F CA 1
ATOM 9585 C C . LEU F 1 25 ? 59.329 77.871 70.775 1.00 84.44 25 LEU F C 1
ATOM 9586 O O . LEU F 1 25 ? 59.392 77.632 69.575 1.00 84.00 25 LEU F O 1
ATOM 9591 N N . LEU F 1 26 ? 58.704 78.946 71.249 1.00 84.71 26 LEU F N 1
ATOM 9592 C CA . LEU F 1 26 ? 58.019 79.897 70.356 1.00 85.24 26 LEU F CA 1
ATOM 9593 C C . LEU F 1 26 ? 58.942 80.517 69.289 1.00 85.93 26 LEU F C 1
ATOM 9594 O O . LEU F 1 26 ? 58.553 80.650 68.134 1.00 86.47 26 LEU F O 1
ATOM 9599 N N . GLU F 1 27 ? 60.161 80.888 69.659 1.00 86.39 27 GLU F N 1
ATOM 9600 C CA . GLU F 1 27 ? 61.138 81.355 68.682 1.00 86.74 27 GLU F CA 1
ATOM 9601 C C . GLU F 1 27 ? 61.382 80.293 67.618 1.00 86.76 27 GLU F C 1
ATOM 9602 O O . GLU F 1 27 ? 61.095 80.524 66.469 1.00 86.74 27 GLU F O 1
ATOM 9608 N N . LEU F 1 28 ? 61.869 79.113 67.989 1.00 87.47 28 LEU F N 1
ATOM 9609 C CA . LEU F 1 28 ? 62.043 78.007 67.005 1.00 87.79 28 LEU F CA 1
ATOM 9610 C C . LEU F 1 28 ? 60.807 77.755 66.149 1.00 87.61 28 LEU F C 1
ATOM 9611 O O . LEU F 1 28 ? 60.918 77.367 64.997 1.00 87.44 28 LEU F O 1
ATOM 9616 N N . LEU F 1 29 ? 59.639 77.958 66.750 1.00 87.56 29 LEU F N 1
ATOM 9617 C CA . LEU F 1 29 ? 58.348 77.708 66.117 1.00 87.45 29 LEU F CA 1
ATOM 9618 C C . LEU F 1 29 ? 58.011 78.798 65.126 1.00 87.70 29 LEU F C 1
ATOM 9619 O O . LEU F 1 29 ? 57.211 78.592 64.217 1.00 87.51 29 LEU F O 1
ATOM 9624 N N . GLY F 1 30 ? 58.603 79.974 65.349 1.00 88.17 30 GLY F N 1
ATOM 9625 C CA . GLY F 1 30 ? 58.503 81.111 64.447 1.00 88.36 30 GLY F CA 1
ATOM 9626 C C . GLY F 1 30 ? 59.291 80.922 63.157 1.00 88.70 30 GLY F C 1
ATOM 9627 O O . GLY F 1 30 ? 58.715 80.856 62.076 1.00 88.79 30 GLY F O 1
ATOM 9628 N N . ASN F 1 31 ? 60.613 80.817 63.248 1.00 89.00 31 ASN F N 1
ATOM 9629 C CA . ASN F 1 31 ? 61.424 80.682 62.029 1.00 88.89 31 ASN F CA 1
ATOM 9630 C C . ASN F 1 31 ? 61.159 79.380 61.262 1.00 88.92 31 ASN F C 1
ATOM 9631 O O . ASN F 1 31 ? 61.727 79.166 60.191 1.00 88.85 31 ASN F O 1
ATOM 9636 N N . LEU F 1 32 ? 60.271 78.538 61.800 1.00 88.93 32 LEU F N 1
ATOM 9637 C CA . LEU F 1 32 ? 59.568 77.527 60.995 1.00 88.89 32 LEU F CA 1
ATOM 9638 C C . LEU F 1 32 ? 58.578 78.197 60.035 1.00 89.58 32 LEU F C 1
ATOM 9639 O O . LEU F 1 32 ? 58.690 78.065 58.819 1.00 89.31 32 LEU F O 1
ATOM 9644 N N . LYS F 1 33 ? 57.618 78.930 60.594 1.00 90.60 33 LYS F N 1
ATOM 9645 C CA . LYS F 1 33 ? 56.637 79.665 59.782 1.00 91.11 33 LYS F CA 1
ATOM 9646 C C . LYS F 1 33 ? 57.255 80.782 58.911 1.00 91.18 33 LYS F C 1
ATOM 9647 O O . LYS F 1 33 ? 56.588 81.269 57.999 1.00 91.21 33 LYS F O 1
ATOM 9653 N N . GLN F 1 34 ? 58.518 81.160 59.161 1.00 91.36 34 GLN F N 1
ATOM 9654 C CA . GLN F 1 34 ? 59.244 82.147 58.300 1.00 91.54 34 GLN F CA 1
ATOM 9655 C C . GLN F 1 34 ? 59.865 81.577 57.016 1.00 91.11 34 GLN F C 1
ATOM 9656 O O . GLN F 1 34 ? 60.390 82.328 56.209 1.00 91.16 34 GLN F O 1
ATOM 9662 N N . GLU F 1 35 ? 59.802 80.258 56.835 1.00 90.89 35 GLU F N 1
ATOM 9663 C CA . GLU F 1 35 ? 60.174 79.591 55.564 1.00 90.45 35 GLU F CA 1
ATOM 9664 C C . GLU F 1 35 ? 58.947 78.828 55.083 1.00 89.12 35 GLU F C 1
ATOM 9665 O O . GLU F 1 35 ? 59.042 77.754 54.490 1.00 88.48 35 GLU F O 1
ATOM 9671 N N . ASP F 1 36 ? 57.791 79.408 55.385 1.00 87.94 36 ASP F N 1
ATOM 9672 C CA . ASP F 1 36 ? 56.473 78.840 55.097 1.00 86.88 36 ASP F CA 1
ATOM 9673 C C . ASP F 1 36 ? 56.232 77.390 55.515 1.00 85.34 36 ASP F C 1
ATOM 9674 O O . ASP F 1 36 ? 55.311 76.752 55.012 1.00 85.58 36 ASP F O 1
ATOM 9679 N N . VAL F 1 37 ? 57.010 76.894 56.473 1.00 83.35 37 VAL F N 1
ATOM 9680 C CA . VAL F 1 37 ? 56.709 75.615 57.072 1.00 81.64 37 VAL F CA 1
ATOM 9681 C C . VAL F 1 37 ? 55.699 75.934 58.155 1.00 80.81 37 VAL F C 1
ATOM 9682 O O . VAL F 1 37 ? 56.041 76.082 59.333 1.00 80.70 37 VAL F O 1
ATOM 9686 N N . ASN F 1 38 ? 54.446 76.060 57.740 1.00 79.51 38 ASN F N 1
ATOM 9687 C CA . ASN F 1 38 ? 53.351 76.376 58.665 1.00 78.62 38 ASN F CA 1
ATOM 9688 C C . ASN F 1 38 ? 52.782 75.166 59.426 1.00 77.33 38 ASN F C 1
ATOM 9689 O O . ASN F 1 38 ? 51.826 75.304 60.186 1.00 77.60 38 ASN F O 1
ATOM 9694 N N . SER F 1 39 ? 53.383 73.995 59.239 1.00 75.53 39 SER F N 1
ATOM 9695 C CA . SER F 1 39 ? 52.861 72.771 59.806 1.00 74.24 39 SER F CA 1
ATOM 9696 C C . SER F 1 39 ? 53.911 71.646 59.714 1.00 73.59 39 SER F C 1
ATOM 9697 O O . SER F 1 39 ? 54.813 71.709 58.866 1.00 73.30 39 SER F O 1
ATOM 9700 N N . LEU F 1 40 ? 53.814 70.657 60.611 1.00 72.36 40 LEU F N 1
ATOM 9701 C CA . LEU F 1 40 ? 54.664 69.440 60.576 1.00 71.71 40 LEU F CA 1
ATOM 9702 C C . LEU F 1 40 ? 53.856 68.256 61.059 1.00 71.05 40 LEU F C 1
ATOM 9703 O O . LEU F 1 40 ? 53.117 68.371 62.024 1.00 71.51 40 LEU F O 1
ATOM 9708 N N . THR F 1 41 ? 53.988 67.114 60.403 1.00 70.52 41 THR F N 1
ATOM 9709 C CA . THR F 1 41 ? 53.501 65.863 60.981 1.00 70.26 41 THR F CA 1
ATOM 9710 C C . THR F 1 41 ? 54.700 65.040 61.460 1.00 70.40 41 THR F C 1
ATOM 9711 O O . THR F 1 41 ? 55.629 64.774 60.685 1.00 70.30 41 THR F O 1
ATOM 9715 N N . ILE F 1 42 ? 54.671 64.673 62.746 1.00 70.18 42 ILE F N 1
ATOM 9716 C CA . ILE F 1 42 ? 55.718 63.877 63.367 1.00 69.93 42 ILE F CA 1
ATOM 9717 C C . ILE F 1 42 ? 55.145 62.500 63.589 1.00 69.49 42 ILE F C 1
ATOM 9718 O O . ILE F 1 42 ? 54.062 62.361 64.170 1.00 69.79 42 ILE F O 1
ATOM 9723 N N . LEU F 1 43 ? 55.846 61.489 63.089 1.00 68.95 43 LEU F N 1
ATOM 9724 C CA . LEU F 1 43 ? 55.381 60.108 63.174 1.00 68.50 43 LEU F CA 1
ATOM 9725 C C . LEU F 1 43 ? 56.241 59.419 64.202 1.00 67.99 43 LEU F C 1
ATOM 9726 O O . LEU F 1 43 ? 57.453 59.270 63.998 1.00 68.97 43 LEU F O 1
ATOM 9731 N N . VAL F 1 44 ? 55.624 59.007 65.305 1.00 66.52 44 VAL F N 1
ATOM 9732 C CA . VAL F 1 44 ? 56.356 58.442 66.423 1.00 64.74 44 VAL F CA 1
ATOM 9733 C C . VAL F 1 44 ? 56.212 56.922 66.354 1.00 63.99 44 VAL F C 1
ATOM 9734 O O . VAL F 1 44 ? 55.100 56.398 66.293 1.00 62.54 44 VAL F O 1
ATOM 9738 N N . MET F 1 45 ? 57.345 56.227 66.293 1.00 63.73 45 MET F N 1
ATOM 9739 C CA . MET F 1 45 ? 57.358 54.761 66.216 1.00 64.08 45 MET F CA 1
ATOM 9740 C C . MET F 1 45 ? 58.474 54.054 67.004 1.00 63.62 45 MET F C 1
ATOM 9741 O O . MET F 1 45 ? 59.523 54.610 67.315 1.00 63.67 45 MET F O 1
ATOM 9746 N N . GLY F 1 46 ? 58.224 52.786 67.297 1.00 63.29 46 GLY F N 1
ATOM 9747 C CA . GLY F 1 46 ? 59.175 51.976 68.001 1.00 62.59 46 GLY F CA 1
ATOM 9748 C C . GLY F 1 46 ? 58.689 50.601 68.393 1.00 62.58 46 GLY F C 1
ATOM 9749 O O . GLY F 1 46 ? 57.561 50.194 68.079 1.00 61.23 46 GLY F O 1
ATOM 9750 N N . LYS F 1 47 ? 59.598 49.866 69.049 1.00 63.51 47 LYS F N 1
ATOM 9751 C CA . LYS F 1 47 ? 59.257 48.614 69.702 1.00 63.99 47 LYS F CA 1
ATOM 9752 C C . LYS F 1 47 ? 58.246 49.014 70.735 1.00 64.80 47 LYS F C 1
ATOM 9753 O O . LYS F 1 47 ? 58.014 50.194 70.948 1.00 65.93 47 LYS F O 1
ATOM 9759 N N . GLY F 1 48 ? 57.618 48.046 71.368 1.00 65.67 48 GLY F N 1
ATOM 9760 C CA . GLY F 1 48 ? 56.653 48.352 72.397 1.00 65.82 48 GLY F CA 1
ATOM 9761 C C . GLY F 1 48 ? 57.380 48.771 73.653 1.00 66.54 48 GLY F C 1
ATOM 9762 O O . GLY F 1 48 ? 58.574 48.491 73.844 1.00 66.94 48 GLY F O 1
ATOM 9763 N N . GLY F 1 49 ? 56.661 49.484 74.508 1.00 66.91 49 GLY F N 1
ATOM 9764 C CA . GLY F 1 49 ? 57.148 49.785 75.856 1.00 66.32 49 GLY F CA 1
ATOM 9765 C C . GLY F 1 49 ? 58.341 50.714 75.958 1.00 65.77 49 GLY F C 1
ATOM 9766 O O . GLY F 1 49 ? 58.971 50.751 76.989 1.00 67.37 49 GLY F O 1
ATOM 9767 N N . VAL F 1 50 ? 58.683 51.470 74.933 1.00 64.62 50 VAL F N 1
ATOM 9768 C CA . VAL F 1 50 ? 59.914 52.244 75.022 1.00 63.68 50 VAL F CA 1
ATOM 9769 C C . VAL F 1 50 ? 59.612 53.705 75.305 1.00 63.86 50 VAL F C 1
ATOM 9770 O O . VAL F 1 50 ? 60.472 54.533 75.492 1.00 62.04 50 VAL F O 1
ATOM 9774 N N . GLY F 1 51 ? 58.329 53.994 75.403 1.00 65.12 51 GLY F N 1
ATOM 9775 C CA . GLY F 1 51 ? 57.893 55.291 75.870 1.00 65.55 51 GLY F CA 1
ATOM 9776 C C . GLY F 1 51 ? 57.507 56.164 74.718 1.00 65.53 51 GLY F C 1
ATOM 9777 O O . GLY F 1 51 ? 57.873 57.356 74.690 1.00 66.47 51 GLY F O 1
ATOM 9778 N N . LYS F 1 52 ? 56.789 55.598 73.758 1.00 64.97 52 LYS F N 1
ATOM 9779 C CA . LYS F 1 52 ? 56.343 56.422 72.637 1.00 65.27 52 LYS F CA 1
ATOM 9780 C C . LYS F 1 52 ? 55.297 57.390 73.164 1.00 65.08 52 LYS F C 1
ATOM 9781 O O . LYS F 1 52 ? 55.537 58.578 73.272 1.00 64.77 52 LYS F O 1
ATOM 9787 N N . SER F 1 53 ? 54.166 56.861 73.576 1.00 65.13 53 SER F N 1
ATOM 9788 C CA . SER F 1 53 ? 53.057 57.721 73.949 1.00 65.75 53 SER F CA 1
ATOM 9789 C C . SER F 1 53 ? 53.419 58.812 75.005 1.00 66.41 53 SER F C 1
ATOM 9790 O O . SER F 1 53 ? 52.852 59.923 74.971 1.00 66.96 53 SER F O 1
ATOM 9793 N N . SER F 1 54 ? 54.336 58.488 75.925 1.00 65.72 54 SER F N 1
ATOM 9794 C CA . SER F 1 54 ? 54.799 59.443 76.904 1.00 65.69 54 SER F CA 1
ATOM 9795 C C . SER F 1 54 ? 55.564 60.592 76.266 1.00 66.02 54 SER F C 1
ATOM 9796 O O . SER F 1 54 ? 55.488 61.732 76.751 1.00 66.88 54 SER F O 1
ATOM 9799 N N . THR F 1 55 ? 56.313 60.287 75.197 1.00 65.69 55 THR F N 1
ATOM 9800 C CA . THR F 1 55 ? 56.998 61.314 74.427 1.00 65.02 55 THR F CA 1
ATOM 9801 C C . THR F 1 55 ? 55.980 62.136 73.656 1.00 65.03 55 THR F C 1
ATOM 9802 O O . THR F 1 55 ? 56.083 63.366 73.608 1.00 65.78 55 THR F O 1
ATOM 9806 N N . VAL F 1 56 ? 54.972 61.500 73.074 1.00 64.37 56 VAL F N 1
ATOM 9807 C CA . VAL F 1 56 ? 53.873 62.319 72.574 1.00 64.42 56 VAL F CA 1
ATOM 9808 C C . VAL F 1 56 ? 53.368 63.270 73.700 1.00 64.57 56 VAL F C 1
ATOM 9809 O O . VAL F 1 56 ? 53.433 64.506 73.548 1.00 64.85 56 VAL F O 1
ATOM 9813 N N . ASN F 1 57 ? 52.935 62.710 74.831 1.00 63.85 57 ASN F N 1
ATOM 9814 C CA . ASN F 1 57 ? 52.444 63.520 75.932 1.00 64.09 57 ASN F CA 1
ATOM 9815 C C . ASN F 1 57 ? 53.414 64.620 76.442 1.00 65.22 57 ASN F C 1
ATOM 9816 O O . ASN F 1 57 ? 52.953 65.709 76.869 1.00 65.99 57 ASN F O 1
ATOM 9821 N N . SER F 1 58 ? 54.736 64.401 76.402 1.00 65.35 58 SER F N 1
ATOM 9822 C CA . SER F 1 58 ? 55.613 65.489 76.846 1.00 65.43 58 SER F CA 1
ATOM 9823 C C . SER F 1 58 ? 55.584 66.661 75.882 1.00 65.72 58 SER F C 1
ATOM 9824 O O . SER F 1 58 ? 55.580 67.780 76.337 1.00 66.90 58 SER F O 1
ATOM 9827 N N . ILE F 1 59 ? 55.594 66.409 74.575 1.00 65.40 59 ILE F N 1
ATOM 9828 C CA . ILE F 1 59 ? 55.784 67.473 73.607 1.00 65.32 59 ILE F CA 1
ATOM 9829 C C . ILE F 1 59 ? 54.527 68.316 73.570 1.00 65.49 59 ILE F C 1
ATOM 9830 O O . ILE F 1 59 ? 54.573 69.532 73.639 1.00 65.29 59 ILE F O 1
ATOM 9835 N N . ILE F 1 60 ? 53.389 67.638 73.468 1.00 65.77 60 ILE F N 1
ATOM 9836 C CA . ILE F 1 60 ? 52.082 68.286 73.506 1.00 65.47 60 ILE F CA 1
ATOM 9837 C C . ILE F 1 60 ? 51.887 69.035 74.814 1.00 66.04 60 ILE F C 1
ATOM 9838 O O . ILE F 1 60 ? 51.301 70.119 74.831 1.00 66.88 60 ILE F O 1
ATOM 9843 N N . GLY F 1 61 ? 52.387 68.460 75.904 1.00 66.05 61 GLY F N 1
ATOM 9844 C CA . GLY F 1 61 ? 52.462 69.166 77.170 1.00 65.76 61 GLY F CA 1
ATOM 9845 C C . GLY F 1 61 ? 51.267 68.884 78.010 1.00 65.65 61 GLY F C 1
ATOM 9846 O O . GLY F 1 61 ? 50.990 69.597 78.959 1.00 64.85 61 GLY F O 1
ATOM 9847 N N . GLU F 1 62 ? 50.544 67.844 77.639 1.00 66.62 62 GLU F N 1
ATOM 9848 C CA . GLU F 1 62 ? 49.403 67.376 78.417 1.00 67.85 62 GLU F CA 1
ATOM 9849 C C . GLU F 1 62 ? 49.255 65.904 78.134 1.00 68.58 62 GLU F C 1
ATOM 9850 O O . GLU F 1 62 ? 49.848 65.383 77.199 1.00 68.31 62 GLU F O 1
ATOM 9856 N N . ARG F 1 63 ? 48.416 65.244 78.913 1.00 70.16 63 ARG F N 1
ATOM 9857 C CA . ARG F 1 63 ? 48.242 63.796 78.762 1.00 71.91 63 ARG F CA 1
ATOM 9858 C C . ARG F 1 63 ? 47.019 63.567 77.963 1.00 71.67 63 ARG F C 1
ATOM 9859 O O . ARG F 1 63 ? 45.912 63.521 78.465 1.00 71.05 63 ARG F O 1
ATOM 9867 N N . VAL F 1 64 ? 47.286 63.428 76.687 1.00 72.58 64 VAL F N 1
ATOM 9868 C CA . VAL F 1 64 ? 46.304 63.310 75.653 1.00 73.10 64 VAL F CA 1
ATOM 9869 C C . VAL F 1 64 ? 46.296 61.850 75.077 1.00 73.15 64 VAL F C 1
ATOM 9870 O O . VAL F 1 64 ? 45.380 61.450 74.372 1.00 73.55 64 VAL F O 1
ATOM 9874 N N . VAL F 1 65 ? 47.311 61.054 75.393 1.00 73.54 65 VAL F N 1
ATOM 9875 C CA . VAL F 1 65 ? 47.325 59.642 75.018 1.00 73.76 65 VAL F CA 1
ATOM 9876 C C . VAL F 1 65 ? 47.587 58.866 76.268 1.00 75.42 65 VAL F C 1
ATOM 9877 O O . VAL F 1 65 ? 48.358 59.298 77.122 1.00 75.05 65 VAL F O 1
ATOM 9881 N N . SER F 1 66 ? 46.928 57.725 76.398 1.00 77.63 66 SER F N 1
ATOM 9882 C CA . SER F 1 66 ? 47.083 56.932 77.605 1.00 79.58 66 SER F CA 1
ATOM 9883 C C . SER F 1 66 ? 48.406 56.197 77.522 1.00 80.76 66 SER F C 1
ATOM 9884 O O . SER F 1 66 ? 48.866 55.844 76.438 1.00 81.00 66 SER F O 1
ATOM 9887 N N . ILE F 1 67 ? 49.023 56.009 78.678 1.00 82.17 67 ILE F N 1
ATOM 9888 C CA . ILE F 1 67 ? 50.295 55.317 78.781 1.00 83.05 67 ILE F CA 1
ATOM 9889 C C . ILE F 1 67 ? 50.063 54.136 79.730 1.00 84.27 67 ILE F C 1
ATOM 9890 O O . ILE F 1 67 ? 49.061 54.111 80.448 1.00 85.04 67 ILE F O 1
ATOM 9895 N N . SER F 1 68 ? 50.932 53.134 79.729 1.00 85.35 68 SER F N 1
ATOM 9896 C CA . SER F 1 68 ? 50.781 52.056 80.726 1.00 86.03 68 SER F CA 1
ATOM 9897 C C . SER F 1 68 ? 52.117 51.442 81.092 1.00 86.77 68 SER F C 1
ATOM 9898 O O . SER F 1 68 ? 52.992 51.241 80.244 1.00 86.55 68 SER F O 1
ATOM 9901 N N . PRO F 1 69 ? 52.279 51.151 82.372 1.00 87.69 69 PRO F N 1
ATOM 9902 C CA . PRO F 1 69 ? 53.504 50.513 82.777 1.00 88.97 69 PRO F CA 1
ATOM 9903 C C . PRO F 1 69 ? 53.383 48.981 82.712 1.00 89.78 69 PRO F C 1
ATOM 9904 O O . PRO F 1 69 ? 54.354 48.279 83.039 1.00 89.99 69 PRO F O 1
ATOM 9908 N N . PHE F 1 70 ? 52.215 48.468 82.293 1.00 90.89 70 PHE F N 1
ATOM 9909 C CA . PHE F 1 70 ? 51.936 47.013 82.370 1.00 91.77 70 PHE F CA 1
ATOM 9910 C C . PHE F 1 70 ? 51.454 46.323 81.087 1.00 93.27 70 PHE F C 1
ATOM 9911 O O . PHE F 1 70 ? 51.923 45.224 80.780 1.00 93.62 70 PHE F O 1
ATOM 9919 N N . GLN F 1 71 ? 50.506 46.933 80.377 1.00 94.63 71 GLN F N 1
ATOM 9920 C CA . GLN F 1 71 ? 49.866 46.282 79.232 1.00 95.77 71 GLN F CA 1
ATOM 9921 C C . GLN F 1 71 ? 49.782 47.280 78.095 1.00 96.64 71 GLN F C 1
ATOM 9922 O O . GLN F 1 71 ? 49.868 48.496 78.325 1.00 97.11 71 GLN F O 1
ATOM 9928 N N . SER F 1 72 ? 49.546 46.759 76.888 1.00 97.22 72 SER F N 1
ATOM 9929 C CA . SER F 1 72 ? 49.773 47.498 75.650 1.00 97.66 72 SER F CA 1
ATOM 9930 C C . SER F 1 72 ? 48.681 48.448 75.206 1.00 98.56 72 SER F C 1
ATOM 9931 O O . SER F 1 72 ? 48.962 49.644 74.870 1.00 98.98 72 SER F O 1
ATOM 9934 N N . GLU F 1 73 ? 47.455 47.920 75.169 1.00 98.89 73 GLU F N 1
ATOM 9935 C CA . GLU F 1 73 ? 46.417 48.509 74.298 1.00 99.61 73 GLU F CA 1
ATOM 9936 C C . GLU F 1 73 ? 46.215 50.063 74.525 1.00 99.35 73 GLU F C 1
ATOM 9937 O O . GLU F 1 73 ? 46.435 50.589 75.661 1.00 99.55 73 GLU F O 1
ATOM 9943 N N . GLY F 1 74 ? 45.794 50.792 73.468 1.00 98.30 74 GLY F N 1
ATOM 9944 C CA . GLY F 1 74 ? 45.249 50.207 72.196 1.00 96.84 74 GLY F CA 1
ATOM 9945 C C . GLY F 1 74 ? 46.110 50.236 70.933 1.00 95.83 74 GLY F C 1
ATOM 9946 O O . GLY F 1 74 ? 46.923 51.190 70.762 1.00 94.90 74 GLY F O 1
ATOM 9947 N N . PRO F 1 75 ? 45.930 49.206 70.034 1.00 94.45 75 PRO F N 1
ATOM 9948 C CA . PRO F 1 75 ? 46.569 49.231 68.675 1.00 93.86 75 PRO F CA 1
ATOM 9949 C C . PRO F 1 75 ? 45.971 50.390 67.876 1.00 92.48 75 PRO F C 1
ATOM 9950 O O . PRO F 1 75 ? 45.233 50.171 66.926 1.00 92.30 75 PRO F O 1
ATOM 9954 N N . ARG F 1 76 ? 46.297 51.618 68.298 1.00 91.25 76 ARG F N 1
ATOM 9955 C CA . ARG F 1 76 ? 45.453 52.738 68.053 1.00 89.84 76 ARG F CA 1
ATOM 9956 C C . ARG F 1 76 ? 45.212 53.152 66.736 1.00 87.14 76 ARG F C 1
ATOM 9957 O O . ARG F 1 76 ? 44.072 53.046 66.310 1.00 88.48 76 ARG F O 1
ATOM 9965 N N . PRO F 1 77 ? 46.170 53.780 66.082 1.00 83.23 77 PRO F N 1
ATOM 9966 C CA . PRO F 1 77 ? 46.952 54.935 66.384 1.00 81.26 77 PRO F CA 1
ATOM 9967 C C . PRO F 1 77 ? 46.062 56.156 66.453 1.00 79.02 77 PRO F C 1
ATOM 9968 O O . PRO F 1 77 ? 44.886 56.086 66.154 1.00 78.10 77 PRO F O 1
ATOM 9972 N N . VAL F 1 78 ? 46.655 57.282 66.819 1.00 77.00 78 VAL F N 1
ATOM 9973 C CA . VAL F 1 78 ? 45.922 58.514 67.018 1.00 75.40 78 VAL F CA 1
ATOM 9974 C C . VAL F 1 78 ? 46.828 59.653 66.581 1.00 74.36 78 VAL F C 1
ATOM 9975 O O . VAL F 1 78 ? 48.043 59.617 66.780 1.00 73.02 78 VAL F O 1
ATOM 9979 N N . MET F 1 79 ? 46.215 60.660 65.972 1.00 73.75 79 MET F N 1
ATOM 9980 C CA . MET F 1 79 ? 46.886 61.919 65.701 1.00 73.11 79 MET F CA 1
ATOM 9981 C C . MET F 1 79 ? 46.404 62.948 66.665 1.00 72.65 79 MET F C 1
ATOM 9982 O O . MET F 1 79 ? 45.209 63.168 66.762 1.00 72.82 79 MET F O 1
ATOM 9987 N N . VAL F 1 80 ? 47.335 63.566 67.382 1.00 72.51 80 VAL F N 1
ATOM 9988 C CA . VAL F 1 80 ? 47.034 64.716 68.233 1.00 72.33 80 VAL F CA 1
ATOM 9989 C C . VAL F 1 80 ? 47.623 65.942 67.546 1.00 72.34 80 VAL F C 1
ATOM 9990 O O . VAL F 1 80 ? 48.834 66.021 67.334 1.00 72.51 80 VAL F O 1
ATOM 9994 N N . SER F 1 81 ? 46.739 66.882 67.212 1.00 72.36 81 SER F N 1
ATOM 9995 C CA . SER F 1 81 ? 47.056 68.030 66.392 1.00 72.48 81 SER F CA 1
ATOM 9996 C C . SER F 1 81 ? 46.822 69.301 67.221 1.00 72.52 81 SER F C 1
ATOM 9997 O O . SER F 1 81 ? 45.734 69.491 67.712 1.00 72.45 81 SER F O 1
ATOM 10000 N N . ARG F 1 82 ? 47.818 70.169 67.375 1.00 73.07 82 ARG F N 1
ATOM 10001 C CA . ARG F 1 82 ? 47.665 71.396 68.191 1.00 73.69 82 ARG F CA 1
ATOM 10002 C C . ARG F 1 82 ? 48.313 72.602 67.499 1.00 73.91 82 ARG F C 1
ATOM 10003 O O . ARG F 1 82 ? 49.360 72.430 66.873 1.00 73.62 82 ARG F O 1
ATOM 10011 N N . SER F 1 83 ? 47.690 73.796 67.655 1.00 74.07 83 SER F N 1
ATOM 10012 C CA . SER F 1 83 ? 48.061 75.082 66.990 1.00 73.94 83 SER F CA 1
ATOM 10013 C C . SER F 1 83 ? 48.764 76.053 67.883 1.00 73.94 83 SER F C 1
ATOM 10014 O O . SER F 1 83 ? 48.386 76.153 69.021 1.00 73.53 83 SER F O 1
ATOM 10017 N N . ARG F 1 84 ? 49.699 76.843 67.361 1.00 74.43 84 ARG F N 1
ATOM 10018 C CA . ARG F 1 84 ? 50.143 78.044 68.061 1.00 75.22 84 ARG F CA 1
ATOM 10019 C C . ARG F 1 84 ? 51.016 78.983 67.262 1.00 75.82 84 ARG F C 1
ATOM 10020 O O . ARG F 1 84 ? 51.917 78.544 66.551 1.00 76.92 84 ARG F O 1
ATOM 10028 N N . ALA F 1 85 ? 50.782 80.284 67.433 1.00 76.10 85 ALA F N 1
ATOM 10029 C CA . ALA F 1 85 ? 51.479 81.335 66.677 1.00 76.17 85 ALA F CA 1
ATOM 10030 C C . ALA F 1 85 ? 51.370 81.106 65.170 1.00 76.27 85 ALA F C 1
ATOM 10031 O O . ALA F 1 85 ? 52.319 81.386 64.426 1.00 76.46 85 ALA F O 1
ATOM 10033 N N . GLY F 1 86 ? 50.217 80.582 64.744 1.00 76.26 86 GLY F N 1
ATOM 10034 C CA . GLY F 1 86 ? 49.986 80.173 63.359 1.00 76.56 86 GLY F CA 1
ATOM 10035 C C . GLY F 1 86 ? 50.431 78.755 62.972 1.00 77.20 86 GLY F C 1
ATOM 10036 O O . GLY F 1 86 ? 49.930 78.180 61.992 1.00 77.55 86 GLY F O 1
ATOM 10037 N N . PHE F 1 87 ? 51.369 78.174 63.715 1.00 77.11 87 PHE F N 1
ATOM 10038 C CA . PHE F 1 87 ? 51.942 76.892 63.329 1.00 77.27 87 PHE F CA 1
ATOM 10039 C C . PHE F 1 87 ? 51.131 75.757 63.956 1.00 76.87 87 PHE F C 1
ATOM 10040 O O . PHE F 1 87 ? 50.894 75.771 65.140 1.00 77.13 87 PHE F O 1
ATOM 10048 N N . THR F 1 88 ? 50.686 74.787 63.171 1.00 76.18 88 THR F N 1
ATOM 10049 C CA . THR F 1 88 ? 50.070 73.570 63.729 1.00 75.51 88 THR F CA 1
ATOM 10050 C C . THR F 1 88 ? 51.094 72.451 63.857 1.00 74.66 88 THR F C 1
ATOM 10051 O O . THR F 1 88 ? 51.940 72.287 62.988 1.00 74.86 88 THR F O 1
ATOM 10055 N N . LEU F 1 89 ? 51.007 71.669 64.928 1.00 73.72 89 LEU F N 1
ATOM 10056 C CA . LEU F 1 89 ? 51.746 70.403 65.017 1.00 72.91 89 LEU F CA 1
ATOM 10057 C C . LEU F 1 89 ? 50.785 69.221 64.984 1.00 72.43 89 LEU F C 1
ATOM 10058 O O . LEU F 1 89 ? 49.705 69.265 65.582 1.00 72.85 89 LEU F O 1
ATOM 10063 N N . ASN F 1 90 ? 51.156 68.165 64.278 1.00 71.18 90 ASN F N 1
ATOM 10064 C CA . ASN F 1 90 ? 50.341 66.954 64.290 1.00 70.31 90 ASN F CA 1
ATOM 10065 C C . ASN F 1 90 ? 51.215 65.836 64.776 1.00 69.69 90 ASN F C 1
ATOM 10066 O O . ASN F 1 90 ? 52.209 65.553 64.131 1.00 70.16 90 ASN F O 1
ATOM 10071 N N . ILE F 1 91 ? 50.925 65.216 65.910 1.00 68.97 91 ILE F N 1
ATOM 10072 C CA . ILE F 1 91 ? 51.727 64.052 66.225 1.00 69.08 91 ILE F CA 1
ATOM 10073 C C . ILE F 1 91 ? 50.929 62.803 66.193 1.00 68.51 91 ILE F C 1
ATOM 10074 O O . ILE F 1 91 ? 49.894 62.707 66.837 1.00 68.05 91 ILE F O 1
ATOM 10079 N N . ILE F 1 92 ? 51.489 61.827 65.498 1.00 67.68 92 ILE F N 1
ATOM 10080 C CA . ILE F 1 92 ? 50.895 60.533 65.394 1.00 67.40 92 ILE F CA 1
ATOM 10081 C C . ILE F 1 92 ? 51.638 59.564 66.304 1.00 67.28 92 ILE F C 1
ATOM 10082 O O . ILE F 1 92 ? 52.872 59.424 66.223 1.00 68.00 92 ILE F O 1
ATOM 10087 N N . ASP F 1 93 ? 50.867 58.935 67.188 1.00 66.48 93 ASP F N 1
ATOM 10088 C CA . ASP F 1 93 ? 51.342 57.950 68.144 1.00 65.62 93 ASP F CA 1
ATOM 10089 C C . ASP F 1 93 ? 50.873 56.629 67.585 1.00 65.82 93 ASP F C 1
ATOM 10090 O O . ASP F 1 93 ? 49.819 56.547 66.926 1.00 66.03 93 ASP F O 1
ATOM 10095 N N . THR F 1 94 ? 51.657 55.589 67.822 1.00 65.77 94 THR F N 1
ATOM 10096 C CA . THR F 1 94 ? 51.424 54.326 67.142 1.00 65.70 94 THR F CA 1
ATOM 10097 C C . THR F 1 94 ? 51.679 53.115 68.034 1.00 65.50 94 THR F C 1
ATOM 10098 O O . THR F 1 94 ? 52.408 53.202 69.000 1.00 65.06 94 THR F O 1
ATOM 10102 N N . PRO F 1 95 ? 51.036 51.978 67.726 1.00 65.35 95 PRO F N 1
ATOM 10103 C CA . PRO F 1 95 ? 51.354 50.773 68.481 1.00 64.68 95 PRO F CA 1
ATOM 10104 C C . PRO F 1 95 ? 52.789 50.364 68.180 1.00 64.71 95 PRO F C 1
ATOM 10105 O O . PRO F 1 95 ? 53.336 50.651 67.129 1.00 64.72 95 PRO F O 1
ATOM 10109 N N . GLY F 1 96 ? 53.399 49.682 69.117 1.00 65.20 96 GLY F N 1
ATOM 10110 C CA . GLY F 1 96 ? 54.784 49.275 68.956 1.00 65.05 96 GLY F CA 1
ATOM 10111 C C . GLY F 1 96 ? 54.783 48.270 67.867 1.00 64.50 96 GLY F C 1
ATOM 10112 O O . GLY F 1 96 ? 53.801 47.556 67.699 1.00 64.13 96 GLY F O 1
ATOM 10113 N N . LEU F 1 97 ? 55.873 48.224 67.123 1.00 64.55 97 LEU F N 1
ATOM 10114 C CA . LEU F 1 97 ? 55.932 47.336 65.979 1.00 64.54 97 LEU F CA 1
ATOM 10115 C C . LEU F 1 97 ? 56.316 45.917 66.314 1.00 64.47 97 LEU F C 1
ATOM 10116 O O . LEU F 1 97 ? 56.009 45.040 65.507 1.00 64.96 97 LEU F O 1
ATOM 10121 N N . ILE F 1 98 ? 56.985 45.685 67.447 1.00 64.22 98 ILE F N 1
ATOM 10122 C CA . ILE F 1 98 ? 57.484 44.342 67.774 1.00 64.75 98 ILE F CA 1
ATOM 10123 C C . ILE F 1 98 ? 56.595 43.607 68.761 1.00 66.00 98 ILE F C 1
ATOM 10124 O O . ILE F 1 98 ? 55.974 44.225 69.627 1.00 65.44 98 ILE F O 1
ATOM 10129 N N . GLU F 1 99 ? 56.497 42.284 68.582 1.00 68.23 99 GLU F N 1
ATOM 10130 C CA . GLU F 1 99 ? 55.468 41.501 69.272 1.00 69.82 99 GLU F CA 1
ATOM 10131 C C . GLU F 1 99 ? 55.462 40.173 70.014 1.00 70.72 99 GLU F C 1
ATOM 10132 O O . GLU F 1 99 ? 54.537 39.938 70.743 1.00 72.31 99 GLU F O 1
ATOM 10138 N N . GLY F 1 100 ? 56.423 39.265 69.932 1.00 71.38 100 GLY F N 1
ATOM 10139 C CA . GLY F 1 100 ? 57.422 39.242 68.937 1.00 71.26 100 GLY F CA 1
ATOM 10140 C C . GLY F 1 100 ? 58.089 37.891 69.126 1.00 71.19 100 GLY F C 1
ATOM 10141 O O . GLY F 1 100 ? 57.409 36.831 69.300 1.00 70.88 100 GLY F O 1
ATOM 10142 N N . GLY F 1 101 ? 59.412 37.876 68.992 1.00 70.46 101 GLY F N 1
ATOM 10143 C CA . GLY F 1 101 ? 60.136 38.891 68.311 1.00 69.21 101 GLY F CA 1
ATOM 10144 C C . GLY F 1 101 ? 59.890 38.686 66.829 1.00 68.55 101 GLY F C 1
ATOM 10145 O O . GLY F 1 101 ? 60.781 38.276 66.099 1.00 68.52 101 GLY F O 1
ATOM 10146 N N . TYR F 1 102 ? 58.649 38.924 66.406 1.00 67.55 102 TYR F N 1
ATOM 10147 C CA . TYR F 1 102 ? 58.305 39.180 65.022 1.00 66.89 102 TYR F CA 1
ATOM 10148 C C . TYR F 1 102 ? 57.682 40.546 65.022 1.00 66.80 102 TYR F C 1
ATOM 10149 O O . TYR F 1 102 ? 57.224 41.026 66.051 1.00 66.94 102 TYR F O 1
ATOM 10158 N N . ILE F 1 103 ? 57.657 41.171 63.861 1.00 66.61 103 ILE F N 1
ATOM 10159 C CA . ILE F 1 103 ? 56.856 42.375 63.688 1.00 66.29 103 ILE F CA 1
ATOM 10160 C C . ILE F 1 103 ? 55.387 42.027 63.966 1.00 66.19 103 ILE F C 1
ATOM 10161 O O . ILE F 1 103 ? 54.986 40.870 63.941 1.00 65.90 103 ILE F O 1
ATOM 10166 N N . ASN F 1 104 ? 54.608 43.033 64.304 1.00 66.68 104 ASN F N 1
ATOM 10167 C CA . ASN F 1 104 ? 53.182 42.888 64.403 1.00 66.87 104 ASN F CA 1
ATOM 10168 C C . ASN F 1 104 ? 52.584 43.409 63.110 1.00 67.84 104 ASN F C 1
ATOM 10169 O O . ASN F 1 104 ? 52.297 44.591 62.985 1.00 68.80 104 ASN F O 1
ATOM 10174 N N . ASP F 1 105 ? 52.397 42.542 62.125 1.00 68.81 105 ASP F N 1
ATOM 10175 C CA . ASP F 1 105 ? 52.003 43.010 60.804 1.00 69.07 105 ASP F CA 1
ATOM 10176 C C . ASP F 1 105 ? 50.678 43.720 60.902 1.00 68.74 105 ASP F C 1
ATOM 10177 O O . ASP F 1 105 ? 50.529 44.837 60.434 1.00 68.85 105 ASP F O 1
ATOM 10182 N N . MET F 1 106 ? 49.740 43.061 61.554 1.00 68.55 106 MET F N 1
ATOM 10183 C CA . MET F 1 106 ? 48.471 43.661 61.969 1.00 69.24 106 MET F CA 1
ATOM 10184 C C . MET F 1 106 ? 48.598 45.121 62.381 1.00 67.77 106 MET F C 1
ATOM 10185 O O . MET F 1 106 ? 47.932 46.007 61.823 1.00 67.47 106 MET F O 1
ATOM 10190 N N . ALA F 1 107 ? 49.440 45.348 63.381 1.00 66.86 107 ALA F N 1
ATOM 10191 C CA . ALA F 1 107 ? 49.676 46.682 63.913 1.00 66.32 107 ALA F CA 1
ATOM 10192 C C . ALA F 1 107 ? 50.259 47.522 62.817 1.00 66.45 107 ALA F C 1
ATOM 10193 O O . ALA F 1 107 ? 49.686 48.552 62.492 1.00 66.61 107 ALA F O 1
ATOM 10195 N N . LEU F 1 108 ? 51.359 47.068 62.206 1.00 66.83 108 LEU F N 1
ATOM 10196 C CA . LEU F 1 108 ? 51.952 47.791 61.057 1.00 67.08 108 LEU F CA 1
ATOM 10197 C C . LEU F 1 108 ? 50.946 48.146 59.948 1.00 66.98 108 LEU F C 1
ATOM 10198 O O . LEU F 1 108 ? 51.054 49.204 59.346 1.00 66.65 108 LEU F O 1
ATOM 10203 N N . ASN F 1 109 ? 49.980 47.277 59.684 1.00 67.08 109 ASN F N 1
ATOM 10204 C CA . ASN F 1 109 ? 49.008 47.565 58.655 1.00 68.01 109 ASN F CA 1
ATOM 10205 C C . ASN F 1 109 ? 47.999 48.609 59.080 1.00 68.25 109 ASN F C 1
ATOM 10206 O O . ASN F 1 109 ? 47.709 49.538 58.322 1.00 68.96 109 ASN F O 1
ATOM 10211 N N . ILE F 1 110 ? 47.459 48.459 60.282 1.00 67.69 110 ILE F N 1
ATOM 10212 C CA . ILE F 1 110 ? 46.619 49.489 60.855 1.00 67.38 110 ILE F CA 1
ATOM 10213 C C . ILE F 1 110 ? 47.383 50.838 60.790 1.00 67.50 110 ILE F C 1
ATOM 10214 O O . ILE F 1 110 ? 46.778 51.873 60.477 1.00 68.66 110 ILE F O 1
ATOM 10219 N N . ILE F 1 111 ? 48.703 50.843 60.975 1.00 67.16 111 ILE F N 1
ATOM 10220 C CA . ILE F 1 111 ? 49.455 52.105 60.915 1.00 66.93 111 ILE F CA 1
ATOM 10221 C C . ILE F 1 111 ? 49.529 52.673 59.523 1.00 67.37 111 ILE F C 1
ATOM 10222 O O . ILE F 1 111 ? 49.232 53.836 59.319 1.00 67.40 111 ILE F O 1
ATOM 10227 N N . LYS F 1 112 ? 49.979 51.867 58.569 1.00 68.27 112 LYS F N 1
ATOM 10228 C CA . LYS F 1 112 ? 50.083 52.319 57.151 1.00 68.95 112 LYS F CA 1
ATOM 10229 C C . LYS F 1 112 ? 48.765 52.914 56.647 1.00 68.94 112 LYS F C 1
ATOM 10230 O O . LYS F 1 112 ? 48.705 54.038 56.171 1.00 68.31 112 LYS F O 1
ATOM 10236 N N . SER F 1 113 ? 47.718 52.124 56.813 1.00 69.62 113 SER F N 1
ATOM 10237 C CA . SER F 1 113 ? 46.363 52.504 56.513 1.00 70.23 113 SER F CA 1
ATOM 10238 C C . SER F 1 113 ? 45.975 53.830 57.181 1.00 70.35 113 SER F C 1
ATOM 10239 O O . SER F 1 113 ? 45.373 54.690 56.578 1.00 69.61 113 SER F O 1
ATOM 10242 N N . PHE F 1 114 ? 46.326 54.007 58.433 1.00 71.45 114 PHE F N 1
ATOM 10243 C CA . PHE F 1 114 ? 46.042 55.298 59.090 1.00 72.24 114 PHE F CA 1
ATOM 10244 C C . PHE F 1 114 ? 46.821 56.428 58.431 1.00 72.90 114 PHE F C 1
ATOM 10245 O O . PHE F 1 114 ? 46.293 57.503 58.279 1.00 73.45 114 PHE F O 1
ATOM 10253 N N . LEU F 1 115 ? 48.061 56.171 58.024 1.00 73.87 115 LEU F N 1
ATOM 10254 C CA . LEU F 1 115 ? 48.907 57.193 57.404 1.00 74.59 115 LEU F CA 1
ATOM 10255 C C . LEU F 1 115 ? 48.486 57.612 55.994 1.00 75.12 115 LEU F C 1
ATOM 10256 O O . LEU F 1 115 ? 49.121 58.484 55.385 1.00 74.80 115 LEU F O 1
ATOM 10261 N N . LEU F 1 116 ? 47.447 56.994 55.454 1.00 75.99 116 LEU F N 1
ATOM 10262 C CA . LEU F 1 116 ? 47.060 57.274 54.066 1.00 76.95 116 LEU F CA 1
ATOM 10263 C C . LEU F 1 116 ? 46.763 58.763 53.859 1.00 77.31 116 LEU F C 1
ATOM 10264 O O . LEU F 1 116 ? 45.996 59.346 54.639 1.00 77.73 116 LEU F O 1
ATOM 10269 N N . ASP F 1 117 ? 47.384 59.365 52.830 1.00 77.20 117 ASP F N 1
ATOM 10270 C CA . ASP F 1 117 ? 47.118 60.763 52.437 1.00 77.14 117 ASP F CA 1
ATOM 10271 C C . ASP F 1 117 ? 47.786 61.784 53.357 1.00 76.47 117 ASP F C 1
ATOM 10272 O O . ASP F 1 117 ? 47.629 62.994 53.169 1.00 75.88 117 ASP F O 1
ATOM 10277 N N . LYS F 1 118 ? 48.508 61.295 54.361 1.00 75.72 118 LYS F N 1
ATOM 10278 C CA . LYS F 1 118 ? 49.242 62.163 55.261 1.00 74.91 118 LYS F CA 1
ATOM 10279 C C . LYS F 1 118 ? 50.672 62.251 54.765 1.00 74.02 118 LYS F C 1
ATOM 10280 O O . LYS F 1 118 ? 51.105 61.401 53.979 1.00 73.86 118 LYS F O 1
ATOM 10286 N N . THR F 1 119 ? 51.386 63.281 55.227 1.00 73.02 119 THR F N 1
ATOM 10287 C CA . THR F 1 119 ? 52.757 63.593 54.771 1.00 72.00 119 THR F CA 1
ATOM 10288 C C . THR F 1 119 ? 53.730 63.577 55.944 1.00 72.38 119 THR F C 1
ATOM 10289 O O . THR F 1 119 ? 53.788 64.538 56.711 1.00 73.94 119 THR F O 1
ATOM 10293 N N . ILE F 1 120 ? 54.503 62.514 56.075 1.00 71.63 120 ILE F N 1
ATOM 10294 C CA . ILE F 1 120 ? 55.385 62.365 57.215 1.00 71.79 120 ILE F CA 1
ATOM 10295 C C . ILE F 1 120 ? 56.504 63.381 57.124 1.00 71.56 120 ILE F C 1
ATOM 10296 O O . ILE F 1 120 ? 57.381 63.229 56.305 1.00 72.33 120 ILE F O 1
ATOM 10301 N N . ASP F 1 121 ? 56.508 64.416 57.941 1.00 71.21 121 ASP F N 1
ATOM 10302 C CA . ASP F 1 121 ? 57.616 65.364 57.852 1.00 71.18 121 ASP F CA 1
ATOM 10303 C C . ASP F 1 121 ? 58.761 64.907 58.725 1.00 71.30 121 ASP F C 1
ATOM 10304 O O . ASP F 1 121 ? 59.893 65.041 58.313 1.00 72.36 121 ASP F O 1
ATOM 10309 N N . VAL F 1 122 ? 58.492 64.380 59.923 1.00 71.06 122 VAL F N 1
ATOM 10310 C CA . VAL F 1 122 ? 59.561 63.805 60.768 1.00 70.38 122 VAL F CA 1
ATOM 10311 C C . VAL F 1 122 ? 59.208 62.458 61.383 1.00 70.19 122 VAL F C 1
ATOM 10312 O O . VAL F 1 122 ? 58.137 62.294 61.969 1.00 69.66 122 VAL F O 1
ATOM 10316 N N . LEU F 1 123 ? 60.130 61.498 61.243 1.00 70.10 123 LEU F N 1
ATOM 10317 C CA . LEU F 1 123 ? 60.017 60.206 61.925 1.00 70.35 123 LEU F CA 1
ATOM 10318 C C . LEU F 1 123 ? 60.746 60.296 63.259 1.00 70.57 123 LEU F C 1
ATOM 10319 O O . LEU F 1 123 ? 61.913 60.623 63.301 1.00 71.96 123 LEU F O 1
ATOM 10324 N N . LEU F 1 124 ? 60.068 59.991 64.344 1.00 70.14 124 LEU F N 1
ATOM 10325 C CA . LEU F 1 124 ? 60.681 59.988 65.650 1.00 69.74 124 LEU F CA 1
ATOM 10326 C C . LEU F 1 124 ? 60.808 58.505 66.028 1.00 69.82 124 LEU F C 1
ATOM 10327 O O . LEU F 1 124 ? 59.798 57.855 66.337 1.00 70.72 124 LEU F O 1
ATOM 10332 N N . TYR F 1 125 ? 62.022 57.967 65.972 1.00 68.94 125 TYR F N 1
ATOM 10333 C CA . TYR F 1 125 ? 62.274 56.586 66.302 1.00 68.54 125 TYR F CA 1
ATOM 10334 C C . TYR F 1 125 ? 62.578 56.541 67.775 1.00 68.09 125 TYR F C 1
ATOM 10335 O O . TYR F 1 125 ? 63.625 56.986 68.182 1.00 68.50 125 TYR F O 1
ATOM 10344 N N . VAL F 1 126 ? 61.668 56.020 68.592 1.00 67.93 126 VAL F N 1
ATOM 10345 C CA . VAL F 1 126 ? 61.842 56.022 70.061 1.00 67.30 126 VAL F CA 1
ATOM 10346 C C . VAL F 1 126 ? 62.390 54.661 70.563 1.00 67.53 126 VAL F C 1
ATOM 10347 O O . VAL F 1 126 ? 61.946 53.572 70.148 1.00 67.64 126 VAL F O 1
ATOM 10351 N N . ASP F 1 127 ? 63.373 54.746 71.444 1.00 67.11 127 ASP F N 1
ATOM 10352 C CA . ASP F 1 127 ? 63.836 53.612 72.177 1.00 66.95 127 ASP F CA 1
ATOM 10353 C C . ASP F 1 127 ? 64.176 54.105 73.612 1.00 67.06 127 ASP F C 1
ATOM 10354 O O . ASP F 1 127 ? 63.873 55.257 73.962 1.00 67.17 127 ASP F O 1
ATOM 10359 N N . ARG F 1 128 ? 64.751 53.237 74.448 1.00 67.08 128 ARG F N 1
ATOM 10360 C CA . ARG F 1 128 ? 65.198 53.583 75.830 1.00 66.68 128 ARG F CA 1
ATOM 10361 C C . ARG F 1 128 ? 66.695 53.726 75.910 1.00 66.59 128 ARG F C 1
ATOM 10362 O O . ARG F 1 128 ? 67.397 52.847 75.475 1.00 67.07 128 ARG F O 1
ATOM 10370 N N . LEU F 1 129 ? 67.199 54.784 76.521 1.00 66.83 129 LEU F N 1
ATOM 10371 C CA . LEU F 1 129 ? 68.653 54.893 76.762 1.00 66.41 129 LEU F CA 1
ATOM 10372 C C . LEU F 1 129 ? 69.117 53.780 77.652 1.00 66.82 129 LEU F C 1
ATOM 10373 O O . LEU F 1 129 ? 70.143 53.175 77.397 1.00 66.87 129 LEU F O 1
ATOM 10378 N N . ASP F 1 130 ? 68.331 53.471 78.684 1.00 67.46 130 ASP F N 1
ATOM 10379 C CA . ASP F 1 130 ? 68.803 52.593 79.767 1.00 67.53 130 ASP F CA 1
ATOM 10380 C C . ASP F 1 130 ? 68.708 51.130 79.442 1.00 67.43 130 ASP F C 1
ATOM 10381 O O . ASP F 1 130 ? 68.352 50.336 80.272 1.00 67.33 130 ASP F O 1
ATOM 10386 N N . ALA F 1 131 ? 69.050 50.758 78.226 1.00 68.36 131 ALA F N 1
ATOM 10387 C CA . ALA F 1 131 ? 69.034 49.336 77.844 1.00 68.86 131 ALA F CA 1
ATOM 10388 C C . ALA F 1 131 ? 70.423 48.901 77.359 1.00 68.68 131 ALA F C 1
ATOM 10389 O O . ALA F 1 131 ? 71.238 49.718 76.921 1.00 69.47 131 ALA F O 1
ATOM 10391 N N . TYR F 1 132 ? 70.685 47.613 77.471 1.00 68.36 132 TYR F N 1
ATOM 10392 C CA . TYR F 1 132 ? 72.032 47.108 77.329 1.00 68.31 132 TYR F CA 1
ATOM 10393 C C . TYR F 1 132 ? 72.278 46.282 76.095 1.00 68.59 132 TYR F C 1
ATOM 10394 O O . TYR F 1 132 ? 73.342 45.679 75.997 1.00 68.23 132 TYR F O 1
ATOM 10403 N N . ARG F 1 133 ? 71.313 46.207 75.181 1.00 68.97 133 ARG F N 1
ATOM 10404 C CA . ARG F 1 133 ? 71.454 45.316 74.029 1.00 69.68 133 ARG F CA 1
ATOM 10405 C C . ARG F 1 133 ? 70.832 45.932 72.806 1.00 69.68 133 ARG F C 1
ATOM 10406 O O . ARG F 1 133 ? 70.132 46.928 72.896 1.00 71.01 133 ARG F O 1
ATOM 10414 N N . VAL F 1 134 ? 71.146 45.339 71.663 1.00 69.39 134 VAL F N 1
ATOM 10415 C CA . VAL F 1 134 ? 70.616 45.710 70.371 1.00 69.12 134 VAL F CA 1
ATOM 10416 C C . VAL F 1 134 ? 70.574 44.404 69.603 1.00 68.89 134 VAL F C 1
ATOM 10417 O O . VAL F 1 134 ? 71.504 43.619 69.704 1.00 68.53 134 VAL F O 1
ATOM 10421 N N . ASP F 1 135 ? 69.511 44.138 68.855 1.00 68.82 135 ASP F N 1
ATOM 10422 C CA . ASP F 1 135 ? 69.414 42.830 68.204 1.00 68.77 135 ASP F CA 1
ATOM 10423 C C . ASP F 1 135 ? 68.467 42.786 66.994 1.00 68.69 135 ASP F C 1
ATOM 10424 O O . ASP F 1 135 ? 68.042 43.833 66.498 1.00 67.61 135 ASP F O 1
ATOM 10429 N N . ASN F 1 136 ? 68.166 41.576 66.508 1.00 69.18 136 ASN F N 1
ATOM 10430 C CA . ASN F 1 136 ? 67.325 41.440 65.337 1.00 69.05 136 ASN F CA 1
ATOM 10431 C C . ASN F 1 136 ? 66.016 42.187 65.517 1.00 68.37 136 ASN F C 1
ATOM 10432 O O . ASN F 1 136 ? 65.533 42.801 64.579 1.00 68.20 136 ASN F O 1
ATOM 10437 N N . LEU F 1 137 ? 65.442 42.187 66.709 1.00 67.43 137 LEU F N 1
ATOM 10438 C CA . LEU F 1 137 ? 64.169 42.879 66.849 1.00 67.11 137 LEU F CA 1
ATOM 10439 C C . LEU F 1 137 ? 64.262 44.362 66.449 1.00 67.60 137 LEU F C 1
ATOM 10440 O O . LEU F 1 137 ? 63.346 44.864 65.768 1.00 67.86 137 LEU F O 1
ATOM 10445 N N . ASP F 1 138 ? 65.360 45.047 66.840 1.00 67.32 138 ASP F N 1
ATOM 10446 C CA . ASP F 1 138 ? 65.624 46.451 66.431 1.00 66.64 138 ASP F CA 1
ATOM 10447 C C . ASP F 1 138 ? 65.860 46.554 64.928 1.00 66.62 138 ASP F C 1
ATOM 10448 O O . ASP F 1 138 ? 65.344 47.478 64.274 1.00 66.92 138 ASP F O 1
ATOM 10453 N N . LYS F 1 139 ? 66.642 45.604 64.386 1.00 66.45 139 LYS F N 1
ATOM 10454 C CA . LYS F 1 139 ? 66.886 45.474 62.921 1.00 65.92 139 LYS F CA 1
ATOM 10455 C C . LYS F 1 139 ? 65.526 45.345 62.206 1.00 65.50 139 LYS F C 1
ATOM 10456 O O . LYS F 1 139 ? 65.272 46.107 61.313 1.00 64.71 139 LYS F O 1
ATOM 10462 N N . LEU F 1 140 ? 64.631 44.454 62.663 1.00 66.04 140 LEU F N 1
ATOM 10463 C CA . LEU F 1 140 ? 63.261 44.335 62.088 1.00 66.13 140 LEU F CA 1
ATOM 10464 C C . LEU F 1 140 ? 62.386 45.599 62.199 1.00 66.65 140 LEU F C 1
ATOM 10465 O O . LEU F 1 140 ? 61.512 45.801 61.384 1.00 67.44 140 LEU F O 1
ATOM 10470 N N . VAL F 1 141 ? 62.570 46.449 63.184 1.00 67.00 141 VAL F N 1
ATOM 10471 C CA . VAL F 1 141 ? 61.771 47.659 63.180 1.00 67.21 141 VAL F CA 1
ATOM 10472 C C . VAL F 1 141 ? 62.273 48.617 62.097 1.00 67.75 141 VAL F C 1
ATOM 10473 O O . VAL F 1 141 ? 61.470 49.277 61.427 1.00 68.84 141 VAL F O 1
ATOM 10477 N N . ALA F 1 142 ? 63.593 48.714 61.919 1.00 67.44 142 ALA F N 1
ATOM 10478 C CA . ALA F 1 142 ? 64.173 49.570 60.844 1.00 66.74 142 ALA F CA 1
ATOM 10479 C C . ALA F 1 142 ? 63.768 49.075 59.454 1.00 65.89 142 ALA F C 1
ATOM 10480 O O . ALA F 1 142 ? 63.524 49.834 58.522 1.00 65.53 142 ALA F O 1
ATOM 10482 N N . LYS F 1 143 ? 63.698 47.767 59.351 1.00 65.42 143 LYS F N 1
ATOM 10483 C CA . LYS F 1 143 ? 63.443 47.108 58.110 1.00 65.44 143 LYS F CA 1
ATOM 10484 C C . LYS F 1 143 ? 61.981 47.276 57.767 1.00 65.56 143 LYS F C 1
ATOM 10485 O O . LYS F 1 143 ? 61.659 47.329 56.604 1.00 65.63 143 LYS F O 1
ATOM 10491 N N . ALA F 1 144 ? 61.097 47.331 58.770 1.00 65.96 144 ALA F N 1
ATOM 10492 C CA . ALA F 1 144 ? 59.672 47.517 58.522 1.00 65.83 144 ALA F CA 1
ATOM 10493 C C . ALA F 1 144 ? 59.468 48.978 58.237 1.00 66.87 144 ALA F C 1
ATOM 10494 O O . ALA F 1 144 ? 58.720 49.328 57.306 1.00 67.45 144 ALA F O 1
ATOM 10496 N N . ILE F 1 145 ? 60.140 49.859 58.978 1.00 67.43 145 ILE F N 1
ATOM 10497 C CA . ILE F 1 145 ? 59.977 51.269 58.639 1.00 68.64 145 ILE F CA 1
ATOM 10498 C C . ILE F 1 145 ? 60.425 51.519 57.182 1.00 69.37 145 ILE F C 1
ATOM 10499 O O . ILE F 1 145 ? 59.660 52.114 56.405 1.00 70.52 145 ILE F O 1
ATOM 10504 N N . THR F 1 146 ? 61.595 51.031 56.777 1.00 69.13 146 THR F N 1
ATOM 10505 C CA . THR F 1 146 ? 62.025 51.266 55.386 1.00 68.89 146 THR F CA 1
ATOM 10506 C C . THR F 1 146 ? 61.128 50.592 54.329 1.00 68.34 146 THR F C 1
ATOM 10507 O O . THR F 1 146 ? 60.657 51.275 53.442 1.00 67.77 146 THR F O 1
ATOM 10511 N N . ASP F 1 147 ? 60.873 49.287 54.437 1.00 68.35 147 ASP F N 1
ATOM 10512 C CA . ASP F 1 147 ? 59.868 48.613 53.589 1.00 68.91 147 ASP F CA 1
ATOM 10513 C C . ASP F 1 147 ? 58.539 49.335 53.502 1.00 69.17 147 ASP F C 1
ATOM 10514 O O . ASP F 1 147 ? 57.836 49.250 52.525 1.00 69.06 147 ASP F O 1
ATOM 10519 N N . SER F 1 148 ? 58.131 49.990 54.554 1.00 70.14 148 SER F N 1
ATOM 10520 C CA . SER F 1 148 ? 56.832 50.597 54.490 1.00 71.08 148 SER F CA 1
ATOM 10521 C C . SER F 1 148 ? 56.870 51.973 53.834 1.00 71.52 148 SER F C 1
ATOM 10522 O O . SER F 1 148 ? 56.025 52.253 53.011 1.00 71.28 148 SER F O 1
ATOM 10525 N N . PHE F 1 149 ? 57.867 52.797 54.141 1.00 72.30 149 PHE F N 1
ATOM 10526 C CA . PHE F 1 149 ? 57.832 54.204 53.736 1.00 73.23 149 PHE F CA 1
ATOM 10527 C C . PHE F 1 149 ? 58.984 54.634 52.885 1.00 73.29 149 PHE F C 1
ATOM 10528 O O . PHE F 1 149 ? 59.148 55.828 52.613 1.00 73.34 149 PHE F O 1
ATOM 10536 N N . GLY F 1 150 ? 59.774 53.659 52.461 1.00 73.16 150 GLY F N 1
ATOM 10537 C CA . GLY F 1 150 ? 60.905 53.924 51.623 1.00 73.15 150 GLY F CA 1
ATOM 10538 C C . GLY F 1 150 ? 62.069 54.367 52.451 1.00 73.24 150 GLY F C 1
ATOM 10539 O O . GLY F 1 150 ? 61.909 54.916 53.524 1.00 73.29 150 GLY F O 1
ATOM 10540 N N . LYS F 1 151 ? 63.246 54.114 51.909 1.00 73.96 151 LYS F N 1
ATOM 10541 C CA . LYS F 1 151 ? 64.528 54.509 52.480 1.00 74.35 151 LYS F CA 1
ATOM 10542 C C . LYS F 1 151 ? 64.627 56.018 52.681 1.00 73.49 151 LYS F C 1
ATOM 10543 O O . LYS F 1 151 ? 65.505 56.481 53.374 1.00 72.45 151 LYS F O 1
ATOM 10549 N N . GLY F 1 152 ? 63.724 56.765 52.048 1.00 73.59 152 GLY F N 1
ATOM 10550 C CA . GLY F 1 152 ? 63.688 58.216 52.136 1.00 73.60 152 GLY F CA 1
ATOM 10551 C C . GLY F 1 152 ? 63.423 58.717 53.529 1.00 73.78 152 GLY F C 1
ATOM 10552 O O . GLY F 1 152 ? 63.941 59.763 53.922 1.00 73.93 152 GLY F O 1
ATOM 10553 N N . ILE F 1 153 ? 62.637 57.957 54.287 1.00 73.85 153 ILE F N 1
ATOM 10554 C CA . ILE F 1 153 ? 62.172 58.399 55.600 1.00 74.04 153 ILE F CA 1
ATOM 10555 C C . ILE F 1 153 ? 63.335 58.719 56.499 1.00 74.15 153 ILE F C 1
ATOM 10556 O O . ILE F 1 153 ? 63.295 59.710 57.239 1.00 74.82 153 ILE F O 1
ATOM 10561 N N . TRP F 1 154 ? 64.391 57.923 56.385 1.00 73.39 154 TRP F N 1
ATOM 10562 C CA . TRP F 1 154 ? 65.542 58.070 57.239 1.00 73.14 154 TRP F CA 1
ATOM 10563 C C . TRP F 1 154 ? 66.238 59.439 57.099 1.00 72.99 154 TRP F C 1
ATOM 10564 O O . TRP F 1 154 ? 66.963 59.865 57.989 1.00 73.36 154 TRP F O 1
ATOM 10575 N N . ASN F 1 155 ? 65.990 60.164 56.021 1.00 72.76 155 ASN F N 1
ATOM 10576 C CA . ASN F 1 155 ? 66.462 61.536 55.972 1.00 73.00 155 ASN F CA 1
ATOM 10577 C C . ASN F 1 155 ? 65.623 62.470 56.823 1.00 73.09 155 ASN F C 1
ATOM 10578 O O . ASN F 1 155 ? 65.993 63.638 56.971 1.00 73.58 155 ASN F O 1
ATOM 10583 N N . LYS F 1 156 ? 64.489 61.983 57.341 1.00 72.63 156 LYS F N 1
ATOM 10584 C CA . LYS F 1 156 ? 63.583 62.802 58.179 1.00 72.15 156 LYS F CA 1
ATOM 10585 C C . LYS F 1 156 ? 63.433 62.201 59.610 1.00 71.67 156 LYS F C 1
ATOM 10586 O O . LYS F 1 156 ? 62.495 62.507 60.394 1.00 70.91 156 LYS F O 1
ATOM 10592 N N . ALA F 1 157 ? 64.408 61.367 59.965 1.00 71.29 157 ALA F N 1
ATOM 10593 C CA . ALA F 1 157 ? 64.309 60.567 61.182 1.00 70.84 157 ALA F CA 1
ATOM 10594 C C . ALA F 1 157 ? 65.122 61.193 62.291 1.00 70.26 157 ALA F C 1
ATOM 10595 O O . ALA F 1 157 ? 66.198 61.699 62.050 1.00 70.36 157 ALA F O 1
ATOM 10597 N N . ILE F 1 158 ? 64.584 61.170 63.504 1.00 70.11 158 ILE F N 1
ATOM 10598 C CA . ILE F 1 158 ? 65.343 61.448 64.709 1.00 69.78 158 ILE F CA 1
ATOM 10599 C C . ILE F 1 158 ? 65.230 60.199 65.588 1.00 70.09 158 ILE F C 1
ATOM 10600 O O . ILE F 1 158 ? 64.116 59.708 65.814 1.00 71.02 158 ILE F O 1
ATOM 10605 N N . VAL F 1 159 ? 66.365 59.680 66.078 1.00 69.55 159 VAL F N 1
ATOM 10606 C CA . VAL F 1 159 ? 66.339 58.648 67.120 1.00 68.76 159 VAL F CA 1
ATOM 10607 C C . VAL F 1 159 ? 66.311 59.338 68.466 1.00 68.13 159 VAL F C 1
ATOM 10608 O O . VAL F 1 159 ? 67.105 60.221 68.735 1.00 67.42 159 VAL F O 1
ATOM 10612 N N . ALA F 1 160 ? 65.370 58.920 69.299 1.00 68.01 160 ALA F N 1
ATOM 10613 C CA . ALA F 1 160 ? 65.079 59.564 70.576 1.00 68.16 160 ALA F CA 1
ATOM 10614 C C . ALA F 1 160 ? 65.123 58.504 71.700 1.00 68.36 160 ALA F C 1
ATOM 10615 O O . ALA F 1 160 ? 64.399 57.510 71.656 1.00 68.57 160 ALA F O 1
ATOM 10617 N N . LEU F 1 161 ? 65.961 58.729 72.709 1.00 68.38 161 LEU F N 1
ATOM 10618 C CA . LEU F 1 161 ? 66.193 57.729 73.732 1.00 68.62 161 LEU F CA 1
ATOM 10619 C C . LEU F 1 161 ? 65.555 58.129 75.058 1.00 69.28 161 LEU F C 1
ATOM 10620 O O . LEU F 1 161 ? 65.985 59.073 75.689 1.00 70.62 161 LEU F O 1
ATOM 10625 N N . THR F 1 162 ? 64.517 57.420 75.480 1.00 69.66 162 THR F N 1
ATOM 10626 C CA . THR F 1 162 ? 63.773 57.832 76.669 1.00 69.80 162 THR F CA 1
ATOM 10627 C C . THR F 1 162 ? 64.517 57.429 77.974 1.00 70.29 162 THR F C 1
ATOM 10628 O O . THR F 1 162 ? 65.650 56.915 77.936 1.00 69.60 162 THR F O 1
ATOM 10632 N N . HIS F 1 163 ? 63.877 57.658 79.121 1.00 70.61 163 HIS F N 1
ATOM 10633 C CA . HIS F 1 163 ? 64.458 57.329 80.402 1.00 70.85 163 HIS F CA 1
ATOM 10634 C C . HIS F 1 163 ? 65.882 57.917 80.487 1.00 71.68 163 HIS F C 1
ATOM 10635 O O . HIS F 1 163 ? 66.815 57.257 80.958 1.00 71.96 163 HIS F O 1
ATOM 10642 N N . ALA F 1 164 ? 66.052 59.157 80.031 1.00 72.42 164 ALA F N 1
ATOM 10643 C CA . ALA F 1 164 ? 67.388 59.785 79.900 1.00 72.54 164 ALA F CA 1
ATOM 10644 C C . ALA F 1 164 ? 67.971 60.246 81.233 1.00 73.33 164 ALA F C 1
ATOM 10645 O O . ALA F 1 164 ? 69.164 60.531 81.350 1.00 73.15 164 ALA F O 1
ATOM 10647 N N . GLN F 1 165 ? 67.118 60.307 82.240 1.00 74.39 165 GLN F N 1
ATOM 10648 C CA . GLN F 1 165 ? 67.532 60.665 83.583 1.00 75.63 165 GLN F CA 1
ATOM 10649 C C . GLN F 1 165 ? 68.114 59.417 84.265 1.00 76.45 165 GLN F C 1
ATOM 10650 O O . GLN F 1 165 ? 67.518 58.797 85.150 1.00 76.46 165 GLN F O 1
ATOM 10656 N N . PHE F 1 166 ? 69.294 59.026 83.863 1.00 77.48 166 PHE F N 1
ATOM 10657 C CA . PHE F 1 166 ? 69.745 57.730 84.278 1.00 78.36 166 PHE F CA 1
ATOM 10658 C C . PHE F 1 166 ? 71.228 57.791 84.556 1.00 78.89 166 PHE F C 1
ATOM 10659 O O . PHE F 1 166 ? 71.958 58.446 83.826 1.00 79.16 166 PHE F O 1
ATOM 10667 N N . SER F 1 167 ? 71.649 57.175 85.655 1.00 79.44 167 SER F N 1
ATOM 10668 C CA . SER F 1 167 ? 73.065 57.064 85.959 1.00 80.23 167 SER F CA 1
ATOM 10669 C C . SER F 1 167 ? 73.570 55.669 85.581 1.00 80.15 167 SER F C 1
ATOM 10670 O O . SER F 1 167 ? 73.160 54.669 86.158 1.00 79.61 167 SER F O 1
ATOM 10673 N N . PRO F 1 168 ? 74.463 55.604 84.594 1.00 80.66 168 PRO F N 1
ATOM 10674 C CA . PRO F 1 168 ? 74.983 54.367 84.039 1.00 81.19 168 PRO F CA 1
ATOM 10675 C C . PRO F 1 168 ? 75.493 53.378 85.052 1.00 81.68 168 PRO F C 1
ATOM 10676 O O . PRO F 1 168 ? 76.110 53.766 86.019 1.00 81.55 168 PRO F O 1
ATOM 10680 N N . PRO F 1 169 ? 75.248 52.094 84.813 1.00 83.04 169 PRO F N 1
ATOM 10681 C CA . PRO F 1 169 ? 75.646 51.096 85.772 1.00 83.86 169 PRO F CA 1
ATOM 10682 C C . PRO F 1 169 ? 77.087 51.094 86.143 1.00 84.75 169 PRO F C 1
ATOM 10683 O O . PRO F 1 169 ? 77.430 51.148 87.323 1.00 85.78 169 PRO F O 1
ATOM 10687 N N . ASP F 1 170 ? 77.956 51.018 85.166 1.00 85.58 170 ASP F N 1
ATOM 10688 C CA . ASP F 1 170 ? 79.027 50.039 85.367 1.00 86.18 170 ASP F CA 1
ATOM 10689 C C . ASP F 1 170 ? 80.482 50.380 85.791 1.00 85.38 170 ASP F C 1
ATOM 10690 O O . ASP F 1 170 ? 81.372 49.591 85.443 1.00 85.08 170 ASP F O 1
ATOM 10695 N N . GLY F 1 171 ? 80.781 51.471 86.517 1.00 84.62 171 GLY F N 1
ATOM 10696 C CA . GLY F 1 171 ? 79.946 52.652 86.728 1.00 84.18 171 GLY F CA 1
ATOM 10697 C C . GLY F 1 171 ? 80.444 53.730 85.782 1.00 83.76 171 GLY F C 1
ATOM 10698 O O . GLY F 1 171 ? 81.317 54.526 86.126 1.00 83.90 171 GLY F O 1
ATOM 10699 N N . LEU F 1 172 ? 79.862 53.761 84.589 1.00 82.89 172 LEU F N 1
ATOM 10700 C CA . LEU F 1 172 ? 80.442 54.458 83.450 1.00 82.21 172 LEU F CA 1
ATOM 10701 C C . LEU F 1 172 ? 80.077 55.920 83.448 1.00 81.53 172 LEU F C 1
ATOM 10702 O O . LEU F 1 172 ? 78.984 56.290 83.921 1.00 80.69 172 LEU F O 1
ATOM 10707 N N . PRO F 1 173 ? 80.987 56.761 82.895 1.00 80.61 173 PRO F N 1
ATOM 10708 C CA . PRO F 1 173 ? 80.632 58.136 82.542 1.00 79.78 173 PRO F CA 1
ATOM 10709 C C . PRO F 1 173 ? 79.399 58.182 81.620 1.00 79.24 173 PRO F C 1
ATOM 10710 O O . PRO F 1 173 ? 79.364 57.482 80.609 1.00 78.81 173 PRO F O 1
ATOM 10714 N N . TYR F 1 174 ? 78.403 58.989 81.991 1.00 78.70 174 TYR F N 1
ATOM 10715 C CA . TYR F 1 174 ? 77.137 59.152 81.234 1.00 78.29 174 TYR F CA 1
ATOM 10716 C C . TYR F 1 174 ? 77.323 59.450 79.769 1.00 78.70 174 TYR F C 1
ATOM 10717 O O . TYR F 1 174 ? 76.542 58.984 78.923 1.00 78.57 174 TYR F O 1
ATOM 10726 N N . ASP F 1 175 ? 78.340 60.259 79.482 1.00 79.34 175 ASP F N 1
ATOM 10727 C CA . ASP F 1 175 ? 78.689 60.626 78.116 1.00 79.72 175 ASP F CA 1
ATOM 10728 C C . ASP F 1 175 ? 79.166 59.388 77.327 1.00 79.35 175 ASP F C 1
ATOM 10729 O O . ASP F 1 175 ? 78.884 59.252 76.135 1.00 79.37 175 ASP F O 1
ATOM 10734 N N . GLU F 1 176 ? 79.849 58.474 78.004 1.00 78.83 176 GLU F N 1
ATOM 10735 C CA . GLU F 1 176 ? 80.291 57.245 77.373 1.00 78.76 176 GLU F CA 1
ATOM 10736 C C . GLU F 1 176 ? 79.170 56.178 77.232 1.00 78.49 176 GLU F C 1
ATOM 10737 O O . GLU F 1 176 ? 79.112 55.461 76.236 1.00 78.17 176 GLU F O 1
ATOM 10743 N N . PHE F 1 177 ? 78.282 56.046 78.208 1.00 78.35 177 PHE F N 1
ATOM 10744 C CA . PHE F 1 177 ? 77.226 55.056 78.058 1.00 78.15 177 PHE F CA 1
ATOM 10745 C C . PHE F 1 177 ? 76.333 55.488 76.940 1.00 78.08 177 PHE F C 1
ATOM 10746 O O . PHE F 1 177 ? 75.972 54.678 76.100 1.00 78.36 177 PHE F O 1
ATOM 10754 N N . PHE F 1 178 ? 75.940 56.760 76.970 1.00 77.80 178 PHE F N 1
ATOM 10755 C CA . PHE F 1 178 ? 75.157 57.361 75.886 1.00 77.66 178 PHE F CA 1
ATOM 10756 C C . PHE F 1 178 ? 75.812 57.243 74.509 1.00 77.53 178 PHE F C 1
ATOM 10757 O O . PHE F 1 178 ? 75.134 57.066 73.503 1.00 77.45 178 PHE F O 1
ATOM 10765 N N . SER F 1 179 ? 77.132 57.360 74.466 1.00 77.44 179 SER F N 1
ATOM 10766 C CA . SER F 1 179 ? 77.850 57.351 73.206 1.00 77.23 179 SER F CA 1
ATOM 10767 C C . SER F 1 179 ? 77.749 55.972 72.559 1.00 77.29 179 SER F C 1
ATOM 10768 O O . SER F 1 179 ? 77.320 55.838 71.427 1.00 76.80 179 SER F O 1
ATOM 10771 N N . LYS F 1 180 ? 78.106 54.949 73.309 1.00 77.81 180 LYS F N 1
ATOM 10772 C CA . LYS F 1 180 ? 78.246 53.622 72.751 1.00 78.82 180 LYS F CA 1
ATOM 10773 C C . LYS F 1 180 ? 76.900 53.011 72.443 1.00 78.39 180 LYS F C 1
ATOM 10774 O O . LYS F 1 180 ? 76.795 52.167 71.571 1.00 78.95 180 LYS F O 1
ATOM 10780 N N . ARG F 1 181 ? 75.874 53.415 73.173 1.00 78.05 181 ARG F N 1
ATOM 10781 C CA . ARG F 1 181 ? 74.517 52.999 72.846 1.00 77.87 181 ARG F CA 1
ATOM 10782 C C . ARG F 1 181 ? 73.963 53.702 71.603 1.00 77.99 181 ARG F C 1
ATOM 10783 O O . ARG F 1 181 ? 73.327 53.053 70.781 1.00 78.43 181 ARG F O 1
ATOM 10791 N N . SER F 1 182 ? 74.156 55.016 71.467 1.00 77.50 182 SER F N 1
ATOM 10792 C CA . SER F 1 182 ? 73.821 55.670 70.201 1.00 77.05 182 SER F CA 1
ATOM 10793 C C . SER F 1 182 ? 74.387 54.857 69.050 1.00 76.43 182 SER F C 1
ATOM 10794 O O . SER F 1 182 ? 73.666 54.516 68.140 1.00 76.37 182 SER F O 1
ATOM 10797 N N . GLU F 1 183 ? 75.668 54.514 69.090 1.00 76.30 183 GLU F N 1
ATOM 10798 C CA . GLU F 1 183 ? 76.256 53.859 67.925 1.00 76.46 183 GLU F CA 1
ATOM 10799 C C . GLU F 1 183 ? 75.756 52.469 67.769 1.00 75.38 183 GLU F C 1
ATOM 10800 O O . GLU F 1 183 ? 75.409 52.080 66.666 1.00 76.05 183 GLU F O 1
ATOM 10806 N N . ALA F 1 184 ? 75.688 51.718 68.857 1.00 74.05 184 ALA F N 1
ATOM 10807 C CA . ALA F 1 184 ? 75.170 50.372 68.763 1.00 73.29 184 ALA F CA 1
ATOM 10808 C C . ALA F 1 184 ? 73.804 50.441 68.083 1.00 72.81 184 ALA F C 1
ATOM 10809 O O . ALA F 1 184 ? 73.486 49.609 67.229 1.00 72.56 184 ALA F O 1
ATOM 10811 N N . LEU F 1 185 ? 73.007 51.451 68.428 1.00 72.12 185 LEU F N 1
ATOM 10812 C CA . LEU F 1 185 ? 71.664 51.527 67.881 1.00 71.87 185 LEU F CA 1
ATOM 10813 C C . LEU F 1 185 ? 71.623 52.087 66.484 1.00 71.71 185 LEU F C 1
ATOM 10814 O O . LEU F 1 185 ? 70.826 51.612 65.689 1.00 72.50 185 LEU F O 1
ATOM 10819 N N . LEU F 1 186 ? 72.445 53.087 66.173 1.00 71.45 186 LEU F N 1
ATOM 10820 C CA . LEU F 1 186 ? 72.489 53.615 64.809 1.00 71.35 186 LEU F CA 1
ATOM 10821 C C . LEU F 1 186 ? 72.981 52.523 63.816 1.00 71.84 186 LEU F C 1
ATOM 10822 O O . LEU F 1 186 ? 72.432 52.440 62.714 1.00 71.47 186 LEU F O 1
ATOM 10827 N N . GLN F 1 187 ? 73.957 51.682 64.223 1.00 72.29 187 GLN F N 1
ATOM 10828 C CA . GLN F 1 187 ? 74.458 50.558 63.397 1.00 73.00 187 GLN F CA 1
ATOM 10829 C C . GLN F 1 187 ? 73.343 49.611 62.960 1.00 73.38 187 GLN F C 1
ATOM 10830 O O . GLN F 1 187 ? 73.255 49.222 61.786 1.00 72.77 187 GLN F O 1
ATOM 10836 N N . VAL F 1 188 ? 72.494 49.241 63.920 1.00 73.87 188 VAL F N 1
ATOM 10837 C CA . VAL F 1 188 ? 71.525 48.173 63.708 1.00 74.09 188 VAL F CA 1
ATOM 10838 C C . VAL F 1 188 ? 70.362 48.699 62.919 1.00 74.59 188 VAL F C 1
ATOM 10839 O O . VAL F 1 188 ? 69.775 47.917 62.160 1.00 75.00 188 VAL F O 1
ATOM 10843 N N . VAL F 1 189 ? 70.006 49.985 63.111 1.00 74.54 189 VAL F N 1
ATOM 10844 C CA . VAL F 1 189 ? 68.939 50.577 62.304 1.00 74.71 189 VAL F CA 1
ATOM 10845 C C . VAL F 1 189 ? 69.464 50.792 60.914 1.00 74.93 189 VAL F C 1
ATOM 10846 O O . VAL F 1 189 ? 68.774 50.469 59.984 1.00 75.94 189 VAL F O 1
ATOM 10850 N N . ARG F 1 190 ? 70.681 51.285 60.738 1.00 75.07 190 ARG F N 1
ATOM 10851 C CA . ARG F 1 190 ? 71.210 51.445 59.363 1.00 74.99 190 ARG F CA 1
ATOM 10852 C C . ARG F 1 190 ? 71.263 50.118 58.614 1.00 74.30 190 ARG F C 1
ATOM 10853 O O . ARG F 1 190 ? 70.933 50.027 57.460 1.00 73.51 190 ARG F O 1
ATOM 10861 N N . SER F 1 191 ? 71.681 49.082 59.309 1.00 74.89 191 SER F N 1
ATOM 10862 C CA . SER F 1 191 ? 71.723 47.746 58.748 1.00 75.03 191 SER F CA 1
ATOM 10863 C C . SER F 1 191 ? 70.350 47.271 58.258 1.00 75.10 191 SER F C 1
ATOM 10864 O O . SER F 1 191 ? 70.174 46.933 57.087 1.00 74.84 191 SER F O 1
ATOM 10867 N N . GLY F 1 192 ? 69.372 47.268 59.163 1.00 75.59 192 GLY F N 1
ATOM 10868 C CA . GLY F 1 192 ? 68.006 46.831 58.836 1.00 75.63 192 GLY F CA 1
ATOM 10869 C C . GLY F 1 192 ? 67.327 47.723 57.822 1.00 75.65 192 GLY F C 1
ATOM 10870 O O . GLY F 1 192 ? 66.294 47.368 57.258 1.00 74.73 192 GLY F O 1
ATOM 10871 N N . ALA F 1 193 ? 68.000 48.831 57.520 1.00 76.21 193 ALA F N 1
ATOM 10872 C CA . ALA F 1 193 ? 67.329 50.098 57.269 1.00 76.57 193 ALA F CA 1
ATOM 10873 C C . ALA F 1 193 ? 66.951 50.529 55.883 1.00 77.20 193 ALA F C 1
ATOM 10874 O O . ALA F 1 193 ? 65.927 51.230 55.820 1.00 78.07 193 ALA F O 1
ATOM 10876 N N . SER F 1 194 ? 67.707 50.264 54.800 1.00 77.14 194 SER F N 1
ATOM 10877 C CA . SER F 1 194 ? 69.001 49.576 54.739 1.00 77.44 194 SER F CA 1
ATOM 10878 C C . SER F 1 194 ? 70.011 50.456 53.967 1.00 78.04 194 SER F C 1
ATOM 10879 O O . SER F 1 194 ? 69.918 50.579 52.745 1.00 77.62 194 SER F O 1
ATOM 10882 N N . LEU F 1 195 ? 70.977 51.029 54.688 1.00 79.07 195 LEU F N 1
ATOM 10883 C CA . LEU F 1 195 ? 71.662 52.273 54.282 1.00 80.41 195 LEU F CA 1
ATOM 10884 C C . LEU F 1 195 ? 73.172 52.153 54.403 1.00 82.30 195 LEU F C 1
ATOM 10885 O O . LEU F 1 195 ? 73.692 51.058 54.470 1.00 82.44 195 LEU F O 1
ATOM 10890 N N . LYS F 1 196 ? 73.874 53.287 54.403 1.00 84.75 196 LYS F N 1
ATOM 10891 C CA . LYS F 1 196 ? 75.172 53.413 55.117 1.00 86.75 196 LYS F CA 1
ATOM 10892 C C . LYS F 1 196 ? 75.326 54.835 55.751 1.00 87.72 196 LYS F C 1
ATOM 10893 O O . LYS F 1 196 ? 76.454 55.328 55.947 1.00 87.98 196 LYS F O 1
ATOM 10899 N N . LYS F 1 197 ? 74.185 55.446 56.129 1.00 88.81 197 LYS F N 1
ATOM 10900 C CA . LYS F 1 197 ? 74.033 56.934 56.230 1.00 89.27 197 LYS F CA 1
ATOM 10901 C C . LYS F 1 197 ? 75.344 57.767 56.309 1.00 89.87 197 LYS F C 1
ATOM 10902 O O . LYS F 1 197 ? 75.884 58.214 55.281 1.00 90.11 197 LYS F O 1
ATOM 10908 N N . ASP F 1 203 ? 74.943 62.158 60.034 1.00 77.93 203 ASP F N 1
ATOM 10909 C CA . ASP F 1 203 ? 73.507 62.093 59.761 1.00 78.55 203 ASP F CA 1
ATOM 10910 C C . ASP F 1 203 ? 72.623 61.860 61.026 1.00 78.26 203 ASP F C 1
ATOM 10911 O O . ASP F 1 203 ? 72.529 62.784 61.853 1.00 79.08 203 ASP F O 1
ATOM 10916 N N . ILE F 1 204 ? 72.007 60.670 61.207 1.00 76.55 204 ILE F N 1
ATOM 10917 C CA . ILE F 1 204 ? 70.716 60.571 61.951 1.00 75.72 204 ILE F CA 1
ATOM 10918 C C . ILE F 1 204 ? 70.883 61.112 63.354 1.00 74.67 204 ILE F C 1
ATOM 10919 O O . ILE F 1 204 ? 71.550 60.491 64.154 1.00 74.58 204 ILE F O 1
ATOM 10924 N N . PRO F 1 205 ? 70.285 62.273 63.661 1.00 74.13 205 PRO F N 1
ATOM 10925 C CA . PRO F 1 205 ? 70.490 62.877 64.977 1.00 74.20 205 PRO F CA 1
ATOM 10926 C C . PRO F 1 205 ? 69.906 62.019 66.079 1.00 74.39 205 PRO F C 1
ATOM 10927 O O . PRO F 1 205 ? 68.820 61.450 65.923 1.00 75.07 205 PRO F O 1
ATOM 10931 N N . VAL F 1 206 ? 70.601 61.922 67.198 1.00 74.16 206 VAL F N 1
ATOM 10932 C CA . VAL F 1 206 ? 70.077 61.135 68.293 1.00 73.83 206 VAL F CA 1
ATOM 10933 C C . VAL F 1 206 ? 69.861 62.092 69.428 1.00 72.94 206 VAL F C 1
ATOM 10934 O O . VAL F 1 206 ? 70.790 62.770 69.801 1.00 73.68 206 VAL F O 1
ATOM 10938 N N . VAL F 1 207 ? 68.630 62.158 69.943 1.00 72.02 207 VAL F N 1
ATOM 10939 C CA . VAL F 1 207 ? 68.247 63.077 71.030 1.00 71.00 207 VAL F CA 1
ATOM 10940 C C . VAL F 1 207 ? 67.866 62.295 72.290 1.00 70.92 207 VAL F C 1
ATOM 10941 O O . VAL F 1 207 ? 67.535 61.123 72.212 1.00 72.01 207 VAL F O 1
ATOM 10945 N N . LEU F 1 208 ? 67.889 62.948 73.450 1.00 70.37 208 LEU F N 1
ATOM 10946 C CA . LEU F 1 208 ? 67.514 62.315 74.719 1.00 69.27 208 LEU F CA 1
ATOM 10947 C C . LEU F 1 208 ? 66.187 62.827 75.272 1.00 70.19 208 LEU F C 1
ATOM 10948 O O . LEU F 1 208 ? 65.796 63.960 75.046 1.00 69.87 208 LEU F O 1
ATOM 10953 N N . ILE F 1 209 ? 65.475 61.979 75.994 1.00 71.57 209 ILE F N 1
ATOM 10954 C CA . ILE F 1 209 ? 64.149 62.334 76.507 1.00 72.29 209 ILE F CA 1
ATOM 10955 C C . ILE F 1 209 ? 64.017 61.844 77.963 1.00 73.35 209 ILE F C 1
ATOM 10956 O O . ILE F 1 209 ? 64.410 60.706 78.278 1.00 73.26 209 ILE F O 1
ATOM 10961 N N . GLU F 1 210 ? 63.456 62.684 78.838 1.00 74.39 210 GLU F N 1
ATOM 10962 C CA . GLU F 1 210 ? 62.971 62.235 80.139 1.00 75.46 210 GLU F CA 1
ATOM 10963 C C . GLU F 1 210 ? 61.505 62.548 80.283 1.00 76.43 210 GLU F C 1
ATOM 10964 O O . GLU F 1 210 ? 61.147 63.698 80.458 1.00 76.64 210 GLU F O 1
ATOM 10970 N N . ASN F 1 211 ? 60.648 61.537 80.247 1.00 78.02 211 ASN F N 1
ATOM 10971 C CA . ASN F 1 211 ? 59.208 61.781 80.311 1.00 79.13 211 ASN F CA 1
ATOM 10972 C C . ASN F 1 211 ? 58.677 61.892 81.760 1.00 80.78 211 ASN F C 1
ATOM 10973 O O . ASN F 1 211 ? 57.697 62.579 82.009 1.00 80.07 211 ASN F O 1
ATOM 10978 N N . SER F 1 212 ? 59.340 61.253 82.714 1.00 84.02 212 SER F N 1
ATOM 10979 C CA . SER F 1 212 ? 59.118 61.550 84.139 1.00 87.36 212 SER F CA 1
ATOM 10980 C C . SER F 1 212 ? 59.422 63.052 84.345 1.00 90.58 212 SER F C 1
ATOM 10981 O O . SER F 1 212 ? 60.394 63.546 83.768 1.00 91.52 212 SER F O 1
ATOM 10984 N N . GLY F 1 213 ? 58.688 63.786 85.192 1.00 94.04 213 GLY F N 1
ATOM 10985 C CA . GLY F 1 213 ? 58.052 63.286 86.405 1.00 96.47 213 GLY F CA 1
ATOM 10986 C C . GLY F 1 213 ? 58.864 63.945 87.515 1.00 99.02 213 GLY F C 1
ATOM 10987 O O . GLY F 1 213 ? 58.663 65.142 87.800 1.00 99.39 213 GLY F O 1
ATOM 10988 N N . ARG F 1 214 ? 59.799 63.194 88.118 1.00 101.46 214 ARG F N 1
ATOM 10989 C CA . ARG F 1 214 ? 60.918 63.823 88.862 1.00 103.43 214 ARG F CA 1
ATOM 10990 C C . ARG F 1 214 ? 62.128 64.002 87.926 1.00 104.36 214 ARG F C 1
ATOM 10991 O O . ARG F 1 214 ? 63.005 63.131 87.796 1.00 104.55 214 ARG F O 1
ATOM 10999 N N . CYS F 1 215 ? 62.126 65.138 87.245 1.00 105.47 215 CYS F N 1
ATOM 11000 C CA . CYS F 1 215 ? 63.215 65.536 86.383 1.00 106.07 215 CYS F CA 1
ATOM 11001 C C . CYS F 1 215 ? 63.865 66.729 87.076 1.00 106.62 215 CYS F C 1
ATOM 11002 O O . CYS F 1 215 ? 63.197 67.749 87.351 1.00 106.72 215 CYS F O 1
ATOM 11005 N N . ASN F 1 216 ? 65.149 66.598 87.402 1.00 106.93 216 ASN F N 1
ATOM 11006 C CA . ASN F 1 216 ? 65.885 67.754 87.911 1.00 107.00 216 ASN F CA 1
ATOM 11007 C C . ASN F 1 216 ? 66.017 68.848 86.830 1.00 107.48 216 ASN F C 1
ATOM 11008 O O . ASN F 1 216 ? 66.343 68.589 85.670 1.00 107.35 216 ASN F O 1
ATOM 11013 N N . LYS F 1 217 ? 65.714 70.072 87.248 1.00 108.10 217 LYS F N 1
ATOM 11014 C CA . LYS F 1 217 ? 65.704 71.255 86.383 1.00 108.57 217 LYS F CA 1
ATOM 11015 C C . LYS F 1 217 ? 67.123 71.887 86.323 1.00 108.84 217 LYS F C 1
ATOM 11016 O O . LYS F 1 217 ? 68.116 71.181 86.550 1.00 108.79 217 LYS F O 1
ATOM 11022 N N . ASN F 1 218 ? 67.210 73.179 85.961 1.00 109.05 218 ASN F N 1
ATOM 11023 C CA . ASN F 1 218 ? 68.399 74.022 86.230 1.00 108.86 218 ASN F CA 1
ATOM 11024 C C . ASN F 1 218 ? 67.948 75.284 86.964 1.00 108.80 218 ASN F C 1
ATOM 11025 O O . ASN F 1 218 ? 66.801 75.346 87.427 1.00 108.72 218 ASN F O 1
ATOM 11030 N N . ASP F 1 219 ? 68.844 76.265 87.099 1.00 108.70 219 ASP F N 1
ATOM 11031 C CA . ASP F 1 219 ? 68.509 77.565 87.721 1.00 108.53 219 ASP F CA 1
ATOM 11032 C C . ASP F 1 219 ? 67.327 78.313 87.022 1.00 108.22 219 ASP F C 1
ATOM 11033 O O . ASP F 1 219 ? 66.651 79.132 87.659 1.00 108.37 219 ASP F O 1
ATOM 11038 N N . SER F 1 220 ? 67.086 78.013 85.736 1.00 107.67 220 SER F N 1
ATOM 11039 C CA . SER F 1 220 ? 65.958 78.573 84.945 1.00 107.11 220 SER F CA 1
ATOM 11040 C C . SER F 1 220 ? 64.746 77.627 84.784 1.00 106.77 220 SER F C 1
ATOM 11041 O O . SER F 1 220 ? 64.108 77.627 83.723 1.00 106.69 220 SER F O 1
ATOM 11044 N N . ASP F 1 221 ? 64.450 76.826 85.819 1.00 106.35 221 ASP F N 1
ATOM 11045 C CA . ASP F 1 221 ? 63.330 75.836 85.843 1.00 105.50 221 ASP F CA 1
ATOM 11046 C C . ASP F 1 221 ? 63.225 74.956 84.572 1.00 104.46 221 ASP F C 1
ATOM 11047 O O . ASP F 1 221 ? 62.247 74.224 84.398 1.00 104.67 221 ASP F O 1
ATOM 11052 N N . GLU F 1 222 ? 64.242 74.990 83.711 1.00 103.07 222 GLU F N 1
ATOM 11053 C CA . GLU F 1 222 ? 64.323 74.059 82.561 1.00 102.20 222 GLU F CA 1
ATOM 11054 C C . GLU F 1 222 ? 64.768 72.652 82.980 1.00 100.32 222 GLU F C 1
ATOM 11055 O O . GLU F 1 222 ? 65.625 72.495 83.832 1.00 99.91 222 GLU F O 1
ATOM 11061 N N . LYS F 1 223 ? 64.194 71.646 82.328 1.00 98.57 223 LYS F N 1
ATOM 11062 C CA . LYS F 1 223 ? 64.510 70.229 82.555 1.00 96.82 223 LYS F CA 1
ATOM 11063 C C . LYS F 1 223 ? 65.779 69.853 81.802 1.00 95.81 223 LYS F C 1
ATOM 11064 O O . LYS F 1 223 ? 65.720 69.707 80.584 1.00 95.48 223 LYS F O 1
ATOM 11070 N N . VAL F 1 224 ? 66.905 69.685 82.503 1.00 94.61 224 VAL F N 1
ATOM 11071 C CA . VAL F 1 224 ? 68.189 69.313 81.861 1.00 93.92 224 VAL F CA 1
ATOM 11072 C C . VAL F 1 224 ? 68.504 67.824 82.096 1.00 92.98 224 VAL F C 1
ATOM 11073 O O . VAL F 1 224 ? 68.108 67.267 83.112 1.00 92.71 224 VAL F O 1
ATOM 11077 N N . LEU F 1 225 ? 69.208 67.178 81.168 1.00 92.05 225 LEU F N 1
ATOM 11078 C CA . LEU F 1 225 ? 69.710 65.817 81.416 1.00 91.41 225 LEU F CA 1
ATOM 11079 C C . LEU F 1 225 ? 71.109 65.864 82.028 1.00 90.97 225 LEU F C 1
ATOM 11080 O O . LEU F 1 225 ? 71.775 66.889 81.938 1.00 90.65 225 LEU F O 1
ATOM 11085 N N . PRO F 1 226 ? 71.558 64.750 82.654 1.00 90.48 226 PRO F N 1
ATOM 11086 C CA . PRO F 1 226 ? 72.917 64.578 83.138 1.00 89.94 226 PRO F CA 1
ATOM 11087 C C . PRO F 1 226 ? 73.974 65.363 82.412 1.00 88.85 226 PRO F C 1
ATOM 11088 O O . PRO F 1 226 ? 74.732 66.068 83.052 1.00 88.89 226 PRO F O 1
ATOM 11092 N N . ASN F 1 227 ? 73.993 65.283 81.092 1.00 87.92 227 ASN F N 1
ATOM 11093 C CA . ASN F 1 227 ? 75.000 65.994 80.305 1.00 87.13 227 ASN F CA 1
ATOM 11094 C C . ASN F 1 227 ? 74.827 67.541 80.185 1.00 86.57 227 ASN F C 1
ATOM 11095 O O . ASN F 1 227 ? 75.452 68.163 79.336 1.00 86.76 227 ASN F O 1
ATOM 11100 N N . GLY F 1 228 ? 73.990 68.158 81.014 1.00 85.50 228 GLY F N 1
ATOM 11101 C CA . GLY F 1 228 ? 73.861 69.614 81.035 1.00 84.86 228 GLY F CA 1
ATOM 11102 C C . GLY F 1 228 ? 72.739 70.149 80.166 1.00 83.85 228 GLY F C 1
ATOM 11103 O O . GLY F 1 228 ? 72.127 71.159 80.505 1.00 84.08 228 GLY F O 1
ATOM 11104 N N . ILE F 1 229 ? 72.443 69.458 79.063 1.00 82.48 229 ILE F N 1
ATOM 11105 C CA . ILE F 1 229 ? 71.550 69.981 78.015 1.00 81.19 229 ILE F CA 1
ATOM 11106 C C . ILE F 1 229 ? 70.022 69.916 78.322 1.00 80.72 229 ILE F C 1
ATOM 11107 O O . ILE F 1 229 ? 69.532 68.932 78.876 1.00 80.71 229 ILE F O 1
ATOM 11112 N N . ALA F 1 230 ? 69.281 70.966 77.947 1.00 79.65 230 ALA F N 1
ATOM 11113 C CA . ALA F 1 230 ? 67.816 71.057 78.202 1.00 78.89 230 ALA F CA 1
ATOM 11114 C C . ALA F 1 230 ? 66.980 70.392 77.101 1.00 77.54 230 ALA F C 1
ATOM 11115 O O . ALA F 1 230 ? 66.792 70.953 76.016 1.00 77.33 230 ALA F O 1
ATOM 11117 N N . TRP F 1 231 ? 66.441 69.216 77.395 1.00 76.01 231 TRP F N 1
ATOM 11118 C CA . TRP F 1 231 ? 65.992 68.329 76.330 1.00 74.67 231 TRP F CA 1
ATOM 11119 C C . TRP F 1 231 ? 64.813 68.759 75.498 1.00 74.30 231 TRP F C 1
ATOM 11120 O O . TRP F 1 231 ? 64.786 68.391 74.332 1.00 74.50 231 TRP F O 1
ATOM 11131 N N . ILE F 1 232 ? 63.837 69.478 76.058 1.00 73.97 232 ILE F N 1
ATOM 11132 C CA . ILE F 1 232 ? 62.669 69.895 75.250 1.00 73.57 232 ILE F CA 1
ATOM 11133 C C . ILE F 1 232 ? 63.062 70.866 74.147 1.00 73.25 232 ILE F C 1
ATOM 11134 O O . ILE F 1 232 ? 62.765 70.613 72.983 1.00 73.62 232 ILE F O 1
ATOM 11139 N N . PRO F 1 233 ? 63.713 71.987 74.497 1.00 73.15 233 PRO F N 1
ATOM 11140 C CA . PRO F 1 233 ? 64.231 72.836 73.429 1.00 72.69 233 PRO F CA 1
ATOM 11141 C C . PRO F 1 233 ? 65.190 72.116 72.483 1.00 72.57 233 PRO F C 1
ATOM 11142 O O . PRO F 1 233 ? 65.122 72.384 71.283 1.00 72.62 233 PRO F O 1
ATOM 11146 N N . HIS F 1 234 ? 66.063 71.227 72.997 1.00 72.18 234 HIS F N 1
ATOM 11147 C CA . HIS F 1 234 ? 67.008 70.522 72.129 1.00 71.72 234 HIS F CA 1
ATOM 11148 C C . HIS F 1 234 ? 66.218 69.691 71.154 1.00 71.42 234 HIS F C 1
ATOM 11149 O O . HIS F 1 234 ? 66.538 69.649 69.974 1.00 70.88 234 HIS F O 1
ATOM 11156 N N . LEU F 1 235 ? 65.166 69.043 71.636 1.00 71.90 235 LEU F N 1
ATOM 11157 C CA . LEU F 1 235 ? 64.324 68.221 70.761 1.00 72.44 235 LEU F CA 1
ATOM 11158 C C . LEU F 1 235 ? 63.618 69.068 69.689 1.00 72.94 235 LEU F C 1
ATOM 11159 O O . LEU F 1 235 ? 63.763 68.810 68.487 1.00 73.39 235 LEU F O 1
ATOM 11164 N N . VAL F 1 236 ? 62.863 70.079 70.120 1.00 72.79 236 VAL F N 1
ATOM 11165 C CA . VAL F 1 236 ? 62.122 70.904 69.181 1.00 72.71 236 VAL F CA 1
ATOM 11166 C C . VAL F 1 236 ? 63.063 71.481 68.162 1.00 73.01 236 VAL F C 1
ATOM 11167 O O . VAL F 1 236 ? 62.690 71.648 67.009 1.00 73.27 236 VAL F O 1
ATOM 11171 N N . GLN F 1 237 ? 64.280 71.801 68.583 1.00 73.26 237 GLN F N 1
ATOM 11172 C CA . GLN F 1 237 ? 65.239 72.386 67.674 1.00 73.70 237 GLN F CA 1
ATOM 11173 C C . GLN F 1 237 ? 65.667 71.416 66.584 1.00 73.64 237 GLN F C 1
ATOM 11174 O O . GLN F 1 237 ? 65.662 71.756 65.395 1.00 73.68 237 GLN F O 1
ATOM 11180 N N . THR F 1 238 ? 66.072 70.225 67.013 1.00 73.48 238 THR F N 1
ATOM 11181 C CA . THR F 1 238 ? 66.454 69.162 66.112 1.00 72.97 238 THR F CA 1
ATOM 11182 C C . THR F 1 238 ? 65.318 68.877 65.171 1.00 73.44 238 THR F C 1
ATOM 11183 O O . THR F 1 238 ? 65.562 68.668 63.996 1.00 73.47 238 THR F O 1
ATOM 11187 N N . ILE F 1 239 ? 64.084 68.876 65.680 1.00 74.18 239 ILE F N 1
ATOM 11188 C CA . ILE F 1 239 ? 62.889 68.785 64.813 1.00 75.15 239 ILE F CA 1
ATOM 11189 C C . ILE F 1 239 ? 62.862 69.901 63.752 1.00 76.15 239 ILE F C 1
ATOM 11190 O O . ILE F 1 239 ? 62.570 69.618 62.607 1.00 76.16 239 ILE F O 1
ATOM 11195 N N . THR F 1 240 ? 63.149 71.155 64.110 1.00 77.44 240 THR F N 1
ATOM 11196 C CA . THR F 1 240 ? 63.178 72.197 63.085 1.00 78.75 240 THR F CA 1
ATOM 11197 C C . THR F 1 240 ? 64.328 71.952 62.104 1.00 79.27 240 THR F C 1
ATOM 11198 O O . THR F 1 240 ? 64.097 71.929 60.887 1.00 79.59 240 THR F O 1
ATOM 11202 N N . GLU F 1 241 ? 65.545 71.747 62.618 1.00 79.78 241 GLU F N 1
ATOM 11203 C CA . GLU F 1 241 ? 66.719 71.534 61.756 1.00 80.22 241 GLU F CA 1
ATOM 11204 C C . GLU F 1 241 ? 66.450 70.495 60.665 1.00 80.39 241 GLU F C 1
ATOM 11205 O O . GLU F 1 241 ? 66.825 70.700 59.517 1.00 81.07 241 GLU F O 1
ATOM 11211 N N . VAL F 1 242 ? 65.766 69.417 61.033 1.00 80.53 242 VAL F N 1
ATOM 11212 C CA . VAL F 1 242 ? 65.350 68.354 60.115 1.00 80.62 242 VAL F CA 1
ATOM 11213 C C . VAL F 1 242 ? 64.136 68.726 59.239 1.00 81.33 242 VAL F C 1
ATOM 11214 O O . VAL F 1 242 ? 64.074 68.358 58.056 1.00 81.08 242 VAL F O 1
ATOM 11218 N N . ALA F 1 243 ? 63.165 69.448 59.792 1.00 82.34 243 ALA F N 1
ATOM 11219 C CA . ALA F 1 243 ? 62.070 69.963 58.954 1.00 83.37 243 ALA F CA 1
ATOM 11220 C C . ALA F 1 243 ? 62.656 70.794 57.795 1.00 84.13 243 ALA F C 1
ATOM 11221 O O . ALA F 1 243 ? 62.203 70.655 56.650 1.00 84.95 243 ALA F O 1
ATOM 11223 N N . LEU F 1 244 ? 63.691 71.597 58.078 1.00 84.52 244 LEU F N 1
ATOM 11224 C CA . LEU F 1 244 ? 64.340 72.443 57.064 1.00 84.60 244 LEU F CA 1
ATOM 11225 C C . LEU F 1 244 ? 65.646 71.846 56.524 1.00 85.50 244 LEU F C 1
ATOM 11226 O O . LEU F 1 244 ? 66.644 72.557 56.490 1.00 86.05 244 LEU F O 1
ATOM 11231 N N . ASN F 1 245 ? 65.684 70.589 56.072 1.00 86.22 245 ASN F N 1
ATOM 11232 C CA . ASN F 1 245 ? 67.004 69.912 56.033 1.00 86.67 245 ASN F CA 1
ATOM 11233 C C . ASN F 1 245 ? 67.892 69.729 54.781 1.00 87.50 245 ASN F C 1
ATOM 11234 O O . ASN F 1 245 ? 69.069 69.472 54.973 1.00 88.24 245 ASN F O 1
ATOM 11239 N N . LYS F 1 246 ? 67.432 69.806 53.532 1.00 88.13 246 LYS F N 1
ATOM 11240 C CA . LYS F 1 246 ? 66.057 69.634 53.129 1.00 88.28 246 LYS F CA 1
ATOM 11241 C C . LYS F 1 246 ? 66.093 68.574 52.037 1.00 87.76 246 LYS F C 1
ATOM 11242 O O . LYS F 1 246 ? 66.507 68.825 50.919 1.00 87.44 246 LYS F O 1
ATOM 11248 N N . SER F 1 247 ? 65.743 67.359 52.428 1.00 87.46 247 SER F N 1
ATOM 11249 C CA . SER F 1 247 ? 65.347 66.324 51.506 1.00 87.14 247 SER F CA 1
ATOM 11250 C C . SER F 1 247 ? 63.828 66.363 51.607 1.00 86.76 247 SER F C 1
ATOM 11251 O O . SER F 1 247 ? 63.300 67.130 52.394 1.00 86.58 247 SER F O 1
ATOM 11254 N N . GLU F 1 248 ? 63.106 65.579 50.821 1.00 86.65 248 GLU F N 1
ATOM 11255 C CA . GLU F 1 248 ? 61.654 65.754 50.776 1.00 86.84 248 GLU F CA 1
ATOM 11256 C C . GLU F 1 248 ? 60.923 64.971 51.859 1.00 86.36 248 GLU F C 1
ATOM 11257 O O . GLU F 1 248 ? 61.356 63.898 52.265 1.00 86.70 248 GLU F O 1
ATOM 11263 N N . SER F 1 249 ? 59.817 65.540 52.336 1.00 85.84 249 SER F N 1
ATOM 11264 C CA . SER F 1 249 ? 58.883 64.832 53.211 1.00 85.29 249 SER F CA 1
ATOM 11265 C C . SER F 1 249 ? 58.253 63.699 52.425 1.00 84.94 249 SER F C 1
ATOM 11266 O O . SER F 1 249 ? 58.098 63.803 51.230 1.00 85.14 249 SER F O 1
ATOM 11269 N N . ILE F 1 250 ? 57.884 62.628 53.103 1.00 84.84 250 ILE F N 1
ATOM 11270 C CA . ILE F 1 250 ? 57.298 61.467 52.467 1.00 85.13 250 ILE F CA 1
ATOM 11271 C C . ILE F 1 250 ? 55.768 61.567 52.403 1.00 85.60 250 ILE F C 1
ATOM 11272 O O . ILE F 1 250 ? 55.115 61.651 53.421 1.00 85.73 250 ILE F O 1
ATOM 11277 N N . PHE F 1 251 ? 55.191 61.529 51.211 1.00 86.52 251 PHE F N 1
ATOM 11278 C CA . PHE F 1 251 ? 53.732 61.494 51.072 1.00 87.54 251 PHE F CA 1
ATOM 11279 C C . PHE F 1 251 ? 53.207 60.071 51.013 1.00 88.35 251 PHE F C 1
ATOM 11280 O O . PHE F 1 251 ? 53.503 59.344 50.078 1.00 88.78 251 PHE F O 1
ATOM 11288 N N . VAL F 1 252 ? 52.403 59.668 51.983 1.00 89.54 252 VAL F N 1
ATOM 11289 C CA . VAL F 1 252 ? 51.987 58.256 52.054 1.00 90.34 252 VAL F CA 1
ATOM 11290 C C . VAL F 1 252 ? 50.720 57.975 51.212 1.00 91.60 252 VAL F C 1
ATOM 11291 O O . VAL F 1 252 ? 49.581 58.051 51.698 1.00 91.70 252 VAL F O 1
ATOM 11295 N N . ASP F 1 253 ? 50.949 57.660 49.938 1.00 93.04 253 ASP F N 1
ATOM 11296 C CA . ASP F 1 253 ? 49.877 57.281 49.013 1.00 94.16 253 ASP F CA 1
ATOM 11297 C C . ASP F 1 253 ? 49.895 55.782 48.778 1.00 95.25 253 ASP F C 1
ATOM 11298 O O . ASP F 1 253 ? 50.939 55.120 48.909 1.00 95.72 253 ASP F O 1
ATOM 11303 N N . LYS F 1 254 ? 48.742 55.227 48.435 1.00 96.22 254 LYS F N 1
ATOM 11304 C CA . LYS F 1 254 ? 48.724 53.848 47.979 1.00 96.96 254 LYS F CA 1
ATOM 11305 C C . LYS F 1 254 ? 49.742 53.779 46.855 1.00 97.21 254 LYS F C 1
ATOM 11306 O O . LYS F 1 254 ? 49.755 54.642 45.969 1.00 97.04 254 LYS F O 1
ATOM 11312 N N . ASN F 1 255 ? 50.599 52.768 46.913 1.00 97.24 255 ASN F N 1
ATOM 11313 C CA . ASN F 1 255 ? 51.803 52.721 46.097 1.00 97.56 255 ASN F CA 1
ATOM 11314 C C . ASN F 1 255 ? 53.001 52.935 46.994 1.00 97.81 255 ASN F C 1
ATOM 11315 O O . ASN F 1 255 ? 54.113 52.545 46.629 1.00 98.17 255 ASN F O 1
ATOM 11320 N N . LEU F 1 256 ? 52.801 53.535 48.166 1.00 97.86 256 LEU F N 1
ATOM 11321 C CA . LEU F 1 256 ? 53.735 53.248 49.253 1.00 97.90 256 LEU F CA 1
ATOM 11322 C C . LEU F 1 256 ? 53.397 51.897 49.909 1.00 98.19 256 LEU F C 1
ATOM 11323 O O . LEU F 1 256 ? 54.276 51.296 50.520 1.00 98.58 256 LEU F O 1
ATOM 11328 N N . ILE F 1 257 ? 52.158 51.401 49.773 1.00 98.40 257 ILE F N 1
ATOM 11329 C CA . ILE F 1 257 ? 51.960 49.924 49.518 1.00 98.68 257 ILE F CA 1
ATOM 11330 C C . ILE F 1 257 ? 50.751 49.571 48.615 1.00 98.55 257 ILE F C 1
ATOM 11331 O O . ILE F 1 257 ? 50.897 48.831 47.634 1.00 97.71 257 ILE F O 1
ATOM 11336 N N . ALA G 1 2 ? 23.655 122.186 58.519 1.00 67.99 2 ALA G N 1
ATOM 11337 C CA . ALA G 1 2 ? 23.727 122.664 59.914 1.00 68.34 2 ALA G CA 1
ATOM 11338 C C . ALA G 1 2 ? 24.594 121.720 60.760 1.00 68.89 2 ALA G C 1
ATOM 11339 O O . ALA G 1 2 ? 24.800 120.557 60.414 1.00 68.46 2 ALA G O 1
ATOM 11341 N N . SER G 1 3 ? 25.115 122.231 61.868 1.00 70.12 3 SER G N 1
ATOM 11342 C CA . SER G 1 3 ? 25.985 121.426 62.740 1.00 71.63 3 SER G CA 1
ATOM 11343 C C . SER G 1 3 ? 25.759 121.742 64.205 1.00 72.06 3 SER G C 1
ATOM 11344 O O . SER G 1 3 ? 25.767 122.905 64.537 1.00 72.84 3 SER G O 1
ATOM 11347 N N . GLN G 1 4 ? 25.537 120.744 65.062 1.00 72.68 4 GLN G N 1
ATOM 11348 C CA . GLN G 1 4 ? 25.389 121.000 66.505 1.00 73.46 4 GLN G CA 1
ATOM 11349 C C . GLN G 1 4 ? 26.501 120.318 67.230 1.00 73.66 4 GLN G C 1
ATOM 11350 O O . GLN G 1 4 ? 27.139 119.422 66.703 1.00 74.06 4 GLN G O 1
ATOM 11356 N N . GLN G 1 5 ? 26.680 120.706 68.483 1.00 73.83 5 GLN G N 1
ATOM 11357 C CA . GLN G 1 5 ? 27.669 120.070 69.319 1.00 73.84 5 GLN G CA 1
ATOM 11358 C C . GLN G 1 5 ? 26.888 119.203 70.261 1.00 72.42 5 GLN G C 1
ATOM 11359 O O . GLN G 1 5 ? 26.124 119.679 71.044 1.00 73.11 5 GLN G O 1
ATOM 11365 N N . GLN G 1 6 ? 27.043 117.911 70.120 1.00 71.16 6 GLN G N 1
ATOM 11366 C CA . GLN G 1 6 ? 26.235 116.947 70.837 1.00 70.81 6 GLN G CA 1
ATOM 11367 C C . GLN G 1 6 ? 27.040 116.578 72.085 1.00 69.24 6 GLN G C 1
ATOM 11368 O O . GLN G 1 6 ? 28.261 116.688 72.078 1.00 69.94 6 GLN G O 1
ATOM 11374 N N . THR G 1 7 ? 26.404 116.160 73.173 1.00 66.94 7 THR G N 1
ATOM 11375 C CA . THR G 1 7 ? 27.208 115.640 74.266 1.00 64.90 7 THR G CA 1
ATOM 11376 C C . THR G 1 7 ? 26.886 114.176 74.543 1.00 64.10 7 THR G C 1
ATOM 11377 O O . THR G 1 7 ? 25.754 113.762 74.575 1.00 63.65 7 THR G O 1
ATOM 11381 N N . VAL G 1 8 ? 27.951 113.401 74.690 1.00 63.83 8 VAL G N 1
ATOM 11382 C CA . VAL G 1 8 ? 27.927 111.934 74.684 1.00 62.62 8 VAL G CA 1
ATOM 11383 C C . VAL G 1 8 ? 28.816 111.424 75.791 1.00 63.44 8 VAL G C 1
ATOM 11384 O O . VAL G 1 8 ? 29.650 112.164 76.310 1.00 62.84 8 VAL G O 1
ATOM 11388 N N . ARG G 1 9 ? 28.685 110.138 76.112 1.00 64.72 9 ARG G N 1
ATOM 11389 C CA . ARG G 1 9 ? 29.334 109.615 77.292 1.00 65.03 9 ARG G CA 1
ATOM 11390 C C . ARG G 1 9 ? 30.853 109.581 77.276 1.00 66.13 9 ARG G C 1
ATOM 11391 O O . ARG G 1 9 ? 31.435 110.169 78.188 1.00 67.22 9 ARG G O 1
ATOM 11399 N N . GLY G 1 10 ? 31.558 109.017 76.310 1.00 67.03 10 GLY G N 1
ATOM 11400 C CA . GLY G 1 10 ? 31.147 108.044 75.362 1.00 68.17 10 GLY G CA 1
ATOM 11401 C C . GLY G 1 10 ? 32.364 107.097 75.084 1.00 68.90 10 GLY G C 1
ATOM 11402 O O . GLY G 1 10 ? 32.660 106.777 73.941 1.00 71.56 10 GLY G O 1
ATOM 11403 N N . TRP G 1 11 ? 33.134 106.707 76.082 1.00 67.98 11 TRP G N 1
ATOM 11404 C CA . TRP G 1 11 ? 34.000 105.495 75.979 1.00 68.50 11 TRP G CA 1
ATOM 11405 C C . TRP G 1 11 ? 35.453 105.444 75.471 1.00 68.06 11 TRP G C 1
ATOM 11406 O O . TRP G 1 11 ? 35.704 104.892 74.408 1.00 66.81 11 TRP G O 1
ATOM 11417 N N . SER G 1 12 ? 36.417 105.833 76.295 1.00 68.15 12 SER G N 1
ATOM 11418 C CA . SER G 1 12 ? 37.794 105.832 75.828 1.00 68.48 12 SER G CA 1
ATOM 11419 C C . SER G 1 12 ? 38.573 104.528 76.059 1.00 69.26 12 SER G C 1
ATOM 11420 O O . SER G 1 12 ? 39.698 104.393 75.607 1.00 70.03 12 SER G O 1
ATOM 11423 N N . GLY G 1 13 ? 37.993 103.558 76.738 1.00 69.97 13 GLY G N 1
ATOM 11424 C CA . GLY G 1 13 ? 38.695 102.306 76.976 1.00 71.02 13 GLY G CA 1
ATOM 11425 C C . GLY G 1 13 ? 38.908 101.390 75.758 1.00 72.05 13 GLY G C 1
ATOM 11426 O O . GLY G 1 13 ? 39.944 100.677 75.667 1.00 71.94 13 GLY G O 1
ATOM 11427 N N . ILE G 1 14 ? 37.924 101.382 74.838 1.00 72.46 14 ILE G N 1
ATOM 11428 C CA . ILE G 1 14 ? 38.035 100.635 73.590 1.00 72.26 14 ILE G CA 1
ATOM 11429 C C . ILE G 1 14 ? 39.440 100.906 73.058 1.00 71.65 14 ILE G C 1
ATOM 11430 O O . ILE G 1 14 ? 40.141 99.988 72.683 1.00 71.85 14 ILE G O 1
ATOM 11435 N N . ASN G 1 15 ? 39.873 102.166 73.104 1.00 70.74 15 ASN G N 1
ATOM 11436 C CA . ASN G 1 15 ? 41.130 102.592 72.477 1.00 69.92 15 ASN G CA 1
ATOM 11437 C C . ASN G 1 15 ? 42.337 101.896 72.979 1.00 68.51 15 ASN G C 1
ATOM 11438 O O . ASN G 1 15 ? 43.320 101.766 72.268 1.00 68.86 15 ASN G O 1
ATOM 11443 N N . THR G 1 16 ? 42.250 101.436 74.209 1.00 67.21 16 THR G N 1
ATOM 11444 C CA . THR G 1 16 ? 43.359 100.766 74.855 1.00 65.98 16 THR G CA 1
ATOM 11445 C C . THR G 1 16 ? 43.431 99.262 74.530 1.00 65.07 16 THR G C 1
ATOM 11446 O O . THR G 1 16 ? 44.398 98.612 74.861 1.00 66.19 16 THR G O 1
ATOM 11450 N N . PHE G 1 17 ? 42.437 98.710 73.857 1.00 63.81 17 PHE G N 1
ATOM 11451 C CA . PHE G 1 17 ? 42.487 97.310 73.460 1.00 62.87 17 PHE G CA 1
ATOM 11452 C C . PHE G 1 17 ? 43.399 97.110 72.290 1.00 62.04 17 PHE G C 1
ATOM 11453 O O . PHE G 1 17 ? 43.746 98.059 71.601 1.00 62.53 17 PHE G O 1
ATOM 11461 N N . ALA G 1 18 ? 43.736 95.853 72.010 1.00 61.00 18 ALA G N 1
ATOM 11462 C CA . ALA G 1 18 ? 44.534 95.568 70.845 1.00 60.35 18 ALA G CA 1
ATOM 11463 C C . ALA G 1 18 ? 43.727 96.063 69.615 1.00 60.46 18 ALA G C 1
ATOM 11464 O O . ALA G 1 18 ? 42.482 96.006 69.590 1.00 60.80 18 ALA G O 1
ATOM 11466 N N . PRO G 1 19 ? 44.412 96.660 68.635 1.00 59.57 19 PRO G N 1
ATOM 11467 C CA . PRO G 1 19 ? 43.729 96.954 67.380 1.00 59.02 19 PRO G CA 1
ATOM 11468 C C . PRO G 1 19 ? 42.798 95.858 66.896 1.00 58.37 19 PRO G C 1
ATOM 11469 O O . PRO G 1 19 ? 41.603 96.134 66.660 1.00 59.16 19 PRO G O 1
ATOM 11473 N N . ALA G 1 20 ? 43.293 94.633 66.785 1.00 56.76 20 ALA G N 1
ATOM 11474 C CA . ALA G 1 20 ? 42.455 93.574 66.230 1.00 56.20 20 ALA G CA 1
ATOM 11475 C C . ALA G 1 20 ? 41.197 93.403 67.071 1.00 56.05 20 ALA G C 1
ATOM 11476 O O . ALA G 1 20 ? 40.108 93.329 66.523 1.00 55.93 20 ALA G O 1
ATOM 11478 N N . THR G 1 21 ? 41.332 93.406 68.395 1.00 55.99 21 THR G N 1
ATOM 11479 C CA . THR G 1 21 ? 40.141 93.409 69.250 1.00 56.84 21 THR G CA 1
ATOM 11480 C C . THR G 1 21 ? 39.198 94.589 68.936 1.00 57.54 21 THR G C 1
ATOM 11481 O O . THR G 1 21 ? 38.025 94.366 68.698 1.00 58.20 21 THR G O 1
ATOM 11485 N N . GLN G 1 22 ? 39.706 95.818 68.892 1.00 58.09 22 GLN G N 1
ATOM 11486 C CA . GLN G 1 22 ? 38.854 96.984 68.726 1.00 58.99 22 GLN G CA 1
ATOM 11487 C C . GLN G 1 22 ? 37.959 96.887 67.482 1.00 59.75 22 GLN G C 1
ATOM 11488 O O . GLN G 1 22 ? 36.765 97.188 67.540 1.00 59.80 22 GLN G O 1
ATOM 11494 N N . THR G 1 23 ? 38.577 96.509 66.360 1.00 60.27 23 THR G N 1
ATOM 11495 C CA . THR G 1 23 ? 37.890 96.197 65.105 1.00 61.16 23 THR G CA 1
ATOM 11496 C C . THR G 1 23 ? 36.764 95.142 65.279 1.00 62.48 23 THR G C 1
ATOM 11497 O O . THR G 1 23 ? 35.729 95.222 64.619 1.00 63.13 23 THR G O 1
ATOM 11501 N N . LYS G 1 24 ? 36.960 94.148 66.141 1.00 63.60 24 LYS G N 1
ATOM 11502 C CA . LYS G 1 24 ? 35.935 93.137 66.339 1.00 64.69 24 LYS G CA 1
ATOM 11503 C C . LYS G 1 24 ? 34.801 93.727 67.145 1.00 65.26 24 LYS G C 1
ATOM 11504 O O . LYS G 1 24 ? 33.640 93.645 66.731 1.00 66.19 24 LYS G O 1
ATOM 11510 N N . LEU G 1 25 ? 35.140 94.338 68.274 1.00 65.02 25 LEU G N 1
ATOM 11511 C CA . LEU G 1 25 ? 34.159 95.075 69.051 1.00 65.62 25 LEU G CA 1
ATOM 11512 C C . LEU G 1 25 ? 33.333 96.072 68.206 1.00 64.85 25 LEU G C 1
ATOM 11513 O O . LEU G 1 25 ? 32.108 96.094 68.243 1.00 63.71 25 LEU G O 1
ATOM 11518 N N . LEU G 1 26 ? 34.000 96.874 67.405 1.00 64.84 26 LEU G N 1
ATOM 11519 C CA . LEU G 1 26 ? 33.267 97.850 66.630 1.00 65.06 26 LEU G CA 1
ATOM 11520 C C . LEU G 1 26 ? 32.318 97.148 65.612 1.00 65.64 26 LEU G C 1
ATOM 11521 O O . LEU G 1 26 ? 31.182 97.626 65.351 1.00 65.74 26 LEU G O 1
ATOM 11526 N N . GLU G 1 27 ? 32.738 95.999 65.073 1.00 65.12 27 GLU G N 1
ATOM 11527 C CA . GLU G 1 27 ? 31.861 95.282 64.159 1.00 64.57 27 GLU G CA 1
ATOM 11528 C C . GLU G 1 27 ? 30.685 94.764 64.933 1.00 64.05 27 GLU G C 1
ATOM 11529 O O . GLU G 1 27 ? 29.603 94.573 64.393 1.00 63.93 27 GLU G O 1
ATOM 11535 N N . LEU G 1 28 ? 30.882 94.555 66.220 1.00 63.74 28 LEU G N 1
ATOM 11536 C CA . LEU G 1 28 ? 29.829 93.960 67.023 1.00 63.19 28 LEU G CA 1
ATOM 11537 C C . LEU G 1 28 ? 28.857 95.000 67.461 1.00 63.54 28 LEU G C 1
ATOM 11538 O O . LEU G 1 28 ? 27.693 94.757 67.367 1.00 63.86 28 LEU G O 1
ATOM 11543 N N . LEU G 1 29 ? 29.333 96.166 67.898 1.00 64.12 29 LEU G N 1
ATOM 11544 C CA . LEU G 1 29 ? 28.452 97.298 68.155 1.00 64.54 29 LEU G CA 1
ATOM 11545 C C . LEU G 1 29 ? 27.587 97.498 66.930 1.00 64.95 29 LEU G C 1
ATOM 11546 O O . LEU G 1 29 ? 26.411 97.783 67.039 1.00 65.64 29 LEU G O 1
ATOM 11551 N N . GLY G 1 30 ? 28.177 97.366 65.751 1.00 64.79 30 GLY G N 1
ATOM 11552 C CA . GLY G 1 30 ? 27.439 97.595 64.540 1.00 64.57 30 GLY G CA 1
ATOM 11553 C C . GLY G 1 30 ? 26.298 96.626 64.432 1.00 65.03 30 GLY G C 1
ATOM 11554 O O . GLY G 1 30 ? 25.193 97.053 64.211 1.00 64.97 30 GLY G O 1
ATOM 11555 N N . ASN G 1 31 ? 26.574 95.322 64.615 1.00 65.46 31 ASN G N 1
ATOM 11556 C CA . ASN G 1 31 ? 25.589 94.267 64.416 1.00 65.60 31 ASN G CA 1
ATOM 11557 C C . ASN G 1 31 ? 24.366 94.609 65.220 1.00 66.13 31 ASN G C 1
ATOM 11558 O O . ASN G 1 31 ? 23.220 94.479 64.757 1.00 66.35 31 ASN G O 1
ATOM 11563 N N . LEU G 1 32 ? 24.627 95.036 66.452 1.00 66.55 32 LEU G N 1
ATOM 11564 C CA . LEU G 1 32 ? 23.584 95.432 67.397 1.00 66.79 32 LEU G CA 1
ATOM 11565 C C . LEU G 1 32 ? 22.767 96.625 66.833 1.00 67.48 32 LEU G C 1
ATOM 11566 O O . LEU G 1 32 ? 21.536 96.573 66.749 1.00 67.16 32 LEU G O 1
ATOM 11571 N N . LYS G 1 33 ? 23.450 97.671 66.397 1.00 67.58 33 LYS G N 1
ATOM 11572 C CA . LYS G 1 33 ? 22.747 98.754 65.766 1.00 68.62 33 LYS G CA 1
ATOM 11573 C C . LYS G 1 33 ? 21.901 98.212 64.586 1.00 68.41 33 LYS G C 1
ATOM 11574 O O . LYS G 1 33 ? 20.711 98.478 64.485 1.00 68.90 33 LYS G O 1
ATOM 11580 N N . GLN G 1 34 ? 22.521 97.460 63.705 1.00 68.07 34 GLN G N 1
ATOM 11581 C CA . GLN G 1 34 ? 21.844 96.863 62.574 1.00 68.21 34 GLN G CA 1
ATOM 11582 C C . GLN G 1 34 ? 20.485 96.273 62.946 1.00 68.10 34 GLN G C 1
ATOM 11583 O O . GLN G 1 34 ? 19.571 96.301 62.134 1.00 66.72 34 GLN G O 1
ATOM 11589 N N . GLU G 1 35 ? 20.362 95.732 64.164 1.00 68.34 35 GLU G N 1
ATOM 11590 C CA . GLU G 1 35 ? 19.087 95.157 64.638 1.00 68.44 35 GLU G CA 1
ATOM 11591 C C . GLU G 1 35 ? 18.333 96.063 65.585 1.00 68.03 35 GLU G C 1
ATOM 11592 O O . GLU G 1 35 ? 17.609 95.585 66.423 1.00 67.27 35 GLU G O 1
ATOM 11598 N N . ASP G 1 36 ? 18.517 97.366 65.457 1.00 68.58 36 ASP G N 1
ATOM 11599 C CA . ASP G 1 36 ? 17.900 98.362 66.339 1.00 69.25 36 ASP G CA 1
ATOM 11600 C C . ASP G 1 36 ? 18.155 98.199 67.846 1.00 68.99 36 ASP G C 1
ATOM 11601 O O . ASP G 1 36 ? 17.385 98.709 68.689 1.00 69.25 36 ASP G O 1
ATOM 11606 N N . VAL G 1 37 ? 19.254 97.520 68.175 1.00 68.71 37 VAL G N 1
ATOM 11607 C CA . VAL G 1 37 ? 19.688 97.364 69.562 1.00 68.02 37 VAL G CA 1
ATOM 11608 C C . VAL G 1 37 ? 20.691 98.475 69.811 1.00 68.80 37 VAL G C 1
ATOM 11609 O O . VAL G 1 37 ? 21.894 98.336 69.513 1.00 69.27 37 VAL G O 1
ATOM 11613 N N . ASN G 1 38 ? 20.160 99.570 70.355 1.00 68.76 38 ASN G N 1
ATOM 11614 C CA . ASN G 1 38 ? 20.893 100.807 70.585 1.00 68.84 38 ASN G CA 1
ATOM 11615 C C . ASN G 1 38 ? 21.512 100.977 71.955 1.00 67.97 38 ASN G C 1
ATOM 11616 O O . ASN G 1 38 ? 22.143 101.990 72.202 1.00 68.41 38 ASN G O 1
ATOM 11621 N N . SER G 1 39 ? 21.284 100.021 72.850 1.00 66.92 39 SER G N 1
ATOM 11622 C CA . SER G 1 39 ? 21.884 100.026 74.184 1.00 66.54 39 SER G CA 1
ATOM 11623 C C . SER G 1 39 ? 21.758 98.656 74.863 1.00 65.59 39 SER G C 1
ATOM 11624 O O . SER G 1 39 ? 20.922 97.853 74.507 1.00 65.60 39 SER G O 1
ATOM 11627 N N . LEU G 1 40 ? 22.590 98.389 75.851 1.00 64.49 40 LEU G N 1
ATOM 11628 C CA . LEU G 1 40 ? 22.611 97.054 76.419 1.00 63.70 40 LEU G CA 1
ATOM 11629 C C . LEU G 1 40 ? 22.854 97.151 77.901 1.00 62.76 40 LEU G C 1
ATOM 11630 O O . LEU G 1 40 ? 23.758 97.841 78.298 1.00 62.64 40 LEU G O 1
ATOM 11635 N N . THR G 1 41 ? 22.052 96.509 78.733 1.00 62.01 41 THR G N 1
ATOM 11636 C CA . THR G 1 41 ? 22.383 96.448 80.173 1.00 61.98 41 THR G CA 1
ATOM 11637 C C . THR G 1 41 ? 22.764 95.042 80.530 1.00 61.67 41 THR G C 1
ATOM 11638 O O . THR G 1 41 ? 22.067 94.099 80.202 1.00 62.22 41 THR G O 1
ATOM 11642 N N . ILE G 1 42 ? 23.887 94.915 81.185 1.00 61.45 42 ILE G N 1
ATOM 11643 C CA . ILE G 1 42 ? 24.480 93.636 81.479 1.00 62.07 42 ILE G CA 1
ATOM 11644 C C . ILE G 1 42 ? 24.603 93.607 82.987 1.00 62.15 42 ILE G C 1
ATOM 11645 O O . ILE G 1 42 ? 25.276 94.475 83.570 1.00 62.64 42 ILE G O 1
ATOM 11650 N N . LEU G 1 43 ? 23.927 92.662 83.631 1.00 61.86 43 LEU G N 1
ATOM 11651 C CA . LEU G 1 43 ? 24.001 92.521 85.078 1.00 61.64 43 LEU G CA 1
ATOM 11652 C C . LEU G 1 43 ? 25.052 91.448 85.389 1.00 61.64 43 LEU G C 1
ATOM 11653 O O . LEU G 1 43 ? 24.961 90.308 84.903 1.00 61.57 43 LEU G O 1
ATOM 11658 N N . VAL G 1 44 ? 26.051 91.822 86.175 1.00 61.12 44 VAL G N 1
ATOM 11659 C CA . VAL G 1 44 ? 27.138 90.923 86.508 1.00 61.35 44 VAL G CA 1
ATOM 11660 C C . VAL G 1 44 ? 26.983 90.492 87.953 1.00 61.78 44 VAL G C 1
ATOM 11661 O O . VAL G 1 44 ? 27.031 91.325 88.834 1.00 61.67 44 VAL G O 1
ATOM 11665 N N . MET G 1 45 ? 26.735 89.196 88.174 1.00 62.47 45 MET G N 1
ATOM 11666 C CA . MET G 1 45 ? 26.460 88.638 89.497 1.00 62.65 45 MET G CA 1
ATOM 11667 C C . MET G 1 45 ? 27.270 87.364 89.755 1.00 63.11 45 MET G C 1
ATOM 11668 O O . MET G 1 45 ? 27.692 86.681 88.844 1.00 62.65 45 MET G O 1
ATOM 11673 N N . GLY G 1 46 ? 27.462 87.035 91.023 1.00 64.05 46 GLY G N 1
ATOM 11674 C CA . GLY G 1 46 ? 28.093 85.794 91.382 1.00 64.53 46 GLY G CA 1
ATOM 11675 C C . GLY G 1 46 ? 28.354 85.654 92.861 1.00 65.08 46 GLY G C 1
ATOM 11676 O O . GLY G 1 46 ? 28.064 86.580 93.632 1.00 65.29 46 GLY G O 1
ATOM 11677 N N . LYS G 1 47 ? 28.885 84.478 93.240 1.00 65.14 47 LYS G N 1
ATOM 11678 C CA . LYS G 1 47 ? 29.613 84.314 94.501 1.00 65.01 47 LYS G CA 1
ATOM 11679 C C . LYS G 1 47 ? 30.649 85.440 94.606 1.00 64.14 47 LYS G C 1
ATOM 11680 O O . LYS G 1 47 ? 31.005 86.097 93.606 1.00 64.11 47 LYS G O 1
ATOM 11686 N N . GLY G 1 48 ? 31.103 85.668 95.827 1.00 63.20 48 GLY G N 1
ATOM 11687 C CA . GLY G 1 48 ? 31.926 86.816 96.116 1.00 62.77 48 GLY G CA 1
ATOM 11688 C C . GLY G 1 48 ? 33.323 86.400 95.841 1.00 62.17 48 GLY G C 1
ATOM 11689 O O . GLY G 1 48 ? 33.621 85.225 95.903 1.00 62.22 48 GLY G O 1
ATOM 11690 N N . GLY G 1 49 ? 34.161 87.353 95.470 1.00 61.76 49 GLY G N 1
ATOM 11691 C CA . GLY G 1 49 ? 35.577 87.071 95.253 1.00 61.39 49 GLY G CA 1
ATOM 11692 C C . GLY G 1 49 ? 35.921 86.220 94.033 1.00 61.41 49 GLY G C 1
ATOM 11693 O O . GLY G 1 49 ? 36.933 85.559 94.052 1.00 62.20 49 GLY G O 1
ATOM 11694 N N . VAL G 1 50 ? 35.110 86.252 92.972 1.00 60.91 50 VAL G N 1
ATOM 11695 C CA . VAL G 1 50 ? 35.335 85.440 91.779 1.00 60.23 50 VAL G CA 1
ATOM 11696 C C . VAL G 1 50 ? 35.769 86.251 90.570 1.00 60.89 50 VAL G C 1
ATOM 11697 O O . VAL G 1 50 ? 35.995 85.694 89.488 1.00 61.60 50 VAL G O 1
ATOM 11701 N N . GLY G 1 51 ? 35.864 87.568 90.721 1.00 61.55 51 GLY G N 1
ATOM 11702 C CA . GLY G 1 51 ? 36.339 88.446 89.646 1.00 61.37 51 GLY G CA 1
ATOM 11703 C C . GLY G 1 51 ? 35.228 89.165 88.899 1.00 61.61 51 GLY G C 1
ATOM 11704 O O . GLY G 1 51 ? 35.377 89.477 87.692 1.00 61.24 51 GLY G O 1
ATOM 11705 N N . LYS G 1 52 ? 34.106 89.426 89.588 1.00 61.24 52 LYS G N 1
ATOM 11706 C CA . LYS G 1 52 ? 33.018 90.199 88.968 1.00 60.93 52 LYS G CA 1
ATOM 11707 C C . LYS G 1 52 ? 33.531 91.570 88.460 1.00 60.92 52 LYS G C 1
ATOM 11708 O O . LYS G 1 52 ? 33.320 91.926 87.304 1.00 61.46 52 LYS G O 1
ATOM 11714 N N . SER G 1 53 ? 34.246 92.299 89.314 1.00 60.46 53 SER G N 1
ATOM 11715 C CA . SER G 1 53 ? 34.690 93.652 89.038 1.00 60.15 53 SER G CA 1
ATOM 11716 C C . SER G 1 53 ? 35.948 93.716 88.152 1.00 60.47 53 SER G C 1
ATOM 11717 O O . SER G 1 53 ? 36.099 94.606 87.287 1.00 60.93 53 SER G O 1
ATOM 11720 N N . SER G 1 54 ? 36.847 92.759 88.314 1.00 60.32 54 SER G N 1
ATOM 11721 C CA . SER G 1 54 ? 37.970 92.643 87.361 1.00 59.92 54 SER G CA 1
ATOM 11722 C C . SER G 1 54 ? 37.465 92.498 85.907 1.00 59.80 54 SER G C 1
ATOM 11723 O O . SER G 1 54 ? 37.986 93.129 84.998 1.00 60.53 54 SER G O 1
ATOM 11726 N N . THR G 1 55 ? 36.432 91.683 85.721 1.00 59.42 55 THR G N 1
ATOM 11727 C CA . THR G 1 55 ? 35.779 91.517 84.453 1.00 59.33 55 THR G CA 1
ATOM 11728 C C . THR G 1 55 ? 35.084 92.795 83.982 1.00 59.56 55 THR G C 1
ATOM 11729 O O . THR G 1 55 ? 35.184 93.152 82.797 1.00 59.42 55 THR G O 1
ATOM 11733 N N . VAL G 1 56 ? 34.383 93.499 84.873 1.00 59.38 56 VAL G N 1
ATOM 11734 C CA . VAL G 1 56 ? 33.823 94.778 84.454 1.00 59.13 56 VAL G CA 1
ATOM 11735 C C . VAL G 1 56 ? 34.921 95.750 84.016 1.00 59.24 56 VAL G C 1
ATOM 11736 O O . VAL G 1 56 ? 34.830 96.333 82.938 1.00 59.03 56 VAL G O 1
ATOM 11740 N N . ASN G 1 57 ? 36.010 95.861 84.758 1.00 59.63 57 ASN G N 1
ATOM 11741 C CA . ASN G 1 57 ? 37.114 96.726 84.260 1.00 59.69 57 ASN G CA 1
ATOM 11742 C C . ASN G 1 57 ? 37.694 96.248 82.907 1.00 59.41 57 ASN G C 1
ATOM 11743 O O . ASN G 1 57 ? 37.970 97.062 82.028 1.00 60.05 57 ASN G O 1
ATOM 11748 N N . SER G 1 58 ? 37.872 94.940 82.749 1.00 58.39 58 SER G N 1
ATOM 11749 C CA . SER G 1 58 ? 38.381 94.385 81.504 1.00 57.70 58 SER G CA 1
ATOM 11750 C C . SER G 1 58 ? 37.464 94.682 80.361 1.00 57.00 58 SER G C 1
ATOM 11751 O O . SER G 1 58 ? 37.926 94.999 79.326 1.00 56.90 58 SER G O 1
ATOM 11754 N N . ILE G 1 59 ? 36.164 94.523 80.525 1.00 57.54 59 ILE G N 1
ATOM 11755 C CA . ILE G 1 59 ? 35.215 94.738 79.419 1.00 58.02 59 ILE G CA 1
ATOM 11756 C C . ILE G 1 59 ? 35.188 96.219 79.058 1.00 58.85 59 ILE G C 1
ATOM 11757 O O . ILE G 1 59 ? 35.199 96.578 77.883 1.00 59.18 59 ILE G O 1
ATOM 11762 N N . ILE G 1 60 ? 35.171 97.089 80.069 1.00 59.18 60 ILE G N 1
ATOM 11763 C CA . ILE G 1 60 ? 35.206 98.525 79.800 1.00 58.90 60 ILE G CA 1
ATOM 11764 C C . ILE G 1 60 ? 36.557 99.004 79.281 1.00 59.58 60 ILE G C 1
ATOM 11765 O O . ILE G 1 60 ? 36.623 99.947 78.482 1.00 60.42 60 ILE G O 1
ATOM 11770 N N . GLY G 1 61 ? 37.620 98.351 79.713 1.00 59.76 61 GLY G N 1
ATOM 11771 C CA . GLY G 1 61 ? 38.950 98.777 79.373 1.00 60.18 61 GLY G CA 1
ATOM 11772 C C . GLY G 1 61 ? 39.317 100.067 80.059 1.00 61.05 61 GLY G C 1
ATOM 11773 O O . GLY G 1 61 ? 40.082 100.860 79.528 1.00 60.43 61 GLY G O 1
ATOM 11774 N N . GLU G 1 62 ? 38.767 100.276 81.246 1.00 62.97 62 GLU G N 1
ATOM 11775 C CA . GLU G 1 62 ? 39.182 101.380 82.140 1.00 64.89 62 GLU G CA 1
ATOM 11776 C C . GLU G 1 62 ? 39.130 100.877 83.615 1.00 65.42 62 GLU G C 1
ATOM 11777 O O . GLU G 1 62 ? 38.462 99.883 83.907 1.00 66.35 62 GLU G O 1
ATOM 11783 N N . ARG G 1 63 ? 39.877 101.483 84.532 1.00 66.01 63 ARG G N 1
ATOM 11784 C CA . ARG G 1 63 ? 39.799 101.075 85.947 1.00 67.60 63 ARG G CA 1
ATOM 11785 C C . ARG G 1 63 ? 38.549 101.684 86.544 1.00 66.33 63 ARG G C 1
ATOM 11786 O O . ARG G 1 63 ? 38.651 102.716 87.146 1.00 66.02 63 ARG G O 1
ATOM 11794 N N . VAL G 1 64 ? 37.377 101.085 86.360 1.00 66.17 64 VAL G N 1
ATOM 11795 C CA . VAL G 1 64 ? 36.134 101.732 86.794 1.00 66.50 64 VAL G CA 1
ATOM 11796 C C . VAL G 1 64 ? 35.532 101.248 88.098 1.00 66.91 64 VAL G C 1
ATOM 11797 O O . VAL G 1 64 ? 34.900 102.026 88.784 1.00 67.46 64 VAL G O 1
ATOM 11801 N N . VAL G 1 65 ? 35.687 99.980 88.430 1.00 67.86 65 VAL G N 1
ATOM 11802 C CA . VAL G 1 65 ? 35.237 99.457 89.749 1.00 68.04 65 VAL G CA 1
ATOM 11803 C C . VAL G 1 65 ? 36.427 98.975 90.557 1.00 68.83 65 VAL G C 1
ATOM 11804 O O . VAL G 1 65 ? 37.465 98.662 90.000 1.00 68.57 65 VAL G O 1
ATOM 11808 N N . SER G 1 66 ? 36.258 98.905 91.868 1.00 70.21 66 SER G N 1
ATOM 11809 C CA . SER G 1 66 ? 37.293 98.394 92.765 1.00 71.66 66 SER G CA 1
ATOM 11810 C C . SER G 1 66 ? 37.499 96.886 92.721 1.00 73.14 66 SER G C 1
ATOM 11811 O O . SER G 1 66 ? 36.546 96.097 92.617 1.00 72.66 66 SER G O 1
ATOM 11814 N N . ILE G 1 67 ? 38.764 96.493 92.839 1.00 75.34 67 ILE G N 1
ATOM 11815 C CA . ILE G 1 67 ? 39.113 95.090 93.019 1.00 77.43 67 ILE G CA 1
ATOM 11816 C C . ILE G 1 67 ? 39.553 94.807 94.444 1.00 78.81 67 ILE G C 1
ATOM 11817 O O . ILE G 1 67 ? 40.354 95.531 95.021 1.00 78.46 67 ILE G O 1
ATOM 11822 N N . SER G 1 68 ? 38.980 93.746 95.001 1.00 81.43 68 SER G N 1
ATOM 11823 C CA . SER G 1 68 ? 39.122 93.368 96.419 1.00 83.41 68 SER G CA 1
ATOM 11824 C C . SER G 1 68 ? 39.968 92.074 96.525 1.00 83.99 68 SER G C 1
ATOM 11825 O O . SER G 1 68 ? 39.442 90.967 96.416 1.00 83.49 68 SER G O 1
ATOM 11828 N N . PRO G 1 69 ? 41.287 92.204 96.716 1.00 85.51 69 PRO G N 1
ATOM 11829 C CA . PRO G 1 69 ? 42.125 90.989 96.740 1.00 86.35 69 PRO G CA 1
ATOM 11830 C C . PRO G 1 69 ? 42.065 90.178 98.049 1.00 87.51 69 PRO G C 1
ATOM 11831 O O . PRO G 1 69 ? 42.717 89.121 98.145 1.00 88.32 69 PRO G O 1
ATOM 11835 N N . PHE G 1 70 ? 41.309 90.668 99.039 1.00 88.36 70 PHE G N 1
ATOM 11836 C CA . PHE G 1 70 ? 41.333 90.140 100.415 1.00 88.54 70 PHE G CA 1
ATOM 11837 C C . PHE G 1 70 ? 40.000 90.274 101.153 1.00 89.06 70 PHE G C 1
ATOM 11838 O O . PHE G 1 70 ? 39.528 89.323 101.748 1.00 88.99 70 PHE G O 1
ATOM 11846 N N . GLN G 1 71 ? 39.423 91.474 101.154 1.00 89.87 71 GLN G N 1
ATOM 11847 C CA . GLN G 1 71 ? 38.236 91.758 101.959 1.00 90.48 71 GLN G CA 1
ATOM 11848 C C . GLN G 1 71 ? 37.030 92.014 101.057 1.00 90.97 71 GLN G C 1
ATOM 11849 O O . GLN G 1 71 ? 36.579 91.100 100.392 1.00 90.83 71 GLN G O 1
ATOM 11855 N N . SER G 1 72 ? 36.484 93.232 101.013 1.00 92.03 72 SER G N 1
ATOM 11856 C CA . SER G 1 72 ? 35.086 93.355 100.568 1.00 92.31 72 SER G CA 1
ATOM 11857 C C . SER G 1 72 ? 34.460 94.731 100.297 1.00 92.60 72 SER G C 1
ATOM 11858 O O . SER G 1 72 ? 33.246 94.856 100.427 1.00 93.09 72 SER G O 1
ATOM 11861 N N . GLU G 1 73 ? 35.236 95.742 99.905 1.00 92.53 73 GLU G N 1
ATOM 11862 C CA . GLU G 1 73 ? 34.667 96.871 99.160 1.00 92.51 73 GLU G CA 1
ATOM 11863 C C . GLU G 1 73 ? 33.110 96.800 99.065 1.00 92.04 73 GLU G C 1
ATOM 11864 O O . GLU G 1 73 ? 32.396 97.652 99.599 1.00 91.79 73 GLU G O 1
ATOM 11870 N N . GLY G 1 74 ? 32.628 95.774 98.351 1.00 91.28 74 GLY G N 1
ATOM 11871 C CA . GLY G 1 74 ? 31.206 95.443 98.201 1.00 90.49 74 GLY G CA 1
ATOM 11872 C C . GLY G 1 74 ? 30.156 96.539 98.236 1.00 88.81 74 GLY G C 1
ATOM 11873 O O . GLY G 1 74 ? 30.169 97.435 97.414 1.00 89.47 74 GLY G O 1
ATOM 11874 N N . PRO G 1 75 ? 29.359 96.568 99.301 1.00 86.65 75 PRO G N 1
ATOM 11875 C CA . PRO G 1 75 ? 27.896 96.453 99.357 1.00 85.09 75 PRO G CA 1
ATOM 11876 C C . PRO G 1 75 ? 27.067 97.087 98.269 1.00 82.78 75 PRO G C 1
ATOM 11877 O O . PRO G 1 75 ? 25.941 96.654 98.090 1.00 82.24 75 PRO G O 1
ATOM 11881 N N . ARG G 1 76 ? 27.557 98.103 97.570 1.00 80.26 76 ARG G N 1
ATOM 11882 C CA . ARG G 1 76 ? 26.672 98.744 96.601 1.00 78.41 76 ARG G CA 1
ATOM 11883 C C . ARG G 1 76 ? 26.897 98.374 95.116 1.00 75.22 76 ARG G C 1
ATOM 11884 O O . ARG G 1 76 ? 28.024 98.354 94.620 1.00 75.42 76 ARG G O 1
ATOM 11892 N N . PRO G 1 77 ? 25.803 98.099 94.404 1.00 71.47 77 PRO G N 1
ATOM 11893 C CA . PRO G 1 77 ? 25.898 97.902 92.985 1.00 70.11 77 PRO G CA 1
ATOM 11894 C C . PRO G 1 77 ? 26.449 99.158 92.360 1.00 68.57 77 PRO G C 1
ATOM 11895 O O . PRO G 1 77 ? 25.986 100.221 92.675 1.00 69.20 77 PRO G O 1
ATOM 11899 N N . VAL G 1 78 ? 27.469 99.028 91.526 1.00 67.16 78 VAL G N 1
ATOM 11900 C CA . VAL G 1 78 ? 28.028 100.129 90.761 1.00 65.74 78 VAL G CA 1
ATOM 11901 C C . VAL G 1 78 ? 27.628 99.895 89.315 1.00 65.07 78 VAL G C 1
ATOM 11902 O O . VAL G 1 78 ? 27.633 98.754 88.842 1.00 64.17 78 VAL G O 1
ATOM 11906 N N . MET G 1 79 ? 27.269 100.976 88.618 1.00 64.29 79 MET G N 1
ATOM 11907 C CA . MET G 1 79 ? 26.932 100.904 87.175 1.00 63.41 79 MET G CA 1
ATOM 11908 C C . MET G 1 79 ? 27.819 101.844 86.371 1.00 61.41 79 MET G C 1
ATOM 11909 O O . MET G 1 79 ? 27.926 103.025 86.678 1.00 61.41 79 MET G O 1
ATOM 11914 N N . VAL G 1 80 ? 28.433 101.280 85.338 1.00 59.67 80 VAL G N 1
ATOM 11915 C CA . VAL G 1 80 ? 29.377 101.956 84.477 1.00 58.40 80 VAL G CA 1
ATOM 11916 C C . VAL G 1 80 ? 28.668 102.098 83.141 1.00 57.52 80 VAL G C 1
ATOM 11917 O O . VAL G 1 80 ? 28.080 101.131 82.635 1.00 57.88 80 VAL G O 1
ATOM 11921 N N . SER G 1 81 ? 28.656 103.299 82.584 1.00 56.13 81 SER G N 1
ATOM 11922 C CA . SER G 1 81 ? 27.967 103.502 81.318 1.00 56.06 81 SER G CA 1
ATOM 11923 C C . SER G 1 81 ? 28.911 104.157 80.332 1.00 57.41 81 SER G C 1
ATOM 11924 O O . SER G 1 81 ? 29.601 105.116 80.665 1.00 57.76 81 SER G O 1
ATOM 11927 N N . ARG G 1 82 ? 28.932 103.660 79.098 1.00 58.64 82 ARG G N 1
ATOM 11928 C CA . ARG G 1 82 ? 29.856 104.203 78.132 1.00 59.97 82 ARG G CA 1
ATOM 11929 C C . ARG G 1 82 ? 29.209 104.243 76.761 1.00 61.39 82 ARG G C 1
ATOM 11930 O O . ARG G 1 82 ? 28.212 103.548 76.540 1.00 60.48 82 ARG G O 1
ATOM 11938 N N . SER G 1 83 ? 29.789 105.047 75.856 1.00 63.07 83 SER G N 1
ATOM 11939 C CA . SER G 1 83 ? 29.077 105.434 74.689 1.00 64.69 83 SER G CA 1
ATOM 11940 C C . SER G 1 83 ? 29.335 104.911 73.320 1.00 66.70 83 SER G C 1
ATOM 11941 O O . SER G 1 83 ? 28.389 104.601 72.581 1.00 69.36 83 SER G O 1
ATOM 11944 N N . ARG G 1 84 ? 30.562 104.907 72.879 1.00 67.78 84 ARG G N 1
ATOM 11945 C CA . ARG G 1 84 ? 30.786 104.687 71.425 1.00 69.59 84 ARG G CA 1
ATOM 11946 C C . ARG G 1 84 ? 29.715 105.189 70.432 1.00 69.97 84 ARG G C 1
ATOM 11947 O O . ARG G 1 84 ? 29.454 106.405 70.442 1.00 73.34 84 ARG G O 1
ATOM 11955 N N . ALA G 1 85 ? 29.122 104.403 69.533 1.00 69.00 85 ALA G N 1
ATOM 11956 C CA . ALA G 1 85 ? 28.661 105.160 68.311 1.00 68.13 85 ALA G CA 1
ATOM 11957 C C . ALA G 1 85 ? 27.151 105.340 68.136 1.00 67.78 85 ALA G C 1
ATOM 11958 O O . ALA G 1 85 ? 26.576 104.888 67.168 1.00 68.53 85 ALA G O 1
ATOM 11960 N N . GLY G 1 86 ? 26.499 106.025 69.057 1.00 67.18 86 GLY G N 1
ATOM 11961 C CA . GLY G 1 86 ? 25.047 105.963 69.119 1.00 66.81 86 GLY G CA 1
ATOM 11962 C C . GLY G 1 86 ? 24.581 104.744 69.911 1.00 67.33 86 GLY G C 1
ATOM 11963 O O . GLY G 1 86 ? 23.373 104.526 70.052 1.00 68.03 86 GLY G O 1
ATOM 11964 N N . PHE G 1 87 ? 25.530 103.949 70.443 1.00 66.92 87 PHE G N 1
ATOM 11965 C CA . PHE G 1 87 ? 25.202 102.744 71.202 1.00 66.06 87 PHE G CA 1
ATOM 11966 C C . PHE G 1 87 ? 25.690 102.844 72.632 1.00 65.55 87 PHE G C 1
ATOM 11967 O O . PHE G 1 87 ? 26.882 102.972 72.849 1.00 66.37 87 PHE G O 1
ATOM 11975 N N . THR G 1 88 ? 24.795 102.701 73.609 1.00 64.47 88 THR G N 1
ATOM 11976 C CA . THR G 1 88 ? 25.161 102.897 75.032 1.00 62.94 88 THR G CA 1
ATOM 11977 C C . THR G 1 88 ? 25.299 101.558 75.755 1.00 62.10 88 THR G C 1
ATOM 11978 O O . THR G 1 88 ? 24.380 100.745 75.709 1.00 61.99 88 THR G O 1
ATOM 11982 N N . LEU G 1 89 ? 26.443 101.347 76.411 1.00 60.88 89 LEU G N 1
ATOM 11983 C CA . LEU G 1 89 ? 26.709 100.130 77.173 1.00 60.81 89 LEU G CA 1
ATOM 11984 C C . LEU G 1 89 ? 26.615 100.433 78.661 1.00 61.47 89 LEU G C 1
ATOM 11985 O O . LEU G 1 89 ? 27.323 101.284 79.191 1.00 61.79 89 LEU G O 1
ATOM 11990 N N . ASN G 1 90 ? 25.708 99.729 79.310 1.00 61.79 90 ASN G N 1
ATOM 11991 C CA . ASN G 1 90 ? 25.470 99.824 80.729 1.00 62.27 90 ASN G CA 1
ATOM 11992 C C . ASN G 1 90 ? 25.815 98.496 81.295 1.00 62.27 90 ASN G C 1
ATOM 11993 O O . ASN G 1 90 ? 25.179 97.514 80.930 1.00 62.29 90 ASN G O 1
ATOM 11998 N N . ILE G 1 91 ? 26.774 98.468 82.206 1.00 62.25 91 ILE G N 1
ATOM 11999 C CA . ILE G 1 91 ? 27.173 97.225 82.799 1.00 62.89 91 ILE G CA 1
ATOM 12000 C C . ILE G 1 91 ? 27.164 97.399 84.311 1.00 63.15 91 ILE G C 1
ATOM 12001 O O . ILE G 1 91 ? 27.863 98.262 84.831 1.00 64.01 91 ILE G O 1
ATOM 12006 N N . ILE G 1 92 ? 26.314 96.616 84.991 1.00 62.68 92 ILE G N 1
ATOM 12007 C CA . ILE G 1 92 ? 26.069 96.715 86.448 1.00 62.18 92 ILE G CA 1
ATOM 12008 C C . ILE G 1 92 ? 26.887 95.649 87.217 1.00 62.03 92 ILE G C 1
ATOM 12009 O O . ILE G 1 92 ? 26.572 94.487 87.170 1.00 62.32 92 ILE G O 1
ATOM 12014 N N . ASP G 1 93 ? 27.949 96.076 87.897 1.00 62.27 93 ASP G N 1
ATOM 12015 C CA . ASP G 1 93 ? 28.742 95.253 88.799 1.00 62.00 93 ASP G CA 1
ATOM 12016 C C . ASP G 1 93 ? 27.938 95.160 90.082 1.00 61.57 93 ASP G C 1
ATOM 12017 O O . ASP G 1 93 ? 27.248 96.087 90.446 1.00 60.54 93 ASP G O 1
ATOM 12022 N N . THR G 1 94 ? 28.007 94.015 90.747 1.00 62.53 94 THR G N 1
ATOM 12023 C CA . THR G 1 94 ? 27.212 93.746 91.953 1.00 63.15 94 THR G CA 1
ATOM 12024 C C . THR G 1 94 ? 28.079 93.014 92.977 1.00 64.22 94 THR G C 1
ATOM 12025 O O . THR G 1 94 ? 29.021 92.321 92.623 1.00 64.75 94 THR G O 1
ATOM 12029 N N . PRO G 1 95 ? 27.769 93.171 94.258 1.00 65.55 95 PRO G N 1
ATOM 12030 C CA . PRO G 1 95 ? 28.492 92.443 95.297 1.00 67.04 95 PRO G CA 1
ATOM 12031 C C . PRO G 1 95 ? 28.257 90.909 95.306 1.00 67.99 95 PRO G C 1
ATOM 12032 O O . PRO G 1 95 ? 27.265 90.433 94.754 1.00 68.49 95 PRO G O 1
ATOM 12036 N N . GLY G 1 96 ? 29.151 90.143 95.935 1.00 69.05 96 GLY G N 1
ATOM 12037 C CA . GLY G 1 96 ? 28.981 88.682 96.025 1.00 69.33 96 GLY G CA 1
ATOM 12038 C C . GLY G 1 96 ? 27.618 88.325 96.590 1.00 70.34 96 GLY G C 1
ATOM 12039 O O . GLY G 1 96 ? 27.201 88.890 97.605 1.00 70.32 96 GLY G O 1
ATOM 12040 N N . LEU G 1 97 ? 26.896 87.424 95.934 1.00 71.49 97 LEU G N 1
ATOM 12041 C CA . LEU G 1 97 ? 25.569 87.049 96.436 1.00 72.80 97 LEU G CA 1
ATOM 12042 C C . LEU G 1 97 ? 25.636 86.127 97.628 1.00 74.19 97 LEU G C 1
ATOM 12043 O O . LEU G 1 97 ? 24.633 85.961 98.310 1.00 73.93 97 LEU G O 1
ATOM 12048 N N . ILE G 1 98 ? 26.802 85.526 97.863 1.00 76.16 98 ILE G N 1
ATOM 12049 C CA . ILE G 1 98 ? 27.027 84.648 99.010 1.00 77.57 98 ILE G CA 1
ATOM 12050 C C . ILE G 1 98 ? 28.039 85.266 99.921 1.00 79.66 98 ILE G C 1
ATOM 12051 O O . ILE G 1 98 ? 29.050 85.792 99.455 1.00 79.70 98 ILE G O 1
ATOM 12056 N N . GLU G 1 99 ? 27.750 85.219 101.216 1.00 82.61 99 GLU G N 1
ATOM 12057 C CA . GLU G 1 99 ? 28.813 85.056 102.221 1.00 84.08 99 GLU G CA 1
ATOM 12058 C C . GLU G 1 99 ? 28.612 84.223 103.483 1.00 84.02 99 GLU G C 1
ATOM 12059 O O . GLU G 1 99 ? 27.505 84.133 104.027 1.00 84.02 99 GLU G O 1
ATOM 12065 N N . GLY G 1 100 ? 29.686 83.568 103.897 1.00 84.05 100 GLY G N 1
ATOM 12066 C CA . GLY G 1 100 ? 29.594 82.598 104.932 1.00 84.22 100 GLY G CA 1
ATOM 12067 C C . GLY G 1 100 ? 28.898 81.459 104.242 1.00 84.49 100 GLY G C 1
ATOM 12068 O O . GLY G 1 100 ? 29.121 81.179 103.067 1.00 84.13 100 GLY G O 1
ATOM 12069 N N . GLY G 1 101 ? 28.009 80.819 104.960 1.00 85.19 101 GLY G N 1
ATOM 12070 C CA . GLY G 1 101 ? 27.318 79.694 104.397 1.00 85.69 101 GLY G CA 1
ATOM 12071 C C . GLY G 1 101 ? 26.207 80.067 103.450 1.00 85.87 101 GLY G C 1
ATOM 12072 O O . GLY G 1 101 ? 25.793 79.235 102.655 1.00 86.29 101 GLY G O 1
ATOM 12073 N N . TYR G 1 102 ? 25.715 81.303 103.525 1.00 86.00 102 TYR G N 1
ATOM 12074 C CA . TYR G 1 102 ? 24.455 81.639 102.847 1.00 85.86 102 TYR G CA 1
ATOM 12075 C C . TYR G 1 102 ? 24.388 82.953 102.057 1.00 84.07 102 TYR G C 1
ATOM 12076 O O . TYR G 1 102 ? 25.306 83.779 102.062 1.00 83.29 102 TYR G O 1
ATOM 12085 N N . ILE G 1 103 ? 23.280 83.074 101.334 1.00 82.07 103 ILE G N 1
ATOM 12086 C CA . ILE G 1 103 ? 22.923 84.281 100.624 1.00 80.63 103 ILE G CA 1
ATOM 12087 C C . ILE G 1 103 ? 22.998 85.502 101.500 1.00 79.15 103 ILE G C 1
ATOM 12088 O O . ILE G 1 103 ? 22.511 85.512 102.616 1.00 78.93 103 ILE G O 1
ATOM 12093 N N . ASN G 1 104 ? 23.590 86.547 100.963 1.00 77.81 104 ASN G N 1
ATOM 12094 C CA . ASN G 1 104 ? 23.544 87.824 101.600 1.00 76.93 104 ASN G CA 1
ATOM 12095 C C . ASN G 1 104 ? 22.243 88.541 101.247 1.00 76.92 104 ASN G C 1
ATOM 12096 O O . ASN G 1 104 ? 22.121 89.137 100.175 1.00 76.62 104 ASN G O 1
ATOM 12101 N N . ASP G 1 105 ? 21.267 88.473 102.145 1.00 76.94 105 ASP G N 1
ATOM 12102 C CA . ASP G 1 105 ? 19.983 89.097 101.868 1.00 77.37 105 ASP G CA 1
ATOM 12103 C C . ASP G 1 105 ? 20.130 90.608 101.751 1.00 77.37 105 ASP G C 1
ATOM 12104 O O . ASP G 1 105 ? 19.384 91.247 101.001 1.00 76.83 105 ASP G O 1
ATOM 12109 N N . MET G 1 106 ? 21.118 91.151 102.469 1.00 77.53 106 MET G N 1
ATOM 12110 C CA . MET G 1 106 ? 21.512 92.559 102.352 1.00 77.82 106 MET G CA 1
ATOM 12111 C C . MET G 1 106 ? 21.733 92.913 100.895 1.00 76.66 106 MET G C 1
ATOM 12112 O O . MET G 1 106 ? 21.008 93.743 100.338 1.00 76.79 106 MET G O 1
ATOM 12117 N N . ALA G 1 107 ? 22.739 92.263 100.303 1.00 74.92 107 ALA G N 1
ATOM 12118 C CA . ALA G 1 107 ? 23.126 92.500 98.937 1.00 73.65 107 ALA G CA 1
ATOM 12119 C C . ALA G 1 107 ? 21.904 92.288 98.093 1.00 72.75 107 ALA G C 1
ATOM 12120 O O . ALA G 1 107 ? 21.346 93.242 97.581 1.00 72.16 107 ALA G O 1
ATOM 12122 N N . LEU G 1 108 ? 21.455 91.037 98.005 1.00 72.19 108 LEU G N 1
ATOM 12123 C CA . LEU G 1 108 ? 20.383 90.682 97.079 1.00 71.17 108 LEU G CA 1
ATOM 12124 C C . LEU G 1 108 ? 19.259 91.736 96.992 1.00 70.72 108 LEU G C 1
ATOM 12125 O O . LEU G 1 108 ? 18.846 92.059 95.883 1.00 70.80 108 LEU G O 1
ATOM 12130 N N . ASN G 1 109 ? 18.777 92.281 98.114 1.00 69.67 109 ASN G N 1
ATOM 12131 C CA . ASN G 1 109 ? 17.687 93.275 98.033 1.00 69.27 109 ASN G CA 1
ATOM 12132 C C . ASN G 1 109 ? 18.163 94.581 97.459 1.00 68.42 109 ASN G C 1
ATOM 12133 O O . ASN G 1 109 ? 17.520 95.130 96.590 1.00 68.21 109 ASN G O 1
ATOM 12138 N N . ILE G 1 110 ? 19.290 95.076 97.959 1.00 68.13 110 ILE G N 1
ATOM 12139 C CA . ILE G 1 110 ? 19.956 96.280 97.426 1.00 68.02 110 ILE G CA 1
ATOM 12140 C C . ILE G 1 110 ? 20.029 96.239 95.880 1.00 66.92 110 ILE G C 1
ATOM 12141 O O . ILE G 1 110 ? 19.614 97.183 95.181 1.00 65.61 110 ILE G O 1
ATOM 12146 N N . ILE G 1 111 ? 20.545 95.114 95.390 1.00 66.02 111 ILE G N 1
ATOM 12147 C CA . ILE G 1 111 ? 20.572 94.771 93.978 1.00 65.83 111 ILE G CA 1
ATOM 12148 C C . ILE G 1 111 ? 19.184 94.810 93.316 1.00 66.43 111 ILE G C 1
ATOM 12149 O O . ILE G 1 111 ? 19.043 95.359 92.214 1.00 66.48 111 ILE G O 1
ATOM 12154 N N . LYS G 1 112 ? 18.173 94.238 93.976 1.00 66.86 112 LYS G N 1
ATOM 12155 C CA . LYS G 1 112 ? 16.772 94.258 93.466 1.00 67.09 112 LYS G CA 1
ATOM 12156 C C . LYS G 1 112 ? 16.165 95.654 93.396 1.00 67.65 112 LYS G C 1
ATOM 12157 O O . LYS G 1 112 ? 15.620 96.057 92.370 1.00 68.49 112 LYS G O 1
ATOM 12163 N N . SER G 1 113 ? 16.261 96.404 94.480 1.00 68.03 113 SER G N 1
ATOM 12164 C CA . SER G 1 113 ? 15.853 97.804 94.462 1.00 68.16 113 SER G CA 1
ATOM 12165 C C . SER G 1 113 ? 16.592 98.595 93.379 1.00 68.41 113 SER G C 1
ATOM 12166 O O . SER G 1 113 ? 15.983 99.309 92.591 1.00 69.47 113 SER G O 1
ATOM 12169 N N . PHE G 1 114 ? 17.909 98.460 93.327 1.00 68.03 114 PHE G N 1
ATOM 12170 C CA . PHE G 1 114 ? 18.681 99.177 92.325 1.00 67.24 114 PHE G CA 1
ATOM 12171 C C . PHE G 1 114 ? 18.172 98.871 90.943 1.00 66.98 114 PHE G C 1
ATOM 12172 O O . PHE G 1 114 ? 18.100 99.763 90.129 1.00 67.20 114 PHE G O 1
ATOM 12180 N N . LEU G 1 115 ? 17.795 97.621 90.674 1.00 66.70 115 LEU G N 1
ATOM 12181 C CA . LEU G 1 115 ? 17.405 97.238 89.302 1.00 66.44 115 LEU G CA 1
ATOM 12182 C C . LEU G 1 115 ? 16.022 97.715 88.905 1.00 66.42 115 LEU G C 1
ATOM 12183 O O . LEU G 1 115 ? 15.718 97.782 87.700 1.00 66.17 115 LEU G O 1
ATOM 12188 N N . LEU G 1 116 ? 15.186 98.049 89.898 1.00 66.35 116 LEU G N 1
ATOM 12189 C CA . LEU G 1 116 ? 13.862 98.613 89.614 1.00 66.39 116 LEU G CA 1
ATOM 12190 C C . LEU G 1 116 ? 13.874 99.593 88.406 1.00 66.69 116 LEU G C 1
ATOM 12191 O O . LEU G 1 116 ? 14.657 100.549 88.335 1.00 66.74 116 LEU G O 1
ATOM 12196 N N . ASP G 1 117 ? 13.013 99.292 87.440 1.00 67.07 117 ASP G N 1
ATOM 12197 C CA . ASP G 1 117 ? 12.791 100.114 86.253 1.00 66.99 117 ASP G CA 1
ATOM 12198 C C . ASP G 1 117 ? 13.844 99.942 85.186 1.00 66.39 117 ASP G C 1
ATOM 12199 O O . ASP G 1 117 ? 13.638 100.384 84.050 1.00 65.82 117 ASP G O 1
ATOM 12204 N N . LYS G 1 118 ? 14.930 99.245 85.515 1.00 65.85 118 LYS G N 1
ATOM 12205 C CA . LYS G 1 118 ? 15.916 98.908 84.508 1.00 65.41 118 LYS G CA 1
ATOM 12206 C C . LYS G 1 118 ? 15.447 97.683 83.766 1.00 66.04 118 LYS G C 1
ATOM 12207 O O . LYS G 1 118 ? 14.502 97.004 84.176 1.00 66.44 118 LYS G O 1
ATOM 12213 N N . THR G 1 119 ? 16.082 97.426 82.637 1.00 66.48 119 THR G N 1
ATOM 12214 C CA . THR G 1 119 ? 15.847 96.208 81.898 1.00 66.49 119 THR G CA 1
ATOM 12215 C C . THR G 1 119 ? 17.163 95.476 81.891 1.00 66.18 119 THR G C 1
ATOM 12216 O O . THR G 1 119 ? 18.212 96.087 81.902 1.00 66.95 119 THR G O 1
ATOM 12220 N N . ILE G 1 120 ? 17.114 94.162 81.960 1.00 66.16 120 ILE G N 1
ATOM 12221 C CA . ILE G 1 120 ? 18.326 93.342 81.918 1.00 65.26 120 ILE G CA 1
ATOM 12222 C C . ILE G 1 120 ? 18.385 92.663 80.574 1.00 64.57 120 ILE G C 1
ATOM 12223 O O . ILE G 1 120 ? 17.583 91.796 80.267 1.00 63.47 120 ILE G O 1
ATOM 12228 N N . ASP G 1 121 ? 19.339 93.097 79.771 1.00 64.16 121 ASP G N 1
ATOM 12229 C CA . ASP G 1 121 ? 19.543 92.530 78.484 1.00 63.74 121 ASP G CA 1
ATOM 12230 C C . ASP G 1 121 ? 20.378 91.258 78.555 1.00 63.87 121 ASP G C 1
ATOM 12231 O O . ASP G 1 121 ? 20.112 90.327 77.782 1.00 64.48 121 ASP G O 1
ATOM 12236 N N . VAL G 1 122 ? 21.337 91.189 79.483 1.00 62.99 122 VAL G N 1
ATOM 12237 C CA . VAL G 1 122 ? 22.194 90.021 79.607 1.00 62.33 122 VAL G CA 1
ATOM 12238 C C . VAL G 1 122 ? 22.591 89.795 81.034 1.00 63.57 122 VAL G C 1
ATOM 12239 O O . VAL G 1 122 ? 23.009 90.734 81.694 1.00 63.77 122 VAL G O 1
ATOM 12243 N N . LEU G 1 123 ? 22.504 88.544 81.506 1.00 64.34 123 LEU G N 1
ATOM 12244 C CA . LEU G 1 123 ? 23.076 88.195 82.800 1.00 64.43 123 LEU G CA 1
ATOM 12245 C C . LEU G 1 123 ? 24.451 87.594 82.587 1.00 65.12 123 LEU G C 1
ATOM 12246 O O . LEU G 1 123 ? 24.582 86.588 81.912 1.00 65.24 123 LEU G O 1
ATOM 12251 N N . LEU G 1 124 ? 25.474 88.211 83.170 1.00 65.66 124 LEU G N 1
ATOM 12252 C CA . LEU G 1 124 ? 26.800 87.619 83.187 1.00 65.72 124 LEU G CA 1
ATOM 12253 C C . LEU G 1 124 ? 26.990 86.957 84.533 1.00 65.70 124 LEU G C 1
ATOM 12254 O O . LEU G 1 124 ? 27.162 87.638 85.545 1.00 65.21 124 LEU G O 1
ATOM 12259 N N . TYR G 1 125 ? 26.932 85.632 84.544 1.00 65.91 125 TYR G N 1
ATOM 12260 C CA . TYR G 1 125 ? 27.166 84.842 85.780 1.00 66.11 125 TYR G CA 1
ATOM 12261 C C . TYR G 1 125 ? 28.649 84.464 85.934 1.00 64.70 125 TYR G C 1
ATOM 12262 O O . TYR G 1 125 ? 29.170 83.704 85.158 1.00 64.20 125 TYR G O 1
ATOM 12271 N N . VAL G 1 126 ? 29.327 84.983 86.937 1.00 63.94 126 VAL G N 1
ATOM 12272 C CA . VAL G 1 126 ? 30.781 84.875 86.980 1.00 64.05 126 VAL G CA 1
ATOM 12273 C C . VAL G 1 126 ? 31.213 83.897 88.075 1.00 64.69 126 VAL G C 1
ATOM 12274 O O . VAL G 1 126 ? 30.574 83.837 89.110 1.00 65.00 126 VAL G O 1
ATOM 12278 N N . ASP G 1 127 ? 32.293 83.137 87.825 1.00 65.23 127 ASP G N 1
ATOM 12279 C CA . ASP G 1 127 ? 32.852 82.116 88.770 1.00 64.87 127 ASP G CA 1
ATOM 12280 C C . ASP G 1 127 ? 34.340 81.932 88.430 1.00 64.31 127 ASP G C 1
ATOM 12281 O O . ASP G 1 127 ? 34.820 82.562 87.538 1.00 64.63 127 ASP G O 1
ATOM 12286 N N . ARG G 1 128 ? 35.074 81.087 89.134 1.00 64.15 128 ARG G N 1
ATOM 12287 C CA . ARG G 1 128 ? 36.479 80.879 88.818 1.00 64.17 128 ARG G CA 1
ATOM 12288 C C . ARG G 1 128 ? 36.637 79.651 88.021 1.00 64.43 128 ARG G C 1
ATOM 12289 O O . ARG G 1 128 ? 35.859 78.732 88.183 1.00 64.77 128 ARG G O 1
ATOM 12297 N N . LEU G 1 129 ? 37.653 79.611 87.171 1.00 64.74 129 LEU G N 1
ATOM 12298 C CA . LEU G 1 129 ? 37.889 78.419 86.344 1.00 64.92 129 LEU G CA 1
ATOM 12299 C C . LEU G 1 129 ? 38.468 77.364 87.220 1.00 65.15 129 LEU G C 1
ATOM 12300 O O . LEU G 1 129 ? 37.949 76.276 87.308 1.00 64.75 129 LEU G O 1
ATOM 12305 N N . ASP G 1 130 ? 39.555 77.729 87.879 1.00 66.14 130 ASP G N 1
ATOM 12306 C CA . ASP G 1 130 ? 40.288 76.822 88.735 1.00 66.95 130 ASP G CA 1
ATOM 12307 C C . ASP G 1 130 ? 39.622 76.634 90.072 1.00 67.00 130 ASP G C 1
ATOM 12308 O O . ASP G 1 130 ? 40.211 76.953 91.098 1.00 66.92 130 ASP G O 1
ATOM 12313 N N . ALA G 1 131 ? 38.399 76.114 90.033 1.00 67.48 131 ALA G N 1
ATOM 12314 C CA . ALA G 1 131 ? 37.670 75.654 91.214 1.00 68.14 131 ALA G CA 1
ATOM 12315 C C . ALA G 1 131 ? 37.354 74.160 91.011 1.00 68.82 131 ALA G C 1
ATOM 12316 O O . ALA G 1 131 ? 37.213 73.696 89.877 1.00 67.92 131 ALA G O 1
ATOM 12318 N N . TYR G 1 132 ? 37.263 73.414 92.107 1.00 70.11 132 TYR G N 1
ATOM 12319 C CA . TYR G 1 132 ? 37.233 71.942 92.019 1.00 71.33 132 TYR G CA 1
ATOM 12320 C C . TYR G 1 132 ? 35.922 71.310 92.475 1.00 72.78 132 TYR G C 1
ATOM 12321 O O . TYR G 1 132 ? 35.694 70.143 92.240 1.00 73.07 132 TYR G O 1
ATOM 12330 N N . ARG G 1 133 ? 35.079 72.053 93.162 1.00 74.71 133 ARG G N 1
ATOM 12331 C CA . ARG G 1 133 ? 33.838 71.493 93.625 1.00 76.23 133 ARG G CA 1
ATOM 12332 C C . ARG G 1 133 ? 32.782 72.538 93.364 1.00 76.51 133 ARG G C 1
ATOM 12333 O O . ARG G 1 133 ? 33.035 73.717 93.500 1.00 76.78 133 ARG G O 1
ATOM 12341 N N . VAL G 1 134 ? 31.617 72.096 92.941 1.00 77.17 134 VAL G N 1
ATOM 12342 C CA . VAL G 1 134 ? 30.416 72.886 93.079 1.00 77.71 134 VAL G CA 1
ATOM 12343 C C . VAL G 1 134 ? 29.625 72.267 94.235 1.00 77.81 134 VAL G C 1
ATOM 12344 O O . VAL G 1 134 ? 29.697 71.066 94.448 1.00 78.22 134 VAL G O 1
ATOM 12348 N N . ASP G 1 135 ? 28.872 73.076 94.971 1.00 77.88 135 ASP G N 1
ATOM 12349 C CA . ASP G 1 135 ? 28.072 72.578 96.092 1.00 77.71 135 ASP G CA 1
ATOM 12350 C C . ASP G 1 135 ? 26.795 73.388 96.195 1.00 77.75 135 ASP G C 1
ATOM 12351 O O . ASP G 1 135 ? 26.415 74.110 95.266 1.00 77.48 135 ASP G O 1
ATOM 12356 N N . ASN G 1 136 ? 26.126 73.284 97.329 1.00 77.99 136 ASN G N 1
ATOM 12357 C CA . ASN G 1 136 ? 24.845 73.936 97.457 1.00 78.01 136 ASN G CA 1
ATOM 12358 C C . ASN G 1 136 ? 24.921 75.445 97.400 1.00 77.49 136 ASN G C 1
ATOM 12359 O O . ASN G 1 136 ? 23.921 76.069 97.061 1.00 77.59 136 ASN G O 1
ATOM 12364 N N . LEU G 1 137 ? 26.075 76.034 97.735 1.00 76.74 137 LEU G N 1
ATOM 12365 C CA . LEU G 1 137 ? 26.264 77.486 97.562 1.00 76.32 137 LEU G CA 1
ATOM 12366 C C . LEU G 1 137 ? 25.897 77.888 96.127 1.00 75.86 137 LEU G C 1
ATOM 12367 O O . LEU G 1 137 ? 25.036 78.716 95.890 1.00 75.97 137 LEU G O 1
ATOM 12372 N N . ASP G 1 138 ? 26.573 77.269 95.172 1.00 75.53 138 ASP G N 1
ATOM 12373 C CA . ASP G 1 138 ? 26.377 77.540 93.759 1.00 74.95 138 ASP G CA 1
ATOM 12374 C C . ASP G 1 138 ? 24.913 77.351 93.412 1.00 74.41 138 ASP G C 1
ATOM 12375 O O . ASP G 1 138 ? 24.347 78.158 92.674 1.00 74.77 138 ASP G O 1
ATOM 12380 N N . LYS G 1 139 ? 24.292 76.317 93.985 1.00 73.36 139 LYS G N 1
ATOM 12381 C CA . LYS G 1 139 ? 22.871 76.046 93.756 1.00 72.64 139 LYS G CA 1
ATOM 12382 C C . LYS G 1 139 ? 21.967 77.189 94.263 1.00 71.86 139 LYS G C 1
ATOM 12383 O O . LYS G 1 139 ? 21.004 77.599 93.588 1.00 71.68 139 LYS G O 1
ATOM 12389 N N . LEU G 1 140 ? 22.312 77.728 95.433 1.00 70.82 140 LEU G N 1
ATOM 12390 C CA . LEU G 1 140 ? 21.623 78.901 95.982 1.00 70.05 140 LEU G CA 1
ATOM 12391 C C . LEU G 1 140 ? 21.816 80.182 95.190 1.00 69.45 140 LEU G C 1
ATOM 12392 O O . LEU G 1 140 ? 20.906 80.987 95.144 1.00 70.24 140 LEU G O 1
ATOM 12397 N N . VAL G 1 141 ? 22.976 80.435 94.602 1.00 68.44 141 VAL G N 1
ATOM 12398 C CA . VAL G 1 141 ? 23.087 81.687 93.865 1.00 67.63 141 VAL G CA 1
ATOM 12399 C C . VAL G 1 141 ? 22.079 81.579 92.725 1.00 66.91 141 VAL G C 1
ATOM 12400 O O . VAL G 1 141 ? 21.259 82.473 92.484 1.00 65.84 141 VAL G O 1
ATOM 12404 N N . ALA G 1 142 ? 22.108 80.433 92.072 1.00 66.55 142 ALA G N 1
ATOM 12405 C CA . ALA G 1 142 ? 21.231 80.202 90.960 1.00 66.85 142 ALA G CA 1
ATOM 12406 C C . ALA G 1 142 ? 19.766 80.352 91.417 1.00 67.49 142 ALA G C 1
ATOM 12407 O O . ALA G 1 142 ? 18.990 81.088 90.776 1.00 67.16 142 ALA G O 1
ATOM 12409 N N . LYS G 1 143 ? 19.398 79.695 92.530 1.00 67.35 143 LYS G N 1
ATOM 12410 C CA . LYS G 1 143 ? 18.071 79.906 93.114 1.00 67.48 143 LYS G CA 1
ATOM 12411 C C . LYS G 1 143 ? 17.750 81.405 93.357 1.00 67.10 143 LYS G C 1
ATOM 12412 O O . LYS G 1 143 ? 16.662 81.897 93.042 1.00 66.32 143 LYS G O 1
ATOM 12418 N N . ALA G 1 144 ? 18.712 82.123 93.921 1.00 67.24 144 ALA G N 1
ATOM 12419 C CA . ALA G 1 144 ? 18.513 83.515 94.303 1.00 67.13 144 ALA G CA 1
ATOM 12420 C C . ALA G 1 144 ? 18.322 84.382 93.080 1.00 67.13 144 ALA G C 1
ATOM 12421 O O . ALA G 1 144 ? 17.402 85.209 93.060 1.00 66.59 144 ALA G O 1
ATOM 12423 N N . ILE G 1 145 ? 19.171 84.199 92.058 1.00 67.03 145 ILE G N 1
ATOM 12424 C CA . ILE G 1 145 ? 18.926 84.896 90.803 1.00 67.13 145 ILE G CA 1
ATOM 12425 C C . ILE G 1 145 ? 17.491 84.592 90.344 1.00 67.60 145 ILE G C 1
ATOM 12426 O O . ILE G 1 145 ? 16.717 85.526 90.095 1.00 67.82 145 ILE G O 1
ATOM 12431 N N . THR G 1 146 ? 17.148 83.298 90.251 1.00 67.73 146 THR G N 1
ATOM 12432 C CA . THR G 1 146 ? 15.847 82.844 89.678 1.00 67.95 146 THR G CA 1
ATOM 12433 C C . THR G 1 146 ? 14.644 83.406 90.412 1.00 68.64 146 THR G C 1
ATOM 12434 O O . THR G 1 146 ? 13.689 83.854 89.788 1.00 68.74 146 THR G O 1
ATOM 12438 N N . ASP G 1 147 ? 14.696 83.375 91.740 1.00 69.28 147 ASP G N 1
ATOM 12439 C CA . ASP G 1 147 ? 13.598 83.870 92.534 1.00 69.87 147 ASP G CA 1
ATOM 12440 C C . ASP G 1 147 ? 13.415 85.350 92.308 1.00 69.94 147 ASP G C 1
ATOM 12441 O O . ASP G 1 147 ? 12.329 85.852 92.312 1.00 70.42 147 ASP G O 1
ATOM 12446 N N . SER G 1 148 ? 14.493 86.054 92.075 1.00 70.83 148 SER G N 1
ATOM 12447 C CA . SER G 1 148 ? 14.444 87.507 91.995 1.00 71.33 148 SER G CA 1
ATOM 12448 C C . SER G 1 148 ? 14.034 88.104 90.625 1.00 71.72 148 SER G C 1
ATOM 12449 O O . SER G 1 148 ? 13.327 89.126 90.572 1.00 71.98 148 SER G O 1
ATOM 12452 N N . PHE G 1 149 ? 14.447 87.460 89.534 1.00 71.73 149 PHE G N 1
ATOM 12453 C CA . PHE G 1 149 ? 14.208 87.969 88.194 1.00 71.83 149 PHE G CA 1
ATOM 12454 C C . PHE G 1 149 ? 13.306 87.095 87.274 1.00 72.16 149 PHE G C 1
ATOM 12455 O O . PHE G 1 149 ? 12.781 87.561 86.264 1.00 72.52 149 PHE G O 1
ATOM 12463 N N . GLY G 1 150 ? 13.095 85.835 87.621 1.00 72.39 150 GLY G N 1
ATOM 12464 C CA . GLY G 1 150 ? 12.236 84.975 86.816 1.00 72.35 150 GLY G CA 1
ATOM 12465 C C . GLY G 1 150 ? 13.079 83.975 86.093 1.00 72.57 150 GLY G C 1
ATOM 12466 O O . GLY G 1 150 ? 14.219 84.280 85.746 1.00 72.71 150 GLY G O 1
ATOM 12467 N N . LYS G 1 151 ? 12.532 82.772 85.872 1.00 72.83 151 LYS G N 1
ATOM 12468 C CA . LYS G 1 151 ? 13.256 81.722 85.144 1.00 72.48 151 LYS G CA 1
ATOM 12469 C C . LYS G 1 151 ? 13.853 82.338 83.882 1.00 71.83 151 LYS G C 1
ATOM 12470 O O . LYS G 1 151 ? 14.945 81.966 83.477 1.00 72.02 151 LYS G O 1
ATOM 12476 N N . GLY G 1 152 ? 13.144 83.311 83.300 1.00 70.75 152 GLY G N 1
ATOM 12477 C CA . GLY G 1 152 ? 13.499 83.909 82.007 1.00 70.20 152 GLY G CA 1
ATOM 12478 C C . GLY G 1 152 ? 14.885 84.524 81.873 1.00 69.41 152 GLY G C 1
ATOM 12479 O O . GLY G 1 152 ? 15.434 84.611 80.775 1.00 68.47 152 GLY G O 1
ATOM 12480 N N . ILE G 1 153 ? 15.470 84.934 82.989 1.00 68.83 153 ILE G N 1
ATOM 12481 C CA . ILE G 1 153 ? 16.777 85.566 82.937 1.00 68.27 153 ILE G CA 1
ATOM 12482 C C . ILE G 1 153 ? 17.821 84.606 82.374 1.00 68.29 153 ILE G C 1
ATOM 12483 O O . ILE G 1 153 ? 18.837 85.061 81.797 1.00 69.08 153 ILE G O 1
ATOM 12488 N N . TRP G 1 154 ? 17.567 83.299 82.504 1.00 67.23 154 TRP G N 1
ATOM 12489 C CA . TRP G 1 154 ? 18.518 82.281 82.043 1.00 66.51 154 TRP G CA 1
ATOM 12490 C C . TRP G 1 154 ? 18.606 82.196 80.521 1.00 65.39 154 TRP G C 1
ATOM 12491 O O . TRP G 1 154 ? 19.613 81.762 79.989 1.00 65.46 154 TRP G O 1
ATOM 12502 N N . ASN G 1 155 ? 17.583 82.663 79.828 1.00 64.53 155 ASN G N 1
ATOM 12503 C CA . ASN G 1 155 ? 17.626 82.730 78.380 1.00 64.33 155 ASN G CA 1
ATOM 12504 C C . ASN G 1 155 ? 18.507 83.900 77.927 1.00 63.94 155 ASN G C 1
ATOM 12505 O O . ASN G 1 155 ? 18.723 84.078 76.739 1.00 64.40 155 ASN G O 1
ATOM 12510 N N . LYS G 1 156 ? 18.986 84.714 78.862 1.00 63.30 156 LYS G N 1
ATOM 12511 C CA . LYS G 1 156 ? 19.835 85.847 78.558 1.00 62.52 156 LYS G CA 1
ATOM 12512 C C . LYS G 1 156 ? 21.156 85.724 79.304 1.00 61.70 156 LYS G C 1
ATOM 12513 O O . LYS G 1 156 ? 21.842 86.721 79.553 1.00 61.57 156 LYS G O 1
ATOM 12519 N N . ALA G 1 157 ? 21.515 84.496 79.666 1.00 60.81 157 ALA G N 1
ATOM 12520 C CA . ALA G 1 157 ? 22.578 84.264 80.639 1.00 59.93 157 ALA G CA 1
ATOM 12521 C C . ALA G 1 157 ? 23.804 83.742 79.970 1.00 59.48 157 ALA G C 1
ATOM 12522 O O . ALA G 1 157 ? 23.721 82.872 79.156 1.00 60.56 157 ALA G O 1
ATOM 12524 N N . ILE G 1 158 ? 24.942 84.286 80.322 1.00 59.61 158 ILE G N 1
ATOM 12525 C CA . ILE G 1 158 ? 26.213 83.683 80.001 1.00 60.07 158 ILE G CA 1
ATOM 12526 C C . ILE G 1 158 ? 26.938 83.423 81.291 1.00 59.78 158 ILE G C 1
ATOM 12527 O O . ILE G 1 158 ? 27.037 84.328 82.140 1.00 59.75 158 ILE G O 1
ATOM 12532 N N . VAL G 1 159 ? 27.495 82.224 81.408 1.00 59.53 159 VAL G N 1
ATOM 12533 C CA . VAL G 1 159 ? 28.385 81.873 82.517 1.00 59.21 159 VAL G CA 1
ATOM 12534 C C . VAL G 1 159 ? 29.800 82.183 82.074 1.00 59.48 159 VAL G C 1
ATOM 12535 O O . VAL G 1 159 ? 30.223 81.717 81.038 1.00 60.29 159 VAL G O 1
ATOM 12539 N N . ALA G 1 160 ? 30.522 82.982 82.840 1.00 59.77 160 ALA G N 1
ATOM 12540 C CA . ALA G 1 160 ? 31.832 83.489 82.408 1.00 60.27 160 ALA G CA 1
ATOM 12541 C C . ALA G 1 160 ? 32.778 83.012 83.458 1.00 60.72 160 ALA G C 1
ATOM 12542 O O . ALA G 1 160 ? 32.545 83.338 84.612 1.00 62.36 160 ALA G O 1
ATOM 12544 N N . LEU G 1 161 ? 33.801 82.230 83.096 1.00 60.55 161 LEU G N 1
ATOM 12545 C CA . LEU G 1 161 ? 34.779 81.679 84.071 1.00 59.95 161 LEU G CA 1
ATOM 12546 C C . LEU G 1 161 ? 36.154 82.359 84.036 1.00 60.13 161 LEU G C 1
ATOM 12547 O O . LEU G 1 161 ? 36.922 82.208 83.090 1.00 60.56 161 LEU G O 1
ATOM 12552 N N . THR G 1 162 ? 36.469 83.077 85.104 1.00 60.53 162 THR G N 1
ATOM 12553 C CA . THR G 1 162 ? 37.720 83.858 85.243 1.00 60.41 162 THR G CA 1
ATOM 12554 C C . THR G 1 162 ? 38.969 82.995 85.585 1.00 60.85 162 THR G C 1
ATOM 12555 O O . THR G 1 162 ? 38.910 81.753 85.639 1.00 60.75 162 THR G O 1
ATOM 12559 N N . HIS G 1 163 ? 40.100 83.662 85.800 1.00 61.18 163 HIS G N 1
ATOM 12560 C CA . HIS G 1 163 ? 41.419 83.005 85.932 1.00 61.44 163 HIS G CA 1
ATOM 12561 C C . HIS G 1 163 ? 41.666 81.912 84.884 1.00 62.07 163 HIS G C 1
ATOM 12562 O O . HIS G 1 163 ? 42.128 80.802 85.227 1.00 62.21 163 HIS G O 1
ATOM 12569 N N . ALA G 1 164 ? 41.403 82.251 83.608 1.00 61.94 164 ALA G N 1
ATOM 12570 C CA . ALA G 1 164 ? 41.381 81.256 82.518 1.00 61.56 164 ALA G CA 1
ATOM 12571 C C . ALA G 1 164 ? 42.751 80.769 82.149 1.00 61.42 164 ALA G C 1
ATOM 12572 O O . ALA G 1 164 ? 42.882 79.712 81.556 1.00 61.57 164 ALA G O 1
ATOM 12574 N N . GLN G 1 165 ? 43.779 81.531 82.486 1.00 61.92 165 GLN G N 1
ATOM 12575 C CA . GLN G 1 165 ? 45.146 81.140 82.133 1.00 62.27 165 GLN G CA 1
ATOM 12576 C C . GLN G 1 165 ? 45.677 80.187 83.170 1.00 62.07 165 GLN G C 1
ATOM 12577 O O . GLN G 1 165 ? 46.370 80.573 84.092 1.00 62.02 165 GLN G O 1
ATOM 12583 N N . PHE G 1 166 ? 45.373 78.918 82.971 1.00 62.21 166 PHE G N 1
ATOM 12584 C CA . PHE G 1 166 ? 45.431 77.953 84.044 1.00 62.35 166 PHE G CA 1
ATOM 12585 C C . PHE G 1 166 ? 46.027 76.704 83.497 1.00 61.96 166 PHE G C 1
ATOM 12586 O O . PHE G 1 166 ? 45.712 76.346 82.392 1.00 62.02 166 PHE G O 1
ATOM 12594 N N . SER G 1 167 ? 46.905 76.051 84.235 1.00 61.59 167 SER G N 1
ATOM 12595 C CA . SER G 1 167 ? 47.319 74.726 83.828 1.00 61.35 167 SER G CA 1
ATOM 12596 C C . SER G 1 167 ? 46.657 73.729 84.737 1.00 61.74 167 SER G C 1
ATOM 12597 O O . SER G 1 167 ? 47.015 73.611 85.907 1.00 62.00 167 SER G O 1
ATOM 12600 N N . PRO G 1 168 ? 45.676 72.996 84.203 1.00 62.18 168 PRO G N 1
ATOM 12601 C CA . PRO G 1 168 ? 45.086 71.943 84.999 1.00 62.81 168 PRO G CA 1
ATOM 12602 C C . PRO G 1 168 ? 46.130 70.948 85.552 1.00 62.95 168 PRO G C 1
ATOM 12603 O O . PRO G 1 168 ? 47.112 70.703 84.867 1.00 62.65 168 PRO G O 1
ATOM 12607 N N . PRO G 1 169 ? 45.894 70.380 86.767 1.00 63.27 169 PRO G N 1
ATOM 12608 C CA . PRO G 1 169 ? 46.719 69.384 87.469 1.00 63.84 169 PRO G CA 1
ATOM 12609 C C . PRO G 1 169 ? 46.738 67.981 86.826 1.00 64.07 169 PRO G C 1
ATOM 12610 O O . PRO G 1 169 ? 45.797 67.643 86.112 1.00 62.93 169 PRO G O 1
ATOM 12614 N N . ASP G 1 170 ? 47.781 67.191 87.152 1.00 65.47 170 ASP G N 1
ATOM 12615 C CA . ASP G 1 170 ? 48.063 65.861 86.554 1.00 65.61 170 ASP G CA 1
ATOM 12616 C C . ASP G 1 170 ? 47.794 65.663 85.104 1.00 64.88 170 ASP G C 1
ATOM 12617 O O . ASP G 1 170 ? 47.168 64.687 84.691 1.00 64.94 170 ASP G O 1
ATOM 12622 N N . GLY G 1 171 ? 48.273 66.643 84.348 1.00 63.96 171 GLY G N 1
ATOM 12623 C CA . GLY G 1 171 ? 48.378 66.592 82.913 1.00 62.56 171 GLY G CA 1
ATOM 12624 C C . GLY G 1 171 ? 47.074 66.677 82.188 1.00 61.56 171 GLY G C 1
ATOM 12625 O O . GLY G 1 171 ? 47.051 66.422 80.985 1.00 61.75 171 GLY G O 1
ATOM 12626 N N . LEU G 1 172 ? 46.004 67.061 82.891 1.00 60.50 172 LEU G N 1
ATOM 12627 C CA . LEU G 1 172 ? 44.656 67.062 82.302 1.00 60.00 172 LEU G CA 1
ATOM 12628 C C . LEU G 1 172 ? 44.589 68.116 81.193 1.00 59.94 172 LEU G C 1
ATOM 12629 O O . LEU G 1 172 ? 45.017 69.264 81.366 1.00 59.19 172 LEU G O 1
ATOM 12634 N N . PRO G 1 173 ? 44.136 67.710 80.006 1.00 60.03 173 PRO G N 1
ATOM 12635 C CA . PRO G 1 173 ? 44.066 68.743 78.969 1.00 60.12 173 PRO G CA 1
ATOM 12636 C C . PRO G 1 173 ? 43.124 69.894 79.316 1.00 60.25 173 PRO G C 1
ATOM 12637 O O . PRO G 1 173 ? 41.965 69.681 79.654 1.00 59.85 173 PRO G O 1
ATOM 12641 N N . TYR G 1 174 ? 43.660 71.101 79.219 1.00 60.52 174 TYR G N 1
ATOM 12642 C CA . TYR G 1 174 ? 42.914 72.325 79.378 1.00 61.16 174 TYR G CA 1
ATOM 12643 C C . TYR G 1 174 ? 41.473 72.242 78.877 1.00 61.96 174 TYR G C 1
ATOM 12644 O O . TYR G 1 174 ? 40.557 72.672 79.535 1.00 62.57 174 TYR G O 1
ATOM 12653 N N . ASP G 1 175 ? 41.272 71.688 77.703 1.00 63.60 175 ASP G N 1
ATOM 12654 C CA . ASP G 1 175 ? 39.937 71.621 77.134 1.00 64.66 175 ASP G CA 1
ATOM 12655 C C . ASP G 1 175 ? 39.079 70.635 77.840 1.00 64.82 175 ASP G C 1
ATOM 12656 O O . ASP G 1 175 ? 37.901 70.874 77.945 1.00 65.52 175 ASP G O 1
ATOM 12661 N N . GLU G 1 176 ? 39.651 69.525 78.294 1.00 65.61 176 GLU G N 1
ATOM 12662 C CA . GLU G 1 176 ? 38.891 68.538 79.065 1.00 66.42 176 GLU G CA 1
ATOM 12663 C C . GLU G 1 176 ? 38.536 69.140 80.370 1.00 66.18 176 GLU G C 1
ATOM 12664 O O . GLU G 1 176 ? 37.420 68.995 80.798 1.00 66.88 176 GLU G O 1
ATOM 12670 N N . PHE G 1 177 ? 39.487 69.821 81.016 1.00 66.28 177 PHE G N 1
ATOM 12671 C CA . PHE G 1 177 ? 39.198 70.472 82.298 1.00 65.59 177 PHE G CA 1
ATOM 12672 C C . PHE G 1 177 ? 38.080 71.477 82.111 1.00 65.35 177 PHE G C 1
ATOM 12673 O O . PHE G 1 177 ? 37.107 71.461 82.901 1.00 65.24 177 PHE G O 1
ATOM 12681 N N . PHE G 1 178 ? 38.221 72.345 81.098 1.00 64.71 178 PHE G N 1
ATOM 12682 C CA . PHE G 1 178 ? 37.281 73.454 80.918 1.00 64.82 178 PHE G CA 1
ATOM 12683 C C . PHE G 1 178 ? 35.916 72.834 80.763 1.00 65.32 178 PHE G C 1
ATOM 12684 O O . PHE G 1 178 ? 34.898 73.346 81.246 1.00 64.66 178 PHE G O 1
ATOM 12692 N N . SER G 1 179 ? 35.925 71.677 80.133 1.00 65.96 179 SER G N 1
ATOM 12693 C CA . SER G 1 179 ? 34.703 70.959 79.878 1.00 67.04 179 SER G CA 1
ATOM 12694 C C . SER G 1 179 ? 34.042 70.351 81.089 1.00 67.94 179 SER G C 1
ATOM 12695 O O . SER G 1 179 ? 32.864 70.546 81.291 1.00 68.82 179 SER G O 1
ATOM 12698 N N . LYS G 1 180 ? 34.757 69.587 81.891 1.00 69.00 180 LYS G N 1
ATOM 12699 C CA . LYS G 1 180 ? 34.096 68.976 83.028 1.00 70.03 180 LYS G CA 1
ATOM 12700 C C . LYS G 1 180 ? 33.643 70.113 83.918 1.00 70.23 180 LYS G C 1
ATOM 12701 O O . LYS G 1 180 ? 32.504 70.157 84.329 1.00 70.51 180 LYS G O 1
ATOM 12707 N N . ARG G 1 181 ? 34.546 71.047 84.196 1.00 70.81 181 ARG G N 1
ATOM 12708 C CA . ARG G 1 181 ? 34.210 72.202 85.021 1.00 70.81 181 ARG G CA 1
ATOM 12709 C C . ARG G 1 181 ? 32.922 72.823 84.545 1.00 70.82 181 ARG G C 1
ATOM 12710 O O . ARG G 1 181 ? 32.031 73.009 85.345 1.00 71.18 181 ARG G O 1
ATOM 12718 N N . SER G 1 182 ? 32.816 73.121 83.251 1.00 70.83 182 SER G N 1
ATOM 12719 C CA . SER G 1 182 ? 31.607 73.768 82.711 1.00 70.80 182 SER G CA 1
ATOM 12720 C C . SER G 1 182 ? 30.393 72.953 83.090 1.00 71.40 182 SER G C 1
ATOM 12721 O O . SER G 1 182 ? 29.443 73.454 83.683 1.00 71.67 182 SER G O 1
ATOM 12724 N N . GLU G 1 183 ? 30.472 71.669 82.761 1.00 72.26 183 GLU G N 1
ATOM 12725 C CA . GLU G 1 183 ? 29.370 70.697 82.894 1.00 72.51 183 GLU G CA 1
ATOM 12726 C C . GLU G 1 183 ? 28.890 70.629 84.342 1.00 71.90 183 GLU G C 1
ATOM 12727 O O . GLU G 1 183 ? 27.700 70.759 84.610 1.00 71.82 183 GLU G O 1
ATOM 12733 N N . ALA G 1 184 ? 29.832 70.468 85.268 1.00 71.70 184 ALA G N 1
ATOM 12734 C CA . ALA G 1 184 ? 29.516 70.468 86.684 1.00 71.85 184 ALA G CA 1
ATOM 12735 C C . ALA G 1 184 ? 28.676 71.724 86.994 1.00 72.38 184 ALA G C 1
ATOM 12736 O O . ALA G 1 184 ? 27.528 71.625 87.448 1.00 72.18 184 ALA G O 1
ATOM 12738 N N . LEU G 1 185 ? 29.229 72.887 86.666 1.00 72.49 185 LEU G N 1
ATOM 12739 C CA . LEU G 1 185 ? 28.637 74.141 87.065 1.00 72.76 185 LEU G CA 1
ATOM 12740 C C . LEU G 1 185 ? 27.251 74.378 86.422 1.00 72.97 185 LEU G C 1
ATOM 12741 O O . LEU G 1 185 ? 26.320 74.791 87.132 1.00 73.16 185 LEU G O 1
ATOM 12746 N N . LEU G 1 186 ? 27.105 74.119 85.111 1.00 72.90 186 LEU G N 1
ATOM 12747 C CA . LEU G 1 186 ? 25.820 74.360 84.427 1.00 72.36 186 LEU G CA 1
ATOM 12748 C C . LEU G 1 186 ? 24.805 73.457 85.089 1.00 72.54 186 LEU G C 1
ATOM 12749 O O . LEU G 1 186 ? 23.681 73.841 85.328 1.00 73.45 186 LEU G O 1
ATOM 12754 N N . GLN G 1 187 ? 25.194 72.252 85.434 1.00 72.18 187 GLN G N 1
ATOM 12755 C CA . GLN G 1 187 ? 24.213 71.341 85.975 1.00 72.18 187 GLN G CA 1
ATOM 12756 C C . GLN G 1 187 ? 23.586 71.801 87.330 1.00 71.82 187 GLN G C 1
ATOM 12757 O O . GLN G 1 187 ? 22.380 71.692 87.540 1.00 71.67 187 GLN G O 1
ATOM 12763 N N . VAL G 1 188 ? 24.420 72.314 88.226 1.00 71.26 188 VAL G N 1
ATOM 12764 C CA . VAL G 1 188 ? 23.996 72.842 89.520 1.00 70.79 188 VAL G CA 1
ATOM 12765 C C . VAL G 1 188 ? 23.252 74.163 89.377 1.00 70.51 188 VAL G C 1
ATOM 12766 O O . VAL G 1 188 ? 22.348 74.468 90.171 1.00 70.02 188 VAL G O 1
ATOM 12770 N N . VAL G 1 189 ? 23.643 74.948 88.373 1.00 69.92 189 VAL G N 1
ATOM 12771 C CA . VAL G 1 189 ? 22.957 76.197 88.081 1.00 69.77 189 VAL G CA 1
ATOM 12772 C C . VAL G 1 189 ? 21.510 75.865 87.655 1.00 70.26 189 VAL G C 1
ATOM 12773 O O . VAL G 1 189 ? 20.562 76.358 88.251 1.00 69.95 189 VAL G O 1
ATOM 12777 N N . ARG G 1 190 ? 21.338 74.995 86.659 1.00 71.40 190 ARG G N 1
ATOM 12778 C CA . ARG G 1 190 ? 19.986 74.561 86.210 1.00 71.82 190 ARG G CA 1
ATOM 12779 C C . ARG G 1 190 ? 19.209 73.935 87.372 1.00 71.80 190 ARG G C 1
ATOM 12780 O O . ARG G 1 190 ? 18.037 74.220 87.581 1.00 71.13 190 ARG G O 1
ATOM 12788 N N . SER G 1 191 ? 19.889 73.103 88.145 1.00 72.51 191 SER G N 1
ATOM 12789 C CA . SER G 1 191 ? 19.316 72.546 89.372 1.00 73.29 191 SER G CA 1
ATOM 12790 C C . SER G 1 191 ? 18.736 73.632 90.284 1.00 73.58 191 SER G C 1
ATOM 12791 O O . SER G 1 191 ? 17.542 73.675 90.542 1.00 73.46 191 SER G O 1
ATOM 12794 N N . GLY G 1 192 ? 19.594 74.512 90.764 1.00 74.34 192 GLY G N 1
ATOM 12795 C CA . GLY G 1 192 ? 19.143 75.644 91.558 1.00 75.15 192 GLY G CA 1
ATOM 12796 C C . GLY G 1 192 ? 18.057 76.477 90.898 1.00 75.58 192 GLY G C 1
ATOM 12797 O O . GLY G 1 192 ? 17.133 76.933 91.567 1.00 75.49 192 GLY G O 1
ATOM 12798 N N . ALA G 1 193 ? 18.168 76.657 89.583 1.00 76.18 193 ALA G N 1
ATOM 12799 C CA . ALA G 1 193 ? 17.276 77.533 88.836 1.00 76.61 193 ALA G CA 1
ATOM 12800 C C . ALA G 1 193 ? 15.963 76.859 88.411 1.00 76.96 193 ALA G C 1
ATOM 12801 O O . ALA G 1 193 ? 14.977 77.554 88.169 1.00 77.43 193 ALA G O 1
ATOM 12803 N N . SER G 1 194 ? 15.944 75.529 88.338 1.00 77.45 194 SER G N 1
ATOM 12804 C CA . SER G 1 194 ? 14.768 74.742 87.874 1.00 78.24 194 SER G CA 1
ATOM 12805 C C . SER G 1 194 ? 14.485 74.868 86.384 1.00 79.23 194 SER G C 1
ATOM 12806 O O . SER G 1 194 ? 13.489 75.490 86.003 1.00 79.76 194 SER G O 1
ATOM 12809 N N . LEU G 1 195 ? 15.325 74.232 85.557 1.00 79.92 195 LEU G N 1
ATOM 12810 C CA . LEU G 1 195 ? 15.323 74.457 84.110 1.00 80.29 195 LEU G CA 1
ATOM 12811 C C . LEU G 1 195 ? 15.252 73.168 83.255 1.00 80.14 195 LEU G C 1
ATOM 12812 O O . LEU G 1 195 ? 15.952 72.189 83.490 1.00 80.16 195 LEU G O 1
ATOM 12817 N N . SER G 1 202 ? 21.106 74.853 73.915 1.00 87.98 202 SER G N 1
ATOM 12818 C CA . SER G 1 202 ? 22.542 74.552 73.846 1.00 87.60 202 SER G CA 1
ATOM 12819 C C . SER G 1 202 ? 23.251 74.370 75.217 1.00 86.51 202 SER G C 1
ATOM 12820 O O . SER G 1 202 ? 24.083 73.474 75.363 1.00 87.26 202 SER G O 1
ATOM 12823 N N . ASP G 1 203 ? 22.930 75.180 76.214 1.00 84.53 203 ASP G N 1
ATOM 12824 C CA . ASP G 1 203 ? 21.988 76.280 76.081 1.00 83.22 203 ASP G CA 1
ATOM 12825 C C . ASP G 1 203 ? 22.656 77.522 76.652 1.00 80.29 203 ASP G C 1
ATOM 12826 O O . ASP G 1 203 ? 22.895 78.459 75.919 1.00 80.99 203 ASP G O 1
ATOM 12831 N N . ILE G 1 204 ? 23.005 77.511 77.929 1.00 76.32 204 ILE G N 1
ATOM 12832 C CA . ILE G 1 204 ? 23.670 78.644 78.505 1.00 73.74 204 ILE G CA 1
ATOM 12833 C C . ILE G 1 204 ? 25.141 78.620 78.108 1.00 71.84 204 ILE G C 1
ATOM 12834 O O . ILE G 1 204 ? 25.881 77.725 78.517 1.00 71.99 204 ILE G O 1
ATOM 12839 N N . PRO G 1 205 ? 25.565 79.603 77.299 1.00 69.21 205 PRO G N 1
ATOM 12840 C CA . PRO G 1 205 ? 26.954 79.662 76.873 1.00 67.52 205 PRO G CA 1
ATOM 12841 C C . PRO G 1 205 ? 27.916 79.803 78.035 1.00 65.90 205 PRO G C 1
ATOM 12842 O O . PRO G 1 205 ? 27.583 80.460 79.004 1.00 65.83 205 PRO G O 1
ATOM 12846 N N . VAL G 1 206 ? 29.084 79.171 77.921 1.00 64.57 206 VAL G N 1
ATOM 12847 C CA . VAL G 1 206 ? 30.175 79.291 78.887 1.00 63.48 206 VAL G CA 1
ATOM 12848 C C . VAL G 1 206 ? 31.373 79.901 78.174 1.00 63.48 206 VAL G C 1
ATOM 12849 O O . VAL G 1 206 ? 31.863 79.352 77.169 1.00 64.57 206 VAL G O 1
ATOM 12853 N N . VAL G 1 207 ? 31.846 81.040 78.655 1.00 63.19 207 VAL G N 1
ATOM 12854 C CA . VAL G 1 207 ? 33.008 81.731 78.038 1.00 62.86 207 VAL G CA 1
ATOM 12855 C C . VAL G 1 207 ? 34.131 81.778 79.037 1.00 62.59 207 VAL G C 1
ATOM 12856 O O . VAL G 1 207 ? 33.891 81.639 80.240 1.00 63.04 207 VAL G O 1
ATOM 12860 N N . LEU G 1 208 ? 35.354 81.995 78.578 1.00 61.90 208 LEU G N 1
ATOM 12861 C CA . LEU G 1 208 ? 36.452 82.072 79.534 1.00 61.99 208 LEU G CA 1
ATOM 12862 C C . LEU G 1 208 ? 37.021 83.477 79.532 1.00 62.67 208 LEU G C 1
ATOM 12863 O O . LEU G 1 208 ? 37.045 84.157 78.480 1.00 62.19 208 LEU G O 1
ATOM 12868 N N . ILE G 1 209 ? 37.489 83.875 80.736 1.00 63.14 209 ILE G N 1
ATOM 12869 C CA . ILE G 1 209 ? 38.009 85.225 81.049 1.00 62.80 209 ILE G CA 1
ATOM 12870 C C . ILE G 1 209 ? 39.326 85.102 81.783 1.00 62.81 209 ILE G C 1
ATOM 12871 O O . ILE G 1 209 ? 39.479 84.243 82.630 1.00 63.11 209 ILE G O 1
ATOM 12876 N N . GLU G 1 210 ? 40.270 85.962 81.427 1.00 62.98 210 GLU G N 1
ATOM 12877 C CA . GLU G 1 210 ? 41.541 86.087 82.109 1.00 63.23 210 GLU G CA 1
ATOM 12878 C C . GLU G 1 210 ? 41.868 87.571 82.289 1.00 63.28 210 GLU G C 1
ATOM 12879 O O . GLU G 1 210 ? 42.390 88.233 81.378 1.00 62.76 210 GLU G O 1
ATOM 12885 N N . ASN G 1 211 ? 41.550 88.094 83.469 1.00 63.47 211 ASN G N 1
ATOM 12886 C CA . ASN G 1 211 ? 41.681 89.535 83.729 1.00 62.68 211 ASN G CA 1
ATOM 12887 C C . ASN G 1 211 ? 43.124 89.920 83.952 1.00 63.03 211 ASN G C 1
ATOM 12888 O O . ASN G 1 211 ? 43.458 91.075 83.908 1.00 62.82 211 ASN G O 1
ATOM 12893 N N . SER G 1 212 ? 44.015 88.964 84.146 1.00 63.94 212 SER G N 1
ATOM 12894 C CA . SER G 1 212 ? 45.381 89.356 84.425 1.00 64.85 212 SER G CA 1
ATOM 12895 C C . SER G 1 212 ? 45.991 90.221 83.357 1.00 65.33 212 SER G C 1
ATOM 12896 O O . SER G 1 212 ? 45.803 89.971 82.174 1.00 65.94 212 SER G O 1
ATOM 12899 N N . GLY G 1 213 ? 46.770 91.210 83.771 1.00 65.93 213 GLY G N 1
ATOM 12900 C CA . GLY G 1 213 ? 47.617 91.959 82.835 1.00 66.29 213 GLY G CA 1
ATOM 12901 C C . GLY G 1 213 ? 48.706 91.113 82.177 1.00 67.00 213 GLY G C 1
ATOM 12902 O O . GLY G 1 213 ? 49.129 91.378 81.051 1.00 66.60 213 GLY G O 1
ATOM 12903 N N . ARG G 1 214 ? 49.154 90.073 82.855 1.00 68.05 214 ARG G N 1
ATOM 12904 C CA . ARG G 1 214 ? 50.096 89.145 82.220 1.00 69.74 214 ARG G CA 1
ATOM 12905 C C . ARG G 1 214 ? 49.437 87.954 81.460 1.00 69.19 214 ARG G C 1
ATOM 12906 O O . ARG G 1 214 ? 50.038 86.877 81.368 1.00 69.67 214 ARG G O 1
ATOM 12914 N N . CYS G 1 215 ? 48.240 88.154 80.893 1.00 68.15 215 CYS G N 1
ATOM 12915 C CA . CYS G 1 215 ? 47.636 87.195 79.960 1.00 67.61 215 CYS G CA 1
ATOM 12916 C C . CYS G 1 215 ? 48.562 87.078 78.813 1.00 67.01 215 CYS G C 1
ATOM 12917 O O . CYS G 1 215 ? 49.161 88.058 78.441 1.00 67.18 215 CYS G O 1
ATOM 12920 N N . ASN G 1 216 ? 48.691 85.891 78.245 1.00 66.73 216 ASN G N 1
ATOM 12921 C CA . ASN G 1 216 ? 49.402 85.760 76.998 1.00 66.64 216 ASN G CA 1
ATOM 12922 C C . ASN G 1 216 ? 48.606 86.409 75.863 1.00 67.02 216 ASN G C 1
ATOM 12923 O O . ASN G 1 216 ? 47.383 86.560 75.917 1.00 66.33 216 ASN G O 1
ATOM 12928 N N . LYS G 1 217 ? 49.336 86.805 74.829 1.00 67.71 217 LYS G N 1
ATOM 12929 C CA . LYS G 1 217 ? 48.781 87.552 73.718 1.00 67.90 217 LYS G CA 1
ATOM 12930 C C . LYS G 1 217 ? 49.169 86.846 72.450 1.00 67.43 217 LYS G C 1
ATOM 12931 O O . LYS G 1 217 ? 50.159 86.135 72.431 1.00 67.16 217 LYS G O 1
ATOM 12937 N N . ASN G 1 218 ? 48.382 87.045 71.398 1.00 67.42 218 ASN G N 1
ATOM 12938 C CA . ASN G 1 218 ? 48.640 86.441 70.096 1.00 67.35 218 ASN G CA 1
ATOM 12939 C C . ASN G 1 218 ? 49.518 87.357 69.231 1.00 67.61 218 ASN G C 1
ATOM 12940 O O . ASN G 1 218 ? 49.991 88.372 69.708 1.00 67.53 218 ASN G O 1
ATOM 12945 N N . ASP G 1 219 ? 49.755 87.003 67.969 1.00 68.70 219 ASP G N 1
ATOM 12946 C CA . ASP G 1 219 ? 50.644 87.811 67.089 1.00 69.04 219 ASP G CA 1
ATOM 12947 C C . ASP G 1 219 ? 50.028 89.195 66.794 1.00 69.12 219 ASP G C 1
ATOM 12948 O O . ASP G 1 219 ? 50.758 90.113 66.398 1.00 69.97 219 ASP G O 1
ATOM 12953 N N . SER G 1 220 ? 48.709 89.348 67.011 1.00 68.74 220 SER G N 1
ATOM 12954 C CA . SER G 1 220 ? 48.003 90.653 66.924 1.00 68.30 220 SER G CA 1
ATOM 12955 C C . SER G 1 220 ? 47.904 91.409 68.258 1.00 67.91 220 SER G C 1
ATOM 12956 O O . SER G 1 220 ? 47.192 92.410 68.370 1.00 67.78 220 SER G O 1
ATOM 12959 N N . ASP G 1 221 ? 48.566 90.901 69.282 1.00 67.54 221 ASP G N 1
ATOM 12960 C CA . ASP G 1 221 ? 48.650 91.566 70.583 1.00 67.45 221 ASP G CA 1
ATOM 12961 C C . ASP G 1 221 ? 47.326 91.547 71.362 1.00 67.01 221 ASP G C 1
ATOM 12962 O O . ASP G 1 221 ? 47.150 92.241 72.367 1.00 66.71 221 ASP G O 1
ATOM 12967 N N . GLU G 1 222 ? 46.417 90.694 70.906 1.00 66.87 222 GLU G N 1
ATOM 12968 C CA . GLU G 1 222 ? 45.164 90.472 71.585 1.00 66.38 222 GLU G CA 1
ATOM 12969 C C . GLU G 1 222 ? 45.471 89.545 72.727 1.00 66.62 222 GLU G C 1
ATOM 12970 O O . GLU G 1 222 ? 46.396 88.748 72.649 1.00 67.85 222 GLU G O 1
ATOM 12976 N N . LYS G 1 223 ? 44.702 89.635 73.791 1.00 66.09 223 LYS G N 1
ATOM 12977 C CA . LYS G 1 223 ? 44.804 88.702 74.867 1.00 65.68 223 LYS G CA 1
ATOM 12978 C C . LYS G 1 223 ? 44.304 87.305 74.461 1.00 65.76 223 LYS G C 1
ATOM 12979 O O . LYS G 1 223 ? 43.181 87.181 73.999 1.00 66.72 223 LYS G O 1
ATOM 12985 N N . VAL G 1 224 ? 45.111 86.263 74.644 1.00 65.07 224 VAL G N 1
ATOM 12986 C CA . VAL G 1 224 ? 44.641 84.897 74.399 1.00 64.42 224 VAL G CA 1
ATOM 12987 C C . VAL G 1 224 ? 44.619 83.985 75.596 1.00 64.05 224 VAL G C 1
ATOM 12988 O O . VAL G 1 224 ? 45.561 83.886 76.337 1.00 64.83 224 VAL G O 1
ATOM 12992 N N . LEU G 1 225 ? 43.577 83.188 75.661 1.00 63.57 225 LEU G N 1
ATOM 12993 C CA . LEU G 1 225 ? 43.541 82.000 76.496 1.00 62.61 225 LEU G CA 1
ATOM 12994 C C . LEU G 1 225 ? 44.466 80.902 75.966 1.00 62.52 225 LEU G C 1
ATOM 12995 O O . LEU G 1 225 ? 44.881 80.899 74.821 1.00 62.20 225 LEU G O 1
ATOM 13000 N N . PRO G 1 226 ? 44.737 79.910 76.802 1.00 62.73 226 PRO G N 1
ATOM 13001 C CA . PRO G 1 226 ? 45.399 78.687 76.370 1.00 62.11 226 PRO G CA 1
ATOM 13002 C C . PRO G 1 226 ? 44.793 77.981 75.159 1.00 61.30 226 PRO G C 1
ATOM 13003 O O . PRO G 1 226 ? 45.481 77.219 74.519 1.00 61.24 226 PRO G O 1
ATOM 13007 N N . ASN G 1 227 ? 43.528 78.186 74.829 1.00 60.71 227 ASN G N 1
ATOM 13008 C CA . ASN G 1 227 ? 42.990 77.411 73.720 1.00 60.79 227 ASN G CA 1
ATOM 13009 C C . ASN G 1 227 ? 43.237 78.182 72.457 1.00 61.23 227 ASN G C 1
ATOM 13010 O O . ASN G 1 227 ? 42.803 77.783 71.379 1.00 61.73 227 ASN G O 1
ATOM 13015 N N . GLY G 1 228 ? 43.970 79.284 72.606 1.00 62.05 228 GLY G N 1
ATOM 13016 C CA . GLY G 1 228 ? 44.290 80.198 71.521 1.00 61.97 228 GLY G CA 1
ATOM 13017 C C . GLY G 1 228 ? 43.185 81.171 71.142 1.00 62.48 228 GLY G C 1
ATOM 13018 O O . GLY G 1 228 ? 43.403 81.974 70.267 1.00 63.45 228 GLY G O 1
ATOM 13019 N N . ILE G 1 229 ? 41.997 81.114 71.750 1.00 62.30 229 ILE G N 1
ATOM 13020 C CA . ILE G 1 229 ? 40.931 82.084 71.405 1.00 62.64 229 ILE G CA 1
ATOM 13021 C C . ILE G 1 229 ? 41.163 83.466 72.065 1.00 62.62 229 ILE G C 1
ATOM 13022 O O . ILE G 1 229 ? 41.530 83.546 73.220 1.00 62.86 229 ILE G O 1
ATOM 13027 N N . ALA G 1 230 ? 40.970 84.542 71.310 1.00 62.55 230 ALA G N 1
ATOM 13028 C CA . ALA G 1 230 ? 41.026 85.886 71.874 1.00 62.20 230 ALA G CA 1
ATOM 13029 C C . ALA G 1 230 ? 39.780 86.065 72.671 1.00 62.14 230 ALA G C 1
ATOM 13030 O O . ALA G 1 230 ? 38.699 86.219 72.139 1.00 61.16 230 ALA G O 1
ATOM 13032 N N . TRP G 1 231 ? 39.945 86.090 73.973 1.00 62.92 231 TRP G N 1
ATOM 13033 C CA . TRP G 1 231 ? 38.794 85.998 74.833 1.00 63.78 231 TRP G CA 1
ATOM 13034 C C . TRP G 1 231 ? 37.848 87.206 74.874 1.00 63.95 231 TRP G C 1
ATOM 13035 O O . TRP G 1 231 ? 36.645 87.017 75.049 1.00 63.83 231 TRP G O 1
ATOM 13046 N N . ILE G 1 232 ? 38.383 88.433 74.730 1.00 64.48 232 ILE G N 1
ATOM 13047 C CA . ILE G 1 232 ? 37.544 89.651 74.794 1.00 63.63 232 ILE G CA 1
ATOM 13048 C C . ILE G 1 232 ? 36.605 89.710 73.606 1.00 63.27 232 ILE G C 1
ATOM 13049 O O . ILE G 1 232 ? 35.369 89.748 73.779 1.00 63.54 232 ILE G O 1
ATOM 13054 N N . PRO G 1 233 ? 37.165 89.656 72.401 1.00 62.43 233 PRO G N 1
ATOM 13055 C CA . PRO G 1 233 ? 36.236 89.568 71.274 1.00 62.25 233 PRO G CA 1
ATOM 13056 C C . PRO G 1 233 ? 35.246 88.426 71.438 1.00 61.96 233 PRO G C 1
ATOM 13057 O O . PRO G 1 233 ? 34.034 88.650 71.332 1.00 62.63 233 PRO G O 1
ATOM 13061 N N . HIS G 1 234 ? 35.740 87.231 71.758 1.00 61.58 234 HIS G N 1
ATOM 13062 C CA . HIS G 1 234 ? 34.848 86.070 71.949 1.00 60.99 234 HIS G CA 1
ATOM 13063 C C . HIS G 1 234 ? 33.703 86.398 72.890 1.00 61.20 234 HIS G C 1
ATOM 13064 O O . HIS G 1 234 ? 32.563 86.033 72.670 1.00 61.21 234 HIS G O 1
ATOM 13071 N N . LEU G 1 235 ? 34.031 87.091 73.960 1.00 61.72 235 LEU G N 1
ATOM 13072 C CA . LEU G 1 235 ? 33.051 87.376 74.973 1.00 62.54 235 LEU G CA 1
ATOM 13073 C C . LEU G 1 235 ? 31.967 88.314 74.433 1.00 63.22 235 LEU G C 1
ATOM 13074 O O . LEU G 1 235 ? 30.773 88.032 74.566 1.00 62.56 235 LEU G O 1
ATOM 13079 N N . VAL G 1 236 ? 32.413 89.417 73.823 1.00 63.30 236 VAL G N 1
ATOM 13080 C CA . VAL G 1 236 ? 31.501 90.459 73.436 1.00 63.35 236 VAL G CA 1
ATOM 13081 C C . VAL G 1 236 ? 30.608 89.857 72.369 1.00 64.20 236 VAL G C 1
ATOM 13082 O O . VAL G 1 236 ? 29.423 90.204 72.272 1.00 65.34 236 VAL G O 1
ATOM 13086 N N . GLN G 1 237 ? 31.143 88.900 71.620 1.00 63.86 237 GLN G N 1
ATOM 13087 C CA . GLN G 1 237 ? 30.341 88.224 70.609 1.00 63.56 237 GLN G CA 1
ATOM 13088 C C . GLN G 1 237 ? 29.294 87.358 71.257 1.00 63.68 237 GLN G C 1
ATOM 13089 O O . GLN G 1 237 ? 28.107 87.435 70.928 1.00 64.97 237 GLN G O 1
ATOM 13095 N N . THR G 1 238 ? 29.710 86.519 72.185 1.00 63.13 238 THR G N 1
ATOM 13096 C CA . THR G 1 238 ? 28.726 85.724 72.906 1.00 62.18 238 THR G CA 1
ATOM 13097 C C . THR G 1 238 ? 27.599 86.660 73.425 1.00 62.27 238 THR G C 1
ATOM 13098 O O . THR G 1 238 ? 26.427 86.396 73.245 1.00 62.32 238 THR G O 1
ATOM 13102 N N . ILE G 1 239 ? 27.985 87.790 74.004 1.00 62.55 239 ILE G N 1
ATOM 13103 C CA . ILE G 1 239 ? 27.051 88.800 74.519 1.00 62.16 239 ILE G CA 1
ATOM 13104 C C . ILE G 1 239 ? 26.096 89.200 73.378 1.00 63.47 239 ILE G C 1
ATOM 13105 O O . ILE G 1 239 ? 24.875 89.095 73.461 1.00 63.39 239 ILE G O 1
ATOM 13110 N N . THR G 1 240 ? 26.692 89.617 72.285 1.00 64.13 240 THR G N 1
ATOM 13111 C CA . THR G 1 240 ? 25.952 90.034 71.137 1.00 64.44 240 THR G CA 1
ATOM 13112 C C . THR G 1 240 ? 24.962 88.966 70.685 1.00 64.57 240 THR G C 1
ATOM 13113 O O . THR G 1 240 ? 23.792 89.240 70.423 1.00 64.57 240 THR G O 1
ATOM 13117 N N . GLU G 1 241 ? 25.429 87.730 70.621 1.00 64.79 241 GLU G N 1
ATOM 13118 C CA . GLU G 1 241 ? 24.588 86.632 70.148 1.00 64.41 241 GLU G CA 1
ATOM 13119 C C . GLU G 1 241 ? 23.388 86.459 71.077 1.00 63.82 241 GLU G C 1
ATOM 13120 O O . GLU G 1 241 ? 22.252 86.332 70.641 1.00 63.22 241 GLU G O 1
ATOM 13126 N N . VAL G 1 242 ? 23.665 86.510 72.367 1.00 63.75 242 VAL G N 1
ATOM 13127 C CA . VAL G 1 242 ? 22.638 86.380 73.369 1.00 63.90 242 VAL G CA 1
ATOM 13128 C C . VAL G 1 242 ? 21.698 87.569 73.372 1.00 64.84 242 VAL G C 1
ATOM 13129 O O . VAL G 1 242 ? 20.493 87.403 73.480 1.00 65.02 242 VAL G O 1
ATOM 13133 N N . ALA G 1 243 ? 22.256 88.775 73.243 1.00 65.81 243 ALA G N 1
ATOM 13134 C CA . ALA G 1 243 ? 21.460 89.996 73.106 1.00 65.99 243 ALA G CA 1
ATOM 13135 C C . ALA G 1 243 ? 20.444 89.802 72.009 1.00 66.73 243 ALA G C 1
ATOM 13136 O O . ALA G 1 243 ? 19.287 90.170 72.157 1.00 67.73 243 ALA G O 1
ATOM 13138 N N . LEU G 1 244 ? 20.869 89.199 70.913 1.00 67.27 244 LEU G N 1
ATOM 13139 C CA . LEU G 1 244 ? 20.017 89.093 69.754 1.00 67.81 244 LEU G CA 1
ATOM 13140 C C . LEU G 1 244 ? 19.204 87.813 69.674 1.00 69.13 244 LEU G C 1
ATOM 13141 O O . LEU G 1 244 ? 18.502 87.620 68.696 1.00 69.64 244 LEU G O 1
ATOM 13146 N N . ASN G 1 245 ? 19.266 86.929 70.661 1.00 70.31 245 ASN G N 1
ATOM 13147 C CA . ASN G 1 245 ? 18.458 85.717 70.564 1.00 71.29 245 ASN G CA 1
ATOM 13148 C C . ASN G 1 245 ? 16.962 86.000 70.760 1.00 72.37 245 ASN G C 1
ATOM 13149 O O . ASN G 1 245 ? 16.606 86.953 71.432 1.00 73.67 245 ASN G O 1
ATOM 13154 N N . LYS G 1 246 ? 16.083 85.200 70.169 1.00 74.29 246 LYS G N 1
ATOM 13155 C CA . LYS G 1 246 ? 14.600 85.436 70.199 1.00 74.91 246 LYS G CA 1
ATOM 13156 C C . LYS G 1 246 ? 13.920 85.717 71.588 1.00 75.29 246 LYS G C 1
ATOM 13157 O O . LYS G 1 246 ? 12.705 85.958 71.649 1.00 75.00 246 LYS G O 1
ATOM 13163 N N . SER G 1 247 ? 14.679 85.712 72.686 1.00 75.14 247 SER G N 1
ATOM 13164 C CA . SER G 1 247 ? 14.092 85.900 74.010 1.00 75.22 247 SER G CA 1
ATOM 13165 C C . SER G 1 247 ? 13.847 87.346 74.400 1.00 75.34 247 SER G C 1
ATOM 13166 O O . SER G 1 247 ? 14.513 88.277 73.934 1.00 75.94 247 SER G O 1
ATOM 13169 N N . GLU G 1 248 ? 12.874 87.524 75.273 1.00 75.38 248 GLU G N 1
ATOM 13170 C CA . GLU G 1 248 ? 12.620 88.816 75.863 1.00 75.80 248 GLU G CA 1
ATOM 13171 C C . GLU G 1 248 ? 13.669 89.105 76.956 1.00 74.92 248 GLU G C 1
ATOM 13172 O O . GLU G 1 248 ? 14.099 88.204 77.679 1.00 74.89 248 GLU G O 1
ATOM 13178 N N . SER G 1 249 ? 14.090 90.370 77.047 1.00 73.84 249 SER G N 1
ATOM 13179 C CA . SER G 1 249 ? 14.906 90.867 78.154 1.00 72.48 249 SER G CA 1
ATOM 13180 C C . SER G 1 249 ? 14.014 90.944 79.375 1.00 71.72 249 SER G C 1
ATOM 13181 O O . SER G 1 249 ? 12.810 90.782 79.255 1.00 72.02 249 SER G O 1
ATOM 13184 N N . ILE G 1 250 ? 14.580 91.210 80.547 1.00 70.72 250 ILE G N 1
ATOM 13185 C CA . ILE G 1 250 ? 13.784 91.269 81.792 1.00 70.33 250 ILE G CA 1
ATOM 13186 C C . ILE G 1 250 ? 13.617 92.710 82.306 1.00 70.35 250 ILE G C 1
ATOM 13187 O O . ILE G 1 250 ? 14.573 93.349 82.693 1.00 70.00 250 ILE G O 1
ATOM 13192 N N . PHE G 1 251 ? 12.393 93.214 82.285 1.00 70.83 251 PHE G N 1
ATOM 13193 C CA . PHE G 1 251 ? 12.071 94.476 82.909 1.00 71.37 251 PHE G CA 1
ATOM 13194 C C . PHE G 1 251 ? 11.949 94.168 84.365 1.00 72.14 251 PHE G C 1
ATOM 13195 O O . PHE G 1 251 ? 11.254 93.228 84.712 1.00 72.72 251 PHE G O 1
ATOM 13203 N N . VAL G 1 252 ? 12.624 94.935 85.213 1.00 73.24 252 VAL G N 1
ATOM 13204 C CA . VAL G 1 252 ? 12.532 94.775 86.677 1.00 73.77 252 VAL G CA 1
ATOM 13205 C C . VAL G 1 252 ? 11.526 95.789 87.246 1.00 75.28 252 VAL G C 1
ATOM 13206 O O . VAL G 1 252 ? 11.779 96.992 87.294 1.00 74.83 252 VAL G O 1
ATOM 13210 N N . ASP G 1 253 ? 10.370 95.298 87.650 1.00 77.28 253 ASP G N 1
ATOM 13211 C CA . ASP G 1 253 ? 9.416 96.160 88.311 1.00 79.57 253 ASP G CA 1
ATOM 13212 C C . ASP G 1 253 ? 9.019 95.604 89.688 1.00 81.44 253 ASP G C 1
ATOM 13213 O O . ASP G 1 253 ? 9.475 94.527 90.097 1.00 81.37 253 ASP G O 1
ATOM 13218 N N . LYS G 1 254 ? 8.192 96.352 90.417 1.00 83.89 254 LYS G N 1
ATOM 13219 C CA . LYS G 1 254 ? 7.927 96.018 91.814 1.00 85.68 254 LYS G CA 1
ATOM 13220 C C . LYS G 1 254 ? 7.340 94.621 91.922 1.00 86.62 254 LYS G C 1
ATOM 13221 O O . LYS G 1 254 ? 7.614 93.897 92.875 1.00 86.29 254 LYS G O 1
ATOM 13227 N N . ASN G 1 255 ? 6.567 94.263 90.903 1.00 88.07 255 ASN G N 1
ATOM 13228 C CA . ASN G 1 255 ? 5.860 92.987 90.810 1.00 89.39 255 ASN G CA 1
ATOM 13229 C C . ASN G 1 255 ? 6.778 91.789 90.568 1.00 90.18 255 ASN G C 1
ATOM 13230 O O . ASN G 1 255 ? 6.515 90.693 91.080 1.00 90.27 255 ASN G O 1
ATOM 13235 N N . LEU G 1 256 ? 7.852 91.995 89.800 1.00 91.21 256 LEU G N 1
ATOM 13236 C CA . LEU G 1 256 ? 8.844 90.943 89.564 1.00 91.83 256 LEU G CA 1
ATOM 13237 C C . LEU G 1 256 ? 9.604 90.640 90.856 1.00 93.13 256 LEU G C 1
ATOM 13238 O O . LEU G 1 256 ? 10.251 89.608 90.972 1.00 93.21 256 LEU G O 1
ATOM 13243 N N . ILE G 1 257 ? 9.513 91.545 91.821 1.00 94.72 257 ILE G N 1
ATOM 13244 C CA . ILE G 1 257 ? 9.999 91.315 93.182 1.00 96.31 257 ILE G CA 1
ATOM 13245 C C . ILE G 1 257 ? 8.863 91.102 94.224 1.00 97.25 257 ILE G C 1
ATOM 13246 O O . ILE G 1 257 ? 9.118 90.566 95.306 1.00 97.49 257 ILE G O 1
ATOM 13251 N N . ASP G 1 258 ? 7.637 91.561 93.927 1.00 98.39 258 ASP G N 1
ATOM 13252 C CA . ASP G 1 258 ? 6.421 91.096 94.651 1.00 98.83 258 ASP G CA 1
ATOM 13253 C C . ASP G 1 258 ? 6.100 89.682 94.150 1.00 98.92 258 ASP G C 1
ATOM 13254 O O . ASP G 1 258 ? 5.476 88.888 94.850 1.00 98.97 258 ASP G O 1
ATOM 13259 N N . VAL H 1 8 ? 51.027 49.087 107.000 1.00 87.33 8 VAL H N 1
ATOM 13260 C CA . VAL H 1 8 ? 52.405 49.609 107.323 1.00 87.89 8 VAL H CA 1
ATOM 13261 C C . VAL H 1 8 ? 53.557 49.015 106.445 1.00 88.03 8 VAL H C 1
ATOM 13262 O O . VAL H 1 8 ? 54.331 48.129 106.872 1.00 87.66 8 VAL H O 1
ATOM 13266 N N . ARG H 1 9 ? 53.693 49.583 105.246 1.00 87.71 9 ARG H N 1
ATOM 13267 C CA . ARG H 1 9 ? 54.692 49.152 104.279 1.00 87.59 9 ARG H CA 1
ATOM 13268 C C . ARG H 1 9 ? 55.975 49.942 104.322 1.00 87.15 9 ARG H C 1
ATOM 13269 O O . ARG H 1 9 ? 56.990 49.512 104.812 1.00 87.33 9 ARG H O 1
ATOM 13277 N N . GLY H 1 10 ? 55.843 51.173 103.874 1.00 87.26 10 GLY H N 1
ATOM 13278 C CA . GLY H 1 10 ? 56.782 51.813 102.954 1.00 86.29 10 GLY H CA 1
ATOM 13279 C C . GLY H 1 10 ? 58.201 51.712 103.381 1.00 85.14 10 GLY H C 1
ATOM 13280 O O . GLY H 1 10 ? 58.706 50.597 103.519 1.00 84.58 10 GLY H O 1
ATOM 13281 N N . TRP H 1 11 ? 58.873 52.857 103.519 1.00 83.69 11 TRP H N 1
ATOM 13282 C CA . TRP H 1 11 ? 58.435 54.150 102.999 1.00 82.25 11 TRP H CA 1
ATOM 13283 C C . TRP H 1 11 ? 59.295 54.407 101.768 1.00 81.17 11 TRP H C 1
ATOM 13284 O O . TRP H 1 11 ? 60.383 54.991 101.844 1.00 81.50 11 TRP H O 1
ATOM 13295 N N . SER H 1 12 ? 58.783 53.946 100.632 1.00 79.33 12 SER H N 1
ATOM 13296 C CA . SER H 1 12 ? 59.489 54.001 99.367 1.00 77.82 12 SER H CA 1
ATOM 13297 C C . SER H 1 12 ? 59.393 55.373 98.688 1.00 77.17 12 SER H C 1
ATOM 13298 O O . SER H 1 12 ? 60.214 55.717 97.826 1.00 75.99 12 SER H O 1
ATOM 13301 N N . GLY H 1 13 ? 58.368 56.139 99.046 1.00 76.80 13 GLY H N 1
ATOM 13302 C CA . GLY H 1 13 ? 58.106 57.405 98.344 1.00 76.59 13 GLY H CA 1
ATOM 13303 C C . GLY H 1 13 ? 59.198 58.401 98.686 1.00 76.12 13 GLY H C 1
ATOM 13304 O O . GLY H 1 13 ? 59.541 59.258 97.874 1.00 75.51 13 GLY H O 1
ATOM 13305 N N . ILE H 1 14 ? 59.764 58.245 99.888 1.00 75.69 14 ILE H N 1
ATOM 13306 C CA . ILE H 1 14 ? 60.981 58.950 100.290 1.00 75.28 14 ILE H CA 1
ATOM 13307 C C . ILE H 1 14 ? 62.084 58.905 99.204 1.00 75.65 14 ILE H C 1
ATOM 13308 O O . ILE H 1 14 ? 62.888 59.832 99.134 1.00 76.46 14 ILE H O 1
ATOM 13313 N N . ASN H 1 15 ? 62.147 57.854 98.383 1.00 74.98 15 ASN H N 1
ATOM 13314 C CA . ASN H 1 15 ? 63.125 57.804 97.272 1.00 74.93 15 ASN H CA 1
ATOM 13315 C C . ASN H 1 15 ? 62.864 58.782 96.114 1.00 75.29 15 ASN H C 1
ATOM 13316 O O . ASN H 1 15 ? 63.742 59.021 95.295 1.00 74.91 15 ASN H O 1
ATOM 13321 N N . THR H 1 16 ? 61.645 59.291 96.011 1.00 75.89 16 THR H N 1
ATOM 13322 C CA . THR H 1 16 ? 61.237 60.106 94.880 1.00 76.55 16 THR H CA 1
ATOM 13323 C C . THR H 1 16 ? 61.581 61.581 95.096 1.00 77.24 16 THR H C 1
ATOM 13324 O O . THR H 1 16 ? 61.643 62.353 94.146 1.00 76.80 16 THR H O 1
ATOM 13328 N N . PHE H 1 17 ? 61.774 61.953 96.362 1.00 78.55 17 PHE H N 1
ATOM 13329 C CA . PHE H 1 17 ? 62.266 63.264 96.750 1.00 79.53 17 PHE H CA 1
ATOM 13330 C C . PHE H 1 17 ? 63.669 63.461 96.211 1.00 80.42 17 PHE H C 1
ATOM 13331 O O . PHE H 1 17 ? 64.386 62.492 95.954 1.00 80.63 17 PHE H O 1
ATOM 13339 N N . ALA H 1 18 ? 64.070 64.715 96.023 1.00 81.49 18 ALA H N 1
ATOM 13340 C CA . ALA H 1 18 ? 65.420 64.999 95.509 1.00 82.16 18 ALA H CA 1
ATOM 13341 C C . ALA H 1 18 ? 66.420 64.589 96.569 1.00 82.42 18 ALA H C 1
ATOM 13342 O O . ALA H 1 18 ? 66.104 64.641 97.755 1.00 82.32 18 ALA H O 1
ATOM 13344 N N . PRO H 1 19 ? 67.634 64.193 96.150 1.00 82.84 19 PRO H N 1
ATOM 13345 C CA . PRO H 1 19 ? 68.704 63.744 97.065 1.00 83.23 19 PRO H CA 1
ATOM 13346 C C . PRO H 1 19 ? 68.933 64.642 98.312 1.00 83.84 19 PRO H C 1
ATOM 13347 O O . PRO H 1 19 ? 68.892 64.168 99.466 1.00 83.37 19 PRO H O 1
ATOM 13351 N N . ALA H 1 20 ? 69.155 65.925 98.062 1.00 84.49 20 ALA H N 1
ATOM 13352 C CA . ALA H 1 20 ? 69.344 66.889 99.125 1.00 85.58 20 ALA H CA 1
ATOM 13353 C C . ALA H 1 20 ? 68.228 66.773 100.164 1.00 86.22 20 ALA H C 1
ATOM 13354 O O . ALA H 1 20 ? 68.480 66.881 101.378 1.00 86.45 20 ALA H O 1
ATOM 13356 N N . THR H 1 21 ? 67.001 66.555 99.670 1.00 86.91 21 THR H N 1
ATOM 13357 C CA . THR H 1 21 ? 65.770 66.532 100.489 1.00 86.98 21 THR H CA 1
ATOM 13358 C C . THR H 1 21 ? 65.742 65.290 101.384 1.00 87.59 21 THR H C 1
ATOM 13359 O O . THR H 1 21 ? 65.324 65.336 102.545 1.00 87.85 21 THR H O 1
ATOM 13363 N N . GLN H 1 22 ? 66.222 64.186 100.830 1.00 88.05 22 GLN H N 1
ATOM 13364 C CA . GLN H 1 22 ? 66.321 62.932 101.560 1.00 88.31 22 GLN H CA 1
ATOM 13365 C C . GLN H 1 22 ? 67.268 63.051 102.787 1.00 88.91 22 GLN H C 1
ATOM 13366 O O . GLN H 1 22 ? 66.967 62.502 103.862 1.00 88.68 22 GLN H O 1
ATOM 13372 N N . THR H 1 23 ? 68.379 63.783 102.664 1.00 89.66 23 THR H N 1
ATOM 13373 C CA . THR H 1 23 ? 69.304 63.891 103.807 1.00 90.25 23 THR H CA 1
ATOM 13374 C C . THR H 1 23 ? 68.666 64.621 104.999 1.00 91.00 23 THR H C 1
ATOM 13375 O O . THR H 1 23 ? 68.730 64.110 106.114 1.00 91.25 23 THR H O 1
ATOM 13379 N N . LYS H 1 24 ? 68.026 65.772 104.777 1.00 91.82 24 LYS H N 1
ATOM 13380 C CA . LYS H 1 24 ? 67.329 66.454 105.893 1.00 92.84 24 LYS H CA 1
ATOM 13381 C C . LYS H 1 24 ? 66.069 65.738 106.345 1.00 93.47 24 LYS H C 1
ATOM 13382 O O . LYS H 1 24 ? 65.642 65.920 107.495 1.00 94.16 24 LYS H O 1
ATOM 13388 N N . LEU H 1 25 ? 65.473 64.929 105.471 1.00 93.56 25 LEU H N 1
ATOM 13389 C CA . LEU H 1 25 ? 64.326 64.126 105.882 1.00 93.75 25 LEU H CA 1
ATOM 13390 C C . LEU H 1 25 ? 64.757 62.967 106.792 1.00 93.52 25 LEU H C 1
ATOM 13391 O O . LEU H 1 25 ? 64.064 62.639 107.762 1.00 93.10 25 LEU H O 1
ATOM 13396 N N . LEU H 1 26 ? 65.899 62.359 106.476 1.00 93.42 26 LEU H N 1
ATOM 13397 C CA . LEU H 1 26 ? 66.392 61.232 107.257 1.00 93.53 26 LEU H CA 1
ATOM 13398 C C . LEU H 1 26 ? 67.043 61.741 108.537 1.00 94.05 26 LEU H C 1
ATOM 13399 O O . LEU H 1 26 ? 66.967 61.073 109.560 1.00 94.41 26 LEU H O 1
ATOM 13404 N N . GLU H 1 27 ? 67.672 62.918 108.480 1.00 94.30 27 GLU H N 1
ATOM 13405 C CA . GLU H 1 27 ? 68.216 63.566 109.678 1.00 94.56 27 GLU H CA 1
ATOM 13406 C C . GLU H 1 27 ? 67.129 63.991 110.654 1.00 94.54 27 GLU H C 1
ATOM 13407 O O . GLU H 1 27 ? 67.329 63.893 111.851 1.00 94.60 27 GLU H O 1
ATOM 13413 N N . LEU H 1 28 ? 66.002 64.492 110.143 1.00 94.73 28 LEU H N 1
ATOM 13414 C CA . LEU H 1 28 ? 64.860 64.877 110.987 1.00 94.78 28 LEU H CA 1
ATOM 13415 C C . LEU H 1 28 ? 64.205 63.648 111.659 1.00 95.36 28 LEU H C 1
ATOM 13416 O O . LEU H 1 28 ? 63.951 63.653 112.861 1.00 95.03 28 LEU H O 1
ATOM 13421 N N . LEU H 1 29 ? 63.940 62.596 110.892 1.00 96.40 29 LEU H N 1
ATOM 13422 C CA . LEU H 1 29 ? 63.576 61.306 111.483 1.00 97.45 29 LEU H CA 1
ATOM 13423 C C . LEU H 1 29 ? 64.710 60.868 112.391 1.00 98.46 29 LEU H C 1
ATOM 13424 O O . LEU H 1 29 ? 64.487 60.189 113.395 1.00 98.90 29 LEU H O 1
ATOM 13429 N N . GLY H 1 30 ? 65.932 61.237 112.009 1.00 99.40 30 GLY H N 1
ATOM 13430 C CA . GLY H 1 30 ? 67.118 60.956 112.807 1.00 99.93 30 GLY H CA 1
ATOM 13431 C C . GLY H 1 30 ? 66.918 61.396 114.239 1.00 100.30 30 GLY H C 1
ATOM 13432 O O . GLY H 1 30 ? 66.863 60.569 115.141 1.00 100.51 30 GLY H O 1
ATOM 13433 N N . ASN H 1 31 ? 66.772 62.697 114.446 1.00 100.76 31 ASN H N 1
ATOM 13434 C CA . ASN H 1 31 ? 66.719 63.222 115.812 1.00 101.16 31 ASN H CA 1
ATOM 13435 C C . ASN H 1 31 ? 65.434 62.877 116.573 1.00 101.23 31 ASN H C 1
ATOM 13436 O O . ASN H 1 31 ? 65.445 62.902 117.800 1.00 101.55 31 ASN H O 1
ATOM 13441 N N . LEU H 1 32 ? 64.355 62.521 115.872 1.00 101.03 32 LEU H N 1
ATOM 13442 C CA . LEU H 1 32 ? 63.124 62.085 116.550 1.00 100.88 32 LEU H CA 1
ATOM 13443 C C . LEU H 1 32 ? 63.400 60.806 117.336 1.00 100.84 32 LEU H C 1
ATOM 13444 O O . LEU H 1 32 ? 62.843 60.635 118.407 1.00 100.69 32 LEU H O 1
ATOM 13449 N N . LYS H 1 33 ? 64.247 59.918 116.804 1.00 101.16 33 LYS H N 1
ATOM 13450 C CA . LYS H 1 33 ? 64.787 58.771 117.573 1.00 101.46 33 LYS H CA 1
ATOM 13451 C C . LYS H 1 33 ? 65.577 59.247 118.815 1.00 101.49 33 LYS H C 1
ATOM 13452 O O . LYS H 1 33 ? 65.384 58.725 119.914 1.00 101.08 33 LYS H O 1
ATOM 13458 N N . GLN H 1 34 ? 66.464 60.228 118.615 1.00 101.65 34 GLN H N 1
ATOM 13459 C CA . GLN H 1 34 ? 67.231 60.890 119.699 1.00 101.68 34 GLN H CA 1
ATOM 13460 C C . GLN H 1 34 ? 66.349 61.494 120.804 1.00 101.29 34 GLN H C 1
ATOM 13461 O O . GLN H 1 34 ? 66.866 62.128 121.720 1.00 101.30 34 GLN H O 1
ATOM 13467 N N . GLU H 1 35 ? 65.029 61.350 120.686 1.00 100.74 35 GLU H N 1
ATOM 13468 C CA . GLU H 1 35 ? 64.086 61.737 121.740 1.00 100.31 35 GLU H CA 1
ATOM 13469 C C . GLU H 1 35 ? 63.056 60.620 122.028 1.00 99.77 35 GLU H C 1
ATOM 13470 O O . GLU H 1 35 ? 61.987 60.891 122.578 1.00 99.67 35 GLU H O 1
ATOM 13476 N N . ASP H 1 36 ? 63.386 59.375 121.663 1.00 99.05 36 ASP H N 1
ATOM 13477 C CA . ASP H 1 36 ? 62.480 58.205 121.786 1.00 98.28 36 ASP H CA 1
ATOM 13478 C C . ASP H 1 36 ? 61.082 58.405 121.120 1.00 97.69 36 ASP H C 1
ATOM 13479 O O . ASP H 1 36 ? 60.106 57.763 121.512 1.00 97.90 36 ASP H O 1
ATOM 13484 N N . VAL H 1 37 ? 61.000 59.285 120.114 1.00 96.58 37 VAL H N 1
ATOM 13485 C CA . VAL H 1 37 ? 59.803 59.414 119.255 1.00 95.80 37 VAL H CA 1
ATOM 13486 C C . VAL H 1 37 ? 59.993 58.554 117.987 1.00 94.59 37 VAL H C 1
ATOM 13487 O O . VAL H 1 37 ? 60.757 58.906 117.080 1.00 94.46 37 VAL H O 1
ATOM 13491 N N . ASN H 1 38 ? 59.298 57.422 117.942 1.00 93.16 38 ASN H N 1
ATOM 13492 C CA . ASN H 1 38 ? 59.469 56.427 116.874 1.00 91.87 38 ASN H CA 1
ATOM 13493 C C . ASN H 1 38 ? 58.285 56.339 115.947 1.00 90.30 38 ASN H C 1
ATOM 13494 O O . ASN H 1 38 ? 58.236 55.468 115.103 1.00 90.06 38 ASN H O 1
ATOM 13499 N N . SER H 1 39 ? 57.342 57.253 116.110 1.00 88.94 39 SER H N 1
ATOM 13500 C CA . SER H 1 39 ? 56.025 57.145 115.494 1.00 87.79 39 SER H CA 1
ATOM 13501 C C . SER H 1 39 ? 55.288 58.470 115.657 1.00 86.80 39 SER H C 1
ATOM 13502 O O . SER H 1 39 ? 55.435 59.155 116.663 1.00 87.16 39 SER H O 1
ATOM 13505 N N . LEU H 1 40 ? 54.504 58.839 114.662 1.00 85.52 40 LEU H N 1
ATOM 13506 C CA . LEU H 1 40 ? 53.917 60.150 114.639 1.00 84.68 40 LEU H CA 1
ATOM 13507 C C . LEU H 1 40 ? 52.666 60.082 113.794 1.00 83.74 40 LEU H C 1
ATOM 13508 O O . LEU H 1 40 ? 52.759 59.785 112.617 1.00 84.69 40 LEU H O 1
ATOM 13513 N N . THR H 1 41 ? 51.493 60.268 114.395 1.00 82.47 41 THR H N 1
ATOM 13514 C CA . THR H 1 41 ? 50.232 60.271 113.633 1.00 81.88 41 THR H CA 1
ATOM 13515 C C . THR H 1 41 ? 49.913 61.737 113.274 1.00 82.03 41 THR H C 1
ATOM 13516 O O . THR H 1 41 ? 49.840 62.587 114.174 1.00 82.22 41 THR H O 1
ATOM 13520 N N . ILE H 1 42 ? 49.749 62.042 111.978 1.00 81.33 42 ILE H N 1
ATOM 13521 C CA . ILE H 1 42 ? 49.450 63.401 111.552 1.00 80.41 42 ILE H CA 1
ATOM 13522 C C . ILE H 1 42 ? 48.063 63.423 110.976 1.00 80.83 42 ILE H C 1
ATOM 13523 O O . ILE H 1 42 ? 47.832 62.834 109.914 1.00 81.99 42 ILE H O 1
ATOM 13528 N N . LEU H 1 43 ? 47.139 64.086 111.671 1.00 80.55 43 LEU H N 1
ATOM 13529 C CA . LEU H 1 43 ? 45.775 64.253 111.182 1.00 80.23 43 LEU H CA 1
ATOM 13530 C C . LEU H 1 43 ? 45.692 65.516 110.342 1.00 80.50 43 LEU H C 1
ATOM 13531 O O . LEU H 1 43 ? 46.021 66.599 110.817 1.00 81.19 43 LEU H O 1
ATOM 13536 N N . VAL H 1 44 ? 45.183 65.381 109.119 1.00 80.23 44 VAL H N 1
ATOM 13537 C CA . VAL H 1 44 ? 45.202 66.453 108.141 1.00 79.41 44 VAL H CA 1
ATOM 13538 C C . VAL H 1 44 ? 43.745 66.728 107.785 1.00 79.36 44 VAL H C 1
ATOM 13539 O O . VAL H 1 44 ? 43.013 65.789 107.436 1.00 79.04 44 VAL H O 1
ATOM 13543 N N . MET H 1 45 ? 43.320 67.988 107.923 1.00 78.88 45 MET H N 1
ATOM 13544 C CA . MET H 1 45 ? 41.931 68.361 107.661 1.00 78.90 45 MET H CA 1
ATOM 13545 C C . MET H 1 45 ? 41.782 69.768 107.084 1.00 79.61 45 MET H C 1
ATOM 13546 O O . MET H 1 45 ? 42.721 70.566 107.031 1.00 79.80 45 MET H O 1
ATOM 13551 N N . GLY H 1 46 ? 40.555 70.055 106.678 1.00 79.95 46 GLY H N 1
ATOM 13552 C CA . GLY H 1 46 ? 40.165 71.375 106.247 1.00 80.10 46 GLY H CA 1
ATOM 13553 C C . GLY H 1 46 ? 38.844 71.261 105.502 1.00 80.44 46 GLY H C 1
ATOM 13554 O O . GLY H 1 46 ? 38.113 70.257 105.656 1.00 80.68 46 GLY H O 1
ATOM 13555 N N . LYS H 1 47 ? 38.546 72.291 104.701 1.00 80.14 47 LYS H N 1
ATOM 13556 C CA . LYS H 1 47 ? 37.401 72.282 103.806 1.00 79.86 47 LYS H CA 1
ATOM 13557 C C . LYS H 1 47 ? 37.706 71.372 102.631 1.00 79.88 47 LYS H C 1
ATOM 13558 O O . LYS H 1 47 ? 38.794 70.766 102.556 1.00 80.27 47 LYS H O 1
ATOM 13564 N N . GLY H 1 48 ? 36.772 71.312 101.688 1.00 79.38 48 GLY H N 1
ATOM 13565 C CA . GLY H 1 48 ? 36.879 70.370 100.593 1.00 79.27 48 GLY H CA 1
ATOM 13566 C C . GLY H 1 48 ? 37.434 70.987 99.339 1.00 79.34 48 GLY H C 1
ATOM 13567 O O . GLY H 1 48 ? 36.981 72.052 98.910 1.00 79.81 48 GLY H O 1
ATOM 13568 N N . GLY H 1 49 ? 38.390 70.302 98.722 1.00 79.08 49 GLY H N 1
ATOM 13569 C CA . GLY H 1 49 ? 38.957 70.751 97.452 1.00 78.55 49 GLY H CA 1
ATOM 13570 C C . GLY H 1 49 ? 40.105 71.700 97.688 1.00 78.30 49 GLY H C 1
ATOM 13571 O O . GLY H 1 49 ? 40.420 72.538 96.857 1.00 78.40 49 GLY H O 1
ATOM 13572 N N . VAL H 1 50 ? 40.750 71.551 98.827 1.00 78.40 50 VAL H N 1
ATOM 13573 C CA . VAL H 1 50 ? 41.873 72.405 99.202 1.00 78.28 50 VAL H CA 1
ATOM 13574 C C . VAL H 1 50 ? 43.225 71.672 98.986 1.00 77.74 50 VAL H C 1
ATOM 13575 O O . VAL H 1 50 ? 44.307 72.232 99.135 1.00 77.44 50 VAL H O 1
ATOM 13579 N N . GLY H 1 51 ? 43.148 70.416 98.579 1.00 77.33 51 GLY H N 1
ATOM 13580 C CA . GLY H 1 51 ? 44.349 69.644 98.335 1.00 77.32 51 GLY H CA 1
ATOM 13581 C C . GLY H 1 51 ? 44.874 68.917 99.546 1.00 76.98 51 GLY H C 1
ATOM 13582 O O . GLY H 1 51 ? 46.091 68.726 99.684 1.00 77.74 51 GLY H O 1
ATOM 13583 N N . LYS H 1 52 ? 43.969 68.500 100.424 1.00 76.43 52 LYS H N 1
ATOM 13584 C CA . LYS H 1 52 ? 44.356 67.722 101.619 1.00 75.89 52 LYS H CA 1
ATOM 13585 C C . LYS H 1 52 ? 45.045 66.452 101.122 1.00 75.30 52 LYS H C 1
ATOM 13586 O O . LYS H 1 52 ? 46.244 66.229 101.386 1.00 74.60 52 LYS H O 1
ATOM 13592 N N . SER H 1 53 ? 44.293 65.703 100.311 1.00 74.02 53 SER H N 1
ATOM 13593 C CA . SER H 1 53 ? 44.719 64.415 99.875 1.00 73.69 53 SER H CA 1
ATOM 13594 C C . SER H 1 53 ? 46.012 64.477 99.089 1.00 73.20 53 SER H C 1
ATOM 13595 O O . SER H 1 53 ? 46.820 63.569 99.163 1.00 73.82 53 SER H O 1
ATOM 13598 N N . SER H 1 54 ? 46.210 65.552 98.345 1.00 72.89 54 SER H N 1
ATOM 13599 C CA . SER H 1 54 ? 47.385 65.688 97.471 1.00 72.38 54 SER H CA 1
ATOM 13600 C C . SER H 1 54 ? 48.610 65.987 98.312 1.00 72.25 54 SER H C 1
ATOM 13601 O O . SER H 1 54 ? 49.736 65.619 97.960 1.00 72.52 54 SER H O 1
ATOM 13604 N N . THR H 1 55 ? 48.368 66.660 99.435 1.00 71.72 55 THR H N 1
ATOM 13605 C CA . THR H 1 55 ? 49.407 66.952 100.380 1.00 70.68 55 THR H CA 1
ATOM 13606 C C . THR H 1 55 ? 49.885 65.681 100.967 1.00 70.13 55 THR H C 1
ATOM 13607 O O . THR H 1 55 ? 51.087 65.491 101.069 1.00 69.68 55 THR H O 1
ATOM 13611 N N . VAL H 1 56 ? 48.950 64.802 101.343 1.00 69.95 56 VAL H N 1
ATOM 13612 C CA . VAL H 1 56 ? 49.362 63.508 101.899 1.00 70.41 56 VAL H CA 1
ATOM 13613 C C . VAL H 1 56 ? 50.206 62.768 100.846 1.00 70.71 56 VAL H C 1
ATOM 13614 O O . VAL H 1 56 ? 51.249 62.165 101.191 1.00 71.08 56 VAL H O 1
ATOM 13618 N N . ASN H 1 57 ? 49.800 62.853 99.575 1.00 70.06 57 ASN H N 1
ATOM 13619 C CA . ASN H 1 57 ? 50.504 62.117 98.561 1.00 70.21 57 ASN H CA 1
ATOM 13620 C C . ASN H 1 57 ? 51.915 62.594 98.425 1.00 70.61 57 ASN H C 1
ATOM 13621 O O . ASN H 1 57 ? 52.832 61.787 98.346 1.00 70.67 57 ASN H O 1
ATOM 13626 N N . SER H 1 58 ? 52.118 63.902 98.453 1.00 71.48 58 SER H N 1
ATOM 13627 C CA . SER H 1 58 ? 53.483 64.416 98.237 1.00 72.04 58 SER H CA 1
ATOM 13628 C C . SER H 1 58 ? 54.373 64.151 99.437 1.00 72.08 58 SER H C 1
ATOM 13629 O O . SER H 1 58 ? 55.596 63.984 99.245 1.00 71.95 58 SER H O 1
ATOM 13632 N N . ILE H 1 59 ? 53.765 64.030 100.630 1.00 72.03 59 ILE H N 1
ATOM 13633 C CA . ILE H 1 59 ? 54.516 63.585 101.826 1.00 72.76 59 ILE H CA 1
ATOM 13634 C C . ILE H 1 59 ? 54.985 62.128 101.679 1.00 73.11 59 ILE H C 1
ATOM 13635 O O . ILE H 1 59 ? 56.190 61.800 101.800 1.00 73.67 59 ILE H O 1
ATOM 13640 N N . ILE H 1 60 ? 54.027 61.241 101.432 1.00 72.94 60 ILE H N 1
ATOM 13641 C CA . ILE H 1 60 ? 54.342 59.821 101.362 1.00 72.27 60 ILE H CA 1
ATOM 13642 C C . ILE H 1 60 ? 55.245 59.637 100.163 1.00 72.59 60 ILE H C 1
ATOM 13643 O O . ILE H 1 60 ? 56.027 58.718 100.133 1.00 72.97 60 ILE H O 1
ATOM 13648 N N . GLY H 1 61 ? 55.151 60.540 99.185 1.00 72.99 61 GLY H N 1
ATOM 13649 C CA . GLY H 1 61 ? 56.049 60.536 98.026 1.00 73.09 61 GLY H CA 1
ATOM 13650 C C . GLY H 1 61 ? 55.609 59.547 96.980 1.00 72.98 61 GLY H C 1
ATOM 13651 O O . GLY H 1 61 ? 56.376 59.140 96.116 1.00 73.41 61 GLY H O 1
ATOM 13652 N N . GLU H 1 62 ? 54.371 59.119 97.097 1.00 73.20 62 GLU H N 1
ATOM 13653 C CA . GLU H 1 62 ? 53.740 58.388 96.048 1.00 73.65 62 GLU H CA 1
ATOM 13654 C C . GLU H 1 62 ? 52.222 58.517 96.207 1.00 74.54 62 GLU H C 1
ATOM 13655 O O . GLU H 1 62 ? 51.699 58.940 97.274 1.00 73.24 62 GLU H O 1
ATOM 13661 N N . ARG H 1 63 ? 51.536 58.244 95.093 1.00 76.10 63 ARG H N 1
ATOM 13662 C CA . ARG H 1 63 ? 50.087 58.454 94.975 1.00 77.82 63 ARG H CA 1
ATOM 13663 C C . ARG H 1 63 ? 49.408 57.326 95.652 1.00 77.29 63 ARG H C 1
ATOM 13664 O O . ARG H 1 63 ? 49.249 56.274 95.045 1.00 77.14 63 ARG H O 1
ATOM 13672 N N . VAL H 1 64 ? 49.027 57.547 96.902 1.00 77.76 64 VAL H N 1
ATOM 13673 C CA . VAL H 1 64 ? 48.401 56.518 97.693 1.00 78.51 64 VAL H CA 1
ATOM 13674 C C . VAL H 1 64 ? 46.974 56.849 98.030 1.00 79.76 64 VAL H C 1
ATOM 13675 O O . VAL H 1 64 ? 46.238 55.965 98.413 1.00 80.52 64 VAL H O 1
ATOM 13679 N N . VAL H 1 65 ? 46.566 58.104 97.925 1.00 81.14 65 VAL H N 1
ATOM 13680 C CA . VAL H 1 65 ? 45.155 58.411 98.064 1.00 81.88 65 VAL H CA 1
ATOM 13681 C C . VAL H 1 65 ? 44.584 59.097 96.812 1.00 83.14 65 VAL H C 1
ATOM 13682 O O . VAL H 1 65 ? 45.283 59.668 95.976 1.00 82.42 65 VAL H O 1
ATOM 13686 N N . SER H 1 66 ? 43.264 59.018 96.751 1.00 85.37 66 SER H N 1
ATOM 13687 C CA . SER H 1 66 ? 42.427 59.368 95.611 1.00 86.86 66 SER H CA 1
ATOM 13688 C C . SER H 1 66 ? 42.295 60.874 95.476 1.00 88.09 66 SER H C 1
ATOM 13689 O O . SER H 1 66 ? 41.836 61.571 96.390 1.00 88.08 66 SER H O 1
ATOM 13692 N N . ILE H 1 67 ? 42.699 61.392 94.335 1.00 89.91 67 ILE H N 1
ATOM 13693 C CA . ILE H 1 67 ? 42.472 62.799 94.086 1.00 90.95 67 ILE H CA 1
ATOM 13694 C C . ILE H 1 67 ? 41.549 62.914 92.872 1.00 92.34 67 ILE H C 1
ATOM 13695 O O . ILE H 1 67 ? 41.577 62.078 91.961 1.00 91.80 67 ILE H O 1
ATOM 13700 N N . SER H 1 68 ? 40.650 63.889 92.941 1.00 94.42 68 SER H N 1
ATOM 13701 C CA . SER H 1 68 ? 39.786 64.208 91.803 1.00 96.23 68 SER H CA 1
ATOM 13702 C C . SER H 1 68 ? 39.669 65.725 91.655 1.00 97.11 68 SER H C 1
ATOM 13703 O O . SER H 1 68 ? 39.312 66.427 92.593 1.00 97.12 68 SER H O 1
ATOM 13706 N N . PRO H 1 69 ? 39.964 66.239 90.464 1.00 98.32 69 PRO H N 1
ATOM 13707 C CA . PRO H 1 69 ? 39.868 67.684 90.361 1.00 99.22 69 PRO H CA 1
ATOM 13708 C C . PRO H 1 69 ? 38.426 68.176 90.434 1.00 100.11 69 PRO H C 1
ATOM 13709 O O . PRO H 1 69 ? 38.227 69.386 90.535 1.00 100.50 69 PRO H O 1
ATOM 13713 N N . PHE H 1 70 ? 37.437 67.274 90.358 1.00 100.79 70 PHE H N 1
ATOM 13714 C CA . PHE H 1 70 ? 36.048 67.700 90.181 1.00 101.25 70 PHE H CA 1
ATOM 13715 C C . PHE H 1 70 ? 35.124 67.450 91.337 1.00 102.07 70 PHE H C 1
ATOM 13716 O O . PHE H 1 70 ? 34.282 68.280 91.604 1.00 102.03 70 PHE H O 1
ATOM 13724 N N . GLN H 1 71 ? 35.264 66.305 91.989 1.00 103.62 71 GLN H N 1
ATOM 13725 C CA . GLN H 1 71 ? 34.854 66.118 93.395 1.00 104.56 71 GLN H CA 1
ATOM 13726 C C . GLN H 1 71 ? 35.557 64.816 93.804 1.00 104.79 71 GLN H C 1
ATOM 13727 O O . GLN H 1 71 ? 36.785 64.788 93.726 1.00 105.04 71 GLN H O 1
ATOM 13733 N N . SER H 1 72 ? 34.902 63.792 94.360 1.00 105.24 72 SER H N 1
ATOM 13734 C CA . SER H 1 72 ? 34.115 63.841 95.610 1.00 105.21 72 SER H CA 1
ATOM 13735 C C . SER H 1 72 ? 34.507 63.071 96.806 1.00 104.97 72 SER H C 1
ATOM 13736 O O . SER H 1 72 ? 34.267 63.463 97.949 1.00 105.53 72 SER H O 1
ATOM 13739 N N . GLU H 1 73 ? 35.182 61.968 96.493 1.00 104.19 73 GLU H N 1
ATOM 13740 C CA . GLU H 1 73 ? 34.959 60.672 97.114 1.00 103.83 73 GLU H CA 1
ATOM 13741 C C . GLU H 1 73 ? 34.253 60.624 98.484 1.00 103.09 73 GLU H C 1
ATOM 13742 O O . GLU H 1 73 ? 33.020 60.593 98.532 1.00 102.85 73 GLU H O 1
ATOM 13748 N N . GLY H 1 74 ? 35.053 60.701 99.558 1.00 102.22 74 GLY H N 1
ATOM 13749 C CA . GLY H 1 74 ? 34.812 60.077 100.890 1.00 100.92 74 GLY H CA 1
ATOM 13750 C C . GLY H 1 74 ? 33.440 59.701 101.424 1.00 99.90 74 GLY H C 1
ATOM 13751 O O . GLY H 1 74 ? 32.586 59.241 100.686 1.00 99.84 74 GLY H O 1
ATOM 13752 N N . PRO H 1 75 ? 33.234 59.841 102.741 1.00 98.83 75 PRO H N 1
ATOM 13753 C CA . PRO H 1 75 ? 34.183 60.279 103.765 1.00 98.26 75 PRO H CA 1
ATOM 13754 C C . PRO H 1 75 ? 35.276 59.281 104.132 1.00 97.42 75 PRO H C 1
ATOM 13755 O O . PRO H 1 75 ? 36.420 59.692 104.334 1.00 98.20 75 PRO H O 1
ATOM 13759 N N . ARG H 1 76 ? 34.945 58.001 104.243 1.00 95.61 76 ARG H N 1
ATOM 13760 C CA . ARG H 1 76 ? 35.831 57.101 104.959 1.00 94.41 76 ARG H CA 1
ATOM 13761 C C . ARG H 1 76 ? 37.254 57.641 104.935 1.00 92.77 76 ARG H C 1
ATOM 13762 O O . ARG H 1 76 ? 37.938 57.533 103.914 1.00 92.66 76 ARG H O 1
ATOM 13770 N N . PRO H 1 77 ? 37.689 58.255 106.056 1.00 90.85 77 PRO H N 1
ATOM 13771 C CA . PRO H 1 77 ? 39.061 58.707 106.165 1.00 89.66 77 PRO H CA 1
ATOM 13772 C C . PRO H 1 77 ? 39.959 57.530 105.929 1.00 88.26 77 PRO H C 1
ATOM 13773 O O . PRO H 1 77 ? 39.540 56.379 106.090 1.00 88.29 77 PRO H O 1
ATOM 13777 N N . VAL H 1 78 ? 41.186 57.806 105.548 1.00 86.38 78 VAL H N 1
ATOM 13778 C CA . VAL H 1 78 ? 42.098 56.750 105.169 1.00 84.53 78 VAL H CA 1
ATOM 13779 C C . VAL H 1 78 ? 43.348 57.071 105.909 1.00 83.69 78 VAL H C 1
ATOM 13780 O O . VAL H 1 78 ? 43.820 58.222 105.851 1.00 83.79 78 VAL H O 1
ATOM 13784 N N . MET H 1 79 ? 43.866 56.092 106.640 1.00 82.29 79 MET H N 1
ATOM 13785 C CA . MET H 1 79 ? 45.164 56.262 107.271 1.00 81.46 79 MET H CA 1
ATOM 13786 C C . MET H 1 79 ? 46.197 55.529 106.486 1.00 80.77 79 MET H C 1
ATOM 13787 O O . MET H 1 79 ? 46.015 54.373 106.133 1.00 80.34 79 MET H O 1
ATOM 13792 N N . VAL H 1 80 ? 47.301 56.218 106.258 1.00 80.31 80 VAL H N 1
ATOM 13793 C CA . VAL H 1 80 ? 48.403 55.697 105.503 1.00 79.87 80 VAL H CA 1
ATOM 13794 C C . VAL H 1 80 ? 49.600 55.641 106.388 1.00 79.55 80 VAL H C 1
ATOM 13795 O O . VAL H 1 80 ? 49.873 56.595 107.091 1.00 80.01 80 VAL H O 1
ATOM 13799 N N . SER H 1 81 ? 50.334 54.543 106.329 1.00 79.40 81 SER H N 1
ATOM 13800 C CA . SER H 1 81 ? 51.405 54.286 107.285 1.00 79.23 81 SER H CA 1
ATOM 13801 C C . SER H 1 81 ? 52.658 53.814 106.589 1.00 79.64 81 SER H C 1
ATOM 13802 O O . SER H 1 81 ? 52.643 52.767 105.958 1.00 79.96 81 SER H O 1
ATOM 13805 N N . ARG H 1 82 ? 53.750 54.553 106.683 1.00 79.73 82 ARG H N 1
ATOM 13806 C CA . ARG H 1 82 ? 54.958 54.083 106.032 1.00 80.16 82 ARG H CA 1
ATOM 13807 C C . ARG H 1 82 ? 56.103 54.139 107.018 1.00 80.37 82 ARG H C 1
ATOM 13808 O O . ARG H 1 82 ? 56.049 54.882 107.970 1.00 79.70 82 ARG H O 1
ATOM 13816 N N . SER H 1 83 ? 57.127 53.317 106.779 1.00 81.17 83 SER H N 1
ATOM 13817 C CA . SER H 1 83 ? 58.248 53.113 107.713 1.00 81.16 83 SER H CA 1
ATOM 13818 C C . SER H 1 83 ? 59.592 53.402 107.076 1.00 80.87 83 SER H C 1
ATOM 13819 O O . SER H 1 83 ? 59.816 53.069 105.921 1.00 80.77 83 SER H O 1
ATOM 13822 N N . ARG H 1 84 ? 60.509 53.953 107.854 1.00 80.92 84 ARG H N 1
ATOM 13823 C CA . ARG H 1 84 ? 61.894 54.101 107.415 1.00 81.34 84 ARG H CA 1
ATOM 13824 C C . ARG H 1 84 ? 62.819 54.306 108.590 1.00 81.72 84 ARG H C 1
ATOM 13825 O O . ARG H 1 84 ? 62.523 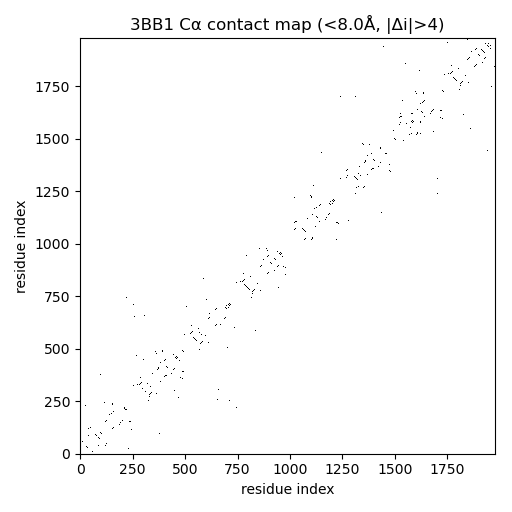55.128 109.463 1.00 81.94 84 ARG H O 1
ATOM 13833 N N . ALA H 1 85 ? 63.949 53.596 108.595 1.00 82.07 85 ALA H N 1
ATOM 13834 C CA . ALA H 1 85 ? 64.983 53.758 109.642 1.00 82.37 85 ALA H CA 1
ATOM 13835 C C . ALA H 1 85 ? 64.433 53.577 111.074 1.00 82.47 85 ALA H C 1
ATOM 13836 O O . ALA H 1 85 ? 64.899 54.235 112.009 1.00 81.93 85 ALA H O 1
ATOM 13838 N N . GLY H 1 86 ? 63.436 52.689 111.219 1.00 82.84 86 GLY H N 1
ATOM 13839 C CA . GLY H 1 86 ? 62.682 52.503 112.483 1.00 82.67 86 GLY H CA 1
ATOM 13840 C C . GLY H 1 86 ? 61.443 53.384 112.709 1.00 82.91 86 GLY H C 1
ATOM 13841 O O . GLY H 1 86 ? 60.631 53.103 113.607 1.00 83.20 86 GLY H O 1
ATOM 13842 N N . PHE H 1 87 ? 61.293 54.453 111.917 1.00 82.79 87 PHE H N 1
ATOM 13843 C CA . PHE H 1 87 ? 60.210 55.423 112.109 1.00 82.37 87 PHE H CA 1
ATOM 13844 C C . PHE H 1 87 ? 58.957 55.112 111.309 1.00 81.68 87 PHE H C 1
ATOM 13845 O O . PHE H 1 87 ? 59.047 54.839 110.138 1.00 82.09 87 PHE H O 1
ATOM 13853 N N . THR H 1 88 ? 57.788 55.206 111.935 1.00 80.85 88 THR H N 1
ATOM 13854 C CA . THR H 1 88 ? 56.513 55.003 111.240 1.00 79.97 88 THR H CA 1
ATOM 13855 C C . THR H 1 88 ? 55.659 56.269 111.206 1.00 79.71 88 THR H C 1
ATOM 13856 O O . THR H 1 88 ? 55.256 56.768 112.236 1.00 79.39 88 THR H O 1
ATOM 13860 N N . LEU H 1 89 ? 55.379 56.774 110.011 1.00 79.50 89 LEU H N 1
ATOM 13861 C CA . LEU H 1 89 ? 54.536 57.929 109.871 1.00 79.41 89 LEU H CA 1
ATOM 13862 C C . LEU H 1 89 ? 53.128 57.471 109.534 1.00 79.82 89 LEU H C 1
ATOM 13863 O O . LEU H 1 89 ? 52.928 56.700 108.576 1.00 80.35 89 LEU H O 1
ATOM 13868 N N . ASN H 1 90 ? 52.150 57.961 110.298 1.00 79.46 90 ASN H N 1
ATOM 13869 C CA . ASN H 1 90 ? 50.748 57.720 109.987 1.00 79.31 90 ASN H CA 1
ATOM 13870 C C . ASN H 1 90 ? 50.030 58.989 109.537 1.00 79.23 90 ASN H C 1
ATOM 13871 O O . ASN H 1 90 ? 49.804 59.892 110.364 1.00 80.21 90 ASN H O 1
ATOM 13876 N N . ILE H 1 91 ? 49.657 59.093 108.260 1.00 77.95 91 ILE H N 1
ATOM 13877 C CA . ILE H 1 91 ? 48.833 60.214 107.897 1.00 77.24 91 ILE H CA 1
ATOM 13878 C C . ILE H 1 91 ? 47.400 59.797 107.688 1.00 76.83 91 ILE H C 1
ATOM 13879 O O . ILE H 1 91 ? 47.127 58.771 107.069 1.00 76.18 91 ILE H O 1
ATOM 13884 N N . ILE H 1 92 ? 46.490 60.619 108.205 1.00 76.57 92 ILE H N 1
ATOM 13885 C CA . ILE H 1 92 ? 45.061 60.381 108.045 1.00 76.58 92 ILE H CA 1
ATOM 13886 C C . ILE H 1 92 ? 44.386 61.412 107.149 1.00 76.49 92 ILE H C 1
ATOM 13887 O O . ILE H 1 92 ? 44.163 62.566 107.526 1.00 76.08 92 ILE H O 1
ATOM 13892 N N . ASP H 1 93 ? 44.047 60.990 105.943 1.00 76.72 93 ASP H N 1
ATOM 13893 C CA . ASP H 1 93 ? 43.312 61.883 105.054 1.00 76.77 93 ASP H CA 1
ATOM 13894 C C . ASP H 1 93 ? 41.843 61.823 105.481 1.00 76.45 93 ASP H C 1
ATOM 13895 O O . ASP H 1 93 ? 41.313 60.776 105.855 1.00 76.18 93 ASP H O 1
ATOM 13900 N N . THR H 1 94 ? 41.201 62.972 105.454 1.00 76.31 94 THR H N 1
ATOM 13901 C CA . THR H 1 94 ? 39.823 63.079 105.879 1.00 76.02 94 THR H CA 1
ATOM 13902 C C . THR H 1 94 ? 39.099 63.916 104.921 1.00 75.74 94 THR H C 1
ATOM 13903 O O . THR H 1 94 ? 39.691 64.761 104.285 1.00 75.18 94 THR H O 1
ATOM 13907 N N . PRO H 1 95 ? 37.796 63.755 104.883 1.00 75.98 95 PRO H N 1
ATOM 13908 C CA . PRO H 1 95 ? 36.979 64.667 104.092 1.00 76.51 95 PRO H CA 1
ATOM 13909 C C . PRO H 1 95 ? 36.844 66.109 104.630 1.00 76.79 95 PRO H C 1
ATOM 13910 O O . PRO H 1 95 ? 37.232 66.449 105.744 1.00 76.07 95 PRO H O 1
ATOM 13914 N N . GLY H 1 96 ? 36.305 66.947 103.767 1.00 78.03 96 GLY H N 1
ATOM 13915 C CA . GLY H 1 96 ? 36.182 68.360 104.023 1.00 79.20 96 GLY H CA 1
ATOM 13916 C C . GLY H 1 96 ? 35.032 68.501 104.964 1.00 80.22 96 GLY H C 1
ATOM 13917 O O . GLY H 1 96 ? 34.051 67.756 104.859 1.00 80.40 96 GLY H O 1
ATOM 13918 N N . LEU H 1 97 ? 35.164 69.423 105.908 1.00 81.16 97 LEU H N 1
ATOM 13919 C CA . LEU H 1 97 ? 34.172 69.541 106.949 1.00 81.93 97 LEU H CA 1
ATOM 13920 C C . LEU H 1 97 ? 32.941 70.320 106.496 1.00 83.08 97 LEU H C 1
ATOM 13921 O O . LEU H 1 97 ? 31.952 70.353 107.232 1.00 83.32 97 LEU H O 1
ATOM 13926 N N . ILE H 1 98 ? 32.996 70.933 105.310 1.00 84.24 98 ILE H N 1
ATOM 13927 C CA . ILE H 1 98 ? 31.909 71.792 104.818 1.00 85.45 98 ILE H CA 1
ATOM 13928 C C . ILE H 1 98 ? 31.174 71.265 103.568 1.00 86.68 98 ILE H C 1
ATOM 13929 O O . ILE H 1 98 ? 31.761 70.992 102.532 1.00 86.81 98 ILE H O 1
ATOM 13934 N N . GLU H 1 99 ? 29.870 71.131 103.700 1.00 88.64 99 GLU H N 1
ATOM 13935 C CA . GLU H 1 99 ? 28.999 70.757 102.615 1.00 89.64 99 GLU H CA 1
ATOM 13936 C C . GLU H 1 99 ? 28.090 71.957 102.428 1.00 90.05 99 GLU H C 1
ATOM 13937 O O . GLU H 1 99 ? 27.199 72.203 103.244 1.00 89.75 99 GLU H O 1
ATOM 13943 N N . GLY H 1 100 ? 28.334 72.727 101.375 1.00 90.71 100 GLY H N 1
ATOM 13944 C CA . GLY H 1 100 ? 27.683 74.023 101.231 1.00 91.21 100 GLY H CA 1
ATOM 13945 C C . GLY H 1 100 ? 28.054 74.959 102.374 1.00 91.44 100 GLY H C 1
ATOM 13946 O O . GLY H 1 100 ? 29.232 75.170 102.649 1.00 91.98 100 GLY H O 1
ATOM 13947 N N . GLY H 1 101 ? 27.055 75.504 103.054 1.00 91.55 101 GLY H N 1
ATOM 13948 C CA . GLY H 1 101 ? 27.290 76.514 104.089 1.00 91.99 101 GLY H CA 1
ATOM 13949 C C . GLY H 1 101 ? 27.155 76.026 105.524 1.00 92.39 101 GLY H C 1
ATOM 13950 O O . GLY H 1 101 ? 27.118 76.822 106.478 1.00 92.71 101 GLY H O 1
ATOM 13951 N N . TYR H 1 102 ? 27.062 74.710 105.682 1.00 92.39 102 TYR H N 1
ATOM 13952 C CA . TYR H 1 102 ? 26.961 74.101 106.990 1.00 91.93 102 TYR H CA 1
ATOM 13953 C C . TYR H 1 102 ? 28.127 73.151 107.135 1.00 91.18 102 TYR H C 1
ATOM 13954 O O . TYR H 1 102 ? 28.792 72.825 106.152 1.00 90.82 102 TYR H O 1
ATOM 13963 N N . ILE H 1 103 ? 28.398 72.742 108.369 1.00 90.30 103 ILE H N 1
ATOM 13964 C CA . ILE H 1 103 ? 29.366 71.688 108.620 1.00 89.52 103 ILE H CA 1
ATOM 13965 C C . ILE H 1 103 ? 28.706 70.346 108.389 1.00 89.00 103 ILE H C 1
ATOM 13966 O O . ILE H 1 103 ? 27.526 70.148 108.681 1.00 88.58 103 ILE H O 1
ATOM 13971 N N . ASN H 1 104 ? 29.495 69.423 107.864 1.00 88.73 104 ASN H N 1
ATOM 13972 C CA . ASN H 1 104 ? 29.015 68.102 107.550 1.00 88.44 104 ASN H CA 1
ATOM 13973 C C . ASN H 1 104 ? 29.109 67.232 108.772 1.00 88.60 104 ASN H C 1
ATOM 13974 O O . ASN H 1 104 ? 30.159 66.627 109.033 1.00 88.59 104 ASN H O 1
ATOM 13979 N N . ASP H 1 105 ? 28.020 67.184 109.538 1.00 88.76 105 ASP H N 1
ATOM 13980 C CA . ASP H 1 105 ? 28.013 66.373 110.763 1.00 89.01 105 ASP H CA 1
ATOM 13981 C C . ASP H 1 105 ? 28.205 64.889 110.463 1.00 88.45 105 ASP H C 1
ATOM 13982 O O . ASP H 1 105 ? 28.873 64.188 111.229 1.00 88.18 105 ASP H O 1
ATOM 13987 N N . MET H 1 106 ? 27.645 64.432 109.341 1.00 87.74 106 MET H N 1
ATOM 13988 C CA . MET H 1 106 ? 27.864 63.076 108.877 1.00 87.45 106 MET H CA 1
ATOM 13989 C C . MET H 1 106 ? 29.367 62.799 108.838 1.00 86.62 106 MET H C 1
ATOM 13990 O O . MET H 1 106 ? 29.878 61.941 109.558 1.00 86.19 106 MET H O 1
ATOM 13995 N N . ALA H 1 107 ? 30.060 63.577 108.005 1.00 85.72 107 ALA H N 1
ATOM 13996 C CA . ALA H 1 107 ? 31.509 63.517 107.841 1.00 84.52 107 ALA H CA 1
ATOM 13997 C C . ALA H 1 107 ? 32.219 63.722 109.176 1.00 83.54 107 ALA H C 1
ATOM 13998 O O . ALA H 1 107 ? 33.112 62.931 109.541 1.00 82.97 107 ALA H O 1
ATOM 14000 N N . LEU H 1 108 ? 31.828 64.776 109.900 1.00 82.10 108 LEU H N 1
ATOM 14001 C CA . LEU H 1 108 ? 32.503 65.065 111.136 1.00 81.26 108 LEU H CA 1
ATOM 14002 C C . LEU H 1 108 ? 32.341 63.856 112.042 1.00 80.71 108 LEU H C 1
ATOM 14003 O O . LEU H 1 108 ? 33.313 63.416 112.655 1.00 80.33 108 LEU H O 1
ATOM 14008 N N . ASN H 1 109 ? 31.128 63.298 112.078 1.00 80.23 109 ASN H N 1
ATOM 14009 C CA . ASN H 1 109 ? 30.815 62.122 112.923 1.00 80.23 109 ASN H CA 1
ATOM 14010 C C . ASN H 1 109 ? 31.712 60.898 112.644 1.00 79.54 109 ASN H C 1
ATOM 14011 O O . ASN H 1 109 ? 32.091 60.160 113.553 1.00 79.01 109 ASN H O 1
ATOM 14016 N N . ILE H 1 110 ? 31.996 60.691 111.364 1.00 79.07 110 ILE H N 1
ATOM 14017 C CA . ILE H 1 110 ? 32.820 59.590 110.883 1.00 78.28 110 ILE H CA 1
ATOM 14018 C C . ILE H 1 110 ? 34.306 59.825 111.143 1.00 78.59 110 ILE H C 1
ATOM 14019 O O . ILE H 1 110 ? 35.023 58.910 111.541 1.00 78.39 110 ILE H O 1
ATOM 14024 N N . ILE H 1 111 ? 34.763 61.052 110.924 1.00 79.00 111 ILE H N 1
ATOM 14025 C CA . ILE H 1 111 ? 36.138 61.419 111.246 1.00 79.36 111 ILE H CA 1
ATOM 14026 C C . ILE H 1 111 ? 36.377 61.145 112.713 1.00 79.98 111 ILE H C 1
ATOM 14027 O O . ILE H 1 111 ? 37.427 60.609 113.102 1.00 79.99 111 ILE H O 1
ATOM 14032 N N . LYS H 1 112 ? 35.384 61.545 113.507 1.00 80.55 112 LYS H N 1
ATOM 14033 C CA . LYS H 1 112 ? 35.343 61.273 114.944 1.00 81.20 112 LYS H CA 1
ATOM 14034 C C . LYS H 1 112 ? 35.396 59.772 115.253 1.00 81.30 112 LYS H C 1
ATOM 14035 O O . LYS H 1 112 ? 36.199 59.359 116.077 1.00 81.23 112 LYS H O 1
ATOM 14041 N N . SER H 1 113 ? 34.564 58.968 114.585 1.00 81.81 113 SER H N 1
ATOM 14042 C CA . SER H 1 113 ? 34.532 57.510 114.815 1.00 82.06 113 SER H CA 1
ATOM 14043 C C . SER H 1 113 ? 35.954 56.985 114.670 1.00 82.93 113 SER H C 1
ATOM 14044 O O . SER H 1 113 ? 36.578 56.560 115.620 1.00 82.64 113 SER H O 1
ATOM 14047 N N . PHE H 1 114 ? 36.460 57.101 113.449 1.00 84.31 114 PHE H N 1
ATOM 14048 C CA . PHE H 1 114 ? 37.767 56.604 113.009 1.00 84.91 114 PHE H CA 1
ATOM 14049 C C . PHE H 1 114 ? 38.915 56.948 113.966 1.00 85.19 114 PHE H C 1
ATOM 14050 O O . PHE H 1 114 ? 39.874 56.197 114.085 1.00 85.23 114 PHE H O 1
ATOM 14058 N N . LEU H 1 115 ? 38.813 58.087 114.641 1.00 85.44 115 LEU H N 1
ATOM 14059 C CA . LEU H 1 115 ? 39.916 58.591 115.402 1.00 85.74 115 LEU H CA 1
ATOM 14060 C C . LEU H 1 115 ? 39.947 57.971 116.762 1.00 86.49 115 LEU H C 1
ATOM 14061 O O . LEU H 1 115 ? 40.913 58.154 117.499 1.00 87.36 115 LEU H O 1
ATOM 14066 N N . LEU H 1 116 ? 38.910 57.201 117.094 1.00 87.10 116 LEU H N 1
ATOM 14067 C CA . LEU H 1 116 ? 38.836 56.476 118.382 1.00 86.80 116 LEU H CA 1
ATOM 14068 C C . LEU H 1 116 ? 40.080 55.613 118.562 1.00 86.46 116 LEU H C 1
ATOM 14069 O O . LEU H 1 116 ? 40.388 54.798 117.701 1.00 85.83 116 LEU H O 1
ATOM 14074 N N . ASP H 1 117 ? 40.796 55.847 119.666 1.00 86.56 117 ASP H N 1
ATOM 14075 C CA . ASP H 1 117 ? 41.975 55.049 120.096 1.00 86.66 117 ASP H CA 1
ATOM 14076 C C . ASP H 1 117 ? 43.260 55.403 119.350 1.00 86.16 117 ASP H C 1
ATOM 14077 O O . ASP H 1 117 ? 44.290 54.754 119.495 1.00 85.82 117 ASP H O 1
ATOM 14082 N N . LYS H 1 118 ? 43.190 56.468 118.573 1.00 85.68 118 LYS H N 1
ATOM 14083 C CA . LYS H 1 118 ? 44.345 56.997 117.923 1.00 85.37 118 LYS H CA 1
ATOM 14084 C C . LYS H 1 118 ? 44.829 58.155 118.775 1.00 85.09 118 LYS H C 1
ATOM 14085 O O . LYS H 1 118 ? 44.151 58.570 119.707 1.00 84.65 118 LYS H O 1
ATOM 14091 N N . THR H 1 119 ? 46.017 58.647 118.444 1.00 84.98 119 THR H N 1
ATOM 14092 C CA . THR H 1 119 ? 46.700 59.701 119.173 1.00 84.52 119 THR H CA 1
ATOM 14093 C C . THR H 1 119 ? 47.208 60.737 118.173 1.00 84.85 119 THR H C 1
ATOM 14094 O O . THR H 1 119 ? 48.198 60.487 117.476 1.00 85.57 119 THR H O 1
ATOM 14098 N N . ILE H 1 120 ? 46.509 61.877 118.090 1.00 84.18 120 ILE H N 1
ATOM 14099 C CA . ILE H 1 120 ? 46.820 62.976 117.164 1.00 83.26 120 ILE H CA 1
ATOM 14100 C C . ILE H 1 120 ? 48.080 63.745 117.605 1.00 83.06 120 ILE H C 1
ATOM 14101 O O . ILE H 1 120 ? 48.040 64.504 118.574 1.00 83.41 120 ILE H O 1
ATOM 14106 N N . ASP H 1 121 ? 49.195 63.550 116.910 1.00 82.57 121 ASP H N 1
ATOM 14107 C CA . ASP H 1 121 ? 50.443 64.248 117.250 1.00 82.40 121 ASP H CA 1
ATOM 14108 C C . ASP H 1 121 ? 50.625 65.569 116.480 1.00 82.32 121 ASP H C 1
ATOM 14109 O O . ASP H 1 121 ? 51.251 66.499 117.012 1.00 82.02 121 ASP H O 1
ATOM 14114 N N . VAL H 1 122 ? 50.115 65.629 115.236 1.00 82.11 122 VAL H N 1
ATOM 14115 C CA . VAL H 1 122 ? 50.010 66.888 114.462 1.00 81.85 122 VAL H CA 1
ATOM 14116 C C . VAL H 1 122 ? 48.686 67.064 113.701 1.00 81.75 122 VAL H C 1
ATOM 14117 O O . VAL H 1 122 ? 48.148 66.126 113.125 1.00 81.36 122 VAL H O 1
ATOM 14121 N N . LEU H 1 123 ? 48.169 68.290 113.718 1.00 81.95 123 LEU H N 1
ATOM 14122 C CA . LEU H 1 123 ? 46.953 68.621 112.999 1.00 82.02 123 LEU H CA 1
ATOM 14123 C C . LEU H 1 123 ? 47.435 69.476 111.866 1.00 82.58 123 LEU H C 1
ATOM 14124 O O . LEU H 1 123 ? 47.830 70.609 112.102 1.00 83.29 123 LEU H O 1
ATOM 14129 N N . LEU H 1 124 ? 47.446 68.912 110.650 1.00 82.91 124 LEU H N 1
ATOM 14130 C CA . LEU H 1 124 ? 47.745 69.654 109.417 1.00 82.15 124 LEU H CA 1
ATOM 14131 C C . LEU H 1 124 ? 46.449 70.275 108.907 1.00 81.64 124 LEU H C 1
ATOM 14132 O O . LEU H 1 124 ? 45.630 69.610 108.267 1.00 81.34 124 LEU H O 1
ATOM 14137 N N . TYR H 1 125 ? 46.264 71.546 109.259 1.00 81.24 125 TYR H N 1
ATOM 14138 C CA . TYR H 1 125 ? 45.103 72.328 108.871 1.00 81.00 125 TYR H CA 1
ATOM 14139 C C . TYR H 1 125 ? 45.411 72.852 107.517 1.00 80.55 125 TYR H C 1
ATOM 14140 O O . TYR H 1 125 ? 46.355 73.592 107.383 1.00 80.92 125 TYR H O 1
ATOM 14149 N N . VAL H 1 126 ? 44.630 72.489 106.511 1.00 80.12 126 VAL H N 1
ATOM 14150 C CA . VAL H 1 126 ? 44.993 72.815 105.125 1.00 79.95 126 VAL H CA 1
ATOM 14151 C C . VAL H 1 126 ? 44.003 73.789 104.417 1.00 79.85 126 VAL H C 1
ATOM 14152 O O . VAL H 1 126 ? 42.771 73.623 104.477 1.00 79.15 126 VAL H O 1
ATOM 14156 N N . ASP H 1 127 ? 44.564 74.812 103.766 1.00 79.64 127 ASP H N 1
ATOM 14157 C CA . ASP H 1 127 ? 43.783 75.703 102.902 1.00 79.58 127 ASP H CA 1
ATOM 14158 C C . ASP H 1 127 ? 44.553 76.006 101.599 1.00 79.27 127 ASP H C 1
ATOM 14159 O O . ASP H 1 127 ? 45.705 75.596 101.445 1.00 78.79 127 ASP H O 1
ATOM 14164 N N . ARG H 1 128 ? 43.899 76.696 100.661 1.00 78.95 128 ARG H N 1
ATOM 14165 C CA . ARG H 1 128 ? 44.578 77.188 99.462 1.00 78.64 128 ARG H CA 1
ATOM 14166 C C . ARG H 1 128 ? 45.249 78.520 99.792 1.00 78.67 128 ARG H C 1
ATOM 14167 O O . ARG H 1 128 ? 44.680 79.346 100.520 1.00 78.46 128 ARG H O 1
ATOM 14175 N N . LEU H 1 129 ? 46.466 78.699 99.276 1.00 78.05 129 LEU H N 1
ATOM 14176 C CA . LEU H 1 129 ? 47.132 79.982 99.340 1.00 77.88 129 LEU H CA 1
ATOM 14177 C C . LEU H 1 129 ? 46.333 80.934 98.511 1.00 78.20 129 LEU H C 1
ATOM 14178 O O . LEU H 1 129 ? 46.104 82.068 98.891 1.00 78.98 129 LEU H O 1
ATOM 14183 N N . ASP H 1 130 ? 45.912 80.475 97.352 1.00 78.35 130 ASP H N 1
ATOM 14184 C CA . ASP H 1 130 ? 45.454 81.400 96.340 1.00 78.42 130 ASP H CA 1
ATOM 14185 C C . ASP H 1 130 ? 43.975 81.665 96.469 1.00 78.09 130 ASP H C 1
ATOM 14186 O O . ASP H 1 130 ? 43.223 81.450 95.530 1.00 78.13 130 ASP H O 1
ATOM 14191 N N . ALA H 1 131 ? 43.587 82.149 97.645 1.00 78.00 131 ALA H N 1
ATOM 14192 C CA . ALA H 1 131 ? 42.195 82.427 97.989 1.00 78.24 131 ALA H CA 1
ATOM 14193 C C . ALA H 1 131 ? 42.070 83.865 98.488 1.00 78.58 131 ALA H C 1
ATOM 14194 O O . ALA H 1 131 ? 43.038 84.468 98.950 1.00 78.26 131 ALA H O 1
ATOM 14196 N N . TYR H 1 132 ? 40.875 84.416 98.380 1.00 79.22 132 TYR H N 1
ATOM 14197 C CA . TYR H 1 132 ? 40.732 85.856 98.507 1.00 80.26 132 TYR H CA 1
ATOM 14198 C C . TYR H 1 132 ? 39.797 86.326 99.607 1.00 81.14 132 TYR H C 1
ATOM 14199 O O . TYR H 1 132 ? 39.851 87.479 99.986 1.00 81.83 132 TYR H O 1
ATOM 14208 N N . ARG H 1 133 ? 38.884 85.486 100.057 1.00 81.98 133 ARG H N 1
ATOM 14209 C CA . ARG H 1 133 ? 38.112 85.784 101.241 1.00 82.55 133 ARG H CA 1
ATOM 14210 C C . ARG H 1 133 ? 38.598 84.863 102.322 1.00 82.70 133 ARG H C 1
ATOM 14211 O O . ARG H 1 133 ? 39.435 84.021 102.077 1.00 83.17 133 ARG H O 1
ATOM 14219 N N . VAL H 1 134 ? 38.091 85.062 103.526 1.00 83.07 134 VAL H N 1
ATOM 14220 C CA . VAL H 1 134 ? 38.268 84.144 104.645 1.00 83.36 134 VAL H CA 1
ATOM 14221 C C . VAL H 1 134 ? 37.059 84.476 105.484 1.00 83.93 134 VAL H C 1
ATOM 14222 O O . VAL H 1 134 ? 36.976 85.576 105.971 1.00 84.16 134 VAL H O 1
ATOM 14226 N N . ASP H 1 135 ? 36.109 83.563 105.636 1.00 84.76 135 ASP H N 1
ATOM 14227 C CA . ASP H 1 135 ? 34.807 83.931 106.195 1.00 85.41 135 ASP H CA 1
ATOM 14228 C C . ASP H 1 135 ? 34.350 82.945 107.297 1.00 85.54 135 ASP H C 1
ATOM 14229 O O . ASP H 1 135 ? 35.159 82.187 107.848 1.00 85.67 135 ASP H O 1
ATOM 14234 N N . ASN H 1 136 ? 33.061 82.967 107.626 1.00 85.56 136 ASN H N 1
ATOM 14235 C CA . ASN H 1 136 ? 32.517 82.138 108.701 1.00 85.71 136 ASN H CA 1
ATOM 14236 C C . ASN H 1 136 ? 32.625 80.621 108.507 1.00 85.48 136 ASN H C 1
ATOM 14237 O O . ASN H 1 136 ? 32.517 79.852 109.472 1.00 85.49 136 ASN H O 1
ATOM 14242 N N . LEU H 1 137 ? 32.811 80.188 107.267 1.00 85.13 137 LEU H N 1
ATOM 14243 C CA . LEU H 1 137 ? 33.032 78.771 106.981 1.00 84.82 137 LEU H CA 1
ATOM 14244 C C . LEU H 1 137 ? 34.420 78.348 107.507 1.00 85.27 137 LEU H C 1
ATOM 14245 O O . LEU H 1 137 ? 34.597 77.229 108.011 1.00 85.42 137 LEU H O 1
ATOM 14250 N N . ASP H 1 138 ? 35.396 79.248 107.398 1.00 85.45 138 ASP H N 1
ATOM 14251 C CA . ASP H 1 138 ? 36.726 78.996 107.926 1.00 85.36 138 ASP H CA 1
ATOM 14252 C C . ASP H 1 138 ? 36.564 78.905 109.427 1.00 85.26 138 ASP H C 1
ATOM 14253 O O . ASP H 1 138 ? 37.104 77.999 110.070 1.00 85.21 138 ASP H O 1
ATOM 14258 N N . LYS H 1 139 ? 35.779 79.825 109.986 1.00 85.40 139 LYS H N 1
ATOM 14259 C CA . LYS H 1 139 ? 35.485 79.805 111.436 1.00 85.37 139 LYS H CA 1
ATOM 14260 C C . LYS H 1 139 ? 34.916 78.449 111.872 1.00 84.81 139 LYS H C 1
ATOM 14261 O O . LYS H 1 139 ? 35.476 77.811 112.748 1.00 84.49 139 LYS H O 1
ATOM 14267 N N . LEU H 1 140 ? 33.826 78.025 111.220 1.00 84.32 140 LEU H N 1
ATOM 14268 C CA . LEU H 1 140 ? 33.124 76.782 111.545 1.00 83.78 140 LEU H CA 1
ATOM 14269 C C . LEU H 1 140 ? 34.032 75.596 111.530 1.00 83.90 140 LEU H C 1
ATOM 14270 O O . LEU H 1 140 ? 33.841 74.687 112.319 1.00 85.17 140 LEU H O 1
ATOM 14275 N N . VAL H 1 141 ? 34.991 75.566 110.616 1.00 83.76 141 VAL H N 1
ATOM 14276 C CA . VAL H 1 141 ? 35.942 74.467 110.574 1.00 83.42 141 VAL H CA 1
ATOM 14277 C C . VAL H 1 141 ? 36.733 74.480 111.861 1.00 83.62 141 VAL H C 1
ATOM 14278 O O . VAL H 1 141 ? 36.759 73.482 112.570 1.00 84.17 141 VAL H O 1
ATOM 14282 N N . ALA H 1 142 ? 37.345 75.620 112.172 1.00 83.42 142 ALA H N 1
ATOM 14283 C CA . ALA H 1 142 ? 38.083 75.801 113.426 1.00 83.38 142 ALA H CA 1
ATOM 14284 C C . ALA H 1 142 ? 37.267 75.370 114.678 1.00 83.38 142 ALA H C 1
ATOM 14285 O O . ALA H 1 142 ? 37.790 74.809 115.657 1.00 82.72 142 ALA H O 1
ATOM 14287 N N . LYS H 1 143 ? 35.973 75.658 114.623 1.00 83.90 143 LYS H N 1
ATOM 14288 C CA . LYS H 1 143 ? 35.057 75.418 115.726 1.00 84.23 143 LYS H CA 1
ATOM 14289 C C . LYS H 1 143 ? 34.927 73.932 115.855 1.00 84.71 143 LYS H C 1
ATOM 14290 O O . LYS H 1 143 ? 35.137 73.384 116.927 1.00 85.13 143 LYS H O 1
ATOM 14296 N N . ALA H 1 144 ? 34.604 73.285 114.740 1.00 84.97 144 ALA H N 1
ATOM 14297 C CA . ALA H 1 144 ? 34.383 71.841 114.701 1.00 85.23 144 ALA H CA 1
ATOM 14298 C C . ALA H 1 144 ? 35.628 70.986 115.074 1.00 85.34 144 ALA H C 1
ATOM 14299 O O . ALA H 1 144 ? 35.477 69.883 115.603 1.00 84.91 144 ALA H O 1
ATOM 14301 N N . ILE H 1 145 ? 36.832 71.491 114.784 1.00 85.42 145 ILE H N 1
ATOM 14302 C CA . ILE H 1 145 ? 38.071 70.886 115.267 1.00 85.65 145 ILE H CA 1
ATOM 14303 C C . ILE H 1 145 ? 38.247 71.133 116.777 1.00 86.74 145 ILE H C 1
ATOM 14304 O O . ILE H 1 145 ? 38.580 70.209 117.553 1.00 87.50 145 ILE H O 1
ATOM 14309 N N . THR H 1 146 ? 38.026 72.366 117.218 1.00 87.32 146 THR H N 1
ATOM 14310 C CA . THR H 1 146 ? 38.062 72.633 118.657 1.00 87.89 146 THR H CA 1
ATOM 14311 C C . THR H 1 146 ? 36.981 71.815 119.388 1.00 87.95 146 THR H C 1
ATOM 14312 O O . THR H 1 146 ? 37.289 71.089 120.286 1.00 87.79 146 THR H O 1
ATOM 14316 N N . ASP H 1 147 ? 35.730 71.905 118.946 1.00 88.36 147 ASP H N 1
ATOM 14317 C CA . ASP H 1 147 ? 34.602 71.137 119.516 1.00 88.36 147 ASP H CA 1
ATOM 14318 C C . ASP H 1 147 ? 34.912 69.653 119.694 1.00 88.58 147 ASP H C 1
ATOM 14319 O O . ASP H 1 147 ? 34.526 69.042 120.694 1.00 88.90 147 ASP H O 1
ATOM 14324 N N . SER H 1 148 ? 35.613 69.072 118.728 1.00 88.97 148 SER H N 1
ATOM 14325 C CA . SER H 1 148 ? 35.837 67.624 118.708 1.00 89.04 148 SER H CA 1
ATOM 14326 C C . SER H 1 148 ? 37.068 67.217 119.508 1.00 88.87 148 SER H C 1
ATOM 14327 O O . SER H 1 148 ? 37.010 66.226 120.214 1.00 88.68 148 SER H O 1
ATOM 14330 N N . PHE H 1 149 ? 38.152 67.998 119.438 1.00 88.88 149 PHE H N 1
ATOM 14331 C CA . PHE H 1 149 ? 39.459 67.592 120.026 1.00 89.08 149 PHE H CA 1
ATOM 14332 C C . PHE H 1 149 ? 40.080 68.609 120.978 1.00 89.57 149 PHE H C 1
ATOM 14333 O O . PHE H 1 149 ? 41.211 68.429 121.471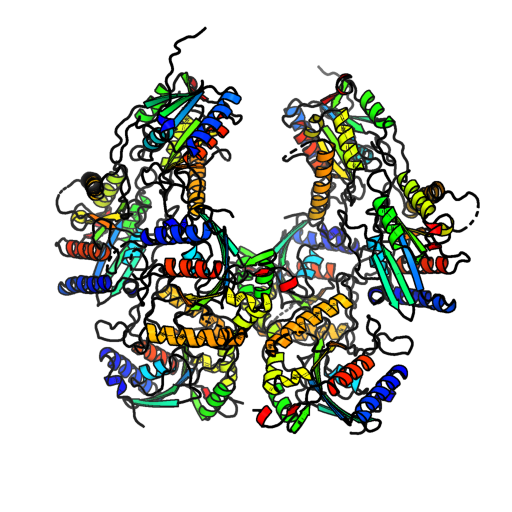 1.00 89.57 149 PHE H O 1
ATOM 14341 N N . GLY H 1 150 ? 39.258 69.592 121.318 1.00 89.80 150 GLY H N 1
ATOM 14342 C CA . GLY H 1 150 ? 39.629 70.991 121.439 1.00 89.84 150 GLY H CA 1
ATOM 14343 C C . GLY H 1 150 ? 40.960 71.565 121.819 1.00 89.84 150 GLY H C 1
ATOM 14344 O O . GLY H 1 150 ? 42.021 71.102 121.403 1.00 89.81 150 GLY H O 1
ATOM 14345 N N . LYS H 1 151 ? 40.851 72.631 122.601 1.00 89.98 151 LYS H N 1
ATOM 14346 C CA . LYS H 1 151 ? 41.824 73.716 122.616 1.00 89.98 151 LYS H CA 1
ATOM 14347 C C . LYS H 1 151 ? 43.206 73.175 122.427 1.00 89.45 151 LYS H C 1
ATOM 14348 O O . LYS H 1 151 ? 43.971 73.676 121.609 1.00 89.08 151 LYS H O 1
ATOM 14354 N N . GLY H 1 152 ? 43.483 72.112 123.177 1.00 88.96 152 GLY H N 1
ATOM 14355 C CA . GLY H 1 152 ? 44.734 71.382 123.106 1.00 88.72 152 GLY H CA 1
ATOM 14356 C C . GLY H 1 152 ? 45.273 71.125 121.717 1.00 88.40 152 GLY H C 1
ATOM 14357 O O . GLY H 1 152 ? 46.461 71.319 121.475 1.00 88.48 152 GLY H O 1
ATOM 14358 N N . ILE H 1 153 ? 44.419 70.698 120.797 1.00 87.98 153 ILE H N 1
ATOM 14359 C CA . ILE H 1 153 ? 44.897 70.367 119.452 1.00 87.96 153 ILE H CA 1
ATOM 14360 C C . ILE H 1 153 ? 45.776 71.455 118.835 1.00 87.48 153 ILE H C 1
ATOM 14361 O O . ILE H 1 153 ? 46.777 71.134 118.219 1.00 87.67 153 ILE H O 1
ATOM 14366 N N . TRP H 1 154 ? 45.441 72.731 119.032 1.00 86.84 154 TRP H N 1
ATOM 14367 C CA . TRP H 1 154 ? 46.133 73.817 118.310 1.00 86.11 154 TRP H CA 1
ATOM 14368 C C . TRP H 1 154 ? 47.542 74.092 118.837 1.00 86.07 154 TRP H C 1
ATOM 14369 O O . TRP H 1 154 ? 48.283 74.886 118.269 1.00 85.70 154 TRP H O 1
ATOM 14380 N N . ASN H 1 155 ? 47.917 73.434 119.921 1.00 86.36 155 ASN H N 1
ATOM 14381 C CA . ASN H 1 155 ? 49.316 73.433 120.331 1.00 86.68 155 ASN H CA 1
ATOM 14382 C C . ASN H 1 155 ? 50.103 72.490 119.424 1.00 86.65 155 ASN H C 1
ATOM 14383 O O . ASN H 1 155 ? 51.333 72.523 119.393 1.00 87.08 155 ASN H O 1
ATOM 14388 N N . LYS H 1 156 ? 49.388 71.626 118.712 1.00 86.50 156 LYS H N 1
ATOM 14389 C CA . LYS H 1 156 ? 50.007 70.632 117.833 1.00 86.36 156 LYS H CA 1
ATOM 14390 C C . LYS H 1 156 ? 49.698 70.875 116.335 1.00 85.90 156 LYS H C 1
ATOM 14391 O O . LYS H 1 156 ? 49.948 70.003 115.481 1.00 86.60 156 LYS H O 1
ATOM 14397 N N . ALA H 1 157 ? 49.202 72.076 116.016 1.00 84.60 157 ALA H N 1
ATOM 14398 C CA . ALA H 1 157 ? 48.630 72.370 114.707 1.00 83.41 157 ALA H CA 1
ATOM 14399 C C . ALA H 1 157 ? 49.579 73.168 113.820 1.00 82.73 157 ALA H C 1
ATOM 14400 O O . ALA H 1 157 ? 50.295 74.040 114.315 1.00 83.08 157 ALA H O 1
ATOM 14402 N N . ILE H 1 158 ? 49.558 72.863 112.513 1.00 81.41 158 ILE H N 1
ATOM 14403 C CA . ILE H 1 158 ? 50.204 73.648 111.453 1.00 80.45 158 ILE H CA 1
ATOM 14404 C C . ILE H 1 158 ? 49.147 73.959 110.412 1.00 79.90 158 ILE H C 1
ATOM 14405 O O . ILE H 1 158 ? 48.538 73.028 109.905 1.00 80.54 158 ILE H O 1
ATOM 14410 N N . VAL H 1 159 ? 48.914 75.234 110.082 1.00 78.96 159 VAL H N 1
ATOM 14411 C CA . VAL H 1 159 ? 48.120 75.544 108.888 1.00 78.51 159 VAL H CA 1
ATOM 14412 C C . VAL H 1 159 ? 49.106 75.430 107.720 1.00 78.92 159 VAL H C 1
ATOM 14413 O O . VAL H 1 159 ? 50.239 75.899 107.833 1.00 79.57 159 VAL H O 1
ATOM 14417 N N . ALA H 1 160 ? 48.684 74.750 106.644 1.00 78.62 160 ALA H N 1
ATOM 14418 C CA . ALA H 1 160 ? 49.450 74.580 105.404 1.00 78.00 160 ALA H CA 1
ATOM 14419 C C . ALA H 1 160 ? 48.599 75.025 104.204 1.00 77.94 160 ALA H C 1
ATOM 14420 O O . ALA H 1 160 ? 47.487 74.482 103.987 1.00 77.57 160 ALA H O 1
ATOM 14422 N N . LEU H 1 161 ? 49.144 75.990 103.438 1.00 77.24 161 LEU H N 1
ATOM 14423 C CA . LEU H 1 161 ? 48.480 76.616 102.292 1.00 76.60 161 LEU H CA 1
ATOM 14424 C C . LEU H 1 161 ? 48.987 76.018 100.999 1.00 75.54 161 LEU H C 1
ATOM 14425 O O . LEU H 1 161 ? 50.158 76.148 100.680 1.00 75.83 161 LEU H O 1
ATOM 14430 N N . THR H 1 162 ? 48.101 75.358 100.260 1.00 74.81 162 THR H N 1
ATOM 14431 C CA . THR H 1 162 ? 48.459 74.642 99.024 1.00 73.74 162 THR H CA 1
ATOM 14432 C C . THR H 1 162 ? 48.493 75.613 97.810 1.00 73.64 162 THR H C 1
ATOM 14433 O O . THR H 1 162 ? 48.311 76.811 97.987 1.00 74.14 162 THR H O 1
ATOM 14437 N N . HIS H 1 163 ? 48.735 75.103 96.595 1.00 73.12 163 HIS H N 1
ATOM 14438 C CA . HIS H 1 163 ? 48.875 75.918 95.381 1.00 72.80 163 HIS H CA 1
ATOM 14439 C C . HIS H 1 163 ? 49.905 77.074 95.556 1.00 72.75 163 HIS H C 1
ATOM 14440 O O . HIS H 1 163 ? 49.734 78.165 95.013 1.00 71.72 163 HIS H O 1
ATOM 14447 N N . ALA H 1 164 ? 50.961 76.821 96.315 1.00 73.08 164 ALA H N 1
ATOM 14448 C CA . ALA H 1 164 ? 51.964 77.847 96.665 1.00 73.57 164 ALA H CA 1
ATOM 14449 C C . ALA H 1 164 ? 52.713 78.479 95.469 1.00 74.18 164 ALA H C 1
ATOM 14450 O O . ALA H 1 164 ? 53.144 79.627 95.536 1.00 74.27 164 ALA H O 1
ATOM 14452 N N . GLN H 1 165 ? 52.880 77.746 94.384 1.00 75.28 165 GLN H N 1
ATOM 14453 C CA . GLN H 1 165 ? 53.494 78.319 93.194 1.00 76.23 165 GLN H CA 1
ATOM 14454 C C . GLN H 1 165 ? 52.517 79.244 92.512 1.00 76.32 165 GLN H C 1
ATOM 14455 O O . GLN H 1 165 ? 51.879 78.895 91.571 1.00 76.96 165 GLN H O 1
ATOM 14461 N N . PHE H 1 166 ? 52.426 80.457 92.963 1.00 77.26 166 PHE H N 1
ATOM 14462 C CA . PHE H 1 166 ? 51.359 81.298 92.520 1.00 77.94 166 PHE H CA 1
ATOM 14463 C C . PHE H 1 166 ? 51.897 82.697 92.294 1.00 78.75 166 PHE H C 1
ATOM 14464 O O . PHE H 1 166 ? 52.814 83.133 92.994 1.00 79.14 166 PHE H O 1
ATOM 14472 N N . SER H 1 167 ? 51.346 83.394 91.309 1.00 79.49 167 SER H N 1
ATOM 14473 C CA . SER H 1 167 ? 51.671 84.796 91.109 1.00 80.12 167 SER H CA 1
ATOM 14474 C C . SER H 1 167 ? 50.540 85.624 91.686 1.00 80.52 167 SER H C 1
ATOM 14475 O O . SER H 1 167 ? 49.425 85.643 91.165 1.00 80.35 167 SER H O 1
ATOM 14478 N N . PRO H 1 168 ? 50.806 86.298 92.800 1.00 81.31 168 PRO H N 1
ATOM 14479 C CA . PRO H 1 168 ? 49.717 87.064 93.368 1.00 81.75 168 PRO H CA 1
ATOM 14480 C C . PRO H 1 168 ? 49.266 88.019 92.331 1.00 82.50 168 PRO H C 1
ATOM 14481 O O . PRO H 1 168 ? 50.081 88.427 91.518 1.00 82.15 168 PRO H O 1
ATOM 14485 N N . PRO H 1 169 ? 47.986 88.391 92.352 1.00 84.02 169 PRO H N 1
ATOM 14486 C CA . PRO H 1 169 ? 47.555 89.243 91.269 1.00 84.49 169 PRO H CA 1
ATOM 14487 C C . PRO H 1 169 ? 47.994 90.667 91.453 1.00 84.90 169 PRO H C 1
ATOM 14488 O O . PRO H 1 169 ? 49.182 91.003 91.316 1.00 85.32 169 PRO H O 1
ATOM 14492 N N . ASP H 1 170 ? 47.030 91.482 91.827 1.00 85.14 170 ASP H N 1
ATOM 14493 C CA . ASP H 1 170 ? 46.905 92.790 91.246 1.00 84.81 170 ASP H CA 1
ATOM 14494 C C . ASP H 1 170 ? 48.282 93.349 91.006 1.00 84.59 170 ASP H C 1
ATOM 14495 O O . ASP H 1 170 ? 48.934 92.898 90.072 1.00 84.89 170 ASP H O 1
ATOM 14500 N N . GLY H 1 171 ? 48.770 94.260 91.829 1.00 84.24 171 GLY H N 1
ATOM 14501 C CA . GLY H 1 171 ? 50.210 94.513 91.828 1.00 84.05 171 GLY H CA 1
ATOM 14502 C C . GLY H 1 171 ? 50.983 93.375 92.498 1.00 83.74 171 GLY H C 1
ATOM 14503 O O . GLY H 1 171 ? 52.011 92.951 92.025 1.00 83.47 171 GLY H O 1
ATOM 14504 N N . LEU H 1 172 ? 50.393 92.808 93.539 1.00 83.63 172 LEU H N 1
ATOM 14505 C CA . LEU H 1 172 ? 51.106 92.463 94.762 1.00 83.59 172 LEU H CA 1
ATOM 14506 C C . LEU H 1 172 ? 52.292 91.531 94.633 1.00 83.60 172 LEU H C 1
ATOM 14507 O O . LEU H 1 172 ? 52.229 90.568 93.876 1.00 84.13 172 LEU H O 1
ATOM 14512 N N . PRO H 1 173 ? 53.363 91.787 95.423 1.00 83.25 173 PRO H N 1
ATOM 14513 C CA . PRO H 1 173 ? 54.472 90.861 95.455 1.00 82.79 173 PRO H CA 1
ATOM 14514 C C . PRO H 1 173 ? 54.103 89.715 96.350 1.00 82.18 173 PRO H C 1
ATOM 14515 O O . PRO H 1 173 ? 53.108 89.810 97.078 1.00 81.41 173 PRO H O 1
ATOM 14519 N N . TYR H 1 174 ? 54.918 88.657 96.303 1.00 81.89 174 TYR H N 1
ATOM 14520 C CA . TYR H 1 174 ? 54.535 87.354 96.847 1.00 81.41 174 TYR H CA 1
ATOM 14521 C C . TYR H 1 174 ? 54.387 87.368 98.362 1.00 81.66 174 TYR H C 1
ATOM 14522 O O . TYR H 1 174 ? 53.482 86.753 98.911 1.00 81.91 174 TYR H O 1
ATOM 14531 N N . ASP H 1 175 ? 55.231 88.127 99.041 1.00 82.07 175 ASP H N 1
ATOM 14532 C CA . ASP H 1 175 ? 55.275 88.084 100.503 1.00 82.32 175 ASP H CA 1
ATOM 14533 C C . ASP H 1 175 ? 54.153 88.919 101.119 1.00 81.86 175 ASP H C 1
ATOM 14534 O O . ASP H 1 175 ? 53.580 88.528 102.132 1.00 81.41 175 ASP H O 1
ATOM 14539 N N . GLU H 1 176 ? 53.806 90.038 100.485 1.00 81.61 176 GLU H N 1
ATOM 14540 C CA . GLU H 1 176 ? 52.676 90.845 100.952 1.00 81.79 176 GLU H CA 1
ATOM 14541 C C . GLU H 1 176 ? 51.398 90.034 100.888 1.00 81.27 176 GLU H C 1
ATOM 14542 O O . GLU H 1 176 ? 50.659 89.989 101.866 1.00 81.40 176 GLU H O 1
ATOM 14548 N N . PHE H 1 177 ? 51.156 89.353 99.767 1.00 80.81 177 PHE H N 1
ATOM 14549 C CA . PHE H 1 177 ? 49.979 88.486 99.655 1.00 80.05 177 PHE H CA 1
ATOM 14550 C C . PHE H 1 177 ? 50.047 87.410 100.723 1.00 80.22 177 PHE H C 1
ATOM 14551 O O . PHE H 1 177 ? 49.069 87.207 101.439 1.00 80.76 177 PHE H O 1
ATOM 14559 N N . PHE H 1 178 ? 51.201 86.747 100.849 1.00 80.03 178 PHE H N 1
ATOM 14560 C CA . PHE H 1 178 ? 51.329 85.598 101.733 1.00 79.77 178 PHE H CA 1
ATOM 14561 C C . PHE H 1 178 ? 50.970 85.987 103.141 1.00 79.78 178 PHE H C 1
ATOM 14562 O O . PHE H 1 178 ? 50.121 85.360 103.786 1.00 79.79 178 PHE H O 1
ATOM 14570 N N . SER H 1 179 ? 51.639 87.043 103.590 1.00 79.56 179 SER H N 1
ATOM 14571 C CA . SER H 1 179 ? 51.467 87.615 104.902 1.00 79.14 179 SER H CA 1
ATOM 14572 C C . SER H 1 179 ? 50.001 87.913 105.181 1.00 78.88 179 SER H C 1
ATOM 14573 O O . SER H 1 179 ? 49.448 87.420 106.146 1.00 78.72 179 SER H O 1
ATOM 14576 N N . LYS H 1 180 ? 49.357 88.690 104.323 1.00 79.12 180 LYS H N 1
ATOM 14577 C CA . LYS H 1 180 ? 47.954 89.048 104.552 1.00 79.58 180 LYS H CA 1
ATOM 14578 C C . LYS H 1 180 ? 47.009 87.851 104.513 1.00 79.68 180 LYS H C 1
ATOM 14579 O O . LYS H 1 180 ? 46.064 87.789 105.296 1.00 79.81 180 LYS H O 1
ATOM 14585 N N . ARG H 1 181 ? 47.234 86.882 103.640 1.00 80.16 181 ARG H N 1
ATOM 14586 C CA . ARG H 1 181 ? 46.435 85.655 103.780 1.00 80.61 181 ARG H CA 1
ATOM 14587 C C . ARG H 1 181 ? 46.701 84.890 105.104 1.00 81.16 181 ARG H C 1
ATOM 14588 O O . ARG H 1 181 ? 45.747 84.502 105.765 1.00 81.53 181 ARG H O 1
ATOM 14596 N N . SER H 1 182 ? 47.955 84.680 105.506 1.00 81.52 182 SER H N 1
ATOM 14597 C CA . SER H 1 182 ? 48.204 84.010 106.789 1.00 82.07 182 SER H CA 1
ATOM 14598 C C . SER H 1 182 ? 47.449 84.692 107.925 1.00 82.80 182 SER H C 1
ATOM 14599 O O . SER H 1 182 ? 46.672 84.061 108.643 1.00 82.72 182 SER H O 1
ATOM 14602 N N . GLU H 1 183 ? 47.672 85.988 108.076 1.00 83.53 183 GLU H N 1
ATOM 14603 C CA . GLU H 1 183 ? 47.042 86.716 109.155 1.00 84.14 183 GLU H CA 1
ATOM 14604 C C . GLU H 1 183 ? 45.522 86.756 109.077 1.00 83.83 183 GLU H C 1
ATOM 14605 O O . GLU H 1 183 ? 44.865 86.711 110.103 1.00 84.16 183 GLU H O 1
ATOM 14611 N N . ALA H 1 184 ? 44.959 86.821 107.879 1.00 83.44 184 ALA H N 1
ATOM 14612 C CA . ALA H 1 184 ? 43.515 86.678 107.729 1.00 83.01 184 ALA H CA 1
ATOM 14613 C C . ALA H 1 184 ? 43.080 85.358 108.344 1.00 82.81 184 ALA H C 1
ATOM 14614 O O . ALA H 1 184 ? 42.402 85.323 109.357 1.00 81.95 184 ALA H O 1
ATOM 14616 N N . LEU H 1 185 ? 43.526 84.271 107.729 1.00 83.54 185 LEU H N 1
ATOM 14617 C CA . LEU H 1 185 ? 43.179 82.906 108.141 1.00 83.87 185 LEU H CA 1
ATOM 14618 C C . LEU H 1 185 ? 43.421 82.635 109.642 1.00 84.39 185 LEU H C 1
ATOM 14619 O O . LEU H 1 185 ? 42.507 82.181 110.349 1.00 84.77 185 LEU H O 1
ATOM 14624 N N . LEU H 1 186 ? 44.630 82.915 110.137 1.00 84.55 186 LEU H N 1
ATOM 14625 C CA . LEU H 1 186 ? 44.916 82.705 111.552 1.00 84.29 186 LEU H CA 1
ATOM 14626 C C . LEU H 1 186 ? 43.896 83.478 112.349 1.00 84.81 186 LEU H C 1
ATOM 14627 O O . LEU H 1 186 ? 43.196 82.897 113.142 1.00 84.62 186 LEU H O 1
ATOM 14632 N N . GLN H 1 187 ? 43.742 84.769 112.083 1.00 85.93 187 GLN H N 1
ATOM 14633 C CA . GLN H 1 187 ? 42.766 85.560 112.835 1.00 87.18 187 GLN H CA 1
ATOM 14634 C C . GLN H 1 187 ? 41.346 84.976 112.837 1.00 87.62 187 GLN H C 1
ATOM 14635 O O . GLN H 1 187 ? 40.551 85.353 113.684 1.00 88.81 187 GLN H O 1
ATOM 14641 N N . VAL H 1 188 ? 41.009 84.060 111.941 1.00 88.07 188 VAL H N 1
ATOM 14642 C CA . VAL H 1 188 ? 39.754 83.304 112.119 1.00 88.47 188 VAL H CA 1
ATOM 14643 C C . VAL H 1 188 ? 39.981 81.848 112.508 1.00 89.00 188 VAL H C 1
ATOM 14644 O O . VAL H 1 188 ? 39.045 81.214 112.978 1.00 89.47 188 VAL H O 1
ATOM 14648 N N . VAL H 1 189 ? 41.190 81.310 112.328 1.00 89.22 189 VAL H N 1
ATOM 14649 C CA . VAL H 1 189 ? 41.526 80.042 112.971 1.00 89.74 189 VAL H CA 1
ATOM 14650 C C . VAL H 1 189 ? 41.275 80.202 114.471 1.00 90.36 189 VAL H C 1
ATOM 14651 O O . VAL H 1 189 ? 40.493 79.460 115.070 1.00 90.25 189 VAL H O 1
ATOM 14655 N N . ARG H 1 190 ? 41.948 81.194 115.051 1.00 91.02 190 ARG H N 1
ATOM 14656 C CA . ARG H 1 190 ? 41.926 81.435 116.475 1.00 91.53 190 ARG H CA 1
ATOM 14657 C C . ARG H 1 190 ? 40.530 81.761 116.912 1.00 91.90 190 ARG H C 1
ATOM 14658 O O . ARG H 1 190 ? 39.979 81.049 117.730 1.00 92.13 190 ARG H O 1
ATOM 14666 N N . SER H 1 191 ? 39.942 82.808 116.350 1.00 92.63 191 SER H N 1
ATOM 14667 C CA . SER H 1 191 ? 38.520 83.118 116.593 1.00 93.11 191 SER H CA 1
ATOM 14668 C C . SER H 1 191 ? 37.638 81.862 116.795 1.00 93.56 191 SER H C 1
ATOM 14669 O O . SER H 1 191 ? 37.379 81.466 117.920 1.00 93.86 191 SER H O 1
ATOM 14672 N N . GLY H 1 192 ? 37.192 81.226 115.717 1.00 94.19 192 GLY H N 1
ATOM 14673 C CA . GLY H 1 192 ? 36.358 80.012 115.817 1.00 94.34 192 GLY H CA 1
ATOM 14674 C C . GLY H 1 192 ? 36.845 78.912 116.756 1.00 94.75 192 GLY H C 1
ATOM 14675 O O . GLY H 1 192 ? 36.028 78.185 117.344 1.00 94.29 192 GLY H O 1
ATOM 14676 N N . ALA H 1 193 ? 38.168 78.783 116.890 1.00 95.33 193 ALA H N 1
ATOM 14677 C CA . ALA H 1 193 ? 38.768 77.819 117.827 1.00 95.79 193 ALA H CA 1
ATOM 14678 C C . ALA H 1 193 ? 38.660 78.290 119.284 1.00 96.19 193 ALA H C 1
ATOM 14679 O O . ALA H 1 193 ? 38.865 77.511 120.226 1.00 96.52 193 ALA H O 1
ATOM 14681 N N . SER H 1 194 ? 38.331 79.567 119.454 1.00 96.39 194 SER H N 1
ATOM 14682 C CA . SER H 1 194 ? 38.179 80.189 120.761 1.00 96.63 194 SER H CA 1
ATOM 14683 C C . SER H 1 194 ? 39.462 80.119 121.567 1.00 96.91 194 SER H C 1
ATOM 14684 O O . SER H 1 194 ? 39.472 79.573 122.658 1.00 97.44 194 SER H O 1
ATOM 14687 N N . LEU H 1 195 ? 40.550 80.648 121.017 1.00 97.06 195 LEU H N 1
ATOM 14688 C CA . LEU H 1 195 ? 41.772 80.849 121.798 1.00 97.44 195 LEU H CA 1
ATOM 14689 C C . LEU H 1 195 ? 42.241 82.280 121.607 1.00 97.50 195 LEU H C 1
ATOM 14690 O O . LEU H 1 195 ? 41.546 83.052 120.965 1.00 96.89 195 LEU H O 1
ATOM 14695 N N . LYS H 1 196 ? 43.347 82.686 122.218 1.00 98.11 196 LYS H N 1
ATOM 14696 C CA . LYS H 1 196 ? 43.353 84.066 122.651 1.00 98.70 196 LYS H CA 1
ATOM 14697 C C . LYS H 1 196 ? 44.452 85.065 122.229 1.00 99.11 196 LYS H C 1
ATOM 14698 O O . LYS H 1 196 ? 45.045 84.948 121.156 1.00 99.10 196 LYS H O 1
ATOM 14704 N N . LYS H 1 197 ? 44.657 86.064 123.090 1.00 99.64 197 LYS H N 1
ATOM 14705 C CA . LYS H 1 197 ? 45.119 87.397 122.724 1.00 99.71 197 LYS H CA 1
ATOM 14706 C C . LYS H 1 197 ? 46.374 87.721 123.567 1.00 99.68 197 LYS H C 1
ATOM 14707 O O . LYS H 1 197 ? 46.388 88.673 124.356 1.00 99.57 197 LYS H O 1
ATOM 14713 N N . ASP H 1 198 ? 47.415 86.894 123.408 1.00 99.52 198 ASP H N 1
ATOM 14714 C CA . ASP H 1 198 ? 48.661 87.016 124.193 1.00 99.26 198 ASP H CA 1
ATOM 14715 C C . ASP H 1 198 ? 49.785 86.198 123.580 1.00 98.78 198 ASP H C 1
ATOM 14716 O O . ASP H 1 198 ? 49.976 85.046 123.933 1.00 98.39 198 ASP H O 1
ATOM 14718 N N . SER H 1 202 ? 54.483 79.936 119.669 1.00 95.33 202 SER H N 1
ATOM 14719 C CA . SER H 1 202 ? 53.216 80.091 120.385 1.00 95.21 202 SER H CA 1
ATOM 14720 C C . SER H 1 202 ? 51.938 79.583 119.643 1.00 94.89 202 SER H C 1
ATOM 14721 O O . SER H 1 202 ? 50.820 79.776 120.156 1.00 95.23 202 SER H O 1
ATOM 14723 N N . ASP H 1 203 ? 52.037 79.036 118.422 1.00 94.19 203 ASP H N 1
ATOM 14724 C CA . ASP H 1 203 ? 52.906 79.539 117.349 1.00 93.31 203 ASP H CA 1
ATOM 14725 C C . ASP H 1 203 ? 52.039 80.589 116.653 1.00 92.12 203 ASP H C 1
ATOM 14726 O O . ASP H 1 203 ? 52.343 81.785 116.778 1.00 91.60 203 ASP H O 1
ATOM 14728 N N . ILE H 1 204 ? 50.957 80.199 115.954 1.00 90.93 204 ILE H N 1
ATOM 14729 C CA . ILE H 1 204 ? 50.627 78.822 115.460 1.00 89.60 204 ILE H CA 1
ATOM 14730 C C . ILE H 1 204 ? 51.094 78.803 113.989 1.00 88.58 204 ILE H C 1
ATOM 14731 O O . ILE H 1 204 ? 50.586 79.574 113.193 1.00 88.36 204 ILE H O 1
ATOM 14736 N N . PRO H 1 205 ? 52.028 77.904 113.604 1.00 87.84 205 PRO H N 1
ATOM 14737 C CA . PRO H 1 205 ? 52.853 78.194 112.413 1.00 86.99 205 PRO H CA 1
ATOM 14738 C C . PRO H 1 205 ? 52.225 77.854 111.036 1.00 86.65 205 PRO H C 1
ATOM 14739 O O . PRO H 1 205 ? 51.386 76.946 110.918 1.00 86.34 205 PRO H O 1
ATOM 14743 N N . VAL H 1 206 ? 52.632 78.599 110.005 1.00 86.13 206 VAL H N 1
ATOM 14744 C CA . VAL H 1 206 ? 52.077 78.432 108.648 1.00 85.66 206 VAL H CA 1
ATOM 14745 C C . VAL H 1 206 ? 53.161 78.008 107.660 1.00 84.66 206 VAL H C 1
ATOM 14746 O O . VAL H 1 206 ? 54.277 78.521 107.696 1.00 84.47 206 VAL H O 1
ATOM 14750 N N . VAL H 1 207 ? 52.830 77.071 106.783 1.00 83.64 207 VAL H N 1
ATOM 14751 C CA . VAL H 1 207 ? 53.788 76.610 105.797 1.00 83.53 207 VAL H CA 1
ATOM 14752 C C . VAL H 1 207 ? 53.178 76.584 104.386 1.00 82.86 207 VAL H C 1
ATOM 14753 O O . VAL H 1 207 ? 51.965 76.422 104.220 1.00 83.12 207 VAL H O 1
ATOM 14757 N N . LEU H 1 208 ? 54.035 76.726 103.377 1.00 81.71 208 LEU H N 1
ATOM 14758 C CA . LEU H 1 208 ? 53.602 76.685 101.991 1.00 80.85 208 LEU H CA 1
ATOM 14759 C C . LEU H 1 208 ? 53.890 75.345 101.269 1.00 80.83 208 LEU H C 1
ATOM 14760 O O . LEU H 1 208 ? 54.944 74.725 101.417 1.00 79.62 208 LEU H O 1
ATOM 14765 N N . ILE H 1 209 ? 52.915 74.936 100.469 1.00 81.30 209 ILE H N 1
ATOM 14766 C CA . ILE H 1 209 ? 52.916 73.654 99.782 1.00 81.55 209 ILE H CA 1
ATOM 14767 C C . ILE H 1 209 ? 52.577 73.858 98.322 1.00 81.88 209 ILE H C 1
ATOM 14768 O O . ILE H 1 209 ? 51.595 74.522 98.040 1.00 82.22 209 ILE H O 1
ATOM 14773 N N . GLU H 1 210 ? 53.399 73.313 97.423 1.00 82.34 210 GLU H N 1
ATOM 14774 C CA . GLU H 1 210 ? 53.032 73.128 96.022 1.00 83.62 210 GLU H CA 1
ATOM 14775 C C . GLU H 1 210 ? 53.071 71.634 95.583 1.00 84.46 210 GLU H C 1
ATOM 14776 O O . GLU H 1 210 ? 54.126 71.064 95.249 1.00 83.52 210 GLU H O 1
ATOM 14782 N N . ASN H 1 211 ? 51.875 71.046 95.547 1.00 86.55 211 ASN H N 1
ATOM 14783 C CA . ASN H 1 211 ? 51.639 69.611 95.259 1.00 88.22 211 ASN H CA 1
ATOM 14784 C C . ASN H 1 211 ? 51.734 69.128 93.789 1.00 89.86 211 ASN H C 1
ATOM 14785 O O . ASN H 1 211 ? 51.666 67.935 93.525 1.00 89.95 211 ASN H O 1
ATOM 14790 N N . SER H 1 212 ? 51.893 70.037 92.836 1.00 92.56 212 SER H N 1
ATOM 14791 C CA . SER H 1 212 ? 52.225 69.647 91.463 1.00 94.62 212 SER H CA 1
ATOM 14792 C C . SER H 1 212 ? 53.746 69.575 91.199 1.00 96.95 212 SER H C 1
ATOM 14793 O O . SER H 1 212 ? 54.566 70.075 91.992 1.00 97.52 212 SER H O 1
ATOM 14796 N N . GLY H 1 213 ? 54.102 68.939 90.075 1.00 99.59 213 GLY H N 1
ATOM 14797 C CA . GLY H 1 213 ? 55.504 68.748 89.646 1.00 101.15 213 GLY H CA 1
ATOM 14798 C C . GLY H 1 213 ? 56.099 69.982 88.960 1.00 103.34 213 GLY H C 1
ATOM 14799 O O . GLY H 1 213 ? 57.278 70.327 89.199 1.00 103.71 213 GLY H O 1
ATOM 14800 N N . ARG H 1 214 ? 55.275 70.629 88.106 1.00 105.18 214 ARG H N 1
ATOM 14801 C CA . ARG H 1 214 ? 55.528 71.975 87.494 1.00 106.16 214 ARG H CA 1
ATOM 14802 C C . ARG H 1 214 ? 56.469 72.856 88.327 1.00 107.35 214 ARG H C 1
ATOM 14803 O O . ARG H 1 214 ? 57.240 73.666 87.802 1.00 106.80 214 ARG H O 1
ATOM 14811 N N . CYS H 1 215 ? 56.317 72.706 89.637 1.00 108.82 215 CYS H N 1
ATOM 14812 C CA . CYS H 1 215 ? 57.231 73.210 90.644 1.00 109.69 215 CYS H CA 1
ATOM 14813 C C . CYS H 1 215 ? 58.639 73.580 90.168 1.00 110.06 215 CYS H C 1
ATOM 14814 O O . CYS H 1 215 ? 59.397 72.738 89.646 1.00 110.08 215 CYS H O 1
ATOM 14817 N N . ASN H 1 216 ? 58.969 74.857 90.371 1.00 110.39 216 ASN H N 1
ATOM 14818 C CA . ASN H 1 216 ? 60.328 75.345 90.181 1.00 110.63 216 ASN H CA 1
ATOM 14819 C C . ASN H 1 216 ? 61.201 74.595 91.173 1.00 110.40 216 ASN H C 1
ATOM 14820 O O . ASN H 1 216 ? 60.765 74.320 92.291 1.00 110.31 216 ASN H O 1
ATOM 14825 N N . LYS H 1 217 ? 62.406 74.228 90.756 1.00 110.20 217 LYS H N 1
ATOM 14826 C CA . LYS H 1 217 ? 63.371 73.626 91.670 1.00 110.05 217 LYS H CA 1
ATOM 14827 C C . LYS H 1 217 ? 64.567 74.586 91.857 1.00 110.01 217 LYS H C 1
ATOM 14828 O O . LYS H 1 217 ? 64.618 75.653 91.238 1.00 109.85 217 LYS H O 1
ATOM 14834 N N . ASN H 1 218 ? 65.510 74.205 92.720 1.00 110.01 218 ASN H N 1
ATOM 14835 C CA . ASN H 1 218 ? 66.811 74.893 92.849 1.00 109.79 218 ASN H CA 1
ATOM 14836 C C . ASN H 1 218 ? 67.972 74.052 92.257 1.00 109.76 218 ASN H C 1
ATOM 14837 O O . ASN H 1 218 ? 67.744 73.181 91.394 1.00 109.40 218 ASN H O 1
ATOM 14842 N N . ASP H 1 219 ? 69.202 74.337 92.710 1.00 109.78 219 ASP H N 1
ATOM 14843 C CA . ASP H 1 219 ? 70.439 73.607 92.319 1.00 109.65 219 ASP H CA 1
ATOM 14844 C C . ASP H 1 219 ? 70.485 72.133 92.772 1.00 109.75 219 ASP H C 1
ATOM 14845 O O . ASP H 1 219 ? 70.837 71.241 91.973 1.00 109.87 219 ASP H O 1
ATOM 14850 N N . SER H 1 220 ? 70.147 71.906 94.055 1.00 109.59 220 SER H N 1
ATOM 14851 C CA . SER H 1 220 ? 69.979 70.556 94.671 1.00 109.33 220 SER H CA 1
ATOM 14852 C C . SER H 1 220 ? 68.808 69.770 94.074 1.00 108.93 220 SER H C 1
ATOM 14853 O O . SER H 1 220 ? 68.568 68.596 94.416 1.00 108.61 220 SER H O 1
ATOM 14856 N N . ASP H 1 221 ? 68.101 70.456 93.177 1.00 108.46 221 ASP H N 1
ATOM 14857 C CA . ASP H 1 221 ? 66.753 70.124 92.773 1.00 108.00 221 ASP H CA 1
ATOM 14858 C C . ASP H 1 221 ? 65.709 69.742 93.794 1.00 106.70 221 ASP H C 1
ATOM 14859 O O . ASP H 1 221 ? 64.909 68.818 93.600 1.00 106.83 221 ASP H O 1
ATOM 14864 N N . GLU H 1 222 ? 65.771 70.483 94.900 1.00 104.98 222 GLU H N 1
ATOM 14865 C CA . GLU H 1 222 ? 64.688 70.556 95.864 1.00 103.67 222 GLU H CA 1
ATOM 14866 C C . GLU H 1 222 ? 63.613 71.544 95.350 1.00 102.22 222 GLU H C 1
ATOM 14867 O O . GLU H 1 222 ? 63.911 72.675 94.920 1.00 101.34 222 GLU H O 1
ATOM 14873 N N . LYS H 1 223 ? 62.368 71.079 95.372 1.00 100.61 223 LYS H N 1
ATOM 14874 C CA . LYS H 1 223 ? 61.215 71.854 94.927 1.00 99.36 223 LYS H CA 1
ATOM 14875 C C . LYS H 1 223 ? 61.128 73.218 95.665 1.00 98.90 223 LYS H C 1
ATOM 14876 O O . LYS H 1 223 ? 60.776 73.249 96.856 1.00 99.03 223 LYS H O 1
ATOM 14882 N N . VAL H 1 224 ? 61.456 74.325 94.965 1.00 97.83 224 VAL H N 1
ATOM 14883 C CA . VAL H 1 224 ? 61.494 75.702 95.562 1.00 96.97 224 VAL H CA 1
ATOM 14884 C C . VAL H 1 224 ? 60.236 76.546 95.259 1.00 95.92 224 VAL H C 1
ATOM 14885 O O . VAL H 1 224 ? 59.703 76.550 94.145 1.00 95.53 224 VAL H O 1
ATOM 14889 N N . LEU H 1 225 ? 59.771 77.247 96.288 1.00 94.74 225 LEU H N 1
ATOM 14890 C CA . LEU H 1 225 ? 58.620 78.132 96.180 1.00 93.76 225 LEU H CA 1
ATOM 14891 C C . LEU H 1 225 ? 59.108 79.493 95.677 1.00 93.13 225 LEU H C 1
ATOM 14892 O O . LEU H 1 225 ? 60.327 79.708 95.601 1.00 92.97 225 LEU H O 1
ATOM 14897 N N . PRO H 1 226 ? 58.175 80.420 95.329 1.00 92.29 226 PRO H N 1
ATOM 14898 C CA . PRO H 1 226 ? 58.644 81.732 94.816 1.00 91.91 226 PRO H CA 1
ATOM 14899 C C . PRO H 1 226 ? 59.443 82.526 95.862 1.00 91.36 226 PRO H C 1
ATOM 14900 O O . PRO H 1 226 ? 60.361 83.253 95.507 1.00 91.14 226 PRO H O 1
ATOM 14904 N N . ASN H 1 227 ? 59.101 82.326 97.135 1.00 91.09 227 ASN H N 1
ATOM 14905 C CA . ASN H 1 227 ? 59.808 82.897 98.297 1.00 90.94 227 ASN H CA 1
ATOM 14906 C C . ASN H 1 227 ? 61.202 82.282 98.676 1.00 91.10 227 ASN H C 1
ATOM 14907 O O . ASN H 1 227 ? 61.765 82.615 99.727 1.00 91.19 227 ASN H O 1
ATOM 14912 N N . GLY H 1 228 ? 61.732 81.360 97.865 1.00 90.89 228 GLY H N 1
ATOM 14913 C CA . GLY H 1 228 ? 63.082 80.818 98.088 1.00 90.18 228 GLY H CA 1
ATOM 14914 C C . GLY H 1 228 ? 63.178 79.545 98.909 1.00 89.28 228 GLY H C 1
ATOM 14915 O O . GLY H 1 228 ? 64.172 78.834 98.818 1.00 89.14 228 GLY H O 1
ATOM 14916 N N . ILE H 1 229 ? 62.153 79.250 99.703 1.00 88.35 229 ILE H N 1
ATOM 14917 C CA . ILE H 1 229 ? 62.171 78.079 100.604 1.00 87.77 229 ILE H CA 1
ATOM 14918 C C . ILE H 1 229 ? 61.966 76.691 99.940 1.00 87.16 229 ILE H C 1
ATOM 14919 O O . ILE H 1 229 ? 61.087 76.522 99.075 1.00 87.16 229 ILE H O 1
ATOM 14924 N N . ALA H 1 230 ? 62.785 75.708 100.354 1.00 86.27 230 ALA H N 1
ATOM 14925 C CA . ALA H 1 230 ? 62.584 74.279 99.979 1.00 85.60 230 ALA H CA 1
ATOM 14926 C C . ALA H 1 230 ? 61.467 73.732 100.862 1.00 84.63 230 ALA H C 1
ATOM 14927 O O . ALA H 1 230 ? 61.686 73.380 102.029 1.00 84.43 230 ALA H O 1
ATOM 14929 N N . TRP H 1 231 ? 60.262 73.673 100.293 1.00 83.78 231 TRP H N 1
ATOM 14930 C CA . TRP H 1 231 ? 59.044 73.488 101.079 1.00 82.78 231 TRP H CA 1
ATOM 14931 C C . TRP H 1 231 ? 58.840 72.100 101.667 1.00 82.91 231 TRP H C 1
ATOM 14932 O O . TRP H 1 231 ? 58.295 72.002 102.770 1.00 83.60 231 TRP H O 1
ATOM 14943 N N . ILE H 1 232 ? 59.237 71.034 100.959 1.00 82.63 232 ILE H N 1
ATOM 14944 C CA . ILE H 1 232 ? 59.128 69.682 101.540 1.00 82.20 232 ILE H CA 1
ATOM 14945 C C . ILE H 1 232 ? 60.012 69.538 102.784 1.00 82.00 232 ILE H C 1
ATOM 14946 O O . ILE H 1 232 ? 59.506 69.180 103.854 1.00 81.70 232 ILE H O 1
ATOM 14951 N N . PRO H 1 233 ? 61.326 69.831 102.658 1.00 81.91 233 PRO H N 1
ATOM 14952 C CA . PRO H 1 233 ? 62.160 69.798 103.876 1.00 81.70 233 PRO H CA 1
ATOM 14953 C C . PRO H 1 233 ? 61.592 70.706 104.960 1.00 81.66 233 PRO H C 1
ATOM 14954 O O . PRO H 1 233 ? 61.557 70.314 106.129 1.00 81.23 233 PRO H O 1
ATOM 14958 N N . HIS H 1 234 ? 61.132 71.896 104.558 1.00 81.81 234 HIS H N 1
ATOM 14959 C CA . HIS H 1 234 ? 60.590 72.869 105.501 1.00 82.20 234 HIS H CA 1
ATOM 14960 C C . HIS H 1 234 ? 59.292 72.391 106.133 1.00 82.20 234 HIS H C 1
ATOM 14961 O O . HIS H 1 234 ? 59.085 72.612 107.327 1.00 83.20 234 HIS H O 1
ATOM 14968 N N . LEU H 1 235 ? 58.424 71.747 105.361 1.00 81.81 235 LEU H N 1
ATOM 14969 C CA . LEU H 1 235 ? 57.227 71.147 105.922 1.00 81.51 235 LEU H CA 1
ATOM 14970 C C . LEU H 1 235 ? 57.600 70.149 107.009 1.00 81.75 235 LEU H C 1
ATOM 14971 O O . LEU H 1 235 ? 57.208 70.303 108.160 1.00 81.58 235 LEU H O 1
ATOM 14976 N N . VAL H 1 236 ? 58.382 69.136 106.641 1.00 82.27 236 VAL H N 1
ATOM 14977 C CA . VAL H 1 236 ? 58.793 68.049 107.568 1.00 82.39 236 VAL H CA 1
ATOM 14978 C C . VAL H 1 236 ? 59.460 68.583 108.848 1.00 82.77 236 VAL H C 1
ATOM 14979 O O . VAL H 1 236 ? 59.154 68.151 109.970 1.00 82.02 236 VAL H O 1
ATOM 14983 N N . GLN H 1 237 ? 60.388 69.513 108.655 1.00 83.33 237 GLN H N 1
ATOM 14984 C CA . GLN H 1 237 ? 61.110 70.119 109.761 1.00 83.90 237 GLN H CA 1
ATOM 14985 C C . GLN H 1 237 ? 60.139 70.759 110.732 1.00 84.18 237 GLN H C 1
ATOM 14986 O O . GLN H 1 237 ? 60.212 70.523 111.935 1.00 83.92 237 GLN H O 1
ATOM 14992 N N . THR H 1 238 ? 59.228 71.569 110.205 1.00 84.73 238 THR H N 1
ATOM 14993 C CA . THR H 1 238 ? 58.159 72.126 111.029 1.00 85.26 238 THR H CA 1
ATOM 14994 C C . THR H 1 238 ? 57.278 71.020 111.653 1.00 86.00 238 THR H C 1
ATOM 14995 O O . THR H 1 238 ? 56.827 71.159 112.792 1.00 86.28 238 THR H O 1
ATOM 14999 N N . ILE H 1 239 ? 57.054 69.917 110.931 1.00 86.77 239 ILE H N 1
ATOM 15000 C CA . ILE H 1 239 ? 56.342 68.771 111.506 1.00 87.11 239 ILE H CA 1
ATOM 15001 C C . ILE H 1 239 ? 57.051 68.291 112.771 1.00 88.01 239 ILE H C 1
ATOM 15002 O O . ILE H 1 239 ? 56.408 68.116 113.809 1.00 88.78 239 ILE H O 1
ATOM 15007 N N . THR H 1 240 ? 58.368 68.111 112.717 1.00 88.33 240 THR H N 1
ATOM 15008 C CA . THR H 1 240 ? 59.081 67.647 113.908 1.00 88.50 240 THR H CA 1
ATOM 15009 C C . THR H 1 240 ? 59.033 68.675 115.057 1.00 88.57 240 THR H C 1
ATOM 15010 O O . THR H 1 240 ? 58.649 68.328 116.169 1.00 88.82 240 THR H O 1
ATOM 15014 N N . GLU H 1 241 ? 59.367 69.935 114.790 1.00 88.72 241 GLU H N 1
ATOM 15015 C CA . GLU H 1 241 ? 59.381 70.975 115.846 1.00 88.64 241 GLU H CA 1
ATOM 15016 C C . GLU H 1 241 ? 58.076 71.079 116.631 1.00 89.02 241 GLU H C 1
ATOM 15017 O O . GLU H 1 241 ? 58.115 71.393 117.820 1.00 89.10 241 GLU H O 1
ATOM 15023 N N . VAL H 1 242 ? 56.936 70.804 115.990 1.00 89.46 242 VAL H N 1
ATOM 15024 C CA . VAL H 1 242 ? 55.674 70.626 116.736 1.00 89.97 242 VAL H CA 1
ATOM 15025 C C . VAL H 1 242 ? 55.629 69.338 117.594 1.00 90.33 242 VAL H C 1
ATOM 15026 O O . VAL H 1 242 ? 55.170 69.367 118.728 1.00 90.30 242 VAL H O 1
ATOM 15030 N N . ALA H 1 243 ? 56.093 68.212 117.062 1.00 91.05 243 ALA H N 1
ATOM 15031 C CA . ALA H 1 243 ? 56.117 66.945 117.837 1.00 91.40 243 ALA H CA 1
ATOM 15032 C C . ALA H 1 243 ? 57.087 66.977 119.048 1.00 91.75 243 ALA H C 1
ATOM 15033 O O . ALA H 1 243 ? 56.877 66.281 120.041 1.00 91.49 243 ALA H O 1
ATOM 15035 N N . LEU H 1 244 ? 58.146 67.779 118.948 1.00 92.43 244 LEU H N 1
ATOM 15036 C CA . LEU H 1 244 ? 59.103 67.965 120.045 1.00 92.94 244 LEU H CA 1
ATOM 15037 C C . LEU H 1 244 ? 58.823 69.199 120.934 1.00 93.66 244 LEU H C 1
ATOM 15038 O O . LEU H 1 244 ? 59.604 69.479 121.846 1.00 93.92 244 LEU H O 1
ATOM 15043 N N . ASN H 1 245 ? 57.754 69.955 120.692 1.00 94.31 245 ASN H N 1
ATOM 15044 C CA . ASN H 1 245 ? 57.492 71.101 121.573 1.00 94.69 245 ASN H CA 1
ATOM 15045 C C . ASN H 1 245 ? 56.961 70.648 122.941 1.00 95.40 245 ASN H C 1
ATOM 15046 O O . ASN H 1 245 ? 56.566 69.492 123.123 1.00 95.13 245 ASN H O 1
ATOM 15051 N N . LYS H 1 246 ? 56.989 71.535 123.922 1.00 96.37 246 LYS H N 1
ATOM 15052 C CA . LYS H 1 246 ? 56.583 71.136 125.267 1.00 97.12 246 LYS H CA 1
ATOM 15053 C C . LYS H 1 246 ? 55.074 71.169 125.412 1.00 97.36 246 LYS H C 1
ATOM 15054 O O . LYS H 1 246 ? 54.542 71.714 126.380 1.00 97.67 246 LYS H O 1
ATOM 15060 N N . SER H 1 247 ? 54.376 70.596 124.446 1.00 97.43 247 SER H N 1
ATOM 15061 C CA . SER H 1 247 ? 52.958 70.350 124.620 1.00 97.57 247 SER H CA 1
ATOM 15062 C C . SER H 1 247 ? 52.669 68.884 124.327 1.00 97.60 247 SER H C 1
ATOM 15063 O O . SER H 1 247 ? 53.500 68.163 123.753 1.00 97.74 247 SER H O 1
ATOM 15066 N N . GLU H 1 248 ? 51.489 68.458 124.770 1.00 97.34 248 GLU H N 1
ATOM 15067 C CA . GLU H 1 248 ? 51.064 67.074 124.693 1.00 96.79 248 GLU H CA 1
ATOM 15068 C C . GLU H 1 248 ? 50.224 66.866 123.435 1.00 96.46 248 GLU H C 1
ATOM 15069 O O . GLU H 1 248 ? 49.881 67.808 122.720 1.00 95.86 248 GLU H O 1
ATOM 15075 N N . SER H 1 249 ? 49.916 65.608 123.178 1.00 96.37 249 SER H N 1
ATOM 15076 C CA . SER H 1 249 ? 49.262 65.188 121.962 1.00 96.49 249 SER H CA 1
ATOM 15077 C C . SER H 1 249 ? 47.856 64.771 122.323 1.00 96.86 249 SER H C 1
ATOM 15078 O O . SER H 1 249 ? 47.635 64.280 123.415 1.00 97.08 249 SER H O 1
ATOM 15081 N N . ILE H 1 250 ? 46.895 64.971 121.430 1.00 97.17 250 ILE H N 1
ATOM 15082 C CA . ILE H 1 250 ? 45.514 64.614 121.747 1.00 97.34 250 ILE H CA 1
ATOM 15083 C C . ILE H 1 250 ? 45.229 63.101 121.532 1.00 97.68 250 ILE H C 1
ATOM 15084 O O . ILE H 1 250 ? 45.032 62.630 120.417 1.00 97.70 250 ILE H O 1
ATOM 15089 N N . PHE H 1 251 ? 45.225 62.341 122.620 1.00 98.08 251 PHE H N 1
ATOM 15090 C CA . PHE H 1 251 ? 44.709 60.974 122.606 1.00 98.35 251 PHE H CA 1
ATOM 15091 C C . PHE H 1 251 ? 43.193 61.028 122.502 1.00 98.75 251 PHE H C 1
ATOM 15092 O O . PHE H 1 251 ? 42.506 61.407 123.460 1.00 98.60 251 PHE H O 1
ATOM 15100 N N . VAL H 1 252 ? 42.670 60.649 121.342 1.00 99.27 252 VAL H N 1
ATOM 15101 C CA . VAL H 1 252 ? 41.219 60.602 121.158 1.00 99.84 252 VAL H CA 1
ATOM 15102 C C . VAL H 1 252 ? 40.557 59.457 121.955 1.00 100.29 252 VAL H C 1
ATOM 15103 O O . VAL H 1 252 ? 40.846 58.274 121.720 1.00 100.18 252 VAL H O 1
ATOM 15107 N N . ASP H 1 253 ? 39.674 59.866 122.880 1.00 100.79 253 ASP H N 1
ATOM 15108 C CA . ASP H 1 253 ? 38.822 59.008 123.720 1.00 101.16 253 ASP H CA 1
ATOM 15109 C C . ASP H 1 253 ? 37.351 59.301 123.495 1.00 101.59 253 ASP H C 1
ATOM 15110 O O . ASP H 1 253 ? 37.009 60.364 122.953 1.00 102.06 253 ASP H O 1
ATOM 15115 N N . LYS H 1 254 ? 36.479 58.401 123.963 1.00 101.56 254 LYS H N 1
ATOM 15116 C CA . LYS H 1 254 ? 35.063 58.752 124.172 1.00 101.57 254 LYS H CA 1
ATOM 15117 C C . LYS H 1 254 ? 34.986 60.151 124.794 1.00 101.83 254 LYS H C 1
ATOM 15118 O O . LYS H 1 254 ? 34.306 61.039 124.276 1.00 101.51 254 LYS H O 1
ATOM 15124 N N . ASN H 1 255 ? 35.713 60.313 125.905 1.00 102.26 255 ASN H N 1
ATOM 15125 C CA . ASN H 1 255 ? 35.678 61.520 126.749 1.00 102.52 255 ASN H CA 1
ATOM 15126 C C . ASN H 1 255 ? 36.049 62.798 126.003 1.00 102.54 255 ASN H C 1
ATOM 15127 O O . ASN H 1 255 ? 35.466 63.859 126.267 1.00 102.67 255 ASN H O 1
ATOM 15132 N N . LEU H 1 256 ? 37.014 62.719 125.084 1.00 102.32 256 LEU H N 1
ATOM 15133 C CA . LEU H 1 256 ? 37.244 63.861 124.214 1.00 101.98 256 LEU H CA 1
ATOM 15134 C C . LEU H 1 256 ? 35.978 64.058 123.396 1.00 102.19 256 LEU H C 1
ATOM 15135 O O . LEU H 1 256 ? 35.303 65.091 123.553 1.00 102.47 256 LEU H O 1
ATOM 15140 N N . ILE H 1 257 ? 35.622 63.051 122.585 1.00 102.02 257 ILE H N 1
ATOM 15141 C CA . ILE H 1 257 ? 34.586 63.243 121.553 1.00 101.84 257 ILE H CA 1
ATOM 15142 C C . ILE H 1 257 ? 33.201 63.621 122.090 1.00 102.03 257 ILE H C 1
ATOM 15143 O O . ILE H 1 257 ? 32.514 64.437 121.472 1.00 101.98 257 ILE H O 1
ATOM 15148 N N . ASP H 1 258 ? 32.830 63.076 123.254 1.00 102.44 258 ASP H N 1
ATOM 15149 C CA . ASP H 1 258 ? 31.563 63.433 123.963 1.00 102.31 258 ASP H CA 1
ATOM 15150 C C . ASP H 1 258 ? 31.650 64.737 124.758 1.00 102.24 258 ASP H C 1
ATOM 15151 O O . ASP H 1 258 ? 32.723 65.146 125.192 1.00 102.27 258 ASP H O 1
#

Radius of gyration: 42.23 Å; Cα contacts (8 Å, |Δi|>4): 3979; chains: 8; bounding box: 120×120×117 Å

B-factor: mean 74.3, std 12.27, range [45.33, 117.73]

Foldseek 3Di:
DDDDDDFFAAPLLVPAQPVLSVLLVVLVCVCVVVVNQEAEEEEAAAAPQCLQLVVCVLSNHNPDDDDPPDQDDLAKDWDWHDDPRHIYIYIRFGGQDDDHAGDVSSVVRVLVVCAQPWHLAYEYTHALPDDDDDCSLLNRLLSVCLQFNLQNQLRYEYEHEPLQDQDPPNQHSVNSSVVSVVRNVVSSCVSSVHPPDHHYAYYYSDPPADADPSRARAGPVGDRRNSVVSVVNSCSSPDDGDITHRHPVSRD/DAALPLLVLFDPVLNVLLVVLQVVCVVVVNAEAEEEEAAADPFQQQLQVQVLSNHNPDDDDNPDDDADWDWDWHHDPNHIYIYIRGGGQDDDHAGPVVRLVVVLVVLAQPWHLAYEYEGALPDDADDVSLLRRLLSVCQQFHLLRQLRYEYEHEPLQDQDPPPDGSVNSNVVVVCRNQVRSCNSNVAPDDGHYAYYYSVVDAPSPAHDGPVGDRGSSVPSNVNSCSSVVPRHITGSHPVRRVD/DADQCLLVVFQVVLSVLLVVLCVVCVVVVQQEAEEEEAAAAQFCQQLVVCVLSNHNPADDDNPDADDLDWDWDWHDDPRHIYIYIRFGYQAPPLHGPVVSLVVVLVVQAQHWHLAYEYGGALPDPDDDCSLLNVLQSVCLQFHLQNLLRYEYEHEPQQDQDPPNPDSVRSNVVSVVRSVVSSCNSSVHDDPSYYAYHYSDPVADADPSRARAGPVGDRRNSVVSVVNSCSSPDPGDITGRHPVRRD/DEAALPLLVVADPVLNVLLVVLQVVCVVVPHAEAEEEEAAAFQFQRQLVVQVLSNHNPDDDDNPDFDDFAKDWDWHDDPRHIYIYIGGGGLADPLAGPVVRLVNVLVVLAQPWHLAYEYEGALPDDDDDVSLLRRLLSVCLQQHLLRLLRYEYEHEPQQDQDPPNQDSVNSSVVVVVRNVCSSCVSNPADDDHVSPRHYAYDYSPPDAVVQGAGPVRDRGSSVVSNSNSCSSPPDGDITRRHVVRSD/DAAACLLVVAQVVLNVLLVVLCVVCVVVVNQEAEEEEAAAAPQCQQLVVCLQSNHNPDDDDNPDFPDAAKDWDWHHDPRHIYTYIGGGYQDDDLDGDVVSLLNVLVVQAQHWHLAYEYEHALPDDDDDVSLLRVLLSVCLQFNLLNQLRYAYEHEPQQDQDPPNPDSVNSSVVVVVVSVVSSCNSSVHDDPDGHHYAYYYSDPPADADPSRARAGPVGDRRNSVVVVVNSCSSPDPGDITGRHVVSSD/DAALPLLVLAFPVLNVLLVVLQVVCCVVPVQEAEEEEAAAAPFQRQLVVCVLSNHNPDDDDPDDFDDLDKDWDWHDDPRHIYIYIGGGYQPDPLDGPVVSLVVVLVVLAQPWHLAYEYGGALQDDDDDVSLLNVLLSVCLLQNLLRLLRYAYEHEPLQDQPPVNDDSVVSSVVVVVNNVVSSCVSNPHPANHHYAYYYSDDPADADPSRARAGPVGHRRNSVPSNVNSCSSVVDDPTTGSHVVSD/DDDDDDFQAADQLVVAQVVLSVLVVVLCVVCVVVVNQEAEEEEAAAAPQCLQLVVCVLRNHNDDDDDNDDFPFDAWDWDWHHPDSHIYIYIRFHGQDDDPDGDPSRLVNVLVVQAQPWHLAYEYEHALPDDDDDVRLLRVLLSVCLQFHLQNQLRYAYEHEPQQDDDPPRDDSVVSSVVSVVRNVVSSCVSNVHVGHHYAYYYSDPPADADPSRAGDGPVGDRRNSVVVVVNSVSSPPPGDITGRHPVSRD/DEDLDLLVLFFPVLNVLLVVLCVCCVVVVNQEAEAEEAAAFQFCRQLVVCVLSNHNDDDDDNPDDDDAQWDWDWHDDPSHIYIYIRGYGQDDDQDGDCVRLVNVLVVLAQPWHQAYAYEGALQDDAQDVSLLNVLQSCCLAQRDQRQLRYEYEHEPQQDQHDDPDDSVVSNVVVVCNSVVSSCVSRVHDDDHDRYYAYYYSDPVFDADPSRQRAGPVGDSRSSVVSNVNSCSSPDPGGIGRRHPVSRD